Protein 5XQM (pdb70)

Nearest PDB structures (foldseek):
  5xqm-assembly1_A  TM=8.691E-01  e=3.862E-17  Caenorhabditis elegans
  6j62-assembly1_A  TM=8.607E-01  e=9.421E-07  Mus musculus
  3sdl-assembly1_C  TM=8.621E-01  e=2.870E-06  Homo sapiens
  6bi8-assembly2_D  TM=8.084E-01  e=1.937E-06  Homo sapiens
  6oat-assembly2_D  TM=7.975E-01  e=3.272E-06  Ovis aries

GO terms:
  GO:0042802 identical protein binding (F, IPI)
  GO:0005515 protein binding (F, IPI)
  GO:0070194 synaptonemal complex disassembly (P, IGI)
  GO:0002119 nematode larval development (P, IMP)
  GO:0034502 protein localization to chromosome (P, IMP)
  GO:0009792 embryo development ending in birth or egg hatching (P, IMP)
  GO:0016925 protein sumoylation (P, IMP)
  GO:0051306 mitotic sister chromatid separation (P, IMP)
  GO:0070194 synaptonemal complex disassembly (P, IMP)
  GO:0000122 negative regulation of transcription by RNA polymerase II (P, IMP)
  GO:0007080 mitotic metaphase chromosome alignment (P, IMP)
  GO:0005634 nucleus (C, EXP)
  GO:0005694 chromosome (C, EXP)
  GO:0005737 cytoplasm (C, EXP)
  GO:0045892 negative regulation of DNA-templated transcription (P, IGI)
  GO:0031647 regulation of protein stability (P, IGI)
  GO:0046716 muscle cell cellular homeostasis (P, IGI)
  GO:0071965 multicellular organismal locomotion (P, IGI)
  GO:0010468 regulation of gene expression (P, IMP)
  GO:0031647 regulation of protein stability (P, IMP)

Radius of gyration: 12.82 Å; Cα contacts (8 Å, |Δi|>4): 162; chains: 1; bounding box: 30×25×31 Å

Foldseek 3Di:
DDDPPDDPCPLVVWAWEWEQEPVRDTDIDTAHLLGAQCVVLVVVCVVVVHDSVQWFKFAPNHTTGNPDGSRRVGHGHYYYIYTDDGDRGD

Secondary structure (DSSP, 8-state):
-----------SSSEEEEEE-TTS-EEEEEE-TT--HHHHHHHHHHHHT--GGG-EEEETTEE--SS--HHHH---TTEEEEEEPPTTT-

Solvent-accessible surface area: 5882 Å² total; per-residue (Å²): 236,96,138,136,92,83,114,72,48,84,61,96,125,108,0,36,2,41,0,43,6,93,116,97,56,83,16,96,33,107,13,98,94,32,16,32,52,46,136,4,34,126,41,10,0,113,142,55,72,22,34,61,123,6,0,95,5,32,15,126,52,75,179,6,54,82,123,24,66,45,159,61,1,114,7,78,13,41,31,67,2,72,2,103,61,27,122,127,46,89

Organism: Caenorhabditis elegans (NCBI:txid6239)

InterPro domains:
  IPR000626 Ubiquitin-like domain [PS50053] (13-90)
  IPR000626 Ubiquitin-like domain [SM00213] (15-86)
  IPR022617 Rad60/SUMO-like domain [PF11976] (15-84)
  IPR029071 Ubiquitin-like domain superfamily [SSF54236] (10-90)
  IPR046332 Small ubiquitin-related modifier 1, Ubl domain [cd16114] (14-89)

Sequence (90 aa):
MADDAAQAGDNAEYIKIKVVGQDSNEVHFRVKYGTSMAKLKKSYADRTGVAVNSLRFLFDGRRINDDDTPKTLEMEDDDVIEVYQEQLGGMADDAAQAGDNAEYIKIKVVGQDSNEVHFRVKYGTSMAKLKKSYADRTGVAVNSLRFLFDGRRINDDDTPKTLEMEDDDVIEVYQEQLGGMADDAAQAGDNAEYIKIKVVGQDSNEVHFRVKYGTSMAKLKKSYADRTGVAVNSLRFLFDGRRINDDDTPKTLEMEDDDVIEVYQEQLGGMADDAAQAGDNAEYIKIKVVGQDSNEVHFRVKYGTSMAKLKKSYADRTGVAVNSLRFLFDGRRINDDDTPKTLEMEDDDVIEVYQEQLGGMADDAAQAGDNAEYIKIKVVGQDSNEVHFRVKYGTSMAKLKKSYADRTGVAVNSLRFLFDGRRINDDDTPKTLEMEDDDVIEVYQEQLGGMADDAAQAGDNAEYIKIKVVGQDSNEVHFRVKYGTSMAKLKKSYADRTGVAVNSLRFLFDGRRINDDDTPKTLEMEDDDVIEVYQEQLGGMADDAAQAGDNAEYIKIKVVGQDSNEVHFRVKYGTSMAKLKKSYADRTGVAVNSLRFLFDGRRINDDDTPKTLEMEDDDVIEVYQEQLGGMADDAAQAGDNAEYIKIKVVGQDSNEVHFRVKYGTSMAKLKKSYADRTGVAVNSLRFLFDGRRINDDDTPKTLEMEDDDVIEVYQEQLGGMADDAAQAGDNAEYIKIKVVGQDSNEVHFRVKYGTSMAKLKKSYADRTGVAVNSLRFLFDGRRINDDDTPKTLEMEDDDVIEVYQEQLGGMADDAAQAGDNAEYIKIKVVGQDSNEVHFRVKYGTSMAKLKKSYADRTGVAVNSLRFLFDGRRINDDDTPKTLEMEDDDVIEVYQEQLGGMADDAAQAGDNAEYIKIKVVGQDSNEVHFRVKYGTSMAKLKKSYADRTGVAVNSLRFLFDGRRINDDDTPKTLEMEDDDVIEVYQEQLGGMADDAAQAGDNAEYIKIKVVGQDSNEVHFRVKYGTSMAKLKKSYADRTGVAVNSLRFLFDGRRINDDDTPKTLEMEDDDVIEVYQEQLGGMADDAAQAGDNAEYIKIKVVGQDSNEVHFRVKYGTSMAKLKKSYADRTGVAVNSLRFLFDGRRINDDDTPKTLEMEDDDVIEVYQEQLGGMADDAAQAGDNAEYIKIKVVGQDSNEVHFRVKYGTSMAKLKKSYADRTGVAVNSLRFLFDGRRINDDDTPKTLEMEDDDVIEVYQEQLGGMADDAAQAGDNAEYIKIKVVGQDSNEVHFRVKYGTSMAKLKKSYADRTGVAVNSLRFLFDGRRINDDDTPKTLEMEDDDVIEVYQEQLGGMADDAAQAGDNAEYIKIKVVGQDSNEVHFRVKYGTSMAKLKKSYADRTGVAVNSLRFLFDGRRINDDDTPKTLEMEDDDVIEVYQEQLGGMADDAAQAGDNAEYIKIKVVGQDSNEVHFRVKYGTSMAKLKKSYADRTGVAVNSLRFLFDGRRINDDDTPKTLEMEDDDVIEVYQEQLGGMADDAAQAGDNAEYIKIKVVGQDSNEVHFRVKYGTSMAKLKKSYADRTGVAVNSLRFLFDGRRINDDDTPKTLEMEDDDVIEVYQEQLGGMADDAAQAGDNAEYIKIKVVGQDSNEVHFRVKYGTSMAKLKKSYADRTGVAVNSLRFLFDGRRINDDDTPKTLEMEDDDVIEVYQEQLGGMADDAAQAGDNAEYIKIKVVGQDSNEVHFRVKYGTSMAKLKKSYADRTGVAVNSLRFLFDGRRINDDDTPKTLEMEDDDVIEVYQEQLGG

Structure (mmCIF, N/CA/C/O backbone):
data_5XQM
#
_entry.id   5XQM
#
loop_
_atom_site.group_PDB
_atom_site.id
_atom_site.type_symbol
_atom_site.label_atom_id
_atom_site.label_alt_id
_atom_site.label_comp_id
_atom_site.label_asym_id
_atom_site.label_entity_id
_atom_site.label_seq_id
_atom_site.pdbx_PDB_ins_code
_atom_site.Cartn_x
_atom_site.Cartn_y
_atom_site.Cartn_z
_atom_site.occupancy
_atom_site.B_iso_or_equiv
_atom_site.auth_seq_id
_atom_site.auth_comp_id
_atom_site.auth_asym_id
_atom_site.auth_atom_id
_atom_site.pdbx_PDB_model_num
ATOM 1 N N . MET A 1 8 ? 9.106 -15.948 -2.969 1.00 0.00 1 MET A N 1
ATOM 2 C CA . MET A 1 8 ? 8.101 -14.904 -2.698 1.00 0.00 1 MET A CA 1
ATOM 3 C C . MET A 1 8 ? 7.200 -14.716 -3.896 1.00 0.00 1 MET A C 1
ATOM 4 O O . MET A 1 8 ? 7.602 -14.987 -5.028 1.00 0.00 1 MET A O 1
ATOM 18 N N . ALA A 1 9 ? 5.985 -14.268 -3.649 1.00 0.00 2 ALA A N 1
ATOM 19 C CA . ALA A 1 9 ? 5.034 -14.013 -4.714 1.00 0.00 2 ALA A CA 1
ATOM 20 C C . ALA A 1 9 ? 5.451 -12.785 -5.514 1.00 0.00 2 ALA A C 1
ATOM 21 O O . ALA A 1 9 ? 6.088 -11.869 -4.975 1.00 0.00 2 ALA A O 1
ATOM 28 N N . ASP A 1 10 ? 5.110 -12.773 -6.798 1.00 0.00 3 ASP A N 1
ATOM 29 C CA . ASP A 1 10 ? 5.439 -11.645 -7.668 1.00 0.00 3 ASP A CA 1
ATOM 30 C C . ASP A 1 10 ? 4.780 -10.378 -7.155 1.00 0.00 3 ASP A C 1
ATOM 31 O O . ASP A 1 10 ? 3.640 -10.412 -6.686 1.00 0.00 3 ASP A O 1
ATOM 40 N N . ASP A 1 11 ? 5.492 -9.265 -7.251 1.00 0.00 4 ASP A N 1
ATOM 41 C CA . ASP A 1 11 ? 5.008 -7.986 -6.719 1.00 0.00 4 ASP A CA 1
ATOM 42 C C . ASP A 1 11 ? 3.731 -7.553 -7.413 1.00 0.00 4 ASP A C 1
ATOM 43 O O . ASP A 1 11 ? 2.809 -7.048 -6.773 1.00 0.00 4 ASP A O 1
ATOM 52 N N . ALA A 1 12 ? 3.695 -7.750 -8.729 1.00 0.00 5 ALA A N 1
ATOM 53 C CA . ALA A 1 12 ? 2.535 -7.417 -9.563 1.00 0.00 5 ALA A CA 1
ATOM 54 C C . ALA A 1 12 ? 2.218 -5.915 -9.555 1.00 0.00 5 ALA A C 1
ATOM 55 O O . ALA A 1 12 ? 1.160 -5.503 -10.039 1.00 0.00 5 ALA A O 1
ATOM 62 N N . ALA A 1 13 ? 3.152 -5.108 -9.017 1.00 0.00 6 ALA A N 1
ATOM 63 C CA . ALA A 1 13 ? 3.024 -3.646 -8.958 1.00 0.00 6 ALA A CA 1
ATOM 64 C C . ALA A 1 13 ? 1.896 -3.198 -8.026 1.00 0.00 6 ALA A C 1
ATOM 65 O O . ALA A 1 13 ? 0.750 -3.630 -8.159 1.00 0.00 6 ALA A O 1
ATOM 72 N N . GLN A 1 14 ? 2.226 -2.329 -7.080 1.00 0.00 7 GLN A N 1
ATOM 73 C CA . GLN A 1 14 ? 1.237 -1.812 -6.151 1.00 0.00 7 GLN A CA 1
ATOM 74 C C . GLN A 1 14 ? 0.263 -0.893 -6.877 1.00 0.00 7 GLN A C 1
ATOM 75 O O . GLN A 1 14 ? 0.521 -0.473 -8.014 1.00 0.00 7 GLN A O 1
ATOM 89 N N . ALA A 1 15 ? -0.852 -0.597 -6.235 1.00 0.00 8 ALA A N 1
ATOM 90 C CA . ALA A 1 15 ? -1.881 0.238 -6.825 1.00 0.00 8 ALA A CA 1
ATOM 91 C C . ALA A 1 15 ? -1.367 1.642 -7.110 1.00 0.00 8 ALA A C 1
ATOM 92 O O . ALA A 1 15 ? -1.675 2.227 -8.149 1.00 0.00 8 ALA A O 1
ATOM 99 N N . GLY A 1 16 ? -0.585 2.180 -6.184 1.00 0.00 9 GLY A N 1
ATOM 100 C CA . GLY A 1 16 ? -0.068 3.520 -6.339 1.00 0.00 9 GLY A CA 1
ATOM 101 C C . GLY A 1 16 ? -1.016 4.529 -5.754 1.00 0.00 9 GLY A C 1
ATOM 102 O O . GLY A 1 16 ? -0.713 5.723 -5.656 1.00 0.00 9 GLY A O 1
ATOM 106 N N . ASP A 1 17 ? -2.160 4.032 -5.358 1.00 0.00 10 ASP A N 1
ATOM 107 C CA . ASP A 1 17 ? -3.210 4.834 -4.773 1.00 0.00 10 ASP A CA 1
ATOM 108 C C . ASP A 1 17 ? -2.957 5.001 -3.283 1.00 0.00 10 ASP A C 1
ATOM 109 O O . ASP A 1 17 ? -3.492 4.253 -2.456 1.00 0.00 10 ASP A O 1
ATOM 118 N N . ASN A 1 18 ? -2.115 5.964 -2.947 1.00 0.00 11 ASN A N 1
ATOM 119 C CA . ASN A 1 18 ? -1.733 6.211 -1.598 1.00 0.00 11 ASN A CA 1
ATOM 120 C C . ASN A 1 18 ? -1.128 7.585 -1.502 1.00 0.00 11 ASN A C 1
ATOM 121 O O . ASN A 1 18 ? -0.994 8.291 -2.509 1.00 0.00 11 ASN A O 1
ATOM 132 N N . ALA A 1 19 ? -0.764 7.955 -0.320 1.00 0.00 12 ALA A N 1
ATOM 133 C CA . ALA A 1 19 ? -0.128 9.226 -0.071 1.00 0.00 12 ALA A CA 1
ATOM 134 C C . ALA A 1 19 ? 0.488 9.235 1.313 1.00 0.00 12 ALA A C 1
ATOM 135 O O . ALA A 1 19 ? 1.707 9.136 1.464 1.00 0.00 12 ALA A O 1
ATOM 142 N N . GLU A 1 20 ? -0.349 9.344 2.321 1.00 0.00 13 GLU A N 1
ATOM 143 C CA . GLU A 1 20 ? 0.115 9.300 3.702 1.00 0.00 13 GLU A CA 1
ATOM 144 C C . GLU A 1 20 ? -0.355 8.037 4.352 1.00 0.00 13 GLU A C 1
ATOM 145 O O . GLU A 1 20 ? 0.114 7.630 5.421 1.00 0.00 13 GLU A O 1
ATOM 157 N N . TYR A 1 21 ? -1.261 7.428 3.684 1.00 0.00 14 TYR A N 1
ATOM 158 C CA . TYR A 1 21 ? -1.906 6.220 4.132 1.00 0.00 14 TYR A CA 1
ATOM 159 C C . TYR A 1 21 ? -2.053 5.236 2.980 1.00 0.00 14 TYR A C 1
ATOM 160 O O . TYR A 1 21 ? -1.999 5.617 1.810 1.00 0.00 14 TYR A O 1
ATOM 178 N N . ILE A 1 22 ? -2.251 3.989 3.323 1.00 0.00 15 ILE A N 1
ATOM 179 C CA . ILE A 1 22 ? -2.332 2.902 2.370 1.00 0.00 15 ILE A CA 1
ATOM 180 C C . ILE A 1 22 ? -3.717 2.273 2.427 1.00 0.00 15 ILE A C 1
ATOM 181 O O . ILE A 1 22 ? -4.474 2.492 3.375 1.00 0.00 15 ILE A O 1
ATOM 197 N N . LYS A 1 23 ? -4.050 1.523 1.418 1.00 0.00 16 LYS A N 1
ATOM 198 C CA . LYS A 1 23 ? -5.337 0.861 1.355 1.00 0.00 16 LYS A CA 1
ATOM 199 C C . LYS A 1 23 ? -5.242 -0.570 1.846 1.00 0.00 16 LYS A C 1
ATOM 200 O O . LYS A 1 23 ? -4.254 -1.237 1.615 1.00 0.00 16 LYS A O 1
ATOM 219 N N . ILE A 1 24 ? -6.252 -1.014 2.557 1.00 0.00 17 ILE A N 1
ATOM 220 C CA . ILE A 1 24 ? -6.323 -2.398 3.011 1.00 0.00 17 ILE A CA 1
ATOM 221 C C . ILE A 1 24 ? -7.741 -2.947 2.910 1.00 0.00 17 ILE A C 1
ATOM 222 O O . ILE A 1 24 ? -8.709 -2.251 3.231 1.00 0.00 17 ILE A O 1
ATOM 238 N N . LYS A 1 25 ? -7.865 -4.181 2.443 1.00 0.00 18 LYS A N 1
ATOM 239 C CA . LYS A 1 25 ? -9.158 -4.816 2.344 1.00 0.00 18 LYS A CA 1
ATOM 240 C C . LYS A 1 25 ? -9.332 -5.792 3.500 1.00 0.00 18 LYS A C 1
ATOM 241 O O . LYS A 1 25 ? -8.710 -6.857 3.528 1.00 0.00 18 LYS A O 1
ATOM 260 N N . VAL A 1 26 ? -10.151 -5.416 4.451 1.00 0.00 19 VAL A N 1
ATOM 261 C CA . VAL A 1 26 ? -10.442 -6.248 5.592 1.00 0.00 19 VAL A CA 1
ATOM 262 C C . VAL A 1 26 ? -11.513 -7.258 5.226 1.00 0.00 19 VAL A C 1
ATOM 263 O O . VAL A 1 26 ? -12.611 -6.878 4.848 1.00 0.00 19 VAL A O 1
ATOM 276 N N . VAL A 1 27 ? -11.194 -8.533 5.328 1.00 0.00 20 VAL A N 1
ATOM 277 C CA . VAL A 1 27 ? -12.153 -9.571 5.012 1.00 0.00 20 VAL A CA 1
ATOM 278 C C . VAL A 1 27 ? -12.567 -10.300 6.279 1.00 0.00 20 VAL A C 1
ATOM 279 O O . VAL A 1 27 ? -11.736 -10.900 6.965 1.00 0.00 20 VAL A O 1
ATOM 292 N N . GLY A 1 28 ? -13.845 -10.237 6.591 1.00 0.00 21 GLY A N 1
ATOM 293 C CA . GLY A 1 28 ? -14.342 -10.902 7.777 1.00 0.00 21 GLY A CA 1
ATOM 294 C C . GLY A 1 28 ? -14.783 -12.319 7.504 1.00 0.00 21 GLY A C 1
ATOM 295 O O . GLY A 1 28 ? -14.907 -12.723 6.349 1.00 0.00 21 GLY A O 1
ATOM 299 N N . GLN A 1 29 ? -15.048 -13.075 8.567 1.00 0.00 22 GLN A N 1
ATOM 300 C CA . GLN A 1 29 ? -15.478 -14.470 8.434 1.00 0.00 22 GLN A CA 1
ATOM 301 C C . GLN A 1 29 ? -16.863 -14.546 7.852 1.00 0.00 22 GLN A C 1
ATOM 302 O O . GLN A 1 29 ? -17.252 -15.547 7.253 1.00 0.00 22 GLN A O 1
ATOM 316 N N . ASP A 1 30 ? -17.601 -13.480 8.035 1.00 0.00 23 ASP A N 1
ATOM 317 C CA . ASP A 1 30 ? -18.931 -13.332 7.460 1.00 0.00 23 ASP A CA 1
ATOM 318 C C . ASP A 1 30 ? -18.819 -13.163 5.931 1.00 0.00 23 ASP A C 1
ATOM 319 O O . ASP A 1 30 ? -19.820 -13.016 5.234 1.00 0.00 23 ASP A O 1
ATOM 328 N N . SER A 1 31 ? -17.565 -13.217 5.431 1.00 0.00 24 SER A N 1
ATOM 329 C CA . SER A 1 31 ? -17.241 -13.005 4.020 1.00 0.00 24 SER A CA 1
ATOM 330 C C . SER A 1 31 ? -17.468 -11.549 3.672 1.00 0.00 24 SER A C 1
ATOM 331 O O . SER A 1 31 ? -17.726 -11.185 2.524 1.00 0.00 24 SER A O 1
ATOM 339 N N . ASN A 1 32 ? -17.323 -10.717 4.688 1.00 0.00 25 ASN A N 1
ATOM 340 C CA . ASN A 1 32 ? -17.527 -9.285 4.559 1.00 0.00 25 ASN A CA 1
ATOM 341 C C . ASN A 1 32 ? -16.209 -8.561 4.396 1.00 0.00 25 ASN A C 1
ATOM 342 O O . ASN A 1 32 ? -15.433 -8.449 5.338 1.00 0.00 25 ASN A O 1
ATOM 353 N N . GLU A 1 33 ? -15.956 -8.098 3.202 1.00 0.00 26 GLU A N 1
ATOM 354 C CA . GLU A 1 33 ? -14.753 -7.341 2.911 1.00 0.00 26 GLU A CA 1
ATOM 355 C C . GLU A 1 33 ? -15.053 -5.849 2.905 1.00 0.00 26 GLU A C 1
ATOM 356 O O . GLU A 1 33 ? -16.036 -5.400 2.308 1.00 0.00 26 GLU A O 1
ATOM 368 N N . VAL A 1 34 ? -14.213 -5.093 3.570 1.00 0.00 27 VAL A N 1
ATOM 369 C CA . VAL A 1 34 ? -14.363 -3.660 3.647 1.00 0.00 27 VAL A CA 1
ATOM 370 C C . VAL A 1 34 ? -13.029 -2.987 3.386 1.00 0.00 27 VAL A C 1
ATOM 371 O O . VAL A 1 34 ? -11.979 -3.462 3.826 1.00 0.00 27 VAL A O 1
ATOM 384 N N . HIS A 1 35 ? -13.064 -1.905 2.652 1.00 0.00 28 HIS A N 1
ATOM 385 C CA . HIS A 1 35 ? -11.859 -1.218 2.272 1.00 0.00 28 HIS A CA 1
ATOM 386 C C . HIS A 1 35 ? -11.561 -0.067 3.199 1.00 0.00 28 HIS A C 1
ATOM 387 O O . HIS A 1 35 ? -12.292 0.919 3.249 1.00 0.00 28 HIS A O 1
ATOM 401 N N . PHE A 1 36 ? -10.490 -0.204 3.931 1.00 0.00 29 PHE A N 1
ATOM 402 C CA . PHE A 1 36 ? -10.052 0.817 4.857 1.00 0.00 29 PHE A CA 1
ATOM 403 C C . PHE A 1 36 ? -8.759 1.472 4.426 1.00 0.00 29 PHE A C 1
ATOM 404 O O . PHE A 1 36 ? -7.930 0.865 3.743 1.00 0.00 29 PHE A O 1
ATOM 421 N N . ARG A 1 37 ? -8.613 2.724 4.806 1.00 0.00 30 ARG A N 1
ATOM 422 C CA . ARG A 1 37 ? -7.402 3.469 4.567 1.00 0.00 30 ARG A CA 1
ATOM 423 C C . ARG A 1 37 ? -6.669 3.635 5.896 1.00 0.00 30 ARG A C 1
ATOM 424 O O . ARG A 1 37 ? -7.184 4.260 6.821 1.00 0.00 30 ARG A O 1
ATOM 445 N N . VAL A 1 38 ? -5.492 3.075 5.978 1.00 0.00 31 VAL A N 1
ATOM 446 C CA . VAL A 1 38 ? -4.682 3.118 7.199 1.00 0.00 31 VAL A CA 1
ATOM 447 C C . VAL A 1 38 ? -3.233 3.368 6.841 1.00 0.00 31 VAL A C 1
ATOM 448 O O . VAL A 1 38 ? -2.871 3.309 5.694 1.00 0.00 31 VAL A O 1
ATOM 461 N N . LYS A 1 39 ? -2.420 3.651 7.810 1.00 0.00 32 LYS A N 1
ATOM 462 C CA . LYS A 1 39 ? -1.028 3.958 7.566 1.00 0.00 32 LYS A CA 1
ATOM 463 C C . LYS A 1 39 ? -0.198 2.678 7.591 1.00 0.00 32 LYS A C 1
ATOM 464 O O . LYS A 1 39 ? -0.630 1.670 8.143 1.00 0.00 32 LYS A O 1
ATOM 483 N N . TYR A 1 40 ? 0.992 2.726 6.995 1.00 0.00 33 TYR A N 1
ATOM 484 C CA . TYR A 1 40 ? 1.919 1.589 7.032 1.00 0.00 33 TYR A CA 1
ATOM 485 C C . TYR A 1 40 ? 2.194 1.179 8.485 1.00 0.00 33 TYR A C 1
ATOM 486 O O . TYR A 1 40 ? 2.306 -0.001 8.798 1.00 0.00 33 TYR A O 1
ATOM 504 N N . GLY A 1 41 ? 2.302 2.174 9.359 1.00 0.00 34 GLY A N 1
ATOM 505 C CA . GLY A 1 41 ? 2.601 1.920 10.752 1.00 0.00 34 GLY A CA 1
ATOM 506 C C . GLY A 1 41 ? 1.382 2.017 11.648 1.00 0.00 34 GLY A C 1
ATOM 507 O O . GLY A 1 41 ? 1.511 2.262 12.846 1.00 0.00 34 GLY A O 1
ATOM 511 N N . THR A 1 42 ? 0.202 1.849 11.067 1.00 0.00 35 THR A N 1
ATOM 512 C CA . THR A 1 42 ? -1.033 1.916 11.804 1.00 0.00 35 THR A CA 1
ATOM 513 C C . THR A 1 42 ? -1.123 0.818 12.880 1.00 0.00 35 THR A C 1
ATOM 514 O O . THR A 1 42 ? -0.666 -0.311 12.684 1.00 0.00 35 THR A O 1
ATOM 525 N N . SER A 1 43 ? -1.697 1.176 14.021 1.00 0.00 36 SER A N 1
ATOM 526 C CA . SER A 1 43 ? -1.838 0.262 15.129 1.00 0.00 36 SER A CA 1
ATOM 527 C C . SER A 1 43 ? -3.169 -0.475 15.050 1.00 0.00 36 SER A C 1
ATOM 528 O O . SER A 1 43 ? -4.133 0.044 14.489 1.00 0.00 36 SER A O 1
ATOM 536 N N . MET A 1 44 ? -3.215 -1.680 15.631 1.00 0.00 37 MET A N 1
ATOM 537 C CA . MET A 1 44 ? -4.414 -2.544 15.588 1.00 0.00 37 MET A CA 1
ATOM 538 C C . MET A 1 44 ? -5.696 -1.807 15.998 1.00 0.00 37 MET A C 1
ATOM 539 O O . MET A 1 44 ? -6.767 -2.079 15.465 1.00 0.00 37 MET A O 1
ATOM 553 N N . ALA A 1 45 ? -5.575 -0.864 16.914 1.00 0.00 38 ALA A N 1
ATOM 554 C CA . ALA A 1 45 ? -6.726 -0.125 17.412 1.00 0.00 38 ALA A CA 1
ATOM 555 C C . ALA A 1 45 ? -7.423 0.656 16.309 1.00 0.00 38 ALA A C 1
ATOM 556 O O . ALA A 1 45 ? -8.639 0.742 16.290 1.00 0.00 38 ALA A O 1
ATOM 563 N N . LYS A 1 46 ? -6.644 1.200 15.378 1.00 0.00 39 LYS A N 1
ATOM 564 C CA . LYS A 1 46 ? -7.193 2.042 14.313 1.00 0.00 39 LYS A CA 1
ATOM 565 C C . LYS A 1 46 ? -8.199 1.265 13.475 1.00 0.00 39 LYS A C 1
ATOM 566 O O . LYS A 1 46 ? -9.241 1.787 13.099 1.00 0.00 39 LYS A O 1
ATOM 585 N N . LEU A 1 47 ? -7.885 0.014 13.207 1.00 0.00 40 LEU A N 1
ATOM 586 C CA . LEU A 1 47 ? -8.738 -0.821 12.382 1.00 0.00 40 LEU A CA 1
ATOM 587 C C . LEU A 1 47 ? -9.819 -1.503 13.195 1.00 0.00 40 LEU A C 1
ATOM 588 O O . LEU A 1 47 ? -10.979 -1.523 12.800 1.00 0.00 40 LEU A O 1
ATOM 604 N N . LYS A 1 48 ? -9.435 -2.058 14.329 1.00 0.00 41 LYS A N 1
ATOM 605 C CA . LYS A 1 48 ? -10.358 -2.797 15.171 1.00 0.00 41 LYS A CA 1
ATOM 606 C C . LYS A 1 48 ? -11.447 -1.916 15.703 1.00 0.00 41 LYS A C 1
ATOM 607 O O . LYS A 1 48 ? -12.609 -2.277 15.657 1.00 0.00 41 LYS A O 1
ATOM 626 N N . LYS A 1 49 ? -11.070 -0.751 16.182 1.00 0.00 42 LYS A N 1
ATOM 627 C CA . LYS A 1 49 ? -12.044 0.220 16.656 1.00 0.00 42 LYS A CA 1
ATOM 628 C C . LYS A 1 49 ? -12.963 0.600 15.521 1.00 0.00 42 LYS A C 1
ATOM 629 O O . LYS A 1 49 ? -14.175 0.657 15.678 1.00 0.00 42 LYS A O 1
ATOM 648 N N . SER A 1 50 ? -12.365 0.833 14.373 1.00 0.00 43 SER A N 1
ATOM 649 C CA . SER A 1 50 ? -13.093 1.284 13.206 1.00 0.00 43 SER A CA 1
ATOM 650 C C . SER A 1 50 ? -14.092 0.223 12.711 1.00 0.00 43 SER A C 1
ATOM 651 O O . SER A 1 50 ? -15.277 0.514 12.493 1.00 0.00 43 SER A O 1
ATOM 659 N N . TYR A 1 51 ? -13.611 -0.999 12.546 1.00 0.00 44 TYR A N 1
ATOM 660 C CA . TYR A 1 51 ? -14.436 -2.095 12.065 1.00 0.00 44 TYR A CA 1
ATOM 661 C C . TYR A 1 51 ? -15.482 -2.483 13.075 1.00 0.00 44 TYR A C 1
ATOM 662 O O . TYR A 1 51 ? -16.643 -2.671 12.734 1.00 0.00 44 TYR A O 1
ATOM 680 N N . ALA A 1 52 ? -15.071 -2.601 14.316 1.00 0.00 45 ALA A N 1
ATOM 681 C CA . ALA A 1 52 ? -15.981 -2.977 15.374 1.00 0.00 45 ALA A CA 1
ATOM 682 C C . ALA A 1 52 ? -17.102 -1.971 15.463 1.00 0.00 45 ALA A C 1
ATOM 683 O O . ALA A 1 52 ? -18.254 -2.316 15.722 1.00 0.00 45 ALA A O 1
ATOM 690 N N . ASP A 1 53 ? -16.755 -0.727 15.229 1.00 0.00 46 ASP A N 1
ATOM 691 C CA . ASP A 1 53 ? -17.716 0.363 15.312 1.00 0.00 46 ASP A CA 1
ATOM 692 C C . ASP A 1 53 ? -18.770 0.261 14.214 1.00 0.00 46 ASP A C 1
ATOM 693 O O . ASP A 1 53 ? -19.967 0.358 14.479 1.00 0.00 46 ASP A O 1
ATOM 702 N N . ARG A 1 54 ? -18.316 0.028 12.983 1.00 0.00 47 ARG A N 1
ATOM 703 C CA . ARG A 1 54 ? -19.222 -0.060 11.831 1.00 0.00 47 ARG A CA 1
ATOM 704 C C . ARG A 1 54 ? -20.134 -1.275 11.935 1.00 0.00 47 ARG A C 1
ATOM 705 O O . ARG A 1 54 ? -21.213 -1.302 11.351 1.00 0.00 47 ARG A O 1
ATOM 726 N N . THR A 1 55 ? -19.692 -2.279 12.664 1.00 0.00 48 THR A N 1
ATOM 727 C CA . THR A 1 55 ? -20.456 -3.494 12.800 1.00 0.00 48 THR A CA 1
ATOM 728 C C . THR A 1 55 ? -21.243 -3.530 14.121 1.00 0.00 48 THR A C 1
ATOM 729 O O . THR A 1 55 ? -22.022 -4.449 14.355 1.00 0.00 48 THR A O 1
ATOM 740 N N . GLY A 1 56 ? -21.031 -2.527 14.977 1.00 0.00 49 GLY A N 1
ATOM 741 C CA . GLY A 1 56 ? -21.759 -2.463 16.240 1.00 0.00 49 GLY A CA 1
ATOM 742 C C . GLY A 1 56 ? -21.343 -3.552 17.214 1.00 0.00 49 GLY A C 1
ATOM 743 O O . GLY A 1 56 ? -22.147 -4.012 18.028 1.00 0.00 49 GLY A O 1
ATOM 747 N N . VAL A 1 57 ? -20.095 -3.953 17.135 1.00 0.00 50 VAL A N 1
ATOM 748 C CA . VAL A 1 57 ? -19.566 -5.018 17.965 1.00 0.00 50 VAL A CA 1
ATOM 749 C C . VAL A 1 57 ? -18.434 -4.507 18.843 1.00 0.00 50 VAL A C 1
ATOM 750 O O . VAL A 1 57 ? -17.758 -3.541 18.493 1.00 0.00 50 VAL A O 1
ATOM 763 N N . ALA A 1 58 ? -18.282 -5.122 20.011 1.00 0.00 51 ALA A N 1
ATOM 764 C CA . ALA A 1 58 ? -17.198 -4.807 20.922 1.00 0.00 51 ALA A CA 1
ATOM 765 C C . ALA A 1 58 ? -15.862 -4.853 20.190 1.00 0.00 51 ALA A C 1
ATOM 766 O O . ALA A 1 58 ? -15.585 -5.792 19.436 1.00 0.00 51 ALA A O 1
ATOM 773 N N . VAL A 1 59 ? -15.039 -3.849 20.430 1.00 0.00 52 VAL A N 1
ATOM 774 C CA . VAL A 1 59 ? -13.742 -3.731 19.782 1.00 0.00 52 VAL A CA 1
ATOM 775 C C . VAL A 1 59 ? -12.858 -4.913 20.137 1.00 0.00 52 VAL A C 1
ATOM 776 O O . VAL A 1 59 ? -12.200 -5.494 19.271 1.00 0.00 52 VAL A O 1
ATOM 789 N N . ASN A 1 60 ? -12.867 -5.289 21.407 1.00 0.00 53 ASN A N 1
ATOM 790 C CA . ASN A 1 60 ? -12.045 -6.401 21.868 1.00 0.00 53 ASN A CA 1
ATOM 791 C C . ASN A 1 60 ? -12.601 -7.727 21.364 1.00 0.00 53 ASN A C 1
ATOM 792 O O . ASN A 1 60 ? -11.915 -8.744 21.373 1.00 0.00 53 ASN A O 1
ATOM 803 N N . SER A 1 61 ? -13.842 -7.703 20.911 1.00 0.00 54 SER A N 1
ATOM 804 C CA . SER A 1 61 ? -14.475 -8.886 20.371 1.00 0.00 54 SER A CA 1
ATOM 805 C C . SER A 1 61 ? -14.062 -9.102 18.929 1.00 0.00 54 SER A C 1
ATOM 806 O O . SER A 1 61 ? -14.294 -10.162 18.363 1.00 0.00 54 SER A O 1
ATOM 814 N N . LEU A 1 62 ? -13.446 -8.094 18.346 1.00 0.00 55 LEU A N 1
ATOM 815 C CA . LEU A 1 62 ? -12.933 -8.198 16.993 1.00 0.00 55 LEU A CA 1
ATOM 816 C C . LEU A 1 62 ? -11.478 -8.597 17.019 1.00 0.00 55 LEU A C 1
ATOM 817 O O . LEU A 1 62 ? -10.690 -8.069 17.800 1.00 0.00 55 LEU A O 1
ATOM 833 N N . ARG A 1 63 ? -11.129 -9.539 16.174 1.00 0.00 56 ARG A N 1
ATOM 834 C CA . ARG A 1 63 ? -9.774 -10.056 16.125 1.00 0.00 56 ARG A CA 1
ATOM 835 C C . ARG A 1 63 ? -9.235 -9.962 14.712 1.00 0.00 56 ARG A C 1
ATOM 836 O O . ARG A 1 63 ? -9.740 -10.624 13.800 1.00 0.00 56 ARG A O 1
ATOM 857 N N . PHE A 1 64 ? -8.222 -9.138 14.529 1.00 0.00 57 PHE A N 1
ATOM 858 C CA . PHE A 1 64 ? -7.633 -8.933 13.218 1.00 0.00 57 PHE A CA 1
ATOM 859 C C . PHE A 1 64 ? -6.286 -9.612 13.093 1.00 0.00 57 PHE A C 1
ATOM 860 O O . PHE A 1 64 ? -5.417 -9.482 13.970 1.00 0.00 57 PHE A O 1
ATOM 877 N N . LEU A 1 65 ? -6.113 -10.330 12.004 1.00 0.00 58 LEU A N 1
ATOM 878 C CA . LEU A 1 65 ? -4.878 -11.015 11.720 1.00 0.00 58 LEU A CA 1
ATOM 879 C C . LEU A 1 65 ? -4.395 -10.691 10.319 1.00 0.00 58 LEU A C 1
ATOM 880 O O . LEU A 1 65 ? -5.178 -10.600 9.381 1.00 0.00 58 LEU A O 1
ATOM 896 N N . PHE A 1 66 ? -3.113 -10.511 10.187 1.00 0.00 59 PHE A N 1
ATOM 897 C CA . PHE A 1 66 ? -2.511 -10.244 8.912 1.00 0.00 59 PHE A CA 1
ATOM 898 C C . PHE A 1 66 ? -1.682 -11.431 8.505 1.00 0.00 59 PHE A C 1
ATOM 899 O O . PHE A 1 66 ? -0.799 -11.841 9.235 1.00 0.00 59 PHE A O 1
ATOM 916 N N . ASP A 1 67 ? -1.999 -12.000 7.357 1.00 0.00 60 ASP A N 1
ATOM 917 C CA . ASP A 1 67 ? -1.279 -13.173 6.820 1.00 0.00 60 ASP A CA 1
ATOM 918 C C . ASP A 1 67 ? -1.260 -14.341 7.834 1.00 0.00 60 ASP A C 1
ATOM 919 O O . ASP A 1 67 ? -0.410 -15.223 7.779 1.00 0.00 60 ASP A O 1
ATOM 928 N N . GLY A 1 68 ? -2.221 -14.344 8.740 1.00 0.00 61 GLY A N 1
ATOM 929 C CA . GLY A 1 68 ? -2.326 -15.419 9.707 1.00 0.00 61 GLY A CA 1
ATOM 930 C C . GLY A 1 68 ? -1.644 -15.105 11.024 1.00 0.00 61 GLY A C 1
ATOM 931 O O . GLY A 1 68 ? -1.506 -15.981 11.880 1.00 0.00 61 GLY A O 1
ATOM 935 N N . ARG A 1 69 ? -1.207 -13.871 11.191 1.00 0.00 62 ARG A N 1
ATOM 936 C CA . ARG A 1 69 ? -0.609 -13.444 12.440 1.00 0.00 62 ARG A CA 1
ATOM 937 C C . ARG A 1 69 ? -1.337 -12.236 12.966 1.00 0.00 62 ARG A C 1
ATOM 938 O O . ARG A 1 69 ? -1.740 -11.363 12.212 1.00 0.00 62 ARG A O 1
ATOM 959 N N . ARG A 1 70 ? -1.504 -12.198 14.249 1.00 0.00 63 ARG A N 1
ATOM 960 C CA . ARG A 1 70 ? -2.278 -11.162 14.892 1.00 0.00 63 ARG A CA 1
ATOM 961 C C . ARG A 1 70 ? -1.627 -9.804 14.813 1.00 0.00 63 ARG A C 1
ATOM 962 O O . ARG A 1 70 ? -0.418 -9.664 14.943 1.00 0.00 63 ARG A O 1
ATOM 983 N N . ILE A 1 71 ? -2.456 -8.815 14.574 1.00 0.00 64 ILE A N 1
ATOM 984 C CA . ILE A 1 71 ? -2.023 -7.441 14.436 1.00 0.00 64 ILE A CA 1
ATOM 985 C C . ILE A 1 71 ? -2.016 -6.762 15.796 1.00 0.00 64 ILE A C 1
ATOM 986 O O . ILE A 1 71 ? -3.029 -6.741 16.496 1.00 0.00 64 ILE A O 1
ATOM 1002 N N . ASN A 1 72 ? -0.865 -6.251 16.180 1.00 0.00 65 ASN A N 1
ATOM 1003 C CA . ASN A 1 72 ? -0.708 -5.561 17.445 1.00 0.00 65 ASN A CA 1
ATOM 1004 C C . ASN A 1 72 ? -0.524 -4.086 17.199 1.00 0.00 65 ASN A C 1
ATOM 1005 O O . ASN A 1 72 ? -0.242 -3.666 16.081 1.00 0.00 65 ASN A O 1
ATOM 1016 N N . ASP A 1 73 ? -0.693 -3.296 18.233 1.00 0.00 66 ASP A N 1
ATOM 1017 C CA . ASP A 1 73 ? -0.485 -1.863 18.132 1.00 0.00 66 ASP A CA 1
ATOM 1018 C C . ASP A 1 73 ? 0.997 -1.550 18.243 1.00 0.00 66 ASP A C 1
ATOM 1019 O O . ASP A 1 73 ? 1.422 -0.419 18.044 1.00 0.00 66 ASP A O 1
ATOM 1028 N N . ASP A 1 74 ? 1.772 -2.569 18.561 1.00 0.00 67 ASP A N 1
ATOM 1029 C CA . ASP A 1 74 ? 3.211 -2.427 18.701 1.00 0.00 67 ASP A CA 1
ATOM 1030 C C . ASP A 1 74 ? 3.928 -2.786 17.405 1.00 0.00 67 ASP A C 1
ATOM 1031 O O . ASP A 1 74 ? 5.076 -2.391 17.195 1.00 0.00 67 ASP A O 1
ATOM 1040 N N . ASP A 1 75 ? 3.245 -3.522 16.526 1.00 0.00 68 ASP A N 1
ATOM 1041 C CA . ASP A 1 75 ? 3.860 -3.957 15.278 1.00 0.00 68 ASP A CA 1
ATOM 1042 C C . ASP A 1 75 ? 4.242 -2.782 14.401 1.00 0.00 68 ASP A C 1
ATOM 1043 O O . ASP A 1 75 ? 3.489 -1.816 14.265 1.00 0.00 68 ASP A O 1
ATOM 1052 N N . THR A 1 76 ? 5.408 -2.878 13.807 1.00 0.00 69 THR A N 1
ATOM 1053 C CA . THR A 1 76 ? 5.930 -1.841 12.957 1.00 0.00 69 THR A CA 1
ATOM 1054 C C . THR A 1 76 ? 5.521 -2.090 11.513 1.00 0.00 69 THR A C 1
ATOM 1055 O O . THR A 1 76 ? 5.133 -3.205 11.158 1.00 0.00 69 THR A O 1
ATOM 1066 N N . PRO A 1 77 ? 5.608 -1.069 10.651 1.00 0.00 70 PRO A N 1
ATOM 1067 C CA . PRO A 1 77 ? 5.306 -1.225 9.227 1.00 0.00 70 PRO A CA 1
ATOM 1068 C C . PRO A 1 77 ? 6.221 -2.265 8.566 1.00 0.00 70 PRO A C 1
ATOM 1069 O O . PRO A 1 77 ? 5.855 -2.878 7.575 1.00 0.00 70 PRO A O 1
ATOM 1080 N N . LYS A 1 78 ? 7.416 -2.454 9.141 1.00 0.00 71 LYS A N 1
ATOM 1081 C CA . LYS A 1 78 ? 8.387 -3.442 8.631 1.00 0.00 71 LYS A CA 1
ATOM 1082 C C . LYS A 1 78 ? 7.833 -4.812 8.751 1.00 0.00 71 LYS A C 1
ATOM 1083 O O . LYS A 1 78 ? 7.868 -5.609 7.822 1.00 0.00 71 LYS A O 1
ATOM 1102 N N . THR A 1 79 ? 7.304 -5.067 9.907 1.00 0.00 72 THR A N 1
ATOM 1103 C CA . THR A 1 79 ? 6.827 -6.376 10.231 1.00 0.00 72 THR A CA 1
ATOM 1104 C C . THR A 1 79 ? 5.402 -6.610 9.727 1.00 0.00 72 THR A C 1
ATOM 1105 O O . THR A 1 79 ? 5.015 -7.745 9.452 1.00 0.00 72 THR A O 1
ATOM 1116 N N . LEU A 1 80 ? 4.623 -5.543 9.596 1.00 0.00 73 LEU A N 1
ATOM 1117 C CA . LEU A 1 80 ? 3.276 -5.679 9.065 1.00 0.00 73 LEU A CA 1
ATOM 1118 C C . LEU A 1 80 ? 3.295 -5.705 7.546 1.00 0.00 73 LEU A C 1
ATOM 1119 O O . LEU A 1 80 ? 2.373 -6.207 6.933 1.00 0.00 73 LEU A O 1
ATOM 1135 N N . GLU A 1 81 ? 4.370 -5.145 6.960 1.00 0.00 74 GLU A N 1
ATOM 1136 C CA . GLU A 1 81 ? 4.603 -5.085 5.490 1.00 0.00 74 GLU A CA 1
ATOM 1137 C C . GLU A 1 81 ? 3.321 -4.828 4.671 1.00 0.00 74 GLU A C 1
ATOM 1138 O O . GLU A 1 81 ? 3.177 -5.316 3.544 1.00 0.00 74 GLU A O 1
ATOM 1150 N N . MET A 1 82 ? 2.415 -4.048 5.224 1.00 0.00 75 MET A N 1
ATOM 1151 C CA . MET A 1 82 ? 1.174 -3.731 4.548 1.00 0.00 75 MET A CA 1
ATOM 1152 C C . MET A 1 82 ? 1.425 -2.717 3.446 1.00 0.00 75 MET A C 1
ATOM 1153 O O . MET A 1 82 ? 2.353 -1.907 3.536 1.00 0.00 75 MET A O 1
ATOM 1167 N N . GLU A 1 83 ? 0.617 -2.768 2.407 1.00 0.00 76 GLU A N 1
ATOM 1168 C CA . GLU A 1 83 ? 0.772 -1.884 1.283 1.00 0.00 76 GLU A CA 1
ATOM 1169 C C . GLU A 1 83 ? -0.562 -1.670 0.609 1.00 0.00 76 GLU A C 1
ATOM 1170 O O . GLU A 1 83 ? -1.589 -2.123 1.111 1.00 0.00 76 GLU A O 1
ATOM 1182 N N . ASP A 1 84 ? -0.536 -0.974 -0.512 1.00 0.00 77 ASP A N 1
ATOM 1183 C CA . ASP A 1 84 ? -1.738 -0.605 -1.251 1.00 0.00 77 ASP A CA 1
ATOM 1184 C C . ASP A 1 84 ? -2.675 -1.781 -1.475 1.00 0.00 77 ASP A C 1
ATOM 1185 O O . ASP A 1 84 ? -2.317 -2.776 -2.112 1.00 0.00 77 ASP A O 1
ATOM 1194 N N . ASP A 1 85 ? -3.863 -1.641 -0.917 1.00 0.00 78 ASP A N 1
ATOM 1195 C CA . ASP A 1 85 ? -4.982 -2.569 -1.098 1.00 0.00 78 ASP A CA 1
ATOM 1196 C C . ASP A 1 85 ? -4.613 -3.983 -0.655 1.00 0.00 78 ASP A C 1
ATOM 1197 O O . ASP A 1 85 ? -5.081 -4.969 -1.222 1.00 0.00 78 ASP A O 1
ATOM 1206 N N . ASP A 1 86 ? -3.785 -4.082 0.387 1.00 0.00 79 ASP A N 1
ATOM 1207 C CA . ASP A 1 86 ? -3.399 -5.386 0.912 1.00 0.00 79 ASP A CA 1
ATOM 1208 C C . ASP A 1 86 ? -4.590 -6.032 1.589 1.00 0.00 79 ASP A C 1
ATOM 1209 O O . ASP A 1 86 ? -5.664 -5.438 1.667 1.00 0.00 79 ASP A O 1
ATOM 1218 N N . VAL A 1 87 ? -4.418 -7.220 2.078 1.00 0.00 80 VAL A N 1
ATOM 1219 C CA . VAL A 1 87 ? -5.523 -7.950 2.636 1.00 0.00 80 VAL A CA 1
ATOM 1220 C C . VAL A 1 87 ? -5.358 -8.184 4.132 1.00 0.00 80 VAL A C 1
ATOM 1221 O O . VAL A 1 87 ? -4.249 -8.312 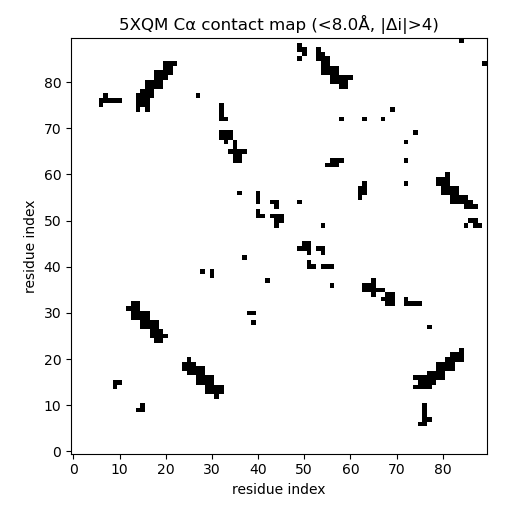4.645 1.00 0.00 80 VAL A O 1
ATOM 1234 N N . ILE A 1 88 ? -6.475 -8.232 4.807 1.00 0.00 81 ILE A N 1
ATOM 1235 C CA . ILE A 1 88 ? -6.532 -8.448 6.230 1.00 0.00 81 ILE A CA 1
ATOM 1236 C C . ILE A 1 88 ? -7.551 -9.519 6.553 1.00 0.00 81 ILE A C 1
ATOM 1237 O O . ILE A 1 88 ? -8.641 -9.548 5.976 1.00 0.00 81 ILE A O 1
ATOM 1253 N N . GLU A 1 89 ? -7.194 -10.393 7.466 1.00 0.00 82 GLU A N 1
ATOM 1254 C CA . GLU A 1 89 ? -8.047 -11.486 7.847 1.00 0.00 82 GLU A CA 1
ATOM 1255 C C . GLU A 1 89 ? -8.657 -11.195 9.196 1.00 0.00 82 GLU A C 1
ATOM 1256 O O . GLU A 1 89 ? -7.971 -10.767 10.121 1.00 0.00 82 GLU A O 1
ATOM 1268 N N . VAL A 1 90 ? -9.924 -11.411 9.308 1.00 0.00 83 VAL A N 1
ATOM 1269 C CA . VAL A 1 90 ? -10.623 -11.178 10.545 1.00 0.00 83 VAL A CA 1
ATOM 1270 C C . VAL A 1 90 ? -11.329 -12.429 10.975 1.00 0.00 83 VAL A C 1
ATOM 1271 O O . VAL A 1 90 ? -11.932 -13.118 10.162 1.00 0.00 83 VAL A O 1
ATOM 1284 N N . TYR A 1 91 ? -11.239 -12.734 12.236 1.00 0.00 84 TYR A N 1
ATOM 1285 C CA . TYR A 1 91 ? -11.890 -13.888 12.771 1.00 0.00 84 TYR A CA 1
ATOM 1286 C C . TYR A 1 91 ? -13.206 -13.482 13.379 1.00 0.00 84 TYR A C 1
ATOM 1287 O O . TYR A 1 91 ? -13.429 -12.298 13.638 1.00 0.00 84 TYR A O 1
ATOM 1305 N N . GLN A 1 92 ? -14.069 -14.447 13.624 1.00 0.00 85 GLN A N 1
ATOM 1306 C CA . GLN A 1 92 ? -15.422 -14.143 14.027 1.00 0.00 85 GLN A CA 1
ATOM 1307 C C . GLN A 1 92 ? -15.438 -13.509 15.399 1.00 0.00 85 GLN A C 1
ATOM 1308 O O . GLN A 1 92 ? -14.835 -14.016 16.345 1.00 0.00 85 GLN A O 1
ATOM 1322 N N . GLU A 1 93 ? -16.114 -12.383 15.482 1.00 0.00 86 GLU A N 1
ATOM 1323 C CA . GLU A 1 93 ? -16.192 -11.602 16.684 1.00 0.00 86 GLU A CA 1
ATOM 1324 C C . GLU A 1 93 ? -16.917 -12.336 17.802 1.00 0.00 86 GLU A C 1
ATOM 1325 O O . GLU A 1 93 ? -17.806 -13.165 17.558 1.00 0.00 86 GLU A O 1
ATOM 1337 N N . GLN A 1 94 ? -16.539 -12.007 19.028 1.00 0.00 87 GLN A N 1
ATOM 1338 C CA . GLN A 1 94 ? -17.048 -12.685 20.215 1.00 0.00 87 GLN A CA 1
ATOM 1339 C C . GLN A 1 94 ? -18.554 -12.482 20.369 1.00 0.00 87 GLN A C 1
ATOM 1340 O O . GLN A 1 94 ? -19.315 -13.439 20.533 1.00 0.00 87 GLN A O 1
ATOM 1354 N N . LEU A 1 95 ? -18.973 -11.230 20.301 1.00 0.00 88 LEU A N 1
ATOM 1355 C CA . LEU A 1 95 ? -20.375 -10.878 20.432 1.00 0.00 88 LEU A CA 1
ATOM 1356 C C . LEU A 1 95 ? -21.194 -11.259 19.211 1.00 0.00 88 LEU A C 1
ATOM 1357 O O . LEU A 1 95 ? -22.363 -11.609 19.332 1.00 0.00 88 LEU A O 1
ATOM 1373 N N . GLY A 1 96 ? -20.586 -11.166 18.036 1.00 0.00 89 GLY A N 1
ATOM 1374 C CA . GLY A 1 96 ? -21.298 -11.508 16.814 1.00 0.00 89 GLY A CA 1
ATOM 1375 C C . GLY A 1 96 ? -21.729 -12.961 16.791 1.00 0.00 89 GLY A C 1
ATOM 1376 O O . GLY A 1 96 ? -22.852 -13.278 16.393 1.00 0.00 89 GLY A O 1
ATOM 1380 N N . GLY A 1 97 ? -20.836 -13.836 17.228 1.00 0.00 90 GLY A N 1
ATOM 1381 C CA . GLY A 1 97 ? -21.140 -15.250 17.288 1.00 0.00 90 GLY A CA 1
ATOM 1382 C C . GLY A 1 97 ? -20.793 -15.968 16.005 1.00 0.00 90 GLY A C 1
ATOM 1383 O O . GLY A 1 97 ? -20.907 -15.356 14.932 1.00 0.00 90 GLY A O 1
ATOM 1388 N N . MET A 1 8 ? 7.460 -9.893 -10.437 1.00 0.00 1 MET A N 2
ATOM 1389 C CA . MET A 1 8 ? 6.308 -9.010 -10.199 1.00 0.00 1 MET A CA 2
ATOM 1390 C C . MET A 1 8 ? 6.448 -8.303 -8.865 1.00 0.00 1 MET A C 2
ATOM 1391 O O . MET A 1 8 ? 6.421 -8.940 -7.812 1.00 0.00 1 MET A O 2
ATOM 1405 N N . ALA A 1 9 ? 6.612 -6.993 -8.907 1.00 0.00 2 ALA A N 2
ATOM 1406 C CA . ALA A 1 9 ? 6.744 -6.205 -7.694 1.00 0.00 2 ALA A CA 2
ATOM 1407 C C . ALA A 1 9 ? 6.191 -4.807 -7.901 1.00 0.00 2 ALA A C 2
ATOM 1408 O O . ALA A 1 9 ? 6.200 -4.285 -9.020 1.00 0.00 2 ALA A O 2
ATOM 1415 N N . ASP A 1 10 ? 5.688 -4.216 -6.834 1.00 0.00 3 ASP A N 2
ATOM 1416 C CA . ASP A 1 10 ? 5.168 -2.857 -6.881 1.00 0.00 3 ASP A CA 2
ATOM 1417 C C . ASP A 1 10 ? 6.312 -1.863 -6.750 1.00 0.00 3 ASP A C 2
ATOM 1418 O O . ASP A 1 10 ? 7.183 -2.023 -5.898 1.00 0.00 3 ASP A O 2
ATOM 1427 N N . ASP A 1 11 ? 6.320 -0.855 -7.605 1.00 0.00 4 ASP A N 2
ATOM 1428 C CA . ASP A 1 11 ? 7.387 0.157 -7.615 1.00 0.00 4 ASP A CA 2
ATOM 1429 C C . ASP A 1 11 ? 7.388 0.997 -6.333 1.00 0.00 4 ASP A C 2
ATOM 1430 O O . ASP A 1 11 ? 8.391 1.625 -6.003 1.00 0.00 4 ASP A O 2
ATOM 1439 N N . ALA A 1 12 ? 6.248 0.989 -5.622 1.00 0.00 5 ALA A N 2
ATOM 1440 C CA . ALA A 1 12 ? 6.032 1.797 -4.404 1.00 0.00 5 ALA A CA 2
ATOM 1441 C C . ALA A 1 12 ? 5.772 3.237 -4.781 1.00 0.00 5 ALA A C 2
ATOM 1442 O O . ALA A 1 12 ? 5.873 4.145 -3.959 1.00 0.00 5 ALA A O 2
ATOM 1449 N N . ALA A 1 13 ? 5.428 3.424 -6.034 1.00 0.00 6 ALA A N 2
ATOM 1450 C CA . ALA A 1 13 ? 5.086 4.707 -6.570 1.00 0.00 6 ALA A CA 2
ATOM 1451 C C . ALA A 1 13 ? 3.985 4.506 -7.574 1.00 0.00 6 ALA A C 2
ATOM 1452 O O . ALA A 1 13 ? 4.052 3.593 -8.401 1.00 0.00 6 ALA A O 2
ATOM 1459 N N . GLN A 1 14 ? 2.977 5.323 -7.506 1.00 0.00 7 GLN A N 2
ATOM 1460 C CA . GLN A 1 14 ? 1.837 5.175 -8.378 1.00 0.00 7 GLN A CA 2
ATOM 1461 C C . GLN A 1 14 ? 1.711 6.381 -9.275 1.00 0.00 7 GLN A C 2
ATOM 1462 O O . GLN A 1 14 ? 2.501 7.318 -9.170 1.00 0.00 7 GLN A O 2
ATOM 1476 N N . ALA A 1 15 ? 0.726 6.357 -10.155 1.00 0.00 8 ALA A N 2
ATOM 1477 C CA . ALA A 1 15 ? 0.509 7.447 -11.087 1.00 0.00 8 ALA A CA 2
ATOM 1478 C C . ALA A 1 15 ? 0.229 8.734 -10.334 1.00 0.00 8 ALA A C 2
ATOM 1479 O O . ALA A 1 15 ? 0.712 9.803 -10.706 1.00 0.00 8 ALA A O 2
ATOM 1486 N N . GLY A 1 16 ? -0.555 8.623 -9.278 1.00 0.00 9 GLY A N 2
ATOM 1487 C CA . GLY A 1 16 ? -0.815 9.763 -8.441 1.00 0.00 9 GLY A CA 2
ATOM 1488 C C . GLY A 1 16 ? 0.243 9.898 -7.369 1.00 0.00 9 GLY A C 2
ATOM 1489 O O . GLY A 1 16 ? 0.796 10.976 -7.162 1.00 0.00 9 GLY A O 2
ATOM 1493 N N . ASP A 1 17 ? 0.526 8.776 -6.697 1.00 0.00 10 ASP A N 2
ATOM 1494 C CA . ASP A 1 17 ? 1.547 8.696 -5.637 1.00 0.00 10 ASP A CA 2
ATOM 1495 C C . ASP A 1 17 ? 1.264 9.708 -4.518 1.00 0.00 10 ASP A C 2
ATOM 1496 O O . ASP A 1 17 ? 2.172 10.219 -3.869 1.00 0.00 10 ASP A O 2
ATOM 1505 N N . ASN A 1 18 ? -0.006 9.951 -4.273 1.00 0.00 11 ASN A N 2
ATOM 1506 C CA . ASN A 1 18 ? -0.422 10.886 -3.235 1.00 0.00 11 ASN A CA 2
ATOM 1507 C C . ASN A 1 18 ? -1.096 10.149 -2.106 1.00 0.00 11 ASN A C 2
ATOM 1508 O O . ASN A 1 18 ? -1.899 10.711 -1.356 1.00 0.00 11 ASN A O 2
ATOM 1519 N N . ALA A 1 19 ? -0.735 8.901 -1.967 1.00 0.00 12 ALA A N 2
ATOM 1520 C CA . ALA A 1 19 ? -1.304 8.053 -0.983 1.00 0.00 12 ALA A CA 2
ATOM 1521 C C . ALA A 1 19 ? -0.247 7.136 -0.453 1.00 0.00 12 ALA A C 2
ATOM 1522 O O . ALA A 1 19 ? 0.680 6.759 -1.174 1.00 0.00 12 ALA A O 2
ATOM 1529 N N . GLU A 1 20 ? -0.381 6.777 0.789 1.00 0.00 13 GLU A N 2
ATOM 1530 C CA . GLU A 1 20 ? 0.603 5.958 1.455 1.00 0.00 13 GLU A CA 2
ATOM 1531 C C . GLU A 1 20 ? -0.063 4.745 2.044 1.00 0.00 13 GLU A C 2
ATOM 1532 O O . GLU A 1 20 ? 0.295 4.283 3.125 1.00 0.00 13 GLU A O 2
ATOM 1544 N N . TYR A 1 21 ? -1.007 4.216 1.327 1.00 0.00 14 TYR A N 2
ATOM 1545 C CA . TYR A 1 21 ? -1.812 3.140 1.849 1.00 0.00 14 TYR A CA 2
ATOM 1546 C C . TYR A 1 21 ? -1.888 1.959 0.899 1.00 0.00 14 TYR A C 2
ATOM 1547 O O . TYR A 1 21 ? -1.626 2.080 -0.294 1.00 0.00 14 TYR A O 2
ATOM 1565 N N . ILE A 1 22 ? -2.246 0.827 1.463 1.00 0.00 15 ILE A N 2
ATOM 1566 C CA . ILE A 1 22 ? -2.360 -0.437 0.772 1.00 0.00 15 ILE A CA 2
ATOM 1567 C C . ILE A 1 22 ? -3.768 -0.970 0.994 1.00 0.00 15 ILE A C 2
ATOM 1568 O O . ILE A 1 22 ? -4.489 -0.488 1.873 1.00 0.00 15 ILE A O 2
ATOM 1584 N N . LYS A 1 23 ? -4.174 -1.923 0.211 1.00 0.00 16 LYS A N 2
ATOM 1585 C CA . LYS A 1 23 ? -5.505 -2.469 0.366 1.00 0.00 16 LYS A CA 2
ATOM 1586 C C . LYS A 1 23 ? -5.450 -3.772 1.144 1.00 0.00 16 LYS A C 2
ATOM 1587 O O . LYS A 1 23 ? -4.490 -4.501 1.051 1.00 0.00 16 LYS A O 2
ATOM 1606 N N . ILE A 1 24 ? -6.427 -4.008 1.967 1.00 0.00 17 ILE A N 2
ATOM 1607 C CA . ILE A 1 24 ? -6.528 -5.266 2.687 1.00 0.00 17 ILE A CA 2
ATOM 1608 C C . ILE A 1 24 ? -7.944 -5.795 2.663 1.00 0.00 17 ILE A C 2
ATOM 1609 O O . ILE A 1 24 ? -8.903 -5.047 2.872 1.00 0.00 17 ILE A O 2
ATOM 1625 N N . LYS A 1 25 ? -8.083 -7.073 2.387 1.00 0.00 18 LYS A N 2
ATOM 1626 C CA . LYS A 1 25 ? -9.377 -7.685 2.353 1.00 0.00 18 LYS A CA 2
ATOM 1627 C C . LYS A 1 25 ? -9.648 -8.343 3.702 1.00 0.00 18 LYS A C 2
ATOM 1628 O O . LYS A 1 25 ? -9.049 -9.369 4.032 1.00 0.00 18 LYS A O 2
ATOM 1647 N N . VAL A 1 26 ? -10.524 -7.747 4.479 1.00 0.00 19 VAL A N 2
ATOM 1648 C CA . VAL A 1 26 ? -10.899 -8.298 5.754 1.00 0.00 19 VAL A CA 2
ATOM 1649 C C . VAL A 1 26 ? -11.935 -9.377 5.537 1.00 0.00 19 VAL A C 2
ATOM 1650 O O . VAL A 1 26 ? -13.015 -9.106 5.032 1.00 0.00 19 VAL A O 2
ATOM 1663 N N . VAL A 1 27 ? -11.598 -10.592 5.902 1.00 0.00 20 VAL A N 2
ATOM 1664 C CA . VAL A 1 27 ? -12.492 -11.709 5.740 1.00 0.00 20 VAL A CA 2
ATOM 1665 C C . VAL A 1 27 ? -12.964 -12.187 7.097 1.00 0.00 20 VAL A C 2
ATOM 1666 O O . VAL A 1 27 ? -12.161 -12.619 7.936 1.00 0.00 20 VAL A O 2
ATOM 1679 N N . GLY A 1 28 ? -14.253 -12.110 7.316 1.00 0.00 21 GLY A N 2
ATOM 1680 C CA . GLY A 1 28 ? -14.810 -12.553 8.570 1.00 0.00 21 GLY A CA 2
ATOM 1681 C C . GLY A 1 28 ? -15.025 -14.050 8.590 1.00 0.00 21 GLY A C 2
ATOM 1682 O O . GLY A 1 28 ? -14.755 -14.734 7.596 1.00 0.00 21 GLY A O 2
ATOM 1686 N N . GLN A 1 29 ? -15.505 -14.565 9.707 1.00 0.00 22 GLN A N 2
ATOM 1687 C CA . GLN A 1 29 ? -15.729 -15.998 9.856 1.00 0.00 22 GLN A CA 2
ATOM 1688 C C . GLN A 1 29 ? -16.819 -16.498 8.940 1.00 0.00 22 GLN A C 2
ATOM 1689 O O . GLN A 1 29 ? -16.729 -17.598 8.395 1.00 0.00 22 GLN A O 2
ATOM 1703 N N . ASP A 1 30 ? -17.842 -15.691 8.756 1.00 0.00 23 ASP A N 2
ATOM 1704 C CA . ASP A 1 30 ? -18.934 -16.031 7.848 1.00 0.00 23 ASP A CA 2
ATOM 1705 C C . ASP A 1 30 ? -18.499 -15.748 6.403 1.00 0.00 23 ASP A C 2
ATOM 1706 O O . ASP A 1 30 ? -19.320 -15.566 5.507 1.00 0.00 23 ASP A O 2
ATOM 1715 N N . SER A 1 31 ? -17.171 -15.722 6.209 1.00 0.00 24 SER A N 2
ATOM 1716 C CA . SER A 1 31 ? -16.517 -15.453 4.922 1.00 0.00 24 SER A CA 2
ATOM 1717 C C . SER A 1 31 ? -16.910 -14.097 4.382 1.00 0.00 24 SER A C 2
ATOM 1718 O O . SER A 1 31 ? -16.930 -13.864 3.173 1.00 0.00 24 SER A O 2
ATOM 1726 N N . ASN A 1 32 ? -17.181 -13.197 5.297 1.00 0.00 25 ASN A N 2
ATOM 1727 C CA . ASN A 1 32 ? -17.571 -11.839 4.939 1.00 0.00 25 ASN A CA 2
ATOM 1728 C C . ASN A 1 32 ? -16.344 -11.007 4.675 1.00 0.00 25 ASN A C 2
ATOM 1729 O O . ASN A 1 32 ? -15.630 -10.629 5.591 1.00 0.00 25 ASN A O 2
ATOM 1740 N N . GLU A 1 33 ? -16.102 -10.742 3.426 1.00 0.00 26 GLU A N 2
ATOM 1741 C CA . GLU A 1 33 ? -14.929 -10.006 3.019 1.00 0.00 26 GLU A CA 2
ATOM 1742 C C . GLU A 1 33 ? -15.265 -8.570 2.656 1.00 0.00 26 GLU A C 2
ATOM 1743 O O . GLU A 1 33 ? -16.192 -8.306 1.889 1.00 0.00 26 GLU A O 2
ATOM 1755 N N . VAL A 1 34 ? -14.502 -7.660 3.211 1.00 0.00 27 VAL A N 2
ATOM 1756 C CA . VAL A 1 34 ? -14.644 -6.249 2.947 1.00 0.00 27 VAL A CA 2
ATOM 1757 C C . VAL A 1 34 ? -13.270 -5.643 2.737 1.00 0.00 27 VAL A C 2
ATOM 1758 O O . VAL A 1 34 ? -12.308 -6.015 3.406 1.00 0.00 27 VAL A O 2
ATOM 1771 N N . HIS A 1 35 ? -13.166 -4.738 1.800 1.00 0.00 28 HIS A N 2
ATOM 1772 C CA . HIS A 1 35 ? -11.888 -4.173 1.459 1.00 0.00 28 HIS A CA 2
ATOM 1773 C C . HIS A 1 35 ? -11.645 -2.867 2.164 1.00 0.00 28 HIS A C 2
ATOM 1774 O O . HIS A 1 35 ? -12.363 -1.890 1.971 1.00 0.00 28 HIS A O 2
ATOM 1788 N N . PHE A 1 36 ? -10.633 -2.873 2.982 1.00 0.00 29 PHE A N 2
ATOM 1789 C CA . PHE A 1 36 ? -10.199 -1.701 3.705 1.00 0.00 29 PHE A CA 2
ATOM 1790 C C . PHE A 1 36 ? -8.885 -1.198 3.178 1.00 0.00 29 PHE A C 2
ATOM 1791 O O . PHE A 1 36 ? -8.065 -1.967 2.676 1.00 0.00 29 PHE A O 2
ATOM 1808 N N . ARG A 1 37 ? -8.697 0.089 3.265 1.00 0.00 30 ARG A N 2
ATOM 1809 C CA . ARG A 1 37 ? -7.473 0.704 2.841 1.00 0.00 30 ARG A CA 2
ATOM 1810 C C . ARG A 1 37 ? -6.712 1.173 4.072 1.00 0.00 30 ARG A C 2
ATOM 1811 O O . ARG A 1 37 ? -7.186 2.028 4.818 1.00 0.00 30 ARG A O 2
ATOM 1832 N N . VAL A 1 38 ? -5.551 0.608 4.275 1.00 0.00 31 VAL A N 2
ATOM 1833 C CA . VAL A 1 38 ? -4.726 0.910 5.444 1.00 0.00 31 VAL A CA 2
ATOM 1834 C C . VAL A 1 38 ? -3.279 1.046 5.034 1.00 0.00 31 VAL A C 2
ATOM 1835 O O . VAL A 1 38 ? -2.927 0.750 3.922 1.00 0.00 31 VAL A O 2
ATOM 1848 N N . LYS A 1 39 ? -2.462 1.497 5.926 1.00 0.00 32 LYS A N 2
ATOM 1849 C CA . LYS A 1 39 ? -1.063 1.721 5.644 1.00 0.00 32 LYS A CA 2
ATOM 1850 C C . LYS A 1 39 ? -0.250 0.462 5.942 1.00 0.00 32 LYS A C 2
ATOM 1851 O O . LYS A 1 39 ? -0.670 -0.369 6.738 1.00 0.00 32 LYS A O 2
ATOM 1870 N N . TYR A 1 40 ? 0.917 0.329 5.303 1.00 0.00 33 TYR A N 2
ATOM 1871 C CA . TYR A 1 40 ? 1.827 -0.792 5.603 1.00 0.00 33 TYR A CA 2
ATOM 1872 C C . TYR A 1 40 ? 2.167 -0.795 7.095 1.00 0.00 33 TYR A C 2
ATOM 1873 O O . TYR A 1 40 ? 2.256 -1.846 7.724 1.00 0.00 33 TYR A O 2
ATOM 1891 N N . GLY A 1 41 ? 2.350 0.399 7.646 1.00 0.00 34 GLY A N 2
ATOM 1892 C CA . GLY A 1 41 ? 2.707 0.540 9.037 1.00 0.00 34 GLY A CA 2
ATOM 1893 C C . GLY A 1 41 ? 1.512 0.840 9.912 1.00 0.00 34 GLY A C 2
ATOM 1894 O O . GLY A 1 41 ? 1.651 1.454 10.967 1.00 0.00 34 GLY A O 2
ATOM 1898 N N . THR A 1 42 ? 0.337 0.446 9.457 1.00 0.00 35 THR A N 2
ATOM 1899 C CA . THR A 1 42 ? -0.875 0.654 10.196 1.00 0.00 35 THR A CA 2
ATOM 1900 C C . THR A 1 42 ? -0.903 -0.154 11.507 1.00 0.00 35 THR A C 2
ATOM 1901 O O . THR A 1 42 ? -0.436 -1.294 11.570 1.00 0.00 35 THR A O 2
ATOM 1912 N N . SER A 1 43 ? -1.425 0.472 12.550 1.00 0.00 36 SER A N 2
ATOM 1913 C CA . SER A 1 43 ? -1.543 -0.153 13.846 1.00 0.00 36 SER A CA 2
ATOM 1914 C C . SER A 1 43 ? -2.906 -0.829 13.977 1.00 0.00 36 SER A C 2
ATOM 1915 O O . SER A 1 43 ? -3.855 -0.448 13.293 1.00 0.00 36 SER A O 2
ATOM 1923 N N . MET A 1 44 ? -3.003 -1.817 14.874 1.00 0.00 37 MET A N 2
ATOM 1924 C CA . MET A 1 44 ? -4.239 -2.603 15.060 1.00 0.00 37 MET A CA 2
ATOM 1925 C C . MET A 1 44 ? -5.467 -1.714 15.264 1.00 0.00 37 MET A C 2
ATOM 1926 O O . MET A 1 44 ? -6.570 -2.065 14.855 1.00 0.00 37 MET A O 2
ATOM 1940 N N . ALA A 1 45 ? -5.259 -0.567 15.876 1.00 0.00 38 ALA A N 2
ATOM 1941 C CA . ALA A 1 45 ? -6.336 0.353 16.177 1.00 0.00 38 ALA A CA 2
ATOM 1942 C C . ALA A 1 45 ? -7.028 0.850 14.924 1.00 0.00 38 ALA A C 2
ATOM 1943 O O . ALA A 1 45 ? -8.234 0.982 14.900 1.00 0.00 38 ALA A O 2
ATOM 1950 N N . LYS A 1 46 ? -6.262 1.090 13.874 1.00 0.00 39 LYS A N 2
ATOM 1951 C CA . LYS A 1 46 ? -6.805 1.668 12.649 1.00 0.00 39 LYS A CA 2
ATOM 1952 C C . LYS A 1 46 ? -7.875 0.773 12.047 1.00 0.00 39 LYS A C 2
ATOM 1953 O O . LYS A 1 46 ? -8.874 1.252 11.544 1.00 0.00 39 LYS A O 2
ATOM 1972 N N . LEU A 1 47 ? -7.658 -0.519 12.118 1.00 0.00 40 LEU A N 2
ATOM 1973 C CA . LEU A 1 47 ? -8.591 -1.473 11.551 1.00 0.00 40 LEU A CA 2
ATOM 1974 C C . LEU A 1 47 ? -9.698 -1.830 12.532 1.00 0.00 40 LEU A C 2
ATOM 1975 O O . LEU A 1 47 ? -10.872 -1.830 12.181 1.00 0.00 40 LEU A O 2
ATOM 1991 N N . LYS A 1 48 ? -9.312 -2.128 13.758 1.00 0.00 41 LYS A N 2
ATOM 1992 C CA . LYS A 1 48 ? -10.249 -2.535 14.798 1.00 0.00 41 LYS A CA 2
ATOM 1993 C C . LYS A 1 48 ? -11.234 -1.450 15.123 1.00 0.00 41 LYS A C 2
ATOM 1994 O O . LYS A 1 48 ? -12.430 -1.686 15.175 1.00 0.00 41 LYS A O 2
ATOM 2013 N N . LYS A 1 49 ? -10.730 -0.265 15.303 1.00 0.00 42 LYS A N 2
ATOM 2014 C CA . LYS A 1 49 ? -11.555 0.881 15.587 1.00 0.00 42 LYS A CA 2
ATOM 2015 C C . LYS A 1 49 ? -12.463 1.173 14.406 1.00 0.00 42 LYS A C 2
ATOM 2016 O O . LYS A 1 49 ? -13.617 1.531 14.576 1.00 0.00 42 LYS A O 2
ATOM 2035 N N . SER A 1 50 ? -11.925 1.010 13.209 1.00 0.00 43 SER A N 2
ATOM 2036 C CA . SER A 1 50 ? -12.676 1.279 11.993 1.00 0.00 43 SER A CA 2
ATOM 2037 C C . SER A 1 50 ? -13.803 0.247 11.779 1.00 0.00 43 SER A C 2
ATOM 2038 O O . SER A 1 50 ? -14.977 0.607 11.624 1.00 0.00 43 SER A O 2
ATOM 2046 N N . TYR A 1 51 ? -13.440 -1.033 11.800 1.00 0.00 44 TYR A N 2
ATOM 2047 C CA . TYR A 1 51 ? -14.388 -2.109 11.575 1.00 0.00 44 TYR A CA 2
ATOM 2048 C C . TYR A 1 51 ? -15.421 -2.197 12.672 1.00 0.00 44 TYR A C 2
ATOM 2049 O O . TYR A 1 51 ? -16.610 -2.305 12.400 1.00 0.00 44 TYR A O 2
ATOM 2067 N N . ALA A 1 52 ? -14.971 -2.152 13.909 1.00 0.00 45 ALA A N 2
ATOM 2068 C CA . ALA A 1 52 ? -15.879 -2.241 15.037 1.00 0.00 45 ALA A CA 2
ATOM 2069 C C . ALA A 1 52 ? -16.876 -1.105 14.986 1.00 0.00 45 ALA A C 2
ATOM 2070 O O . ALA A 1 52 ? -18.046 -1.263 15.334 1.00 0.00 45 ALA A O 2
ATOM 2077 N N . ASP A 1 53 ? -16.402 0.031 14.534 1.00 0.00 46 ASP A N 2
ATOM 2078 C CA . ASP A 1 53 ? -17.227 1.233 14.446 1.00 0.00 46 ASP A CA 2
ATOM 2079 C C . ASP A 1 53 ? -18.346 1.075 13.426 1.00 0.00 46 ASP A C 2
ATOM 2080 O O . ASP A 1 53 ? -19.501 1.377 13.711 1.00 0.00 46 ASP A O 2
ATOM 2089 N N . ARG A 1 54 ? -17.998 0.576 12.242 1.00 0.00 47 ARG A N 2
ATOM 2090 C CA . ARG A 1 54 ? -18.972 0.408 11.158 1.00 0.00 47 ARG A CA 2
ATOM 2091 C C . ARG A 1 54 ? -20.024 -0.640 11.522 1.00 0.00 47 ARG A C 2
ATOM 2092 O O . ARG A 1 54 ? -21.157 -0.583 11.052 1.00 0.00 47 ARG A O 2
ATOM 2113 N N . THR A 1 55 ? -19.641 -1.589 12.365 1.00 0.00 48 THR A N 2
ATOM 2114 C CA . THR A 1 55 ? -20.549 -2.645 12.773 1.00 0.00 48 THR A CA 2
ATOM 2115 C C . THR A 1 55 ? -21.274 -2.277 14.074 1.00 0.00 48 THR A C 2
ATOM 2116 O O . THR A 1 55 ? -22.178 -2.990 14.515 1.00 0.00 48 THR A O 2
ATOM 2127 N N . GLY A 1 56 ? -20.871 -1.160 14.680 1.00 0.00 49 GLY A N 2
ATOM 2128 C CA . GLY A 1 56 ? -21.510 -0.699 15.899 1.00 0.00 49 GLY A CA 2
ATOM 2129 C C . GLY A 1 56 ? -21.215 -1.586 17.091 1.00 0.00 49 GLY A C 2
ATOM 2130 O O . GLY A 1 56 ? -22.062 -1.749 17.978 1.00 0.00 49 GLY A O 2
ATOM 2134 N N . VAL A 1 57 ? -20.029 -2.160 17.123 1.00 0.00 50 VAL A N 2
ATOM 2135 C CA . VAL A 1 57 ? -19.664 -3.058 18.192 1.00 0.00 50 VAL A CA 2
ATOM 2136 C C . VAL A 1 57 ? -18.476 -2.509 18.981 1.00 0.00 50 VAL A C 2
ATOM 2137 O O . VAL A 1 57 ? -17.828 -1.545 18.557 1.00 0.00 50 VAL A O 2
ATOM 2150 N N . ALA A 1 58 ? -18.221 -3.109 20.133 1.00 0.00 51 ALA A N 2
ATOM 2151 C CA . ALA A 1 58 ? -17.115 -2.724 20.978 1.00 0.00 51 ALA A CA 2
ATOM 2152 C C . ALA A 1 58 ? -15.787 -2.925 20.243 1.00 0.00 51 ALA A C 2
ATOM 2153 O O . ALA A 1 58 ? -15.515 -3.999 19.705 1.00 0.00 51 ALA A O 2
ATOM 2160 N N . VAL A 1 59 ? -14.973 -1.882 20.226 1.00 0.00 52 VAL A N 2
ATOM 2161 C CA . VAL A 1 59 ? -13.677 -1.913 19.559 1.00 0.00 52 VAL A CA 2
ATOM 2162 C C . VAL A 1 59 ? -12.750 -2.921 20.226 1.00 0.00 52 VAL A C 2
ATOM 2163 O O . VAL A 1 59 ? -12.076 -3.702 19.562 1.00 0.00 52 VAL A O 2
ATOM 2176 N N . ASN A 1 60 ? -12.745 -2.902 21.544 1.00 0.00 53 ASN A N 2
ATOM 2177 C CA . ASN A 1 60 ? -11.876 -3.765 22.328 1.00 0.00 53 ASN A CA 2
ATOM 2178 C C . ASN A 1 60 ? -12.247 -5.240 22.208 1.00 0.00 53 ASN A C 2
ATOM 2179 O O . ASN A 1 60 ? -11.380 -6.114 22.335 1.00 0.00 53 ASN A O 2
ATOM 2190 N N . SER A 1 61 ? -13.523 -5.539 21.984 1.00 0.00 54 SER A N 2
ATOM 2191 C CA . SER A 1 61 ? -13.933 -6.926 21.882 1.00 0.00 54 SER A CA 2
ATOM 2192 C C . SER A 1 61 ? -13.683 -7.471 20.482 1.00 0.00 54 SER A C 2
ATOM 2193 O O . SER A 1 61 ? -13.557 -8.681 20.296 1.00 0.00 54 SER A O 2
ATOM 2201 N N . LEU A 1 62 ? -13.492 -6.572 19.530 1.00 0.00 55 LEU A N 2
ATOM 2202 C CA . LEU A 1 62 ? -13.303 -6.948 18.143 1.00 0.00 55 LEU A CA 2
ATOM 2203 C C . LEU A 1 62 ? -11.815 -7.087 17.874 1.00 0.00 55 LEU A C 2
ATOM 2204 O O . LEU A 1 62 ? -11.017 -6.253 18.303 1.00 0.00 55 LEU A O 2
ATOM 2220 N N . ARG A 1 63 ? -11.433 -8.149 17.185 1.00 0.00 56 ARG A N 2
ATOM 2221 C CA . ARG A 1 63 ? -10.039 -8.391 16.939 1.00 0.00 56 ARG A CA 2
ATOM 2222 C C . ARG A 1 63 ? -9.803 -8.923 15.550 1.00 0.00 56 ARG A C 2
ATOM 2223 O O . ARG A 1 63 ? -10.647 -9.611 14.972 1.00 0.00 56 ARG A O 2
ATOM 2244 N N . PHE A 1 64 ? -8.649 -8.594 15.031 1.00 0.00 57 PHE A N 2
ATOM 2245 C CA . PHE A 1 64 ? -8.227 -9.020 13.720 1.00 0.00 57 PHE A CA 2
ATOM 2246 C C . PHE A 1 64 ? -6.988 -9.869 13.833 1.00 0.00 57 PHE A C 2
ATOM 2247 O O . PHE A 1 64 ? -6.082 -9.565 14.622 1.00 0.00 57 PHE A O 2
ATOM 2264 N N . LEU A 1 65 ? -6.944 -10.919 13.065 1.00 0.00 58 LEU A N 2
ATOM 2265 C CA . LEU A 1 65 ? -5.813 -11.804 13.064 1.00 0.00 58 LEU A CA 2
ATOM 2266 C C . LEU A 1 65 ? -5.262 -11.969 11.664 1.00 0.00 58 LEU A C 2
ATOM 2267 O O . LEU A 1 65 ? -6.007 -12.089 10.702 1.00 0.00 58 LEU A O 2
ATOM 2283 N N . PHE A 1 66 ? -3.961 -11.957 11.561 1.00 0.00 59 PHE A N 2
ATOM 2284 C CA . PHE A 1 66 ? -3.296 -12.131 10.296 1.00 0.00 59 PHE A CA 2
ATOM 2285 C C . PHE A 1 66 ? -2.710 -13.529 10.266 1.00 0.00 59 PHE A C 2
ATOM 2286 O O . PHE A 1 66 ? -1.834 -13.842 11.050 1.00 0.00 59 PHE A O 2
ATOM 2303 N N . ASP A 1 67 ? -3.213 -14.363 9.382 1.00 0.00 60 ASP A N 2
ATOM 2304 C CA . ASP A 1 67 ? -2.769 -15.768 9.271 1.00 0.00 60 ASP A CA 2
ATOM 2305 C C . ASP A 1 67 ? -2.865 -16.503 10.625 1.00 0.00 60 ASP A C 2
ATOM 2306 O O . ASP A 1 67 ? -2.123 -17.442 10.904 1.00 0.00 60 ASP A O 2
ATOM 2315 N N . GLY A 1 68 ? -3.800 -16.077 11.443 1.00 0.00 61 GLY A N 2
ATOM 2316 C CA . GLY A 1 68 ? -4.025 -16.722 12.720 1.00 0.00 61 GLY A CA 2
ATOM 2317 C C . GLY A 1 68 ? -3.299 -16.053 13.868 1.00 0.00 61 GLY A C 2
ATOM 2318 O O . GLY A 1 68 ? -3.461 -16.449 15.023 1.00 0.00 61 GLY A O 2
ATOM 2322 N N . ARG A 1 69 ? -2.500 -15.045 13.575 1.00 0.00 62 ARG A N 2
ATOM 2323 C CA . ARG A 1 69 ? -1.797 -14.338 14.626 1.00 0.00 62 ARG A CA 2
ATOM 2324 C C . ARG A 1 69 ? -2.418 -12.976 14.852 1.00 0.00 62 ARG A C 2
ATOM 2325 O O . ARG A 1 69 ? -2.791 -12.281 13.913 1.00 0.00 62 ARG A O 2
ATOM 2346 N N . ARG A 1 70 ? -2.529 -12.620 16.098 1.00 0.00 63 ARG A N 2
ATOM 2347 C CA . ARG A 1 70 ? -3.194 -11.401 16.514 1.00 0.00 63 ARG A CA 2
ATOM 2348 C C . ARG A 1 70 ? -2.417 -10.171 16.112 1.00 0.00 63 ARG A C 2
ATOM 2349 O O . ARG A 1 70 ? -1.205 -10.110 16.280 1.00 0.00 63 ARG A O 2
ATOM 2370 N N . ILE A 1 71 ? -3.130 -9.193 15.592 1.00 0.00 64 ILE A N 2
ATOM 2371 C CA . ILE A 1 71 ? -2.525 -7.948 15.144 1.00 0.00 64 ILE A CA 2
ATOM 2372 C C . ILE A 1 71 ? -2.567 -6.917 16.263 1.00 0.00 64 ILE A C 2
ATOM 2373 O O . ILE A 1 71 ? -3.643 -6.582 16.774 1.00 0.00 64 ILE A O 2
ATOM 2389 N N . ASN A 1 72 ? -1.401 -6.432 16.649 1.00 0.00 65 ASN A N 2
ATOM 2390 C CA . ASN A 1 72 ? -1.290 -5.436 17.698 1.00 0.00 65 ASN A CA 2
ATOM 2391 C C . ASN A 1 72 ? -0.699 -4.154 17.151 1.00 0.00 65 ASN A C 2
ATOM 2392 O O . ASN A 1 72 ? -0.099 -4.149 16.082 1.00 0.00 65 ASN A O 2
ATOM 2403 N N . ASP A 1 73 ? -0.880 -3.054 17.877 1.00 0.00 66 ASP A N 2
ATOM 2404 C CA . ASP A 1 73 ? -0.331 -1.764 17.455 1.00 0.00 66 ASP A CA 2
ATOM 2405 C C . ASP A 1 73 ? 1.177 -1.766 17.625 1.00 0.00 66 ASP A C 2
ATOM 2406 O O . ASP A 1 73 ? 1.873 -0.889 17.125 1.00 0.00 66 ASP A O 2
ATOM 2415 N N . ASP A 1 74 ? 1.663 -2.761 18.349 1.00 0.00 67 ASP A N 2
ATOM 2416 C CA . ASP A 1 74 ? 3.090 -2.935 18.570 1.00 0.00 67 ASP A CA 2
ATOM 2417 C C . ASP A 1 74 ? 3.757 -3.522 17.334 1.00 0.00 67 ASP A C 2
ATOM 2418 O O . ASP A 1 74 ? 4.970 -3.384 17.139 1.00 0.00 67 ASP A O 2
ATOM 2427 N N . ASP A 1 75 ? 2.963 -4.167 16.495 1.00 0.00 68 ASP A N 2
ATOM 2428 C CA . ASP A 1 75 ? 3.485 -4.782 15.295 1.00 0.00 68 ASP A CA 2
ATOM 2429 C C . ASP A 1 75 ? 3.884 -3.747 14.274 1.00 0.00 68 ASP A C 2
ATOM 2430 O O . ASP A 1 75 ? 3.200 -2.742 14.076 1.00 0.00 68 ASP A O 2
ATOM 2439 N N . THR A 1 76 ? 4.988 -4.005 13.630 1.00 0.00 69 THR A N 2
ATOM 2440 C CA . THR A 1 76 ? 5.536 -3.124 12.636 1.00 0.00 69 THR A CA 2
ATOM 2441 C C . THR A 1 76 ? 5.224 -3.662 11.230 1.00 0.00 69 THR A C 2
ATOM 2442 O O . THR A 1 76 ? 4.863 -4.837 11.085 1.00 0.00 69 THR A O 2
ATOM 2453 N N . PRO A 1 77 ? 5.360 -2.825 10.170 1.00 0.00 70 PRO A N 2
ATOM 2454 C CA . PRO A 1 77 ? 5.022 -3.232 8.791 1.00 0.00 70 PRO A CA 2
ATOM 2455 C C . PRO A 1 77 ? 5.774 -4.482 8.323 1.00 0.00 70 PRO A C 2
ATOM 2456 O O . PRO A 1 77 ? 5.205 -5.330 7.639 1.00 0.00 70 PRO A O 2
ATOM 2467 N N . LYS A 1 78 ? 7.035 -4.613 8.716 1.00 0.00 71 LYS A N 2
ATOM 2468 C CA . LYS A 1 78 ? 7.830 -5.782 8.332 1.00 0.00 71 LYS A CA 2
ATOM 2469 C C . LYS A 1 78 ? 7.427 -7.031 9.114 1.00 0.00 71 LYS A C 2
ATOM 2470 O O . LYS A 1 78 ? 7.727 -8.146 8.718 1.00 0.00 71 LYS A O 2
ATOM 2489 N N . THR A 1 79 ? 6.772 -6.823 10.228 1.00 0.00 72 THR A N 2
ATOM 2490 C CA . THR A 1 79 ? 6.327 -7.865 11.064 1.00 0.00 72 THR A CA 2
ATOM 2491 C C . THR A 1 79 ? 4.983 -8.380 10.580 1.00 0.00 72 THR A C 2
ATOM 2492 O O . THR A 1 79 ? 4.760 -9.588 10.482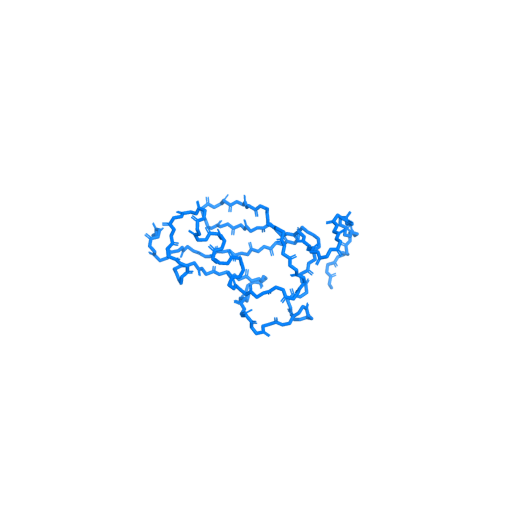 1.00 0.00 72 THR A O 2
ATOM 2503 N N . LEU A 1 80 ? 4.098 -7.451 10.263 1.00 0.00 73 LEU A N 2
ATOM 2504 C CA . LEU A 1 80 ? 2.779 -7.798 9.765 1.00 0.00 73 LEU A CA 2
ATOM 2505 C C . LEU A 1 80 ? 2.871 -8.350 8.358 1.00 0.00 73 LEU A C 2
ATOM 2506 O O . LEU A 1 80 ? 2.021 -9.124 7.935 1.00 0.00 73 LEU A O 2
ATOM 2522 N N . GLU A 1 81 ? 3.939 -7.954 7.651 1.00 0.00 74 GLU A N 2
ATOM 2523 C CA . GLU A 1 81 ? 4.223 -8.422 6.298 1.00 0.00 74 GLU A CA 2
ATOM 2524 C C . GLU A 1 81 ? 3.027 -8.266 5.351 1.00 0.00 74 GLU A C 2
ATOM 2525 O O . GLU A 1 81 ? 2.878 -9.026 4.393 1.00 0.00 74 GLU A O 2
ATOM 2537 N N . MET A 1 82 ? 2.207 -7.260 5.603 1.00 0.00 75 MET A N 2
ATOM 2538 C CA . MET A 1 82 ? 1.035 -7.002 4.775 1.00 0.00 75 MET A CA 2
ATOM 2539 C C . MET A 1 82 ? 1.425 -6.402 3.426 1.00 0.00 75 MET A C 2
ATOM 2540 O O . MET A 1 82 ? 2.542 -5.896 3.252 1.00 0.00 75 MET A O 2
ATOM 2554 N N . GLU A 1 83 ? 0.502 -6.459 2.482 1.00 0.00 76 GLU A N 2
ATOM 2555 C CA . GLU A 1 83 ? 0.732 -5.976 1.138 1.00 0.00 76 GLU A CA 2
ATOM 2556 C C . GLU A 1 83 ? -0.579 -5.522 0.526 1.00 0.00 76 GLU A C 2
ATOM 2557 O O . GLU A 1 83 ? -1.637 -5.673 1.141 1.00 0.00 76 GLU A O 2
ATOM 2569 N N . ASP A 1 84 ? -0.512 -4.965 -0.674 1.00 0.00 77 ASP A N 2
ATOM 2570 C CA . ASP A 1 84 ? -1.697 -4.478 -1.345 1.00 0.00 77 ASP A CA 2
ATOM 2571 C C . ASP A 1 84 ? -2.649 -5.617 -1.704 1.00 0.00 77 ASP A C 2
ATOM 2572 O O . ASP A 1 84 ? -2.305 -6.541 -2.456 1.00 0.00 77 ASP A O 2
ATOM 2581 N N . ASP A 1 85 ? -3.829 -5.518 -1.134 1.00 0.00 78 ASP A N 2
ATOM 2582 C CA . ASP A 1 85 ? -4.946 -6.447 -1.299 1.00 0.00 78 ASP A CA 2
ATOM 2583 C C . ASP A 1 85 ? -4.671 -7.786 -0.611 1.00 0.00 78 ASP A C 2
ATOM 2584 O O . ASP A 1 85 ? -5.106 -8.841 -1.073 1.00 0.00 78 ASP A O 2
ATOM 2593 N N . ASP A 1 86 ? -3.955 -7.739 0.513 1.00 0.00 79 ASP A N 2
ATOM 2594 C CA . ASP A 1 86 ? -3.708 -8.950 1.294 1.00 0.00 79 ASP A CA 2
ATOM 2595 C C . ASP A 1 86 ? -4.952 -9.286 2.094 1.00 0.00 79 ASP A C 2
ATOM 2596 O O . ASP A 1 86 ? -5.941 -8.562 2.037 1.00 0.00 79 ASP A O 2
ATOM 2605 N N . VAL A 1 87 ? -4.913 -10.358 2.831 1.00 0.00 80 VAL A N 2
ATOM 2606 C CA . VAL A 1 87 ? -6.073 -10.819 3.543 1.00 0.00 80 VAL A CA 2
ATOM 2607 C C . VAL A 1 87 ? -5.892 -10.715 5.052 1.00 0.00 80 VAL A C 2
ATOM 2608 O O . VAL A 1 87 ? -4.793 -10.866 5.583 1.00 0.00 80 VAL A O 2
ATOM 2621 N N . ILE A 1 88 ? -6.983 -10.447 5.718 1.00 0.00 81 ILE A N 2
ATOM 2622 C CA . ILE A 1 88 ? -7.023 -10.323 7.155 1.00 0.00 81 ILE A CA 2
ATOM 2623 C C . ILE A 1 88 ? -8.218 -11.098 7.713 1.00 0.00 81 ILE A C 2
ATOM 2624 O O . ILE A 1 88 ? -9.280 -11.120 7.103 1.00 0.00 81 ILE A O 2
ATOM 2640 N N . GLU A 1 89 ? -8.036 -11.741 8.859 1.00 0.00 82 GLU A N 2
ATOM 2641 C CA . GLU A 1 89 ? -9.086 -12.576 9.436 1.00 0.00 82 GLU A CA 2
ATOM 2642 C C . GLU A 1 89 ? -9.711 -11.919 10.663 1.00 0.00 82 GLU A C 2
ATOM 2643 O O . GLU A 1 89 ? -9.038 -11.212 11.411 1.00 0.00 82 GLU A O 2
ATOM 2655 N N . VAL A 1 90 ? -10.998 -12.150 10.858 1.00 0.00 83 VAL A N 2
ATOM 2656 C CA . VAL A 1 90 ? -11.723 -11.599 11.999 1.00 0.00 83 VAL A CA 2
ATOM 2657 C C . VAL A 1 90 ? -12.413 -12.688 12.781 1.00 0.00 83 VAL A C 2
ATOM 2658 O O . VAL A 1 90 ? -13.072 -13.555 12.210 1.00 0.00 83 VAL A O 2
ATOM 2671 N N . TYR A 1 91 ? -12.247 -12.649 14.077 1.00 0.00 84 TYR A N 2
ATOM 2672 C CA . TYR A 1 91 ? -12.920 -13.573 14.949 1.00 0.00 84 TYR A CA 2
ATOM 2673 C C . TYR A 1 91 ? -14.119 -12.902 15.577 1.00 0.00 84 TYR A C 2
ATOM 2674 O O . TYR A 1 91 ? -14.074 -11.705 15.883 1.00 0.00 84 TYR A O 2
ATOM 2692 N N . GLN A 1 92 ? -15.190 -13.659 15.766 1.00 0.00 85 GLN A N 2
ATOM 2693 C CA . GLN A 1 92 ? -16.421 -13.092 16.289 1.00 0.00 85 GLN A CA 2
ATOM 2694 C C . GLN A 1 92 ? -16.228 -12.718 17.744 1.00 0.00 85 GLN A C 2
ATOM 2695 O O . GLN A 1 92 ? -15.675 -13.492 18.528 1.00 0.00 85 GLN A O 2
ATOM 2709 N N . GLU A 1 93 ? -16.683 -11.538 18.102 1.00 0.00 86 GLU A N 2
ATOM 2710 C CA . GLU A 1 93 ? -16.400 -10.989 19.397 1.00 0.00 86 GLU A CA 2
ATOM 2711 C C . GLU A 1 93 ? -17.494 -11.262 20.459 1.00 0.00 86 GLU A C 2
ATOM 2712 O O . GLU A 1 93 ? -18.244 -12.231 20.361 1.00 0.00 86 GLU A O 2
ATOM 2724 N N . GLN A 1 94 ? -17.543 -10.402 21.470 1.00 0.00 87 GLN A N 2
ATOM 2725 C CA . GLN A 1 94 ? -18.381 -10.584 22.649 1.00 0.00 87 GLN A CA 2
ATOM 2726 C C . GLN A 1 94 ? -19.828 -10.124 22.443 1.00 0.00 87 GLN A C 2
ATOM 2727 O O . GLN A 1 94 ? -20.768 -10.902 22.629 1.00 0.00 87 GLN A O 2
ATOM 2741 N N . LEU A 1 95 ? -19.998 -8.874 22.052 1.00 0.00 88 LEU A N 2
ATOM 2742 C CA . LEU A 1 95 ? -21.320 -8.274 21.939 1.00 0.00 88 LEU A CA 2
ATOM 2743 C C . LEU A 1 95 ? -22.179 -8.914 20.856 1.00 0.00 88 LEU A C 2
ATOM 2744 O O . LEU A 1 95 ? -23.379 -9.103 21.042 1.00 0.00 88 LEU A O 2
ATOM 2760 N N . GLY A 1 96 ? -21.576 -9.238 19.743 1.00 0.00 89 GLY A N 2
ATOM 2761 C CA . GLY A 1 96 ? -22.313 -9.862 18.664 1.00 0.00 89 GLY A CA 2
ATOM 2762 C C . GLY A 1 96 ? -22.038 -11.342 18.571 1.00 0.00 89 GLY A C 2
ATOM 2763 O O . GLY A 1 96 ? -22.489 -12.011 17.640 1.00 0.00 89 GLY A O 2
ATOM 2767 N N . GLY A 1 97 ? -21.280 -11.851 19.519 1.00 0.00 90 GLY A N 2
ATOM 2768 C CA . GLY A 1 97 ? -20.934 -13.248 19.518 1.00 0.00 90 GLY A CA 2
ATOM 2769 C C . GLY A 1 97 ? -22.041 -14.118 20.052 1.00 0.00 90 GLY A C 2
ATOM 2770 O O . GLY A 1 97 ? -22.808 -13.650 20.914 1.00 0.00 90 GLY A O 2
ATOM 2775 N N . MET A 1 8 ? 19.919 -2.868 -20.323 1.00 0.00 1 MET A N 3
ATOM 2776 C CA . MET A 1 8 ? 19.783 -1.398 -20.342 1.00 0.00 1 MET A CA 3
ATOM 2777 C C . MET A 1 8 ? 18.498 -0.985 -21.040 1.00 0.00 1 MET A C 3
ATOM 2778 O O . MET A 1 8 ? 18.436 -0.934 -22.268 1.00 0.00 1 MET A O 3
ATOM 2792 N N . ALA A 1 9 ? 17.475 -0.710 -20.263 1.00 0.00 2 ALA A N 3
ATOM 2793 C CA . ALA A 1 9 ? 16.206 -0.270 -20.804 1.00 0.00 2 ALA A CA 3
ATOM 2794 C C . ALA A 1 9 ? 15.591 0.788 -19.912 1.00 0.00 2 ALA A C 3
ATOM 2795 O O . ALA A 1 9 ? 15.419 0.579 -18.707 1.00 0.00 2 ALA A O 3
ATOM 2802 N N . ASP A 1 10 ? 15.259 1.917 -20.498 1.00 0.00 3 ASP A N 3
ATOM 2803 C CA . ASP A 1 10 ? 14.640 3.003 -19.761 1.00 0.00 3 ASP A CA 3
ATOM 2804 C C . ASP A 1 10 ? 13.143 2.773 -19.708 1.00 0.00 3 ASP A C 3
ATOM 2805 O O . ASP A 1 10 ? 12.447 2.908 -20.718 1.00 0.00 3 ASP A O 3
ATOM 2814 N N . ASP A 1 11 ? 12.660 2.387 -18.538 1.00 0.00 4 ASP A N 3
ATOM 2815 C CA . ASP A 1 11 ? 11.252 2.044 -18.347 1.00 0.00 4 ASP A CA 3
ATOM 2816 C C . ASP A 1 11 ? 10.330 3.222 -18.652 1.00 0.00 4 ASP A C 3
ATOM 2817 O O . ASP A 1 11 ? 9.365 3.081 -19.409 1.00 0.00 4 ASP A O 3
ATOM 2826 N N . ALA A 1 12 ? 10.645 4.383 -18.072 1.00 0.00 5 ALA A N 3
ATOM 2827 C CA . ALA A 1 12 ? 9.886 5.626 -18.297 1.00 0.00 5 ALA A CA 3
ATOM 2828 C C . ALA A 1 12 ? 8.382 5.455 -18.034 1.00 0.00 5 ALA A C 3
ATOM 2829 O O . ALA A 1 12 ? 7.562 6.210 -18.566 1.00 0.00 5 ALA A O 3
ATOM 2836 N N . ALA A 1 13 ? 8.025 4.502 -17.189 1.00 0.00 6 ALA A N 3
ATOM 2837 C CA . ALA A 1 13 ? 6.637 4.233 -16.902 1.00 0.00 6 ALA A CA 3
ATOM 2838 C C . ALA A 1 13 ? 6.384 4.293 -15.412 1.00 0.00 6 ALA A C 3
ATOM 2839 O O . ALA A 1 13 ? 7.176 3.788 -14.612 1.00 0.00 6 ALA A O 3
ATOM 2846 N N . GLN A 1 14 ? 5.295 4.914 -15.040 1.00 0.00 7 GLN A N 3
ATOM 2847 C CA . GLN A 1 14 ? 4.939 5.055 -13.648 1.00 0.00 7 GLN A CA 3
ATOM 2848 C C . GLN A 1 14 ? 3.485 4.673 -13.453 1.00 0.00 7 GLN A C 3
ATOM 2849 O O . GLN A 1 14 ? 2.654 4.932 -14.326 1.00 0.00 7 GLN A O 3
ATOM 2863 N N . ALA A 1 15 ? 3.173 4.065 -12.317 1.00 0.00 8 ALA A N 3
ATOM 2864 C CA . ALA A 1 15 ? 1.811 3.658 -12.025 1.00 0.00 8 ALA A CA 3
ATOM 2865 C C . ALA A 1 15 ? 0.941 4.873 -11.762 1.00 0.00 8 ALA A C 3
ATOM 2866 O O . ALA A 1 15 ? -0.277 4.831 -11.930 1.00 0.00 8 ALA A O 3
ATOM 2873 N N . GLY A 1 16 ? 1.582 5.960 -11.341 1.00 0.00 9 GLY A N 3
ATOM 2874 C CA . GLY A 1 16 ? 0.861 7.178 -11.040 1.00 0.00 9 GLY A CA 3
ATOM 2875 C C . GLY A 1 16 ? 0.206 7.097 -9.696 1.00 0.00 9 GLY A C 3
ATOM 2876 O O . GLY A 1 16 ? -0.675 7.890 -9.363 1.00 0.00 9 GLY A O 3
ATOM 2880 N N . ASP A 1 17 ? 0.645 6.136 -8.925 1.00 0.00 10 ASP A N 3
ATOM 2881 C CA . ASP A 1 17 ? 0.109 5.900 -7.608 1.00 0.00 10 ASP A CA 3
ATOM 2882 C C . ASP A 1 17 ? 1.232 5.722 -6.612 1.00 0.00 10 ASP A C 3
ATOM 2883 O O . ASP A 1 17 ? 1.818 4.646 -6.506 1.00 0.00 10 ASP A O 3
ATOM 2892 N N . ASN A 1 18 ? 1.555 6.780 -5.910 1.00 0.00 11 ASN A N 3
ATOM 2893 C CA . ASN A 1 18 ? 2.576 6.718 -4.903 1.00 0.00 11 ASN A CA 3
ATOM 2894 C C . ASN A 1 18 ? 1.900 6.743 -3.561 1.00 0.00 11 ASN A C 3
ATOM 2895 O O . ASN A 1 18 ? 1.471 7.795 -3.088 1.00 0.00 11 ASN A O 3
ATOM 2906 N N . ALA A 1 19 ? 1.777 5.597 -2.969 1.00 0.00 12 ALA A N 3
ATOM 2907 C CA . ALA A 1 19 ? 1.086 5.458 -1.725 1.00 0.00 12 ALA A CA 3
ATOM 2908 C C . ALA A 1 19 ? 1.663 4.323 -0.948 1.00 0.00 12 ALA A C 3
ATOM 2909 O O . ALA A 1 19 ? 2.207 3.380 -1.524 1.00 0.00 12 ALA A O 3
ATOM 2916 N N . GLU A 1 20 ? 1.544 4.396 0.347 1.00 0.00 13 GLU A N 3
ATOM 2917 C CA . GLU A 1 20 ? 2.130 3.398 1.193 1.00 0.00 13 GLU A CA 3
ATOM 2918 C C . GLU A 1 20 ? 1.108 2.750 2.096 1.00 0.00 13 GLU A C 3
ATOM 2919 O O . GLU A 1 20 ? 1.344 2.530 3.286 1.00 0.00 13 GLU A O 3
ATOM 2931 N N . TYR A 1 21 ? -0.014 2.427 1.516 1.00 0.00 14 TYR A N 3
ATOM 2932 C CA . TYR A 1 21 ? -1.075 1.751 2.221 1.00 0.00 14 TYR A CA 3
ATOM 2933 C C . TYR A 1 21 ? -1.378 0.432 1.562 1.00 0.00 14 TYR A C 3
ATOM 2934 O O . TYR A 1 21 ? -1.090 0.236 0.381 1.00 0.00 14 TYR A O 3
ATOM 2952 N N . ILE A 1 22 ? -1.954 -0.458 2.320 1.00 0.00 15 ILE A N 3
ATOM 2953 C CA . ILE A 1 22 ? -2.252 -1.787 1.866 1.00 0.00 15 ILE A CA 3
ATOM 2954 C C . ILE A 1 22 ? -3.723 -2.073 2.076 1.00 0.00 15 ILE A C 3
ATOM 2955 O O . ILE A 1 22 ? -4.407 -1.379 2.832 1.00 0.00 15 ILE A O 3
ATOM 2971 N N . LYS A 1 23 ? -4.207 -3.065 1.409 1.00 0.00 16 LYS A N 3
ATOM 2972 C CA . LYS A 1 23 ? -5.572 -3.479 1.569 1.00 0.00 16 LYS A CA 3
ATOM 2973 C C . LYS A 1 23 ? -5.649 -4.640 2.530 1.00 0.00 16 LYS A C 3
ATOM 2974 O O . LYS A 1 23 ? -4.756 -5.466 2.582 1.00 0.00 16 LYS A O 3
ATOM 2993 N N . ILE A 1 24 ? -6.684 -4.675 3.300 1.00 0.00 17 ILE A N 3
ATOM 2994 C CA . ILE A 1 24 ? -6.902 -5.747 4.248 1.00 0.00 17 ILE A CA 3
ATOM 2995 C C . ILE A 1 24 ? -8.273 -6.339 4.086 1.00 0.00 17 ILE A C 3
ATOM 2996 O O . ILE A 1 24 ? -9.269 -5.607 4.040 1.00 0.00 17 ILE A O 3
ATOM 3012 N N . LYS A 1 25 ? -8.343 -7.651 3.979 1.00 0.00 18 LYS A N 3
ATOM 3013 C CA . LYS A 1 25 ? -9.621 -8.290 3.935 1.00 0.00 18 LYS A CA 3
ATOM 3014 C C . LYS A 1 25 ? -9.959 -8.764 5.320 1.00 0.00 18 LYS A C 3
ATOM 3015 O O . LYS A 1 25 ? -9.398 -9.750 5.806 1.00 0.00 18 LYS A O 3
ATOM 3034 N N . VAL A 1 26 ? -10.844 -8.063 5.963 1.00 0.00 19 VAL A N 3
ATOM 3035 C CA . VAL A 1 26 ? -11.292 -8.442 7.258 1.00 0.00 19 VAL A CA 3
ATOM 3036 C C . VAL A 1 26 ? -12.355 -9.499 7.101 1.00 0.00 19 VAL A C 3
ATOM 3037 O O . VAL A 1 26 ? -13.434 -9.223 6.590 1.00 0.00 19 VAL A O 3
ATOM 3050 N N . VAL A 1 27 ? -12.041 -10.703 7.515 1.00 0.00 20 VAL A N 3
ATOM 3051 C CA . VAL A 1 27 ? -12.962 -11.799 7.402 1.00 0.00 20 VAL A CA 3
ATOM 3052 C C . VAL A 1 27 ? -13.480 -12.172 8.770 1.00 0.00 20 VAL A C 3
ATOM 3053 O O . VAL A 1 27 ? -12.715 -12.565 9.654 1.00 0.00 20 VAL A O 3
ATOM 3066 N N . GLY A 1 28 ? -14.766 -12.035 8.947 1.00 0.00 21 GLY A N 3
ATOM 3067 C CA . GLY A 1 28 ? -15.369 -12.381 10.202 1.00 0.00 21 GLY A CA 3
ATOM 3068 C C . GLY A 1 28 ? -15.885 -13.791 10.193 1.00 0.00 21 GLY A C 3
ATOM 3069 O O . GLY A 1 28 ? -16.038 -14.391 9.125 1.00 0.00 21 GLY A O 3
ATOM 3073 N N . GLN A 1 29 ? -16.174 -14.320 11.364 1.00 0.00 22 GLN A N 3
ATOM 3074 C CA . GLN A 1 29 ? -16.690 -15.673 11.477 1.00 0.00 22 GLN A CA 3
ATOM 3075 C C . GLN A 1 29 ? -18.076 -15.757 10.897 1.00 0.00 22 GLN A C 3
ATOM 3076 O O . GLN A 1 29 ? -18.526 -16.815 10.468 1.00 0.00 22 GLN A O 3
ATOM 3090 N N . ASP A 1 30 ? -18.739 -14.622 10.867 1.00 0.00 23 ASP A N 3
ATOM 3091 C CA . ASP A 1 30 ? -20.053 -14.489 10.247 1.00 0.00 23 ASP A CA 3
ATOM 3092 C C . ASP A 1 30 ? -19.922 -14.586 8.707 1.00 0.00 23 ASP A C 3
ATOM 3093 O O . ASP A 1 30 ? -20.874 -14.342 7.970 1.00 0.00 23 ASP A O 3
ATOM 3102 N N . SER A 1 31 ? -18.709 -14.953 8.247 1.00 0.00 24 SER A N 3
ATOM 3103 C CA . SER A 1 31 ? -18.384 -15.087 6.824 1.00 0.00 24 SER A CA 3
ATOM 3104 C C . SER A 1 31 ? -18.372 -13.721 6.154 1.00 0.00 24 SER A C 3
ATOM 3105 O O . SER A 1 31 ? -18.537 -13.604 4.938 1.00 0.00 24 SER A O 3
ATOM 3113 N N . ASN A 1 32 ? -18.124 -12.699 6.955 1.00 0.00 25 ASN A N 3
ATOM 3114 C CA . ASN A 1 32 ? -18.118 -11.327 6.463 1.00 0.00 25 ASN A CA 3
ATOM 3115 C C . ASN A 1 32 ? -16.713 -10.878 6.131 1.00 0.00 25 ASN A C 3
ATOM 3116 O O . ASN A 1 32 ? -15.904 -10.653 7.017 1.00 0.00 25 ASN A O 3
ATOM 3127 N N . GLU A 1 33 ? -16.438 -10.774 4.865 1.00 0.00 26 GLU A N 3
ATOM 3128 C CA . GLU A 1 33 ? -15.166 -10.275 4.382 1.00 0.00 26 GLU A CA 3
ATOM 3129 C C . GLU A 1 33 ? -15.347 -8.858 3.847 1.00 0.00 26 GLU A C 3
ATOM 3130 O O . GLU A 1 33 ? -16.206 -8.612 2.998 1.00 0.00 26 GLU A O 3
ATOM 3142 N N . VAL A 1 34 ? -14.556 -7.938 4.351 1.00 0.00 27 VAL A N 3
ATOM 3143 C CA . VAL A 1 34 ? -14.645 -6.552 3.937 1.00 0.00 27 VAL A CA 3
ATOM 3144 C C . VAL A 1 34 ? -13.260 -5.947 3.742 1.00 0.00 27 VAL A C 3
ATOM 3145 O O . VAL A 1 34 ? -12.327 -6.234 4.497 1.00 0.00 27 VAL A O 3
ATOM 3158 N N . HIS A 1 35 ? -13.130 -5.129 2.714 1.00 0.00 28 HIS A N 3
ATOM 3159 C CA . HIS A 1 35 ? -11.869 -4.508 2.383 1.00 0.00 28 HIS A CA 3
ATOM 3160 C C . HIS A 1 35 ? -11.690 -3.178 3.081 1.00 0.00 28 HIS A C 3
ATOM 3161 O O . HIS A 1 35 ? -12.478 -2.248 2.902 1.00 0.00 28 HIS A O 3
ATOM 3175 N N . PHE A 1 36 ? -10.674 -3.113 3.889 1.00 0.00 29 PHE A N 3
ATOM 3176 C CA . PHE A 1 36 ? -10.244 -1.879 4.504 1.00 0.00 29 PHE A CA 3
ATOM 3177 C C . PHE A 1 36 ? -8.843 -1.566 4.062 1.00 0.00 29 PHE A C 3
ATOM 3178 O O . PHE A 1 36 ? -8.038 -2.469 3.878 1.00 0.00 29 PHE A O 3
ATOM 3195 N N . ARG A 1 37 ? -8.546 -0.310 3.869 1.00 0.00 30 ARG A N 3
ATOM 3196 C CA . ARG A 1 37 ? -7.209 0.070 3.503 1.00 0.00 30 ARG A CA 3
ATOM 3197 C C . ARG A 1 37 ? -6.505 0.720 4.673 1.00 0.00 30 ARG A C 3
ATOM 3198 O O . ARG A 1 37 ? -6.960 1.733 5.221 1.00 0.00 30 ARG A O 3
ATOM 3219 N N . VAL A 1 38 ? -5.402 0.126 5.049 1.00 0.00 31 VAL A N 3
ATOM 3220 C CA . VAL A 1 38 ? -4.612 0.555 6.184 1.00 0.00 31 VAL A CA 3
ATOM 3221 C C . VAL A 1 38 ? -3.153 0.526 5.803 1.00 0.00 31 VAL A C 3
ATOM 3222 O O . VAL A 1 38 ? -2.808 0.075 4.729 1.00 0.00 31 VAL A O 3
ATOM 3235 N N . LYS A 1 39 ? -2.309 1.019 6.648 1.00 0.00 32 LYS A N 3
ATOM 3236 C CA . LYS A 1 39 ? -0.902 1.045 6.353 1.00 0.00 32 LYS A CA 3
ATOM 3237 C C . LYS A 1 39 ? -0.254 -0.245 6.843 1.00 0.00 32 LYS A C 3
ATOM 3238 O O . LYS A 1 39 ? -0.820 -0.939 7.685 1.00 0.00 32 LYS A O 3
ATOM 3257 N N . TYR A 1 40 ? 0.921 -0.564 6.317 1.00 0.00 33 TYR A N 3
ATOM 3258 C CA . TYR A 1 40 ? 1.672 -1.742 6.767 1.00 0.00 33 TYR A CA 3
ATOM 3259 C C . TYR A 1 40 ? 1.868 -1.697 8.289 1.00 0.00 33 TYR A C 3
ATOM 3260 O O . TYR A 1 40 ? 1.725 -2.706 8.975 1.00 0.00 33 TYR A O 3
ATOM 3278 N N . GLY A 1 41 ? 2.169 -0.511 8.802 1.00 0.00 34 GLY A N 3
ATOM 3279 C CA . GLY A 1 41 ? 2.427 -0.342 10.216 1.00 0.00 34 GLY A CA 3
ATOM 3280 C C . GLY A 1 41 ? 1.222 0.154 10.976 1.00 0.00 34 GLY A C 3
ATOM 3281 O O . GLY A 1 41 ? 1.357 0.752 12.042 1.00 0.00 34 GLY A O 3
ATOM 3285 N N . THR A 1 42 ? 0.046 -0.064 10.419 1.00 0.00 35 THR A N 3
ATOM 3286 C CA . THR A 1 42 ? -1.177 0.341 11.043 1.00 0.00 35 THR A CA 3
ATOM 3287 C C . THR A 1 42 ? -1.392 -0.352 12.400 1.00 0.00 35 THR A C 3
ATOM 3288 O O . THR A 1 42 ? -1.019 -1.516 12.591 1.00 0.00 35 THR A O 3
ATOM 3299 N N . SER A 1 43 ? -1.968 0.389 13.338 1.00 0.00 36 SER A N 3
ATOM 3300 C CA . SER A 1 43 ? -2.249 -0.127 14.653 1.00 0.00 36 SER A CA 3
ATOM 3301 C C . SER A 1 43 ? -3.655 -0.715 14.692 1.00 0.00 36 SER A C 3
ATOM 3302 O O . SER A 1 43 ? -4.541 -0.258 13.964 1.00 0.00 36 SER A O 3
ATOM 3310 N N . MET A 1 44 ? -3.855 -1.716 15.552 1.00 0.00 37 MET A N 3
ATOM 3311 C CA . MET A 1 44 ? -5.141 -2.427 15.667 1.00 0.00 37 MET A CA 3
ATOM 3312 C C . MET A 1 44 ? -6.328 -1.468 15.801 1.00 0.00 37 MET A C 3
ATOM 3313 O O . MET A 1 44 ? -7.409 -1.739 15.293 1.00 0.00 37 MET A O 3
ATOM 3327 N N . ALA A 1 45 ? -6.099 -0.341 16.445 1.00 0.00 38 ALA A N 3
ATOM 3328 C CA . ALA A 1 45 ? -7.142 0.631 16.701 1.00 0.00 38 ALA A CA 3
ATOM 3329 C C . ALA A 1 45 ? -7.745 1.165 15.418 1.00 0.00 38 ALA A C 3
ATOM 3330 O O . ALA A 1 45 ? -8.943 1.383 15.342 1.00 0.00 38 ALA A O 3
ATOM 3337 N N . LYS A 1 46 ? -6.916 1.349 14.405 1.00 0.00 39 LYS A N 3
ATOM 3338 C CA . LYS A 1 46 ? -7.364 1.955 13.159 1.00 0.00 39 LYS A CA 3
ATOM 3339 C C . LYS A 1 46 ? -8.457 1.106 12.509 1.00 0.00 39 LYS A C 3
ATOM 3340 O O . LYS A 1 46 ? -9.439 1.631 11.995 1.00 0.00 39 LYS A O 3
ATOM 3359 N N . LEU A 1 47 ? -8.284 -0.201 12.561 1.00 0.00 40 LEU A N 3
ATOM 3360 C CA . LEU A 1 47 ? -9.242 -1.118 11.967 1.00 0.00 40 LEU A CA 3
ATOM 3361 C C . LEU A 1 47 ? -10.366 -1.472 12.928 1.00 0.00 40 LEU A C 3
ATOM 3362 O O . LEU A 1 47 ? -11.529 -1.471 12.552 1.00 0.00 40 LEU A O 3
ATOM 3378 N N . LYS A 1 48 ? -10.009 -1.773 14.166 1.00 0.00 41 LYS A N 3
ATOM 3379 C CA . LYS A 1 48 ? -10.980 -2.189 15.172 1.00 0.00 41 LYS A CA 3
ATOM 3380 C C . LYS A 1 48 ? -11.973 -1.109 15.464 1.00 0.00 41 LYS A C 3
ATOM 3381 O O . LYS A 1 48 ? -13.167 -1.359 15.501 1.00 0.00 41 LYS A O 3
ATOM 3400 N N . LYS A 1 49 ? -11.484 0.095 15.644 1.00 0.00 42 LYS A N 3
ATOM 3401 C CA . LYS A 1 49 ? -12.350 1.229 15.894 1.00 0.00 42 LYS A CA 3
ATOM 3402 C C . LYS A 1 49 ? -13.257 1.438 14.704 1.00 0.00 42 LYS A C 3
ATOM 3403 O O . LYS A 1 49 ? -14.440 1.732 14.847 1.00 0.00 42 LYS A O 3
ATOM 3422 N N . SER A 1 50 ? -12.682 1.288 13.528 1.00 0.00 43 SER A N 3
ATOM 3423 C CA . SER A 1 50 ? -13.411 1.481 12.294 1.00 0.00 43 SER A CA 3
ATOM 3424 C C . SER A 1 50 ? -14.502 0.408 12.114 1.00 0.00 43 SER A C 3
ATOM 3425 O O . SER A 1 50 ? -15.672 0.723 11.887 1.00 0.00 43 SER A O 3
ATOM 3433 N N . TYR A 1 51 ? -14.107 -0.851 12.249 1.00 0.00 44 TYR A N 3
ATOM 3434 C CA . TYR A 1 51 ? -15.013 -1.974 12.069 1.00 0.00 44 TYR A CA 3
ATOM 3435 C C . TYR A 1 51 ? -16.075 -2.015 13.138 1.00 0.00 44 TYR A C 3
ATOM 3436 O O . TYR A 1 51 ? -17.247 -2.210 12.850 1.00 0.00 44 TYR A O 3
ATOM 3454 N N . ALA A 1 52 ? -15.662 -1.838 14.372 1.00 0.00 45 ALA A N 3
ATOM 3455 C CA . ALA A 1 52 ? -16.586 -1.857 15.484 1.00 0.00 45 ALA A CA 3
ATOM 3456 C C . ALA A 1 52 ? -17.629 -0.779 15.300 1.00 0.00 45 ALA A C 3
ATOM 3457 O O . ALA A 1 52 ? -18.798 -0.953 15.635 1.00 0.00 45 ALA A O 3
ATOM 3464 N N . ASP A 1 53 ? -17.195 0.329 14.751 1.00 0.00 46 ASP A N 3
ATOM 3465 C CA . ASP A 1 53 ? -18.077 1.472 14.536 1.00 0.00 46 ASP A CA 3
ATOM 3466 C C . ASP A 1 53 ? -19.160 1.177 13.509 1.00 0.00 46 ASP A C 3
ATOM 3467 O O . ASP A 1 53 ? -20.334 1.472 13.728 1.00 0.00 46 ASP A O 3
ATOM 3476 N N . ARG A 1 54 ? -18.761 0.585 12.390 1.00 0.00 47 ARG A N 3
ATOM 3477 C CA . ARG A 1 54 ? -19.692 0.293 11.295 1.00 0.00 47 ARG A CA 3
ATOM 3478 C C . ARG A 1 54 ? -20.734 -0.733 11.718 1.00 0.00 47 ARG A C 3
ATOM 3479 O O . ARG A 1 54 ? -21.846 -0.759 11.187 1.00 0.00 47 ARG A O 3
ATOM 3500 N N . THR A 1 55 ? -20.372 -1.571 12.674 1.00 0.00 48 THR A N 3
ATOM 3501 C CA . THR A 1 55 ? -21.267 -2.599 13.151 1.00 0.00 48 THR A CA 3
ATOM 3502 C C . THR A 1 55 ? -22.027 -2.137 14.409 1.00 0.00 48 THR A C 3
ATOM 3503 O O . THR A 1 55 ? -22.956 -2.803 14.869 1.00 0.00 48 THR A O 3
ATOM 3514 N N . GLY A 1 56 ? -21.646 -0.973 14.938 1.00 0.00 49 GLY A N 3
ATOM 3515 C CA . GLY A 1 56 ? -22.309 -0.444 16.121 1.00 0.00 49 GLY A CA 3
ATOM 3516 C C . GLY A 1 56 ? -21.981 -1.235 17.368 1.00 0.00 49 GLY A C 3
ATOM 3517 O O . GLY A 1 56 ? -22.805 -1.359 18.276 1.00 0.00 49 GLY A O 3
ATOM 3521 N N . VAL A 1 57 ? -20.785 -1.769 17.408 1.00 0.00 50 VAL A N 3
ATOM 3522 C CA . VAL A 1 57 ? -20.337 -2.595 18.507 1.00 0.00 50 VAL A CA 3
ATOM 3523 C C . VAL A 1 57 ? -19.147 -1.961 19.211 1.00 0.00 50 VAL A C 3
ATOM 3524 O O . VAL A 1 57 ? -18.390 -1.208 18.599 1.00 0.00 50 VAL A O 3
ATOM 3537 N N . ALA A 1 58 ? -19.024 -2.231 20.511 1.00 0.00 51 ALA A N 3
ATOM 3538 C CA . ALA A 1 58 ? -17.907 -1.753 21.305 1.00 0.00 51 ALA A CA 3
ATOM 3539 C C . ALA A 1 58 ? -16.586 -2.129 20.644 1.00 0.00 51 ALA A C 3
ATOM 3540 O O . ALA A 1 58 ? -16.418 -3.259 20.169 1.00 0.00 51 ALA A O 3
ATOM 3547 N N . VAL A 1 59 ? -15.656 -1.188 20.630 1.00 0.00 52 VAL A N 3
ATOM 3548 C CA . VAL A 1 59 ? -14.349 -1.392 20.019 1.00 0.00 52 VAL A CA 3
ATOM 3549 C C . VAL A 1 59 ? -13.618 -2.525 20.715 1.00 0.00 52 VAL A C 3
ATOM 3550 O O . VAL A 1 59 ? -13.016 -3.384 20.072 1.00 0.00 52 VAL A O 3
ATOM 3563 N N . ASN A 1 60 ? -13.695 -2.530 22.032 1.00 0.00 53 ASN A N 3
ATOM 3564 C CA . ASN A 1 60 ? -13.052 -3.555 22.839 1.00 0.00 53 ASN A CA 3
ATOM 3565 C C . ASN A 1 60 ? -13.705 -4.916 22.621 1.00 0.00 53 ASN A C 3
ATOM 3566 O O . ASN A 1 60 ? -13.069 -5.954 22.810 1.00 0.00 53 ASN A O 3
ATOM 3577 N N . SER A 1 61 ? -14.974 -4.909 22.210 1.00 0.00 54 SER A N 3
ATOM 3578 C CA . SER A 1 61 ? -15.693 -6.148 21.958 1.00 0.00 54 SER A CA 3
ATOM 3579 C C . SER A 1 61 ? -15.235 -6.785 20.656 1.00 0.00 54 SER A C 3
ATOM 3580 O O . SER A 1 61 ? -15.489 -7.964 20.409 1.00 0.00 54 SER A O 3
ATOM 3588 N N . LEU A 1 62 ? -14.557 -6.010 19.833 1.00 0.00 55 LEU A N 3
ATOM 3589 C CA . LEU A 1 62 ? -14.017 -6.515 18.588 1.00 0.00 55 LEU A CA 3
ATOM 3590 C C . LEU A 1 62 ? -12.570 -6.903 18.750 1.00 0.00 55 LEU A C 3
ATOM 3591 O O . LEU A 1 62 ? -11.775 -6.171 19.339 1.00 0.00 55 LEU A O 3
ATOM 3607 N N . ARG A 1 63 ? -12.230 -8.061 18.238 1.00 0.00 56 ARG A N 3
ATOM 3608 C CA . ARG A 1 63 ? -10.869 -8.542 18.298 1.00 0.00 56 ARG A CA 3
ATOM 3609 C C . ARG A 1 63 ? -10.453 -9.053 16.944 1.00 0.00 56 ARG A C 3
ATOM 3610 O O . ARG A 1 63 ? -11.122 -9.907 16.357 1.00 0.00 56 ARG A O 3
ATOM 3631 N N . PHE A 1 64 ? -9.365 -8.527 16.453 1.00 0.00 57 PHE A N 3
ATOM 3632 C CA . PHE A 1 64 ? -8.846 -8.904 15.160 1.00 0.00 57 PHE A CA 3
ATOM 3633 C C . PHE A 1 64 ? -7.589 -9.724 15.328 1.00 0.00 57 PHE A C 3
ATOM 3634 O O . PHE A 1 64 ? -6.715 -9.385 16.143 1.00 0.00 57 PHE A O 3
ATOM 3651 N N . LEU A 1 65 ? -7.499 -10.795 14.584 1.00 0.00 58 LEU A N 3
ATOM 3652 C CA . LEU A 1 65 ? -6.366 -11.686 14.666 1.00 0.00 58 LEU A CA 3
ATOM 3653 C C . LEU A 1 65 ? -5.695 -11.876 13.320 1.00 0.00 58 LEU A C 3
ATOM 3654 O O . LEU A 1 65 ? -6.342 -11.840 12.275 1.00 0.00 58 LEU A O 3
ATOM 3670 N N . PHE A 1 66 ? -4.393 -12.065 13.359 1.00 0.00 59 PHE A N 3
ATOM 3671 C CA . PHE A 1 66 ? -3.614 -12.330 12.174 1.00 0.00 59 PHE A CA 3
ATOM 3672 C C . PHE A 1 66 ? -2.783 -13.561 12.446 1.00 0.00 59 PHE A C 3
ATOM 3673 O O . PHE A 1 66 ? -2.132 -13.632 13.478 1.00 0.00 59 PHE A O 3
ATOM 3690 N N . ASP A 1 67 ? -2.834 -14.539 11.551 1.00 0.00 60 ASP A N 3
ATOM 3691 C CA . ASP A 1 67 ? -2.053 -15.783 11.707 1.00 0.00 60 ASP A CA 3
ATOM 3692 C C . ASP A 1 67 ? -2.440 -16.498 13.009 1.00 0.00 60 ASP A C 3
ATOM 3693 O O . ASP A 1 67 ? -1.656 -17.245 13.593 1.00 0.00 60 ASP A O 3
ATOM 3702 N N . GLY A 1 68 ? -3.670 -16.268 13.439 1.00 0.00 61 GLY A N 3
ATOM 3703 C CA . GLY A 1 68 ? -4.184 -16.898 14.632 1.00 0.00 61 GLY A CA 3
ATOM 3704 C C . GLY A 1 68 ? -3.692 -16.238 15.896 1.00 0.00 61 GLY A C 3
ATOM 3705 O O . GLY A 1 68 ? -3.753 -16.825 16.974 1.00 0.00 61 GLY A O 3
ATOM 3709 N N . ARG A 1 69 ? -3.199 -15.018 15.777 1.00 0.00 62 ARG A N 3
ATOM 3710 C CA . ARG A 1 69 ? -2.735 -14.301 16.932 1.00 0.00 62 ARG A CA 3
ATOM 3711 C C . ARG A 1 69 ? -3.318 -12.894 16.969 1.00 0.00 62 ARG A C 3
ATOM 3712 O O . ARG A 1 69 ? -3.624 -12.315 15.931 1.00 0.00 62 ARG A O 3
ATOM 3733 N N . ARG A 1 70 ? -3.466 -12.357 18.164 1.00 0.00 63 ARG A N 3
ATOM 3734 C CA . ARG A 1 70 ? -4.098 -11.062 18.365 1.00 0.00 63 ARG A CA 3
ATOM 3735 C C . ARG A 1 70 ? -3.257 -9.932 17.805 1.00 0.00 63 ARG A C 3
ATOM 3736 O O . ARG A 1 70 ? -2.050 -9.899 17.990 1.00 0.00 63 ARG A O 3
ATOM 3757 N N . ILE A 1 71 ? -3.910 -9.019 17.114 1.00 0.00 64 ILE A N 3
ATOM 3758 C CA . ILE A 1 71 ? -3.247 -7.841 16.564 1.00 0.00 64 ILE A CA 3
ATOM 3759 C C . ILE A 1 71 ? -3.255 -6.738 17.604 1.00 0.00 64 ILE A C 3
ATOM 3760 O O . ILE A 1 71 ? -4.320 -6.287 18.031 1.00 0.00 64 ILE A O 3
ATOM 3776 N N . ASN A 1 72 ? -2.075 -6.333 18.025 1.00 0.00 65 ASN A N 3
ATOM 3777 C CA . ASN A 1 72 ? -1.927 -5.286 19.016 1.00 0.00 65 ASN A CA 3
ATOM 3778 C C . ASN A 1 72 ? -1.421 -4.019 18.374 1.00 0.00 65 ASN A C 3
ATOM 3779 O O . ASN A 1 72 ? -0.740 -4.063 17.353 1.00 0.00 65 ASN A O 3
ATOM 3790 N N . ASP A 1 73 ? -1.735 -2.888 18.985 1.00 0.00 66 ASP A N 3
ATOM 3791 C CA . ASP A 1 73 ? -1.318 -1.583 18.469 1.00 0.00 66 ASP A CA 3
ATOM 3792 C C . ASP A 1 73 ? 0.188 -1.404 18.600 1.00 0.00 66 ASP A C 3
ATOM 3793 O O . ASP A 1 73 ? 0.761 -0.472 18.053 1.00 0.00 66 ASP A O 3
ATOM 3802 N N . ASP A 1 74 ? 0.812 -2.305 19.331 1.00 0.00 67 ASP A N 3
ATOM 3803 C CA . ASP A 1 74 ? 2.229 -2.273 19.549 1.00 0.00 67 ASP A CA 3
ATOM 3804 C C . ASP A 1 74 ? 2.973 -2.976 18.418 1.00 0.00 67 ASP A C 3
ATOM 3805 O O . ASP A 1 74 ? 4.170 -2.755 18.221 1.00 0.00 67 ASP A O 3
ATOM 3814 N N . ASP A 1 75 ? 2.259 -3.810 17.669 1.00 0.00 68 ASP A N 3
ATOM 3815 C CA . ASP A 1 75 ? 2.875 -4.620 16.621 1.00 0.00 68 ASP A CA 3
ATOM 3816 C C . ASP A 1 75 ? 3.402 -3.810 15.449 1.00 0.00 68 ASP A C 3
ATOM 3817 O O . ASP A 1 75 ? 2.865 -2.756 15.098 1.00 0.00 68 ASP A O 3
ATOM 3826 N N . THR A 1 76 ? 4.461 -4.328 14.853 1.00 0.00 69 THR A N 3
ATOM 3827 C CA . THR A 1 76 ? 5.112 -3.723 13.715 1.00 0.00 69 THR A CA 3
ATOM 3828 C C . THR A 1 76 ? 4.610 -4.367 12.411 1.00 0.00 69 THR A C 3
ATOM 3829 O O . THR A 1 76 ? 4.049 -5.465 12.436 1.00 0.00 69 THR A O 3
ATOM 3840 N N . PRO A 1 77 ? 4.818 -3.707 11.250 1.00 0.00 70 PRO A N 3
ATOM 3841 C CA . PRO A 1 77 ? 4.347 -4.223 9.947 1.00 0.00 70 PRO A CA 3
ATOM 3842 C C . PRO A 1 77 ? 4.927 -5.597 9.601 1.00 0.00 70 PRO A C 3
ATOM 3843 O O . PRO A 1 77 ? 4.269 -6.410 8.958 1.00 0.00 70 PRO A O 3
ATOM 3854 N N . LYS A 1 78 ? 6.142 -5.855 10.057 1.00 0.00 71 LYS A N 3
ATOM 3855 C CA . LYS A 1 78 ? 6.824 -7.109 9.788 1.00 0.00 71 LYS A CA 3
ATOM 3856 C C . LYS A 1 78 ? 6.193 -8.282 10.541 1.00 0.00 71 LYS A C 3
ATOM 3857 O O . LYS A 1 78 ? 6.104 -9.383 10.019 1.00 0.00 71 LYS A O 3
ATOM 3876 N N . THR A 1 79 ? 5.779 -8.040 11.780 1.00 0.00 72 THR A N 3
ATOM 3877 C CA . THR A 1 79 ? 5.205 -9.084 12.608 1.00 0.00 72 THR A CA 3
ATOM 3878 C C . THR A 1 79 ? 3.743 -9.277 12.276 1.00 0.00 72 THR A C 3
ATOM 3879 O O . THR A 1 79 ? 3.200 -10.373 12.419 1.00 0.00 72 THR A O 3
ATOM 3890 N N . LEU A 1 80 ? 3.102 -8.202 11.843 1.00 0.00 73 LEU A N 3
ATOM 3891 C CA . LEU A 1 80 ? 1.739 -8.286 11.390 1.00 0.00 73 LEU A CA 3
ATOM 3892 C C . LEU A 1 80 ? 1.708 -8.968 10.046 1.00 0.00 73 LEU A C 3
ATOM 3893 O O . LEU A 1 80 ? 0.690 -9.492 9.643 1.00 0.00 73 LEU A O 3
ATOM 3909 N N . GLU A 1 81 ? 2.862 -8.928 9.351 1.00 0.00 74 GLU A N 3
ATOM 3910 C CA . GLU A 1 81 ? 3.052 -9.610 8.077 1.00 0.00 74 GLU A CA 3
ATOM 3911 C C . GLU A 1 81 ? 1.964 -9.256 7.053 1.00 0.00 74 GLU A C 3
ATOM 3912 O O . GLU A 1 81 ? 1.664 -10.045 6.158 1.00 0.00 74 GLU A O 3
ATOM 3924 N N . MET A 1 82 ? 1.408 -8.065 7.162 1.00 0.00 75 MET A N 3
ATOM 3925 C CA . MET A 1 82 ? 0.321 -7.654 6.285 1.00 0.00 75 MET A CA 3
ATOM 3926 C C . MET A 1 82 ? 0.837 -7.079 4.977 1.00 0.00 75 MET A C 3
ATOM 3927 O O . MET A 1 82 ? 1.926 -6.501 4.920 1.00 0.00 75 MET A O 3
ATOM 3941 N N . GLU A 1 83 ? 0.047 -7.244 3.934 1.00 0.00 76 GLU A N 3
ATOM 3942 C CA . GLU A 1 83 ? 0.345 -6.706 2.627 1.00 0.00 76 GLU A CA 3
ATOM 3943 C C . GLU A 1 83 ? -0.959 -6.447 1.900 1.00 0.00 76 GLU A C 3
ATOM 3944 O O . GLU A 1 83 ? -2.031 -6.626 2.480 1.00 0.00 76 GLU A O 3
ATOM 3956 N N . ASP A 1 84 ? -0.880 -6.015 0.655 1.00 0.00 77 ASP A N 3
ATOM 3957 C CA . ASP A 1 84 ? -2.075 -5.681 -0.110 1.00 0.00 77 ASP A CA 3
ATOM 3958 C C . ASP A 1 84 ? -3.064 -6.824 -0.229 1.00 0.00 77 ASP A C 3
ATOM 3959 O O . ASP A 1 84 ? -2.758 -7.893 -0.765 1.00 0.00 77 ASP A O 3
ATOM 3968 N N . ASP A 1 85 ? -4.256 -6.562 0.292 1.00 0.00 78 ASP A N 3
ATOM 3969 C CA . ASP A 1 85 ? -5.404 -7.459 0.232 1.00 0.00 78 ASP A CA 3
ATOM 3970 C C . ASP A 1 85 ? -5.124 -8.760 0.980 1.00 0.00 78 ASP A C 3
ATOM 3971 O O . ASP A 1 85 ? -5.568 -9.841 0.578 1.00 0.00 78 ASP A O 3
ATOM 3980 N N . ASP A 1 86 ? -4.373 -8.647 2.077 1.00 0.00 79 ASP A N 3
ATOM 3981 C CA . ASP A 1 86 ? -4.084 -9.799 2.916 1.00 0.00 79 ASP A CA 3
ATOM 3982 C C . ASP A 1 86 ? -5.305 -10.123 3.761 1.00 0.00 79 ASP A C 3
ATOM 3983 O O . ASP A 1 86 ? -6.307 -9.410 3.715 1.00 0.00 79 ASP A O 3
ATOM 3992 N N . VAL A 1 87 ? -5.220 -11.162 4.534 1.00 0.00 80 VAL A N 3
ATOM 3993 C CA . VAL A 1 87 ? -6.350 -11.638 5.284 1.00 0.00 80 VAL A CA 3
ATOM 3994 C C . VAL A 1 87 ? -6.206 -11.382 6.778 1.00 0.00 80 VAL A C 3
ATOM 3995 O O . VAL A 1 87 ? -5.140 -11.566 7.368 1.00 0.00 80 VAL A O 3
ATOM 4008 N N . ILE A 1 88 ? -7.295 -10.972 7.369 1.00 0.00 81 ILE A N 3
ATOM 4009 C CA . ILE A 1 88 ? -7.375 -10.711 8.780 1.00 0.00 81 ILE A CA 3
ATOM 4010 C C . ILE A 1 88 ? -8.615 -11.372 9.361 1.00 0.00 81 ILE A C 3
ATOM 4011 O O . ILE A 1 88 ? -9.700 -11.291 8.787 1.00 0.00 81 ILE A O 3
ATOM 4027 N N . GLU A 1 89 ? -8.442 -12.040 10.482 1.00 0.00 82 GLU A N 3
ATOM 4028 C CA . GLU A 1 89 ? -9.510 -12.810 11.091 1.00 0.00 82 GLU A CA 3
ATOM 4029 C C . GLU A 1 89 ? -10.185 -12.030 12.202 1.00 0.00 82 GLU A C 3
ATOM 4030 O O . GLU A 1 89 ? -9.540 -11.270 12.923 1.00 0.00 82 GLU A O 3
ATOM 4042 N N . VAL A 1 90 ? -11.478 -12.210 12.328 1.00 0.00 83 VAL A N 3
ATOM 4043 C CA . VAL A 1 90 ? -12.249 -11.548 13.362 1.00 0.00 83 VAL A CA 3
ATOM 4044 C C . VAL A 1 90 ? -13.095 -12.543 14.129 1.00 0.00 83 VAL A C 3
ATOM 4045 O O . VAL A 1 90 ? -13.759 -13.400 13.540 1.00 0.00 83 VAL A O 3
ATOM 4058 N N . TYR A 1 91 ? -13.066 -12.425 15.433 1.00 0.00 84 TYR A N 3
ATOM 4059 C CA . TYR A 1 91 ? -13.852 -13.266 16.297 1.00 0.00 84 TYR A CA 3
ATOM 4060 C C . TYR A 1 91 ? -15.117 -12.529 16.699 1.00 0.00 84 TYR A C 3
ATOM 4061 O O . TYR A 1 91 ? -15.150 -11.295 16.678 1.00 0.00 84 TYR A O 3
ATOM 4079 N N . GLN A 1 92 ? -16.148 -13.272 17.075 1.00 0.00 85 GLN A N 3
ATOM 4080 C CA . GLN A 1 92 ? -17.460 -12.678 17.301 1.00 0.00 85 GLN A CA 3
ATOM 4081 C C . GLN A 1 92 ? -17.447 -11.767 18.525 1.00 0.00 85 GLN A C 3
ATOM 4082 O O . GLN A 1 92 ? -16.947 -12.135 19.589 1.00 0.00 85 GLN A O 3
ATOM 4096 N N . GLU A 1 93 ? -18.015 -10.581 18.358 1.00 0.00 86 GLU A N 3
ATOM 4097 C CA . GLU A 1 93 ? -17.998 -9.537 19.373 1.00 0.00 86 GLU A CA 3
ATOM 4098 C C . GLU A 1 93 ? -18.784 -9.911 20.634 1.00 0.00 86 GLU A C 3
ATOM 4099 O O . GLU A 1 93 ? -19.668 -10.764 20.604 1.00 0.00 86 GLU A O 3
ATOM 4111 N N . GLN A 1 94 ? -18.448 -9.245 21.741 1.00 0.00 87 GLN A N 3
ATOM 4112 C CA . GLN A 1 94 ? -19.050 -9.508 23.024 1.00 0.00 87 GLN A CA 3
ATOM 4113 C C . GLN A 1 94 ? -20.472 -8.994 23.071 1.00 0.00 87 GLN A C 3
ATOM 4114 O O . GLN A 1 94 ? -21.387 -9.684 23.490 1.00 0.00 87 GLN A O 3
ATOM 4128 N N . LEU A 1 95 ? -20.625 -7.764 22.641 1.00 0.00 88 LEU A N 3
ATOM 4129 C CA . LEU A 1 95 ? -21.898 -7.079 22.658 1.00 0.00 88 LEU A CA 3
ATOM 4130 C C . LEU A 1 95 ? -22.891 -7.710 21.693 1.00 0.00 88 LEU A C 3
ATOM 4131 O O . LEU A 1 95 ? -24.067 -7.878 22.017 1.00 0.00 88 LEU A O 3
ATOM 4147 N N . GLY A 1 96 ? -22.409 -8.035 20.510 1.00 0.00 89 GLY A N 3
ATOM 4148 C CA . GLY A 1 96 ? -23.257 -8.618 19.485 1.00 0.00 89 GLY A CA 3
ATOM 4149 C C . GLY A 1 96 ? -23.788 -9.989 19.850 1.00 0.00 89 GLY A C 3
ATOM 4150 O O . GLY A 1 96 ? -24.954 -10.296 19.596 1.00 0.00 89 GLY A O 3
ATOM 4154 N N . GLY A 1 97 ? -22.938 -10.817 20.433 1.00 0.00 90 GLY A N 3
ATOM 4155 C CA . GLY A 1 97 ? -23.356 -12.146 20.814 1.00 0.00 90 GLY A CA 3
ATOM 4156 C C . GLY A 1 97 ? -23.157 -12.412 22.284 1.00 0.00 90 GLY A C 3
ATOM 4157 O O . GLY A 1 97 ? -22.072 -12.903 22.663 1.00 0.00 90 GLY A O 3
ATOM 4162 N N . MET A 1 8 ? -7.472 -7.213 -8.312 1.00 0.00 1 MET A N 4
ATOM 4163 C CA . MET A 1 8 ? -6.799 -6.177 -9.119 1.00 0.00 1 MET A CA 4
ATOM 4164 C C . MET A 1 8 ? -7.260 -6.253 -10.564 1.00 0.00 1 MET A C 4
ATOM 4165 O O . MET A 1 8 ? -8.070 -7.119 -10.913 1.00 0.00 1 MET A O 4
ATOM 4179 N N . ALA A 1 9 ? -6.733 -5.349 -11.409 1.00 0.00 2 ALA A N 4
ATOM 4180 C CA . ALA A 1 9 ? -7.128 -5.259 -12.818 1.00 0.00 2 ALA A CA 4
ATOM 4181 C C . ALA A 1 9 ? -8.615 -4.980 -12.932 1.00 0.00 2 ALA A C 4
ATOM 4182 O O . ALA A 1 9 ? -9.291 -5.434 -13.863 1.00 0.00 2 ALA A O 4
ATOM 4189 N N . ASP A 1 10 ? -9.111 -4.207 -11.993 1.00 0.00 3 ASP A N 4
ATOM 4190 C CA . ASP A 1 10 ? -10.509 -3.882 -11.924 1.00 0.00 3 ASP A CA 4
ATOM 4191 C C . ASP A 1 10 ? -10.693 -2.447 -11.447 1.00 0.00 3 ASP A C 4
ATOM 4192 O O . ASP A 1 10 ? -9.721 -1.722 -11.242 1.00 0.00 3 ASP A O 4
ATOM 4201 N N . ASP A 1 11 ? -11.934 -2.045 -11.289 1.00 0.00 4 ASP A N 4
ATOM 4202 C CA . ASP A 1 11 ? -12.277 -0.695 -10.846 1.00 0.00 4 ASP A CA 4
ATOM 4203 C C . ASP A 1 11 ? -11.794 -0.404 -9.436 1.00 0.00 4 ASP A C 4
ATOM 4204 O O . ASP A 1 11 ? -11.368 0.710 -9.140 1.00 0.00 4 ASP A O 4
ATOM 4213 N N . ALA A 1 12 ? -11.865 -1.401 -8.563 1.00 0.00 5 ALA A N 4
ATOM 4214 C CA . ALA A 1 12 ? -11.460 -1.232 -7.173 1.00 0.00 5 ALA A CA 4
ATOM 4215 C C . ALA A 1 12 ? -9.950 -1.172 -7.055 1.00 0.00 5 ALA A C 4
ATOM 4216 O O . ALA A 1 12 ? -9.401 -0.961 -5.965 1.00 0.00 5 ALA A O 4
ATOM 4223 N N . ALA A 1 13 ? -9.283 -1.367 -8.169 1.00 0.00 6 ALA A N 4
ATOM 4224 C CA . ALA A 1 13 ? -7.836 -1.296 -8.203 1.00 0.00 6 ALA A CA 4
ATOM 4225 C C . ALA A 1 13 ? -7.404 0.155 -8.296 1.00 0.00 6 ALA A C 4
ATOM 4226 O O . ALA A 1 13 ? -7.715 0.845 -9.268 1.00 0.00 6 ALA A O 4
ATOM 4233 N N . GLN A 1 14 ? -6.705 0.618 -7.281 1.00 0.00 7 GLN A N 4
ATOM 4234 C CA . GLN A 1 14 ? -6.275 1.991 -7.218 1.00 0.00 7 GLN A CA 4
ATOM 4235 C C . GLN A 1 14 ? -4.974 2.104 -6.445 1.00 0.00 7 GLN A C 4
ATOM 4236 O O . GLN A 1 14 ? -4.630 1.216 -5.660 1.00 0.00 7 GLN A O 4
ATOM 4250 N N . ALA A 1 15 ? -4.250 3.188 -6.669 1.00 0.00 8 ALA A N 4
ATOM 4251 C CA . ALA A 1 15 ? -3.003 3.433 -5.966 1.00 0.00 8 ALA A CA 4
ATOM 4252 C C . ALA A 1 15 ? -3.285 3.810 -4.521 1.00 0.00 8 ALA A C 4
ATOM 4253 O O . ALA A 1 15 ? -2.436 3.664 -3.643 1.00 0.00 8 ALA A O 4
ATOM 4260 N N . GLY A 1 16 ? -4.487 4.307 -4.295 1.00 0.00 9 GLY A N 4
ATOM 4261 C CA . GLY A 1 16 ? -4.909 4.688 -2.975 1.00 0.00 9 GLY A CA 4
ATOM 4262 C C . GLY A 1 16 ? -4.824 6.170 -2.762 1.00 0.00 9 GLY A C 4
ATOM 4263 O O . GLY A 1 16 ? -5.493 6.714 -1.881 1.00 0.00 9 GLY A O 4
ATOM 4267 N N . ASP A 1 17 ? -4.017 6.832 -3.595 1.00 0.00 10 ASP A N 4
ATOM 4268 C CA . ASP A 1 17 ? -3.825 8.287 -3.521 1.00 0.00 10 ASP A CA 4
ATOM 4269 C C . ASP A 1 17 ? -3.374 8.682 -2.110 1.00 0.00 10 ASP A C 4
ATOM 4270 O O . ASP A 1 17 ? -3.793 9.700 -1.552 1.00 0.00 10 ASP A O 4
ATOM 4279 N N . ASN A 1 18 ? -2.492 7.875 -1.558 1.00 0.00 11 ASN A N 4
ATOM 4280 C CA . ASN A 1 18 ? -2.004 8.066 -0.214 1.00 0.00 11 ASN A CA 4
ATOM 4281 C C . ASN A 1 18 ? -0.671 7.351 -0.088 1.00 0.00 11 ASN A C 4
ATOM 4282 O O . ASN A 1 18 ? -0.614 6.147 0.202 1.00 0.00 11 ASN A O 4
ATOM 4293 N N . ALA A 1 19 ? 0.388 8.084 -0.352 1.00 0.00 12 ALA A N 4
ATOM 4294 C CA . ALA A 1 19 ? 1.727 7.534 -0.380 1.00 0.00 12 ALA A CA 4
ATOM 4295 C C . ALA A 1 19 ? 2.325 7.399 1.008 1.00 0.00 12 ALA A C 4
ATOM 4296 O O . ALA A 1 19 ? 1.897 8.074 1.946 1.00 0.00 12 ALA A O 4
ATOM 4303 N N . GLU A 1 20 ? 3.343 6.531 1.109 1.00 0.00 13 GLU A N 4
ATOM 4304 C CA . GLU A 1 20 ? 4.029 6.211 2.361 1.00 0.00 13 GLU A CA 4
ATOM 4305 C C . GLU A 1 20 ? 3.146 5.357 3.235 1.00 0.00 13 GLU A C 4
ATOM 4306 O O . GLU A 1 20 ? 3.234 5.367 4.467 1.00 0.00 13 GLU A O 4
ATOM 4318 N N . TYR A 1 21 ? 2.330 4.597 2.571 1.00 0.00 14 TYR A N 4
ATOM 4319 C CA . TYR A 1 21 ? 1.416 3.672 3.192 1.00 0.00 14 TYR A CA 4
ATOM 4320 C C . TYR A 1 21 ? 1.499 2.341 2.505 1.00 0.00 14 TYR A C 4
ATOM 4321 O O . TYR A 1 21 ? 1.972 2.250 1.379 1.00 0.00 14 TYR A O 4
ATOM 4339 N N . ILE A 1 22 ? 1.053 1.323 3.177 1.00 0.00 15 ILE A N 4
ATOM 4340 C CA . ILE A 1 22 ? 1.131 -0.021 2.676 1.00 0.00 15 ILE A CA 4
ATOM 4341 C C . ILE A 1 22 ? -0.267 -0.592 2.568 1.00 0.00 15 ILE A C 4
ATOM 4342 O O . ILE A 1 22 ? -1.217 -0.060 3.149 1.00 0.00 15 ILE A O 4
ATOM 4358 N N . LYS A 1 23 ? -0.404 -1.632 1.824 1.00 0.00 16 LYS A N 4
ATOM 4359 C CA . LYS A 1 23 ? -1.677 -2.263 1.663 1.00 0.00 16 LYS A CA 4
ATOM 4360 C C . LYS A 1 23 ? -1.776 -3.501 2.532 1.00 0.00 16 LYS A C 4
ATOM 4361 O O . LYS A 1 23 ? -0.797 -4.194 2.752 1.00 0.00 16 LYS A O 4
ATOM 4380 N N . ILE A 1 24 ? -2.937 -3.731 3.056 1.00 0.00 17 ILE A N 4
ATOM 4381 C CA . ILE A 1 24 ? -3.209 -4.894 3.869 1.00 0.00 17 ILE A CA 4
ATOM 4382 C C . ILE A 1 24 ? -4.423 -5.632 3.359 1.00 0.00 17 ILE A C 4
ATOM 4383 O O . ILE A 1 24 ? -5.474 -5.027 3.123 1.00 0.00 17 ILE A O 4
ATOM 4399 N N . LYS A 1 25 ? -4.287 -6.925 3.169 1.00 0.00 18 LYS A N 4
ATOM 4400 C CA . LYS A 1 25 ? -5.405 -7.719 2.763 1.00 0.00 18 LYS A CA 4
ATOM 4401 C C . LYS A 1 25 ? -5.956 -8.422 3.989 1.00 0.00 18 LYS A C 4
ATOM 4402 O O . LYS A 1 25 ? -5.363 -9.380 4.492 1.00 0.00 18 LYS A O 4
ATOM 4421 N N . VAL A 1 26 ? -7.060 -7.929 4.479 1.00 0.00 19 VAL A N 4
ATOM 4422 C CA . VAL A 1 26 ? -7.707 -8.491 5.630 1.00 0.00 19 VAL A CA 4
ATOM 4423 C C . VAL A 1 26 ? -8.553 -9.672 5.208 1.00 0.00 19 VAL A C 4
ATOM 4424 O O . VAL A 1 26 ? -9.478 -9.516 4.429 1.00 0.00 19 VAL A O 4
ATOM 4437 N N . VAL A 1 27 ? -8.233 -10.846 5.721 1.00 0.00 20 VAL A N 4
ATOM 4438 C CA . VAL A 1 27 ? -8.971 -12.042 5.383 1.00 0.00 20 VAL A CA 4
ATOM 4439 C C . VAL A 1 27 ? -9.705 -12.564 6.610 1.00 0.00 20 VAL A C 4
ATOM 4440 O O . VAL A 1 27 ? -9.084 -12.923 7.617 1.00 0.00 20 VAL A O 4
ATOM 4453 N N . GLY A 1 28 ? -11.015 -12.603 6.522 1.00 0.00 21 GLY A N 4
ATOM 4454 C CA . GLY A 1 28 ? -11.812 -13.077 7.633 1.00 0.00 21 GLY A CA 4
ATOM 4455 C C . GLY A 1 28 ? -12.075 -14.562 7.563 1.00 0.00 21 GLY A C 4
ATOM 4456 O O . GLY A 1 28 ? -11.726 -15.210 6.577 1.00 0.00 21 GLY A O 4
ATOM 4460 N N . GLN A 1 29 ? -12.718 -15.096 8.593 1.00 0.00 22 GLN A N 4
ATOM 4461 C CA . GLN A 1 29 ? -13.040 -16.521 8.658 1.00 0.00 22 GLN A CA 4
ATOM 4462 C C . GLN A 1 29 ? -14.007 -16.905 7.564 1.00 0.00 22 GLN A C 4
ATOM 4463 O O . GLN A 1 29 ? -13.968 -18.016 7.040 1.00 0.00 22 GLN A O 4
ATOM 4477 N N . ASP A 1 30 ? -14.893 -15.985 7.239 1.00 0.00 23 ASP A N 4
ATOM 4478 C CA . ASP A 1 30 ? -15.854 -16.166 6.148 1.00 0.00 23 ASP A CA 4
ATOM 4479 C C . ASP A 1 30 ? -15.121 -16.133 4.789 1.00 0.00 23 ASP A C 4
ATOM 4480 O O . ASP A 1 30 ? -15.747 -16.120 3.733 1.00 0.00 23 ASP A O 4
ATOM 4489 N N . SER A 1 31 ? -13.778 -16.135 4.847 1.00 0.00 24 SER A N 4
ATOM 4490 C CA . SER A 1 31 ? -12.920 -16.027 3.671 1.00 0.00 24 SER A CA 4
ATOM 4491 C C . SER A 1 31 ? -13.104 -14.660 3.049 1.00 0.00 24 SER A C 4
ATOM 4492 O O . SER A 1 31 ? -12.885 -14.454 1.851 1.00 0.00 24 SER A O 4
ATOM 4500 N N . ASN A 1 32 ? -13.462 -13.712 3.901 1.00 0.00 25 ASN A N 4
ATOM 4501 C CA . ASN A 1 32 ? -13.734 -12.353 3.472 1.00 0.00 25 ASN A CA 4
ATOM 4502 C C . ASN A 1 32 ? -12.464 -11.545 3.446 1.00 0.00 25 ASN A C 4
ATOM 4503 O O . ASN A 1 32 ? -11.940 -11.170 4.485 1.00 0.00 25 ASN A O 4
ATOM 4514 N N . GLU A 1 33 ? -11.970 -11.307 2.264 1.00 0.00 26 GLU A N 4
ATOM 4515 C CA . GLU A 1 33 ? -10.759 -10.537 2.084 1.00 0.00 26 GLU A CA 4
ATOM 4516 C C . GLU A 1 33 ? -11.083 -9.143 1.584 1.00 0.00 26 GLU A C 4
ATOM 4517 O O . GLU A 1 33 ? -11.872 -8.966 0.656 1.00 0.00 26 GLU A O 4
ATOM 4529 N N . VAL A 1 34 ? -10.494 -8.163 2.219 1.00 0.00 27 VAL A N 4
ATOM 4530 C CA . VAL A 1 34 ? -10.684 -6.784 1.854 1.00 0.00 27 VAL A CA 4
ATOM 4531 C C . VAL A 1 34 ? -9.351 -6.054 1.907 1.00 0.00 27 VAL A C 4
ATOM 4532 O O . VAL A 1 34 ? -8.547 -6.272 2.816 1.00 0.00 27 VAL A O 4
ATOM 4545 N N . HIS A 1 35 ? -9.105 -5.219 0.924 1.00 0.00 28 HIS A N 4
ATOM 4546 C CA . HIS A 1 35 ? -7.842 -4.522 0.834 1.00 0.00 28 HIS A CA 4
ATOM 4547 C C . HIS A 1 35 ? -7.932 -3.128 1.412 1.00 0.00 28 HIS A C 4
ATOM 4548 O O . HIS A 1 35 ? -8.589 -2.248 0.855 1.00 0.00 28 HIS A O 4
ATOM 4562 N N . PHE A 1 36 ? -7.267 -2.937 2.523 1.00 0.00 29 PHE A N 4
ATOM 4563 C CA . PHE A 1 36 ? -7.193 -1.647 3.165 1.00 0.00 29 PHE A CA 4
ATOM 4564 C C . PHE A 1 36 ? -5.800 -1.077 3.064 1.00 0.00 29 PHE A C 4
ATOM 4565 O O . PHE A 1 36 ? -4.818 -1.813 3.000 1.00 0.00 29 PHE A O 4
ATOM 4582 N N . ARG A 1 37 ? -5.719 0.226 3.021 1.00 0.00 30 ARG A N 4
ATOM 4583 C CA . ARG A 1 37 ? -4.449 0.902 2.960 1.00 0.00 30 ARG A CA 4
ATOM 4584 C C . ARG A 1 37 ? -4.132 1.467 4.335 1.00 0.00 30 ARG A C 4
ATOM 4585 O O . ARG A 1 37 ? -4.899 2.264 4.879 1.00 0.00 30 ARG A O 4
ATOM 4606 N N . VAL A 1 38 ? -3.020 1.058 4.885 1.00 0.00 31 VAL A N 4
ATOM 4607 C CA . VAL A 1 38 ? -2.618 1.474 6.221 1.00 0.00 31 VAL A CA 4
ATOM 4608 C C . VAL A 1 38 ? -1.154 1.865 6.233 1.00 0.00 31 VAL A C 4
ATOM 4609 O O . VAL A 1 38 ? -0.463 1.727 5.244 1.00 0.00 31 VAL A O 4
ATOM 4622 N N . LYS A 1 39 ? -0.701 2.364 7.339 1.00 0.00 32 LYS A N 4
ATOM 4623 C CA . LYS A 1 39 ? 0.670 2.785 7.489 1.00 0.00 32 LYS A CA 4
ATOM 4624 C C . LYS A 1 39 ? 1.516 1.602 7.946 1.00 0.00 32 LYS A C 4
ATOM 4625 O O . LYS A 1 39 ? 0.997 0.664 8.546 1.00 0.00 32 LYS A O 4
ATOM 4644 N N . TYR A 1 40 ? 2.813 1.650 7.655 1.00 0.00 33 TYR A N 4
ATOM 4645 C CA . TYR A 1 40 ? 3.751 0.620 8.118 1.00 0.00 33 TYR A CA 4
ATOM 4646 C C . TYR A 1 40 ? 3.616 0.453 9.639 1.00 0.00 33 TYR A C 4
ATOM 4647 O O . TYR A 1 40 ? 3.669 -0.656 10.161 1.00 0.00 33 TYR A O 4
ATOM 4665 N N . GLY A 1 41 ? 3.433 1.578 10.332 1.00 0.00 34 GLY A N 4
ATOM 4666 C CA . GLY A 1 41 ? 3.300 1.566 11.778 1.00 0.00 34 GLY A CA 4
ATOM 4667 C C . GLY A 1 41 ? 1.882 1.824 12.237 1.00 0.00 34 GLY A C 4
ATOM 4668 O O . GLY A 1 41 ? 1.666 2.457 13.269 1.00 0.00 34 GLY A O 4
ATOM 4672 N N . THR A 1 42 ? 0.921 1.369 11.458 1.00 0.00 35 THR A N 4
ATOM 4673 C CA . THR A 1 42 ? -0.468 1.534 11.789 1.00 0.00 35 THR A CA 4
ATOM 4674 C C . THR A 1 42 ? -0.860 0.779 13.071 1.00 0.00 35 THR A C 4
ATOM 4675 O O . THR A 1 42 ? -0.463 -0.364 13.291 1.00 0.00 35 THR A O 4
ATOM 4686 N N . SER A 1 43 ? -1.633 1.453 13.904 1.00 0.00 36 SER A N 4
ATOM 4687 C CA . SER A 1 43 ? -2.108 0.896 15.149 1.00 0.00 36 SER A CA 4
ATOM 4688 C C . SER A 1 43 ? -3.387 0.097 14.906 1.00 0.00 36 SER A C 4
ATOM 4689 O O . SER A 1 43 ? -4.115 0.367 13.949 1.00 0.00 36 SER A O 4
ATOM 4697 N N . MET A 1 44 ? -3.668 -0.871 15.785 1.00 0.00 37 MET A N 4
ATOM 4698 C CA . MET A 1 44 ? -4.834 -1.761 15.632 1.00 0.00 37 MET A CA 4
ATOM 4699 C C . MET A 1 44 ? -6.142 -0.999 15.396 1.00 0.00 37 MET A C 4
ATOM 4700 O O . MET A 1 44 ? -7.032 -1.498 14.716 1.00 0.00 37 MET A O 4
ATOM 4714 N N . ALA A 1 45 ? -6.243 0.201 15.942 1.00 0.00 38 ALA A N 4
ATOM 4715 C CA . ALA A 1 45 ? -7.450 1.006 15.814 1.00 0.00 38 ALA A CA 4
ATOM 4716 C C . ALA A 1 45 ? -7.756 1.340 14.364 1.00 0.00 38 ALA A C 4
ATOM 4717 O O . ALA A 1 45 ? -8.903 1.328 13.958 1.00 0.00 38 ALA A O 4
ATOM 4724 N N . LYS A 1 46 ? -6.715 1.603 13.588 1.00 0.00 39 LYS A N 4
ATOM 4725 C CA . LYS A 1 46 ? -6.873 2.013 12.194 1.00 0.00 39 LYS A CA 4
ATOM 4726 C C . LYS A 1 46 ? -7.587 0.942 11.388 1.00 0.00 39 LYS A C 4
ATOM 4727 O O . LYS A 1 46 ? -8.428 1.247 10.552 1.00 0.00 39 LYS A O 4
ATOM 4746 N N . LEU A 1 47 ? -7.250 -0.304 11.650 1.00 0.00 40 LEU A N 4
ATOM 4747 C CA . LEU A 1 47 ? -7.839 -1.415 10.922 1.00 0.00 40 LEU A CA 4
ATOM 4748 C C . LEU A 1 47 ? -9.141 -1.867 11.545 1.00 0.00 40 LEU A C 4
ATOM 4749 O O . LEU A 1 47 ? -10.131 -2.081 10.849 1.00 0.00 40 LEU A O 4
ATOM 4765 N N . LYS A 1 48 ? -9.137 -2.011 12.857 1.00 0.00 41 LYS A N 4
ATOM 4766 C CA . LYS A 1 48 ? -10.304 -2.470 13.578 1.00 0.00 41 LYS A CA 4
ATOM 4767 C C . LYS A 1 48 ? -11.460 -1.519 13.416 1.00 0.00 41 LYS A C 4
ATOM 4768 O O . LYS A 1 48 ? -12.556 -1.940 13.115 1.00 0.00 41 LYS A O 4
ATOM 4787 N N . LYS A 1 49 ? -11.201 -0.238 13.577 1.00 0.00 42 LYS A N 4
ATOM 4788 C CA . LYS A 1 49 ? -12.231 0.771 13.380 1.00 0.00 42 LYS A CA 4
ATOM 4789 C C . LYS A 1 49 ? -12.712 0.748 11.947 1.00 0.00 42 LYS A C 4
ATOM 4790 O O . LYS A 1 49 ? -13.905 0.825 11.679 1.00 0.00 42 LYS A O 4
ATOM 4809 N N . SER A 1 50 ? -11.770 0.625 11.033 1.00 0.00 43 SER A N 4
ATOM 4810 C CA . SER A 1 50 ? -12.070 0.660 9.614 1.00 0.00 43 SER A CA 4
ATOM 4811 C C . SER A 1 50 ? -12.976 -0.507 9.208 1.00 0.00 43 SER A C 4
ATOM 4812 O O . SER A 1 50 ? -14.013 -0.316 8.552 1.00 0.00 43 SER A O 4
ATOM 4820 N N . TYR A 1 51 ? -12.592 -1.705 9.607 1.00 0.00 44 TYR A N 4
ATOM 4821 C CA . TYR A 1 51 ? -13.348 -2.900 9.291 1.00 0.00 44 TYR A CA 4
ATOM 4822 C C . TYR A 1 51 ? -14.645 -2.967 10.070 1.00 0.00 44 TYR A C 4
ATOM 4823 O O . TYR A 1 51 ? -15.689 -3.298 9.518 1.00 0.00 44 TYR A O 4
ATOM 4841 N N . ALA A 1 52 ? -14.574 -2.651 11.349 1.00 0.00 45 ALA A N 4
ATOM 4842 C CA . ALA A 1 52 ? -15.753 -2.667 12.205 1.00 0.00 45 ALA A CA 4
ATOM 4843 C C . ALA A 1 52 ? -16.805 -1.737 11.643 1.00 0.00 45 ALA A C 4
ATOM 4844 O O . ALA A 1 52 ? -18.004 -1.989 11.748 1.00 0.00 45 ALA A O 4
ATOM 4851 N N . ASP A 1 53 ? -16.335 -0.672 11.033 1.00 0.00 46 ASP A N 4
ATOM 4852 C CA . ASP A 1 53 ? -17.197 0.332 10.429 1.00 0.00 46 ASP A CA 4
ATOM 4853 C C . ASP A 1 53 ? -18.019 -0.261 9.288 1.00 0.00 46 ASP A C 4
ATOM 4854 O O . ASP A 1 53 ? -19.234 -0.081 9.228 1.00 0.00 46 ASP A O 4
ATOM 4863 N N . ARG A 1 54 ? -17.352 -0.999 8.400 1.00 0.00 47 ARG A N 4
ATOM 4864 C CA . ARG A 1 54 ? -18.017 -1.572 7.227 1.00 0.00 47 ARG A CA 4
ATOM 4865 C C . ARG A 1 54 ? -19.002 -2.669 7.625 1.00 0.00 47 ARG A C 4
ATOM 4866 O O . ARG A 1 54 ? -19.993 -2.901 6.942 1.00 0.00 47 ARG A O 4
ATOM 4887 N N . THR A 1 55 ? -18.735 -3.324 8.741 1.00 0.00 48 THR A N 4
ATOM 4888 C CA . THR A 1 55 ? -19.573 -4.423 9.178 1.00 0.00 48 THR A CA 4
ATOM 4889 C C . THR A 1 55 ? -20.624 -3.982 10.211 1.00 0.00 48 THR A C 4
ATOM 4890 O O . THR A 1 55 ? -21.543 -4.741 10.528 1.00 0.00 48 THR A O 4
ATOM 4901 N N . GLY A 1 56 ? -20.490 -2.758 10.721 1.00 0.00 49 GLY A N 4
ATOM 4902 C CA . GLY A 1 56 ? -21.443 -2.256 11.707 1.00 0.00 49 GLY A CA 4
ATOM 4903 C C . GLY A 1 56 ? -21.301 -2.952 13.051 1.00 0.00 49 GLY A C 4
ATOM 4904 O O . GLY A 1 56 ? -22.290 -3.197 13.750 1.00 0.00 49 GLY A O 4
ATOM 4908 N N . VAL A 1 57 ? -20.075 -3.281 13.397 1.00 0.00 50 VAL A N 4
ATOM 4909 C CA . VAL A 1 57 ? -19.770 -3.991 14.628 1.00 0.00 50 VAL A CA 4
ATOM 4910 C C . VAL A 1 57 ? -18.855 -3.162 15.521 1.00 0.00 50 VAL A C 4
ATOM 4911 O O . VAL A 1 57 ? -18.094 -2.336 15.029 1.00 0.00 50 VAL A O 4
ATOM 4924 N N . ALA A 1 58 ? -18.988 -3.345 16.839 1.00 0.00 51 ALA A N 4
ATOM 4925 C CA . ALA A 1 58 ? -18.138 -2.672 17.811 1.00 0.00 51 ALA A CA 4
ATOM 4926 C C . ALA A 1 58 ? -16.670 -2.878 17.463 1.00 0.00 51 ALA A C 4
ATOM 4927 O O . ALA A 1 58 ? -16.250 -3.991 17.129 1.00 0.00 51 ALA A O 4
ATOM 4934 N N . VAL A 1 59 ? -15.902 -1.807 17.555 1.00 0.00 52 VAL A N 4
ATOM 4935 C CA . VAL A 1 59 ? -14.489 -1.822 17.196 1.00 0.00 52 VAL A CA 4
ATOM 4936 C C . VAL A 1 59 ? -13.709 -2.807 18.060 1.00 0.00 52 VAL A C 4
ATOM 4937 O O . VAL A 1 59 ? -12.907 -3.589 17.553 1.00 0.00 52 VAL A O 4
ATOM 4950 N N . ASN A 1 60 ? -13.974 -2.792 19.355 1.00 0.00 53 ASN A N 4
ATOM 4951 C CA . ASN A 1 60 ? -13.276 -3.689 20.279 1.00 0.00 53 ASN A CA 4
ATOM 4952 C C . ASN A 1 60 ? -13.833 -5.101 20.191 1.00 0.00 53 ASN A C 4
ATOM 4953 O O . ASN A 1 60 ? -13.274 -6.042 20.757 1.00 0.00 53 ASN A O 4
ATOM 4964 N N . SER A 1 61 ? -14.945 -5.243 19.488 1.00 0.00 54 SER A N 4
ATOM 4965 C CA . SER A 1 61 ? -15.542 -6.543 19.262 1.00 0.00 54 SER A CA 4
ATOM 4966 C C . SER A 1 61 ? -14.941 -7.187 18.029 1.00 0.00 54 SER A C 4
ATOM 4967 O O . SER A 1 61 ? -15.171 -8.364 17.756 1.00 0.00 54 SER A O 4
ATOM 4975 N N . LEU A 1 62 ? -14.185 -6.406 17.286 1.00 0.00 55 LEU A N 4
ATOM 4976 C CA . LEU A 1 62 ? -13.501 -6.894 16.115 1.00 0.00 55 LEU A CA 4
ATOM 4977 C C . LEU A 1 62 ? -12.081 -7.247 16.498 1.00 0.00 55 LEU A C 4
ATOM 4978 O O . LEU A 1 62 ? -11.381 -6.449 17.119 1.00 0.00 55 LEU A O 4
ATOM 4994 N N . ARG A 1 63 ? -11.651 -8.428 16.133 1.00 0.00 56 ARG A N 4
ATOM 4995 C CA . ARG A 1 63 ? -10.337 -8.872 16.518 1.00 0.00 56 ARG A CA 4
ATOM 4996 C C . ARG A 1 63 ? -9.502 -9.224 15.313 1.00 0.00 56 ARG A C 4
ATOM 4997 O O . ARG A 1 63 ? -9.833 -10.131 14.543 1.00 0.00 56 ARG A O 4
ATOM 5018 N N . PHE A 1 64 ? -8.429 -8.485 15.145 1.00 0.00 57 PHE A N 4
ATOM 5019 C CA . PHE A 1 64 ? -7.502 -8.709 14.061 1.00 0.00 57 PHE A CA 4
ATOM 5020 C C . PHE A 1 64 ? -6.240 -9.340 14.570 1.00 0.00 57 PHE A C 4
ATOM 5021 O O . PHE A 1 64 ? -5.614 -8.836 15.511 1.00 0.00 57 PHE A O 4
ATOM 5038 N N . LEU A 1 65 ? -5.856 -10.415 13.952 1.00 0.00 58 LEU A N 4
ATOM 5039 C CA . LEU A 1 65 ? -4.662 -11.106 14.327 1.00 0.00 58 LEU A CA 4
ATOM 5040 C C . LEU A 1 65 ? -3.718 -11.189 13.164 1.00 0.00 58 LEU A C 4
ATOM 5041 O O . LEU A 1 65 ? -4.118 -11.466 12.041 1.00 0.00 58 LEU A O 4
ATOM 5057 N N . PHE A 1 66 ? -2.477 -10.936 13.427 1.00 0.00 59 PHE A N 4
ATOM 5058 C CA . PHE A 1 66 ? -1.477 -11.004 12.418 1.00 0.00 59 PHE A CA 4
ATOM 5059 C C . PHE A 1 66 ? -0.668 -12.247 12.615 1.00 0.00 59 PHE A C 4
ATOM 5060 O O . PHE A 1 66 ? -0.022 -12.410 13.639 1.00 0.00 59 PHE A O 4
ATOM 5077 N N . ASP A 1 67 ? -0.739 -13.133 11.653 1.00 0.00 60 ASP A N 4
ATOM 5078 C CA . ASP A 1 67 ? -0.017 -14.408 11.694 1.00 0.00 60 ASP A CA 4
ATOM 5079 C C . ASP A 1 67 ? -0.336 -15.220 12.956 1.00 0.00 60 ASP A C 4
ATOM 5080 O O . ASP A 1 67 ? 0.441 -16.077 13.366 1.00 0.00 60 ASP A O 4
ATOM 5089 N N . GLY A 1 68 ? -1.489 -14.952 13.557 1.00 0.00 61 GLY A N 4
ATOM 5090 C CA . GLY A 1 68 ? -1.925 -15.711 14.712 1.00 0.00 61 GLY A CA 4
ATOM 5091 C C . GLY A 1 68 ? -1.718 -14.988 16.021 1.00 0.00 61 GLY A C 4
ATOM 5092 O O . GLY A 1 68 ? -2.008 -15.533 17.082 1.00 0.00 61 GLY A O 4
ATOM 5096 N N . ARG A 1 69 ? -1.224 -13.768 15.963 1.00 0.00 62 ARG A N 4
ATOM 5097 C CA . ARG A 1 69 ? -1.060 -12.977 17.164 1.00 0.00 62 ARG A CA 4
ATOM 5098 C C . ARG A 1 69 ? -1.874 -11.696 17.058 1.00 0.00 62 ARG A C 4
ATOM 5099 O O . ARG A 1 69 ? -1.955 -11.098 15.990 1.00 0.00 62 ARG A O 4
ATOM 5120 N N . ARG A 1 70 ? -2.486 -11.287 18.152 1.00 0.00 63 ARG A N 4
ATOM 5121 C CA . ARG A 1 70 ? -3.371 -10.125 18.121 1.00 0.00 63 ARG A CA 4
ATOM 5122 C C . ARG A 1 70 ? -2.611 -8.838 17.880 1.00 0.00 63 ARG A C 4
ATOM 5123 O O . ARG A 1 70 ? -1.545 -8.613 18.443 1.00 0.00 63 ARG A O 4
ATOM 5144 N N . ILE A 1 71 ? -3.183 -8.007 17.033 1.00 0.00 64 ILE A N 4
ATOM 5145 C CA . ILE A 1 71 ? -2.590 -6.725 16.665 1.00 0.00 64 ILE A CA 4
ATOM 5146 C C . ILE A 1 71 ? -2.911 -5.671 17.706 1.00 0.00 64 ILE A C 4
ATOM 5147 O O . ILE A 1 71 ? -4.081 -5.427 18.026 1.00 0.00 64 ILE A O 4
ATOM 5163 N N . ASN A 1 72 ? -1.866 -5.054 18.214 1.00 0.00 65 ASN A N 4
ATOM 5164 C CA . ASN A 1 72 ? -1.961 -4.055 19.258 1.00 0.00 65 ASN A CA 4
ATOM 5165 C C . ASN A 1 72 ? -1.890 -2.657 18.665 1.00 0.00 65 ASN A C 4
ATOM 5166 O O . ASN A 1 72 ? -1.483 -2.474 17.518 1.00 0.00 65 ASN A O 4
ATOM 5177 N N . ASP A 1 73 ? -2.307 -1.669 19.437 1.00 0.00 66 ASP A N 4
ATOM 5178 C CA . ASP A 1 73 ? -2.183 -0.273 19.024 1.00 0.00 66 ASP A CA 4
ATOM 5179 C C . ASP A 1 73 ? -0.772 0.213 19.314 1.00 0.00 66 ASP A C 4
ATOM 5180 O O . ASP A 1 73 ? -0.387 1.322 18.936 1.00 0.00 66 ASP A O 4
ATOM 5189 N N . ASP A 1 74 ? -0.014 -0.644 19.982 1.00 0.00 67 ASP A N 4
ATOM 5190 C CA . ASP A 1 74 ? 1.355 -0.346 20.384 1.00 0.00 67 ASP A CA 4
ATOM 5191 C C . ASP A 1 74 ? 2.372 -1.021 19.449 1.00 0.00 67 ASP A C 4
ATOM 5192 O O . ASP A 1 74 ? 3.582 -0.783 19.551 1.00 0.00 67 ASP A O 4
ATOM 5201 N N . ASP A 1 75 ? 1.879 -1.852 18.530 1.00 0.00 68 ASP A N 4
ATOM 5202 C CA . ASP A 1 75 ? 2.750 -2.565 17.591 1.00 0.00 68 ASP A CA 4
ATOM 5203 C C . ASP A 1 75 ? 3.523 -1.614 16.691 1.00 0.00 68 ASP A C 4
ATOM 5204 O O . ASP A 1 75 ? 3.053 -0.523 16.359 1.00 0.00 68 ASP A O 4
ATOM 5213 N N . THR A 1 76 ? 4.713 -2.034 16.308 1.00 0.00 69 THR A N 4
ATOM 5214 C CA . THR A 1 76 ? 5.581 -1.244 15.465 1.00 0.00 69 THR A CA 4
ATOM 5215 C C . THR A 1 76 ? 5.767 -1.920 14.101 1.00 0.00 69 THR A C 4
ATOM 5216 O O . THR A 1 76 ? 5.552 -3.133 13.968 1.00 0.00 69 THR A O 4
ATOM 5227 N N . PRO A 1 77 ? 6.179 -1.149 13.071 1.00 0.00 70 PRO A N 4
ATOM 5228 C CA . PRO A 1 77 ? 6.365 -1.671 11.703 1.00 0.00 70 PRO A CA 4
ATOM 5229 C C . PRO A 1 77 ? 7.312 -2.859 11.660 1.00 0.00 70 PRO A C 4
ATOM 5230 O O . PRO A 1 77 ? 7.081 -3.825 10.941 1.00 0.00 70 PRO A O 4
ATOM 5241 N N . LYS A 1 78 ? 8.364 -2.786 12.454 1.00 0.00 71 LYS A N 4
ATOM 5242 C CA . LYS A 1 78 ? 9.378 -3.814 12.492 1.00 0.00 71 LYS A CA 4
ATOM 5243 C C . LYS A 1 78 ? 8.874 -5.127 13.102 1.00 0.00 71 LYS A C 4
ATOM 5244 O O . LYS A 1 78 ? 9.106 -6.199 12.547 1.00 0.00 71 LYS A O 4
ATOM 5263 N N . THR A 1 79 ? 8.183 -5.040 14.247 1.00 0.00 72 THR A N 4
ATOM 5264 C CA . THR A 1 79 ? 7.716 -6.240 14.930 1.00 0.00 72 THR A CA 4
ATOM 5265 C C . THR A 1 79 ? 6.649 -6.949 14.111 1.00 0.00 72 THR A C 4
ATOM 5266 O O . THR A 1 79 ? 6.478 -8.165 14.211 1.00 0.00 72 THR A O 4
ATOM 5277 N N . LEU A 1 80 ? 5.939 -6.194 13.299 1.00 0.00 73 LEU A N 4
ATOM 5278 C CA . LEU A 1 80 ? 4.923 -6.777 12.454 1.00 0.00 73 LEU A CA 4
ATOM 5279 C C . LEU A 1 80 ? 5.506 -7.168 11.105 1.00 0.00 73 LEU A C 4
ATOM 5280 O O . LEU A 1 80 ? 4.983 -8.049 10.433 1.00 0.00 73 LEU A O 4
ATOM 5296 N N . GLU A 1 81 ? 6.622 -6.529 10.745 1.00 0.00 74 GLU A N 4
ATOM 5297 C CA . GLU A 1 81 ? 7.289 -6.751 9.462 1.00 0.00 74 GLU A CA 4
ATOM 5298 C C . GLU A 1 81 ? 6.285 -6.819 8.296 1.00 0.00 74 GLU A C 4
ATOM 5299 O O . GLU A 1 81 ? 6.341 -7.725 7.460 1.00 0.00 74 GLU A O 4
ATOM 5311 N N . MET A 1 82 ? 5.376 -5.860 8.252 1.00 0.00 75 MET A N 4
ATOM 5312 C CA . MET A 1 82 ? 4.362 -5.816 7.208 1.00 0.00 75 MET A CA 4
ATOM 5313 C C . MET A 1 82 ? 4.890 -5.119 5.970 1.00 0.00 75 MET A C 4
ATOM 5314 O O . MET A 1 82 ? 5.882 -4.380 6.030 1.00 0.00 75 MET A O 4
ATOM 5328 N N . GLU A 1 83 ? 4.228 -5.353 4.853 1.00 0.00 76 GLU A N 4
ATOM 5329 C CA . GLU A 1 83 ? 4.589 -4.747 3.598 1.00 0.00 76 GLU A CA 4
ATOM 5330 C C . GLU A 1 83 ? 3.339 -4.524 2.769 1.00 0.00 76 GLU A C 4
ATOM 5331 O O . GLU A 1 83 ? 2.231 -4.814 3.224 1.00 0.00 76 GLU A O 4
ATOM 5343 N N . ASP A 1 84 ? 3.513 -4.004 1.575 1.00 0.00 77 ASP A N 4
ATOM 5344 C CA . ASP A 1 84 ? 2.397 -3.708 0.698 1.00 0.00 77 ASP A CA 4
ATOM 5345 C C . ASP A 1 84 ? 1.674 -4.985 0.266 1.00 0.00 77 ASP A C 4
ATOM 5346 O O . ASP A 1 84 ? 2.271 -5.881 -0.337 1.00 0.00 77 ASP A O 4
ATOM 5355 N N . ASP A 1 85 ? 0.393 -5.042 0.611 1.00 0.00 78 ASP A N 4
ATOM 5356 C CA . ASP A 1 85 ? -0.517 -6.167 0.320 1.00 0.00 78 ASP A CA 4
ATOM 5357 C C . ASP A 1 85 ? -0.247 -7.356 1.220 1.00 0.00 78 ASP A C 4
ATOM 5358 O O . ASP A 1 85 ? -0.418 -8.510 0.808 1.00 0.00 78 ASP A O 4
ATOM 5367 N N . ASP A 1 86 ? 0.164 -7.085 2.453 1.00 0.00 79 ASP A N 4
ATOM 5368 C CA . ASP A 1 86 ? 0.391 -8.157 3.419 1.00 0.00 79 ASP A CA 4
ATOM 5369 C C . ASP A 1 86 ? -0.944 -8.751 3.825 1.00 0.00 79 ASP A C 4
ATOM 5370 O O . ASP A 1 86 ? -1.996 -8.262 3.421 1.00 0.00 79 ASP A O 4
ATOM 5379 N N . VAL A 1 87 ? -0.913 -9.768 4.628 1.00 0.00 80 VAL A N 4
ATOM 5380 C CA . VAL A 1 87 ? -2.113 -10.474 4.970 1.00 0.00 80 VAL A CA 4
ATOM 5381 C C . VAL A 1 87 ? -2.387 -10.399 6.462 1.00 0.00 80 VAL A C 4
ATOM 5382 O O . VAL A 1 87 ? -1.488 -10.558 7.289 1.00 0.00 80 VAL A O 4
ATOM 5395 N N . ILE A 1 88 ? -3.625 -10.165 6.783 1.00 0.00 81 ILE A N 4
ATOM 5396 C CA . ILE A 1 88 ? -4.082 -10.012 8.140 1.00 0.00 81 ILE A CA 4
ATOM 5397 C C . ILE A 1 88 ? -5.319 -10.868 8.381 1.00 0.00 81 ILE A C 4
ATOM 5398 O O . ILE A 1 88 ? -6.201 -10.953 7.528 1.00 0.00 81 ILE A O 4
ATOM 5414 N N . GLU A 1 89 ? -5.371 -11.503 9.538 1.00 0.00 82 GLU A N 4
ATOM 5415 C CA . GLU A 1 89 ? -6.421 -12.453 9.848 1.00 0.00 82 GLU A CA 4
ATOM 5416 C C . GLU A 1 89 ? -7.460 -11.843 10.775 1.00 0.00 82 GLU A C 4
ATOM 5417 O O . GLU A 1 89 ? -7.137 -11.026 11.640 1.00 0.00 82 GLU A O 4
ATOM 5429 N N . VAL A 1 90 ? -8.700 -12.235 10.589 1.00 0.00 83 VAL A N 4
ATOM 5430 C CA . VAL A 1 90 ? -9.790 -11.761 11.422 1.00 0.00 83 VAL A CA 4
ATOM 5431 C C . VAL A 1 90 ? -10.575 -12.913 12.005 1.00 0.00 83 VAL A C 4
ATOM 5432 O O . VAL A 1 90 ? -10.964 -13.842 11.294 1.00 0.00 83 VAL A O 4
ATOM 5445 N N . TYR A 1 91 ? -10.796 -12.848 13.293 1.00 0.00 84 TYR A N 4
ATOM 5446 C CA . TYR A 1 91 ? -11.578 -13.829 13.986 1.00 0.00 84 TYR A CA 4
ATOM 5447 C C . TYR A 1 91 ? -12.981 -13.303 14.202 1.00 0.00 84 TYR A C 4
ATOM 5448 O O . TYR A 1 91 ? -13.233 -12.113 14.003 1.00 0.00 84 TYR A O 4
ATOM 5466 N N . GLN A 1 92 ? -13.884 -14.165 14.615 1.00 0.00 85 GLN A N 4
ATOM 5467 C CA . GLN A 1 92 ? -15.289 -13.810 14.661 1.00 0.00 85 GLN A CA 4
ATOM 5468 C C . GLN A 1 92 ? -15.552 -12.734 15.711 1.00 0.00 85 GLN A C 4
ATOM 5469 O O . GLN A 1 92 ? -15.125 -12.843 16.865 1.00 0.00 85 GLN A O 4
ATOM 5483 N N . GLU A 1 93 ? -16.253 -11.695 15.283 1.00 0.00 86 GLU A N 4
ATOM 5484 C CA . GLU A 1 93 ? -16.560 -10.536 16.103 1.00 0.00 86 GLU A CA 4
ATOM 5485 C C . GLU A 1 93 ? -17.483 -10.872 17.282 1.00 0.00 86 GLU A C 4
ATOM 5486 O O . GLU A 1 93 ? -18.257 -11.832 17.239 1.00 0.00 86 GLU A O 4
ATOM 5498 N N . GLN A 1 94 ? -17.382 -10.064 18.332 1.00 0.00 87 GLN A N 4
ATOM 5499 C CA . GLN A 1 94 ? -18.133 -10.276 19.562 1.00 0.00 87 GLN A CA 4
ATOM 5500 C C . GLN A 1 94 ? -19.622 -9.958 19.387 1.00 0.00 87 GLN A C 4
ATOM 5501 O O . GLN A 1 94 ? -20.484 -10.682 19.871 1.00 0.00 87 GLN A O 4
ATOM 5515 N N . LEU A 1 95 ? -19.904 -8.856 18.698 1.00 0.00 88 LEU A N 4
ATOM 5516 C CA . LEU A 1 95 ? -21.280 -8.408 18.485 1.00 0.00 88 LEU A CA 4
ATOM 5517 C C . LEU A 1 95 ? -22.034 -9.373 17.586 1.00 0.00 88 LEU A C 4
ATOM 5518 O O . LEU A 1 95 ? -23.219 -9.645 17.793 1.00 0.00 88 LEU A O 4
ATOM 5534 N N . GLY A 1 96 ? -21.348 -9.866 16.578 1.00 0.00 89 GLY A N 4
ATOM 5535 C CA . GLY A 1 96 ? -21.970 -10.772 15.636 1.00 0.00 89 GLY A CA 4
ATOM 5536 C C . GLY A 1 96 ? -21.899 -12.214 16.086 1.00 0.00 89 GLY A C 4
ATOM 5537 O O . GLY A 1 96 ? -22.624 -12.628 16.990 1.00 0.00 89 GLY A O 4
ATOM 5541 N N . GLY A 1 97 ? -21.026 -12.971 15.464 1.00 0.00 90 GLY A N 4
ATOM 5542 C CA . GLY A 1 97 ? -20.890 -14.368 15.795 1.00 0.00 90 GLY A CA 4
ATOM 5543 C C . GLY A 1 97 ? -21.241 -15.248 14.622 1.00 0.00 90 GLY A C 4
ATOM 5544 O O . GLY A 1 97 ? -20.696 -16.366 14.522 1.00 0.00 90 GLY A O 4
ATOM 5549 N N . MET A 1 8 ? 14.212 -7.415 -12.531 1.00 0.00 1 MET A N 5
ATOM 5550 C CA . MET A 1 8 ? 13.600 -6.587 -11.480 1.00 0.00 1 MET A CA 5
ATOM 5551 C C . MET A 1 8 ? 13.122 -5.277 -12.070 1.00 0.00 1 MET A C 5
ATOM 5552 O O . MET A 1 8 ? 13.825 -4.658 -12.870 1.00 0.00 1 MET A O 5
ATOM 5566 N N . ALA A 1 9 ? 11.937 -4.856 -11.686 1.00 0.00 2 ALA A N 5
ATOM 5567 C CA . ALA A 1 9 ? 11.364 -3.640 -12.225 1.00 0.00 2 ALA A CA 5
ATOM 5568 C C . ALA A 1 9 ? 11.088 -2.629 -11.131 1.00 0.00 2 ALA A C 5
ATOM 5569 O O . ALA A 1 9 ? 10.567 -2.973 -10.066 1.00 0.00 2 ALA A O 5
ATOM 5576 N N . ASP A 1 10 ? 11.453 -1.388 -11.384 1.00 0.00 3 ASP A N 5
ATOM 5577 C CA . ASP A 1 10 ? 11.209 -0.315 -10.442 1.00 0.00 3 ASP A CA 5
ATOM 5578 C C . ASP A 1 10 ? 9.929 0.419 -10.770 1.00 0.00 3 ASP A C 5
ATOM 5579 O O . ASP A 1 10 ? 9.835 1.108 -11.788 1.00 0.00 3 ASP A O 5
ATOM 5588 N N . ASP A 1 11 ? 8.942 0.238 -9.921 1.00 0.00 4 ASP A N 5
ATOM 5589 C CA . ASP A 1 11 ? 7.651 0.899 -10.059 1.00 0.00 4 ASP A CA 5
ATOM 5590 C C . ASP A 1 11 ? 7.811 2.414 -9.970 1.00 0.00 4 ASP A C 5
ATOM 5591 O O . ASP A 1 11 ? 7.108 3.166 -10.656 1.00 0.00 4 ASP A O 5
ATOM 5600 N N . ALA A 1 12 ? 8.745 2.843 -9.106 1.00 0.00 5 ALA A N 5
ATOM 5601 C CA . ALA A 1 12 ? 9.038 4.261 -8.861 1.00 0.00 5 ALA A CA 5
ATOM 5602 C C . ALA A 1 12 ? 7.930 4.896 -8.051 1.00 0.00 5 ALA A C 5
ATOM 5603 O O . ALA A 1 12 ? 7.725 6.112 -8.093 1.00 0.00 5 ALA A O 5
ATOM 5610 N N . ALA A 1 13 ? 7.235 4.049 -7.290 1.00 0.00 6 ALA A N 5
ATOM 5611 C CA . ALA A 1 13 ? 6.146 4.463 -6.425 1.00 0.00 6 ALA A CA 5
ATOM 5612 C C . ALA A 1 13 ? 5.009 5.088 -7.210 1.00 0.00 6 ALA A C 5
ATOM 5613 O O . ALA A 1 13 ? 4.752 6.303 -7.107 1.00 0.00 6 ALA A O 5
ATOM 5620 N N . GLN A 1 14 ? 4.343 4.257 -8.014 1.00 0.00 7 GLN A N 5
ATOM 5621 C CA . GLN A 1 14 ? 3.202 4.675 -8.796 1.00 0.00 7 GLN A CA 5
ATOM 5622 C C . GLN A 1 14 ? 3.559 5.803 -9.755 1.00 0.00 7 GLN A C 5
ATOM 5623 O O . GLN A 1 14 ? 4.728 6.020 -10.074 1.00 0.00 7 GLN A O 5
ATOM 5637 N N . ALA A 1 15 ? 2.555 6.491 -10.229 1.00 0.00 8 ALA A N 5
ATOM 5638 C CA . ALA A 1 15 ? 2.742 7.603 -11.148 1.00 0.00 8 ALA A CA 5
ATOM 5639 C C . ALA A 1 15 ? 3.101 8.883 -10.394 1.00 0.00 8 ALA A C 5
ATOM 5640 O O . ALA A 1 15 ? 3.327 9.930 -10.993 1.00 0.00 8 ALA A O 5
ATOM 5647 N N . GLY A 1 16 ? 3.161 8.780 -9.084 1.00 0.00 9 GLY A N 5
ATOM 5648 C CA . GLY A 1 16 ? 3.453 9.928 -8.259 1.00 0.00 9 GLY A CA 5
ATOM 5649 C C . GLY A 1 16 ? 2.422 10.089 -7.175 1.00 0.00 9 GLY A C 5
ATOM 5650 O O . GLY A 1 16 ? 1.891 11.175 -6.963 1.00 0.00 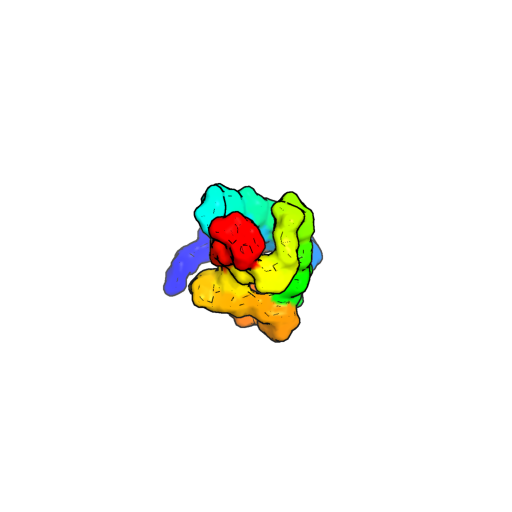9 GLY A O 5
ATOM 5654 N N . ASP A 1 17 ? 2.133 8.998 -6.496 1.00 0.00 10 ASP A N 5
ATOM 5655 C CA . ASP A 1 17 ? 1.118 8.979 -5.460 1.00 0.00 10 ASP A CA 5
ATOM 5656 C C . ASP A 1 17 ? 1.743 8.696 -4.104 1.00 0.00 10 ASP A C 5
ATOM 5657 O O . ASP A 1 17 ? 2.434 7.691 -3.932 1.00 0.00 10 ASP A O 5
ATOM 5666 N N . ASN A 1 18 ? 1.545 9.599 -3.164 1.00 0.00 11 ASN A N 5
ATOM 5667 C CA . ASN A 1 18 ? 2.051 9.413 -1.818 1.00 0.00 11 ASN A CA 5
ATOM 5668 C C . ASN A 1 18 ? 0.912 9.127 -0.875 1.00 0.00 11 ASN A C 5
ATOM 5669 O O . ASN A 1 18 ? 0.183 10.032 -0.467 1.00 0.00 11 ASN A O 5
ATOM 5680 N N . ALA A 1 19 ? 0.751 7.877 -0.557 1.00 0.00 12 ALA A N 5
ATOM 5681 C CA . ALA A 1 19 ? -0.291 7.441 0.340 1.00 0.00 12 ALA A CA 5
ATOM 5682 C C . ALA A 1 19 ? 0.131 6.155 1.032 1.00 0.00 12 ALA A C 5
ATOM 5683 O O . ALA A 1 19 ? 0.053 6.032 2.256 1.00 0.00 12 ALA A O 5
ATOM 5690 N N . GLU A 1 20 ? 0.593 5.211 0.221 1.00 0.00 13 GLU A N 5
ATOM 5691 C CA . GLU A 1 20 ? 1.122 3.941 0.678 1.00 0.00 13 GLU A CA 5
ATOM 5692 C C . GLU A 1 20 ? 0.077 3.101 1.374 1.00 0.00 13 GLU A C 5
ATOM 5693 O O . GLU A 1 20 ? 0.314 2.559 2.457 1.00 0.00 13 GLU A O 5
ATOM 5705 N N . TYR A 1 21 ? -1.054 2.959 0.748 1.00 0.00 14 TYR A N 5
ATOM 5706 C CA . TYR A 1 21 ? -2.115 2.179 1.319 1.00 0.00 14 TYR A CA 5
ATOM 5707 C C . TYR A 1 21 ? -2.338 0.903 0.547 1.00 0.00 14 TYR A C 5
ATOM 5708 O O . TYR A 1 21 ? -2.000 0.796 -0.625 1.00 0.00 14 TYR A O 5
ATOM 5726 N N . ILE A 1 22 ? -2.876 -0.059 1.236 1.00 0.00 15 ILE A N 5
ATOM 5727 C CA . ILE A 1 22 ? -3.141 -1.368 0.713 1.00 0.00 15 ILE A CA 5
ATOM 5728 C C . ILE A 1 22 ? -4.567 -1.759 1.084 1.00 0.00 15 ILE A C 5
ATOM 5729 O O . ILE A 1 22 ? -5.183 -1.140 1.958 1.00 0.00 15 ILE A O 5
ATOM 5745 N N . LYS A 1 23 ? -5.101 -2.738 0.417 1.00 0.00 16 LYS A N 5
ATOM 5746 C CA . LYS A 1 23 ? -6.417 -3.238 0.758 1.00 0.00 16 LYS A CA 5
ATOM 5747 C C . LYS A 1 23 ? -6.314 -4.394 1.722 1.00 0.00 16 LYS A C 5
ATOM 5748 O O . LYS A 1 23 ? -5.362 -5.164 1.686 1.00 0.00 16 LYS A O 5
ATOM 5767 N N . ILE A 1 24 ? -7.281 -4.500 2.573 1.00 0.00 17 ILE A N 5
ATOM 5768 C CA . ILE A 1 24 ? -7.396 -5.621 3.474 1.00 0.00 17 ILE A CA 5
ATOM 5769 C C . ILE A 1 24 ? -8.772 -6.228 3.386 1.00 0.00 17 ILE A C 5
ATOM 5770 O O . ILE A 1 24 ? -9.779 -5.510 3.413 1.00 0.00 17 ILE A O 5
ATOM 5786 N N . LYS A 1 25 ? -8.829 -7.537 3.256 1.00 0.00 18 LYS A N 5
ATOM 5787 C CA . LYS A 1 25 ? -10.095 -8.204 3.234 1.00 0.00 18 LYS A CA 5
ATOM 5788 C C . LYS A 1 25 ? -10.374 -8.768 4.606 1.00 0.00 18 LYS A C 5
ATOM 5789 O O . LYS A 1 25 ? -9.780 -9.770 5.007 1.00 0.00 18 LYS A O 5
ATOM 5808 N N . VAL A 1 26 ? -11.252 -8.128 5.325 1.00 0.00 19 VAL A N 5
ATOM 5809 C CA . VAL A 1 26 ? -11.638 -8.590 6.622 1.00 0.00 19 VAL A CA 5
ATOM 5810 C C . VAL A 1 26 ? -12.686 -9.664 6.469 1.00 0.00 19 VAL A C 5
ATOM 5811 O O . VAL A 1 26 ? -13.772 -9.400 5.979 1.00 0.00 19 VAL A O 5
ATOM 5824 N N . VAL A 1 27 ? -12.358 -10.867 6.876 1.00 0.00 20 VAL A N 5
ATOM 5825 C CA . VAL A 1 27 ? -13.279 -11.968 6.783 1.00 0.00 20 VAL A CA 5
ATOM 5826 C C . VAL A 1 27 ? -13.809 -12.301 8.160 1.00 0.00 20 VAL A C 5
ATOM 5827 O O . VAL A 1 27 ? -13.050 -12.685 9.058 1.00 0.00 20 VAL A O 5
ATOM 5840 N N . GLY A 1 28 ? -15.096 -12.137 8.333 1.00 0.00 21 GLY A N 5
ATOM 5841 C CA . GLY A 1 28 ? -15.702 -12.436 9.612 1.00 0.00 21 GLY A CA 5
ATOM 5842 C C . GLY A 1 28 ? -16.056 -13.897 9.742 1.00 0.00 21 GLY A C 5
ATOM 5843 O O . GLY A 1 28 ? -15.940 -14.653 8.778 1.00 0.00 21 GLY A O 5
ATOM 5847 N N . GLN A 1 29 ? -16.510 -14.299 10.920 1.00 0.00 22 GLN A N 5
ATOM 5848 C CA . GLN A 1 29 ? -16.909 -15.686 11.150 1.00 0.00 22 GLN A CA 5
ATOM 5849 C C . GLN A 1 29 ? -18.180 -15.998 10.400 1.00 0.00 22 GLN A C 5
ATOM 5850 O O . GLN A 1 29 ? -18.487 -17.151 10.112 1.00 0.00 22 GLN A O 5
ATOM 5864 N N . ASP A 1 30 ? -18.908 -14.958 10.087 1.00 0.00 23 ASP A N 5
ATOM 5865 C CA . ASP A 1 30 ? -20.110 -15.056 9.273 1.00 0.00 23 ASP A CA 5
ATOM 5866 C C . ASP A 1 30 ? -19.715 -15.280 7.816 1.00 0.00 23 ASP A C 5
ATOM 5867 O O . ASP A 1 30 ? -20.567 -15.364 6.936 1.00 0.00 23 ASP A O 5
ATOM 5876 N N . SER A 1 31 ? -18.391 -15.356 7.587 1.00 0.00 24 SER A N 5
ATOM 5877 C CA . SER A 1 31 ? -17.804 -15.488 6.260 1.00 0.00 24 SER A CA 5
ATOM 5878 C C . SER A 1 31 ? -18.018 -14.191 5.516 1.00 0.00 24 SER A C 5
ATOM 5879 O O . SER A 1 31 ? -18.050 -14.141 4.289 1.00 0.00 24 SER A O 5
ATOM 5887 N N . ASN A 1 32 ? -18.133 -13.127 6.286 1.00 0.00 25 ASN A N 5
ATOM 5888 C CA . ASN A 1 32 ? -18.363 -11.810 5.730 1.00 0.00 25 ASN A CA 5
ATOM 5889 C C . ASN A 1 32 ? -17.056 -11.120 5.469 1.00 0.00 25 ASN A C 5
ATOM 5890 O O . ASN A 1 32 ? -16.368 -10.706 6.397 1.00 0.00 25 ASN A O 5
ATOM 5901 N N . GLU A 1 33 ? -16.709 -11.024 4.219 1.00 0.00 26 GLU A N 5
ATOM 5902 C CA . GLU A 1 33 ? -15.483 -10.383 3.815 1.00 0.00 26 GLU A CA 5
ATOM 5903 C C . GLU A 1 33 ? -15.753 -8.956 3.364 1.00 0.00 26 GLU A C 5
ATOM 5904 O O . GLU A 1 33 ? -16.580 -8.715 2.482 1.00 0.00 26 GLU A O 5
ATOM 5916 N N . VAL A 1 34 ? -15.047 -8.026 3.956 1.00 0.00 27 VAL A N 5
ATOM 5917 C CA . VAL A 1 34 ? -15.189 -6.628 3.619 1.00 0.00 27 VAL A CA 5
ATOM 5918 C C . VAL A 1 34 ? -13.826 -6.022 3.347 1.00 0.00 27 VAL A C 5
ATOM 5919 O O . VAL A 1 34 ? -12.846 -6.338 4.021 1.00 0.00 27 VAL A O 5
ATOM 5932 N N . HIS A 1 35 ? -13.762 -5.180 2.348 1.00 0.00 28 HIS A N 5
ATOM 5933 C CA . HIS A 1 35 ? -12.510 -4.607 1.930 1.00 0.00 28 HIS A CA 5
ATOM 5934 C C . HIS A 1 35 ? -12.309 -3.226 2.519 1.00 0.00 28 HIS A C 5
ATOM 5935 O O . HIS A 1 35 ? -13.069 -2.300 2.243 1.00 0.00 28 HIS A O 5
ATOM 5949 N N . PHE A 1 36 ? -11.300 -3.111 3.346 1.00 0.00 29 PHE A N 5
ATOM 5950 C CA . PHE A 1 36 ? -10.909 -1.840 3.928 1.00 0.00 29 PHE A CA 5
ATOM 5951 C C . PHE A 1 36 ? -9.574 -1.392 3.384 1.00 0.00 29 PHE A C 5
ATOM 5952 O O . PHE A 1 36 ? -8.724 -2.216 3.042 1.00 0.00 29 PHE A O 5
ATOM 5969 N N . ARG A 1 37 ? -9.394 -0.092 3.283 1.00 0.00 30 ARG A N 5
ATOM 5970 C CA . ARG A 1 37 ? -8.148 0.461 2.805 1.00 0.00 30 ARG A CA 5
ATOM 5971 C C . ARG A 1 37 ? -7.311 0.898 4.000 1.00 0.00 30 ARG A C 5
ATOM 5972 O O . ARG A 1 37 ? -7.728 1.746 4.792 1.00 0.00 30 ARG A O 5
ATOM 5993 N N . VAL A 1 38 ? -6.149 0.322 4.118 1.00 0.00 31 VAL A N 5
ATOM 5994 C CA . VAL A 1 38 ? -5.261 0.567 5.248 1.00 0.00 31 VAL A CA 5
ATOM 5995 C C . VAL A 1 38 ? -3.852 0.754 4.750 1.00 0.00 31 VAL A C 5
ATOM 5996 O O . VAL A 1 38 ? -3.591 0.578 3.589 1.00 0.00 31 VAL A O 5
ATOM 6009 N N . LYS A 1 39 ? -2.959 1.131 5.616 1.00 0.00 32 LYS A N 5
ATOM 6010 C CA . LYS A 1 39 ? -1.580 1.323 5.229 1.00 0.00 32 LYS A CA 5
ATOM 6011 C C . LYS A 1 39 ? -0.819 0.008 5.417 1.00 0.00 32 LYS A C 5
ATOM 6012 O O . LYS A 1 39 ? -1.278 -0.868 6.145 1.00 0.00 32 LYS A O 5
ATOM 6031 N N . TYR A 1 40 ? 0.334 -0.132 4.762 1.00 0.00 33 TYR A N 5
ATOM 6032 C CA . TYR A 1 40 ? 1.189 -1.323 4.953 1.00 0.00 33 TYR A CA 5
ATOM 6033 C C . TYR A 1 40 ? 1.500 -1.520 6.439 1.00 0.00 33 TYR A C 5
ATOM 6034 O O . TYR A 1 40 ? 1.546 -2.644 6.932 1.00 0.00 33 TYR A O 5
ATOM 6052 N N . GLY A 1 41 ? 1.716 -0.413 7.135 1.00 0.00 34 GLY A N 5
ATOM 6053 C CA . GLY A 1 41 ? 2.060 -0.463 8.536 1.00 0.00 34 GLY A CA 5
ATOM 6054 C C . GLY A 1 41 ? 0.890 -0.220 9.429 1.00 0.00 34 GLY A C 5
ATOM 6055 O O . GLY A 1 41 ? 1.049 0.274 10.546 1.00 0.00 34 GLY A O 5
ATOM 6059 N N . THR A 1 42 ? -0.285 -0.514 8.941 1.00 0.00 35 THR A N 5
ATOM 6060 C CA . THR A 1 42 ? -1.455 -0.353 9.711 1.00 0.00 35 THR A CA 5
ATOM 6061 C C . THR A 1 42 ? -1.515 -1.348 10.862 1.00 0.00 35 THR A C 5
ATOM 6062 O O . THR A 1 42 ? -1.412 -2.557 10.675 1.00 0.00 35 THR A O 5
ATOM 6073 N N . SER A 1 43 ? -1.664 -0.804 12.041 1.00 0.00 36 SER A N 5
ATOM 6074 C CA . SER A 1 43 ? -1.764 -1.578 13.245 1.00 0.00 36 SER A CA 5
ATOM 6075 C C . SER A 1 43 ? -3.232 -1.871 13.543 1.00 0.00 36 SER A C 5
ATOM 6076 O O . SER A 1 43 ? -4.121 -1.249 12.950 1.00 0.00 36 SER A O 5
ATOM 6084 N N . MET A 1 44 ? -3.480 -2.789 14.477 1.00 0.00 37 MET A N 5
ATOM 6085 C CA . MET A 1 44 ? -4.848 -3.248 14.799 1.00 0.00 37 MET A CA 5
ATOM 6086 C C . MET A 1 44 ? -5.858 -2.106 14.985 1.00 0.00 37 MET A C 5
ATOM 6087 O O . MET A 1 44 ? -6.987 -2.202 14.523 1.00 0.00 37 MET A O 5
ATOM 6101 N N . ALA A 1 45 ? -5.438 -1.023 15.617 1.00 0.00 38 ALA A N 5
ATOM 6102 C CA . ALA A 1 45 ? -6.342 0.081 15.936 1.00 0.00 38 ALA A CA 5
ATOM 6103 C C . ALA A 1 45 ? -6.951 0.701 14.696 1.00 0.00 38 ALA A C 5
ATOM 6104 O O . ALA A 1 45 ? -8.122 1.068 14.690 1.00 0.00 38 ALA A O 5
ATOM 6111 N N . LYS A 1 46 ? -6.163 0.789 13.646 1.00 0.00 39 LYS A N 5
ATOM 6112 C CA . LYS A 1 46 ? -6.586 1.437 12.419 1.00 0.00 39 LYS A CA 5
ATOM 6113 C C . LYS A 1 46 ? -7.814 0.725 11.838 1.00 0.00 39 LYS A C 5
ATOM 6114 O O . LYS A 1 46 ? -8.748 1.364 11.383 1.00 0.00 39 LYS A O 5
ATOM 6133 N N . LEU A 1 47 ? -7.798 -0.604 11.877 1.00 0.00 40 LEU A N 5
ATOM 6134 C CA . LEU A 1 47 ? -8.889 -1.408 11.340 1.00 0.00 40 LEU A CA 5
ATOM 6135 C C . LEU A 1 47 ? -9.971 -1.677 12.369 1.00 0.00 40 LEU A C 5
ATOM 6136 O O . LEU A 1 47 ? -11.149 -1.577 12.069 1.00 0.00 40 LEU A O 5
ATOM 6152 N N . LYS A 1 48 ? -9.561 -2.024 13.583 1.00 0.00 41 LYS A N 5
ATOM 6153 C CA . LYS A 1 48 ? -10.504 -2.385 14.636 1.00 0.00 41 LYS A CA 5
ATOM 6154 C C . LYS A 1 48 ? -11.413 -1.257 14.974 1.00 0.00 41 LYS A C 5
ATOM 6155 O O . LYS A 1 48 ? -12.612 -1.434 15.051 1.00 0.00 41 LYS A O 5
ATOM 6174 N N . LYS A 1 49 ? -10.849 -0.094 15.144 1.00 0.00 42 LYS A N 5
ATOM 6175 C CA . LYS A 1 49 ? -11.635 1.077 15.435 1.00 0.00 42 LYS A CA 5
ATOM 6176 C C . LYS A 1 49 ? -12.580 1.357 14.281 1.00 0.00 42 LYS A C 5
ATOM 6177 O O . LYS A 1 49 ? -13.746 1.696 14.482 1.00 0.00 42 LYS A O 5
ATOM 6196 N N . SER A 1 50 ? -12.064 1.188 13.078 1.00 0.00 43 SER A N 5
ATOM 6197 C CA . SER A 1 50 ? -12.831 1.413 11.861 1.00 0.00 43 SER A CA 5
ATOM 6198 C C . SER A 1 50 ? -13.999 0.404 11.703 1.00 0.00 43 SER A C 5
ATOM 6199 O O . SER A 1 50 ? -15.148 0.793 11.449 1.00 0.00 43 SER A O 5
ATOM 6207 N N . TYR A 1 51 ? -13.696 -0.875 11.869 1.00 0.00 44 TYR A N 5
ATOM 6208 C CA . TYR A 1 51 ? -14.687 -1.944 11.737 1.00 0.00 44 TYR A CA 5
ATOM 6209 C C . TYR A 1 51 ? -15.669 -1.947 12.882 1.00 0.00 44 TYR A C 5
ATOM 6210 O O . TYR A 1 51 ? -16.874 -2.073 12.678 1.00 0.00 44 TYR A O 5
ATOM 6228 N N . ALA A 1 52 ? -15.152 -1.809 14.086 1.00 0.00 45 ALA A N 5
ATOM 6229 C CA . ALA A 1 52 ? -15.981 -1.818 15.279 1.00 0.00 45 ALA A CA 5
ATOM 6230 C C . ALA A 1 52 ? -17.000 -0.719 15.192 1.00 0.00 45 ALA A C 5
ATOM 6231 O O . ALA A 1 52 ? -18.132 -0.857 15.649 1.00 0.00 45 ALA A O 5
ATOM 6238 N N . ASP A 1 53 ? -16.591 0.364 14.583 1.00 0.00 46 ASP A N 5
ATOM 6239 C CA . ASP A 1 53 ? -17.456 1.518 14.402 1.00 0.00 46 ASP A CA 5
ATOM 6240 C C . ASP A 1 53 ? -18.652 1.172 13.533 1.00 0.00 46 ASP A C 5
ATOM 6241 O O . ASP A 1 53 ? -19.794 1.448 13.891 1.00 0.00 46 ASP A O 5
ATOM 6250 N N . ARG A 1 54 ? -18.384 0.524 12.408 1.00 0.00 47 ARG A N 5
ATOM 6251 C CA . ARG A 1 54 ? -19.424 0.200 11.445 1.00 0.00 47 ARG A CA 5
ATOM 6252 C C . ARG A 1 54 ? -20.388 -0.863 11.972 1.00 0.00 47 ARG A C 5
ATOM 6253 O O . ARG A 1 54 ? -21.515 -0.969 11.508 1.00 0.00 47 ARG A O 5
ATOM 6274 N N . THR A 1 55 ? -19.937 -1.647 12.932 1.00 0.00 48 THR A N 5
ATOM 6275 C CA . THR A 1 55 ? -20.758 -2.717 13.470 1.00 0.00 48 THR A CA 5
ATOM 6276 C C . THR A 1 55 ? -21.355 -2.350 14.846 1.00 0.00 48 THR A C 5
ATOM 6277 O O . THR A 1 55 ? -22.198 -3.071 15.383 1.00 0.00 48 THR A O 5
ATOM 6288 N N . GLY A 1 56 ? -20.926 -1.213 15.396 1.00 0.00 49 GLY A N 5
ATOM 6289 C CA . GLY A 1 56 ? -21.433 -0.774 16.692 1.00 0.00 49 GLY A CA 5
ATOM 6290 C C . GLY A 1 56 ? -20.919 -1.628 17.838 1.00 0.00 49 GLY A C 5
ATOM 6291 O O . GLY A 1 56 ? -21.605 -1.826 18.843 1.00 0.00 49 GLY A O 5
ATOM 6295 N N . VAL A 1 57 ? -19.715 -2.127 17.680 1.00 0.00 50 VAL A N 5
ATOM 6296 C CA . VAL A 1 57 ? -19.086 -2.991 18.660 1.00 0.00 50 VAL A CA 5
ATOM 6297 C C . VAL A 1 57 ? -17.881 -2.297 19.282 1.00 0.00 50 VAL A C 5
ATOM 6298 O O . VAL A 1 57 ? -17.241 -1.466 18.640 1.00 0.00 50 VAL A O 5
ATOM 6311 N N . ALA A 1 58 ? -17.624 -2.589 20.551 1.00 0.00 51 ALA A N 5
ATOM 6312 C CA . ALA A 1 58 ? -16.466 -2.051 21.244 1.00 0.00 51 ALA A CA 5
ATOM 6313 C C . ALA A 1 58 ? -15.192 -2.413 20.489 1.00 0.00 51 ALA A C 5
ATOM 6314 O O . ALA A 1 58 ? -15.026 -3.545 20.037 1.00 0.00 51 ALA A O 5
ATOM 6321 N N . VAL A 1 59 ? -14.304 -1.447 20.363 1.00 0.00 52 VAL A N 5
ATOM 6322 C CA . VAL A 1 59 ? -13.070 -1.617 19.610 1.00 0.00 52 VAL A CA 5
ATOM 6323 C C . VAL A 1 59 ? -12.192 -2.702 20.217 1.00 0.00 52 VAL A C 5
ATOM 6324 O O . VAL A 1 59 ? -11.652 -3.547 19.506 1.00 0.00 52 VAL A O 5
ATOM 6337 N N . ASN A 1 60 ? -12.065 -2.682 21.528 1.00 0.00 53 ASN A N 5
ATOM 6338 C CA . ASN A 1 60 ? -11.207 -3.643 22.214 1.00 0.00 53 ASN A CA 5
ATOM 6339 C C . ASN A 1 60 ? -11.784 -5.057 22.148 1.00 0.00 53 ASN A C 5
ATOM 6340 O O . ASN A 1 60 ? -11.041 -6.037 22.112 1.00 0.00 53 ASN A O 5
ATOM 6351 N N . SER A 1 61 ? -13.108 -5.165 22.120 1.00 0.00 54 SER A N 5
ATOM 6352 C CA . SER A 1 61 ? -13.743 -6.468 22.077 1.00 0.00 54 SER A CA 5
ATOM 6353 C C . SER A 1 61 ? -13.903 -6.965 20.642 1.00 0.00 54 SER A C 5
ATOM 6354 O O . SER A 1 61 ? -14.472 -8.034 20.401 1.00 0.00 54 SER A O 5
ATOM 6362 N N . LEU A 1 62 ? -13.401 -6.184 19.700 1.00 0.00 55 LEU A N 5
ATOM 6363 C CA . LEU A 1 62 ? -13.366 -6.580 18.307 1.00 0.00 55 LEU A CA 5
ATOM 6364 C C . LEU A 1 62 ? -11.988 -7.190 18.067 1.00 0.00 55 LEU A C 5
ATOM 6365 O O . LEU A 1 62 ? -10.975 -6.535 18.294 1.00 0.00 55 LEU A O 5
ATOM 6381 N N . ARG A 1 63 ? -11.936 -8.433 17.629 1.00 0.00 56 ARG A N 5
ATOM 6382 C CA . ARG A 1 63 ? -10.652 -9.107 17.512 1.00 0.00 56 ARG A CA 5
ATOM 6383 C C . ARG A 1 63 ? -10.328 -9.480 16.087 1.00 0.00 56 ARG A C 5
ATOM 6384 O O . ARG A 1 63 ? -11.038 -10.264 15.457 1.00 0.00 56 ARG A O 5
ATOM 6405 N N . PHE A 1 64 ? -9.250 -8.912 15.590 1.00 0.00 57 PHE A N 5
ATOM 6406 C CA . PHE A 1 64 ? -8.758 -9.219 14.269 1.00 0.00 57 PHE A CA 5
ATOM 6407 C C . PHE A 1 64 ? -7.483 -10.017 14.377 1.00 0.00 57 PHE A C 5
ATOM 6408 O O . PHE A 1 64 ? -6.558 -9.641 15.110 1.00 0.00 57 PHE A O 5
ATOM 6425 N N . LEU A 1 65 ? -7.428 -11.106 13.668 1.00 0.00 58 LEU A N 5
ATOM 6426 C CA . LEU A 1 65 ? -6.267 -11.952 13.680 1.00 0.00 58 LEU A CA 5
ATOM 6427 C C . LEU A 1 65 ? -5.710 -12.131 12.296 1.00 0.00 58 LEU A C 5
ATOM 6428 O O . LEU A 1 65 ? -6.444 -12.172 11.308 1.00 0.00 58 LEU A O 5
ATOM 6444 N N . PHE A 1 66 ? -4.413 -12.213 12.228 1.00 0.00 59 PHE A N 5
ATOM 6445 C CA . PHE A 1 66 ? -3.727 -12.416 10.995 1.00 0.00 59 PHE A CA 5
ATOM 6446 C C . PHE A 1 66 ? -2.967 -13.717 11.062 1.00 0.00 59 PHE A C 5
ATOM 6447 O O . PHE A 1 66 ? -2.065 -13.868 11.873 1.00 0.00 59 PHE A O 5
ATOM 6464 N N . ASP A 1 67 ? -3.362 -14.660 10.230 1.00 0.00 60 ASP A N 5
ATOM 6465 C CA . ASP A 1 67 ? -2.750 -15.997 10.200 1.00 0.00 60 ASP A CA 5
ATOM 6466 C C . ASP A 1 67 ? -2.736 -16.663 11.576 1.00 0.00 60 ASP A C 5
ATOM 6467 O O . ASP A 1 67 ? -1.864 -17.484 11.876 1.00 0.00 60 ASP A O 5
ATOM 6476 N N . GLY A 1 68 ? -3.711 -16.316 12.396 1.00 0.00 61 GLY A N 5
ATOM 6477 C CA . GLY A 1 68 ? -3.851 -16.932 13.698 1.00 0.00 61 GLY A CA 5
ATOM 6478 C C . GLY A 1 68 ? -3.219 -16.132 14.812 1.00 0.00 61 GLY A C 5
ATOM 6479 O O . GLY A 1 68 ? -3.293 -16.523 15.978 1.00 0.00 61 GLY A O 5
ATOM 6483 N N . ARG A 1 69 ? -2.604 -15.017 14.480 1.00 0.00 62 ARG A N 5
ATOM 6484 C CA . ARG A 1 69 ? -2.020 -14.167 15.494 1.00 0.00 62 ARG A CA 5
ATOM 6485 C C . ARG A 1 69 ? -2.756 -12.872 15.548 1.00 0.00 62 ARG A C 5
ATOM 6486 O O . ARG A 1 69 ? -3.103 -12.292 14.522 1.00 0.00 62 ARG A O 5
ATOM 6507 N N . ARG A 1 70 ? -3.019 -12.435 16.735 1.00 0.00 63 ARG A N 5
ATOM 6508 C CA . ARG A 1 70 ? -3.771 -11.239 16.938 1.00 0.00 63 ARG A CA 5
ATOM 6509 C C . ARG A 1 70 ? -2.962 -10.022 16.583 1.00 0.00 63 ARG A C 5
ATOM 6510 O O . ARG A 1 70 ? -1.790 -9.899 16.947 1.00 0.00 63 ARG A O 5
ATOM 6531 N N . ILE A 1 71 ? -3.593 -9.150 15.850 1.00 0.00 64 ILE A N 5
ATOM 6532 C CA . ILE A 1 71 ? -2.976 -7.936 15.371 1.00 0.00 64 ILE A CA 5
ATOM 6533 C C . ILE A 1 71 ? -2.878 -6.951 16.518 1.00 0.00 64 ILE A C 5
ATOM 6534 O O . ILE A 1 71 ? -3.838 -6.769 17.268 1.00 0.00 64 ILE A O 5
ATOM 6550 N N . ASN A 1 72 ? -1.715 -6.353 16.674 1.00 0.00 65 ASN A N 5
ATOM 6551 C CA . ASN A 1 72 ? -1.441 -5.460 17.789 1.00 0.00 65 ASN A CA 5
ATOM 6552 C C . ASN A 1 72 ? -1.336 -4.030 17.316 1.00 0.00 65 ASN A C 5
ATOM 6553 O O . ASN A 1 72 ? -1.337 -3.758 16.126 1.00 0.00 65 ASN A O 5
ATOM 6564 N N . ASP A 1 73 ? -1.297 -3.110 18.252 1.00 0.00 66 ASP A N 5
ATOM 6565 C CA . ASP A 1 73 ? -1.098 -1.708 17.927 1.00 0.00 66 ASP A CA 5
ATOM 6566 C C . ASP A 1 73 ? 0.391 -1.428 17.752 1.00 0.00 66 ASP A C 5
ATOM 6567 O O . ASP A 1 73 ? 0.791 -0.333 17.357 1.00 0.00 66 ASP A O 5
ATOM 6576 N N . ASP A 1 74 ? 1.198 -2.436 18.049 1.00 0.00 67 ASP A N 5
ATOM 6577 C CA . ASP A 1 74 ? 2.651 -2.305 18.019 1.00 0.00 67 ASP A CA 5
ATOM 6578 C C . ASP A 1 74 ? 3.286 -2.902 16.752 1.00 0.00 67 ASP A C 5
ATOM 6579 O O . ASP A 1 74 ? 4.437 -2.590 16.432 1.00 0.00 67 ASP A O 5
ATOM 6588 N N . ASP A 1 75 ? 2.547 -3.741 16.021 1.00 0.00 68 ASP A N 5
ATOM 6589 C CA . ASP A 1 75 ? 3.124 -4.415 14.852 1.00 0.00 68 ASP A CA 5
ATOM 6590 C C . ASP A 1 75 ? 3.432 -3.468 13.684 1.00 0.00 68 ASP A C 5
ATOM 6591 O O . ASP A 1 75 ? 2.928 -2.341 13.617 1.00 0.00 68 ASP A O 5
ATOM 6600 N N . THR A 1 76 ? 4.289 -3.945 12.776 1.00 0.00 69 THR A N 5
ATOM 6601 C CA . THR A 1 76 ? 4.804 -3.151 11.663 1.00 0.00 69 THR A CA 5
ATOM 6602 C C . THR A 1 76 ? 4.650 -3.899 10.316 1.00 0.00 69 THR A C 5
ATOM 6603 O O . THR A 1 76 ? 4.398 -5.112 10.301 1.00 0.00 69 THR A O 5
ATOM 6614 N N . PRO A 1 77 ? 4.826 -3.189 9.159 1.00 0.00 70 PRO A N 5
ATOM 6615 C CA . PRO A 1 77 ? 4.632 -3.774 7.815 1.00 0.00 70 PRO A CA 5
ATOM 6616 C C . PRO A 1 77 ? 5.454 -5.036 7.582 1.00 0.00 70 PRO A C 5
ATOM 6617 O O . PRO A 1 77 ? 4.973 -5.992 6.993 1.00 0.00 70 PRO A O 5
ATOM 6628 N N . LYS A 1 78 ? 6.687 -5.040 8.063 1.00 0.00 71 LYS A N 5
ATOM 6629 C CA . LYS A 1 78 ? 7.589 -6.157 7.829 1.00 0.00 71 LYS A CA 5
ATOM 6630 C C . LYS A 1 78 ? 7.203 -7.428 8.583 1.00 0.00 71 LYS A C 5
ATOM 6631 O O . LYS A 1 78 ? 7.573 -8.523 8.183 1.00 0.00 71 LYS A O 5
ATOM 6650 N N . THR A 1 79 ? 6.471 -7.284 9.666 1.00 0.00 72 THR A N 5
ATOM 6651 C CA . THR A 1 79 ? 6.100 -8.439 10.462 1.00 0.00 72 THR A CA 5
ATOM 6652 C C . THR A 1 79 ? 4.730 -8.929 10.059 1.00 0.00 72 THR A C 5
ATOM 6653 O O . THR A 1 79 ? 4.397 -10.101 10.229 1.00 0.00 72 THR A O 5
ATOM 6664 N N . LEU A 1 80 ? 3.937 -8.026 9.523 1.00 0.00 73 LEU A N 5
ATOM 6665 C CA . LEU A 1 80 ? 2.616 -8.375 9.067 1.00 0.00 73 LEU A CA 5
ATOM 6666 C C . LEU A 1 80 ? 2.668 -8.808 7.619 1.00 0.00 73 LEU A C 5
ATOM 6667 O O . LEU A 1 80 ? 1.826 -9.564 7.166 1.00 0.00 73 LEU A O 5
ATOM 6683 N N . GLU A 1 81 ? 3.699 -8.335 6.908 1.00 0.00 74 GLU A N 5
ATOM 6684 C CA . GLU A 1 81 ? 3.918 -8.655 5.499 1.00 0.00 74 GLU A CA 5
ATOM 6685 C C . GLU A 1 81 ? 2.638 -8.521 4.658 1.00 0.00 74 GLU A C 5
ATOM 6686 O O . GLU A 1 81 ? 2.466 -9.210 3.647 1.00 0.00 74 GLU A O 5
ATOM 6698 N N . MET A 1 82 ? 1.773 -7.606 5.062 1.00 0.00 75 MET A N 5
ATOM 6699 C CA . MET A 1 82 ? 0.512 -7.379 4.382 1.00 0.00 75 MET A CA 5
ATOM 6700 C C . MET A 1 82 ? 0.711 -6.550 3.134 1.00 0.00 75 MET A C 5
ATOM 6701 O O . MET A 1 82 ? 1.653 -5.758 3.039 1.00 0.00 75 MET A O 5
ATOM 6715 N N . GLU A 1 83 ? -0.176 -6.734 2.186 1.00 0.00 76 GLU A N 5
ATOM 6716 C CA . GLU A 1 83 ? -0.139 -6.020 0.943 1.00 0.00 76 GLU A CA 5
ATOM 6717 C C . GLU A 1 83 ? -1.547 -5.882 0.431 1.00 0.00 76 GLU A C 5
ATOM 6718 O O . GLU A 1 83 ? -2.491 -6.264 1.126 1.00 0.00 76 GLU A O 5
ATOM 6730 N N . ASP A 1 84 ? -1.704 -5.342 -0.759 1.00 0.00 77 ASP A N 5
ATOM 6731 C CA . ASP A 1 84 ? -3.027 -5.112 -1.306 1.00 0.00 77 ASP A CA 5
ATOM 6732 C C . ASP A 1 84 ? -3.884 -6.361 -1.343 1.00 0.00 77 ASP A C 5
ATOM 6733 O O . ASP A 1 84 ? -3.488 -7.402 -1.875 1.00 0.00 77 ASP A O 5
ATOM 6742 N N . ASP A 1 85 ? -5.056 -6.224 -0.746 1.00 0.00 78 ASP A N 5
ATOM 6743 C CA . ASP A 1 85 ? -6.118 -7.229 -0.760 1.00 0.00 78 ASP A CA 5
ATOM 6744 C C . ASP A 1 85 ? -5.715 -8.480 0.019 1.00 0.00 78 ASP A C 5
ATOM 6745 O O . ASP A 1 85 ? -6.063 -9.604 -0.351 1.00 0.00 78 ASP A O 5
ATOM 6754 N N . ASP A 1 86 ? -4.963 -8.272 1.104 1.00 0.00 79 ASP A N 5
ATOM 6755 C CA . ASP A 1 86 ? -4.541 -9.370 1.972 1.00 0.00 79 ASP A CA 5
ATOM 6756 C C . ASP A 1 86 ? -5.740 -9.909 2.745 1.00 0.00 79 ASP A C 5
ATOM 6757 O O . ASP A 1 86 ? -6.838 -9.362 2.671 1.00 0.00 79 ASP A O 5
ATOM 6766 N N . VAL A 1 87 ? -5.520 -10.944 3.507 1.00 0.00 80 VAL A N 5
ATOM 6767 C CA . VAL A 1 87 ? -6.591 -11.613 4.209 1.00 0.00 80 VAL A CA 5
ATOM 6768 C C . VAL A 1 87 ? -6.512 -11.385 5.717 1.00 0.00 80 VAL A C 5
ATOM 6769 O O . VAL A 1 87 ? -5.443 -11.459 6.326 1.00 0.00 80 VAL A O 5
ATOM 6782 N N . ILE A 1 88 ? -7.653 -11.117 6.301 1.00 0.00 81 ILE A N 5
ATOM 6783 C CA . ILE A 1 88 ? -7.768 -10.834 7.716 1.00 0.00 81 ILE A CA 5
ATOM 6784 C C . ILE A 1 88 ? -8.894 -11.645 8.348 1.00 0.00 81 ILE A C 5
ATOM 6785 O O . ILE A 1 88 ? -9.963 -11.782 7.767 1.00 0.00 81 ILE A O 5
ATOM 6801 N N . GLU A 1 89 ? -8.640 -12.187 9.532 1.00 0.00 82 GLU A N 5
ATOM 6802 C CA . GLU A 1 89 ? -9.612 -13.030 10.214 1.00 0.00 82 GLU A CA 5
ATOM 6803 C C . GLU A 1 89 ? -10.217 -12.288 11.403 1.00 0.00 82 GLU A C 5
ATOM 6804 O O . GLU A 1 89 ? -9.529 -11.533 12.082 1.00 0.00 82 GLU A O 5
ATOM 6816 N N . VAL A 1 90 ? -11.496 -12.494 11.640 1.00 0.00 83 VAL A N 5
ATOM 6817 C CA . VAL A 1 90 ? -12.183 -11.860 12.762 1.00 0.00 83 VAL A CA 5
ATOM 6818 C C . VAL A 1 90 ? -12.851 -12.888 13.649 1.00 0.00 83 VAL A C 5
ATOM 6819 O O . VAL A 1 90 ? -13.510 -13.809 13.167 1.00 0.00 83 VAL A O 5
ATOM 6832 N N . TYR A 1 91 ? -12.657 -12.736 14.936 1.00 0.00 84 TYR A N 5
ATOM 6833 C CA . TYR A 1 91 ? -13.248 -13.608 15.915 1.00 0.00 84 TYR A CA 5
ATOM 6834 C C . TYR A 1 91 ? -14.477 -12.960 16.532 1.00 0.00 84 TYR A C 5
ATOM 6835 O O . TYR A 1 91 ? -14.698 -11.759 16.369 1.00 0.00 84 TYR A O 5
ATOM 6853 N N . GLN A 1 92 ? -15.255 -13.747 17.257 1.00 0.00 85 GLN A N 5
ATOM 6854 C CA . GLN A 1 92 ? -16.533 -13.296 17.781 1.00 0.00 85 GLN A CA 5
ATOM 6855 C C . GLN A 1 92 ? -16.331 -12.230 18.845 1.00 0.00 85 GLN A C 5
ATOM 6856 O O . GLN A 1 92 ? -15.613 -12.429 19.829 1.00 0.00 85 GLN A O 5
ATOM 6870 N N . GLU A 1 93 ? -16.962 -11.102 18.630 1.00 0.00 86 GLU A N 5
ATOM 6871 C CA . GLU A 1 93 ? -16.839 -9.960 19.498 1.00 0.00 86 GLU A CA 5
ATOM 6872 C C . GLU A 1 93 ? -17.746 -10.069 20.684 1.00 0.00 86 GLU A C 5
ATOM 6873 O O . GLU A 1 93 ? -18.706 -10.841 20.685 1.00 0.00 86 GLU A O 5
ATOM 6885 N N . GLN A 1 94 ? -17.444 -9.285 21.689 1.00 0.00 87 GLN A N 5
ATOM 6886 C CA . GLN A 1 94 ? -18.257 -9.248 22.890 1.00 0.00 87 GLN A CA 5
ATOM 6887 C C . GLN A 1 94 ? -19.613 -8.612 22.587 1.00 0.00 87 GLN A C 5
ATOM 6888 O O . GLN A 1 94 ? -20.649 -9.067 23.062 1.00 0.00 87 GLN A O 5
ATOM 6902 N N . LEU A 1 95 ? -19.594 -7.560 21.770 1.00 0.00 88 LEU A N 5
ATOM 6903 C CA . LEU A 1 95 ? -20.819 -6.857 21.404 1.00 0.00 88 LEU A CA 5
ATOM 6904 C C . LEU A 1 95 ? -21.263 -7.244 20.000 1.00 0.00 88 LEU A C 5
ATOM 6905 O O . LEU A 1 95 ? -22.239 -6.709 19.473 1.00 0.00 88 LEU A O 5
ATOM 6921 N N . GLY A 1 96 ? -20.540 -8.179 19.404 1.00 0.00 89 GLY A N 5
ATOM 6922 C CA . GLY A 1 96 ? -20.863 -8.642 18.073 1.00 0.00 89 GLY A CA 5
ATOM 6923 C C . GLY A 1 96 ? -21.774 -9.844 18.110 1.00 0.00 89 GLY A C 5
ATOM 6924 O O . GLY A 1 96 ? -22.395 -10.127 19.142 1.00 0.00 89 GLY A O 5
ATOM 6928 N N . GLY A 1 97 ? -21.870 -10.550 17.005 1.00 0.00 90 GLY A N 5
ATOM 6929 C CA . GLY A 1 97 ? -22.708 -11.715 16.965 1.00 0.00 90 GLY A CA 5
ATOM 6930 C C . GLY A 1 97 ? -21.909 -12.985 17.092 1.00 0.00 90 GLY A C 5
ATOM 6931 O O . GLY A 1 97 ? -20.796 -13.051 16.530 1.00 0.00 90 GLY A O 5
ATOM 6936 N N . MET A 1 8 ? 14.096 -7.157 -19.013 1.00 0.00 1 MET A N 6
ATOM 6937 C CA . MET A 1 8 ? 13.844 -7.345 -17.576 1.00 0.00 1 MET A CA 6
ATOM 6938 C C . MET A 1 8 ? 13.423 -6.038 -16.924 1.00 0.00 1 MET A C 6
ATOM 6939 O O . MET A 1 8 ? 14.181 -5.066 -16.897 1.00 0.00 1 MET A O 6
ATOM 6953 N N . ALA A 1 9 ? 12.210 -6.022 -16.413 1.00 0.00 2 ALA A N 6
ATOM 6954 C CA . ALA A 1 9 ? 11.652 -4.858 -15.760 1.00 0.00 2 ALA A CA 6
ATOM 6955 C C . ALA A 1 9 ? 10.595 -5.299 -14.771 1.00 0.00 2 ALA A C 6
ATOM 6956 O O . ALA A 1 9 ? 10.045 -6.397 -14.898 1.00 0.00 2 ALA A O 6
ATOM 6963 N N . ASP A 1 10 ? 10.303 -4.463 -13.792 1.00 0.00 3 ASP A N 6
ATOM 6964 C CA . ASP A 1 10 ? 9.306 -4.804 -12.793 1.00 0.00 3 ASP A CA 6
ATOM 6965 C C . ASP A 1 10 ? 7.912 -4.568 -13.347 1.00 0.00 3 ASP A C 6
ATOM 6966 O O . ASP A 1 10 ? 7.756 -4.090 -14.476 1.00 0.00 3 ASP A O 6
ATOM 6975 N N . ASP A 1 11 ? 6.900 -4.903 -12.567 1.00 0.00 4 ASP A N 6
ATOM 6976 C CA . ASP A 1 11 ? 5.524 -4.754 -13.017 1.00 0.00 4 ASP A CA 6
ATOM 6977 C C . ASP A 1 11 ? 5.148 -3.284 -13.130 1.00 0.00 4 ASP A C 6
ATOM 6978 O O . ASP A 1 11 ? 4.368 -2.897 -14.004 1.00 0.00 4 ASP A O 6
ATOM 6987 N N . ALA A 1 12 ? 5.709 -2.475 -12.222 1.00 0.00 5 ALA A N 6
ATOM 6988 C CA . ALA A 1 12 ? 5.487 -1.027 -12.187 1.00 0.00 5 ALA A CA 6
ATOM 6989 C C . ALA A 1 12 ? 4.021 -0.692 -11.961 1.00 0.00 5 ALA A C 6
ATOM 6990 O O . ALA A 1 12 ? 3.530 0.350 -12.404 1.00 0.00 5 ALA A O 6
ATOM 6997 N N . ALA A 1 13 ? 3.334 -1.564 -11.246 1.00 0.00 6 ALA A N 6
ATOM 6998 C CA . ALA A 1 13 ? 1.934 -1.367 -10.958 1.00 0.00 6 ALA A CA 6
ATOM 6999 C C . ALA A 1 13 ? 1.753 -0.738 -9.590 1.00 0.00 6 ALA A C 6
ATOM 7000 O O . ALA A 1 13 ? 2.344 -1.188 -8.603 1.00 0.00 6 ALA A O 6
ATOM 7007 N N . GLN A 1 14 ? 0.948 0.297 -9.537 1.00 0.00 7 GLN A N 6
ATOM 7008 C CA . GLN A 1 14 ? 0.672 0.991 -8.308 1.00 0.00 7 GLN A CA 6
ATOM 7009 C C . GLN A 1 14 ? -0.748 1.516 -8.321 1.00 0.00 7 GLN A C 6
ATOM 7010 O O . GLN A 1 14 ? -1.367 1.620 -9.380 1.00 0.00 7 GLN A O 6
ATOM 7024 N N . ALA A 1 15 ? -1.260 1.830 -7.145 1.00 0.00 8 ALA A N 6
ATOM 7025 C CA . ALA A 1 15 ? -2.590 2.390 -7.007 1.00 0.00 8 ALA A CA 6
ATOM 7026 C C . ALA A 1 15 ? -2.672 3.739 -7.713 1.00 0.00 8 ALA A C 6
ATOM 7027 O O . ALA A 1 15 ? -3.688 4.088 -8.315 1.00 0.00 8 ALA A O 6
ATOM 7034 N N . GLY A 1 16 ? -1.587 4.495 -7.627 1.00 0.00 9 GLY A N 6
ATOM 7035 C CA . GLY A 1 16 ? -1.538 5.802 -8.236 1.00 0.00 9 GLY A CA 6
ATOM 7036 C C . GLY A 1 16 ? -1.838 6.881 -7.242 1.00 0.00 9 GLY A C 6
ATOM 7037 O O . GLY A 1 16 ? -1.719 8.066 -7.540 1.00 0.00 9 GLY A O 6
ATOM 7041 N N . ASP A 1 17 ? -2.241 6.460 -6.061 1.00 0.00 10 ASP A N 6
ATOM 7042 C CA . ASP A 1 17 ? -2.547 7.369 -4.957 1.00 0.00 10 ASP A CA 6
ATOM 7043 C C . ASP A 1 17 ? -1.310 8.142 -4.540 1.00 0.00 10 ASP A C 6
ATOM 7044 O O . ASP A 1 17 ? -1.385 9.334 -4.230 1.00 0.00 10 ASP A O 6
ATOM 7053 N N . ASN A 1 18 ? -0.168 7.440 -4.537 1.00 0.00 11 ASN A N 6
ATOM 7054 C CA . ASN A 1 18 ? 1.102 7.991 -4.063 1.00 0.00 11 ASN A CA 6
ATOM 7055 C C . ASN A 1 18 ? 0.917 8.482 -2.645 1.00 0.00 11 ASN A C 6
ATOM 7056 O O . ASN A 1 18 ? 1.335 9.577 -2.269 1.00 0.00 11 ASN A O 6
ATOM 7067 N N . ALA A 1 19 ? 0.306 7.634 -1.857 1.00 0.00 12 ALA A N 6
ATOM 7068 C CA . ALA A 1 19 ? -0.048 7.933 -0.537 1.00 0.00 12 ALA A CA 6
ATOM 7069 C C . ALA A 1 19 ? 0.734 7.056 0.372 1.00 0.00 12 ALA A C 6
ATOM 7070 O O . ALA A 1 19 ? 1.515 6.214 -0.080 1.00 0.00 12 ALA A O 6
ATOM 7077 N N . GLU A 1 20 ? 0.529 7.218 1.626 1.00 0.00 13 GLU A N 6
ATOM 7078 C CA . GLU A 1 20 ? 1.289 6.502 2.588 1.00 0.00 13 GLU A CA 6
ATOM 7079 C C . GLU A 1 20 ? 0.477 5.396 3.222 1.00 0.00 13 GLU A C 6
ATOM 7080 O O . GLU A 1 20 ? 0.733 4.979 4.354 1.00 0.00 13 GLU A O 6
ATOM 7092 N N . TYR A 1 21 ? -0.474 4.904 2.477 1.00 0.00 14 TYR A N 6
ATOM 7093 C CA . TYR A 1 21 ? -1.358 3.863 2.965 1.00 0.00 14 TYR A CA 6
ATOM 7094 C C . TYR A 1 21 ? -1.514 2.743 1.957 1.00 0.00 14 TYR A C 6
ATOM 7095 O O . TYR A 1 21 ? -1.364 2.945 0.749 1.00 0.00 14 TYR A O 6
ATOM 7113 N N . ILE A 1 22 ? -1.854 1.585 2.466 1.00 0.00 15 ILE A N 6
ATOM 7114 C CA . ILE A 1 22 ? -1.977 0.367 1.695 1.00 0.00 15 ILE A CA 6
ATOM 7115 C C . ILE A 1 22 ? -3.385 -0.193 1.854 1.00 0.00 15 ILE A C 6
ATOM 7116 O O . ILE A 1 22 ? -4.120 0.204 2.764 1.00 0.00 15 ILE A O 6
ATOM 7132 N N . LYS A 1 23 ? -3.765 -1.079 0.977 1.00 0.00 16 LYS A N 6
ATOM 7133 C CA . LYS A 1 23 ? -5.077 -1.705 1.068 1.00 0.00 16 LYS A CA 6
ATOM 7134 C C . LYS A 1 23 ? -4.993 -2.983 1.875 1.00 0.00 16 LYS A C 6
ATOM 7135 O O . LYS A 1 23 ? -3.977 -3.657 1.854 1.00 0.00 16 LYS A O 6
ATOM 7154 N N . ILE A 1 24 ? -6.020 -3.281 2.628 1.00 0.00 17 ILE A N 6
ATOM 7155 C CA . ILE A 1 24 ? -6.108 -4.554 3.316 1.00 0.00 17 ILE A CA 6
ATOM 7156 C C . ILE A 1 24 ? -7.511 -5.115 3.257 1.00 0.00 17 ILE A C 6
ATOM 7157 O O . ILE A 1 24 ? -8.493 -4.395 3.481 1.00 0.00 17 ILE A O 6
ATOM 7173 N N . LYS A 1 25 ? -7.609 -6.388 2.940 1.00 0.00 18 LYS A N 6
ATOM 7174 C CA . LYS A 1 25 ? -8.881 -7.040 2.876 1.00 0.00 18 LYS A CA 6
ATOM 7175 C C . LYS A 1 25 ? -9.144 -7.761 4.197 1.00 0.00 18 LYS A C 6
ATOM 7176 O O . LYS A 1 25 ? -8.528 -8.790 4.486 1.00 0.00 18 LYS A O 6
ATOM 7195 N N . VAL A 1 26 ? -10.030 -7.212 4.997 1.00 0.00 19 VAL A N 6
ATOM 7196 C CA . VAL A 1 26 ? -10.422 -7.826 6.239 1.00 0.00 19 VAL A CA 6
ATOM 7197 C C . VAL A 1 26 ? -11.459 -8.899 5.948 1.00 0.00 19 VAL A C 6
ATOM 7198 O O . VAL A 1 26 ? -12.533 -8.597 5.455 1.00 0.00 19 VAL A O 6
ATOM 7211 N N . VAL A 1 27 ? -11.128 -10.142 6.242 1.00 0.00 20 VAL A N 6
ATOM 7212 C CA . VAL A 1 27 ? -12.034 -11.247 5.997 1.00 0.00 20 VAL A CA 6
ATOM 7213 C C . VAL A 1 27 ? -12.497 -11.846 7.317 1.00 0.00 20 VAL A C 6
ATOM 7214 O O . VAL A 1 27 ? -11.688 -12.361 8.101 1.00 0.00 20 VAL A O 6
ATOM 7227 N N . GLY A 1 28 ? -13.787 -11.779 7.558 1.00 0.00 21 GLY A N 6
ATOM 7228 C CA . GLY A 1 28 ? -14.333 -12.313 8.792 1.00 0.00 21 GLY A CA 6
ATOM 7229 C C . GLY A 1 28 ? -14.780 -13.747 8.655 1.00 0.00 21 GLY A C 6
ATOM 7230 O O . GLY A 1 28 ? -14.837 -14.279 7.543 1.00 0.00 21 GLY A O 6
ATOM 7234 N N . GLN A 1 29 ? -15.125 -14.371 9.778 1.00 0.00 22 GLN A N 6
ATOM 7235 C CA . GLN A 1 29 ? -15.590 -15.758 9.785 1.00 0.00 22 GLN A CA 6
ATOM 7236 C C . GLN A 1 29 ? -16.917 -15.878 9.080 1.00 0.00 22 GLN A C 6
ATOM 7237 O O . GLN A 1 29 ? -17.251 -16.921 8.525 1.00 0.00 22 GLN A O 6
ATOM 7251 N N . ASP A 1 30 ? -17.662 -14.797 9.100 1.00 0.00 23 ASP A N 6
ATOM 7252 C CA . ASP A 1 30 ? -18.928 -14.699 8.379 1.00 0.00 23 ASP A CA 6
ATOM 7253 C C . ASP A 1 30 ? -18.665 -14.656 6.857 1.00 0.00 23 ASP A C 6
ATOM 7254 O O . ASP A 1 30 ? -19.587 -14.524 6.050 1.00 0.00 23 ASP A O 6
ATOM 7263 N N . SER A 1 31 ? -17.383 -14.802 6.490 1.00 0.00 24 SER A N 6
ATOM 7264 C CA . SER A 1 31 ? -16.922 -14.720 5.108 1.00 0.00 24 SER A CA 6
ATOM 7265 C C . SER A 1 31 ? -17.090 -13.297 4.612 1.00 0.00 24 SER A C 6
ATOM 7266 O O . SER A 1 31 ? -17.227 -13.037 3.416 1.00 0.00 24 SER A O 6
ATOM 7274 N N . ASN A 1 32 ? -17.031 -12.373 5.559 1.00 0.00 25 ASN A N 6
ATOM 7275 C CA . ASN A 1 32 ? -17.195 -10.962 5.264 1.00 0.00 25 ASN A CA 6
ATOM 7276 C C . ASN A 1 32 ? -15.866 -10.310 4.999 1.00 0.00 25 ASN A C 6
ATOM 7277 O O . ASN A 1 32 ? -15.090 -10.078 5.916 1.00 0.00 25 ASN A O 6
ATOM 7288 N N . GLU A 1 33 ? -15.606 -10.045 3.754 1.00 0.00 26 GLU A N 6
ATOM 7289 C CA . GLU A 1 33 ? -14.399 -9.361 3.361 1.00 0.00 26 GLU A CA 6
ATOM 7290 C C . GLU A 1 33 ? -14.699 -7.904 3.092 1.00 0.00 26 GLU A C 6
ATOM 7291 O O . GLU A 1 33 ? -15.633 -7.577 2.362 1.00 0.00 26 GLU A O 6
ATOM 7303 N N . VAL A 1 34 ? -13.925 -7.043 3.687 1.00 0.00 27 VAL A N 6
ATOM 7304 C CA . VAL A 1 34 ? -14.080 -5.626 3.508 1.00 0.00 27 VAL A CA 6
ATOM 7305 C C . VAL A 1 34 ? -12.733 -4.986 3.241 1.00 0.00 27 VAL A C 6
ATOM 7306 O O . VAL A 1 34 ? -11.721 -5.365 3.832 1.00 0.00 27 VAL A O 6
ATOM 7319 N N . HIS A 1 35 ? -12.717 -4.039 2.339 1.00 0.00 28 HIS A N 6
ATOM 7320 C CA . HIS A 1 35 ? -11.488 -3.400 1.943 1.00 0.00 28 HIS A CA 6
ATOM 7321 C C . HIS A 1 35 ? -11.257 -2.127 2.727 1.00 0.00 28 HIS A C 6
ATOM 7322 O O . HIS A 1 35 ? -12.004 -1.157 2.601 1.00 0.00 28 HIS A O 6
ATOM 7336 N N . PHE A 1 36 ? -10.240 -2.152 3.549 1.00 0.00 29 PHE A N 6
ATOM 7337 C CA . PHE A 1 36 ? -9.842 -1.000 4.333 1.00 0.00 29 PHE A CA 6
ATOM 7338 C C . PHE A 1 36 ? -8.531 -0.440 3.859 1.00 0.00 29 PHE A C 6
ATOM 7339 O O . PHE A 1 36 ? -7.665 -1.174 3.377 1.00 0.00 29 PHE A O 6
ATOM 7356 N N . ARG A 1 37 ? -8.389 0.858 3.975 1.00 0.00 30 ARG A N 6
ATOM 7357 C CA . ARG A 1 37 ? -7.150 1.498 3.644 1.00 0.00 30 ARG A CA 6
ATOM 7358 C C . ARG A 1 37 ? -6.452 1.880 4.935 1.00 0.00 30 ARG A C 6
ATOM 7359 O O . ARG A 1 37 ? -6.955 2.698 5.710 1.00 0.00 30 ARG A O 6
ATOM 7380 N N . VAL A 1 38 ? -5.317 1.286 5.158 1.00 0.00 31 VAL A N 6
ATOM 7381 C CA . VAL A 1 38 ? -4.549 1.487 6.378 1.00 0.00 31 VAL A CA 6
ATOM 7382 C C . VAL A 1 38 ? -3.080 1.619 6.046 1.00 0.00 31 VAL A C 6
ATOM 7383 O O . VAL A 1 38 ? -2.683 1.441 4.914 1.00 0.00 31 VAL A O 6
ATOM 7396 N N . LYS A 1 39 ? -2.292 1.946 7.015 1.00 0.00 32 LYS A N 6
ATOM 7397 C CA . LYS A 1 39 ? -0.880 2.151 6.814 1.00 0.00 32 LYS A CA 6
ATOM 7398 C C . LYS A 1 39 ? -0.131 0.833 6.998 1.00 0.00 32 LYS A C 6
ATOM 7399 O O . LYS A 1 39 ? -0.649 -0.088 7.622 1.00 0.00 32 LYS A O 6
ATOM 7418 N N . TYR A 1 40 ? 1.084 0.753 6.458 1.00 0.00 33 TYR A N 6
ATOM 7419 C CA . TYR A 1 40 ? 1.948 -0.414 6.685 1.00 0.00 33 TYR A CA 6
ATOM 7420 C C . TYR A 1 40 ? 2.124 -0.642 8.185 1.00 0.00 33 TYR A C 6
ATOM 7421 O O . TYR A 1 40 ? 2.150 -1.774 8.654 1.00 0.00 33 TYR A O 6
ATOM 7439 N N . GLY A 1 41 ? 2.239 0.456 8.925 1.00 0.00 34 GLY A N 6
ATOM 7440 C CA . GLY A 1 41 ? 2.458 0.383 10.351 1.00 0.00 34 GLY A CA 6
ATOM 7441 C C . GLY A 1 41 ? 1.197 0.597 11.146 1.00 0.00 34 GLY A C 6
ATOM 7442 O O . GLY A 1 41 ? 1.252 1.067 12.282 1.00 0.00 34 GLY A O 6
ATOM 7446 N N . THR A 1 42 ? 0.061 0.297 10.550 1.00 0.00 35 THR A N 6
ATOM 7447 C CA . THR A 1 42 ? -1.189 0.444 11.219 1.00 0.00 35 THR A CA 6
ATOM 7448 C C . THR A 1 42 ? -1.391 -0.602 12.311 1.00 0.00 35 THR A C 6
ATOM 7449 O O . THR A 1 42 ? -1.250 -1.800 12.086 1.00 0.00 35 THR A O 6
ATOM 7460 N N . SER A 1 43 ? -1.727 -0.115 13.484 1.00 0.00 36 SER A N 6
ATOM 7461 C CA . SER A 1 43 ? -1.942 -0.945 14.637 1.00 0.00 36 SER A CA 6
ATOM 7462 C C . SER A 1 43 ? -3.411 -1.319 14.775 1.00 0.00 36 SER A C 6
ATOM 7463 O O . SER A 1 43 ? -4.279 -0.678 14.171 1.00 0.00 36 SER A O 6
ATOM 7471 N N . MET A 1 44 ? -3.682 -2.335 15.597 1.00 0.00 37 MET A N 6
ATOM 7472 C CA . MET A 1 44 ? -5.038 -2.899 15.762 1.00 0.00 37 MET A CA 6
ATOM 7473 C C . MET A 1 44 ? -6.135 -1.843 15.962 1.00 0.00 37 MET A C 6
ATOM 7474 O O . MET A 1 44 ? -7.221 -1.977 15.410 1.00 0.00 37 MET A O 6
ATOM 7488 N N . ALA A 1 45 ? -5.846 -0.796 16.717 1.00 0.00 38 ALA A N 6
ATOM 7489 C CA . ALA A 1 45 ? -6.859 0.202 17.046 1.00 0.00 38 ALA A CA 6
ATOM 7490 C C . ALA A 1 45 ? -7.418 0.882 15.813 1.00 0.00 38 ALA A C 6
ATOM 7491 O O . ALA A 1 45 ? -8.608 1.162 15.746 1.00 0.00 38 ALA A O 6
ATOM 7498 N N . LYS A 1 46 ? -6.562 1.123 14.837 1.00 0.00 39 LYS A N 6
ATOM 7499 C CA . LYS A 1 46 ? -6.954 1.845 13.635 1.00 0.00 39 LYS A CA 6
ATOM 7500 C C . LYS A 1 46 ? -8.061 1.091 12.893 1.00 0.00 39 LYS A C 6
ATOM 7501 O O . LYS A 1 46 ? -9.009 1.693 12.397 1.00 0.00 39 LYS A O 6
ATOM 7520 N N . LEU A 1 47 ? -7.931 -0.226 12.840 1.00 0.00 40 LEU A N 6
ATOM 7521 C CA . LEU A 1 47 ? -8.894 -1.068 12.141 1.00 0.00 40 LEU A CA 6
ATOM 7522 C C . LEU A 1 47 ? -10.054 -1.486 13.034 1.00 0.00 40 LEU A C 6
ATOM 7523 O O . LEU A 1 47 ? -11.202 -1.449 12.620 1.00 0.00 40 LEU A O 6
ATOM 7539 N N . LYS A 1 48 ? -9.742 -1.892 14.256 1.00 0.00 41 LYS A N 6
ATOM 7540 C CA . LYS A 1 48 ? -10.750 -2.385 15.191 1.00 0.00 41 LYS A CA 6
ATOM 7541 C C . LYS A 1 48 ? -11.746 -1.332 15.533 1.00 0.00 41 LYS A C 6
ATOM 7542 O O . LYS A 1 48 ? -12.939 -1.586 15.530 1.00 0.00 41 LYS A O 6
ATOM 7561 N N . LYS A 1 49 ? -11.261 -0.149 15.813 1.00 0.00 42 LYS A N 6
ATOM 7562 C CA . LYS A 1 49 ? -12.144 0.962 16.080 1.00 0.00 42 LYS A CA 6
ATOM 7563 C C . LYS A 1 49 ? -12.997 1.230 14.865 1.00 0.00 42 LYS A C 6
ATOM 7564 O O . LYS A 1 49 ? -14.191 1.441 14.973 1.00 0.00 42 LYS A O 6
ATOM 7583 N N . SER A 1 50 ? -12.364 1.195 13.711 1.00 0.00 43 SER A N 6
ATOM 7584 C CA . SER A 1 50 ? -13.032 1.498 12.454 1.00 0.00 43 SER A CA 6
ATOM 7585 C C . SER A 1 50 ? -14.118 0.454 12.106 1.00 0.00 43 SER A C 6
ATOM 7586 O O . SER A 1 50 ? -15.269 0.805 11.822 1.00 0.00 43 SER A O 6
ATOM 7594 N N . TYR A 1 51 ? -13.747 -0.819 12.138 1.00 0.00 44 TYR A N 6
ATOM 7595 C CA . TYR A 1 51 ? -14.662 -1.901 11.816 1.00 0.00 44 TYR A CA 6
ATOM 7596 C C . TYR A 1 51 ? -15.766 -2.017 12.843 1.00 0.00 44 TYR A C 6
ATOM 7597 O O . TYR A 1 51 ? -16.934 -2.142 12.496 1.00 0.00 44 TYR A O 6
ATOM 7615 N N . ALA A 1 52 ? -15.396 -1.980 14.107 1.00 0.00 45 ALA A N 6
ATOM 7616 C CA . ALA A 1 52 ? -16.374 -2.069 15.177 1.00 0.00 45 ALA A CA 6
ATOM 7617 C C . ALA A 1 52 ? -17.347 -0.917 15.081 1.00 0.00 45 ALA A C 6
ATOM 7618 O O . ALA A 1 52 ? -18.534 -1.055 15.370 1.00 0.00 45 ALA A O 6
ATOM 7625 N N . ASP A 1 53 ? -16.829 0.217 14.662 1.00 0.00 46 ASP A N 6
ATOM 7626 C CA . ASP A 1 53 ? -17.626 1.442 14.550 1.00 0.00 46 ASP A CA 6
ATOM 7627 C C . ASP A 1 53 ? -18.718 1.297 13.506 1.00 0.00 46 ASP A C 6
ATOM 7628 O O . ASP A 1 53 ? -19.878 1.614 13.758 1.00 0.00 46 ASP A O 6
ATOM 7637 N N . ARG A 1 54 ? -18.346 0.787 12.338 1.00 0.00 47 ARG A N 6
ATOM 7638 C CA . ARG A 1 54 ? -19.288 0.636 11.234 1.00 0.00 47 ARG A CA 6
ATOM 7639 C C . ARG A 1 54 ? -20.377 -0.381 11.562 1.00 0.00 47 ARG A C 6
ATOM 7640 O O . ARG A 1 54 ? -21.498 -0.293 11.056 1.00 0.00 47 ARG A O 6
ATOM 7661 N N . THR A 1 55 ? -20.048 -1.340 12.404 1.00 0.00 48 THR A N 6
ATOM 7662 C CA . THR A 1 55 ? -20.999 -2.365 12.776 1.00 0.00 48 THR A CA 6
ATOM 7663 C C . THR A 1 55 ? -21.745 -1.990 14.062 1.00 0.00 48 THR A C 6
ATOM 7664 O O . THR A 1 55 ? -22.699 -2.661 14.454 1.00 0.00 48 THR A O 6
ATOM 7675 N N . GLY A 1 56 ? -21.303 -0.914 14.710 1.00 0.00 49 GLY A N 6
ATOM 7676 C CA . GLY A 1 56 ? -21.962 -0.446 15.918 1.00 0.00 49 GLY A CA 6
ATOM 7677 C C . GLY A 1 56 ? -21.757 -1.369 17.104 1.00 0.00 49 GLY A C 6
ATOM 7678 O O . GLY A 1 56 ? -22.619 -1.467 17.979 1.00 0.00 49 GLY A O 6
ATOM 7682 N N . VAL A 1 57 ? -20.621 -2.035 17.141 1.00 0.00 50 VAL A N 6
ATOM 7683 C CA . VAL A 1 57 ? -20.317 -2.969 18.208 1.00 0.00 50 VAL A CA 6
ATOM 7684 C C . VAL A 1 57 ? -19.125 -2.452 19.016 1.00 0.00 50 VAL A C 6
ATOM 7685 O O . VAL A 1 57 ? -18.478 -1.476 18.617 1.00 0.00 50 VAL A O 6
ATOM 7698 N N . ALA A 1 58 ? -18.862 -3.078 20.155 1.00 0.00 51 ALA A N 6
ATOM 7699 C CA . ALA A 1 58 ? -17.734 -2.711 20.992 1.00 0.00 51 ALA A CA 6
ATOM 7700 C C . ALA A 1 58 ? -16.420 -2.881 20.231 1.00 0.00 51 ALA A C 6
ATOM 7701 O O . ALA A 1 58 ? -16.216 -3.881 19.541 1.00 0.00 51 ALA A O 6
ATOM 7708 N N . VAL A 1 59 ? -15.534 -1.915 20.369 1.00 0.00 52 VAL A N 6
ATOM 7709 C CA . VAL A 1 59 ? -14.238 -1.963 19.707 1.00 0.00 52 VAL A CA 6
ATOM 7710 C C . VAL A 1 59 ? -13.452 -3.162 20.200 1.00 0.00 52 VAL A C 6
ATOM 7711 O O . VAL A 1 59 ? -12.856 -3.903 19.419 1.00 0.00 52 VAL A O 6
ATOM 7724 N N . ASN A 1 60 ? -13.480 -3.358 21.502 1.00 0.00 53 ASN A N 6
ATOM 7725 C CA . ASN A 1 60 ? -12.770 -4.459 22.133 1.00 0.00 53 ASN A CA 6
ATOM 7726 C C . ASN A 1 60 ? -13.426 -5.803 21.833 1.00 0.00 53 ASN A C 6
ATOM 7727 O O . ASN A 1 60 ? -12.785 -6.845 21.935 1.00 0.00 53 ASN A O 6
ATOM 7738 N N . SER A 1 61 ? -14.713 -5.785 21.468 1.00 0.00 54 SER A N 6
ATOM 7739 C CA . SER A 1 61 ? -15.408 -7.026 21.149 1.00 0.00 54 SER A CA 6
ATOM 7740 C C . SER A 1 61 ? -14.993 -7.532 19.777 1.00 0.00 54 SER A C 6
ATOM 7741 O O . SER A 1 61 ? -15.275 -8.674 19.411 1.00 0.00 54 SER A O 6
ATOM 7749 N N . LEU A 1 62 ? -14.319 -6.679 19.027 1.00 0.00 55 LEU A N 6
ATOM 7750 C CA . LEU A 1 62 ? -13.816 -7.044 17.724 1.00 0.00 55 LEU A CA 6
ATOM 7751 C C . LEU A 1 62 ? -12.382 -7.507 17.868 1.00 0.00 55 LEU A C 6
ATOM 7752 O O . LEU A 1 62 ? -11.577 -6.855 18.530 1.00 0.00 55 LEU A O 6
ATOM 7768 N N . ARG A 1 63 ? -12.060 -8.625 17.261 1.00 0.00 56 ARG A N 6
ATOM 7769 C CA . ARG A 1 63 ? -10.720 -9.155 17.353 1.00 0.00 56 ARG A CA 6
ATOM 7770 C C . ARG A 1 63 ? -10.175 -9.463 15.974 1.00 0.00 56 ARG A C 6
ATOM 7771 O O . ARG A 1 63 ? -10.748 -10.262 15.224 1.00 0.00 56 ARG A O 6
ATOM 7792 N N . PHE A 1 64 ? -9.082 -8.815 15.641 1.00 0.00 57 PHE A N 6
ATOM 7793 C CA . PHE A 1 64 ? -8.441 -8.987 14.356 1.00 0.00 57 PHE A CA 6
ATOM 7794 C C . PHE A 1 64 ? -7.126 -9.711 14.515 1.00 0.00 57 PHE A C 6
ATOM 7795 O O . PHE A 1 64 ? -6.326 -9.388 15.407 1.00 0.00 57 PHE A O 6
ATOM 7812 N N . LEU A 1 65 ? -6.899 -10.680 13.667 1.00 0.00 58 LEU A N 6
ATOM 7813 C CA . LEU A 1 65 ? -5.678 -11.435 13.685 1.00 0.00 58 LEU A CA 6
ATOM 7814 C C . LEU A 1 65 ? -5.029 -11.441 12.324 1.00 0.00 58 LEU A C 6
ATOM 7815 O O . LEU A 1 65 ? -5.704 -11.431 11.297 1.00 0.00 58 LEU A O 6
ATOM 7831 N N . PHE A 1 66 ? -3.727 -11.437 12.318 1.00 0.00 59 PHE A N 6
ATOM 7832 C CA . PHE A 1 66 ? -2.981 -11.506 11.098 1.00 0.00 59 PHE A CA 6
ATOM 7833 C C . PHE A 1 66 ? -2.160 -12.768 11.090 1.00 0.00 59 PHE A C 6
ATOM 7834 O O . PHE A 1 66 ? -1.324 -12.961 11.952 1.00 0.00 59 PHE A O 6
ATOM 7851 N N . ASP A 1 67 ? -2.422 -13.632 10.133 1.00 0.00 60 ASP A N 6
ATOM 7852 C CA . ASP A 1 67 ? -1.693 -14.905 9.995 1.00 0.00 60 ASP A CA 6
ATOM 7853 C C . ASP A 1 67 ? -1.729 -15.724 11.303 1.00 0.00 60 ASP A C 6
ATOM 7854 O O . ASP A 1 67 ? -0.817 -16.495 11.611 1.00 0.00 60 ASP A O 6
ATOM 7863 N N . GLY A 1 68 ? -2.792 -15.549 12.053 1.00 0.00 61 GLY A N 6
ATOM 7864 C CA . GLY A 1 68 ? -2.980 -16.306 13.274 1.00 0.00 61 GLY A CA 6
ATOM 7865 C C . GLY A 1 68 ? -2.398 -15.633 14.498 1.00 0.00 61 GLY A C 6
ATOM 7866 O O . GLY A 1 68 ? -2.385 -16.212 15.580 1.00 0.00 61 GLY A O 6
ATOM 7870 N N . ARG A 1 69 ? -1.914 -14.414 14.339 1.00 0.00 62 ARG A N 6
ATOM 7871 C CA . ARG A 1 69 ? -1.394 -13.671 15.473 1.00 0.00 62 ARG A CA 6
ATOM 7872 C C . ARG A 1 69 ? -2.222 -12.436 15.694 1.00 0.00 62 ARG A C 6
ATOM 7873 O O . ARG A 1 69 ? -2.695 -11.811 14.748 1.00 0.00 62 ARG A O 6
ATOM 7894 N N . ARG A 1 70 ? -2.396 -12.099 16.932 1.00 0.00 63 ARG A N 6
ATOM 7895 C CA . ARG A 1 70 ? -3.242 -11.001 17.318 1.00 0.00 63 ARG A CA 6
ATOM 7896 C C . ARG A 1 70 ? -2.595 -9.679 16.990 1.00 0.00 63 ARG A C 6
ATOM 7897 O O . ARG A 1 70 ? -1.446 -9.435 17.342 1.00 0.00 63 ARG A O 6
ATOM 7918 N N . ILE A 1 71 ? -3.336 -8.837 16.301 1.00 0.00 64 ILE A N 6
ATOM 7919 C CA . ILE A 1 71 ? -2.861 -7.520 15.957 1.00 0.00 64 ILE A CA 6
ATOM 7920 C C . ILE A 1 71 ? -3.030 -6.645 17.180 1.00 0.00 64 ILE A C 6
ATOM 7921 O O . ILE A 1 71 ? -4.102 -6.625 17.783 1.00 0.00 64 ILE A O 6
ATOM 7937 N N . ASN A 1 72 ? -1.986 -5.952 17.559 1.00 0.00 65 ASN A N 6
ATOM 7938 C CA . ASN A 1 72 ? -1.992 -5.180 18.789 1.00 0.00 65 ASN A CA 6
ATOM 7939 C C . ASN A 1 72 ? -1.630 -3.735 18.536 1.00 0.00 65 ASN A C 6
ATOM 7940 O O . ASN A 1 72 ? -1.367 -3.338 17.415 1.00 0.00 65 ASN A O 6
ATOM 7951 N N . ASP A 1 73 ? -1.676 -2.939 19.582 1.00 0.00 66 ASP A N 6
ATOM 7952 C CA . ASP A 1 73 ? -1.308 -1.533 19.490 1.00 0.00 66 ASP A CA 6
ATOM 7953 C C . ASP A 1 73 ? 0.202 -1.367 19.597 1.00 0.00 66 ASP A C 6
ATOM 7954 O O . ASP A 1 73 ? 0.732 -0.276 19.423 1.00 0.00 66 ASP A O 6
ATOM 7963 N N . ASP A 1 74 ? 0.882 -2.460 19.883 1.00 0.00 67 ASP A N 6
ATOM 7964 C CA . ASP A 1 74 ? 2.327 -2.435 20.095 1.00 0.00 67 ASP A CA 6
ATOM 7965 C C . ASP A 1 74 ? 3.102 -2.947 18.878 1.00 0.00 67 ASP A C 6
ATOM 7966 O O . ASP A 1 74 ? 4.320 -2.746 18.778 1.00 0.00 67 ASP A O 6
ATOM 7975 N N . ASP A 1 75 ? 2.408 -3.576 17.947 1.00 0.00 68 ASP A N 6
ATOM 7976 C CA . ASP A 1 75 ? 3.073 -4.170 16.797 1.00 0.00 68 ASP A CA 6
ATOM 7977 C C . ASP A 1 75 ? 3.615 -3.134 15.815 1.00 0.00 68 ASP A C 6
ATOM 7978 O O . ASP A 1 75 ? 3.278 -1.945 15.876 1.00 0.00 68 ASP A O 6
ATOM 7987 N N . THR A 1 76 ? 4.477 -3.599 14.929 1.00 0.00 69 THR A N 6
ATOM 7988 C CA . THR A 1 76 ? 5.161 -2.749 13.984 1.00 0.00 69 THR A CA 6
ATOM 7989 C C . THR A 1 76 ? 4.908 -3.210 12.546 1.00 0.00 69 THR A C 6
ATOM 7990 O O . THR A 1 76 ? 4.554 -4.370 12.310 1.00 0.00 69 THR A O 6
ATOM 8001 N N . PRO A 1 77 ? 5.111 -2.314 11.560 1.00 0.00 70 PRO A N 6
ATOM 8002 C CA . PRO A 1 77 ? 4.835 -2.606 10.145 1.00 0.00 70 PRO A CA 6
ATOM 8003 C C . PRO A 1 77 ? 5.614 -3.801 9.590 1.00 0.00 70 PRO A C 6
ATOM 8004 O O . PRO A 1 77 ? 5.116 -4.512 8.719 1.00 0.00 70 PRO A O 6
ATOM 8015 N N . LYS A 1 78 ? 6.817 -4.046 10.097 1.00 0.00 71 LYS A N 6
ATOM 8016 C CA . LYS A 1 78 ? 7.613 -5.141 9.562 1.00 0.00 71 LYS A CA 6
ATOM 8017 C C . LYS A 1 78 ? 7.183 -6.497 10.141 1.00 0.00 71 LYS A C 6
ATOM 8018 O O . LYS A 1 78 ? 7.328 -7.524 9.483 1.00 0.00 71 LYS A O 6
ATOM 8037 N N . THR A 1 79 ? 6.650 -6.504 11.369 1.00 0.00 72 THR A N 6
ATOM 8038 C CA . THR A 1 79 ? 6.188 -7.754 11.957 1.00 0.00 72 THR A CA 6
ATOM 8039 C C . THR A 1 79 ? 4.827 -8.104 11.386 1.00 0.00 72 THR A C 6
ATOM 8040 O O . THR A 1 79 ? 4.470 -9.275 11.260 1.00 0.00 72 THR A O 6
ATOM 8051 N N . LEU A 1 80 ? 4.065 -7.073 11.047 1.00 0.00 73 LEU A N 6
ATOM 8052 C CA . LEU A 1 80 ? 2.789 -7.258 10.406 1.00 0.00 73 LEU A CA 6
ATOM 8053 C C . LEU A 1 80 ? 3.008 -7.602 8.946 1.00 0.00 73 LEU A C 6
ATOM 8054 O O . LEU A 1 80 ? 2.154 -8.191 8.311 1.00 0.00 73 LEU A O 6
ATOM 8070 N N . GLU A 1 81 ? 4.183 -7.206 8.429 1.00 0.00 74 GLU A N 6
ATOM 8071 C CA . GLU A 1 81 ? 4.603 -7.492 7.046 1.00 0.00 74 GLU A CA 6
ATOM 8072 C C . GLU A 1 81 ? 3.477 -7.200 6.022 1.00 0.00 74 GLU A C 6
ATOM 8073 O O . GLU A 1 81 ? 3.363 -7.866 4.988 1.00 0.00 74 GLU A O 6
ATOM 8085 N N . MET A 1 82 ? 2.681 -6.181 6.305 1.00 0.00 75 MET A N 6
ATOM 8086 C CA . MET A 1 82 ? 1.551 -5.820 5.458 1.00 0.00 75 MET A CA 6
ATOM 8087 C C . MET A 1 82 ? 2.005 -5.183 4.152 1.00 0.00 75 MET A C 6
ATOM 8088 O O . MET A 1 82 ? 3.091 -4.603 4.070 1.00 0.00 75 MET A O 6
ATOM 8102 N N . GLU A 1 83 ? 1.168 -5.309 3.139 1.00 0.00 76 GLU A N 6
ATOM 8103 C CA . GLU A 1 83 ? 1.415 -4.738 1.839 1.00 0.00 76 GLU A CA 6
ATOM 8104 C C . GLU A 1 83 ? 0.084 -4.433 1.186 1.00 0.00 76 GLU A C 6
ATOM 8105 O O . GLU A 1 83 ? -0.966 -4.749 1.752 1.00 0.00 76 GLU A O 6
ATOM 8117 N N . ASP A 1 84 ? 0.115 -3.814 0.025 1.00 0.00 77 ASP A N 6
ATOM 8118 C CA . ASP A 1 84 ? -1.102 -3.424 -0.655 1.00 0.00 77 ASP A CA 6
ATOM 8119 C C . ASP A 1 84 ? -2.022 -4.614 -0.954 1.00 0.00 77 ASP A C 6
ATOM 8120 O O . ASP A 1 84 ? -1.636 -5.586 -1.610 1.00 0.00 77 ASP A O 6
ATOM 8129 N N . ASP A 1 85 ? -3.229 -4.500 -0.428 1.00 0.00 78 ASP A N 6
ATOM 8130 C CA . ASP A 1 85 ? -4.325 -5.464 -0.591 1.00 0.00 78 ASP A CA 6
ATOM 8131 C C . ASP A 1 85 ? -4.009 -6.801 0.087 1.00 0.00 78 ASP A C 6
ATOM 8132 O O . ASP A 1 85 ? -4.392 -7.871 -0.393 1.00 0.00 78 ASP A O 6
ATOM 8141 N N . ASP A 1 86 ? -3.299 -6.735 1.219 1.00 0.00 79 ASP A N 6
ATOM 8142 C CA . ASP A 1 86 ? -3.024 -7.935 2.008 1.00 0.00 79 ASP A CA 6
ATOM 8143 C C . ASP A 1 86 ? -4.290 -8.338 2.742 1.00 0.00 79 ASP A C 6
ATOM 8144 O O . ASP A 1 86 ? -5.308 -7.663 2.640 1.00 0.00 79 ASP A O 6
ATOM 8153 N N . VAL A 1 87 ? -4.241 -9.412 3.476 1.00 0.00 80 VAL A N 6
ATOM 8154 C CA . VAL A 1 87 ? -5.428 -9.920 4.118 1.00 0.00 80 VAL A CA 6
ATOM 8155 C C . VAL A 1 87 ? -5.328 -9.913 5.639 1.00 0.00 80 VAL A C 6
ATOM 8156 O O . VAL A 1 87 ? -4.255 -10.084 6.219 1.00 0.00 80 VAL A O 6
ATOM 8169 N N . ILE A 1 88 ? -6.466 -9.711 6.253 1.00 0.00 81 ILE A N 6
ATOM 8170 C CA . ILE A 1 88 ? -6.624 -9.697 7.692 1.00 0.00 81 ILE A CA 6
ATOM 8171 C C . ILE A 1 88 ? -7.757 -10.628 8.105 1.00 0.00 81 ILE A C 6
ATOM 8172 O O . ILE A 1 88 ? -8.795 -10.670 7.454 1.00 0.00 81 ILE A O 6
ATOM 8188 N N . GLU A 1 89 ? -7.549 -11.380 9.175 1.00 0.00 82 GLU A N 6
ATOM 8189 C CA . GLU A 1 89 ? -8.520 -12.363 9.612 1.00 0.00 82 GLU A CA 6
ATOM 8190 C C . GLU A 1 89 ? -9.277 -11.862 10.836 1.00 0.00 82 GLU A C 6
ATOM 8191 O O . GLU A 1 89 ? -8.698 -11.235 11.722 1.00 0.00 82 GLU A O 6
ATOM 8203 N N . VAL A 1 90 ? -10.565 -12.130 10.876 1.00 0.00 83 VAL A N 6
ATOM 8204 C CA . VAL A 1 90 ? -11.407 -11.678 11.976 1.00 0.00 83 VAL A CA 6
ATOM 8205 C C . VAL A 1 90 ? -12.179 -12.820 12.604 1.00 0.00 83 VAL A C 6
ATOM 8206 O O . VAL A 1 90 ? -12.754 -13.660 11.910 1.00 0.00 83 VAL A O 6
ATOM 8219 N N . TYR A 1 91 ? -12.172 -12.844 13.915 1.00 0.00 84 TYR A N 6
ATOM 8220 C CA . TYR A 1 91 ? -12.886 -13.830 14.679 1.00 0.00 84 TYR A CA 6
ATOM 8221 C C . TYR A 1 91 ? -14.206 -13.243 15.173 1.00 0.00 84 TYR A C 6
ATOM 8222 O O . TYR A 1 91 ? -14.412 -12.031 15.096 1.00 0.00 84 TYR A O 6
ATOM 8240 N N . GLN A 1 92 ? -15.081 -14.087 15.693 1.00 0.00 85 GLN A N 6
ATOM 8241 C CA . GLN A 1 92 ? -16.433 -13.666 16.055 1.00 0.00 85 GLN A CA 6
ATOM 8242 C C . GLN A 1 92 ? -16.418 -12.670 17.214 1.00 0.00 85 GLN A C 6
ATOM 8243 O O . GLN A 1 92 ? -15.734 -12.869 18.225 1.00 0.00 85 GLN A O 6
ATOM 8257 N N . GLU A 1 93 ? -17.180 -11.590 17.042 1.00 0.00 86 GLU A N 6
ATOM 8258 C CA . GLU A 1 93 ? -17.255 -10.501 18.014 1.00 0.00 86 GLU A CA 6
ATOM 8259 C C . GLU A 1 93 ? -17.783 -10.964 19.336 1.00 0.00 86 GLU A C 6
ATOM 8260 O O . GLU A 1 93 ? -18.558 -11.910 19.412 1.00 0.00 86 GLU A O 6
ATOM 8272 N N . GLN A 1 94 ? -17.369 -10.280 20.376 1.00 0.00 87 GLN A N 6
ATOM 8273 C CA . GLN A 1 94 ? -17.807 -10.604 21.717 1.00 0.00 87 GLN A CA 6
ATOM 8274 C C . GLN A 1 94 ? -19.290 -10.269 21.893 1.00 0.00 87 GLN A C 6
ATOM 8275 O O . GLN A 1 94 ? -20.038 -11.022 22.512 1.00 0.00 87 GLN A O 6
ATOM 8289 N N . LEU A 1 95 ? -19.709 -9.135 21.326 1.00 0.00 88 LEU A N 6
ATOM 8290 C CA . LEU A 1 95 ? -21.097 -8.694 21.438 1.00 0.00 88 LEU A CA 6
ATOM 8291 C C . LEU A 1 95 ? -21.807 -8.765 20.095 1.00 0.00 88 LEU A C 6
ATOM 8292 O O . LEU A 1 95 ? -22.991 -8.466 19.992 1.00 0.00 88 LEU A O 6
ATOM 8308 N N . GLY A 1 96 ? -21.081 -9.166 19.077 1.00 0.00 89 GLY A N 6
ATOM 8309 C CA . GLY A 1 96 ? -21.654 -9.261 17.754 1.00 0.00 89 GLY A CA 6
ATOM 8310 C C . GLY A 1 96 ? -21.951 -10.689 17.392 1.00 0.00 89 GLY A C 6
ATOM 8311 O O . GLY A 1 96 ? -22.686 -11.375 18.108 1.00 0.00 89 GLY A O 6
ATOM 8315 N N . GLY A 1 97 ? -21.394 -11.144 16.293 1.00 0.00 90 GLY A N 6
ATOM 8316 C CA . GLY A 1 97 ? -21.594 -12.507 15.892 1.00 0.00 90 GLY A CA 6
ATOM 8317 C C . GLY A 1 97 ? -22.493 -12.624 14.698 1.00 0.00 90 GLY A C 6
ATOM 8318 O O . GLY A 1 97 ? -23.720 -12.683 14.883 1.00 0.00 90 GLY A O 6
ATOM 8323 N N . MET A 1 8 ? 5.934 8.194 -21.157 1.00 0.00 1 MET A N 7
ATOM 8324 C CA . MET A 1 8 ? 5.122 7.070 -20.655 1.00 0.00 1 MET A CA 7
ATOM 8325 C C . MET A 1 8 ? 5.982 5.832 -20.475 1.00 0.00 1 MET A C 7
ATOM 8326 O O . MET A 1 8 ? 6.873 5.563 -21.278 1.00 0.00 1 MET A O 7
ATOM 8340 N N . ALA A 1 9 ? 5.726 5.090 -19.424 1.00 0.00 2 ALA A N 7
ATOM 8341 C CA . ALA A 1 9 ? 6.439 3.861 -19.179 1.00 0.00 2 ALA A CA 7
ATOM 8342 C C . ALA A 1 9 ? 5.504 2.684 -19.370 1.00 0.00 2 ALA A C 7
ATOM 8343 O O . ALA A 1 9 ? 4.453 2.611 -18.728 1.00 0.00 2 ALA A O 7
ATOM 8350 N N . ASP A 1 10 ? 5.873 1.766 -20.254 1.00 0.00 3 ASP A N 7
ATOM 8351 C CA . ASP A 1 10 ? 5.047 0.588 -20.510 1.00 0.00 3 ASP A CA 7
ATOM 8352 C C . ASP A 1 10 ? 5.045 -0.323 -19.297 1.00 0.00 3 ASP A C 7
ATOM 8353 O O . ASP A 1 10 ? 4.109 -1.093 -19.091 1.00 0.00 3 ASP A O 7
ATOM 8362 N N . ASP A 1 11 ? 6.111 -0.242 -18.502 1.00 0.00 4 ASP A N 7
ATOM 8363 C CA . ASP A 1 11 ? 6.190 -0.971 -17.238 1.00 0.00 4 ASP A CA 7
ATOM 8364 C C . ASP A 1 11 ? 5.092 -0.496 -16.303 1.00 0.00 4 ASP A C 7
ATOM 8365 O O . ASP A 1 11 ? 4.434 -1.298 -15.640 1.00 0.00 4 ASP A O 7
ATOM 8374 N N . ALA A 1 12 ? 4.901 0.824 -16.279 1.00 0.00 5 ALA A N 7
ATOM 8375 C CA . ALA A 1 12 ? 3.880 1.468 -15.465 1.00 0.00 5 ALA A CA 7
ATOM 8376 C C . ALA A 1 12 ? 4.111 1.246 -13.978 1.00 0.00 5 ALA A C 7
ATOM 8377 O O . ALA A 1 12 ? 3.423 0.442 -13.338 1.00 0.00 5 ALA A O 7
ATOM 8384 N N . ALA A 1 13 ? 5.096 1.937 -13.435 1.00 0.00 6 ALA A N 7
ATOM 8385 C CA . ALA A 1 13 ? 5.386 1.844 -12.022 1.00 0.00 6 ALA A CA 7
ATOM 8386 C C . ALA A 1 13 ? 4.431 2.740 -11.258 1.00 0.00 6 ALA A C 7
ATOM 8387 O O . ALA A 1 13 ? 4.494 3.969 -11.377 1.00 0.00 6 ALA A O 7
ATOM 8394 N N . GLN A 1 14 ? 3.542 2.117 -10.474 1.00 0.00 7 GLN A N 7
ATOM 8395 C CA . GLN A 1 14 ? 2.516 2.822 -9.730 1.00 0.00 7 GLN A CA 7
ATOM 8396 C C . GLN A 1 14 ? 1.608 3.637 -10.656 1.00 0.00 7 GLN A C 7
ATOM 8397 O O . GLN A 1 14 ? 1.714 3.561 -11.883 1.00 0.00 7 GLN A O 7
ATOM 8411 N N . ALA A 1 15 ? 0.693 4.369 -10.068 1.00 0.00 8 ALA A N 7
ATOM 8412 C CA . ALA A 1 15 ? -0.192 5.238 -10.820 1.00 0.00 8 ALA A CA 7
ATOM 8413 C C . ALA A 1 15 ? 0.227 6.687 -10.638 1.00 0.00 8 ALA A C 7
ATOM 8414 O O . ALA A 1 15 ? -0.342 7.593 -11.242 1.00 0.00 8 ALA A O 7
ATOM 8421 N N . GLY A 1 16 ? 1.235 6.890 -9.809 1.00 0.00 9 GLY A N 7
ATOM 8422 C CA . GLY A 1 16 ? 1.702 8.224 -9.519 1.00 0.00 9 GLY A CA 7
ATOM 8423 C C . GLY A 1 16 ? 1.304 8.647 -8.127 1.00 0.00 9 GLY A C 7
ATOM 8424 O O . GLY A 1 16 ? 0.413 9.484 -7.948 1.00 0.00 9 GLY A O 7
ATOM 8428 N N . ASP A 1 17 ? 1.975 8.088 -7.137 1.00 0.00 10 ASP A N 7
ATOM 8429 C CA . ASP A 1 17 ? 1.644 8.350 -5.752 1.00 0.00 10 ASP A CA 7
ATOM 8430 C C . ASP A 1 17 ? 2.918 8.642 -4.967 1.00 0.00 10 ASP A C 7
ATOM 8431 O O . ASP A 1 17 ? 4.023 8.346 -5.431 1.00 0.00 10 ASP A O 7
ATOM 8440 N N . ASN A 1 18 ? 2.768 9.229 -3.799 1.00 0.00 11 ASN A N 7
ATOM 8441 C CA . ASN A 1 18 ? 3.910 9.599 -2.965 1.00 0.00 11 ASN A CA 7
ATOM 8442 C C . ASN A 1 18 ? 3.872 8.889 -1.629 1.00 0.00 11 ASN A C 7
ATOM 8443 O O . ASN A 1 18 ? 4.634 9.219 -0.716 1.00 0.00 11 ASN A O 7
ATOM 8454 N N . ALA A 1 19 ? 3.017 7.913 -1.521 1.00 0.00 12 ALA A N 7
ATOM 8455 C CA . ALA A 1 19 ? 2.873 7.175 -0.298 1.00 0.00 12 ALA A CA 7
ATOM 8456 C C . ALA A 1 19 ? 2.567 5.728 -0.592 1.00 0.00 12 ALA A C 7
ATOM 8457 O O . ALA A 1 19 ? 2.153 5.386 -1.705 1.00 0.00 12 ALA A O 7
ATOM 8464 N N . GLU A 1 20 ? 2.759 4.878 0.385 1.00 0.00 13 GLU A N 7
ATOM 8465 C CA . GLU A 1 20 ? 2.553 3.473 0.186 1.00 0.00 13 GLU A CA 7
ATOM 8466 C C . GLU A 1 20 ? 1.683 2.867 1.271 1.00 0.00 13 GLU A C 7
ATOM 8467 O O . GLU A 1 20 ? 1.963 2.984 2.465 1.00 0.00 13 GLU A O 7
ATOM 8479 N N . TYR A 1 21 ? 0.621 2.233 0.840 1.00 0.00 14 TYR A N 7
ATOM 8480 C CA . TYR A 1 21 ? -0.297 1.562 1.722 1.00 0.00 14 TYR A CA 7
ATOM 8481 C C . TYR A 1 21 ? -0.534 0.158 1.239 1.00 0.00 14 TYR A C 7
ATOM 8482 O O . TYR A 1 21 ? -0.342 -0.143 0.062 1.00 0.00 14 TYR A O 7
ATOM 8500 N N . ILE A 1 22 ? -0.946 -0.692 2.131 1.00 0.00 15 ILE A N 7
ATOM 8501 C CA . ILE A 1 22 ? -1.145 -2.081 1.821 1.00 0.00 15 ILE A CA 7
ATOM 8502 C C . ILE A 1 22 ? -2.613 -2.410 1.954 1.00 0.00 15 ILE A C 7
ATOM 8503 O O . ILE A 1 22 ? -3.374 -1.670 2.574 1.00 0.00 15 ILE A O 7
ATOM 8519 N N . LYS A 1 23 ? -3.013 -3.480 1.371 1.00 0.00 16 LYS A N 7
ATOM 8520 C CA . LYS A 1 23 ? -4.380 -3.882 1.450 1.00 0.00 16 LYS A CA 7
ATOM 8521 C C . LYS A 1 23 ? -4.527 -5.024 2.434 1.00 0.00 16 LYS A C 7
ATOM 8522 O O . LYS A 1 23 ? -3.653 -5.863 2.553 1.00 0.00 16 LYS A O 7
ATOM 8541 N N . ILE A 1 24 ? -5.592 -5.017 3.155 1.00 0.00 17 ILE A N 7
ATOM 8542 C CA . ILE A 1 24 ? -5.883 -6.066 4.101 1.00 0.00 17 ILE A CA 7
ATOM 8543 C C . ILE A 1 24 ? -7.218 -6.688 3.813 1.00 0.00 17 ILE A C 7
ATOM 8544 O O . ILE A 1 24 ? -8.226 -5.986 3.668 1.00 0.00 17 ILE A O 7
ATOM 8560 N N . LYS A 1 25 ? -7.231 -7.995 3.705 1.00 0.00 18 LYS A N 7
ATOM 8561 C CA . LYS A 1 25 ? -8.452 -8.694 3.492 1.00 0.00 18 LYS A CA 7
ATOM 8562 C C . LYS A 1 25 ? -8.895 -9.294 4.819 1.00 0.00 18 LYS A C 7
ATOM 8563 O O . LYS A 1 25 ? -8.335 -10.290 5.284 1.00 0.00 18 LYS A O 7
ATOM 8582 N N . VAL A 1 26 ? -9.876 -8.671 5.429 1.00 0.00 19 VAL A N 7
ATOM 8583 C CA . VAL A 1 26 ? -10.403 -9.108 6.698 1.00 0.00 19 VAL A CA 7
ATOM 8584 C C . VAL A 1 26 ? -11.392 -10.237 6.484 1.00 0.00 19 VAL A C 7
ATOM 8585 O O . VAL A 1 26 ? -12.369 -10.065 5.780 1.00 0.00 19 VAL A O 7
ATOM 8598 N N . VAL A 1 27 ? -11.132 -11.378 7.096 1.00 0.00 20 VAL A N 7
ATOM 8599 C CA . VAL A 1 27 ? -12.006 -12.529 6.970 1.00 0.00 20 VAL A CA 7
ATOM 8600 C C . VAL A 1 27 ? -12.730 -12.791 8.289 1.00 0.00 20 VAL A C 7
ATOM 8601 O O . VAL A 1 27 ? -12.102 -12.993 9.334 1.00 0.00 20 VAL A O 7
ATOM 8614 N N . GLY A 1 28 ? -14.049 -12.768 8.233 1.00 0.00 21 GLY A N 7
ATOM 8615 C CA . GLY A 1 28 ? -14.854 -12.990 9.420 1.00 0.00 21 GLY A CA 7
ATOM 8616 C C . GLY A 1 28 ? -15.215 -14.452 9.626 1.00 0.00 21 GLY A C 7
ATOM 8617 O O . GLY A 1 28 ? -14.768 -15.319 8.877 1.00 0.00 21 GLY A O 7
ATOM 8621 N N . GLN A 1 29 ? -16.051 -14.711 10.625 1.00 0.00 22 GLN A N 7
ATOM 8622 C CA . GLN A 1 29 ? -16.446 -16.076 10.991 1.00 0.00 22 GLN A CA 7
ATOM 8623 C C . GLN A 1 29 ? -17.218 -16.780 9.890 1.00 0.00 22 GLN A C 7
ATOM 8624 O O . GLN A 1 29 ? -17.031 -17.970 9.654 1.00 0.00 22 GLN A O 7
ATOM 8638 N N . ASP A 1 30 ? -18.072 -16.051 9.213 1.00 0.00 23 ASP A N 7
ATOM 8639 C CA . ASP A 1 30 ? -18.851 -16.611 8.121 1.00 0.00 23 ASP A CA 7
ATOM 8640 C C . ASP A 1 30 ? -18.054 -16.505 6.837 1.00 0.00 23 ASP A C 7
ATOM 8641 O O . ASP A 1 30 ? -18.609 -16.522 5.739 1.00 0.00 23 ASP A O 7
ATOM 8650 N N . SER A 1 31 ? -16.727 -16.389 7.001 1.00 0.00 24 SER A N 7
ATOM 8651 C CA . SER A 1 31 ? -15.797 -16.237 5.893 1.00 0.00 24 SER A CA 7
ATOM 8652 C C . SER A 1 31 ? -16.043 -14.917 5.192 1.00 0.00 24 SER A C 7
ATOM 8653 O O . SER A 1 31 ? -15.808 -14.778 3.994 1.00 0.00 24 SER A O 7
ATOM 8661 N N . ASN A 1 32 ? -16.475 -13.932 5.968 1.00 0.00 25 ASN A N 7
ATOM 8662 C CA . ASN A 1 32 ? -16.785 -12.615 5.418 1.00 0.00 25 ASN A CA 7
ATOM 8663 C C . ASN A 1 32 ? -15.515 -11.847 5.194 1.00 0.00 25 ASN A C 7
ATOM 8664 O O . ASN A 1 32 ? -14.889 -11.396 6.139 1.00 0.00 25 ASN A O 7
ATOM 8675 N N . GLU A 1 33 ? -15.133 -11.705 3.965 1.00 0.00 26 GLU A N 7
ATOM 8676 C CA . GLU A 1 33 ? -13.931 -10.991 3.639 1.00 0.00 26 GLU A CA 7
ATOM 8677 C C . GLU A 1 33 ? -14.242 -9.597 3.113 1.00 0.00 26 GLU A C 7
ATOM 8678 O O . GLU A 1 33 ? -15.145 -9.410 2.295 1.00 0.00 26 GLU A O 7
ATOM 8690 N N . VAL A 1 34 ? -13.510 -8.627 3.613 1.00 0.00 27 VAL A N 7
ATOM 8691 C CA . VAL A 1 34 ? -13.648 -7.245 3.197 1.00 0.00 27 VAL A CA 7
ATOM 8692 C C . VAL A 1 34 ? -12.270 -6.643 3.002 1.00 0.00 27 VAL A C 7
ATOM 8693 O O . VAL A 1 34 ? -11.338 -6.955 3.748 1.00 0.00 27 VAL A O 7
ATOM 8706 N N . HIS A 1 35 ? -12.130 -5.813 1.992 1.00 0.00 28 HIS A N 7
ATOM 8707 C CA . HIS A 1 35 ? -10.837 -5.252 1.669 1.00 0.00 28 HIS A CA 7
ATOM 8708 C C . HIS A 1 35 ? -10.702 -3.830 2.164 1.00 0.00 28 HIS A C 7
ATOM 8709 O O . HIS A 1 35 ? -11.414 -2.931 1.723 1.00 0.00 28 HIS A O 7
ATOM 8723 N N . PHE A 1 36 ? -9.797 -3.643 3.091 1.00 0.00 29 PHE A N 7
ATOM 8724 C CA . PHE A 1 36 ? -9.471 -2.329 3.605 1.00 0.00 29 PHE A CA 7
ATOM 8725 C C . PHE A 1 36 ? -8.042 -1.970 3.264 1.00 0.00 29 PHE A C 7
ATOM 8726 O O . PHE A 1 36 ? -7.182 -2.843 3.168 1.00 0.00 29 PHE A O 7
ATOM 8743 N N . ARG A 1 37 ? -7.790 -0.697 3.060 1.00 0.00 30 ARG A N 7
ATOM 8744 C CA . ARG A 1 37 ? -6.453 -0.240 2.772 1.00 0.00 30 ARG A CA 7
ATOM 8745 C C . ARG A 1 37 ? -5.857 0.400 4.021 1.00 0.00 30 ARG A C 7
ATOM 8746 O O . ARG A 1 37 ? -6.395 1.374 4.552 1.00 0.00 30 ARG A O 7
ATOM 8767 N N . VAL A 1 38 ? -4.759 -0.150 4.472 1.00 0.00 31 VAL A N 7
ATOM 8768 C CA . VAL A 1 38 ? -4.082 0.313 5.677 1.00 0.00 31 VAL A CA 7
ATOM 8769 C C . VAL A 1 38 ? -2.590 0.413 5.412 1.00 0.00 31 VAL A C 7
ATOM 8770 O O . VAL A 1 38 ? -2.120 0.021 4.360 1.00 0.00 31 VAL A O 7
ATOM 8783 N N . LYS A 1 39 ? -1.864 0.958 6.335 1.00 0.00 32 LYS A N 7
ATOM 8784 C CA . LYS A 1 39 ? -0.437 1.101 6.178 1.00 0.00 32 LYS A CA 7
ATOM 8785 C C . LYS A 1 39 ? 0.265 -0.135 6.728 1.00 0.00 32 LYS A C 7
ATOM 8786 O O . LYS A 1 39 ? -0.332 -0.898 7.482 1.00 0.00 32 LYS A O 7
ATOM 8805 N N . TYR A 1 40 ? 1.523 -0.331 6.350 1.00 0.00 33 TYR A N 7
ATOM 8806 C CA . TYR A 1 40 ? 2.322 -1.426 6.904 1.00 0.00 33 TYR A CA 7
ATOM 8807 C C . TYR A 1 40 ? 2.361 -1.316 8.430 1.00 0.00 33 TYR A C 7
ATOM 8808 O O . TYR A 1 40 ? 2.267 -2.313 9.137 1.00 0.00 33 TYR A O 7
ATOM 8826 N N . GLY A 1 41 ? 2.481 -0.088 8.920 1.00 0.00 34 GLY A N 7
ATOM 8827 C CA . GLY A 1 41 ? 2.550 0.155 10.344 1.00 0.00 34 GLY A CA 7
ATOM 8828 C C . GLY A 1 41 ? 1.235 0.633 10.910 1.00 0.00 34 GLY A C 7
ATOM 8829 O O . GLY A 1 41 ? 1.206 1.467 11.822 1.00 0.00 34 GLY A O 7
ATOM 8833 N N . THR A 1 42 ? 0.148 0.155 10.338 1.00 0.00 35 THR A N 7
ATOM 8834 C CA . THR A 1 42 ? -1.159 0.492 10.805 1.00 0.00 35 THR A CA 7
ATOM 8835 C C . THR A 1 42 ? -1.451 -0.118 12.183 1.00 0.00 35 THR A C 7
ATOM 8836 O O . THR A 1 42 ? -1.183 -1.295 12.436 1.00 0.00 35 THR A O 7
ATOM 8847 N N . SER A 1 43 ? -1.985 0.709 13.061 1.00 0.00 36 SER A N 7
ATOM 8848 C CA . SER A 1 43 ? -2.312 0.311 14.407 1.00 0.00 36 SER A CA 7
ATOM 8849 C C . SER A 1 43 ? -3.613 -0.475 14.423 1.00 0.00 36 SER A C 7
ATOM 8850 O O . SER A 1 43 ? -4.405 -0.384 13.488 1.00 0.00 36 SER A O 7
ATOM 8858 N N . MET A 1 44 ? -3.847 -1.217 15.498 1.00 0.00 37 MET A N 7
ATOM 8859 C CA . MET A 1 44 ? -5.075 -2.010 15.622 1.00 0.00 37 MET A CA 7
ATOM 8860 C C . MET A 1 44 ? -6.312 -1.117 15.558 1.00 0.00 37 MET A C 7
ATOM 8861 O O . MET A 1 44 ? -7.353 -1.517 15.042 1.00 0.00 37 MET A O 7
ATOM 8875 N N . ALA A 1 45 ? -6.174 0.101 16.058 1.00 0.00 38 ALA A N 7
ATOM 8876 C CA . ALA A 1 45 ? -7.274 1.043 16.121 1.00 0.00 38 ALA A CA 7
ATOM 8877 C C . ALA A 1 45 ? -7.791 1.389 14.743 1.00 0.00 38 ALA A C 7
ATOM 8878 O O . ALA A 1 45 ? -8.985 1.538 14.549 1.00 0.00 38 ALA A O 7
ATOM 8885 N N . LYS A 1 46 ? -6.886 1.486 13.789 1.00 0.00 39 LYS A N 7
ATOM 8886 C CA . LYS A 1 46 ? -7.235 1.905 12.439 1.00 0.00 39 LYS A CA 7
ATOM 8887 C C . LYS A 1 46 ? -8.253 0.945 11.824 1.00 0.00 39 LYS A C 7
ATOM 8888 O O . LYS A 1 46 ? -9.198 1.368 11.170 1.00 0.00 39 LYS A O 7
ATOM 8907 N N . LEU A 1 47 ? -8.060 -0.343 12.057 1.00 0.00 40 LEU A N 7
ATOM 8908 C CA . LEU A 1 47 ? -8.957 -1.355 11.516 1.00 0.00 40 LEU A CA 7
ATOM 8909 C C . LEU A 1 47 ? -10.148 -1.633 12.436 1.00 0.00 40 LEU A C 7
ATOM 8910 O O . LEU A 1 47 ? -11.281 -1.703 11.980 1.00 0.00 40 LEU A O 7
ATOM 8926 N N . LYS A 1 48 ? -9.881 -1.790 13.728 1.00 0.00 41 LYS A N 7
ATOM 8927 C CA . LYS A 1 48 ? -10.921 -2.125 14.707 1.00 0.00 41 LYS A CA 7
ATOM 8928 C C . LYS A 1 48 ? -11.964 -1.050 14.802 1.00 0.00 41 LYS A C 7
ATOM 8929 O O . LYS A 1 48 ? -13.154 -1.335 14.797 1.00 0.00 41 LYS A O 7
ATOM 8948 N N . LYS A 1 49 ? -11.519 0.175 14.865 1.00 0.00 42 LYS A N 7
ATOM 8949 C CA . LYS A 1 49 ? -12.422 1.307 14.890 1.00 0.00 42 LYS A CA 7
ATOM 8950 C C . LYS A 1 49 ? -13.231 1.340 13.611 1.00 0.00 42 LYS A C 7
ATOM 8951 O O . LYS A 1 49 ? -14.429 1.580 13.629 1.00 0.00 42 LYS A O 7
ATOM 8970 N N . SER A 1 50 ? -12.553 1.080 12.508 1.00 0.00 43 SER A N 7
ATOM 8971 C CA . SER A 1 50 ? -13.159 1.150 11.191 1.00 0.00 43 SER A CA 7
ATOM 8972 C C . SER A 1 50 ? -14.199 0.032 10.965 1.00 0.00 43 SER A C 7
ATOM 8973 O O . SER A 1 50 ? -15.342 0.299 10.561 1.00 0.00 43 SER A O 7
ATOM 8981 N N . TYR A 1 51 ? -13.801 -1.209 11.230 1.00 0.00 44 TYR A N 7
ATOM 8982 C CA . TYR A 1 51 ? -14.667 -2.354 11.023 1.00 0.00 44 TYR A CA 7
ATOM 8983 C C . TYR A 1 51 ? -15.827 -2.367 11.994 1.00 0.00 44 TYR A C 7
ATOM 8984 O O . TYR A 1 51 ? -16.979 -2.543 11.591 1.00 0.00 44 TYR A O 7
ATOM 9002 N N . ALA A 1 52 ? -15.528 -2.167 13.273 1.00 0.00 45 ALA A N 7
ATOM 9003 C CA . ALA A 1 52 ? -16.560 -2.160 14.305 1.00 0.00 45 ALA A CA 7
ATOM 9004 C C . ALA A 1 52 ? -17.561 -1.063 14.017 1.00 0.00 45 ALA A C 7
ATOM 9005 O O . ALA A 1 52 ? -18.740 -1.159 14.358 1.00 0.00 45 ALA A O 7
ATOM 9012 N N . ASP A 1 53 ? -17.073 -0.031 13.380 1.00 0.00 46 ASP A N 7
ATOM 9013 C CA . ASP A 1 53 ? -17.878 1.122 13.014 1.00 0.00 46 ASP A CA 7
ATOM 9014 C C . ASP A 1 53 ? -18.982 0.751 12.039 1.00 0.00 46 ASP A C 7
ATOM 9015 O O . ASP A 1 53 ? -20.133 1.130 12.230 1.00 0.00 46 ASP A O 7
ATOM 9024 N N . ARG A 1 54 ? -18.634 -0.013 10.999 1.00 0.00 47 ARG A N 7
ATOM 9025 C CA . ARG A 1 54 ? -19.601 -0.345 9.954 1.00 0.00 47 ARG A CA 7
ATOM 9026 C C . ARG A 1 54 ? -20.672 -1.282 10.484 1.00 0.00 47 ARG A C 7
ATOM 9027 O O . ARG A 1 54 ? -21.815 -1.255 10.035 1.00 0.00 47 ARG A O 7
ATOM 9048 N N . THR A 1 55 ? -20.294 -2.098 11.439 1.00 0.00 48 THR A N 7
ATOM 9049 C CA . THR A 1 55 ? -21.184 -3.101 11.967 1.00 0.00 48 THR A CA 7
ATOM 9050 C C . THR A 1 55 ? -21.957 -2.591 13.189 1.00 0.00 48 THR A C 7
ATOM 9051 O O . THR A 1 55 ? -23.029 -3.095 13.509 1.00 0.00 48 THR A O 7
ATOM 9062 N N . GLY A 1 56 ? -21.430 -1.565 13.840 1.00 0.00 49 GLY A N 7
ATOM 9063 C CA . GLY A 1 56 ? -22.102 -1.007 14.995 1.00 0.00 49 GLY A CA 7
ATOM 9064 C C . GLY A 1 56 ? -21.827 -1.779 16.270 1.00 0.00 49 GLY A C 7
ATOM 9065 O O . GLY A 1 56 ? -22.608 -1.726 17.218 1.00 0.00 49 GLY A O 7
ATOM 9069 N N . VAL A 1 57 ? -20.722 -2.492 16.294 1.00 0.00 50 VAL A N 7
ATOM 9070 C CA . VAL A 1 57 ? -20.332 -3.260 17.463 1.00 0.00 50 VAL A CA 7
ATOM 9071 C C . VAL A 1 57 ? -19.302 -2.464 18.260 1.00 0.00 50 VAL A C 7
ATOM 9072 O O . VAL A 1 57 ? -18.677 -1.542 17.720 1.00 0.00 50 VAL A O 7
ATOM 9085 N N . ALA A 1 58 ? -19.151 -2.784 19.539 1.00 0.00 51 ALA A N 7
ATOM 9086 C CA . ALA A 1 58 ? -18.165 -2.122 20.369 1.00 0.00 51 ALA A CA 7
ATOM 9087 C C . ALA A 1 58 ? -16.772 -2.347 19.784 1.00 0.00 51 ALA A C 7
ATOM 9088 O O . ALA A 1 58 ? -16.414 -3.476 19.434 1.00 0.00 51 ALA A O 7
ATOM 9095 N N . VAL A 1 59 ? -15.999 -1.280 19.679 1.00 0.00 52 VAL A N 7
ATOM 9096 C CA . VAL A 1 59 ? -14.663 -1.350 19.099 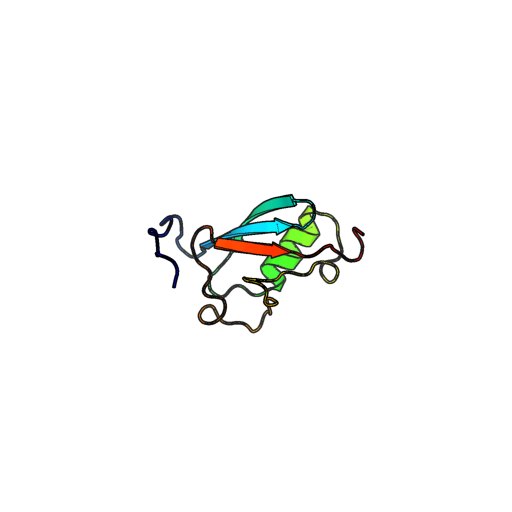1.00 0.00 52 VAL A CA 7
ATOM 9097 C C . VAL A 1 59 ? -13.777 -2.280 19.909 1.00 0.00 52 VAL A C 7
ATOM 9098 O O . VAL A 1 59 ? -13.060 -3.116 19.359 1.00 0.00 52 VAL A O 7
ATOM 9111 N N . ASN A 1 60 ? -13.855 -2.142 21.215 1.00 0.00 53 ASN A N 7
ATOM 9112 C CA . ASN A 1 60 ? -13.060 -2.954 22.123 1.00 0.00 53 ASN A CA 7
ATOM 9113 C C . ASN A 1 60 ? -13.482 -4.413 22.061 1.00 0.00 53 ASN A C 7
ATOM 9114 O O . ASN A 1 60 ? -12.662 -5.313 22.225 1.00 0.00 53 ASN A O 7
ATOM 9125 N N . SER A 1 61 ? -14.768 -4.644 21.824 1.00 0.00 54 SER A N 7
ATOM 9126 C CA . SER A 1 61 ? -15.300 -5.994 21.776 1.00 0.00 54 SER A CA 7
ATOM 9127 C C . SER A 1 61 ? -14.946 -6.703 20.474 1.00 0.00 54 SER A C 7
ATOM 9128 O O . SER A 1 61 ? -15.097 -7.913 20.368 1.00 0.00 54 SER A O 7
ATOM 9136 N N . LEU A 1 62 ? -14.472 -5.953 19.495 1.00 0.00 55 LEU A N 7
ATOM 9137 C CA . LEU A 1 62 ? -14.140 -6.521 18.201 1.00 0.00 55 LEU A CA 7
ATOM 9138 C C . LEU A 1 62 ? -12.652 -6.839 18.173 1.00 0.00 55 LEU A C 7
ATOM 9139 O O . LEU A 1 62 ? -11.823 -5.986 18.489 1.00 0.00 55 LEU A O 7
ATOM 9155 N N . ARG A 1 63 ? -12.311 -8.063 17.801 1.00 0.00 56 ARG A N 7
ATOM 9156 C CA . ARG A 1 63 ? -10.926 -8.485 17.842 1.00 0.00 56 ARG A CA 7
ATOM 9157 C C . ARG A 1 63 ? -10.432 -8.935 16.483 1.00 0.00 56 ARG A C 7
ATOM 9158 O O . ARG A 1 63 ? -11.041 -9.795 15.839 1.00 0.00 56 ARG A O 7
ATOM 9179 N N . PHE A 1 64 ? -9.330 -8.354 16.059 1.00 0.00 57 PHE A N 7
ATOM 9180 C CA . PHE A 1 64 ? -8.657 -8.774 14.848 1.00 0.00 57 PHE A CA 7
ATOM 9181 C C . PHE A 1 64 ? -7.408 -9.526 15.215 1.00 0.00 57 PHE A C 7
ATOM 9182 O O . PHE A 1 64 ? -6.601 -9.055 16.026 1.00 0.00 57 PHE A O 7
ATOM 9199 N N . LEU A 1 65 ? -7.244 -10.677 14.639 1.00 0.00 58 LEU A N 7
ATOM 9200 C CA . LEU A 1 65 ? -6.100 -11.497 14.921 1.00 0.00 58 LEU A CA 7
ATOM 9201 C C . LEU A 1 65 ? -5.385 -11.882 13.656 1.00 0.00 58 LEU A C 7
ATOM 9202 O O . LEU A 1 65 ? -5.995 -12.037 12.603 1.00 0.00 58 LEU A O 7
ATOM 9218 N N . PHE A 1 66 ? -4.095 -12.012 13.759 1.00 0.00 59 PHE A N 7
ATOM 9219 C CA . PHE A 1 66 ? -3.289 -12.421 12.652 1.00 0.00 59 PHE A CA 7
ATOM 9220 C C . PHE A 1 66 ? -2.614 -13.730 13.004 1.00 0.00 59 PHE A C 7
ATOM 9221 O O . PHE A 1 66 ? -1.816 -13.783 13.924 1.00 0.00 59 PHE A O 7
ATOM 9238 N N . ASP A 1 67 ? -2.972 -14.789 12.292 1.00 0.00 60 ASP A N 7
ATOM 9239 C CA . ASP A 1 67 ? -2.434 -16.137 12.550 1.00 0.00 60 ASP A CA 7
ATOM 9240 C C . ASP A 1 67 ? -2.660 -16.583 13.990 1.00 0.00 60 ASP A C 7
ATOM 9241 O O . ASP A 1 67 ? -1.885 -17.364 14.543 1.00 0.00 60 ASP A O 7
ATOM 9250 N N . GLY A 1 68 ? -3.725 -16.096 14.584 1.00 0.00 61 GLY A N 7
ATOM 9251 C CA . GLY A 1 68 ? -4.088 -16.516 15.920 1.00 0.00 61 GLY A CA 7
ATOM 9252 C C . GLY A 1 68 ? -3.524 -15.637 17.008 1.00 0.00 61 GLY A C 7
ATOM 9253 O O . GLY A 1 68 ? -3.646 -15.957 18.191 1.00 0.00 61 GLY A O 7
ATOM 9257 N N . ARG A 1 69 ? -2.902 -14.540 16.633 1.00 0.00 62 ARG A N 7
ATOM 9258 C CA . ARG A 1 69 ? -2.392 -13.603 17.613 1.00 0.00 62 ARG A CA 7
ATOM 9259 C C . ARG A 1 69 ? -3.029 -12.251 17.403 1.00 0.00 62 ARG A C 7
ATOM 9260 O O . ARG A 1 69 ? -3.188 -11.792 16.274 1.00 0.00 62 ARG A O 7
ATOM 9281 N N . ARG A 1 70 ? -3.413 -11.642 18.488 1.00 0.00 63 ARG A N 7
ATOM 9282 C CA . ARG A 1 70 ? -4.125 -10.379 18.466 1.00 0.00 63 ARG A CA 7
ATOM 9283 C C . ARG A 1 70 ? -3.276 -9.247 17.954 1.00 0.00 63 ARG A C 7
ATOM 9284 O O . ARG A 1 70 ? -2.085 -9.170 18.229 1.00 0.00 63 ARG A O 7
ATOM 9305 N N . ILE A 1 71 ? -3.903 -8.381 17.199 1.00 0.00 64 ILE A N 7
ATOM 9306 C CA . ILE A 1 71 ? -3.240 -7.233 16.621 1.00 0.00 64 ILE A CA 7
ATOM 9307 C C . ILE A 1 71 ? -3.451 -6.029 17.520 1.00 0.00 64 ILE A C 7
ATOM 9308 O O . ILE A 1 71 ? -4.587 -5.638 17.789 1.00 0.00 64 ILE A O 7
ATOM 9324 N N . ASN A 1 72 ? -2.362 -5.459 18.000 1.00 0.00 65 ASN A N 7
ATOM 9325 C CA . ASN A 1 72 ? -2.429 -4.317 18.891 1.00 0.00 65 ASN A CA 7
ATOM 9326 C C . ASN A 1 72 ? -1.730 -3.113 18.298 1.00 0.00 65 ASN A C 7
ATOM 9327 O O . ASN A 1 72 ? -0.967 -3.230 17.347 1.00 0.00 65 ASN A O 7
ATOM 9338 N N . ASP A 1 73 ? -2.000 -1.949 18.876 1.00 0.00 66 ASP A N 7
ATOM 9339 C CA . ASP A 1 73 ? -1.392 -0.689 18.437 1.00 0.00 66 ASP A CA 7
ATOM 9340 C C . ASP A 1 73 ? 0.082 -0.671 18.810 1.00 0.00 66 ASP A C 7
ATOM 9341 O O . ASP A 1 73 ? 0.845 0.179 18.361 1.00 0.00 66 ASP A O 7
ATOM 9350 N N . ASP A 1 74 ? 0.461 -1.619 19.643 1.00 0.00 67 ASP A N 7
ATOM 9351 C CA . ASP A 1 74 ? 1.827 -1.747 20.114 1.00 0.00 67 ASP A CA 7
ATOM 9352 C C . ASP A 1 74 ? 2.695 -2.466 19.089 1.00 0.00 67 ASP A C 7
ATOM 9353 O O . ASP A 1 74 ? 3.922 -2.332 19.093 1.00 0.00 67 ASP A O 7
ATOM 9362 N N . ASP A 1 75 ? 2.059 -3.213 18.201 1.00 0.00 68 ASP A N 7
ATOM 9363 C CA . ASP A 1 75 ? 2.782 -4.018 17.227 1.00 0.00 68 ASP A CA 7
ATOM 9364 C C . ASP A 1 75 ? 3.382 -3.188 16.108 1.00 0.00 68 ASP A C 7
ATOM 9365 O O . ASP A 1 75 ? 2.798 -2.203 15.660 1.00 0.00 68 ASP A O 7
ATOM 9374 N N . THR A 1 76 ? 4.556 -3.597 15.671 1.00 0.00 69 THR A N 7
ATOM 9375 C CA . THR A 1 76 ? 5.247 -2.952 14.580 1.00 0.00 69 THR A CA 7
ATOM 9376 C C . THR A 1 76 ? 4.872 -3.623 13.258 1.00 0.00 69 THR A C 7
ATOM 9377 O O . THR A 1 76 ? 4.392 -4.765 13.252 1.00 0.00 69 THR A O 7
ATOM 9388 N N . PRO A 1 77 ? 5.100 -2.947 12.119 1.00 0.00 70 PRO A N 7
ATOM 9389 C CA . PRO A 1 77 ? 4.819 -3.516 10.794 1.00 0.00 70 PRO A CA 7
ATOM 9390 C C . PRO A 1 77 ? 5.620 -4.790 10.544 1.00 0.00 70 PRO A C 7
ATOM 9391 O O . PRO A 1 77 ? 5.194 -5.670 9.796 1.00 0.00 70 PRO A O 7
ATOM 9402 N N . LYS A 1 78 ? 6.767 -4.897 11.204 1.00 0.00 71 LYS A N 7
ATOM 9403 C CA . LYS A 1 78 ? 7.636 -6.011 11.035 1.00 0.00 71 LYS A CA 7
ATOM 9404 C C . LYS A 1 78 ? 7.129 -7.231 11.808 1.00 0.00 71 LYS A C 7
ATOM 9405 O O . LYS A 1 78 ? 7.182 -8.352 11.308 1.00 0.00 71 LYS A O 7
ATOM 9424 N N . THR A 1 79 ? 6.625 -7.017 13.021 1.00 0.00 72 THR A N 7
ATOM 9425 C CA . THR A 1 79 ? 6.130 -8.127 13.817 1.00 0.00 72 THR A CA 7
ATOM 9426 C C . THR A 1 79 ? 4.771 -8.595 13.303 1.00 0.00 72 THR A C 7
ATOM 9427 O O . THR A 1 79 ? 4.442 -9.774 13.397 1.00 0.00 72 THR A O 7
ATOM 9438 N N . LEU A 1 80 ? 3.979 -7.662 12.754 1.00 0.00 73 LEU A N 7
ATOM 9439 C CA . LEU A 1 80 ? 2.689 -8.017 12.183 1.00 0.00 73 LEU A CA 7
ATOM 9440 C C . LEU A 1 80 ? 2.878 -8.774 10.882 1.00 0.00 73 LEU A C 7
ATOM 9441 O O . LEU A 1 80 ? 2.020 -9.531 10.479 1.00 0.00 73 LEU A O 7
ATOM 9457 N N . GLU A 1 81 ? 4.021 -8.534 10.232 1.00 0.00 74 GLU A N 7
ATOM 9458 C CA . GLU A 1 81 ? 4.432 -9.253 9.015 1.00 0.00 74 GLU A CA 7
ATOM 9459 C C . GLU A 1 81 ? 3.340 -9.247 7.911 1.00 0.00 74 GLU A C 7
ATOM 9460 O O . GLU A 1 81 ? 3.329 -10.106 7.024 1.00 0.00 74 GLU A O 7
ATOM 9472 N N . MET A 1 82 ? 2.458 -8.264 7.948 1.00 0.00 75 MET A N 7
ATOM 9473 C CA . MET A 1 82 ? 1.396 -8.163 6.954 1.00 0.00 75 MET A CA 7
ATOM 9474 C C . MET A 1 82 ? 1.919 -7.559 5.656 1.00 0.00 75 MET A C 7
ATOM 9475 O O . MET A 1 82 ? 2.970 -6.912 5.642 1.00 0.00 75 MET A O 7
ATOM 9489 N N . GLU A 1 83 ? 1.189 -7.762 4.573 1.00 0.00 76 GLU A N 7
ATOM 9490 C CA . GLU A 1 83 ? 1.596 -7.266 3.276 1.00 0.00 76 GLU A CA 7
ATOM 9491 C C . GLU A 1 83 ? 0.381 -6.822 2.490 1.00 0.00 76 GLU A C 7
ATOM 9492 O O . GLU A 1 83 ? -0.744 -6.896 2.984 1.00 0.00 76 GLU A O 7
ATOM 9504 N N . ASP A 1 84 ? 0.609 -6.367 1.275 1.00 0.00 77 ASP A N 7
ATOM 9505 C CA . ASP A 1 84 ? -0.464 -5.904 0.423 1.00 0.00 77 ASP A CA 7
ATOM 9506 C C . ASP A 1 84 ? -1.389 -7.046 0.029 1.00 0.00 77 ASP A C 7
ATOM 9507 O O . ASP A 1 84 ? -0.963 -8.025 -0.595 1.00 0.00 77 ASP A O 7
ATOM 9516 N N . ASP A 1 85 ? -2.643 -6.905 0.435 1.00 0.00 78 ASP A N 7
ATOM 9517 C CA . ASP A 1 85 ? -3.727 -7.854 0.148 1.00 0.00 78 ASP A CA 7
ATOM 9518 C C . ASP A 1 85 ? -3.536 -9.138 0.945 1.00 0.00 78 ASP A C 7
ATOM 9519 O O . ASP A 1 85 ? -3.883 -10.229 0.501 1.00 0.00 78 ASP A O 7
ATOM 9528 N N . ASP A 1 86 ? -2.987 -9.000 2.145 1.00 0.00 79 ASP A N 7
ATOM 9529 C CA . ASP A 1 86 ? -2.832 -10.147 3.022 1.00 0.00 79 ASP A CA 7
ATOM 9530 C C . ASP A 1 86 ? -4.129 -10.363 3.770 1.00 0.00 79 ASP A C 7
ATOM 9531 O O . ASP A 1 86 ? -5.065 -9.581 3.630 1.00 0.00 79 ASP A O 7
ATOM 9540 N N . VAL A 1 87 ? -4.186 -11.387 4.566 1.00 0.00 80 VAL A N 7
ATOM 9541 C CA . VAL A 1 87 ? -5.407 -11.743 5.236 1.00 0.00 80 VAL A CA 7
ATOM 9542 C C . VAL A 1 87 ? -5.325 -11.491 6.731 1.00 0.00 80 VAL A C 7
ATOM 9543 O O . VAL A 1 87 ? -4.260 -11.575 7.340 1.00 0.00 80 VAL A O 7
ATOM 9556 N N . ILE A 1 88 ? -6.458 -11.178 7.295 1.00 0.00 81 ILE A N 7
ATOM 9557 C CA . ILE A 1 88 ? -6.592 -10.901 8.701 1.00 0.00 81 ILE A CA 7
ATOM 9558 C C . ILE A 1 88 ? -7.851 -11.566 9.243 1.00 0.00 81 ILE A C 7
ATOM 9559 O O . ILE A 1 88 ? -8.888 -11.570 8.581 1.00 0.00 81 ILE A O 7
ATOM 9575 N N . GLU A 1 89 ? -7.752 -12.140 10.429 1.00 0.00 82 GLU A N 7
ATOM 9576 C CA . GLU A 1 89 ? -8.850 -12.901 10.999 1.00 0.00 82 GLU A CA 7
ATOM 9577 C C . GLU A 1 89 ? -9.621 -12.085 12.021 1.00 0.00 82 GLU A C 7
ATOM 9578 O O . GLU A 1 89 ? -9.052 -11.256 12.729 1.00 0.00 82 GLU A O 7
ATOM 9590 N N . VAL A 1 90 ? -10.912 -12.317 12.087 1.00 0.00 83 VAL A N 7
ATOM 9591 C CA . VAL A 1 90 ? -11.757 -11.680 13.079 1.00 0.00 83 VAL A CA 7
ATOM 9592 C C . VAL A 1 90 ? -12.389 -12.716 13.967 1.00 0.00 83 VAL A C 7
ATOM 9593 O O . VAL A 1 90 ? -12.956 -13.697 13.490 1.00 0.00 83 VAL A O 7
ATOM 9606 N N . TYR A 1 91 ? -12.264 -12.514 15.245 1.00 0.00 84 TYR A N 7
ATOM 9607 C CA . TYR A 1 91 ? -12.857 -13.384 16.217 1.00 0.00 84 TYR A CA 7
ATOM 9608 C C . TYR A 1 91 ? -14.132 -12.777 16.752 1.00 0.00 84 TYR A C 7
ATOM 9609 O O . TYR A 1 91 ? -14.417 -11.602 16.501 1.00 0.00 84 TYR A O 7
ATOM 9627 N N . GLN A 1 92 ? -14.891 -13.558 17.489 1.00 0.00 85 GLN A N 7
ATOM 9628 C CA . GLN A 1 92 ? -16.193 -13.126 17.946 1.00 0.00 85 GLN A CA 7
ATOM 9629 C C . GLN A 1 92 ? -16.084 -11.997 18.944 1.00 0.00 85 GLN A C 7
ATOM 9630 O O . GLN A 1 92 ? -15.107 -11.890 19.691 1.00 0.00 85 GLN A O 7
ATOM 9644 N N . GLU A 1 93 ? -17.083 -11.151 18.928 1.00 0.00 86 GLU A N 7
ATOM 9645 C CA . GLU A 1 93 ? -17.114 -9.956 19.728 1.00 0.00 86 GLU A CA 7
ATOM 9646 C C . GLU A 1 93 ? -17.848 -10.162 21.050 1.00 0.00 86 GLU A C 7
ATOM 9647 O O . GLU A 1 93 ? -18.668 -11.066 21.190 1.00 0.00 86 GLU A O 7
ATOM 9659 N N . GLN A 1 94 ? -17.525 -9.309 22.013 1.00 0.00 87 GLN A N 7
ATOM 9660 C CA . GLN A 1 94 ? -18.146 -9.328 23.339 1.00 0.00 87 GLN A CA 7
ATOM 9661 C C . GLN A 1 94 ? -19.620 -8.961 23.259 1.00 0.00 87 GLN A C 7
ATOM 9662 O O . GLN A 1 94 ? -20.457 -9.564 23.925 1.00 0.00 87 GLN A O 7
ATOM 9676 N N . LEU A 1 95 ? -19.927 -7.958 22.444 1.00 0.00 88 LEU A N 7
ATOM 9677 C CA . LEU A 1 95 ? -21.304 -7.531 22.252 1.00 0.00 88 LEU A CA 7
ATOM 9678 C C . LEU A 1 95 ? -22.101 -8.667 21.630 1.00 0.00 88 LEU A C 7
ATOM 9679 O O . LEU A 1 95 ? -23.250 -8.919 21.995 1.00 0.00 88 LEU A O 7
ATOM 9695 N N . GLY A 1 96 ? -21.471 -9.344 20.689 1.00 0.00 89 GLY A N 7
ATOM 9696 C CA . GLY A 1 96 ? -22.084 -10.487 20.054 1.00 0.00 89 GLY A CA 7
ATOM 9697 C C . GLY A 1 96 ? -22.609 -10.180 18.675 1.00 0.00 89 GLY A C 7
ATOM 9698 O O . GLY A 1 96 ? -22.906 -9.027 18.357 1.00 0.00 89 GLY A O 7
ATOM 9702 N N . GLY A 1 97 ? -22.704 -11.203 17.852 1.00 0.00 90 GLY A N 7
ATOM 9703 C CA . GLY A 1 97 ? -23.217 -11.048 16.516 1.00 0.00 90 GLY A CA 7
ATOM 9704 C C . GLY A 1 97 ? -23.938 -12.293 16.064 1.00 0.00 90 GLY A C 7
ATOM 9705 O O . GLY A 1 97 ? -24.863 -12.189 15.245 1.00 0.00 90 GLY A O 7
ATOM 9710 N N . MET A 1 8 ? -13.362 -7.693 -8.302 1.00 0.00 1 MET A N 8
ATOM 9711 C CA . MET A 1 8 ? -13.596 -6.241 -8.302 1.00 0.00 1 MET A CA 8
ATOM 9712 C C . MET A 1 8 ? -15.052 -5.922 -8.610 1.00 0.00 1 MET A C 8
ATOM 9713 O O . MET A 1 8 ? -15.674 -6.559 -9.470 1.00 0.00 1 MET A O 8
ATOM 9727 N N . ALA A 1 9 ? -15.592 -4.957 -7.891 1.00 0.00 2 ALA A N 8
ATOM 9728 C CA . ALA A 1 9 ? -16.930 -4.464 -8.140 1.00 0.00 2 ALA A CA 8
ATOM 9729 C C . ALA A 1 9 ? -16.815 -3.074 -8.728 1.00 0.00 2 ALA A C 8
ATOM 9730 O O . ALA A 1 9 ? -16.123 -2.221 -8.155 1.00 0.00 2 ALA A O 8
ATOM 9737 N N . ASP A 1 10 ? -17.480 -2.846 -9.871 1.00 0.00 3 ASP A N 8
ATOM 9738 C CA . ASP A 1 10 ? -17.364 -1.576 -10.610 1.00 0.00 3 ASP A CA 8
ATOM 9739 C C . ASP A 1 10 ? -15.930 -1.460 -11.162 1.00 0.00 3 ASP A C 8
ATOM 9740 O O . ASP A 1 10 ? -15.125 -2.384 -10.985 1.00 0.00 3 ASP A O 8
ATOM 9749 N N . ASP A 1 11 ? -15.612 -0.380 -11.859 1.00 0.00 4 ASP A N 8
ATOM 9750 C CA . ASP A 1 11 ? -14.252 -0.194 -12.348 1.00 0.00 4 ASP A CA 8
ATOM 9751 C C . ASP A 1 11 ? -13.309 -0.005 -11.177 1.00 0.00 4 ASP A C 8
ATOM 9752 O O . ASP A 1 11 ? -12.171 -0.489 -11.190 1.00 0.00 4 ASP A O 8
ATOM 9761 N N . ALA A 1 12 ? -13.805 0.703 -10.163 1.00 0.00 5 ALA A N 8
ATOM 9762 C CA . ALA A 1 12 ? -13.070 0.955 -8.928 1.00 0.00 5 ALA A CA 8
ATOM 9763 C C . ALA A 1 12 ? -11.719 1.607 -9.207 1.00 0.00 5 ALA A C 8
ATOM 9764 O O . ALA A 1 12 ? -10.743 1.386 -8.480 1.00 0.00 5 ALA A O 8
ATOM 9771 N N . ALA A 1 13 ? -11.676 2.435 -10.242 1.00 0.00 6 ALA A N 8
ATOM 9772 C CA . ALA A 1 13 ? -10.463 3.112 -10.625 1.00 0.00 6 ALA A CA 8
ATOM 9773 C C . ALA A 1 13 ? -10.253 4.319 -9.742 1.00 0.00 6 ALA A C 8
ATOM 9774 O O . ALA A 1 13 ? -10.703 5.430 -10.047 1.00 0.00 6 ALA A O 8
ATOM 9781 N N . GLN A 1 14 ? -9.604 4.084 -8.637 1.00 0.00 7 GLN A N 8
ATOM 9782 C CA . GLN A 1 14 ? -9.348 5.103 -7.653 1.00 0.00 7 GLN A CA 8
ATOM 9783 C C . GLN A 1 14 ? -8.022 5.769 -7.918 1.00 0.00 7 GLN A C 8
ATOM 9784 O O . GLN A 1 14 ? -7.183 5.235 -8.652 1.00 0.00 7 GLN A O 8
ATOM 9798 N N . ALA A 1 15 ? -7.824 6.922 -7.332 1.00 0.00 8 ALA A N 8
ATOM 9799 C CA . ALA A 1 15 ? -6.565 7.583 -7.417 1.00 0.00 8 ALA A CA 8
ATOM 9800 C C . ALA A 1 15 ? -5.786 7.188 -6.199 1.00 0.00 8 ALA A C 8
ATOM 9801 O O . ALA A 1 15 ? -6.279 7.321 -5.075 1.00 0.00 8 ALA A O 8
ATOM 9808 N N . GLY A 1 16 ? -4.603 6.670 -6.406 1.00 0.00 9 GLY A N 8
ATOM 9809 C CA . GLY A 1 16 ? -3.810 6.186 -5.303 1.00 0.00 9 GLY A CA 8
ATOM 9810 C C . GLY A 1 16 ? -3.235 7.287 -4.425 1.00 0.00 9 GLY A C 8
ATOM 9811 O O . GLY A 1 16 ? -2.013 7.414 -4.292 1.00 0.00 9 GLY A O 8
ATOM 9815 N N . ASP A 1 17 ? -4.109 8.074 -3.818 1.00 0.00 10 ASP A N 8
ATOM 9816 C CA . ASP A 1 17 ? -3.693 9.126 -2.910 1.00 0.00 10 ASP A CA 8
ATOM 9817 C C . ASP A 1 17 ? -3.511 8.558 -1.513 1.00 0.00 10 ASP A C 8
ATOM 9818 O O . ASP A 1 17 ? -4.278 8.851 -0.591 1.00 0.00 10 ASP A O 8
ATOM 9827 N N . ASN A 1 18 ? -2.520 7.707 -1.384 1.00 0.00 11 ASN A N 8
ATOM 9828 C CA . ASN A 1 18 ? -2.188 7.075 -0.121 1.00 0.00 11 ASN A CA 8
ATOM 9829 C C . ASN A 1 18 ? -0.881 6.335 -0.289 1.00 0.00 11 ASN A C 8
ATOM 9830 O O . ASN A 1 18 ? -0.710 5.208 0.174 1.00 0.00 11 ASN A O 8
ATOM 9841 N N . ALA A 1 19 ? 0.036 6.988 -0.970 1.00 0.00 12 ALA A N 8
ATOM 9842 C CA . ALA A 1 19 ? 1.335 6.430 -1.257 1.00 0.00 12 ALA A CA 8
ATOM 9843 C C . ALA A 1 19 ? 2.248 6.516 -0.047 1.00 0.00 12 ALA A C 8
ATOM 9844 O O . ALA A 1 19 ? 2.003 7.305 0.865 1.00 0.00 12 ALA A O 8
ATOM 9851 N N . GLU A 1 20 ? 3.313 5.718 -0.073 1.00 0.00 13 GLU A N 8
ATOM 9852 C CA . GLU A 1 20 ? 4.276 5.609 1.016 1.00 0.00 13 GLU A CA 8
ATOM 9853 C C . GLU A 1 20 ? 3.650 4.906 2.199 1.00 0.00 13 GLU A C 8
ATOM 9854 O O . GLU A 1 20 ? 3.940 5.189 3.361 1.00 0.00 13 GLU A O 8
ATOM 9866 N N . TYR A 1 21 ? 2.818 3.962 1.865 1.00 0.00 14 TYR A N 8
ATOM 9867 C CA . TYR A 1 21 ? 2.127 3.125 2.816 1.00 0.00 14 TYR A CA 8
ATOM 9868 C C . TYR A 1 21 ? 2.254 1.680 2.398 1.00 0.00 14 TYR A C 8
ATOM 9869 O O . TYR A 1 21 ? 2.646 1.385 1.268 1.00 0.00 14 TYR A O 8
ATOM 9887 N N . ILE A 1 22 ? 1.902 0.785 3.281 1.00 0.00 15 ILE A N 8
ATOM 9888 C CA . ILE A 1 22 ? 2.049 -0.620 3.023 1.00 0.00 15 ILE A CA 8
ATOM 9889 C C . ILE A 1 22 ? 0.681 -1.225 2.828 1.00 0.00 15 ILE A C 8
ATOM 9890 O O . ILE A 1 22 ? -0.332 -0.644 3.218 1.00 0.00 15 ILE A O 8
ATOM 9906 N N . LYS A 1 23 ? 0.643 -2.361 2.229 1.00 0.00 16 LYS A N 8
ATOM 9907 C CA . LYS A 1 23 ? -0.600 -3.000 1.947 1.00 0.00 16 LYS A CA 8
ATOM 9908 C C . LYS A 1 23 ? -0.754 -4.218 2.822 1.00 0.00 16 LYS A C 8
ATOM 9909 O O . LYS A 1 23 ? 0.217 -4.865 3.161 1.00 0.00 16 LYS A O 8
ATOM 9928 N N . ILE A 1 24 ? -1.945 -4.484 3.227 1.00 0.00 17 ILE A N 8
ATOM 9929 C CA . ILE A 1 24 ? -2.225 -5.632 4.046 1.00 0.00 17 ILE A CA 8
ATOM 9930 C C . ILE A 1 24 ? -3.380 -6.432 3.496 1.00 0.00 17 ILE A C 8
ATOM 9931 O O . ILE A 1 24 ? -4.416 -5.871 3.121 1.00 0.00 17 ILE A O 8
ATOM 9947 N N . LYS A 1 25 ? -3.201 -7.733 3.422 1.00 0.00 18 LYS A N 8
ATOM 9948 C CA . LYS A 1 25 ? -4.261 -8.594 3.006 1.00 0.00 18 LYS A CA 8
ATOM 9949 C C . LYS A 1 25 ? -4.937 -9.138 4.241 1.00 0.00 18 LYS A C 8
ATOM 9950 O O . LYS A 1 25 ? -4.386 -9.998 4.933 1.00 0.00 18 LYS A O 8
ATOM 9969 N N . VAL A 1 26 ? -6.100 -8.635 4.529 1.00 0.00 19 VAL A N 8
ATOM 9970 C CA . VAL A 1 26 ? -6.856 -9.098 5.650 1.00 0.00 19 VAL A CA 8
ATOM 9971 C C . VAL A 1 26 ? -7.578 -10.365 5.257 1.00 0.00 19 VAL A C 8
ATOM 9972 O O . VAL A 1 26 ? -8.389 -10.350 4.352 1.00 0.00 19 VAL A O 8
ATOM 9985 N N . VAL A 1 27 ? -7.254 -11.453 5.925 1.00 0.00 20 VAL A N 8
ATOM 9986 C CA . VAL A 1 27 ? -7.860 -12.734 5.657 1.00 0.00 20 VAL A CA 8
ATOM 9987 C C . VAL A 1 27 ? -8.708 -13.161 6.846 1.00 0.00 20 VAL A C 8
ATOM 9988 O O . VAL A 1 27 ? -8.209 -13.301 7.965 1.00 0.00 20 VAL A O 8
ATOM 10001 N N . GLY A 1 28 ? -9.982 -13.350 6.600 1.00 0.00 21 GLY A N 8
ATOM 10002 C CA . GLY A 1 28 ? -10.892 -13.748 7.653 1.00 0.00 21 GLY A CA 8
ATOM 10003 C C . GLY A 1 28 ? -10.940 -15.248 7.849 1.00 0.00 21 GLY A C 8
ATOM 10004 O O . GLY A 1 28 ? -10.210 -15.992 7.191 1.00 0.00 21 GLY A O 8
ATOM 10008 N N . GLN A 1 29 ? -11.821 -15.689 8.732 1.00 0.00 22 GLN A N 8
ATOM 10009 C CA . GLN A 1 29 ? -11.964 -17.104 9.068 1.00 0.00 22 GLN A CA 8
ATOM 10010 C C . GLN A 1 29 ? -12.394 -17.934 7.880 1.00 0.00 22 GLN A C 8
ATOM 10011 O O . GLN A 1 29 ? -11.951 -19.067 7.711 1.00 0.00 22 GLN A O 8
ATOM 10025 N N . ASP A 1 30 ? -13.255 -17.382 7.063 1.00 0.00 23 ASP A N 8
ATOM 10026 C CA . ASP A 1 30 ? -13.717 -18.069 5.873 1.00 0.00 23 ASP A CA 8
ATOM 10027 C C . ASP A 1 30 ? -12.789 -17.759 4.721 1.00 0.00 23 ASP A C 8
ATOM 10028 O O . ASP A 1 30 ? -13.164 -17.877 3.553 1.00 0.00 23 ASP A O 8
ATOM 10037 N N . SER A 1 31 ? -11.560 -17.368 5.074 1.00 0.00 24 SER A N 8
ATOM 10038 C CA . SER A 1 31 ? -10.537 -16.991 4.110 1.00 0.00 24 SER A CA 8
ATOM 10039 C C . SER A 1 31 ? -10.971 -15.754 3.354 1.00 0.00 24 SER A C 8
ATOM 10040 O O . SER A 1 31 ? -10.722 -15.605 2.157 1.00 0.00 24 SER A O 8
ATOM 10048 N N . ASN A 1 32 ? -11.601 -14.850 4.079 1.00 0.00 25 ASN A N 8
ATOM 10049 C CA . ASN A 1 32 ? -12.083 -13.605 3.494 1.00 0.00 25 ASN A CA 8
ATOM 10050 C C . ASN A 1 32 ? -10.927 -12.639 3.373 1.00 0.00 25 ASN A C 8
ATOM 10051 O O . ASN A 1 32 ? -10.528 -12.037 4.350 1.00 0.00 25 ASN A O 8
ATOM 10062 N N . GLU A 1 33 ? -10.401 -12.494 2.180 1.00 0.00 26 GLU A N 8
ATOM 10063 C CA . GLU A 1 33 ? -9.237 -11.649 1.952 1.00 0.00 26 GLU A CA 8
ATOM 10064 C C . GLU A 1 33 ? -9.608 -10.329 1.290 1.00 0.00 26 GLU A C 8
ATOM 10065 O O . GLU A 1 33 ? -10.299 -10.303 0.267 1.00 0.00 26 GLU A O 8
ATOM 10077 N N . VAL A 1 34 ? -9.152 -9.242 1.889 1.00 0.00 27 VAL A N 8
ATOM 10078 C CA . VAL A 1 34 ? -9.367 -7.902 1.364 1.00 0.00 27 VAL A CA 8
ATOM 10079 C C . VAL A 1 34 ? -8.117 -7.041 1.577 1.00 0.00 27 VAL A C 8
ATOM 10080 O O . VAL A 1 34 ? -7.418 -7.187 2.580 1.00 0.00 27 VAL A O 8
ATOM 10093 N N . HIS A 1 35 ? -7.826 -6.166 0.623 1.00 0.00 28 HIS A N 8
ATOM 10094 C CA . HIS A 1 35 ? -6.644 -5.318 0.704 1.00 0.00 28 HIS A CA 8
ATOM 10095 C C . HIS A 1 35 ? -6.916 -3.986 1.372 1.00 0.00 28 HIS A C 8
ATOM 10096 O O . HIS A 1 35 ? -7.710 -3.178 0.892 1.00 0.00 28 HIS A O 8
ATOM 10110 N N . PHE A 1 36 ? -6.253 -3.776 2.478 1.00 0.00 29 PHE A N 8
ATOM 10111 C CA . PHE A 1 36 ? -6.257 -2.497 3.160 1.00 0.00 29 PHE A CA 8
ATOM 10112 C C . PHE A 1 36 ? -4.886 -1.862 3.070 1.00 0.00 29 PHE A C 8
ATOM 10113 O O . PHE A 1 36 ? -3.869 -2.557 3.080 1.00 0.00 29 PHE A O 8
ATOM 10130 N N . ARG A 1 37 ? -4.855 -0.555 2.963 1.00 0.00 30 ARG A N 8
ATOM 10131 C CA . ARG A 1 37 ? -3.600 0.160 2.886 1.00 0.00 30 ARG A CA 8
ATOM 10132 C C . ARG A 1 37 ? -3.363 0.923 4.179 1.00 0.00 30 ARG A C 8
ATOM 10133 O O . ARG A 1 37 ? -4.156 1.791 4.555 1.00 0.00 30 ARG A O 8
ATOM 10154 N N . VAL A 1 38 ? -2.280 0.605 4.846 1.00 0.00 31 VAL A N 8
ATOM 10155 C CA . VAL A 1 38 ? -1.936 1.230 6.119 1.00 0.00 31 VAL A CA 8
ATOM 10156 C C . VAL A 1 38 ? -0.449 1.543 6.177 1.00 0.00 31 VAL A C 8
ATOM 10157 O O . VAL A 1 38 ? 0.295 1.204 5.280 1.00 0.00 31 VAL A O 8
ATOM 10170 N N . LYS A 1 39 ? -0.037 2.199 7.222 1.00 0.00 32 LYS A N 8
ATOM 10171 C CA . LYS A 1 39 ? 1.350 2.573 7.410 1.00 0.00 32 LYS A CA 8
ATOM 10172 C C . LYS A 1 39 ? 2.108 1.454 8.123 1.00 0.00 32 LYS A C 8
ATOM 10173 O O . LYS A 1 39 ? 1.497 0.595 8.752 1.00 0.00 32 LYS A O 8
ATOM 10192 N N . TYR A 1 40 ? 3.439 1.459 8.015 1.00 0.00 33 TYR A N 8
ATOM 10193 C CA . TYR A 1 40 ? 4.260 0.478 8.724 1.00 0.00 33 TYR A CA 8
ATOM 10194 C C . TYR A 1 40 ? 3.977 0.563 10.221 1.00 0.00 33 TYR A C 8
ATOM 10195 O O . TYR A 1 40 ? 3.772 -0.447 10.882 1.00 0.00 33 TYR A O 8
ATOM 10213 N N . GLY A 1 41 ? 3.907 1.791 10.727 1.00 0.00 34 GLY A N 8
ATOM 10214 C CA . GLY A 1 41 ? 3.695 2.014 12.140 1.00 0.00 34 GLY A CA 8
ATOM 10215 C C . GLY A 1 41 ? 2.240 2.186 12.483 1.00 0.00 34 GLY A C 8
ATOM 10216 O O . GLY A 1 41 ? 1.902 2.774 13.513 1.00 0.00 34 GLY A O 8
ATOM 10220 N N . THR A 1 42 ? 1.377 1.701 11.612 1.00 0.00 35 THR A N 8
ATOM 10221 C CA . THR A 1 42 ? -0.036 1.780 11.812 1.00 0.00 35 THR A CA 8
ATOM 10222 C C . THR A 1 42 ? -0.481 1.056 13.090 1.00 0.00 35 THR A C 8
ATOM 10223 O O . THR A 1 42 ? 0.025 -0.013 13.437 1.00 0.00 35 THR A O 8
ATOM 10234 N N . SER A 1 43 ? -1.412 1.675 13.787 1.00 0.00 36 SER A N 8
ATOM 10235 C CA . SER A 1 43 ? -1.969 1.125 14.996 1.00 0.00 36 SER A CA 8
ATOM 10236 C C . SER A 1 43 ? -3.202 0.296 14.655 1.00 0.00 36 SER A C 8
ATOM 10237 O O . SER A 1 43 ? -3.812 0.500 13.604 1.00 0.00 36 SER A O 8
ATOM 10245 N N . MET A 1 44 ? -3.578 -0.624 15.546 1.00 0.00 37 MET A N 8
ATOM 10246 C CA . MET A 1 44 ? -4.708 -1.533 15.294 1.00 0.00 37 MET A CA 8
ATOM 10247 C C . MET A 1 44 ? -5.986 -0.784 14.885 1.00 0.00 37 MET A C 8
ATOM 10248 O O . MET A 1 44 ? -6.757 -1.272 14.069 1.00 0.00 37 MET A O 8
ATOM 10262 N N . ALA A 1 45 ? -6.176 0.410 15.425 1.00 0.00 38 ALA A N 8
ATOM 10263 C CA . ALA A 1 45 ? -7.376 1.194 15.164 1.00 0.00 38 ALA A CA 8
ATOM 10264 C C . ALA A 1 45 ? -7.523 1.538 13.694 1.00 0.00 38 ALA A C 8
ATOM 10265 O O . ALA A 1 45 ? -8.627 1.551 13.171 1.00 0.00 38 ALA A O 8
ATOM 10272 N N . LYS A 1 46 ? -6.402 1.790 13.031 1.00 0.00 39 LYS A N 8
ATOM 10273 C CA . LYS A 1 46 ? -6.414 2.218 11.634 1.00 0.00 39 LYS A CA 8
ATOM 10274 C C . LYS A 1 46 ? -7.100 1.173 10.755 1.00 0.00 39 LYS A C 8
ATOM 10275 O O . LYS A 1 46 ? -7.861 1.507 9.869 1.00 0.00 39 LYS A O 8
ATOM 10294 N N . LEU A 1 47 ? -6.822 -0.087 11.016 1.00 0.00 40 LEU A N 8
ATOM 10295 C CA . LEU A 1 47 ? -7.408 -1.170 10.240 1.00 0.00 40 LEU A CA 8
ATOM 10296 C C . LEU A 1 47 ? -8.736 -1.622 10.811 1.00 0.00 40 LEU A C 8
ATOM 10297 O O . LEU A 1 47 ? -9.695 -1.837 10.076 1.00 0.00 40 LEU A O 8
ATOM 10313 N N . LYS A 1 48 ? -8.783 -1.767 12.124 1.00 0.00 41 LYS A N 8
ATOM 10314 C CA . LYS A 1 48 ? -9.966 -2.266 12.801 1.00 0.00 41 LYS A CA 8
ATOM 10315 C C . LYS A 1 48 ? -11.137 -1.362 12.609 1.00 0.00 41 LYS A C 8
ATOM 10316 O O . LYS A 1 48 ? -12.216 -1.820 12.299 1.00 0.00 41 LYS A O 8
ATOM 10335 N N . LYS A 1 49 ? -10.919 -0.076 12.763 1.00 0.00 42 LYS A N 8
ATOM 10336 C CA . LYS A 1 49 ? -11.980 0.888 12.519 1.00 0.00 42 LYS A CA 8
ATOM 10337 C C . LYS A 1 49 ? -12.422 0.792 11.080 1.00 0.00 42 LYS A C 8
ATOM 10338 O O . LYS A 1 49 ? -13.607 0.784 10.779 1.00 0.00 42 LYS A O 8
ATOM 10357 N N . SER A 1 50 ? -11.447 0.694 10.203 1.00 0.00 43 SER A N 8
ATOM 10358 C CA . SER A 1 50 ? -11.695 0.660 8.779 1.00 0.00 43 SER A CA 8
ATOM 10359 C C . SER A 1 50 ? -12.520 -0.569 8.359 1.00 0.00 43 SER A C 8
ATOM 10360 O O . SER A 1 50 ? -13.526 -0.443 7.644 1.00 0.00 43 SER A O 8
ATOM 10368 N N . TYR A 1 51 ? -12.106 -1.736 8.815 1.00 0.00 44 TYR A N 8
ATOM 10369 C CA . TYR A 1 51 ? -12.802 -2.976 8.502 1.00 0.00 44 TYR A CA 8
ATOM 10370 C C . TYR A 1 51 ? -14.127 -3.072 9.224 1.00 0.00 44 TYR A C 8
ATOM 10371 O O . TYR A 1 51 ? -15.144 -3.413 8.627 1.00 0.00 44 TYR A O 8
ATOM 10389 N N . ALA A 1 52 ? -14.112 -2.755 10.507 1.00 0.00 45 ALA A N 8
ATOM 10390 C CA . ALA A 1 52 ? -15.315 -2.833 11.323 1.00 0.00 45 ALA A CA 8
ATOM 10391 C C . ALA A 1 52 ? -16.382 -1.938 10.748 1.00 0.00 45 ALA A C 8
ATOM 10392 O O . ALA A 1 52 ? -17.573 -2.240 10.813 1.00 0.00 45 ALA A O 8
ATOM 10399 N N . ASP A 1 53 ? -15.943 -0.844 10.175 1.00 0.00 46 ASP A N 8
ATOM 10400 C CA . ASP A 1 53 ? -16.842 0.130 9.582 1.00 0.00 46 ASP A CA 8
ATOM 10401 C C . ASP A 1 53 ? -17.618 -0.467 8.418 1.00 0.00 46 ASP A C 8
ATOM 10402 O O . ASP A 1 53 ? -18.832 -0.312 8.334 1.00 0.00 46 ASP A O 8
ATOM 10411 N N . ARG A 1 54 ? -16.913 -1.172 7.534 1.00 0.00 47 ARG A N 8
ATOM 10412 C CA . ARG A 1 54 ? -17.541 -1.740 6.345 1.00 0.00 47 ARG A CA 8
ATOM 10413 C C . ARG A 1 54 ? -18.464 -2.904 6.698 1.00 0.00 47 ARG A C 8
ATOM 10414 O O . ARG A 1 54 ? -19.398 -3.212 5.965 1.00 0.00 47 ARG A O 8
ATOM 10435 N N . THR A 1 55 ? -18.202 -3.542 7.821 1.00 0.00 48 THR A N 8
ATOM 10436 C CA . THR A 1 55 ? -18.995 -4.684 8.234 1.00 0.00 48 THR A CA 8
ATOM 10437 C C . THR A 1 55 ? -20.088 -4.286 9.243 1.00 0.00 48 THR A C 8
ATOM 10438 O O . THR A 1 55 ? -20.923 -5.113 9.627 1.00 0.00 48 THR A O 8
ATOM 10449 N N . GLY A 1 56 ? -20.080 -3.023 9.664 1.00 0.00 49 GLY A N 8
ATOM 10450 C CA . GLY A 1 56 ? -21.089 -2.542 10.599 1.00 0.00 49 GLY A CA 8
ATOM 10451 C C . GLY A 1 56 ? -20.937 -3.156 11.975 1.00 0.00 49 GLY A C 8
ATOM 10452 O O . GLY A 1 56 ? -21.917 -3.347 12.696 1.00 0.00 49 GLY A O 8
ATOM 10456 N N . VAL A 1 57 ? -19.711 -3.470 12.329 1.00 0.00 50 VAL A N 8
ATOM 10457 C CA . VAL A 1 57 ? -19.400 -4.096 13.600 1.00 0.00 50 VAL A CA 8
ATOM 10458 C C . VAL A 1 57 ? -18.607 -3.146 14.477 1.00 0.00 50 VAL A C 8
ATOM 10459 O O . VAL A 1 57 ? -17.858 -2.308 13.972 1.00 0.00 50 VAL A O 8
ATOM 10472 N N . ALA A 1 58 ? -18.823 -3.243 15.781 1.00 0.00 51 ALA A N 8
ATOM 10473 C CA . ALA A 1 58 ? -18.097 -2.447 16.747 1.00 0.00 51 ALA A CA 8
ATOM 10474 C C . ALA A 1 58 ? -16.596 -2.630 16.550 1.00 0.00 51 ALA A C 8
ATOM 10475 O O . ALA A 1 58 ? -16.103 -3.761 16.435 1.00 0.00 51 ALA A O 8
ATOM 10482 N N . VAL A 1 59 ? -15.881 -1.522 16.535 1.00 0.00 52 VAL A N 8
ATOM 10483 C CA . VAL A 1 59 ? -14.448 -1.518 16.286 1.00 0.00 52 VAL A CA 8
ATOM 10484 C C . VAL A 1 59 ? -13.708 -2.309 17.352 1.00 0.00 52 VAL A C 8
ATOM 10485 O O . VAL A 1 59 ? -12.809 -3.095 17.048 1.00 0.00 52 VAL A O 8
ATOM 10498 N N . ASN A 1 60 ? -14.105 -2.118 18.595 1.00 0.00 53 ASN A N 8
ATOM 10499 C CA . ASN A 1 60 ? -13.443 -2.781 19.708 1.00 0.00 53 ASN A CA 8
ATOM 10500 C C . ASN A 1 60 ? -13.797 -4.263 19.772 1.00 0.00 53 ASN A C 8
ATOM 10501 O O . ASN A 1 60 ? -13.116 -5.037 20.431 1.00 0.00 53 ASN A O 8
ATOM 10512 N N . SER A 1 61 ? -14.860 -4.656 19.086 1.00 0.00 54 SER A N 8
ATOM 10513 C CA . SER A 1 61 ? -15.268 -6.049 19.079 1.00 0.00 54 SER A CA 8
ATOM 10514 C C . SER A 1 61 ? -14.680 -6.796 17.887 1.00 0.00 54 SER A C 8
ATOM 10515 O O . SER A 1 61 ? -14.829 -8.009 17.772 1.00 0.00 54 SER A O 8
ATOM 10523 N N . LEU A 1 62 ? -14.018 -6.065 17.012 1.00 0.00 55 LEU A N 8
ATOM 10524 C CA . LEU A 1 62 ? -13.384 -6.651 15.847 1.00 0.00 55 LEU A CA 8
ATOM 10525 C C . LEU A 1 62 ? -11.936 -6.922 16.216 1.00 0.00 55 LEU A C 8
ATOM 10526 O O . LEU A 1 62 ? -11.290 -6.078 16.826 1.00 0.00 55 LEU A O 8
ATOM 10542 N N . ARG A 1 63 ? -11.425 -8.085 15.872 1.00 0.00 56 ARG A N 8
ATOM 10543 C CA . ARG A 1 63 ? -10.081 -8.432 16.276 1.00 0.00 56 ARG A CA 8
ATOM 10544 C C . ARG A 1 63 ? -9.258 -8.933 15.116 1.00 0.00 56 ARG A C 8
ATOM 10545 O O . ARG A 1 63 ? -9.658 -9.851 14.393 1.00 0.00 56 ARG A O 8
ATOM 10566 N N . PHE A 1 64 ? -8.115 -8.312 14.941 1.00 0.00 57 PHE A N 8
ATOM 10567 C CA . PHE A 1 64 ? -7.170 -8.692 13.917 1.00 0.00 57 PHE A CA 8
ATOM 10568 C C . PHE A 1 64 ? -5.952 -9.304 14.562 1.00 0.00 57 PHE A C 8
ATOM 10569 O O . PHE A 1 64 ? -5.412 -8.764 15.536 1.00 0.00 57 PHE A O 8
ATOM 10586 N N . LEU A 1 65 ? -5.523 -10.415 14.040 1.00 0.00 58 LEU A N 8
ATOM 10587 C CA . LEU A 1 65 ? -4.382 -11.107 14.574 1.00 0.00 58 LEU A CA 8
ATOM 10588 C C . LEU A 1 65 ? -3.319 -11.288 13.526 1.00 0.00 58 LEU A C 8
ATOM 10589 O O . LEU A 1 65 ? -3.612 -11.439 12.347 1.00 0.00 58 LEU A O 8
ATOM 10605 N N . PHE A 1 66 ? -2.093 -11.240 13.953 1.00 0.00 59 PHE A N 8
ATOM 10606 C CA . PHE A 1 66 ? -0.987 -11.481 13.086 1.00 0.00 59 PHE A CA 8
ATOM 10607 C C . PHE A 1 66 ? -0.224 -12.680 13.587 1.00 0.00 59 PHE A C 8
ATOM 10608 O O . PHE A 1 66 ? 0.285 -12.668 14.700 1.00 0.00 59 PHE A O 8
ATOM 10625 N N . ASP A 1 67 ? -0.175 -13.718 12.777 1.00 0.00 60 ASP A N 8
ATOM 10626 C CA . ASP A 1 67 ? 0.537 -14.958 13.118 1.00 0.00 60 ASP A CA 8
ATOM 10627 C C . ASP A 1 67 ? -0.008 -15.574 14.422 1.00 0.00 60 ASP A C 8
ATOM 10628 O O . ASP A 1 67 ? 0.690 -16.289 15.142 1.00 0.00 60 ASP A O 8
ATOM 10637 N N . GLY A 1 68 ? -1.270 -15.312 14.685 1.00 0.00 61 GLY A N 8
ATOM 10638 C CA . GLY A 1 68 ? -1.939 -15.871 15.846 1.00 0.00 61 GLY A CA 8
ATOM 10639 C C . GLY A 1 68 ? -1.884 -14.980 17.068 1.00 0.00 61 GLY A C 8
ATOM 10640 O O . GLY A 1 68 ? -2.336 -15.370 18.144 1.00 0.00 61 GLY A O 8
ATOM 10644 N N . ARG A 1 69 ? -1.346 -13.786 16.919 1.00 0.00 62 ARG A N 8
ATOM 10645 C CA . ARG A 1 69 ? -1.299 -12.854 18.025 1.00 0.00 62 ARG A CA 8
ATOM 10646 C C . ARG A 1 69 ? -2.002 -11.575 17.648 1.00 0.00 62 ARG A C 8
ATOM 10647 O O . ARG A 1 69 ? -1.818 -11.044 16.558 1.00 0.00 62 ARG A O 8
ATOM 10668 N N . ARG A 1 70 ? -2.813 -11.106 18.544 1.00 0.00 63 ARG A N 8
ATOM 10669 C CA . ARG A 1 70 ? -3.640 -9.944 18.315 1.00 0.00 63 ARG A CA 8
ATOM 10670 C C . ARG A 1 70 ? -2.834 -8.682 18.152 1.00 0.00 63 ARG A C 8
ATOM 10671 O O . ARG A 1 70 ? -1.843 -8.464 18.840 1.00 0.00 63 ARG A O 8
ATOM 10692 N N . ILE A 1 71 ? -3.269 -7.871 17.222 1.00 0.00 64 ILE A N 8
ATOM 10693 C CA . ILE A 1 71 ? -2.601 -6.624 16.899 1.00 0.00 64 ILE A CA 8
ATOM 10694 C C . ILE A 1 71 ? -3.153 -5.503 17.758 1.00 0.00 64 ILE A C 8
ATOM 10695 O O . ILE A 1 71 ? -4.340 -5.185 17.696 1.00 0.00 64 ILE A O 8
ATOM 10711 N N . ASN A 1 72 ? -2.289 -4.922 18.561 1.00 0.00 65 ASN A N 8
ATOM 10712 C CA . ASN A 1 72 ? -2.661 -3.854 19.464 1.00 0.00 65 ASN A CA 8
ATOM 10713 C C . ASN A 1 72 ? -2.141 -2.536 18.930 1.00 0.00 65 ASN A C 8
ATOM 10714 O O . ASN A 1 72 ? -1.225 -2.513 18.111 1.00 0.00 65 ASN A O 8
ATOM 10725 N N . ASP A 1 73 ? -2.717 -1.433 19.383 1.00 0.00 66 ASP A N 8
ATOM 10726 C CA . ASP A 1 73 ? -2.241 -0.111 18.967 1.00 0.00 66 ASP A CA 8
ATOM 10727 C C . ASP A 1 73 ? -0.926 0.201 19.658 1.00 0.00 66 ASP A C 8
ATOM 10728 O O . ASP A 1 73 ? -0.209 1.123 19.277 1.00 0.00 66 ASP A O 8
ATOM 10737 N N . ASP A 1 74 ? -0.624 -0.578 20.677 1.00 0.00 67 ASP A N 8
ATOM 10738 C CA . ASP A 1 74 ? 0.600 -0.413 21.442 1.00 0.00 67 ASP A CA 8
ATOM 10739 C C . ASP A 1 74 ? 1.772 -1.077 20.735 1.00 0.00 67 ASP A C 8
ATOM 10740 O O . ASP A 1 74 ? 2.931 -0.775 21.010 1.00 0.00 67 ASP A O 8
ATOM 10749 N N . ASP A 1 75 ? 1.465 -1.987 19.823 1.00 0.00 68 ASP A N 8
ATOM 10750 C CA . ASP A 1 75 ? 2.496 -2.705 19.097 1.00 0.00 68 ASP A CA 8
ATOM 10751 C C . ASP A 1 75 ? 3.184 -1.823 18.073 1.00 0.00 68 ASP A C 8
ATOM 10752 O O . ASP A 1 75 ? 2.570 -0.924 17.486 1.00 0.00 68 ASP A O 8
ATOM 10761 N N . THR A 1 76 ? 4.453 -2.091 17.865 1.00 0.00 69 THR A N 8
ATOM 10762 C CA . THR A 1 76 ? 5.259 -1.352 16.930 1.00 0.00 69 THR A CA 8
ATOM 10763 C C . THR A 1 76 ? 5.339 -2.090 15.587 1.00 0.00 69 THR A C 8
ATOM 10764 O O . THR A 1 76 ? 5.088 -3.297 15.526 1.00 0.00 69 THR A O 8
ATOM 10775 N N . PRO A 1 77 ? 5.703 -1.386 14.494 1.00 0.00 70 PRO A N 8
ATOM 10776 C CA . PRO A 1 77 ? 5.777 -1.989 13.149 1.00 0.00 70 PRO A CA 8
ATOM 10777 C C . PRO A 1 77 ? 6.736 -3.170 13.091 1.00 0.00 70 PRO A C 8
ATOM 10778 O O . PRO A 1 77 ? 6.508 -4.133 12.362 1.00 0.00 70 PRO A O 8
ATOM 10789 N N . LYS A 1 78 ? 7.785 -3.099 13.881 1.00 0.00 71 LYS A N 8
ATOM 10790 C CA . LYS A 1 78 ? 8.791 -4.138 13.927 1.00 0.00 71 LYS A CA 8
ATOM 10791 C C . LYS A 1 78 ? 8.262 -5.433 14.550 1.00 0.00 71 LYS A C 8
ATOM 10792 O O . LYS A 1 78 ? 8.527 -6.508 14.055 1.00 0.00 71 LYS A O 8
ATOM 10811 N N . THR A 1 79 ? 7.518 -5.313 15.648 1.00 0.00 72 THR A N 8
ATOM 10812 C CA . THR A 1 79 ? 7.000 -6.478 16.338 1.00 0.00 72 THR A CA 8
ATOM 10813 C C . THR A 1 79 ? 5.829 -7.043 15.572 1.00 0.00 72 THR A C 8
ATOM 10814 O O . THR A 1 79 ? 5.555 -8.240 15.618 1.00 0.00 72 THR A O 8
ATOM 10825 N N . LEU A 1 80 ? 5.139 -6.165 14.864 1.00 0.00 73 LEU A N 8
ATOM 10826 C CA . LEU A 1 80 ? 4.055 -6.583 14.012 1.00 0.00 73 LEU A CA 8
ATOM 10827 C C . LEU A 1 80 ? 4.609 -7.219 12.759 1.00 0.00 73 LEU A C 8
ATOM 10828 O O . LEU A 1 80 ? 3.917 -7.962 12.085 1.00 0.00 73 LEU A O 8
ATOM 10844 N N . GLU A 1 81 ? 5.878 -6.889 12.446 1.00 0.00 74 GLU A N 8
ATOM 10845 C CA . GLU A 1 81 ? 6.593 -7.499 11.328 1.00 0.00 74 GLU A CA 8
ATOM 10846 C C . GLU A 1 81 ? 5.816 -7.423 10.008 1.00 0.00 74 GLU A C 8
ATOM 10847 O O . GLU A 1 81 ? 5.923 -8.307 9.166 1.00 0.00 74 GLU A O 8
ATOM 10859 N N . MET A 1 82 ? 5.075 -6.354 9.822 1.00 0.00 75 MET A N 8
ATOM 10860 C CA . MET A 1 82 ? 4.258 -6.191 8.619 1.00 0.00 75 MET A CA 8
ATOM 10861 C C . MET A 1 82 ? 5.044 -5.526 7.495 1.00 0.00 75 MET A C 8
ATOM 10862 O O . MET A 1 82 ? 6.017 -4.808 7.739 1.00 0.00 75 MET A O 8
ATOM 10876 N N . GLU A 1 83 ? 4.618 -5.775 6.267 1.00 0.00 76 GLU A N 8
ATOM 10877 C CA . GLU A 1 83 ? 5.222 -5.183 5.096 1.00 0.00 76 GLU A CA 8
ATOM 10878 C C . GLU A 1 83 ? 4.183 -5.106 3.995 1.00 0.00 76 GLU A C 8
ATOM 10879 O O . GLU A 1 83 ? 3.016 -5.427 4.229 1.00 0.00 76 GLU A O 8
ATOM 10891 N N . ASP A 1 84 ? 4.584 -4.679 2.813 1.00 0.00 77 ASP A N 8
ATOM 10892 C CA . ASP A 1 84 ? 3.640 -4.512 1.723 1.00 0.00 77 ASP A CA 8
ATOM 10893 C C . ASP A 1 84 ? 3.004 -5.840 1.293 1.00 0.00 77 ASP A C 8
ATOM 10894 O O . ASP A 1 84 ? 3.688 -6.824 1.007 1.00 0.00 77 ASP A O 8
ATOM 10903 N N . ASP A 1 85 ? 1.682 -5.833 1.308 1.00 0.00 78 ASP A N 8
ATOM 10904 C CA . ASP A 1 85 ? 0.823 -6.953 0.902 1.00 0.00 78 ASP A CA 8
ATOM 10905 C C . ASP A 1 85 ? 1.017 -8.153 1.825 1.00 0.00 78 ASP A C 8
ATOM 10906 O O . ASP A 1 85 ? 0.903 -9.300 1.405 1.00 0.00 78 ASP A O 8
ATOM 10915 N N . ASP A 1 86 ? 1.288 -7.886 3.102 1.00 0.00 79 ASP A N 8
ATOM 10916 C CA . ASP A 1 86 ? 1.448 -8.969 4.061 1.00 0.00 79 ASP A CA 8
ATOM 10917 C C . ASP A 1 86 ? 0.084 -9.493 4.458 1.00 0.00 79 ASP A C 8
ATOM 10918 O O . ASP A 1 86 ? -0.939 -8.962 4.031 1.00 0.00 79 ASP A O 8
ATOM 10927 N N . VAL A 1 87 ? 0.060 -10.502 5.271 1.00 0.00 80 VAL A N 8
ATOM 10928 C CA . VAL A 1 87 ? -1.173 -11.148 5.628 1.00 0.00 80 VAL A CA 8
ATOM 10929 C C . VAL A 1 87 ? -1.570 -10.859 7.066 1.00 0.00 80 VAL A C 8
ATOM 10930 O O . VAL A 1 87 ? -0.728 -10.734 7.953 1.00 0.00 80 VAL A O 8
ATOM 10943 N N . ILE A 1 88 ? -2.856 -10.746 7.270 1.00 0.00 81 ILE A N 8
ATOM 10944 C CA . ILE A 1 88 ? -3.432 -10.487 8.566 1.00 0.00 81 ILE A CA 8
ATOM 10945 C C . ILE A 1 88 ? -4.673 -11.350 8.775 1.00 0.00 81 ILE A C 8
ATOM 10946 O O . ILE A 1 88 ? -5.444 -11.560 7.849 1.00 0.00 81 ILE A O 8
ATOM 10962 N N . GLU A 1 89 ? -4.842 -11.855 9.981 1.00 0.00 82 GLU A N 8
ATOM 10963 C CA . GLU A 1 89 ? -5.930 -12.774 10.292 1.00 0.00 82 GLU A CA 8
ATOM 10964 C C . GLU A 1 89 ? -7.056 -12.067 11.043 1.00 0.00 82 GLU A C 8
ATOM 10965 O O . GLU A 1 89 ? -6.811 -11.151 11.825 1.00 0.00 82 GLU A O 8
ATOM 10977 N N . VAL A 1 90 ? -8.280 -12.487 10.793 1.00 0.00 83 VAL A N 8
ATOM 10978 C CA . VAL A 1 90 ? -9.444 -11.937 11.480 1.00 0.00 83 VAL A CA 8
ATOM 10979 C C . VAL A 1 90 ? -10.271 -13.036 12.110 1.00 0.00 83 VAL A C 8
ATOM 10980 O O . VAL A 1 90 ? -10.562 -14.051 11.481 1.00 0.00 83 VAL A O 8
ATOM 10993 N N . TYR A 1 91 ? -10.626 -12.832 13.354 1.00 0.00 84 TYR A N 8
ATOM 10994 C CA . TYR A 1 91 ? -11.436 -13.768 14.085 1.00 0.00 84 TYR A CA 8
ATOM 10995 C C . TYR A 1 91 ? -12.829 -13.212 14.294 1.00 0.00 84 TYR A C 8
ATOM 10996 O O . TYR A 1 91 ? -13.066 -12.026 14.048 1.00 0.00 84 TYR A O 8
ATOM 11014 N N . GLN A 1 92 ? -13.746 -14.051 14.747 1.00 0.00 85 GLN A N 8
ATOM 11015 C CA . GLN A 1 92 ? -15.141 -13.652 14.851 1.00 0.00 85 GLN A CA 8
ATOM 11016 C C . GLN A 1 92 ? -15.344 -12.596 15.921 1.00 0.00 85 GLN A C 8
ATOM 11017 O O . GLN A 1 92 ? -14.723 -12.627 16.992 1.00 0.00 85 GLN A O 8
ATOM 11031 N N . GLU A 1 93 ? -16.219 -11.670 15.609 1.00 0.00 86 GLU A N 8
ATOM 11032 C CA . GLU A 1 93 ? -16.455 -10.490 16.408 1.00 0.00 86 GLU A CA 8
ATOM 11033 C C . GLU A 1 93 ? -17.757 -10.578 17.213 1.00 0.00 86 GLU A C 8
ATOM 11034 O O . GLU A 1 93 ? -18.592 -11.456 16.978 1.00 0.00 86 GLU A O 8
ATOM 11046 N N . GLN A 1 94 ? -17.912 -9.655 18.171 1.00 0.00 87 GLN A N 8
ATOM 11047 C CA . GLN A 1 94 ? -19.078 -9.630 19.062 1.00 0.00 87 GLN A CA 8
ATOM 11048 C C . GLN A 1 94 ? -20.368 -9.367 18.304 1.00 0.00 87 GLN A C 8
ATOM 11049 O O . GLN A 1 94 ? -21.358 -10.072 18.477 1.00 0.00 87 GLN A O 8
ATOM 11063 N N . LEU A 1 95 ? -20.345 -8.366 17.448 1.00 0.00 88 LEU A N 8
ATOM 11064 C CA . LEU A 1 95 ? -21.529 -7.980 16.711 1.00 0.00 88 LEU A CA 8
ATOM 11065 C C . LEU A 1 95 ? -21.635 -8.698 15.376 1.00 0.00 88 LEU A C 8
ATOM 11066 O O . LEU A 1 95 ? -22.600 -8.523 14.639 1.00 0.00 88 LEU A O 8
ATOM 11082 N N . GLY A 1 96 ? -20.642 -9.500 15.075 1.00 0.00 89 GLY A N 8
ATOM 11083 C CA . GLY A 1 96 ? -20.672 -10.291 13.870 1.00 0.00 89 GLY A CA 8
ATOM 11084 C C . GLY A 1 96 ? -20.930 -11.746 14.180 1.00 0.00 89 GLY A C 8
ATOM 11085 O O . GLY A 1 96 ? -22.027 -12.109 14.615 1.00 0.00 89 GLY A O 8
ATOM 11089 N N . GLY A 1 97 ? -19.925 -12.573 13.993 1.00 0.00 90 GLY A N 8
ATOM 11090 C CA . GLY A 1 97 ? -20.072 -13.983 14.259 1.00 0.00 90 GLY A CA 8
ATOM 11091 C C . GLY A 1 97 ? -20.511 -14.737 13.031 1.00 0.00 90 GLY A C 8
ATOM 11092 O O . GLY A 1 97 ? -20.141 -14.319 11.911 1.00 0.00 90 GLY A O 8
ATOM 11097 N N . MET A 1 8 ? -0.871 -3.990 -10.491 1.00 0.00 1 MET A N 9
ATOM 11098 C CA . MET A 1 8 ? -0.594 -2.629 -10.984 1.00 0.00 1 MET A CA 9
ATOM 11099 C C . MET A 1 8 ? -1.883 -1.846 -11.043 1.00 0.00 1 MET A C 9
ATOM 11100 O O . MET A 1 8 ? -2.715 -2.073 -11.927 1.00 0.00 1 MET A O 9
ATOM 11114 N N . ALA A 1 9 ? -2.066 -0.937 -10.112 1.00 0.00 2 ALA A N 9
ATOM 11115 C CA . ALA A 1 9 ? -3.280 -0.166 -10.058 1.00 0.00 2 ALA A CA 9
ATOM 11116 C C . ALA A 1 9 ? -3.234 0.995 -11.033 1.00 0.00 2 ALA A C 9
ATOM 11117 O O . ALA A 1 9 ? -2.662 2.044 -10.739 1.00 0.00 2 ALA A O 9
ATOM 11124 N N . ASP A 1 10 ? -3.828 0.795 -12.199 1.00 0.00 3 ASP A N 9
ATOM 11125 C CA . ASP A 1 10 ? -3.907 1.835 -13.223 1.00 0.00 3 ASP A CA 9
ATOM 11126 C C . ASP A 1 10 ? -5.176 2.638 -13.021 1.00 0.00 3 ASP A C 9
ATOM 11127 O O . ASP A 1 10 ? -5.523 3.508 -13.820 1.00 0.00 3 ASP A O 9
ATOM 11136 N N . ASP A 1 11 ? -5.857 2.323 -11.932 1.00 0.00 4 ASP A N 9
ATOM 11137 C CA . ASP A 1 11 ? -7.097 2.975 -11.541 1.00 0.00 4 ASP A CA 9
ATOM 11138 C C . ASP A 1 11 ? -6.865 4.452 -11.301 1.00 0.00 4 ASP A C 9
ATOM 11139 O O . ASP A 1 11 ? -7.728 5.280 -11.589 1.00 0.00 4 ASP A O 9
ATOM 11148 N N . ALA A 1 12 ? -5.693 4.764 -10.740 1.00 0.00 5 ALA A N 9
ATOM 11149 C CA . ALA A 1 12 ? -5.275 6.136 -10.454 1.00 0.00 5 ALA A CA 9
ATOM 11150 C C . ALA A 1 12 ? -6.051 6.734 -9.292 1.00 0.00 5 ALA A C 9
ATOM 11151 O O . ALA A 1 12 ? -6.102 7.956 -9.129 1.00 0.00 5 ALA A O 9
ATOM 11158 N N . ALA A 1 13 ? -6.640 5.869 -8.473 1.00 0.00 6 ALA A N 9
ATOM 11159 C CA . ALA A 1 13 ? -7.348 6.316 -7.286 1.00 0.00 6 ALA A CA 9
ATOM 11160 C C . ALA A 1 13 ? -6.355 6.940 -6.321 1.00 0.00 6 ALA A C 9
ATOM 11161 O O . ALA A 1 13 ? -5.257 6.400 -6.131 1.00 0.00 6 ALA A O 9
ATOM 11168 N N . GLN A 1 14 ? -6.750 8.060 -5.707 1.00 0.00 7 GLN A N 9
ATOM 11169 C CA . GLN A 1 14 ? -5.897 8.834 -4.825 1.00 0.00 7 GLN A CA 9
ATOM 11170 C C . GLN A 1 14 ? -4.761 9.494 -5.611 1.00 0.00 7 GLN A C 9
ATOM 11171 O O . GLN A 1 14 ? -4.014 8.823 -6.322 1.00 0.00 7 GLN A O 9
ATOM 11185 N N . ALA A 1 15 ? -4.638 10.807 -5.488 1.00 0.00 8 ALA A N 9
ATOM 11186 C CA . ALA A 1 15 ? -3.611 11.550 -6.216 1.00 0.00 8 ALA A CA 9
ATOM 11187 C C . ALA A 1 15 ? -2.222 11.078 -5.814 1.00 0.00 8 ALA A C 9
ATOM 11188 O O . ALA A 1 15 ? -1.326 10.945 -6.653 1.00 0.00 8 ALA A O 9
ATOM 11195 N N . GLY A 1 16 ? -2.057 10.836 -4.532 1.00 0.00 9 GLY A N 9
ATOM 11196 C CA . GLY A 1 16 ? -0.808 10.334 -4.011 1.00 0.00 9 GLY A CA 9
ATOM 11197 C C . GLY A 1 16 ? -0.897 10.115 -2.526 1.00 0.00 9 GLY A C 9
ATOM 11198 O O . GLY A 1 16 ? 0.097 10.226 -1.800 1.00 0.00 9 GLY A O 9
ATOM 11202 N N . ASP A 1 17 ? -2.103 9.809 -2.080 1.00 0.00 10 ASP A N 9
ATOM 11203 C CA . ASP A 1 17 ? -2.410 9.628 -0.664 1.00 0.00 10 ASP A CA 9
ATOM 11204 C C . ASP A 1 17 ? -1.676 8.462 -0.049 1.00 0.00 10 ASP A C 9
ATOM 11205 O O . ASP A 1 17 ? -1.176 8.560 1.069 1.00 0.00 10 ASP A O 9
ATOM 11214 N N . ASN A 1 18 ? -1.584 7.374 -0.776 1.00 0.00 11 ASN A N 9
ATOM 11215 C CA . ASN A 1 18 ? -1.025 6.171 -0.236 1.00 0.00 11 ASN A CA 9
ATOM 11216 C C . ASN A 1 18 ? 0.089 5.660 -1.092 1.00 0.00 11 ASN A C 9
ATOM 11217 O O . ASN A 1 18 ? -0.106 5.290 -2.254 1.00 0.00 11 ASN A O 9
ATOM 11228 N N . ALA A 1 19 ? 1.247 5.649 -0.519 1.00 0.00 12 ALA A N 9
ATOM 11229 C CA . ALA A 1 19 ? 2.427 5.160 -1.162 1.00 0.00 12 ALA A CA 9
ATOM 11230 C C . ALA A 1 19 ? 3.221 4.351 -0.161 1.00 0.00 12 ALA A C 9
ATOM 11231 O O . ALA A 1 19 ? 3.181 4.645 1.038 1.00 0.00 12 ALA A O 9
ATOM 11238 N N . GLU A 1 20 ? 3.933 3.337 -0.646 1.00 0.00 13 GLU A N 9
ATOM 11239 C CA . GLU A 1 20 ? 4.665 2.414 0.216 1.00 0.00 13 GLU A CA 9
ATOM 11240 C C . GLU A 1 20 ? 3.689 1.681 1.128 1.00 0.00 13 GLU A C 9
ATOM 11241 O O . GLU A 1 20 ? 3.937 1.485 2.322 1.00 0.00 13 GLU A O 9
ATOM 11253 N N . TYR A 1 21 ? 2.584 1.278 0.540 1.00 0.00 14 TYR A N 9
ATOM 11254 C CA . TYR A 1 21 ? 1.531 0.572 1.247 1.00 0.00 14 TYR A CA 9
ATOM 11255 C C . TYR A 1 21 ? 1.445 -0.871 0.797 1.00 0.00 14 TYR A C 9
ATOM 11256 O O . TYR A 1 21 ? 2.001 -1.255 -0.236 1.00 0.00 14 TYR A O 9
ATOM 11274 N N . ILE A 1 22 ? 0.757 -1.655 1.576 1.00 0.00 15 ILE A N 9
ATOM 11275 C CA . ILE A 1 22 ? 0.615 -3.068 1.332 1.00 0.00 15 ILE A CA 9
ATOM 11276 C C . ILE A 1 22 ? -0.853 -3.435 1.382 1.00 0.00 15 ILE A C 9
ATOM 11277 O O . ILE A 1 22 ? -1.675 -2.676 1.896 1.00 0.00 15 ILE A O 9
ATOM 11293 N N . LYS A 1 23 ? -1.183 -4.561 0.846 1.00 0.00 16 LYS A N 9
ATOM 11294 C CA . LYS A 1 23 ? -2.536 -5.038 0.907 1.00 0.00 16 LYS A CA 9
ATOM 11295 C C . LYS A 1 23 ? -2.687 -6.042 2.021 1.00 0.00 16 LYS A C 9
ATOM 11296 O O . LYS A 1 23 ? -1.751 -6.757 2.357 1.00 0.00 16 LYS A O 9
ATOM 11315 N N . ILE A 1 24 ? -3.833 -6.060 2.608 1.00 0.00 17 ILE A N 9
ATOM 11316 C CA . ILE A 1 24 ? -4.166 -7.043 3.604 1.00 0.00 17 ILE A CA 9
ATOM 11317 C C . ILE A 1 24 ? -5.499 -7.668 3.305 1.00 0.00 17 ILE A C 9
ATOM 11318 O O . ILE A 1 24 ? -6.491 -6.962 3.076 1.00 0.00 17 ILE A O 9
ATOM 11334 N N . LYS A 1 25 ? -5.538 -8.980 3.290 1.00 0.00 18 LYS A N 9
ATOM 11335 C CA . LYS A 1 25 ? -6.779 -9.655 3.094 1.00 0.00 18 LYS A CA 9
ATOM 11336 C C . LYS A 1 25 ? -7.329 -10.005 4.458 1.00 0.00 18 LYS A C 9
ATOM 11337 O O . LYS A 1 25 ? -6.834 -10.919 5.125 1.00 0.00 18 LYS A O 9
ATOM 11356 N N . VAL A 1 26 ? -8.317 -9.265 4.881 1.00 0.00 19 VAL A N 9
ATOM 11357 C CA . VAL A 1 26 ? -8.941 -9.494 6.153 1.00 0.00 19 VAL A CA 9
ATOM 11358 C C . VAL A 1 26 ? -9.953 -10.592 6.011 1.00 0.00 19 VAL A C 9
ATOM 11359 O O . VAL A 1 26 ? -10.967 -10.408 5.364 1.00 0.00 19 VAL A O 9
ATOM 11372 N N . VAL A 1 27 ? -9.687 -11.727 6.600 1.00 0.00 20 VAL A N 9
ATOM 11373 C CA . VAL A 1 27 ? -10.610 -12.818 6.517 1.00 0.00 20 VAL A CA 9
ATOM 11374 C C . VAL A 1 27 ? -11.059 -13.265 7.888 1.00 0.00 20 VAL A C 9
ATOM 11375 O O . VAL A 1 27 ? -10.250 -13.638 8.751 1.00 0.00 20 VAL A O 9
ATOM 11388 N N . GLY A 1 28 ? -12.350 -13.211 8.085 1.00 0.00 21 GLY A N 9
ATOM 11389 C CA . GLY A 1 28 ? -12.916 -13.589 9.345 1.00 0.00 21 GLY A CA 9
ATOM 11390 C C . GLY A 1 28 ? -13.291 -15.043 9.384 1.00 0.00 21 GLY A C 9
ATOM 11391 O O . GLY A 1 28 ? -13.308 -15.714 8.350 1.00 0.00 21 GLY A O 9
ATOM 11395 N N . GLN A 1 29 ? -13.609 -15.532 10.568 1.00 0.00 22 GLN A N 9
ATOM 11396 C CA . GLN A 1 29 ? -13.993 -16.925 10.752 1.00 0.00 22 GLN A CA 9
ATOM 11397 C C . GLN A 1 29 ? -15.312 -17.203 10.107 1.00 0.00 22 GLN A C 9
ATOM 11398 O O . GLN A 1 29 ? -15.640 -18.336 9.764 1.00 0.00 22 GLN A O 9
ATOM 11412 N N . ASP A 1 30 ? -16.054 -16.157 9.948 1.00 0.00 23 ASP A N 9
ATOM 11413 C CA . ASP A 1 30 ? -17.331 -16.182 9.247 1.00 0.00 23 ASP A CA 9
ATOM 11414 C C . ASP A 1 30 ? -17.097 -16.397 7.735 1.00 0.00 23 ASP A C 9
ATOM 11415 O O . ASP A 1 30 ? -18.026 -16.322 6.929 1.00 0.00 23 ASP A O 9
ATOM 11424 N N . SER A 1 31 ? -15.829 -16.674 7.376 1.00 0.00 24 SER A N 9
ATOM 11425 C CA . SER A 1 31 ? -15.407 -16.884 5.987 1.00 0.00 24 SER A CA 9
ATOM 11426 C C . SER A 1 31 ? -15.547 -15.596 5.191 1.00 0.00 24 SER A C 9
ATOM 11427 O O . SER A 1 31 ? -15.759 -15.609 3.977 1.00 0.00 24 SER A O 9
ATOM 11435 N N . ASN A 1 32 ? -15.395 -14.485 5.883 1.00 0.00 25 ASN A N 9
ATOM 11436 C CA . ASN A 1 32 ? -15.530 -13.177 5.259 1.00 0.00 25 ASN A CA 9
ATOM 11437 C C . ASN A 1 32 ? -14.181 -12.522 5.041 1.00 0.00 25 ASN A C 9
ATOM 11438 O O . ASN A 1 32 ? -13.551 -12.056 5.981 1.00 0.00 25 ASN A O 9
ATOM 11449 N N . GLU A 1 33 ? -13.747 -12.506 3.803 1.00 0.00 26 GLU A N 9
ATOM 11450 C CA . GLU A 1 33 ? -12.487 -11.891 3.432 1.00 0.00 26 GLU A CA 9
ATOM 11451 C C . GLU A 1 33 ? -12.715 -10.589 2.662 1.00 0.00 26 GLU A C 9
ATOM 11452 O O . GLU A 1 33 ? -13.535 -10.521 1.737 1.00 0.00 26 GLU A O 9
ATOM 11464 N N . VAL A 1 34 ? -11.999 -9.562 3.063 1.00 0.00 27 VAL A N 9
ATOM 11465 C CA . VAL A 1 34 ? -12.074 -8.262 2.436 1.00 0.00 27 VAL A CA 9
ATOM 11466 C C . VAL A 1 34 ? -10.676 -7.703 2.252 1.00 0.00 27 VAL A C 9
ATOM 11467 O O . VAL A 1 34 ? -9.800 -7.905 3.088 1.00 0.00 27 VAL A O 9
ATOM 11480 N N . HIS A 1 35 ? -10.464 -7.027 1.153 1.00 0.00 28 HIS A N 9
ATOM 11481 C CA . HIS A 1 35 ? -9.151 -6.536 0.818 1.00 0.00 28 HIS A CA 9
ATOM 11482 C C . HIS A 1 35 ? -8.998 -5.063 1.152 1.00 0.00 28 HIS A C 9
ATOM 11483 O O . HIS A 1 35 ? -9.684 -4.206 0.594 1.00 0.00 28 HIS A O 9
ATOM 11497 N N . PHE A 1 36 ? -8.110 -4.792 2.083 1.00 0.00 29 PHE A N 9
ATOM 11498 C CA . PHE A 1 36 ? -7.769 -3.435 2.487 1.00 0.00 29 PHE A CA 9
ATOM 11499 C C . PHE A 1 36 ? -6.328 -3.124 2.154 1.00 0.00 29 PHE A C 9
ATOM 11500 O O . PHE A 1 36 ? -5.491 -4.021 2.096 1.00 0.00 29 PHE A O 9
ATOM 11517 N N . ARG A 1 37 ? -6.041 -1.866 1.909 1.00 0.00 30 ARG A N 9
ATOM 11518 C CA . ARG A 1 37 ? -4.677 -1.444 1.715 1.00 0.00 30 ARG A CA 9
ATOM 11519 C C . ARG A 1 37 ? -4.239 -0.581 2.880 1.00 0.00 30 ARG A C 9
ATOM 11520 O O . ARG A 1 37 ? -4.859 0.436 3.184 1.00 0.00 30 ARG A O 9
ATOM 11541 N N . VAL A 1 38 ? -3.172 -0.996 3.515 1.00 0.00 31 VAL A N 9
ATOM 11542 C CA . VAL A 1 38 ? -2.648 -0.336 4.696 1.00 0.00 31 VAL A CA 9
ATOM 11543 C C . VAL A 1 38 ? -1.148 -0.219 4.572 1.00 0.00 31 VAL A C 9
ATOM 11544 O O . VAL A 1 38 ? -0.563 -0.730 3.636 1.00 0.00 31 VAL A O 9
ATOM 11557 N N . LYS A 1 39 ? -0.537 0.453 5.489 1.00 0.00 32 LYS A N 9
ATOM 11558 C CA . LYS A 1 39 ? 0.886 0.630 5.462 1.00 0.00 32 LYS A CA 9
ATOM 11559 C C . LYS A 1 39 ? 1.551 -0.525 6.189 1.00 0.00 32 LYS A C 9
ATOM 11560 O O . LYS A 1 39 ? 0.922 -1.172 7.024 1.00 0.00 32 LYS A O 9
ATOM 11579 N N . TYR A 1 40 ? 2.812 -0.787 5.868 1.00 0.00 33 TYR A N 9
ATOM 11580 C CA . TYR A 1 40 ? 3.581 -1.825 6.557 1.00 0.00 33 TYR A CA 9
ATOM 11581 C C . TYR A 1 40 ? 3.491 -1.623 8.071 1.00 0.00 33 TYR A C 9
ATOM 11582 O O . TYR A 1 40 ? 3.317 -2.575 8.823 1.00 0.00 33 TYR A O 9
ATOM 11600 N N . GLY A 1 41 ? 3.578 -0.369 8.493 1.00 0.00 34 GLY A N 9
ATOM 11601 C CA . GLY A 1 41 ? 3.555 -0.046 9.903 1.00 0.00 34 GLY A CA 9
ATOM 11602 C C . GLY A 1 41 ? 2.206 0.438 10.382 1.00 0.00 34 GLY A C 9
ATOM 11603 O O . GLY A 1 41 ? 2.123 1.194 11.342 1.00 0.00 34 GLY A O 9
ATOM 11607 N N . THR A 1 42 ? 1.155 0.040 9.696 1.00 0.00 35 THR A N 9
ATOM 11608 C CA . THR A 1 42 ? -0.171 0.412 10.079 1.00 0.00 35 THR A CA 9
ATOM 11609 C C . THR A 1 42 ? -0.566 -0.193 11.440 1.00 0.00 35 THR A C 9
ATOM 11610 O O . THR A 1 42 ? -0.303 -1.361 11.720 1.00 0.00 35 THR A O 9
ATOM 11621 N N . SER A 1 43 ? -1.193 0.630 12.270 1.00 0.00 36 SER A N 9
ATOM 11622 C CA . SER A 1 43 ? -1.605 0.229 13.602 1.00 0.00 36 SER A CA 9
ATOM 11623 C C . SER A 1 43 ? -2.960 -0.466 13.543 1.00 0.00 36 SER A C 9
ATOM 11624 O O . SER A 1 43 ? -3.747 -0.194 12.630 1.00 0.00 36 SER A O 9
ATOM 11632 N N . MET A 1 44 ? -3.246 -1.350 14.522 1.00 0.00 37 MET A N 9
ATOM 11633 C CA . MET A 1 44 ? -4.538 -2.088 14.556 1.00 0.00 37 MET A CA 9
ATOM 11634 C C . MET A 1 44 ? -5.747 -1.165 14.353 1.00 0.00 37 MET A C 9
ATOM 11635 O O . MET A 1 44 ? -6.742 -1.562 13.756 1.00 0.00 37 MET A O 9
ATOM 11649 N N . ALA A 1 45 ? -5.634 0.065 14.820 1.00 0.00 38 ALA A N 9
ATOM 11650 C CA . ALA A 1 45 ? -6.727 1.022 14.756 1.00 0.00 38 ALA A CA 9
ATOM 11651 C C . ALA A 1 45 ? -7.153 1.319 13.329 1.00 0.00 38 ALA A C 9
ATOM 11652 O O . ALA A 1 45 ? -8.334 1.459 13.055 1.00 0.00 38 ALA A O 9
ATOM 11659 N N . LYS A 1 46 ? -6.194 1.390 12.422 1.00 0.00 39 LYS A N 9
ATOM 11660 C CA . LYS A 1 46 ? -6.485 1.758 11.040 1.00 0.00 39 LYS A CA 9
ATOM 11661 C C . LYS A 1 46 ? -7.415 0.746 10.392 1.00 0.00 39 LYS A C 9
ATOM 11662 O O . LYS A 1 46 ? -8.313 1.109 9.651 1.00 0.00 39 LYS A O 9
ATOM 11681 N N . LEU A 1 47 ? -7.199 -0.516 10.693 1.00 0.00 40 LEU A N 9
ATOM 11682 C CA . LEU A 1 47 ? -8.001 -1.576 10.113 1.00 0.00 40 LEU A CA 9
ATOM 11683 C C . LEU A 1 47 ? -9.266 -1.842 10.917 1.00 0.00 40 LEU A C 9
ATOM 11684 O O . LEU A 1 47 ? -10.345 -1.963 10.353 1.00 0.00 40 LEU A O 9
ATOM 11700 N N . LYS A 1 48 ? -9.126 -1.930 12.231 1.00 0.00 41 LYS A N 9
ATOM 11701 C CA . LYS A 1 48 ? -10.252 -2.238 13.106 1.00 0.00 41 LYS A CA 9
ATOM 11702 C C . LYS A 1 48 ? -11.314 -1.186 13.040 1.00 0.00 41 LYS A C 9
ATOM 11703 O O . LYS A 1 48 ? -12.478 -1.491 12.861 1.00 0.00 41 LYS A O 9
ATOM 11722 N N . LYS A 1 49 ? -10.903 0.048 13.155 1.00 0.00 42 LYS A N 9
ATOM 11723 C CA . LYS A 1 49 ? -11.817 1.162 13.088 1.00 0.00 42 LYS A CA 9
ATOM 11724 C C . LYS A 1 49 ? -12.472 1.215 11.719 1.00 0.00 42 LYS A C 9
ATOM 11725 O O . LYS A 1 49 ? -13.664 1.482 11.598 1.00 0.00 42 LYS A O 9
ATOM 11744 N N . SER A 1 50 ? -11.679 0.954 10.692 1.00 0.00 43 SER A N 9
ATOM 11745 C CA . SER A 1 50 ? -12.172 0.981 9.324 1.00 0.00 43 SER A CA 9
ATOM 11746 C C . SER A 1 50 ? -13.198 -0.138 9.084 1.00 0.00 43 SER A C 9
ATOM 11747 O O . SER A 1 50 ? -14.315 0.107 8.611 1.00 0.00 43 SER A O 9
ATOM 11755 N N . TYR A 1 51 ? -12.816 -1.357 9.441 1.00 0.00 44 TYR A N 9
ATOM 11756 C CA . TYR A 1 51 ? -13.668 -2.522 9.268 1.00 0.00 44 TYR A CA 9
ATOM 11757 C C . TYR A 1 51 ? -14.901 -2.447 10.129 1.00 0.00 44 TYR A C 9
ATOM 11758 O O . TYR A 1 51 ? -16.007 -2.684 9.654 1.00 0.00 44 TYR A O 9
ATOM 11776 N N . ALA A 1 52 ? -14.712 -2.107 11.389 1.00 0.00 45 ALA A N 9
ATOM 11777 C CA . ALA A 1 52 ? -15.812 -2.047 12.333 1.00 0.00 45 ALA A CA 9
ATOM 11778 C C . ALA A 1 52 ? -16.849 -1.072 11.846 1.00 0.00 45 ALA A C 9
ATOM 11779 O O . ALA A 1 52 ? -18.052 -1.288 11.995 1.00 0.00 45 ALA A O 9
ATOM 11786 N N . ASP A 1 53 ? -16.374 -0.011 11.247 1.00 0.00 46 ASP A N 9
ATOM 11787 C CA . ASP A 1 53 ? -17.244 1.039 10.740 1.00 0.00 46 ASP A CA 9
ATOM 11788 C C . ASP A 1 53 ? -18.100 0.536 9.584 1.00 0.00 46 ASP A C 9
ATOM 11789 O O . ASP A 1 53 ? -19.314 0.725 9.565 1.00 0.00 46 ASP A O 9
ATOM 11798 N N . ARG A 1 54 ? -17.460 -0.131 8.635 1.00 0.00 47 ARG A N 9
ATOM 11799 C CA . ARG A 1 54 ? -18.148 -0.624 7.445 1.00 0.00 47 ARG A CA 9
ATOM 11800 C C . ARG A 1 54 ? -19.073 -1.796 7.771 1.00 0.00 47 ARG A C 9
ATOM 11801 O O . ARG A 1 54 ? -20.032 -2.059 7.049 1.00 0.00 47 ARG A O 9
ATOM 11822 N N . THR A 1 55 ? -18.777 -2.498 8.852 1.00 0.00 48 THR A N 9
ATOM 11823 C CA . THR A 1 55 ? -19.568 -3.650 9.235 1.00 0.00 48 THR A CA 9
ATOM 11824 C C . THR A 1 55 ? -20.640 -3.280 10.274 1.00 0.00 48 THR A C 9
ATOM 11825 O O . THR A 1 55 ? -21.505 -4.096 10.600 1.00 0.00 48 THR A O 9
ATOM 11836 N N . GLY A 1 56 ? -20.574 -2.047 10.784 1.00 0.00 49 GLY A N 9
ATOM 11837 C CA . GLY A 1 56 ? -21.560 -1.572 11.747 1.00 0.00 49 GLY A CA 9
ATOM 11838 C C . GLY A 1 56 ? -21.424 -2.210 13.120 1.00 0.00 49 GLY A C 9
ATOM 11839 O O . GLY A 1 56 ? -22.413 -2.378 13.839 1.00 0.00 49 GLY A O 9
ATOM 11843 N N . VAL A 1 57 ? -20.208 -2.555 13.482 1.00 0.00 50 VAL A N 9
ATOM 11844 C CA . VAL A 1 57 ? -19.932 -3.193 14.755 1.00 0.00 50 VAL A CA 9
ATOM 11845 C C . VAL A 1 57 ? -18.988 -2.332 15.583 1.00 0.00 50 VAL A C 9
ATOM 11846 O O . VAL A 1 57 ? -18.204 -1.560 15.031 1.00 0.00 50 VAL A O 9
ATOM 11859 N N . ALA A 1 58 ? -19.111 -2.424 16.908 1.00 0.00 51 ALA A N 9
ATOM 11860 C CA . ALA A 1 58 ? -18.232 -1.709 17.821 1.00 0.00 51 ALA A CA 9
ATOM 11861 C C . ALA A 1 58 ? -16.773 -1.987 17.475 1.00 0.00 51 ALA A C 9
ATOM 11862 O O . ALA A 1 58 ? -16.392 -3.135 17.226 1.00 0.00 51 ALA A O 9
ATOM 11869 N N . VAL A 1 59 ? -15.968 -0.937 17.473 1.00 0.00 52 VAL A N 9
ATOM 11870 C CA . VAL A 1 59 ? -14.554 -1.036 17.122 1.00 0.00 52 VAL A CA 9
ATOM 11871 C C . VAL A 1 59 ? -13.832 -1.955 18.098 1.00 0.00 52 VAL A C 9
ATOM 11872 O O . VAL A 1 59 ? -13.032 -2.800 17.699 1.00 0.00 52 VAL A O 9
ATOM 11885 N N . ASN A 1 60 ? -14.136 -1.792 19.377 1.00 0.00 53 ASN A N 9
ATOM 11886 C CA . ASN A 1 60 ? -13.543 -2.620 20.424 1.00 0.00 53 ASN A CA 9
ATOM 11887 C C . ASN A 1 60 ? -14.012 -4.070 20.291 1.00 0.00 53 ASN A C 9
ATOM 11888 O O . ASN A 1 60 ? -13.315 -5.008 20.691 1.00 0.00 53 ASN A O 9
ATOM 11899 N N . SER A 1 61 ? -15.202 -4.244 19.717 1.00 0.00 54 SER A N 9
ATOM 11900 C CA . SER A 1 61 ? -15.768 -5.565 19.506 1.00 0.00 54 SER A CA 9
ATOM 11901 C C . SER A 1 61 ? -15.085 -6.279 18.348 1.00 0.00 54 SER A C 9
ATOM 11902 O O . SER A 1 61 ? -15.281 -7.472 18.155 1.00 0.00 54 SER A O 9
ATOM 11910 N N . LEU A 1 62 ? -14.304 -5.546 17.581 1.00 0.00 55 LEU A N 9
ATOM 11911 C CA . LEU A 1 62 ? -13.554 -6.132 16.489 1.00 0.00 55 LEU A CA 9
ATOM 11912 C C . LEU A 1 62 ? -12.158 -6.477 16.940 1.00 0.00 55 LEU A C 9
ATOM 11913 O O . LEU A 1 62 ? -11.495 -5.689 17.610 1.00 0.00 55 LEU A O 9
ATOM 11929 N N . ARG A 1 63 ? -11.711 -7.651 16.570 1.00 0.00 56 ARG A N 9
ATOM 11930 C CA . ARG A 1 63 ? -10.395 -8.107 16.942 1.00 0.00 56 ARG A CA 9
ATOM 11931 C C . ARG A 1 63 ? -9.710 -8.732 15.758 1.00 0.00 56 ARG A C 9
ATOM 11932 O O . ARG A 1 63 ? -10.190 -9.713 15.184 1.00 0.00 56 ARG A O 9
ATOM 11953 N N . PHE A 1 64 ? -8.600 -8.151 15.387 1.00 0.00 57 PHE A N 9
ATOM 11954 C CA . PHE A 1 64 ? -7.832 -8.616 14.266 1.00 0.00 57 PHE A CA 9
ATOM 11955 C C . PHE A 1 64 ? -6.559 -9.242 14.759 1.00 0.00 57 PHE A C 9
ATOM 11956 O O . PHE A 1 64 ? -5.860 -8.673 15.604 1.00 0.00 57 PHE A O 9
ATOM 11973 N N . LEU A 1 65 ? -6.261 -10.399 14.254 1.00 0.00 58 LEU A N 9
ATOM 11974 C CA . LEU A 1 65 ? -5.101 -11.126 14.680 1.00 0.00 58 LEU A CA 9
ATOM 11975 C C . LEU A 1 65 ? -4.208 -11.479 13.518 1.00 0.00 58 LEU A C 9
ATOM 11976 O O . LEU A 1 65 ? -4.668 -11.687 12.399 1.00 0.00 58 LEU A O 9
ATOM 11992 N N . PHE A 1 66 ? -2.937 -11.519 13.789 1.00 0.00 59 PHE A N 9
ATOM 11993 C CA . PHE A 1 66 ? -1.961 -11.925 12.826 1.00 0.00 59 PHE A CA 9
ATOM 11994 C C . PHE A 1 66 ? -1.142 -13.016 13.459 1.00 0.00 59 PHE A C 9
ATOM 11995 O O . PHE A 1 66 ? -0.640 -12.838 14.551 1.00 0.00 59 PHE A O 9
ATOM 12012 N N . ASP A 1 67 ? -1.036 -14.146 12.798 1.00 0.00 60 ASP A N 9
ATOM 12013 C CA . ASP A 1 67 ? -0.277 -15.297 13.326 1.00 0.00 60 ASP A CA 9
ATOM 12014 C C . ASP A 1 67 ? -0.842 -15.752 14.686 1.00 0.00 60 ASP A C 9
ATOM 12015 O O . ASP A 1 67 ? -0.160 -16.375 15.491 1.00 0.00 60 ASP A O 9
ATOM 12024 N N . GLY A 1 68 ? -2.099 -15.453 14.912 1.00 0.00 61 GLY A N 9
ATOM 12025 C CA . GLY A 1 68 ? -2.745 -15.844 16.143 1.00 0.00 61 GLY A CA 9
ATOM 12026 C C . GLY A 1 68 ? -2.496 -14.868 17.274 1.00 0.00 61 GLY A C 9
ATOM 12027 O O . GLY A 1 68 ? -2.894 -15.114 18.412 1.00 0.00 61 GLY A O 9
ATOM 12031 N N . ARG A 1 69 ? -1.846 -13.761 16.971 1.00 0.00 62 ARG A N 9
ATOM 12032 C CA . ARG A 1 69 ? -1.597 -12.749 17.973 1.00 0.00 62 ARG A CA 9
ATOM 12033 C C . ARG A 1 69 ? -2.366 -11.501 17.616 1.00 0.00 62 ARG A C 9
ATOM 12034 O O . ARG A 1 69 ? -2.520 -11.180 16.438 1.00 0.00 62 ARG A O 9
ATOM 12055 N N . ARG A 1 70 ? -2.857 -10.805 18.612 1.00 0.00 63 ARG A N 9
ATOM 12056 C CA . ARG A 1 70 ? -3.673 -9.635 18.364 1.00 0.00 63 ARG A CA 9
ATOM 12057 C C . ARG A 1 70 ? -2.833 -8.502 17.842 1.00 0.00 63 ARG A C 9
ATOM 12058 O O . ARG A 1 70 ? -1.772 -8.201 18.387 1.00 0.00 63 ARG A O 9
ATOM 12079 N N . ILE A 1 71 ? -3.304 -7.891 16.784 1.00 0.00 64 ILE A N 9
ATOM 12080 C CA . ILE A 1 71 ? -2.644 -6.740 16.208 1.00 0.00 64 ILE A CA 9
ATOM 12081 C C . ILE A 1 71 ? -2.917 -5.560 17.115 1.00 0.00 64 ILE A C 9
ATOM 12082 O O . ILE A 1 71 ? -4.054 -5.338 17.520 1.00 0.00 64 ILE A O 9
ATOM 12098 N N . ASN A 1 72 ? -1.878 -4.844 17.465 1.00 0.00 65 ASN A N 9
ATOM 12099 C CA . ASN A 1 72 ? -1.980 -3.770 18.432 1.00 0.00 65 ASN A CA 9
ATOM 12100 C C . ASN A 1 72 ? -1.737 -2.428 17.782 1.00 0.00 65 ASN A C 9
ATOM 12101 O O . ASN A 1 72 ? -1.283 -2.345 16.653 1.00 0.00 65 ASN A O 9
ATOM 12112 N N . ASP A 1 73 ? -2.085 -1.375 18.484 1.00 0.00 66 ASP A N 9
ATOM 12113 C CA . ASP A 1 73 ? -1.827 -0.028 18.002 1.00 0.00 66 ASP A CA 9
ATOM 12114 C C . ASP A 1 73 ? -0.396 0.350 18.332 1.00 0.00 66 ASP A C 9
ATOM 12115 O O . ASP A 1 73 ? 0.100 1.395 17.920 1.00 0.00 66 ASP A O 9
ATOM 12124 N N . ASP A 1 74 ? 0.256 -0.517 19.081 1.00 0.00 67 ASP A N 9
ATOM 12125 C CA . ASP A 1 74 ? 1.593 -0.259 19.565 1.00 0.00 67 ASP A CA 9
ATOM 12126 C C . ASP A 1 74 ? 2.616 -1.199 18.926 1.00 0.00 67 ASP A C 9
ATOM 12127 O O . ASP A 1 74 ? 3.816 -1.085 19.179 1.00 0.00 67 ASP A O 9
ATOM 12136 N N . ASP A 1 75 ? 2.151 -2.120 18.087 1.00 0.00 68 ASP A N 9
ATOM 12137 C CA . ASP A 1 75 ? 3.054 -3.059 17.440 1.00 0.00 68 ASP A CA 9
ATOM 12138 C C . ASP A 1 75 ? 3.808 -2.400 16.292 1.00 0.00 68 ASP A C 9
ATOM 12139 O O . ASP A 1 75 ? 3.492 -1.275 15.895 1.00 0.00 68 ASP A O 9
ATOM 12148 N N . THR A 1 76 ? 4.825 -3.074 15.798 1.00 0.00 69 THR A N 9
ATOM 12149 C CA . THR A 1 76 ? 5.642 -2.535 14.737 1.00 0.00 69 THR A CA 9
ATOM 12150 C C . THR A 1 76 ? 5.540 -3.396 13.491 1.00 0.00 69 THR A C 9
ATOM 12151 O O . THR A 1 76 ? 5.256 -4.598 13.578 1.00 0.00 69 THR A O 9
ATOM 12162 N N . PRO A 1 77 ? 5.794 -2.810 12.316 1.00 0.00 70 PRO A N 9
ATOM 12163 C CA . PRO A 1 77 ? 5.700 -3.527 11.049 1.00 0.00 70 PRO A CA 9
ATOM 12164 C C . PRO A 1 77 ? 6.637 -4.720 10.988 1.00 0.00 70 PRO A C 9
ATOM 12165 O O . PRO A 1 77 ? 6.330 -5.715 10.358 1.00 0.00 70 PRO A O 9
ATOM 12176 N N . LYS A 1 78 ? 7.775 -4.624 11.663 1.00 0.00 71 LYS A N 9
ATOM 12177 C CA . LYS A 1 78 ? 8.740 -5.705 11.652 1.00 0.00 71 LYS A CA 9
ATOM 12178 C C . LYS A 1 78 ? 8.325 -6.886 12.530 1.00 0.00 71 LYS A C 9
ATOM 12179 O O . LYS A 1 78 ? 8.681 -8.023 12.247 1.00 0.00 71 LYS A O 9
ATOM 12198 N N . THR A 1 79 ? 7.567 -6.628 13.592 1.00 0.00 72 THR A N 9
ATOM 12199 C CA . THR A 1 79 ? 7.164 -7.708 14.480 1.00 0.00 72 THR A CA 9
ATOM 12200 C C . THR A 1 79 ? 6.051 -8.525 13.841 1.00 0.00 72 THR A C 9
ATOM 12201 O O . THR A 1 79 ? 5.925 -9.728 14.080 1.00 0.00 72 THR A O 9
ATOM 12212 N N . LEU A 1 80 ? 5.258 -7.869 13.018 1.00 0.00 73 LEU A N 9
ATOM 12213 C CA . LEU A 1 80 ? 4.192 -8.545 12.303 1.00 0.00 73 LEU A CA 9
ATOM 12214 C C . LEU A 1 80 ? 4.676 -8.997 10.938 1.00 0.00 73 LEU A C 9
ATOM 12215 O O . LEU A 1 80 ? 4.163 -9.957 10.378 1.00 0.00 73 LEU A O 9
ATOM 12231 N N . GLU A 1 81 ? 5.708 -8.318 10.452 1.00 0.00 74 GLU A N 9
ATOM 12232 C CA . GLU A 1 81 ? 6.274 -8.535 9.119 1.00 0.00 74 GLU A CA 9
ATOM 12233 C C . GLU A 1 81 ? 5.179 -8.770 8.076 1.00 0.00 74 GLU A C 9
ATOM 12234 O O . GLU A 1 81 ? 5.106 -9.831 7.449 1.00 0.00 74 GLU A O 9
ATOM 12246 N N . MET A 1 82 ? 4.302 -7.792 7.939 1.00 0.00 75 MET A N 9
ATOM 12247 C CA . MET A 1 82 ? 3.231 -7.865 6.971 1.00 0.00 75 MET A CA 9
ATOM 12248 C C . MET A 1 82 ? 3.733 -7.408 5.618 1.00 0.00 75 MET A C 9
ATOM 12249 O O . MET A 1 82 ? 4.617 -6.550 5.533 1.00 0.00 75 MET A O 9
ATOM 12263 N N . GLU A 1 83 ? 3.174 -7.962 4.569 1.00 0.00 76 GLU A N 9
ATOM 12264 C CA . GLU A 1 83 ? 3.592 -7.642 3.231 1.00 0.00 76 GLU A CA 9
ATOM 12265 C C . GLU A 1 83 ? 2.381 -7.494 2.340 1.00 0.00 76 GLU A C 9
ATOM 12266 O O . GLU A 1 83 ? 1.247 -7.627 2.806 1.00 0.00 76 GLU A O 9
ATOM 12278 N N . ASP A 1 84 ? 2.609 -7.214 1.076 1.00 0.00 77 ASP A N 9
ATOM 12279 C CA . ASP A 1 84 ? 1.524 -6.962 0.153 1.00 0.00 77 ASP A CA 9
ATOM 12280 C C . ASP A 1 84 ? 0.632 -8.185 -0.050 1.00 0.00 77 ASP A C 9
ATOM 12281 O O . ASP A 1 84 ? 1.081 -9.246 -0.507 1.00 0.00 77 ASP A O 9
ATOM 12290 N N . ASP A 1 85 ? -0.627 -8.002 0.327 1.00 0.00 78 ASP A N 9
ATOM 12291 C CA . ASP A 1 85 ? -1.710 -8.984 0.169 1.00 0.00 78 ASP A CA 9
ATOM 12292 C C . ASP A 1 85 ? -1.562 -10.128 1.158 1.00 0.00 78 ASP A C 9
ATOM 12293 O O . ASP A 1 85 ? -1.898 -11.279 0.861 1.00 0.00 78 ASP A O 9
ATOM 12302 N N . ASP A 1 86 ? -1.060 -9.808 2.350 1.00 0.00 79 ASP A N 9
ATOM 12303 C CA . ASP A 1 86 ? -0.922 -10.807 3.394 1.00 0.00 79 ASP A CA 9
ATOM 12304 C C . ASP A 1 86 ? -2.285 -11.118 3.986 1.00 0.00 79 ASP A C 9
ATOM 12305 O O . ASP A 1 86 ? -3.290 -10.503 3.623 1.00 0.00 79 ASP A O 9
ATOM 12314 N N . VAL A 1 87 ? -2.315 -12.038 4.894 1.00 0.00 80 VAL A N 9
ATOM 12315 C CA . VAL A 1 87 ? -3.548 -12.532 5.431 1.00 0.00 80 VAL A CA 9
ATOM 12316 C C . VAL A 1 87 ? -3.708 -12.126 6.880 1.00 0.00 80 VAL A C 9
ATOM 12317 O O . VAL A 1 87 ? -2.807 -12.313 7.698 1.00 0.00 80 VAL A O 9
ATOM 12330 N N . ILE A 1 88 ? -4.846 -11.593 7.183 1.00 0.00 81 ILE A N 9
ATOM 12331 C CA . ILE A 1 88 ? -5.168 -11.160 8.519 1.00 0.00 81 ILE A CA 9
ATOM 12332 C C . ILE A 1 88 ? -6.364 -11.941 9.028 1.00 0.00 81 ILE A C 9
ATOM 12333 O O . ILE A 1 88 ? -7.352 -12.133 8.307 1.00 0.00 81 ILE A O 9
ATOM 12349 N N . GLU A 1 89 ? -6.268 -12.395 10.251 1.00 0.00 82 GLU A N 9
ATOM 12350 C CA . GLU A 1 89 ? -7.276 -13.241 10.832 1.00 0.00 82 GLU A CA 9
ATOM 12351 C C . GLU A 1 89 ? -8.231 -12.426 11.682 1.00 0.00 82 GLU A C 9
ATOM 12352 O O . GLU A 1 89 ? -7.815 -11.560 12.445 1.00 0.00 82 GLU A O 9
ATOM 12364 N N . VAL A 1 90 ? -9.499 -12.694 11.539 1.00 0.00 83 VAL A N 9
ATOM 12365 C CA . VAL A 1 90 ? -10.513 -12.003 12.307 1.00 0.00 83 VAL A CA 9
ATOM 12366 C C . VAL A 1 90 ? -11.412 -12.993 13.012 1.00 0.00 83 VAL A C 9
ATOM 12367 O O . VAL A 1 90 ? -11.849 -13.991 12.426 1.00 0.00 83 VAL A O 9
ATOM 12380 N N . TYR A 1 91 ? -11.652 -12.738 14.269 1.00 0.00 84 TYR A N 9
ATOM 12381 C CA . TYR A 1 91 ? -12.493 -13.576 15.071 1.00 0.00 84 TYR A CA 9
ATOM 12382 C C . TYR A 1 91 ? -13.820 -12.893 15.339 1.00 0.00 84 TYR A C 9
ATOM 12383 O O . TYR A 1 91 ? -13.969 -11.700 15.075 1.00 0.00 84 TYR A O 9
ATOM 12401 N N . GLN A 1 92 ? -14.771 -13.642 15.874 1.00 0.00 85 GLN A N 9
ATOM 12402 C CA . GLN A 1 92 ? -16.125 -13.146 16.046 1.00 0.00 85 GLN A CA 9
ATOM 12403 C C . GLN A 1 92 ? -16.177 -11.989 17.028 1.00 0.00 85 GLN A C 9
ATOM 12404 O O . GLN A 1 92 ? -15.528 -11.997 18.087 1.00 0.00 85 GLN A O 9
ATOM 12418 N N . GLU A 1 93 ? -16.948 -10.995 16.648 1.00 0.00 86 GLU A N 9
ATOM 12419 C CA . GLU A 1 93 ? -17.054 -9.750 17.363 1.00 0.00 86 GLU A CA 9
ATOM 12420 C C . GLU A 1 93 ? -17.780 -9.903 18.668 1.00 0.00 86 GLU A C 9
ATOM 12421 O O . GLU A 1 93 ? -18.564 -10.826 18.858 1.00 0.00 86 GLU A O 9
ATOM 12433 N N . GLN A 1 94 ? -17.510 -8.986 19.565 1.00 0.00 87 GLN A N 9
ATOM 12434 C CA . GLN A 1 94 ? -18.191 -8.943 20.841 1.00 0.00 87 GLN A CA 9
ATOM 12435 C C . GLN A 1 94 ? -19.674 -8.649 20.632 1.00 0.00 87 GLN A C 9
ATOM 12436 O O . GLN A 1 94 ? -20.547 -9.283 21.228 1.00 0.00 87 GLN A O 9
ATOM 12450 N N . LEU A 1 95 ? -19.945 -7.694 19.760 1.00 0.00 88 LEU A N 9
ATOM 12451 C CA . LEU A 1 95 ? -21.299 -7.286 19.465 1.00 0.00 88 LEU A CA 9
ATOM 12452 C C . LEU A 1 95 ? -21.851 -8.043 18.258 1.00 0.00 88 LEU A C 9
ATOM 12453 O O . LEU A 1 95 ? -23.049 -8.292 18.165 1.00 0.00 88 LEU A O 9
ATOM 12469 N N . GLY A 1 96 ? -20.963 -8.407 17.343 1.00 0.00 89 GLY A N 9
ATOM 12470 C CA . GLY A 1 96 ? -21.377 -9.081 16.118 1.00 0.00 89 GLY A CA 9
ATOM 12471 C C . GLY A 1 96 ? -21.407 -10.593 16.240 1.00 0.00 89 GLY A C 9
ATOM 12472 O O . GLY A 1 96 ? -21.732 -11.295 15.276 1.00 0.00 89 GLY A O 9
ATOM 12476 N N . GLY A 1 97 ? -21.066 -11.099 17.408 1.00 0.00 90 GLY A N 9
ATOM 12477 C CA . GLY A 1 97 ? -21.086 -12.525 17.622 1.00 0.00 90 GLY A CA 9
ATOM 12478 C C . GLY A 1 97 ? -22.466 -13.006 17.995 1.00 0.00 90 GLY A C 9
ATOM 12479 O O . GLY A 1 97 ? -23.250 -13.337 17.082 1.00 0.00 90 GLY A O 9
ATOM 12484 N N . MET A 1 8 ? -7.134 15.954 -22.777 1.00 0.00 1 MET A N 10
ATOM 12485 C CA . MET A 1 8 ? -6.827 14.817 -21.897 1.00 0.00 1 MET A CA 10
ATOM 12486 C C . MET A 1 8 ? -6.715 15.294 -20.461 1.00 0.00 1 MET A C 10
ATOM 12487 O O . MET A 1 8 ? -6.090 16.315 -20.189 1.00 0.00 1 MET A O 10
ATOM 12501 N N . ALA A 1 9 ? -7.330 14.571 -19.549 1.00 0.00 2 ALA A N 10
ATOM 12502 C CA . ALA A 1 9 ? -7.291 14.927 -18.147 1.00 0.00 2 ALA A CA 10
ATOM 12503 C C . ALA A 1 9 ? -6.626 13.827 -17.343 1.00 0.00 2 ALA A C 10
ATOM 12504 O O . ALA A 1 9 ? -6.936 12.648 -17.516 1.00 0.00 2 ALA A O 10
ATOM 12511 N N . ASP A 1 10 ? -5.722 14.206 -16.466 1.00 0.00 3 ASP A N 10
ATOM 12512 C CA . ASP A 1 10 ? -5.001 13.239 -15.661 1.00 0.00 3 ASP A CA 10
ATOM 12513 C C . ASP A 1 10 ? -5.819 12.798 -14.470 1.00 0.00 3 ASP A C 10
ATOM 12514 O O . ASP A 1 10 ? -6.074 13.579 -13.550 1.00 0.00 3 ASP A O 10
ATOM 12523 N N . ASP A 1 11 ? -6.254 11.552 -14.508 1.00 0.00 4 ASP A N 10
ATOM 12524 C CA . ASP A 1 11 ? -7.061 10.978 -13.441 1.00 0.00 4 ASP A CA 10
ATOM 12525 C C . ASP A 1 11 ? -6.286 10.874 -12.143 1.00 0.00 4 ASP A C 10
ATOM 12526 O O . ASP A 1 11 ? -6.821 11.169 -11.075 1.00 0.00 4 ASP A O 10
ATOM 12535 N N . ALA A 1 12 ? -5.013 10.474 -12.236 1.00 0.00 5 ALA A N 10
ATOM 12536 C CA . ALA A 1 12 ? -4.180 10.295 -11.047 1.00 0.00 5 ALA A CA 10
ATOM 12537 C C . ALA A 1 12 ? -2.725 10.058 -11.401 1.00 0.00 5 ALA A C 10
ATOM 12538 O O . ALA A 1 12 ? -1.830 10.431 -10.645 1.00 0.00 5 ALA A O 10
ATOM 12545 N N . ALA A 1 13 ? -2.503 9.433 -12.548 1.00 0.00 6 ALA A N 10
ATOM 12546 C CA . ALA A 1 13 ? -1.149 9.097 -13.029 1.00 0.00 6 ALA A CA 10
ATOM 12547 C C . ALA A 1 13 ? -0.416 8.218 -12.028 1.00 0.00 6 ALA A C 10
ATOM 12548 O O . ALA A 1 13 ? 0.789 8.361 -11.812 1.00 0.00 6 ALA A O 10
ATOM 12555 N N . GLN A 1 14 ? -1.145 7.300 -11.441 1.00 0.00 7 GLN A N 10
ATOM 12556 C CA . GLN A 1 14 ? -0.591 6.403 -10.449 1.00 0.00 7 GLN A CA 10
ATOM 12557 C C . GLN A 1 14 ? -0.152 5.093 -11.070 1.00 0.00 7 GLN A C 10
ATOM 12558 O O . GLN A 1 14 ? -0.761 4.610 -12.026 1.00 0.00 7 GLN A O 10
ATOM 12572 N N . ALA A 1 15 ? 0.901 4.523 -10.518 1.00 0.00 8 ALA A N 10
ATOM 12573 C CA . ALA A 1 15 ? 1.449 3.269 -11.005 1.00 0.00 8 ALA A CA 10
ATOM 12574 C C . ALA A 1 15 ? 0.718 2.073 -10.398 1.00 0.00 8 ALA A C 10
ATOM 12575 O O . ALA A 1 15 ? 0.960 0.927 -10.776 1.00 0.00 8 ALA A O 10
ATOM 12582 N N . GLY A 1 16 ? -0.175 2.344 -9.458 1.00 0.00 9 GLY A N 10
ATOM 12583 C CA . GLY A 1 16 ? -0.926 1.280 -8.822 1.00 0.00 9 GLY A CA 10
ATOM 12584 C C . GLY A 1 16 ? -1.162 1.542 -7.356 1.00 0.00 9 GLY A C 10
ATOM 12585 O O . GLY A 1 16 ? -2.091 0.997 -6.764 1.00 0.00 9 GLY A O 10
ATOM 12589 N N . ASP A 1 17 ? -0.316 2.386 -6.782 1.00 0.00 10 ASP A N 10
ATOM 12590 C CA . ASP A 1 17 ? -0.408 2.786 -5.365 1.00 0.00 10 ASP A CA 10
ATOM 12591 C C . ASP A 1 17 ? -0.174 1.582 -4.432 1.00 0.00 10 ASP A C 10
ATOM 12592 O O . ASP A 1 17 ? -0.631 1.555 -3.293 1.00 0.00 10 ASP A O 10
ATOM 12601 N N . ASN A 1 18 ? 0.583 0.606 -4.920 1.00 0.00 11 ASN A N 10
ATOM 12602 C CA . ASN A 1 18 ? 0.899 -0.599 -4.138 1.00 0.00 11 ASN A CA 10
ATOM 12603 C C . ASN A 1 18 ? 2.292 -0.495 -3.564 1.00 0.00 11 ASN A C 10
ATOM 12604 O O . ASN A 1 18 ? 2.753 -1.375 -2.841 1.00 0.00 11 ASN A O 10
ATOM 12615 N N . ALA A 1 19 ? 2.936 0.590 -3.878 1.00 0.00 12 ALA A N 10
ATOM 12616 C CA . ALA A 1 19 ? 4.324 0.808 -3.540 1.00 0.00 12 ALA A CA 10
ATOM 12617 C C . ALA A 1 19 ? 4.633 0.846 -2.037 1.00 0.00 12 ALA A C 10
ATOM 12618 O O . ALA A 1 19 ? 5.599 0.235 -1.594 1.00 0.00 12 ALA A O 10
ATOM 12625 N N . GLU A 1 20 ? 3.817 1.535 -1.253 1.00 0.00 13 GLU A N 10
ATOM 12626 C CA . GLU A 1 20 ? 4.175 1.757 0.157 1.00 0.00 13 GLU A CA 10
ATOM 12627 C C . GLU A 1 20 ? 3.227 1.145 1.160 1.00 0.00 13 GLU A C 10
ATOM 12628 O O . GLU A 1 20 ? 3.265 1.478 2.345 1.00 0.00 13 GLU A O 10
ATOM 12640 N N . TYR A 1 21 ? 2.421 0.250 0.718 1.00 0.00 14 TYR A N 10
ATOM 12641 C CA . TYR A 1 21 ? 1.468 -0.397 1.610 1.00 0.00 14 TYR A CA 10
ATOM 12642 C C . TYR A 1 21 ? 1.362 -1.869 1.369 1.00 0.00 14 TYR A C 10
ATOM 12643 O O . TYR A 1 21 ? 1.723 -2.367 0.300 1.00 0.00 14 TYR A O 10
ATOM 12661 N N . ILE A 1 22 ? 0.864 -2.565 2.366 1.00 0.00 15 ILE A N 10
ATOM 12662 C CA . ILE A 1 22 ? 0.737 -3.993 2.308 1.00 0.00 15 ILE A CA 10
ATOM 12663 C C . ILE A 1 22 ? -0.729 -4.367 2.376 1.00 0.00 15 ILE A C 10
ATOM 12664 O O . ILE A 1 22 ? -1.569 -3.571 2.799 1.00 0.00 15 ILE A O 10
ATOM 12680 N N . LYS A 1 23 ? -1.029 -5.544 1.958 1.00 0.00 16 LYS A N 10
ATOM 12681 C CA . LYS A 1 23 ? -2.375 -6.041 1.988 1.00 0.00 16 LYS A CA 10
ATOM 12682 C C . LYS A 1 23 ? -2.574 -6.970 3.163 1.00 0.00 16 LYS A C 10
ATOM 12683 O O . LYS A 1 23 ? -1.650 -7.642 3.596 1.00 0.00 16 LYS A O 10
ATOM 12702 N N . ILE A 1 24 ? -3.749 -6.964 3.691 1.00 0.00 17 ILE A N 10
ATOM 12703 C CA . ILE A 1 24 ? -4.112 -7.843 4.770 1.00 0.00 17 ILE A CA 10
ATOM 12704 C C . ILE A 1 24 ? -5.368 -8.603 4.426 1.00 0.00 17 ILE A C 10
ATOM 12705 O O . ILE A 1 24 ? -6.384 -8.000 4.059 1.00 0.00 17 ILE A O 10
ATOM 12721 N N . LYS A 1 25 ? -5.316 -9.917 4.523 1.00 0.00 18 LYS A N 10
ATOM 12722 C CA . LYS A 1 25 ? -6.498 -10.693 4.283 1.00 0.00 18 LYS A CA 10
ATOM 12723 C C . LYS A 1 25 ? -7.138 -11.002 5.614 1.00 0.00 18 LYS A C 10
ATOM 12724 O O . LYS A 1 25 ? -6.660 -11.855 6.366 1.00 0.00 18 LYS A O 10
ATOM 12743 N N . VAL A 1 26 ? -8.190 -10.300 5.907 1.00 0.00 19 VAL A N 10
ATOM 12744 C CA . VAL A 1 26 ? -8.926 -10.499 7.113 1.00 0.00 19 VAL A CA 10
ATOM 12745 C C . VAL A 1 26 ? -9.886 -11.652 6.927 1.00 0.00 19 VAL A C 10
ATOM 12746 O O . VAL A 1 26 ? -10.785 -11.577 6.105 1.00 0.00 19 VAL A O 10
ATOM 12759 N N . VAL A 1 27 ? -9.690 -12.713 7.679 1.00 0.00 20 VAL A N 10
ATOM 12760 C CA . VAL A 1 27 ? -10.556 -13.866 7.586 1.00 0.00 20 VAL A CA 10
ATOM 12761 C C . VAL A 1 27 ? -11.413 -13.962 8.830 1.00 0.00 20 VAL A C 10
ATOM 12762 O O . VAL A 1 27 ? -10.902 -14.096 9.946 1.00 0.00 20 VAL A O 10
ATOM 12775 N N . GLY A 1 28 ? -12.708 -13.881 8.639 1.00 0.00 21 GLY A N 10
ATOM 12776 C CA . GLY A 1 28 ? -13.614 -13.937 9.764 1.00 0.00 21 GLY A CA 10
ATOM 12777 C C . GLY A 1 28 ? -14.111 -15.341 10.058 1.00 0.00 21 GLY A C 10
ATOM 12778 O O . GLY A 1 28 ? -13.772 -16.290 9.351 1.00 0.00 21 GLY A O 10
ATOM 12782 N N . GLN A 1 29 ? -14.941 -15.458 11.085 1.00 0.00 22 GLN A N 10
ATOM 12783 C CA . GLN A 1 29 ? -15.484 -16.745 11.523 1.00 0.00 22 GLN A CA 10
ATOM 12784 C C . GLN A 1 29 ? -16.517 -17.274 10.556 1.00 0.00 22 GLN A C 10
ATOM 12785 O O . GLN A 1 29 ? -16.816 -18.466 10.525 1.00 0.00 22 GLN A O 10
ATOM 12799 N N . ASP A 1 30 ? -17.050 -16.384 9.768 1.00 0.00 23 ASP A N 10
ATOM 12800 C CA . ASP A 1 30 ? -18.004 -16.739 8.733 1.00 0.00 23 ASP A CA 10
ATOM 12801 C C . ASP A 1 30 ? -17.247 -17.197 7.501 1.00 0.00 23 ASP A C 10
ATOM 12802 O O . ASP A 1 30 ? -17.826 -17.358 6.426 1.00 0.00 23 ASP A O 10
ATOM 12811 N N . SER A 1 31 ? -15.927 -17.399 7.681 1.00 0.00 24 SER A N 10
ATOM 12812 C CA . SER A 1 31 ? -15.017 -17.763 6.599 1.00 0.00 24 SER A CA 10
ATOM 12813 C C . SER A 1 31 ? -14.982 -16.627 5.600 1.00 0.00 24 SER A C 10
ATOM 12814 O O . SER A 1 31 ? -14.723 -16.814 4.411 1.00 0.00 24 SER A O 10
ATOM 12822 N N . ASN A 1 32 ? -15.220 -15.435 6.117 1.00 0.00 25 ASN A N 10
ATOM 12823 C CA . ASN A 1 32 ? -15.287 -14.239 5.299 1.00 0.00 25 ASN A CA 10
ATOM 12824 C C . ASN A 1 32 ? -13.939 -13.560 5.247 1.00 0.00 25 ASN A C 10
ATOM 12825 O O . ASN A 1 32 ? -13.494 -12.970 6.229 1.00 0.00 25 ASN A O 10
ATOM 12836 N N . GLU A 1 33 ? -13.295 -13.667 4.120 1.00 0.00 26 GLU A N 10
ATOM 12837 C CA . GLU A 1 33 ? -12.016 -13.030 3.909 1.00 0.00 26 GLU A CA 10
ATOM 12838 C C . GLU A 1 33 ? -12.198 -11.736 3.138 1.00 0.00 26 GLU A C 10
ATOM 12839 O O . GLU A 1 33 ? -12.890 -11.695 2.117 1.00 0.00 26 GLU A O 10
ATOM 12851 N N . VAL A 1 34 ? -11.582 -10.693 3.625 1.00 0.00 27 VAL A N 10
ATOM 12852 C CA . VAL A 1 34 ? -11.647 -9.396 3.000 1.00 0.00 27 VAL A CA 10
ATOM 12853 C C . VAL A 1 34 ? -10.269 -8.770 2.993 1.00 0.00 27 VAL A C 10
ATOM 12854 O O . VAL A 1 34 ? -9.515 -8.898 3.955 1.00 0.00 27 VAL A O 10
ATOM 12867 N N . HIS A 1 35 ? -9.930 -8.120 1.909 1.00 0.00 28 HIS A N 10
ATOM 12868 C CA . HIS A 1 35 ? -8.613 -7.559 1.767 1.00 0.00 28 HIS A CA 10
ATOM 12869 C C . HIS A 1 35 ? -8.596 -6.084 2.092 1.00 0.00 28 HIS A C 10
ATOM 12870 O O . HIS A 1 35 ? -9.223 -5.270 1.412 1.00 0.00 28 HIS A O 10
ATOM 12884 N N . PHE A 1 36 ? -7.901 -5.758 3.144 1.00 0.00 29 PHE A N 10
ATOM 12885 C CA . PHE A 1 36 ? -7.674 -4.386 3.528 1.00 0.00 29 PHE A CA 10
ATOM 12886 C C . PHE A 1 36 ? -6.231 -4.046 3.318 1.00 0.00 29 PHE A C 10
ATOM 12887 O O . PHE A 1 36 ? -5.365 -4.890 3.490 1.00 0.00 29 PHE A O 10
ATOM 12904 N N . ARG A 1 37 ? -5.967 -2.834 2.936 1.00 0.00 30 ARG A N 10
ATOM 12905 C CA . ARG A 1 37 ? -4.614 -2.417 2.723 1.00 0.00 30 ARG A CA 10
ATOM 12906 C C . ARG A 1 37 ? -4.161 -1.533 3.854 1.00 0.00 30 ARG A C 10
ATOM 12907 O O . ARG A 1 37 ? -4.802 -0.531 4.169 1.00 0.00 30 ARG A O 10
ATOM 12928 N N . VAL A 1 38 ? -3.064 -1.903 4.457 1.00 0.00 31 VAL A N 10
ATOM 12929 C CA . VAL A 1 38 ? -2.531 -1.183 5.589 1.00 0.00 31 VAL A CA 10
ATOM 12930 C C . VAL A 1 38 ? -1.030 -1.020 5.456 1.00 0.00 31 VAL A C 10
ATOM 12931 O O . VAL A 1 38 ? -0.419 -1.515 4.512 1.00 0.00 31 VAL A O 10
ATOM 12944 N N . LYS A 1 39 ? -0.456 -0.312 6.375 1.00 0.00 32 LYS A N 10
ATOM 12945 C CA . LYS A 1 39 ? 0.963 -0.084 6.396 1.00 0.00 32 LYS A CA 10
ATOM 12946 C C . LYS A 1 39 ? 1.632 -1.211 7.169 1.00 0.00 32 LYS A C 10
ATOM 12947 O O . LYS A 1 39 ? 0.987 -1.874 7.978 1.00 0.00 32 LYS A O 10
ATOM 12966 N N . TYR A 1 40 ? 2.912 -1.436 6.920 1.00 0.00 33 TYR A N 10
ATOM 12967 C CA . TYR A 1 40 ? 3.671 -2.407 7.714 1.00 0.00 33 TYR A CA 10
ATOM 12968 C C . TYR A 1 40 ? 3.575 -2.040 9.195 1.00 0.00 33 TYR A C 10
ATOM 12969 O O . TYR A 1 40 ? 3.392 -2.901 10.050 1.00 0.00 33 TYR A O 10
ATOM 12987 N N . GLY A 1 41 ? 3.667 -0.744 9.475 1.00 0.00 34 GLY A N 10
ATOM 12988 C CA . GLY A 1 41 ? 3.614 -0.257 10.836 1.00 0.00 34 GLY A CA 10
ATOM 12989 C C . GLY A 1 41 ? 2.237 0.235 11.211 1.00 0.00 34 GLY A C 10
ATOM 12990 O O . GLY A 1 41 ? 2.097 1.179 11.989 1.00 0.00 34 GLY A O 10
ATOM 12994 N N . THR A 1 42 ? 1.227 -0.376 10.631 1.00 0.00 35 THR A N 10
ATOM 12995 C CA . THR A 1 42 ? -0.138 -0.030 10.906 1.00 0.00 35 THR A CA 10
ATOM 12996 C C . THR A 1 42 ? -0.563 -0.413 12.334 1.00 0.00 35 THR A C 10
ATOM 12997 O O . THR A 1 42 ? -0.185 -1.466 12.860 1.00 0.00 35 THR A O 10
ATOM 13008 N N . SER A 1 43 ? -1.312 0.483 12.959 1.00 0.00 36 SER A N 10
ATOM 13009 C CA . SER A 1 43 ? -1.844 0.262 14.285 1.00 0.00 36 SER A CA 10
ATOM 13010 C C . SER A 1 43 ? -3.130 -0.556 14.194 1.00 0.00 36 SER A C 10
ATOM 13011 O O . SER A 1 43 ? -3.739 -0.635 13.129 1.00 0.00 36 SER A O 10
ATOM 13019 N N . MET A 1 44 ? -3.564 -1.130 15.311 1.00 0.00 37 MET A N 10
ATOM 13020 C CA . MET A 1 44 ? -4.787 -1.943 15.318 1.00 0.00 37 MET A CA 10
ATOM 13021 C C . MET A 1 44 ? -5.999 -1.119 14.897 1.00 0.00 37 MET A C 10
ATOM 13022 O O . MET A 1 44 ? -6.916 -1.631 14.265 1.00 0.00 37 MET A O 10
ATOM 13036 N N . ALA A 1 45 ? -5.973 0.163 15.222 1.00 0.00 38 ALA A N 10
ATOM 13037 C CA . ALA A 1 45 ? -7.074 1.061 14.923 1.00 0.00 38 ALA A CA 10
ATOM 13038 C C . ALA A 1 45 ? -7.310 1.161 13.434 1.00 0.00 38 ALA A C 10
ATOM 13039 O O . ALA A 1 45 ? -8.442 1.220 12.987 1.00 0.00 38 ALA A O 10
ATOM 13046 N N . LYS A 1 46 ? -6.233 1.146 12.677 1.00 0.00 39 LYS A N 10
ATOM 13047 C CA . LYS A 1 46 ? -6.296 1.324 11.237 1.00 0.00 39 LYS A CA 10
ATOM 13048 C C . LYS A 1 46 ? -7.149 0.238 10.583 1.00 0.00 39 LYS A C 10
ATOM 13049 O O . LYS A 1 46 ? -7.914 0.515 9.680 1.00 0.00 39 LYS A O 10
ATOM 13068 N N . LEU A 1 47 ? -7.016 -0.989 11.050 1.00 0.00 40 LEU A N 10
ATOM 13069 C CA . LEU A 1 47 ? -7.787 -2.095 10.500 1.00 0.00 40 LEU A CA 10
ATOM 13070 C C . LEU A 1 47 ? -9.129 -2.249 11.189 1.00 0.00 40 LEU A C 10
ATOM 13071 O O . LEU A 1 47 ? -10.144 -2.452 10.537 1.00 0.00 40 LEU A O 10
ATOM 13087 N N . LYS A 1 48 ? -9.124 -2.158 12.510 1.00 0.00 41 LYS A N 10
ATOM 13088 C CA . LYS A 1 48 ? -10.336 -2.340 13.299 1.00 0.00 41 LYS A CA 10
ATOM 13089 C C . LYS A 1 48 ? -11.354 -1.297 12.973 1.00 0.00 41 LYS A C 10
ATOM 13090 O O . LYS A 1 48 ? -12.510 -1.611 12.775 1.00 0.00 41 LYS A O 10
ATOM 13109 N N . LYS A 1 49 ? -10.919 -0.061 12.892 1.00 0.00 42 LYS A N 10
ATOM 13110 C CA . LYS A 1 49 ? -11.812 1.017 12.517 1.00 0.00 42 LYS A CA 10
ATOM 13111 C C . LYS A 1 49 ? -12.316 0.789 11.119 1.00 0.00 42 LYS A C 10
ATOM 13112 O O . LYS A 1 49 ? -13.482 0.975 10.841 1.00 0.00 42 LYS A O 10
ATOM 13131 N N . SER A 1 50 ? -11.421 0.360 10.250 1.00 0.00 43 SER A N 10
ATOM 13132 C CA . SER A 1 50 ? -11.763 0.115 8.860 1.00 0.00 43 SER A CA 10
ATOM 13133 C C . SER A 1 50 ? -12.787 -1.015 8.706 1.00 0.00 43 SER A C 10
ATOM 13134 O O . SER A 1 50 ? -13.770 -0.884 7.974 1.00 0.00 43 SER A O 10
ATOM 13142 N N . TYR A 1 51 ? -12.565 -2.113 9.400 1.00 0.00 44 TYR A N 10
ATOM 13143 C CA . TYR A 1 51 ? -13.484 -3.231 9.353 1.00 0.00 44 TYR A CA 10
ATOM 13144 C C . TYR A 1 51 ? -14.772 -2.901 10.076 1.00 0.00 44 TYR A C 10
ATOM 13145 O O . TYR A 1 51 ? -15.853 -3.175 9.587 1.00 0.00 44 TYR A O 10
ATOM 13163 N N . ALA A 1 52 ? -14.649 -2.315 11.248 1.00 0.00 45 ALA A N 10
ATOM 13164 C CA . ALA A 1 52 ? -15.815 -1.922 12.019 1.00 0.00 45 ALA A CA 10
ATOM 13165 C C . ALA A 1 52 ? -16.632 -0.903 11.243 1.00 0.00 45 ALA A C 10
ATOM 13166 O O . ALA A 1 52 ? -17.837 -0.804 11.406 1.00 0.00 45 ALA A O 10
ATOM 13173 N N . ASP A 1 53 ? -15.947 -0.156 10.402 1.00 0.00 46 ASP A N 10
ATOM 13174 C CA . ASP A 1 53 ? -16.566 0.882 9.566 1.00 0.00 46 ASP A CA 10
ATOM 13175 C C . ASP A 1 53 ? -17.553 0.280 8.573 1.00 0.00 46 ASP A C 10
ATOM 13176 O O . ASP A 1 53 ? -18.668 0.772 8.418 1.00 0.00 46 ASP A O 10
ATOM 13185 N N . ARG A 1 54 ? -17.139 -0.799 7.908 1.00 0.00 47 ARG A N 10
ATOM 13186 C CA . ARG A 1 54 ? -17.980 -1.452 6.898 1.00 0.00 47 ARG A CA 10
ATOM 13187 C C . ARG A 1 54 ? -19.227 -2.065 7.535 1.00 0.00 47 ARG A C 10
ATOM 13188 O O . ARG A 1 54 ? -20.267 -2.196 6.893 1.00 0.00 47 ARG A O 10
ATOM 13209 N N . THR A 1 55 ? -19.109 -2.436 8.794 1.00 0.00 48 THR A N 10
ATOM 13210 C CA . THR A 1 55 ? -20.202 -3.059 9.508 1.00 0.00 48 THR A CA 10
ATOM 13211 C C . THR A 1 55 ? -20.980 -2.033 10.355 1.00 0.00 48 THR A C 10
ATOM 13212 O O . THR A 1 55 ? -22.127 -2.268 10.735 1.00 0.00 48 THR A O 10
ATOM 13223 N N . GLY A 1 56 ? -20.366 -0.881 10.606 1.00 0.00 49 GLY A N 10
ATOM 13224 C CA . GLY A 1 56 ? -21.010 0.149 11.404 1.00 0.00 49 GLY A CA 10
ATOM 13225 C C . GLY A 1 56 ? -21.099 -0.237 12.865 1.00 0.00 49 GLY A C 10
ATOM 13226 O O . GLY A 1 56 ? -22.028 0.168 13.572 1.00 0.00 49 GLY A O 10
ATOM 13230 N N . VAL A 1 57 ? -20.137 -1.016 13.318 1.00 0.00 50 VAL A N 10
ATOM 13231 C CA . VAL A 1 57 ? -20.131 -1.510 14.679 1.00 0.00 50 VAL A CA 10
ATOM 13232 C C . VAL A 1 57 ? -19.033 -0.822 15.496 1.00 0.00 50 VAL A C 10
ATOM 13233 O O . VAL A 1 57 ? -18.277 0.000 14.969 1.00 0.00 50 VAL A O 10
ATOM 13246 N N . ALA A 1 58 ? -18.980 -1.144 16.784 1.00 0.00 51 ALA A N 10
ATOM 13247 C CA . ALA A 1 58 ? -17.961 -0.647 17.674 1.00 0.00 51 ALA A CA 10
ATOM 13248 C C . ALA A 1 58 ? -16.573 -1.048 17.172 1.00 0.00 51 ALA A C 10
ATOM 13249 O O . ALA A 1 58 ? -16.300 -2.229 16.949 1.00 0.00 51 ALA A O 10
ATOM 13256 N N . VAL A 1 59 ? -15.705 -0.063 17.014 1.00 0.00 52 VAL A N 10
ATOM 13257 C CA . VAL A 1 59 ? -14.351 -0.296 16.536 1.00 0.00 52 VAL A CA 10
ATOM 13258 C C . VAL A 1 59 ? -13.551 -1.109 17.542 1.00 0.00 52 VAL A C 10
ATOM 13259 O O . VAL A 1 59 ? -12.864 -2.073 17.189 1.00 0.00 52 VAL A O 10
ATOM 13272 N N . ASN A 1 60 ? -13.664 -0.720 18.795 1.00 0.00 53 ASN A N 10
ATOM 13273 C CA . ASN A 1 60 ? -12.921 -1.350 19.867 1.00 0.00 53 ASN A CA 10
ATOM 13274 C C . ASN A 1 60 ? -13.401 -2.764 20.117 1.00 0.00 53 ASN A C 10
ATOM 13275 O O . ASN A 1 60 ? -12.618 -3.634 20.480 1.00 0.00 53 ASN A O 10
ATOM 13286 N N . SER A 1 61 ? -14.685 -2.998 19.891 1.00 0.00 54 SER A N 10
ATOM 13287 C CA . SER A 1 61 ? -15.282 -4.283 20.181 1.00 0.00 54 SER A CA 10
ATOM 13288 C C . SER A 1 61 ? -15.030 -5.297 19.063 1.00 0.00 54 SER A C 10
ATOM 13289 O O . SER A 1 61 ? -15.368 -6.465 19.200 1.00 0.00 54 SER A O 10
ATOM 13297 N N . LEU A 1 62 ? -14.406 -4.856 17.981 1.00 0.00 55 LEU A N 10
ATOM 13298 C CA . LEU A 1 62 ? -14.065 -5.757 16.890 1.00 0.00 55 LEU A CA 10
ATOM 13299 C C . LEU A 1 62 ? -12.664 -6.316 17.175 1.00 0.00 55 LEU A C 10
ATOM 13300 O O . LEU A 1 62 ? -11.728 -5.562 17.455 1.00 0.00 55 LEU A O 10
ATOM 13316 N N . ARG A 1 63 ? -12.530 -7.638 17.124 1.00 0.00 56 ARG A N 10
ATOM 13317 C CA . ARG A 1 63 ? -11.285 -8.290 17.514 1.00 0.00 56 ARG A CA 10
ATOM 13318 C C . ARG A 1 63 ? -10.501 -8.801 16.332 1.00 0.00 56 ARG A C 10
ATOM 13319 O O . ARG A 1 63 ? -10.976 -9.652 15.581 1.00 0.00 56 ARG A O 10
ATOM 13340 N N . PHE A 1 64 ? -9.307 -8.285 16.175 1.00 0.00 57 PHE A N 10
ATOM 13341 C CA . PHE A 1 64 ? -8.385 -8.810 15.196 1.00 0.00 57 PHE A CA 10
ATOM 13342 C C . PHE A 1 64 ? -7.234 -9.485 15.881 1.00 0.00 57 PHE A C 10
ATOM 13343 O O . PHE A 1 64 ? -6.669 -8.957 16.846 1.00 0.00 57 PHE A O 10
ATOM 13360 N N . LEU A 1 65 ? -6.889 -10.641 15.396 1.00 0.00 58 LEU A N 10
ATOM 13361 C CA . LEU A 1 65 ? -5.831 -11.414 15.966 1.00 0.00 58 LEU A CA 10
ATOM 13362 C C . LEU A 1 65 ? -4.834 -11.821 14.943 1.00 0.00 58 LEU A C 10
ATOM 13363 O O . LEU A 1 65 ? -5.127 -11.920 13.751 1.00 0.00 58 LEU A O 10
ATOM 13379 N N . PHE A 1 66 ? -3.663 -12.056 15.420 1.00 0.00 59 PHE A N 10
ATOM 13380 C CA . PHE A 1 66 ? -2.579 -12.526 14.597 1.00 0.00 59 PHE A CA 10
ATOM 13381 C C . PHE A 1 66 ? -2.085 -13.824 15.166 1.00 0.00 59 PHE A C 10
ATOM 13382 O O . PHE A 1 66 ? -1.497 -13.845 16.219 1.00 0.00 59 PHE A O 10
ATOM 13399 N N . ASP A 1 67 ? -2.360 -14.910 14.481 1.00 0.00 60 ASP A N 10
ATOM 13400 C CA . ASP A 1 67 ? -2.026 -16.254 14.986 1.00 0.00 60 ASP A CA 10
ATOM 13401 C C . ASP A 1 67 ? -2.640 -16.481 16.378 1.00 0.00 60 ASP A C 10
ATOM 13402 O O . ASP A 1 67 ? -2.176 -17.325 17.152 1.00 0.00 60 ASP A O 10
ATOM 13411 N N . GLY A 1 68 ? -3.683 -15.722 16.684 1.00 0.00 61 GLY A N 10
ATOM 13412 C CA . GLY A 1 68 ? -4.344 -15.827 17.967 1.00 0.00 61 GLY A CA 10
ATOM 13413 C C . GLY A 1 68 ? -3.809 -14.828 18.983 1.00 0.00 61 GLY A C 10
ATOM 13414 O O . GLY A 1 68 ? -4.372 -14.680 20.063 1.00 0.00 61 GLY A O 10
ATOM 13418 N N . ARG A 1 69 ? -2.734 -14.130 18.633 1.00 0.00 62 ARG A N 10
ATOM 13419 C CA . ARG A 1 69 ? -2.151 -13.140 19.526 1.00 0.00 62 ARG A CA 10
ATOM 13420 C C . ARG A 1 69 ? -2.769 -11.785 19.230 1.00 0.00 62 ARG A C 10
ATOM 13421 O O . ARG A 1 69 ? -3.039 -11.461 18.067 1.00 0.00 62 ARG A O 10
ATOM 13442 N N . ARG A 1 70 ? -3.004 -11.008 20.266 1.00 0.00 63 ARG A N 10
ATOM 13443 C CA . ARG A 1 70 ? -3.692 -9.736 20.134 1.00 0.00 63 ARG A CA 10
ATOM 13444 C C . ARG A 1 70 ? -2.911 -8.725 19.308 1.00 0.00 63 ARG A C 10
ATOM 13445 O O . ARG A 1 70 ? -1.685 -8.629 19.413 1.00 0.00 63 ARG A O 10
ATOM 13466 N N . ILE A 1 71 ? -3.622 -7.994 18.467 1.00 0.00 64 ILE A N 10
ATOM 13467 C CA . ILE A 1 71 ? -3.028 -6.918 17.708 1.00 0.00 64 ILE A CA 10
ATOM 13468 C C . ILE A 1 71 ? -3.436 -5.598 18.337 1.00 0.00 64 ILE A C 10
ATOM 13469 O O . ILE A 1 71 ? -4.621 -5.273 18.399 1.00 0.00 64 ILE A O 10
ATOM 13485 N N . ASN A 1 72 ? -2.467 -4.854 18.810 1.00 0.00 65 ASN A N 10
ATOM 13486 C CA . ASN A 1 72 ? -2.720 -3.573 19.425 1.00 0.00 65 ASN A CA 10
ATOM 13487 C C . ASN A 1 72 ? -1.975 -2.476 18.696 1.00 0.00 65 ASN A C 10
ATOM 13488 O O . ASN A 1 72 ? -1.099 -2.744 17.878 1.00 0.00 65 ASN A O 10
ATOM 13499 N N . ASP A 1 73 ? -2.330 -1.241 18.987 1.00 0.00 66 ASP A N 10
ATOM 13500 C CA . ASP A 1 73 ? -1.732 -0.084 18.332 1.00 0.00 66 ASP A CA 10
ATOM 13501 C C . ASP A 1 73 ? -0.289 0.122 18.770 1.00 0.00 66 ASP A C 10
ATOM 13502 O O . ASP A 1 73 ? 0.462 0.851 18.124 1.00 0.00 66 ASP A O 10
ATOM 13511 N N . ASP A 1 74 ? 0.101 -0.526 19.854 1.00 0.00 67 ASP A N 10
ATOM 13512 C CA . ASP A 1 74 ? 1.436 -0.390 20.365 1.00 0.00 67 ASP A CA 10
ATOM 13513 C C . ASP A 1 74 ? 2.362 -1.460 19.801 1.00 0.00 67 ASP A C 10
ATOM 13514 O O . ASP A 1 74 ? 3.550 -1.490 20.120 1.00 0.00 67 ASP A O 10
ATOM 13523 N N . ASP A 1 75 ? 1.821 -2.332 18.961 1.00 0.00 68 ASP A N 10
ATOM 13524 C CA . ASP A 1 75 ? 2.623 -3.373 18.337 1.00 0.00 68 ASP A CA 10
ATOM 13525 C C . ASP A 1 75 ? 3.394 -2.831 17.153 1.00 0.00 68 ASP A C 10
ATOM 13526 O O . ASP A 1 75 ? 2.884 -2.016 16.387 1.00 0.00 68 ASP A O 10
ATOM 13535 N N . THR A 1 76 ? 4.620 -3.282 17.014 1.00 0.00 69 THR A N 10
ATOM 13536 C CA . THR A 1 76 ? 5.488 -2.837 15.949 1.00 0.00 69 THR A CA 10
ATOM 13537 C C . THR A 1 76 ? 5.297 -3.689 14.695 1.00 0.00 69 THR A C 10
ATOM 13538 O O . THR A 1 76 ? 4.797 -4.818 14.773 1.00 0.00 69 THR A O 10
ATOM 13549 N N . PRO A 1 77 ? 5.706 -3.171 13.521 1.00 0.00 70 PRO A N 10
ATOM 13550 C CA . PRO A 1 77 ? 5.627 -3.914 12.258 1.00 0.00 70 PRO A CA 10
ATOM 13551 C C . PRO A 1 77 ? 6.484 -5.172 12.290 1.00 0.00 70 PRO A C 10
ATOM 13552 O O . PRO A 1 77 ? 6.205 -6.147 11.595 1.00 0.00 70 PRO A O 10
ATOM 13563 N N . LYS A 1 78 ? 7.513 -5.150 13.124 1.00 0.00 71 LYS A N 10
ATOM 13564 C CA . LYS A 1 78 ? 8.430 -6.233 13.224 1.00 0.00 71 LYS A CA 10
ATOM 13565 C C . LYS A 1 78 ? 7.883 -7.337 14.132 1.00 0.00 71 LYS A C 10
ATOM 13566 O O . LYS A 1 78 ? 8.070 -8.523 13.856 1.00 0.00 71 LYS A O 10
ATOM 13585 N N . THR A 1 79 ? 7.197 -6.951 15.212 1.00 0.00 72 THR A N 10
ATOM 13586 C CA . THR A 1 79 ? 6.642 -7.937 16.123 1.00 0.00 72 THR A CA 10
ATOM 13587 C C . THR A 1 79 ? 5.414 -8.611 15.499 1.00 0.00 72 THR A C 10
ATOM 13588 O O . THR A 1 79 ? 5.164 -9.795 15.726 1.00 0.00 72 THR A O 10
ATOM 13599 N N . LEU A 1 80 ? 4.657 -7.849 14.702 1.00 0.00 73 LEU A N 10
ATOM 13600 C CA . LEU A 1 80 ? 3.503 -8.399 14.012 1.00 0.00 73 LEU A CA 10
ATOM 13601 C C . LEU A 1 80 ? 3.940 -9.178 12.778 1.00 0.00 73 LEU A C 10
ATOM 13602 O O . LEU A 1 80 ? 3.213 -10.026 12.294 1.00 0.00 73 LEU A O 10
ATOM 13618 N N . GLU A 1 81 ? 5.137 -8.852 12.273 1.00 0.00 74 GLU A N 10
ATOM 13619 C CA . GLU A 1 81 ? 5.760 -9.574 11.151 1.00 0.00 74 GLU A CA 10
ATOM 13620 C C . GLU A 1 81 ? 4.804 -9.700 9.938 1.00 0.00 74 GLU A C 10
ATOM 13621 O O . GLU A 1 81 ? 4.839 -10.685 9.203 1.00 0.00 74 GLU A O 10
ATOM 13633 N N . MET A 1 82 ? 3.981 -8.681 9.722 1.00 0.00 75 MET A N 10
ATOM 13634 C CA . MET A 1 82 ? 3.015 -8.698 8.624 1.00 0.00 75 MET A CA 10
ATOM 13635 C C . MET A 1 82 ? 3.692 -8.432 7.286 1.00 0.00 75 MET A C 10
ATOM 13636 O O . MET A 1 82 ? 4.764 -7.816 7.225 1.00 0.00 75 MET A O 10
ATOM 13650 N N . GLU A 1 83 ? 3.064 -8.894 6.223 1.00 0.00 76 GLU A N 10
ATOM 13651 C CA . GLU A 1 83 ? 3.572 -8.716 4.883 1.00 0.00 76 GLU A CA 10
ATOM 13652 C C . GLU A 1 83 ? 2.416 -8.435 3.946 1.00 0.00 76 GLU A C 10
ATOM 13653 O O . GLU A 1 83 ? 1.260 -8.449 4.365 1.00 0.00 76 GLU A O 10
ATOM 13665 N N . ASP A 1 84 ? 2.721 -8.174 2.692 1.00 0.00 77 ASP A N 10
ATOM 13666 C CA . ASP A 1 84 ? 1.690 -7.895 1.716 1.00 0.00 77 ASP A CA 10
ATOM 13667 C C . ASP A 1 84 ? 0.829 -9.122 1.464 1.00 0.00 77 ASP A C 10
ATOM 13668 O O . ASP A 1 84 ? 1.334 -10.188 1.088 1.00 0.00 77 ASP A O 10
ATOM 13677 N N . ASP A 1 85 ? -0.461 -8.953 1.718 1.00 0.00 78 ASP A N 10
ATOM 13678 C CA . ASP A 1 85 ? -1.490 -9.977 1.504 1.00 0.00 78 ASP A CA 10
ATOM 13679 C C . ASP A 1 85 ? -1.350 -11.093 2.538 1.00 0.00 78 ASP A C 10
ATOM 13680 O O . ASP A 1 85 ? -1.604 -12.269 2.262 1.00 0.00 78 ASP A O 10
ATOM 13689 N N . ASP A 1 86 ? -0.945 -10.698 3.750 1.00 0.00 79 ASP A N 10
ATOM 13690 C CA . ASP A 1 86 ? -0.785 -11.632 4.857 1.00 0.00 79 ASP A CA 10
ATOM 13691 C C . ASP A 1 86 ? -2.150 -12.034 5.399 1.00 0.00 79 ASP A C 10
ATOM 13692 O O . ASP A 1 86 ? -3.175 -11.512 4.971 1.00 0.00 79 ASP A O 10
ATOM 13701 N N . VAL A 1 87 ? -2.152 -12.927 6.346 1.00 0.00 80 VAL A N 10
ATOM 13702 C CA . VAL A 1 87 ? -3.375 -13.453 6.900 1.00 0.00 80 VAL A CA 10
ATOM 13703 C C . VAL A 1 87 ? -3.634 -12.912 8.300 1.00 0.00 80 VAL A C 10
ATOM 13704 O O . VAL A 1 87 ? -2.726 -12.807 9.131 1.00 0.00 80 VAL A O 10
ATOM 13717 N N . ILE A 1 88 ? -4.875 -12.584 8.542 1.00 0.00 81 ILE A N 10
ATOM 13718 C CA . ILE A 1 88 ? -5.319 -12.006 9.782 1.00 0.00 81 ILE A CA 10
ATOM 13719 C C . ILE A 1 88 ? -6.594 -12.683 10.256 1.00 0.00 81 ILE A C 10
ATOM 13720 O O . ILE A 1 88 ? -7.504 -12.941 9.463 1.00 0.00 81 ILE A O 10
ATOM 13736 N N . GLU A 1 89 ? -6.651 -12.973 11.539 1.00 0.00 82 GLU A N 10
ATOM 13737 C CA . GLU A 1 89 ? -7.759 -13.714 12.109 1.00 0.00 82 GLU A CA 10
ATOM 13738 C C . GLU A 1 89 ? -8.727 -12.777 12.829 1.00 0.00 82 GLU A C 10
ATOM 13739 O O . GLU A 1 89 ? -8.310 -11.814 13.468 1.00 0.00 82 GLU A O 10
ATOM 13751 N N . VAL A 1 90 ? -10.005 -13.057 12.710 1.00 0.00 83 VAL A N 10
ATOM 13752 C CA . VAL A 1 90 ? -11.037 -12.274 13.380 1.00 0.00 83 VAL A CA 10
ATOM 13753 C C . VAL A 1 90 ? -11.986 -13.172 14.147 1.00 0.00 83 VAL A C 10
ATOM 13754 O O . VAL A 1 90 ? -12.433 -14.203 13.640 1.00 0.00 83 VAL A O 10
ATOM 13767 N N . TYR A 1 91 ? -12.281 -12.791 15.360 1.00 0.00 84 TYR A N 10
ATOM 13768 C CA . TYR A 1 91 ? -13.244 -13.513 16.163 1.00 0.00 84 TYR A CA 10
ATOM 13769 C C . TYR A 1 91 ? -14.569 -12.796 16.123 1.00 0.00 84 TYR A C 10
ATOM 13770 O O . TYR A 1 91 ? -14.610 -11.579 15.932 1.00 0.00 84 TYR A O 10
ATOM 13788 N N . GLN A 1 92 ? -15.654 -13.540 16.282 1.00 0.00 85 GLN A N 10
ATOM 13789 C CA . GLN A 1 92 ? -16.976 -12.952 16.181 1.00 0.00 85 GLN A CA 10
ATOM 13790 C C . GLN A 1 92 ? -17.255 -12.070 17.394 1.00 0.00 85 GLN A C 10
ATOM 13791 O O . GLN A 1 92 ? -17.700 -12.544 18.438 1.00 0.00 85 GLN A O 10
ATOM 13805 N N . GLU A 1 93 ? -17.013 -10.777 17.199 1.00 0.00 86 GLU A N 10
ATOM 13806 C CA . GLU A 1 93 ? -17.143 -9.736 18.196 1.00 0.00 86 GLU A CA 10
ATOM 13807 C C . GLU A 1 93 ? -17.070 -8.393 17.530 1.00 0.00 86 GLU A C 10
ATOM 13808 O O . GLU A 1 93 ? -16.303 -8.203 16.589 1.00 0.00 86 GLU A O 10
ATOM 13820 N N . GLN A 1 94 ? -17.872 -7.477 18.031 1.00 0.00 87 GLN A N 10
ATOM 13821 C CA . GLN A 1 94 ? -18.024 -6.187 17.538 1.00 0.00 87 GLN A CA 10
ATOM 13822 C C . GLN A 1 94 ? -19.087 -5.485 18.360 1.00 0.00 87 GLN A C 10
ATOM 13823 O O . GLN A 1 94 ? -19.077 -4.277 18.544 1.00 0.00 87 GLN A O 10
ATOM 13837 N N . LEU A 1 95 ? -19.983 -6.298 18.844 1.00 0.00 88 LEU A N 10
ATOM 13838 C CA . LEU A 1 95 ? -21.109 -5.927 19.640 1.00 0.00 88 LEU A CA 10
ATOM 13839 C C . LEU A 1 95 ? -21.811 -7.220 19.883 1.00 0.00 88 LEU A C 10
ATOM 13840 O O . LEU A 1 95 ? -22.335 -7.492 20.961 1.00 0.00 88 LEU A O 10
ATOM 13856 N N . GLY A 1 96 ? -21.786 -8.035 18.832 1.00 0.00 89 GLY A N 10
ATOM 13857 C CA . GLY A 1 96 ? -22.263 -9.391 18.915 1.00 0.00 89 GLY A CA 10
ATOM 13858 C C . GLY A 1 96 ? -23.004 -9.803 17.680 1.00 0.00 89 GLY A C 10
ATOM 13859 O O . GLY A 1 96 ? -24.198 -9.542 17.546 1.00 0.00 89 GLY A O 10
ATOM 13863 N N . GLY A 1 97 ? -22.293 -10.440 16.777 1.00 0.00 90 GLY A N 10
ATOM 13864 C CA . GLY A 1 97 ? -22.872 -10.874 15.539 1.00 0.00 90 GLY A CA 10
ATOM 13865 C C . GLY A 1 97 ? -21.795 -11.280 14.584 1.00 0.00 90 GLY A C 10
ATOM 13866 O O . GLY A 1 97 ? -22.058 -12.092 13.680 1.00 0.00 90 GLY A O 10
ATOM 13871 N N . MET A 1 8 ? 25.533 4.723 -20.119 1.00 0.00 1 MET A N 11
ATOM 13872 C CA . MET A 1 8 ? 24.494 4.808 -19.077 1.00 0.00 1 MET A CA 11
ATOM 13873 C C . MET A 1 8 ? 23.225 4.123 -19.544 1.00 0.00 1 MET A C 11
ATOM 13874 O O . MET A 1 8 ? 22.985 3.997 -20.746 1.00 0.00 1 MET A O 11
ATOM 13888 N N . ALA A 1 9 ? 22.415 3.692 -18.604 1.00 0.00 2 ALA A N 11
ATOM 13889 C CA . ALA A 1 9 ? 21.185 3.003 -18.919 1.00 0.00 2 ALA A CA 11
ATOM 13890 C C . ALA A 1 9 ? 20.048 3.563 -18.104 1.00 0.00 2 ALA A C 11
ATOM 13891 O O . ALA A 1 9 ? 20.265 4.122 -17.032 1.00 0.00 2 ALA A O 11
ATOM 13898 N N . ASP A 1 10 ? 18.842 3.424 -18.615 1.00 0.00 3 ASP A N 11
ATOM 13899 C CA . ASP A 1 10 ? 17.656 3.923 -17.935 1.00 0.00 3 ASP A CA 11
ATOM 13900 C C . ASP A 1 10 ? 17.366 3.085 -16.710 1.00 0.00 3 ASP A C 11
ATOM 13901 O O . ASP A 1 10 ? 17.856 1.958 -16.589 1.00 0.00 3 ASP A O 11
ATOM 13910 N N . ASP A 1 11 ? 16.594 3.637 -15.795 1.00 0.00 4 ASP A N 11
ATOM 13911 C CA . ASP A 1 11 ? 16.166 2.904 -14.608 1.00 0.00 4 ASP A CA 11
ATOM 13912 C C . ASP A 1 11 ? 15.314 1.726 -15.032 1.00 0.00 4 ASP A C 11
ATOM 13913 O O . ASP A 1 11 ? 15.315 0.676 -14.389 1.00 0.00 4 ASP A O 11
ATOM 13922 N N . ALA A 1 12 ? 14.554 1.944 -16.110 1.00 0.00 5 ALA A N 11
ATOM 13923 C CA . ALA A 1 12 ? 13.717 0.923 -16.744 1.00 0.00 5 ALA A CA 11
ATOM 13924 C C . ALA A 1 12 ? 12.435 0.669 -15.991 1.00 0.00 5 ALA A C 11
ATOM 13925 O O . ALA A 1 12 ? 11.352 1.056 -16.441 1.00 0.00 5 ALA A O 11
ATOM 13932 N N . ALA A 1 13 ? 12.546 0.036 -14.865 1.00 0.00 6 ALA A N 11
ATOM 13933 C CA . ALA A 1 13 ? 11.381 -0.304 -14.083 1.00 0.00 6 ALA A CA 11
ATOM 13934 C C . ALA A 1 13 ? 11.432 0.293 -12.688 1.00 0.00 6 ALA A C 11
ATOM 13935 O O . ALA A 1 13 ? 12.320 -0.024 -11.892 1.00 0.00 6 ALA A O 11
ATOM 13942 N N . GLN A 1 14 ? 10.486 1.164 -12.406 1.00 0.00 7 GLN A N 11
ATOM 13943 C CA . GLN A 1 14 ? 10.333 1.757 -11.089 1.00 0.00 7 GLN A CA 11
ATOM 13944 C C . GLN A 1 14 ? 8.887 1.795 -10.708 1.00 0.00 7 GLN A C 11
ATOM 13945 O O . GLN A 1 14 ? 8.003 1.738 -11.570 1.00 0.00 7 GLN A O 11
ATOM 13959 N N . ALA A 1 15 ? 8.639 1.888 -9.435 1.00 0.00 8 ALA A N 11
ATOM 13960 C CA . ALA A 1 15 ? 7.322 2.034 -8.944 1.00 0.00 8 ALA A CA 11
ATOM 13961 C C . ALA A 1 15 ? 7.178 3.448 -8.478 1.00 0.00 8 ALA A C 11
ATOM 13962 O O . ALA A 1 15 ? 7.928 3.898 -7.606 1.00 0.00 8 ALA A O 11
ATOM 13969 N N . GLY A 1 16 ? 6.237 4.160 -9.053 1.00 0.00 9 GLY A N 11
ATOM 13970 C CA . GLY A 1 16 ? 6.036 5.539 -8.687 1.00 0.00 9 GLY A CA 11
ATOM 13971 C C . GLY A 1 16 ? 5.541 5.663 -7.281 1.00 0.00 9 GLY A C 11
ATOM 13972 O O . GLY A 1 16 ? 5.544 6.747 -6.703 1.00 0.00 9 GLY A O 11
ATOM 13976 N N . ASP A 1 17 ? 5.133 4.529 -6.738 1.00 0.00 10 ASP A N 11
ATOM 13977 C CA . ASP A 1 17 ? 4.600 4.436 -5.385 1.00 0.00 10 ASP A CA 11
ATOM 13978 C C . ASP A 1 17 ? 3.464 5.435 -5.209 1.00 0.00 10 ASP A C 11
ATOM 13979 O O . ASP A 1 17 ? 3.574 6.415 -4.480 1.00 0.00 10 ASP A O 11
ATOM 13988 N N . ASN A 1 18 ? 2.382 5.185 -5.920 1.00 0.00 11 ASN A N 11
ATOM 13989 C CA . ASN A 1 18 ? 1.246 6.100 -5.967 1.00 0.00 11 ASN A CA 11
ATOM 13990 C C . ASN A 1 18 ? 0.196 5.738 -4.944 1.00 0.00 11 ASN A C 11
ATOM 13991 O O . ASN A 1 18 ? -0.926 6.248 -4.985 1.00 0.00 11 ASN A O 11
ATOM 14002 N N . ALA A 1 19 ? 0.553 4.877 -4.026 1.00 0.00 12 ALA A N 11
ATOM 14003 C CA . ALA A 1 19 ? -0.362 4.438 -3.018 1.00 0.00 12 ALA A CA 11
ATOM 14004 C C . ALA A 1 19 ? 0.372 4.171 -1.735 1.00 0.00 12 ALA A C 11
ATOM 14005 O O . ALA A 1 19 ? 1.512 3.715 -1.748 1.00 0.00 12 ALA A O 11
ATOM 14012 N N . GLU A 1 20 ? -0.268 4.456 -0.631 1.00 0.00 13 GLU A N 11
ATOM 14013 C CA . GLU A 1 20 ? 0.351 4.272 0.664 1.00 0.00 13 GLU A CA 11
ATOM 14014 C C . GLU A 1 20 ? -0.553 3.499 1.570 1.00 0.00 13 GLU A C 11
ATOM 14015 O O . GLU A 1 20 ? -0.363 3.442 2.788 1.00 0.00 13 GLU A O 11
ATOM 14027 N N . TYR A 1 21 ? -1.512 2.890 0.967 1.00 0.00 14 TYR A N 11
ATOM 14028 C CA . TYR A 1 21 ? -2.506 2.139 1.676 1.00 0.00 14 TYR A CA 11
ATOM 14029 C C . TYR A 1 21 ? -2.787 0.833 0.978 1.00 0.00 14 TYR A C 11
ATOM 14030 O O . TYR A 1 21 ? -2.492 0.667 -0.203 1.00 0.00 14 TYR A O 11
ATOM 14048 N N . ILE A 1 22 ? -3.340 -0.082 1.718 1.00 0.00 15 ILE A N 11
ATOM 14049 C CA . ILE A 1 22 ? -3.664 -1.391 1.235 1.00 0.00 15 ILE A CA 11
ATOM 14050 C C . ILE A 1 22 ? -5.128 -1.656 1.521 1.00 0.00 15 ILE A C 11
ATOM 14051 O O . ILE A 1 22 ? -5.751 -0.963 2.323 1.00 0.00 15 ILE A O 11
ATOM 14067 N N . LYS A 1 23 ? -5.672 -2.619 0.873 1.00 0.00 16 LYS A N 11
ATOM 14068 C CA . LYS A 1 23 ? -7.047 -2.964 1.075 1.00 0.00 16 LYS A CA 11
ATOM 14069 C C . LYS A 1 23 ? -7.135 -4.250 1.858 1.00 0.00 16 LYS A C 11
ATOM 14070 O O . LYS A 1 23 ? -6.331 -5.141 1.673 1.00 0.00 16 LYS A O 11
ATOM 14089 N N . ILE A 1 24 ? -8.053 -4.316 2.758 1.00 0.00 17 ILE A N 11
ATOM 14090 C CA . ILE A 1 24 ? -8.264 -5.516 3.534 1.00 0.00 17 ILE A CA 11
ATOM 14091 C C . ILE A 1 24 ? -9.733 -5.874 3.604 1.00 0.00 17 ILE A C 11
ATOM 14092 O O . ILE A 1 24 ? -10.583 -5.013 3.854 1.00 0.00 17 ILE A O 11
ATOM 14108 N N . LYS A 1 25 ? -10.038 -7.132 3.365 1.00 0.00 18 LYS A N 11
ATOM 14109 C CA . LYS A 1 25 ? -11.394 -7.586 3.444 1.00 0.00 18 LYS A CA 11
ATOM 14110 C C . LYS A 1 25 ? -11.619 -8.226 4.809 1.00 0.00 18 LYS A C 11
ATOM 14111 O O . LYS A 1 25 ? -11.132 -9.327 5.077 1.00 0.00 18 LYS A O 11
ATOM 14130 N N . VAL A 1 26 ? -12.322 -7.524 5.668 1.00 0.00 19 VAL A N 11
ATOM 14131 C CA . VAL A 1 26 ? -12.631 -8.015 6.990 1.00 0.00 19 VAL A CA 11
ATOM 14132 C C . VAL A 1 26 ? -13.839 -8.934 6.919 1.00 0.00 19 VAL A C 11
ATOM 14133 O O . VAL A 1 26 ? -14.905 -8.514 6.487 1.00 0.00 19 VAL A O 11
ATOM 14146 N N . VAL A 1 27 ? -13.672 -10.177 7.326 1.00 0.00 20 VAL A N 11
ATOM 14147 C CA . VAL A 1 27 ? -14.764 -11.124 7.313 1.00 0.00 20 VAL A CA 11
ATOM 14148 C C . VAL A 1 27 ? -15.178 -11.467 8.741 1.00 0.00 20 VAL A C 11
ATOM 14149 O O . VAL A 1 27 ? -14.381 -11.990 9.526 1.00 0.00 20 VAL A O 11
ATOM 14162 N N . GLY A 1 28 ? -16.415 -11.151 9.071 1.00 0.00 21 GLY A N 11
ATOM 14163 C CA . GLY A 1 28 ? -16.927 -11.433 10.392 1.00 0.00 21 GLY A CA 11
ATOM 141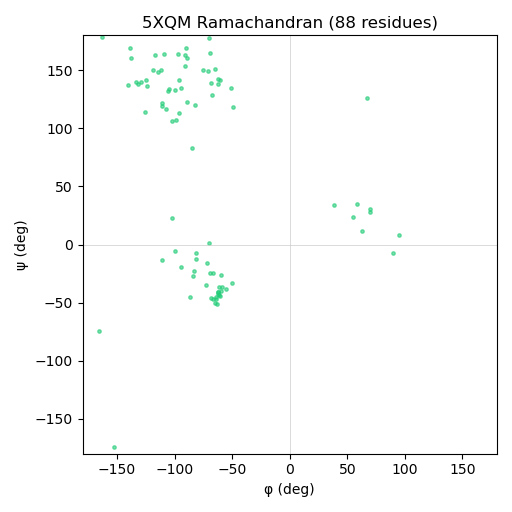64 C C . GLY A 1 28 ? -17.510 -12.821 10.507 1.00 0.00 21 GLY A C 11
ATOM 14165 O O . GLY A 1 28 ? -17.729 -13.496 9.496 1.00 0.00 21 GLY A O 11
ATOM 14169 N N . GLN A 1 29 ? -17.802 -13.232 11.733 1.00 0.00 22 GLN A N 11
ATOM 14170 C CA . GLN A 1 29 ? -18.331 -14.569 12.007 1.00 0.00 22 GLN A CA 11
ATOM 14171 C C . GLN A 1 29 ? -19.735 -14.739 11.478 1.00 0.00 22 GLN A C 11
ATOM 14172 O O . GLN A 1 29 ? -20.157 -15.841 11.156 1.00 0.00 22 GLN A O 11
ATOM 14186 N N . ASP A 1 30 ? -20.444 -13.646 11.381 1.00 0.00 23 ASP A N 11
ATOM 14187 C CA . ASP A 1 30 ? -21.798 -13.648 10.860 1.00 0.00 23 ASP A CA 11
ATOM 14188 C C . ASP A 1 30 ? -21.772 -13.602 9.339 1.00 0.00 23 ASP A C 11
ATOM 14189 O O . ASP A 1 30 ? -22.784 -13.323 8.692 1.00 0.00 23 ASP A O 11
ATOM 14198 N N . SER A 1 31 ? -20.578 -13.862 8.793 1.00 0.00 24 SER A N 11
ATOM 14199 C CA . SER A 1 31 ? -20.330 -13.908 7.349 1.00 0.00 24 SER A CA 11
ATOM 14200 C C . SER A 1 31 ? -20.319 -12.507 6.769 1.00 0.00 24 SER A C 11
ATOM 14201 O O . SER A 1 31 ? -20.527 -12.305 5.568 1.00 0.00 24 SER A O 11
ATOM 14209 N N . ASN A 1 32 ? -20.024 -11.544 7.614 1.00 0.00 25 ASN A N 11
ATOM 14210 C CA . ASN A 1 32 ? -20.018 -10.151 7.193 1.00 0.00 25 ASN A CA 11
ATOM 14211 C C . ASN A 1 32 ? -18.653 -9.714 6.720 1.00 0.00 25 ASN A C 11
ATOM 14212 O O . ASN A 1 32 ? -17.753 -9.502 7.515 1.00 0.00 25 ASN A O 11
ATOM 14223 N N . GLU A 1 33 ? -18.507 -9.598 5.428 1.00 0.00 26 GLU A N 11
ATOM 14224 C CA . GLU A 1 33 ? -17.271 -9.118 4.846 1.00 0.00 26 GLU A CA 11
ATOM 14225 C C . GLU A 1 33 ? -17.404 -7.648 4.506 1.00 0.00 26 GLU A C 11
ATOM 14226 O O . GLU A 1 33 ? -18.391 -7.226 3.896 1.00 0.00 26 GLU A O 11
ATOM 14238 N N . VAL A 1 34 ? -16.435 -6.877 4.922 1.00 0.00 27 VAL A N 11
ATOM 14239 C CA . VAL A 1 34 ? -16.412 -5.464 4.660 1.00 0.00 27 VAL A CA 11
ATOM 14240 C C . VAL A 1 34 ? -15.054 -5.078 4.113 1.00 0.00 27 VAL A C 11
ATOM 14241 O O . VAL A 1 34 ? -14.027 -5.609 4.540 1.00 0.00 27 VAL A O 11
ATOM 14254 N N . HIS A 1 35 ? -15.045 -4.181 3.162 1.00 0.00 28 HIS A N 11
ATOM 14255 C CA . HIS A 1 35 ? -13.817 -3.805 2.507 1.00 0.00 28 HIS A CA 11
ATOM 14256 C C . HIS A 1 35 ? -13.274 -2.518 3.087 1.00 0.00 28 HIS A C 11
ATOM 14257 O O . HIS A 1 35 ? -13.832 -1.443 2.878 1.00 0.00 28 HIS A O 11
ATOM 14271 N N . PHE A 1 36 ? -12.193 -2.637 3.821 1.00 0.00 29 PHE A N 11
ATOM 14272 C CA . PHE A 1 36 ? -11.549 -1.492 4.429 1.00 0.00 29 PHE A CA 11
ATOM 14273 C C . PHE A 1 36 ? -10.224 -1.186 3.784 1.00 0.00 29 PHE A C 11
ATOM 14274 O O . PHE A 1 36 ? -9.514 -2.081 3.319 1.00 0.00 29 PHE A O 11
ATOM 14291 N N . ARG A 1 37 ? -9.903 0.079 3.747 1.00 0.00 30 ARG A N 11
ATOM 14292 C CA . ARG A 1 37 ? -8.642 0.525 3.236 1.00 0.00 30 ARG A CA 11
ATOM 14293 C C . ARG A 1 37 ? -7.801 1.002 4.409 1.00 0.00 30 ARG A C 11
ATOM 14294 O O . ARG A 1 37 ? -8.179 1.937 5.117 1.00 0.00 30 ARG A O 11
ATOM 14315 N N . VAL A 1 38 ? -6.686 0.362 4.609 1.00 0.00 31 VAL A N 11
ATOM 14316 C CA . VAL A 1 38 ? -5.802 0.674 5.723 1.00 0.00 31 VAL A CA 11
ATOM 14317 C C . VAL A 1 38 ? -4.378 0.775 5.232 1.00 0.00 31 VAL A C 11
ATOM 14318 O O . VAL A 1 38 ? -4.099 0.474 4.096 1.00 0.00 31 VAL A O 11
ATOM 14331 N N . LYS A 1 39 ? -3.499 1.210 6.071 1.00 0.00 32 LYS A N 11
ATOM 14332 C CA . LYS A 1 39 ? -2.115 1.367 5.700 1.00 0.00 32 LYS A CA 11
ATOM 14333 C C . LYS A 1 39 ? -1.352 0.068 5.958 1.00 0.00 32 LYS A C 11
ATOM 14334 O O . LYS A 1 39 ? -1.776 -0.747 6.769 1.00 0.00 32 LYS A O 11
ATOM 14353 N N . TYR A 1 40 ? -0.230 -0.121 5.259 1.00 0.00 33 TYR A N 11
ATOM 14354 C CA . TYR A 1 40 ? 0.640 -1.278 5.509 1.00 0.00 33 TYR A CA 11
ATOM 14355 C C . TYR A 1 40 ? 1.040 -1.300 6.986 1.00 0.00 33 TYR A C 11
ATOM 14356 O O . TYR A 1 40 ? 1.086 -2.350 7.616 1.00 0.00 33 TYR A O 11
ATOM 14374 N N . GLY A 1 41 ? 1.308 -0.116 7.526 1.00 0.00 34 GLY A N 11
ATOM 14375 C CA . GLY A 1 41 ? 1.732 0.007 8.900 1.00 0.00 34 GLY A CA 11
ATOM 14376 C C . GLY A 1 41 ? 0.593 0.353 9.829 1.00 0.00 34 GLY A C 11
ATOM 14377 O O . GLY A 1 41 ? 0.806 0.957 10.879 1.00 0.00 34 GLY A O 11
ATOM 14381 N N . THR A 1 42 ? -0.619 0.012 9.428 1.00 0.00 35 THR A N 11
ATOM 14382 C CA . THR A 1 42 ? -1.780 0.266 10.227 1.00 0.00 35 THR A CA 11
ATOM 14383 C C . THR A 1 42 ? -1.789 -0.570 11.512 1.00 0.00 35 THR A C 11
ATOM 14384 O O . THR A 1 42 ? -1.424 -1.748 11.514 1.00 0.00 35 THR A O 11
ATOM 14395 N N . SER A 1 43 ? -2.178 0.072 12.599 1.00 0.00 36 SER A N 11
ATOM 14396 C CA . SER A 1 43 ? -2.264 -0.571 13.886 1.00 0.00 36 SER A CA 11
ATOM 14397 C C . SER A 1 43 ? -3.674 -1.119 14.094 1.00 0.00 36 SER A C 11
ATOM 14398 O O . SER A 1 43 ? -4.621 -0.648 13.460 1.00 0.00 36 SER A O 11
ATOM 14406 N N . MET A 1 44 ? -3.814 -2.090 14.997 1.00 0.00 37 MET A N 11
ATOM 14407 C CA . MET A 1 44 ? -5.107 -2.758 15.235 1.00 0.00 37 MET A CA 11
ATOM 14408 C C . MET A 1 44 ? -6.247 -1.764 15.520 1.00 0.00 37 MET A C 11
ATOM 14409 O O . MET A 1 44 ? -7.379 -1.986 15.107 1.00 0.00 37 MET A O 11
ATOM 14423 N N . ALA A 1 45 ? -5.932 -0.665 16.188 1.00 0.00 38 ALA A N 11
ATOM 14424 C CA . ALA A 1 45 ? -6.939 0.313 16.582 1.00 0.00 38 ALA A CA 11
ATOM 14425 C C . ALA A 1 45 ? -7.645 0.924 15.390 1.00 0.00 38 ALA A C 11
ATOM 14426 O O . ALA A 1 45 ? -8.837 1.177 15.444 1.00 0.00 38 ALA A O 11
ATOM 14433 N N . LYS A 1 46 ? -6.910 1.137 14.309 1.00 0.00 39 LYS A N 11
ATOM 14434 C CA . LYS A 1 46 ? -7.457 1.820 13.142 1.00 0.00 39 LYS A CA 11
ATOM 14435 C C . LYS A 1 46 ? -8.654 1.056 12.581 1.00 0.00 39 LYS A C 11
ATOM 14436 O O . LYS A 1 46 ? -9.661 1.654 12.210 1.00 0.00 39 LYS A O 11
ATOM 14455 N N . LEU A 1 47 ? -8.543 -0.259 12.548 1.00 0.00 40 LEU A N 11
ATOM 14456 C CA . LEU A 1 47 ? -9.607 -1.100 12.018 1.00 0.00 40 LEU A CA 11
ATOM 14457 C C . LEU A 1 47 ? -10.624 -1.464 13.079 1.00 0.00 40 LEU A C 11
ATOM 14458 O O . LEU A 1 47 ? -11.825 -1.387 12.849 1.00 0.00 40 LEU A O 11
ATOM 14474 N N . LYS A 1 48 ? -10.135 -1.863 14.240 1.00 0.00 41 LYS A N 11
ATOM 14475 C CA . LYS A 1 48 ? -10.993 -2.324 15.316 1.00 0.00 41 LYS A CA 11
ATOM 14476 C C . LYS A 1 48 ? -11.907 -1.242 15.789 1.00 0.00 41 LYS A C 11
ATOM 14477 O O . LYS A 1 48 ? -13.088 -1.464 15.946 1.00 0.00 41 LYS A O 11
ATOM 14496 N N . LYS A 1 49 ? -11.362 -0.068 15.988 1.00 0.00 42 LYS A N 11
ATOM 14497 C CA . LYS A 1 49 ? -12.165 1.069 16.390 1.00 0.00 42 LYS A CA 11
ATOM 14498 C C . LYS A 1 49 ? -13.185 1.372 15.316 1.00 0.00 42 LYS A C 11
ATOM 14499 O O . LYS A 1 49 ? -14.336 1.656 15.602 1.00 0.00 42 LYS A O 11
ATOM 14518 N N . SER A 1 50 ? -12.745 1.297 14.077 1.00 0.00 43 SER A N 11
ATOM 14519 C CA . SER A 1 50 ? -13.597 1.601 12.947 1.00 0.00 43 SER A CA 11
ATOM 14520 C C . SER A 1 50 ? -14.766 0.609 12.849 1.00 0.00 43 SER A C 11
ATOM 14521 O O . SER A 1 50 ? -15.937 1.007 12.762 1.00 0.00 43 SER A O 11
ATOM 14529 N N . TYR A 1 51 ? -14.442 -0.669 12.885 1.00 0.00 44 TYR A N 11
ATOM 14530 C CA . TYR A 1 51 ? -15.429 -1.729 12.784 1.00 0.00 44 TYR A CA 11
ATOM 14531 C C . TYR A 1 51 ? -16.301 -1.823 14.018 1.00 0.00 44 TYR A C 11
ATOM 14532 O O . TYR A 1 51 ? -17.517 -1.918 13.914 1.00 0.00 44 TYR A O 11
ATOM 14550 N N . ALA A 1 52 ? -15.682 -1.791 15.178 1.00 0.00 45 ALA A N 11
ATOM 14551 C CA . ALA A 1 52 ? -16.415 -1.899 16.427 1.00 0.00 45 ALA A CA 11
ATOM 14552 C C . ALA A 1 52 ? -17.405 -0.770 16.543 1.00 0.00 45 ALA A C 11
ATOM 14553 O O . ALA A 1 52 ? -18.518 -0.942 17.038 1.00 0.00 45 ALA A O 11
ATOM 14560 N N . ASP A 1 53 ? -16.999 0.382 16.066 1.00 0.00 46 ASP A N 11
ATOM 14561 C CA . ASP A 1 53 ? -17.840 1.574 16.143 1.00 0.00 46 ASP A CA 11
ATOM 14562 C C . ASP A 1 53 ? -19.087 1.422 15.285 1.00 0.00 46 ASP A C 11
ATOM 14563 O O . ASP A 1 53 ? -20.198 1.699 15.732 1.00 0.00 46 ASP A O 11
ATOM 14572 N N . ARG A 1 54 ? -18.898 0.948 14.058 1.00 0.00 47 ARG A N 11
ATOM 14573 C CA . ARG A 1 54 ? -20.005 0.801 13.115 1.00 0.00 47 ARG A CA 11
ATOM 14574 C C . ARG A 1 54 ? -20.977 -0.291 13.560 1.00 0.00 47 ARG A C 11
ATOM 14575 O O . ARG A 1 54 ? -22.148 -0.275 13.193 1.00 0.00 47 ARG A O 11
ATOM 14596 N N . THR A 1 55 ? -20.487 -1.236 14.347 1.00 0.00 48 THR A N 11
ATOM 14597 C CA . THR A 1 55 ? -21.316 -2.330 14.813 1.00 0.00 48 THR A CA 11
ATOM 14598 C C . THR A 1 55 ? -21.890 -2.050 16.219 1.00 0.00 48 THR A C 11
ATOM 14599 O O . THR A 1 55 ? -22.766 -2.776 16.700 1.00 0.00 48 THR A O 11
ATOM 14610 N N . GLY A 1 56 ? -21.414 -0.972 16.855 1.00 0.00 49 GLY A N 11
ATOM 14611 C CA . GLY A 1 56 ? -21.908 -0.600 18.180 1.00 0.00 49 GLY A CA 11
ATOM 14612 C C . GLY A 1 56 ? -21.400 -1.511 19.287 1.00 0.00 49 GLY A C 11
ATOM 14613 O O . GLY A 1 56 ? -22.086 -1.728 20.289 1.00 0.00 49 GLY A O 11
ATOM 14617 N N . VAL A 1 57 ? -20.204 -2.033 19.106 1.00 0.00 50 VAL A N 11
ATOM 14618 C CA . VAL A 1 57 ? -19.598 -2.949 20.059 1.00 0.00 50 VAL A CA 11
ATOM 14619 C C . VAL A 1 57 ? -18.292 -2.377 20.606 1.00 0.00 50 VAL A C 11
ATOM 14620 O O . VAL A 1 57 ? -17.616 -1.603 19.926 1.00 0.00 50 VAL A O 11
ATOM 14633 N N . ALA A 1 58 ? -17.977 -2.719 21.858 1.00 0.00 51 ALA A N 11
ATOM 14634 C CA . ALA A 1 58 ? -16.728 -2.313 22.482 1.00 0.00 51 ALA A CA 11
ATOM 14635 C C . ALA A 1 58 ? -15.541 -2.676 21.588 1.00 0.00 51 ALA A C 11
ATOM 14636 O O . ALA A 1 58 ? -15.458 -3.794 21.066 1.00 0.00 51 ALA A O 11
ATOM 14643 N N . VAL A 1 59 ? -14.628 -1.728 21.431 1.00 0.00 52 VAL A N 11
ATOM 14644 C CA . VAL A 1 59 ? -13.460 -1.890 20.567 1.00 0.00 52 VAL A CA 11
ATOM 14645 C C . VAL A 1 59 ? -12.589 -3.047 21.038 1.00 0.00 52 VAL A C 11
ATOM 14646 O O . VAL A 1 59 ? -12.145 -3.873 20.241 1.00 0.00 52 VAL A O 11
ATOM 14659 N N . ASN A 1 60 ? -12.365 -3.109 22.337 1.00 0.00 53 ASN A N 11
ATOM 14660 C CA . ASN A 1 60 ? -11.549 -4.170 22.928 1.00 0.00 53 ASN A CA 11
ATOM 14661 C C . ASN A 1 60 ? -12.266 -5.509 22.874 1.00 0.00 53 ASN A C 11
ATOM 14662 O O . ASN A 1 60 ? -11.637 -6.569 22.932 1.00 0.00 53 ASN A O 11
ATOM 14673 N N . SER A 1 61 ? -13.583 -5.456 22.768 1.00 0.00 54 SER A N 11
ATOM 14674 C CA . SER A 1 61 ? -14.398 -6.652 22.687 1.00 0.00 54 SER A CA 11
ATOM 14675 C C . SER A 1 61 ? -14.396 -7.223 21.279 1.00 0.00 54 SER A C 11
ATOM 14676 O O . SER A 1 61 ? -14.860 -8.341 21.051 1.00 0.00 54 SER A O 11
ATOM 14684 N N . LEU A 1 62 ? -13.874 -6.456 20.346 1.00 0.00 55 LEU A N 11
ATOM 14685 C CA . LEU A 1 62 ? -13.762 -6.897 18.978 1.00 0.00 55 LEU A CA 11
ATOM 14686 C C . LEU A 1 62 ? -12.391 -7.496 18.769 1.00 0.00 55 LEU A C 11
ATOM 14687 O O . LEU A 1 62 ? -11.379 -6.890 19.117 1.00 0.00 55 LEU A O 11
ATOM 14703 N N . ARG A 1 63 ? -12.351 -8.685 18.214 1.00 0.00 56 ARG A N 11
ATOM 14704 C CA . ARG A 1 63 ? -11.092 -9.367 18.021 1.00 0.00 56 ARG A CA 11
ATOM 14705 C C . ARG A 1 63 ? -10.830 -9.602 16.563 1.00 0.00 56 ARG A C 11
ATOM 14706 O O . ARG A 1 63 ? -11.561 -10.339 15.897 1.00 0.00 56 ARG A O 11
ATOM 14727 N N . PHE A 1 64 ? -9.796 -8.970 16.070 1.00 0.00 57 PHE A N 11
ATOM 14728 C CA . PHE A 1 64 ? -9.390 -9.126 14.699 1.00 0.00 57 PHE A CA 11
ATOM 14729 C C . PHE A 1 64 ? -8.145 -9.970 14.625 1.00 0.00 57 PHE A C 11
ATOM 14730 O O . PHE A 1 64 ? -7.150 -9.699 15.315 1.00 0.00 57 PHE A O 11
ATOM 14747 N N . LEU A 1 65 ? -8.202 -10.987 13.813 1.00 0.00 58 LEU A N 11
ATOM 14748 C CA . LEU A 1 65 ? -7.100 -11.892 13.644 1.00 0.00 58 LEU A CA 11
ATOM 14749 C C . LEU A 1 65 ? -6.701 -11.990 12.192 1.00 0.00 58 LEU A C 11
ATOM 14750 O O . LEU A 1 65 ? -7.543 -12.013 11.302 1.00 0.00 58 LEU A O 11
ATOM 14766 N N . PHE A 1 66 ? -5.425 -12.044 11.960 1.00 0.00 59 PHE A N 11
ATOM 14767 C CA . PHE A 1 66 ? -4.903 -12.182 10.632 1.00 0.00 59 PHE A CA 11
ATOM 14768 C C . PHE A 1 66 ? -4.394 -13.585 10.445 1.00 0.00 59 PHE A C 11
ATOM 14769 O O . PHE A 1 66 ? -3.493 -14.010 11.142 1.00 0.00 59 PHE A O 11
ATOM 14786 N N . ASP A 1 67 ? -5.001 -14.308 9.527 1.00 0.00 60 ASP A N 11
ATOM 14787 C CA . ASP A 1 67 ? -4.617 -15.699 9.227 1.00 0.00 60 ASP A CA 11
ATOM 14788 C C . ASP A 1 67 ? -4.680 -16.593 10.489 1.00 0.00 60 ASP A C 11
ATOM 14789 O O . ASP A 1 67 ? -4.093 -17.672 10.537 1.00 0.00 60 ASP A O 11
ATOM 14798 N N . GLY A 1 68 ? -5.418 -16.143 11.489 1.00 0.00 61 GLY A N 11
ATOM 14799 C CA . GLY A 1 68 ? -5.577 -16.913 12.708 1.00 0.00 61 GLY A CA 11
ATOM 14800 C C . GLY A 1 68 ? -4.714 -16.407 13.854 1.00 0.00 61 GLY A C 11
ATOM 14801 O O . GLY A 1 68 ? -4.732 -16.976 14.942 1.00 0.00 61 GLY A O 11
ATOM 14805 N N . ARG A 1 69 ? -3.963 -15.339 13.619 1.00 0.00 62 ARG A N 11
ATOM 14806 C CA . ARG A 1 69 ? -3.143 -14.754 14.672 1.00 0.00 62 ARG A CA 11
ATOM 14807 C C . ARG A 1 69 ? -3.665 -13.365 15.024 1.00 0.00 62 ARG A C 11
ATOM 14808 O O . ARG A 1 69 ? -4.094 -12.619 14.150 1.00 0.00 62 ARG A O 11
ATOM 14829 N N . ARG A 1 70 ? -3.625 -13.027 16.294 1.00 0.00 63 ARG A N 11
ATOM 14830 C CA . ARG A 1 70 ? -4.176 -11.769 16.778 1.00 0.00 63 ARG A CA 11
ATOM 14831 C C . ARG A 1 70 ? -3.425 -10.571 16.240 1.00 0.00 63 ARG A C 11
ATOM 14832 O O . ARG A 1 70 ? -2.210 -10.583 16.144 1.00 0.00 63 ARG A O 11
ATOM 14853 N N . ILE A 1 71 ? -4.169 -9.545 15.877 1.00 0.00 64 ILE A N 11
ATOM 14854 C CA . ILE A 1 71 ? -3.585 -8.308 15.375 1.00 0.00 64 ILE A CA 11
ATOM 14855 C C . ILE A 1 71 ? -3.429 -7.327 16.520 1.00 0.00 64 ILE A C 11
ATOM 14856 O O . ILE A 1 71 ? -4.414 -6.945 17.163 1.00 0.00 64 ILE A O 11
ATOM 14872 N N . ASN A 1 72 ? -2.201 -6.940 16.781 1.00 0.00 65 ASN A N 11
ATOM 14873 C CA . ASN A 1 72 ? -1.898 -6.028 17.863 1.00 0.00 65 ASN A CA 11
ATOM 14874 C C . ASN A 1 72 ? -1.452 -4.696 17.312 1.00 0.00 65 ASN A C 11
ATOM 14875 O O . ASN A 1 72 ? -1.062 -4.592 16.152 1.00 0.00 65 ASN A O 11
ATOM 14886 N N . ASP A 1 73 ? -1.518 -3.675 18.140 1.00 0.00 66 ASP A N 11
ATOM 14887 C CA . ASP A 1 73 ? -1.057 -2.347 17.756 1.00 0.00 66 ASP A CA 11
ATOM 14888 C C . ASP A 1 73 ? 0.458 -2.330 17.692 1.00 0.00 66 ASP A C 11
ATOM 14889 O O . ASP A 1 73 ? 1.059 -1.456 17.081 1.00 0.00 66 ASP A O 11
ATOM 14898 N N . ASP A 1 74 ? 1.060 -3.318 18.330 1.00 0.00 67 ASP A N 11
ATOM 14899 C CA . ASP A 1 74 ? 2.508 -3.449 18.382 1.00 0.00 67 ASP A CA 11
ATOM 14900 C C . ASP A 1 74 ? 3.045 -4.097 17.110 1.00 0.00 67 ASP A C 11
ATOM 14901 O O . ASP A 1 74 ? 4.235 -3.986 16.794 1.00 0.00 67 ASP A O 11
ATOM 14910 N N . ASP A 1 75 ? 2.172 -4.780 16.381 1.00 0.00 68 ASP A N 11
ATOM 14911 C CA . ASP A 1 75 ? 2.579 -5.447 15.162 1.00 0.00 68 ASP A CA 11
ATOM 14912 C C . ASP A 1 75 ? 2.952 -4.458 14.075 1.00 0.00 68 ASP A C 11
ATOM 14913 O O . ASP A 1 75 ? 2.305 -3.425 13.898 1.00 0.00 68 ASP A O 11
ATOM 14922 N N . THR A 1 76 ? 3.995 -4.791 13.353 1.00 0.00 69 THR A N 11
ATOM 14923 C CA . THR A 1 76 ? 4.521 -3.961 12.299 1.00 0.00 69 THR A CA 11
ATOM 14924 C C . THR A 1 76 ? 4.064 -4.466 10.925 1.00 0.00 69 THR A C 11
ATOM 14925 O O . THR A 1 76 ? 3.622 -5.613 10.796 1.00 0.00 69 THR A O 11
ATOM 14936 N N . PRO A 1 77 ? 4.179 -3.622 9.872 1.00 0.00 70 PRO A N 11
ATOM 14937 C CA . PRO A 1 77 ? 3.753 -3.987 8.508 1.00 0.00 70 PRO A CA 11
ATOM 14938 C C . PRO A 1 77 ? 4.465 -5.228 7.982 1.00 0.00 70 PRO A C 11
ATOM 14939 O O . PRO A 1 77 ? 3.915 -5.971 7.179 1.00 0.00 70 PRO A O 11
ATOM 14950 N N . LYS A 1 78 ? 5.681 -5.455 8.450 1.00 0.00 71 LYS A N 11
ATOM 14951 C CA . LYS A 1 78 ? 6.455 -6.599 8.029 1.00 0.00 71 LYS A CA 11
ATOM 14952 C C . LYS A 1 78 ? 5.922 -7.909 8.614 1.00 0.00 71 LYS A C 11
ATOM 14953 O O . LYS A 1 78 ? 5.710 -8.868 7.887 1.00 0.00 71 LYS A O 11
ATOM 14972 N N . THR A 1 79 ? 5.698 -7.939 9.936 1.00 0.00 72 THR A N 11
ATOM 14973 C CA . THR A 1 79 ? 5.244 -9.157 10.596 1.00 0.00 72 THR A CA 11
ATOM 14974 C C . THR A 1 79 ? 3.827 -9.511 10.160 1.00 0.00 72 THR A C 11
ATOM 14975 O O . THR A 1 79 ? 3.478 -10.687 10.029 1.00 0.00 72 THR A O 11
ATOM 14986 N N . LEU A 1 80 ? 3.019 -8.490 9.915 1.00 0.00 73 LEU A N 11
ATOM 14987 C CA . LEU A 1 80 ? 1.666 -8.702 9.451 1.00 0.00 73 LEU A CA 11
ATOM 14988 C C . LEU A 1 80 ? 1.654 -9.002 7.960 1.00 0.00 73 LEU A C 11
ATOM 14989 O O . LEU A 1 80 ? 0.723 -9.618 7.460 1.00 0.00 73 LEU A O 11
ATOM 15005 N N . GLU A 1 81 ? 2.726 -8.563 7.268 1.00 0.00 74 GLU A N 11
ATOM 15006 C CA . GLU A 1 81 ? 2.911 -8.728 5.802 1.00 0.00 74 GLU A CA 11
ATOM 15007 C C . GLU A 1 81 ? 1.602 -8.602 4.989 1.00 0.00 74 GLU A C 11
ATOM 15008 O O . GLU A 1 81 ? 1.418 -9.280 3.969 1.00 0.00 74 GLU A O 11
ATOM 15020 N N . MET A 1 82 ? 0.722 -7.706 5.423 1.00 0.00 75 MET A N 11
ATOM 15021 C CA . MET A 1 82 ? -0.547 -7.483 4.747 1.00 0.00 75 MET A CA 11
ATOM 15022 C C . MET A 1 82 ? -0.336 -6.691 3.470 1.00 0.00 75 MET A C 11
ATOM 15023 O O . MET A 1 82 ? 0.606 -5.902 3.366 1.00 0.00 75 MET A O 11
ATOM 15037 N N . GLU A 1 83 ? -1.209 -6.895 2.509 1.00 0.00 76 GLU A N 11
ATOM 15038 C CA . GLU A 1 83 ? -1.109 -6.227 1.242 1.00 0.00 76 GLU A CA 11
ATOM 15039 C C . GLU A 1 83 ? -2.492 -5.991 0.676 1.00 0.00 76 GLU A C 11
ATOM 15040 O O . GLU A 1 83 ? -3.491 -6.285 1.336 1.00 0.00 76 GLU A O 11
ATOM 15052 N N . ASP A 1 84 ? -2.552 -5.451 -0.519 1.00 0.00 77 ASP A N 11
ATOM 15053 C CA . ASP A 1 84 ? -3.816 -5.077 -1.121 1.00 0.00 77 ASP A CA 11
ATOM 15054 C C . ASP A 1 84 ? -4.787 -6.253 -1.287 1.00 0.00 77 ASP A C 11
ATOM 15055 O O . ASP A 1 84 ? -4.475 -7.273 -1.898 1.00 0.00 77 ASP A O 11
ATOM 15064 N N . ASP A 1 85 ? -5.946 -6.076 -0.670 1.00 0.00 78 ASP A N 11
ATOM 15065 C CA . ASP A 1 85 ? -7.095 -6.992 -0.740 1.00 0.00 78 ASP A CA 11
ATOM 15066 C C . ASP A 1 85 ? -6.827 -8.286 0.021 1.00 0.00 78 ASP A C 11
ATOM 15067 O O . ASP A 1 85 ? -7.331 -9.355 -0.335 1.00 0.00 78 ASP A O 11
ATOM 15076 N N . ASP A 1 86 ? -6.050 -8.190 1.097 1.00 0.00 79 ASP A N 11
ATOM 15077 C CA . ASP A 1 86 ? -5.817 -9.355 1.927 1.00 0.00 79 ASP A CA 11
ATOM 15078 C C . ASP A 1 86 ? -7.018 -9.562 2.827 1.00 0.00 79 ASP A C 11
ATOM 15079 O O . ASP A 1 86 ? -7.961 -8.771 2.805 1.00 0.00 79 ASP A O 11
ATOM 15088 N N . VAL A 1 87 ? -6.993 -10.592 3.614 1.00 0.00 80 VAL A N 11
ATOM 15089 C CA . VAL A 1 87 ? -8.138 -10.939 4.409 1.00 0.00 80 VAL A CA 11
ATOM 15090 C C . VAL A 1 87 ? -7.867 -10.812 5.897 1.00 0.00 80 VAL A C 11
ATOM 15091 O O . VAL A 1 87 ? -6.741 -10.975 6.368 1.00 0.00 80 VAL A O 11
ATOM 15104 N N . ILE A 1 88 ? -8.914 -10.516 6.615 1.00 0.00 81 ILE A N 11
ATOM 15105 C CA . ILE A 1 88 ? -8.876 -10.372 8.040 1.00 0.00 81 ILE A CA 11
ATOM 15106 C C . ILE A 1 88 ? -10.042 -11.108 8.662 1.00 0.00 81 ILE A C 11
ATOM 15107 O O . ILE A 1 88 ? -11.173 -11.021 8.183 1.00 0.00 81 ILE A O 11
ATOM 15123 N N . GLU A 1 89 ? -9.757 -11.837 9.707 1.00 0.00 82 GLU A N 11
ATOM 15124 C CA . GLU A 1 89 ? -10.755 -12.621 10.385 1.00 0.00 82 GLU A CA 11
ATOM 15125 C C . GLU A 1 89 ? -11.208 -11.939 11.643 1.00 0.00 82 GLU A C 11
ATOM 15126 O O . GLU A 1 89 ? -10.409 -11.355 12.371 1.00 0.00 82 GLU A O 11
ATOM 15138 N N . VAL A 1 90 ? -12.475 -12.003 11.886 1.00 0.00 83 VAL A N 11
ATOM 15139 C CA . VAL A 1 90 ? -13.047 -11.451 13.082 1.00 0.00 83 VAL A CA 11
ATOM 15140 C C . VAL A 1 90 ? -13.770 -12.530 13.838 1.00 0.00 83 VAL A C 11
ATOM 15141 O O . VAL A 1 90 ? -14.545 -13.284 13.262 1.00 0.00 83 VAL A O 11
ATOM 15154 N N . TYR A 1 91 ? -13.493 -12.616 15.106 1.00 0.00 84 TYR A N 11
ATOM 15155 C CA . TYR A 1 91 ? -14.129 -13.573 15.960 1.00 0.00 84 TYR A CA 11
ATOM 15156 C C . TYR A 1 91 ? -15.247 -12.903 16.722 1.00 0.00 84 TYR A C 11
ATOM 15157 O O . TYR A 1 91 ? -15.330 -11.670 16.746 1.00 0.00 84 TYR A O 11
ATOM 15175 N N . GLN A 1 92 ? -16.094 -13.688 17.354 1.00 0.00 85 GLN A N 11
ATOM 15176 C CA . GLN A 1 92 ? -17.279 -13.149 17.985 1.00 0.00 85 GLN A CA 11
ATOM 15177 C C . GLN A 1 92 ? -16.904 -12.266 19.168 1.00 0.00 85 GLN A C 11
ATOM 15178 O O . GLN A 1 92 ? -16.020 -12.592 19.960 1.00 0.00 85 GLN A O 11
ATOM 15192 N N . GLU A 1 93 ? -17.580 -11.145 19.259 1.00 0.00 86 GLU A N 11
ATOM 15193 C CA . GLU A 1 93 ? -17.253 -10.104 20.198 1.00 0.00 86 GLU A CA 11
ATOM 15194 C C . GLU A 1 93 ? -17.849 -10.342 21.581 1.00 0.00 86 GLU A C 11
ATOM 15195 O O . GLU A 1 93 ? -18.846 -11.048 21.736 1.00 0.00 86 GLU A O 11
ATOM 15207 N N . GLN A 1 94 ? -17.218 -9.729 22.574 1.00 0.00 87 GLN A N 11
ATOM 15208 C CA . GLN A 1 94 ? -17.604 -9.869 23.977 1.00 0.00 87 GLN A CA 11
ATOM 15209 C C . GLN A 1 94 ? -18.976 -9.263 24.277 1.00 0.00 87 GLN A C 11
ATOM 15210 O O . GLN A 1 94 ? -19.778 -9.850 24.997 1.00 0.00 87 GLN A O 11
ATOM 15224 N N . LEU A 1 95 ? -19.239 -8.089 23.729 1.00 0.00 88 LEU A N 11
ATOM 15225 C CA . LEU A 1 95 ? -20.502 -7.405 23.985 1.00 0.00 88 LEU A CA 11
ATOM 15226 C C . LEU A 1 95 ? -21.567 -7.751 22.955 1.00 0.00 88 LEU A C 11
ATOM 15227 O O . LEU A 1 95 ? -22.748 -7.482 23.172 1.00 0.00 88 LEU A O 11
ATOM 15243 N N . GLY A 1 96 ? -21.153 -8.329 21.833 1.00 0.00 89 GLY A N 11
ATOM 15244 C CA . GLY A 1 96 ? -22.115 -8.718 20.809 1.00 0.00 89 GLY A CA 11
ATOM 15245 C C . GLY A 1 96 ? -23.078 -9.762 21.318 1.00 0.00 89 GLY A C 11
ATOM 15246 O O . GLY A 1 96 ? -24.278 -9.700 21.044 1.00 0.00 89 GLY A O 11
ATOM 15250 N N . GLY A 1 97 ? -22.550 -10.720 22.055 1.00 0.00 90 GLY A N 11
ATOM 15251 C CA . GLY A 1 97 ? -23.371 -11.736 22.659 1.00 0.00 90 GLY A CA 11
ATOM 15252 C C . GLY A 1 97 ? -22.529 -12.783 23.324 1.00 0.00 90 GLY A C 11
ATOM 15253 O O . GLY A 1 97 ? -23.009 -13.914 23.525 1.00 0.00 90 GLY A O 11
ATOM 15258 N N . MET A 1 8 ? 22.570 4.305 -8.698 1.00 0.00 1 MET A N 12
ATOM 15259 C CA . MET A 1 8 ? 21.646 3.957 -7.603 1.00 0.00 1 MET A CA 12
ATOM 15260 C C . MET A 1 8 ? 20.992 2.615 -7.860 1.00 0.00 1 MET A C 12
ATOM 15261 O O . MET A 1 8 ? 21.247 1.971 -8.877 1.00 0.00 1 MET A O 12
ATOM 15275 N N . ALA A 1 9 ? 20.144 2.210 -6.940 1.00 0.00 2 ALA A N 12
ATOM 15276 C CA . ALA A 1 9 ? 19.434 0.953 -7.024 1.00 0.00 2 ALA A CA 12
ATOM 15277 C C . ALA A 1 9 ? 17.985 1.183 -6.653 1.00 0.00 2 ALA A C 12
ATOM 15278 O O . ALA A 1 9 ? 17.661 2.206 -6.047 1.00 0.00 2 ALA A O 12
ATOM 15285 N N . ASP A 1 10 ? 17.110 0.258 -7.010 1.00 0.00 3 ASP A N 12
ATOM 15286 C CA . ASP A 1 10 ? 15.695 0.430 -6.709 1.00 0.00 3 ASP A CA 12
ATOM 15287 C C . ASP A 1 10 ? 15.426 0.102 -5.245 1.00 0.00 3 ASP A C 12
ATOM 15288 O O . ASP A 1 10 ? 16.349 -0.243 -4.498 1.00 0.00 3 ASP A O 12
ATOM 15297 N N . ASP A 1 11 ? 14.180 0.223 -4.830 1.00 0.00 4 ASP A N 12
ATOM 15298 C CA . ASP A 1 11 ? 13.823 0.006 -3.433 1.00 0.00 4 ASP A CA 12
ATOM 15299 C C . ASP A 1 11 ? 14.055 -1.446 -3.010 1.00 0.00 4 ASP A C 12
ATOM 15300 O O . ASP A 1 11 ? 14.532 -1.710 -1.903 1.00 0.00 4 ASP A O 12
ATOM 15309 N N . ALA A 1 12 ? 13.717 -2.378 -3.909 1.00 0.00 5 ALA A N 12
ATOM 15310 C CA . ALA A 1 12 ? 13.900 -3.824 -3.691 1.00 0.00 5 ALA A CA 12
ATOM 15311 C C . ALA A 1 12 ? 13.064 -4.356 -2.521 1.00 0.00 5 ALA A C 12
ATOM 15312 O O . ALA A 1 12 ? 13.378 -5.404 -1.943 1.00 0.00 5 ALA A O 12
ATOM 15319 N N . ALA A 1 13 ? 11.993 -3.654 -2.194 1.00 0.00 6 ALA A N 12
ATOM 15320 C CA . ALA A 1 13 ? 11.098 -4.074 -1.129 1.00 0.00 6 ALA A CA 12
ATOM 15321 C C . ALA A 1 13 ? 9.668 -3.705 -1.469 1.00 0.00 6 ALA A C 12
ATOM 15322 O O . ALA A 1 13 ? 9.430 -2.702 -2.153 1.00 0.00 6 ALA A O 12
ATOM 15329 N N . GLN A 1 14 ? 8.716 -4.528 -1.003 1.00 0.00 7 GLN A N 12
ATOM 15330 C CA . GLN A 1 14 ? 7.299 -4.304 -1.233 1.00 0.00 7 GLN A CA 12
ATOM 15331 C C . GLN A 1 14 ? 6.994 -4.151 -2.717 1.00 0.00 7 GLN A C 12
ATOM 15332 O O . GLN A 1 14 ? 7.753 -4.608 -3.580 1.00 0.00 7 GLN A O 12
ATOM 15346 N N . ALA A 1 15 ? 5.875 -3.543 -3.004 1.00 0.00 8 ALA A N 12
ATOM 15347 C CA . ALA A 1 15 ? 5.469 -3.285 -4.358 1.00 0.00 8 ALA A CA 12
ATOM 15348 C C . ALA A 1 15 ? 6.333 -2.194 -4.980 1.00 0.00 8 ALA A C 12
ATOM 15349 O O . ALA A 1 15 ? 6.388 -2.051 -6.193 1.00 0.00 8 ALA A O 12
ATOM 15356 N N . GLY A 1 16 ? 7.004 -1.423 -4.129 1.00 0.00 9 GLY A N 12
ATOM 15357 C CA . GLY A 1 16 ? 7.832 -0.332 -4.602 1.00 0.00 9 GLY A CA 12
ATOM 15358 C C . GLY A 1 16 ? 7.048 0.945 -4.687 1.00 0.00 9 GLY A C 12
ATOM 15359 O O . GLY A 1 16 ? 7.594 2.024 -4.926 1.00 0.00 9 GLY A O 12
ATOM 15363 N N . ASP A 1 17 ? 5.765 0.815 -4.484 1.00 0.00 10 ASP A N 12
ATOM 15364 C CA . ASP A 1 17 ? 4.850 1.925 -4.539 1.00 0.00 10 ASP A CA 12
ATOM 15365 C C . ASP A 1 17 ? 4.225 2.182 -3.191 1.00 0.00 10 ASP A C 12
ATOM 15366 O O . ASP A 1 17 ? 3.975 1.252 -2.418 1.00 0.00 10 ASP A O 12
ATOM 15375 N N . ASN A 1 18 ? 3.983 3.439 -2.918 1.00 0.00 11 ASN A N 12
ATOM 15376 C CA . ASN A 1 18 ? 3.396 3.876 -1.677 1.00 0.00 11 ASN A CA 12
ATOM 15377 C C . ASN A 1 18 ? 2.725 5.196 -1.917 1.00 0.00 11 ASN A C 12
ATOM 15378 O O . ASN A 1 18 ? 3.376 6.242 -1.917 1.00 0.00 11 ASN A O 12
ATOM 15389 N N . ALA A 1 19 ? 1.445 5.157 -2.162 1.00 0.00 12 ALA A N 12
ATOM 15390 C CA . ALA A 1 19 ? 0.707 6.360 -2.378 1.00 0.00 12 ALA A CA 12
ATOM 15391 C C . ALA A 1 19 ? 0.404 6.989 -1.041 1.00 0.00 12 ALA A C 12
ATOM 15392 O O . ALA A 1 19 ? 0.982 8.022 -0.690 1.00 0.00 12 ALA A O 12
ATOM 15399 N N . GLU A 1 20 ? -0.483 6.352 -0.286 1.00 0.00 13 GLU A N 12
ATOM 15400 C CA . GLU A 1 20 ? -0.774 6.744 1.062 1.00 0.00 13 GLU A CA 12
ATOM 15401 C C . GLU A 1 20 ? -1.703 5.773 1.720 1.00 0.00 13 GLU A C 12
ATOM 15402 O O . GLU A 1 20 ? -1.397 5.198 2.761 1.00 0.00 13 GLU A O 12
ATOM 15414 N N . TYR A 1 21 ? -2.797 5.568 1.102 1.00 0.00 14 TYR A N 12
ATOM 15415 C CA . TYR A 1 21 ? -3.827 4.695 1.639 1.00 0.00 14 TYR A CA 12
ATOM 15416 C C . TYR A 1 21 ? -4.182 3.569 0.705 1.00 0.00 14 TYR A C 12
ATOM 15417 O O . TYR A 1 21 ? -3.990 3.646 -0.508 1.00 0.00 14 TYR A O 12
ATOM 15435 N N . ILE A 1 22 ? -4.694 2.528 1.296 1.00 0.00 15 ILE A N 12
ATOM 15436 C CA . ILE A 1 22 ? -5.090 1.326 0.610 1.00 0.00 15 ILE A CA 12
ATOM 15437 C C . ILE A 1 22 ? -6.467 0.923 1.126 1.00 0.00 15 ILE A C 12
ATOM 15438 O O . ILE A 1 22 ? -6.905 1.402 2.176 1.00 0.00 15 ILE A O 12
ATOM 15454 N N . LYS A 1 23 ? -7.147 0.081 0.408 1.00 0.00 16 LYS A N 12
ATOM 15455 C CA . LYS A 1 23 ? -8.463 -0.367 0.841 1.00 0.00 16 LYS A CA 12
ATOM 15456 C C . LYS A 1 23 ? -8.401 -1.737 1.493 1.00 0.00 16 LYS A C 12
ATOM 15457 O O . LYS A 1 23 ? -7.543 -2.550 1.177 1.00 0.00 16 LYS A O 12
ATOM 15476 N N . ILE A 1 24 ? -9.278 -1.954 2.426 1.00 0.00 17 ILE A N 12
ATOM 15477 C CA . ILE A 1 24 ? -9.413 -3.225 3.092 1.00 0.00 17 ILE A CA 12
ATOM 15478 C C . ILE A 1 24 ? -10.836 -3.737 2.991 1.00 0.00 17 ILE A C 12
ATOM 15479 O O . ILE A 1 24 ? -11.788 -2.987 3.239 1.00 0.00 17 ILE A O 12
ATOM 15495 N N . LYS A 1 25 ? -11.001 -4.996 2.611 1.00 0.00 18 LYS A N 12
ATOM 15496 C CA . LYS A 1 25 ? -12.317 -5.582 2.646 1.00 0.00 18 LYS A CA 12
ATOM 15497 C C . LYS A 1 25 ? -12.406 -6.450 3.886 1.00 0.00 18 LYS A C 12
ATOM 15498 O O . LYS A 1 25 ? -11.857 -7.553 3.921 1.00 0.00 18 LYS A O 12
ATOM 15517 N N . VAL A 1 26 ? -13.066 -5.950 4.899 1.00 0.00 19 VAL A N 12
ATOM 15518 C CA . VAL A 1 26 ? -13.249 -6.683 6.123 1.00 0.00 19 VAL A CA 12
ATOM 15519 C C . VAL A 1 26 ? -14.419 -7.628 5.982 1.00 0.00 19 VAL A C 12
ATOM 15520 O O . VAL A 1 26 ? -15.540 -7.194 5.771 1.00 0.00 19 VAL A O 12
ATOM 15533 N N . VAL A 1 27 ? -14.155 -8.910 6.091 1.00 0.00 20 VAL A N 12
ATOM 15534 C CA . VAL A 1 27 ? -15.193 -9.906 5.999 1.00 0.00 20 VAL A CA 12
ATOM 15535 C C . VAL A 1 27 ? -15.466 -10.477 7.377 1.00 0.00 20 VAL A C 12
ATOM 15536 O O . VAL A 1 27 ? -14.602 -11.118 7.985 1.00 0.00 20 VAL A O 12
ATOM 15549 N N . GLY A 1 28 ? -16.657 -10.231 7.872 1.00 0.00 21 GLY A N 12
ATOM 15550 C CA . GLY A 1 28 ? -17.021 -10.713 9.186 1.00 0.00 21 GLY A CA 12
ATOM 15551 C C . GLY A 1 28 ? -17.623 -12.097 9.150 1.00 0.00 21 GLY A C 12
ATOM 15552 O O . GLY A 1 28 ? -17.935 -12.615 8.081 1.00 0.00 21 GLY A O 12
ATOM 15556 N N . GLN A 1 29 ? -17.823 -12.683 10.325 1.00 0.00 22 GLN A N 12
ATOM 15557 C CA . GLN A 1 29 ? -18.412 -14.019 10.435 1.00 0.00 22 GLN A CA 12
ATOM 15558 C C . GLN A 1 29 ? -19.892 -13.973 10.149 1.00 0.00 22 GLN A C 12
ATOM 15559 O O . GLN A 1 29 ? -20.548 -14.997 9.972 1.00 0.00 22 GLN A O 12
ATOM 15573 N N . ASP A 1 30 ? -20.396 -12.779 10.106 1.00 0.00 23 ASP A N 12
ATOM 15574 C CA . ASP A 1 30 ? -21.768 -12.512 9.726 1.00 0.00 23 ASP A CA 12
ATOM 15575 C C . ASP A 1 30 ? -21.856 -12.458 8.213 1.00 0.00 23 ASP A C 12
ATOM 15576 O O . ASP A 1 30 ? -22.886 -12.094 7.654 1.00 0.00 23 ASP A O 12
ATOM 15585 N N . SER A 1 31 ? -20.733 -12.807 7.557 1.00 0.00 24 SER A N 12
ATOM 15586 C CA . SER A 1 31 ? -20.605 -12.739 6.103 1.00 0.00 24 SER A CA 12
ATOM 15587 C C . SER A 1 31 ? -20.685 -11.290 5.668 1.00 0.00 24 SER A C 12
ATOM 15588 O O . SER A 1 31 ? -21.065 -10.973 4.544 1.00 0.00 24 SER A O 12
ATOM 15596 N N . ASN A 1 32 ? -20.283 -10.421 6.568 1.00 0.00 25 ASN A N 12
ATOM 15597 C CA . ASN A 1 32 ? -20.352 -8.996 6.338 1.00 0.00 25 ASN A CA 12
ATOM 15598 C C . ASN A 1 32 ? -19.031 -8.443 5.860 1.00 0.00 25 ASN A C 12
ATOM 15599 O O . ASN A 1 32 ? -18.087 -8.329 6.629 1.00 0.00 25 ASN A O 12
ATOM 15610 N N . GLU A 1 33 ? -18.968 -8.129 4.589 1.00 0.00 26 GLU A N 12
ATOM 15611 C CA . GLU A 1 33 ? -17.788 -7.512 4.013 1.00 0.00 26 GLU A CA 12
ATOM 15612 C C . GLU A 1 33 ? -17.989 -6.011 3.920 1.00 0.00 26 GLU A C 12
ATOM 15613 O O . GLU A 1 33 ? -19.013 -5.539 3.417 1.00 0.00 26 GLU A O 12
ATOM 15625 N N . VAL A 1 34 ? -17.024 -5.273 4.414 1.00 0.00 27 VAL A N 12
ATOM 15626 C CA . VAL A 1 34 ? -17.091 -3.830 4.424 1.00 0.00 27 VAL A CA 12
ATOM 15627 C C . VAL A 1 34 ? -15.743 -3.220 4.076 1.00 0.00 27 VAL A C 12
ATOM 15628 O O . VAL A 1 34 ? -14.691 -3.730 4.469 1.00 0.00 27 VAL A O 12
ATOM 15641 N N . HIS A 1 35 ? -15.784 -2.141 3.324 1.00 0.00 28 HIS A N 12
ATOM 15642 C CA . HIS A 1 35 ? -14.587 -1.462 2.897 1.00 0.00 28 HIS A CA 12
ATOM 15643 C C . HIS A 1 35 ? -14.128 -0.417 3.880 1.00 0.00 28 HIS A C 12
ATOM 15644 O O . HIS A 1 35 ? -14.829 0.555 4.160 1.00 0.00 28 HIS A O 12
ATOM 15658 N N . PHE A 1 36 ? -12.964 -0.639 4.414 1.00 0.00 29 PHE A N 12
ATOM 15659 C CA . PHE A 1 36 ? -12.286 0.341 5.217 1.00 0.00 29 PHE A CA 12
ATOM 15660 C C . PHE A 1 36 ? -11.046 0.779 4.496 1.00 0.00 29 PHE A C 12
ATOM 15661 O O . PHE A 1 36 ? -10.340 -0.039 3.923 1.00 0.00 29 PHE A O 12
ATOM 15678 N N . ARG A 1 37 ? -10.789 2.047 4.495 1.00 0.00 30 ARG A N 12
ATOM 15679 C CA . ARG A 1 37 ? -9.607 2.549 3.855 1.00 0.00 30 ARG A CA 12
ATOM 15680 C C . ARG A 1 37 ? -8.595 2.923 4.902 1.00 0.00 30 ARG A C 12
ATOM 15681 O O . ARG A 1 37 ? -8.884 3.698 5.822 1.00 0.00 30 ARG A O 12
ATOM 15702 N N . VAL A 1 38 ? -7.426 2.370 4.766 1.00 0.00 31 VAL A N 12
ATOM 15703 C CA . VAL A 1 38 ? -6.370 2.536 5.745 1.00 0.00 31 VAL A CA 12
ATOM 15704 C C . VAL A 1 38 ? -5.056 2.827 5.053 1.00 0.00 31 VAL A C 12
ATOM 15705 O O . VAL A 1 38 ? -4.996 2.901 3.844 1.00 0.00 31 VAL A O 12
ATOM 15718 N N . LYS A 1 39 ? -4.026 2.992 5.824 1.00 0.00 32 LYS A N 12
ATOM 15719 C CA . LYS A 1 39 ? -2.705 3.243 5.308 1.00 0.00 32 LYS A CA 12
ATOM 15720 C C . LYS A 1 39 ? -1.995 1.909 5.087 1.00 0.00 32 LYS A C 12
ATOM 15721 O O . LYS A 1 39 ? -2.361 0.909 5.701 1.00 0.00 32 LYS A O 12
ATOM 15740 N N . TYR A 1 40 ? -0.997 1.889 4.212 1.00 0.00 33 TYR A N 12
ATOM 15741 C CA . TYR A 1 40 ? -0.166 0.688 4.032 1.00 0.00 33 TYR A CA 12
ATOM 15742 C C . TYR A 1 40 ? 0.395 0.253 5.392 1.00 0.00 33 TYR A C 12
ATOM 15743 O O . TYR A 1 40 ? 0.451 -0.929 5.705 1.00 0.00 33 TYR A O 12
ATOM 15761 N N . GLY A 1 41 ? 0.788 1.238 6.194 1.00 0.00 34 GLY A N 12
ATOM 15762 C CA . GLY A 1 41 ? 1.356 0.971 7.498 1.00 0.00 34 GLY A CA 12
ATOM 15763 C C . GLY A 1 41 ? 0.362 1.200 8.617 1.00 0.00 34 GLY A C 12
ATOM 15764 O O . GLY A 1 41 ? 0.733 1.658 9.700 1.00 0.00 34 GLY A O 12
ATOM 15768 N N . THR A 1 42 ? -0.900 0.927 8.346 1.00 0.00 35 THR A N 12
ATOM 15769 C CA . THR A 1 42 ? -1.940 1.086 9.325 1.00 0.00 35 THR A CA 12
ATOM 15770 C C . THR A 1 42 ? -1.798 0.096 10.487 1.00 0.00 35 THR A C 12
ATOM 15771 O O . THR A 1 42 ? -1.473 -1.075 10.300 1.00 0.00 35 THR A O 12
ATOM 15782 N N . SER A 1 43 ? -2.031 0.598 11.680 1.00 0.00 36 SER A N 12
ATOM 15783 C CA . SER A 1 43 ? -1.964 -0.193 12.878 1.00 0.00 36 SER A CA 12
ATOM 15784 C C . SER A 1 43 ? -3.275 -0.942 13.080 1.00 0.00 36 SER A C 12
ATOM 15785 O O . SER A 1 43 ? -4.328 -0.467 12.656 1.00 0.00 36 SER A O 12
ATOM 15793 N N . MET A 1 44 ? -3.216 -2.099 13.747 1.00 0.00 37 MET A N 12
ATOM 15794 C CA . MET A 1 44 ? -4.417 -2.914 13.991 1.00 0.00 37 MET A CA 12
ATOM 15795 C C . MET A 1 44 ? -5.511 -2.090 14.670 1.00 0.00 37 MET A C 12
ATOM 15796 O O . MET A 1 44 ? -6.695 -2.311 14.448 1.00 0.00 37 MET A O 12
ATOM 15810 N N . ALA A 1 45 ? -5.092 -1.119 15.460 1.00 0.00 38 ALA A N 12
ATOM 15811 C CA . ALA A 1 45 ? -6.001 -0.267 16.196 1.00 0.00 38 ALA A CA 12
ATOM 15812 C C . ALA A 1 45 ? -6.916 0.515 15.269 1.00 0.00 38 ALA A C 12
ATOM 15813 O O . ALA A 1 45 ? -8.080 0.705 15.567 1.00 0.00 38 ALA A O 12
ATOM 15820 N N . LYS A 1 46 ? -6.385 0.941 14.130 1.00 0.00 39 LYS A N 12
ATOM 15821 C CA . LYS A 1 46 ? -7.138 1.772 13.192 1.00 0.00 39 LYS A CA 12
ATOM 15822 C C . LYS A 1 46 ? -8.386 1.055 12.704 1.00 0.00 39 LYS A C 12
ATOM 15823 O O . LYS A 1 46 ? -9.446 1.656 12.579 1.00 0.00 39 LYS A O 12
ATOM 15842 N N . LEU A 1 47 ? -8.249 -0.223 12.435 1.00 0.00 40 LEU A N 12
ATOM 15843 C CA . LEU A 1 47 ? -9.364 -1.024 11.956 1.00 0.00 40 LEU A CA 12
ATOM 15844 C C . LEU A 1 47 ? -10.191 -1.593 13.101 1.00 0.00 40 LEU A C 12
ATOM 15845 O O . LEU A 1 47 ? -11.417 -1.531 13.074 1.00 0.00 40 LEU A O 12
ATOM 15861 N N . LYS A 1 48 ? -9.516 -2.138 14.110 1.00 0.00 41 LYS A N 12
ATOM 15862 C CA . LYS A 1 48 ? -10.195 -2.759 15.244 1.00 0.00 41 LYS A CA 12
ATOM 15863 C C . LYS A 1 48 ? -11.040 -1.766 15.985 1.00 0.00 41 LYS A C 12
ATOM 15864 O O . LYS A 1 48 ? -12.195 -2.025 16.262 1.00 0.00 41 LYS A O 12
ATOM 15883 N N . LYS A 1 49 ? -10.471 -0.618 16.269 1.00 0.00 42 LYS A N 12
ATOM 15884 C CA . LYS A 1 49 ? -11.196 0.432 16.954 1.00 0.00 42 LYS A CA 12
ATOM 15885 C C . LYS A 1 49 ? -12.361 0.891 16.109 1.00 0.00 42 LYS A C 12
ATOM 15886 O O . LYS A 1 49 ? -13.457 1.102 16.607 1.00 0.00 42 LYS A O 12
ATOM 15905 N N . SER A 1 50 ? -12.109 1.026 14.825 1.00 0.00 43 SER A N 12
ATOM 15906 C CA . SER A 1 50 ? -13.110 1.526 13.906 1.00 0.00 43 SER A CA 12
ATOM 15907 C C . SER A 1 50 ? -14.294 0.555 13.765 1.00 0.00 43 SER A C 12
ATOM 15908 O O . SER A 1 50 ? -15.462 0.944 13.904 1.00 0.00 43 SER A O 12
ATOM 15916 N N . TYR A 1 51 ? -13.988 -0.700 13.500 1.00 0.00 44 TYR A N 12
ATOM 15917 C CA . TYR A 1 51 ? -15.004 -1.718 13.299 1.00 0.00 44 TYR A CA 12
ATOM 15918 C C . TYR A 1 51 ? -15.717 -2.070 14.580 1.00 0.00 44 TYR A C 12
ATOM 15919 O O . TYR A 1 51 ? -16.940 -2.162 14.608 1.00 0.00 44 TYR A O 12
ATOM 15937 N N . ALA A 1 52 ? -14.956 -2.259 15.638 1.00 0.00 45 ALA A N 12
ATOM 15938 C CA . ALA A 1 52 ? -15.528 -2.622 16.925 1.00 0.00 45 ALA A CA 12
ATOM 15939 C C . ALA A 1 52 ? -16.501 -1.557 17.370 1.00 0.00 45 ALA A C 12
ATOM 15940 O O . ALA A 1 52 ? -17.535 -1.844 17.967 1.00 0.00 45 ALA A O 12
ATOM 15947 N N . ASP A 1 53 ? -16.167 -0.331 17.051 1.00 0.00 46 ASP A N 12
ATOM 15948 C CA . ASP A 1 53 ? -16.989 0.820 17.417 1.00 0.00 46 ASP A CA 12
ATOM 15949 C C . ASP A 1 53 ? -18.348 0.776 16.733 1.00 0.00 46 ASP A C 12
ATOM 15950 O O . ASP A 1 53 ? -19.383 0.956 17.373 1.00 0.00 46 ASP A O 12
ATOM 15959 N N . ARG A 1 54 ? -18.337 0.512 15.437 1.00 0.00 47 ARG A N 12
ATOM 15960 C CA . ARG A 1 54 ? -19.562 0.488 14.644 1.00 0.00 47 ARG A CA 12
ATOM 15961 C C . ARG A 1 54 ? -20.429 -0.732 14.978 1.00 0.00 47 ARG A C 12
ATOM 15962 O O . ARG A 1 54 ? -21.635 -0.733 14.732 1.00 0.00 47 ARG A O 12
ATOM 15983 N N . THR A 1 55 ? -19.810 -1.765 15.532 1.00 0.00 48 THR A N 12
ATOM 15984 C CA . THR A 1 55 ? -20.531 -2.984 15.865 1.00 0.00 48 THR A CA 12
ATOM 15985 C C . THR A 1 55 ? -20.863 -3.058 17.374 1.00 0.00 48 THR A C 12
ATOM 15986 O O . THR A 1 55 ? -21.524 -3.991 17.830 1.00 0.00 48 THR A O 12
ATOM 15997 N N . GLY A 1 56 ? -20.407 -2.060 18.134 1.00 0.00 49 GLY A N 12
ATOM 15998 C CA . GLY A 1 56 ? -20.696 -2.017 19.566 1.00 0.00 49 GLY A CA 12
ATOM 15999 C C . GLY A 1 56 ? -19.968 -3.096 20.352 1.00 0.00 49 GLY A C 12
ATOM 16000 O O . GLY A 1 56 ? -20.512 -3.670 21.301 1.00 0.00 49 GLY A O 12
ATOM 16004 N N . VAL A 1 57 ? -18.750 -3.374 19.949 1.00 0.00 50 VAL A N 12
ATOM 16005 C CA . VAL A 1 57 ? -17.934 -4.407 20.563 1.00 0.00 50 VAL A CA 12
ATOM 16006 C C . VAL A 1 57 ? -16.616 -3.825 21.076 1.00 0.00 50 VAL A C 12
ATOM 16007 O O . VAL A 1 57 ? -16.118 -2.843 20.532 1.00 0.00 50 VAL A O 12
ATOM 16020 N N . ALA A 1 58 ? -16.099 -4.393 22.170 1.00 0.00 51 ALA A N 12
ATOM 16021 C CA . ALA A 1 58 ? -14.798 -3.997 22.700 1.00 0.00 51 ALA A CA 12
ATOM 16022 C C . ALA A 1 58 ? -13.740 -4.117 21.608 1.00 0.00 51 ALA A C 12
ATOM 16023 O O . ALA A 1 58 ? -13.683 -5.119 20.891 1.00 0.00 51 ALA A O 12
ATOM 16030 N N . VAL A 1 59 ? -12.900 -3.099 21.506 1.00 0.00 52 VAL A N 12
ATOM 16031 C CA . VAL A 1 59 ? -11.893 -3.011 20.452 1.00 0.00 52 VAL A CA 12
ATOM 16032 C C . VAL A 1 59 ? -10.913 -4.175 20.524 1.00 0.00 52 VAL A C 12
ATOM 16033 O O . VAL A 1 59 ? -10.603 -4.813 19.509 1.00 0.00 52 VAL A O 12
ATOM 16046 N N . ASN A 1 60 ? -10.447 -4.460 21.717 1.00 0.00 53 ASN A N 12
ATOM 16047 C CA . ASN A 1 60 ? -9.479 -5.529 21.918 1.00 0.00 53 ASN A CA 12
ATOM 16048 C C . ASN A 1 60 ? -10.116 -6.892 21.735 1.00 0.00 53 ASN A C 12
ATOM 16049 O O . ASN A 1 60 ? -9.455 -7.850 21.332 1.00 0.00 53 ASN A O 12
ATOM 16060 N N . SER A 1 61 ? -11.409 -6.970 21.998 1.00 0.00 54 SER A N 12
ATOM 16061 C CA . SER A 1 61 ? -12.142 -8.217 21.893 1.00 0.00 54 SER A CA 12
ATOM 16062 C C . SER A 1 61 ? -12.564 -8.497 20.454 1.00 0.00 54 SER A C 12
ATOM 16063 O O . SER A 1 61 ? -13.115 -9.554 20.161 1.00 0.00 54 SER A O 12
ATOM 16071 N N . LEU A 1 62 ? -12.313 -7.550 19.569 1.00 0.00 55 LEU A N 12
ATOM 16072 C CA . LEU A 1 62 ? -12.619 -7.728 18.165 1.00 0.00 55 LEU A CA 12
ATOM 16073 C C . LEU A 1 62 ? -11.350 -8.211 17.488 1.00 0.00 55 LEU A C 12
ATOM 16074 O O . LEU A 1 62 ? -10.317 -7.542 17.548 1.00 0.00 55 LEU A O 12
ATOM 16090 N N . ARG A 1 63 ? -11.415 -9.357 16.847 1.00 0.00 56 ARG A N 12
ATOM 16091 C CA . ARG A 1 63 ? -10.219 -9.949 16.284 1.00 0.00 56 ARG A CA 12
ATOM 16092 C C . ARG A 1 63 ? -10.196 -9.866 14.775 1.00 0.00 56 ARG A C 12
ATOM 16093 O O . ARG A 1 63 ? -11.052 -10.439 14.095 1.00 0.00 56 ARG A O 12
ATOM 16114 N N . PHE A 1 64 ? -9.213 -9.155 14.257 1.00 0.00 57 PHE A N 12
ATOM 16115 C CA . PHE A 1 64 ? -8.992 -9.093 12.837 1.00 0.00 57 PHE A CA 12
ATOM 16116 C C . PHE A 1 64 ? -7.872 -10.014 12.463 1.00 0.00 57 PHE A C 12
ATOM 16117 O O . PHE A 1 64 ? -6.782 -9.971 13.051 1.00 0.00 57 PHE A O 12
ATOM 16134 N N . LEU A 1 65 ? -8.133 -10.837 11.503 1.00 0.00 58 LEU A N 12
ATOM 16135 C CA . LEU A 1 65 ? -7.196 -11.818 11.069 1.00 0.00 58 LEU A CA 12
ATOM 16136 C C . LEU A 1 65 ? -6.824 -11.619 9.644 1.00 0.00 58 LEU A C 12
ATOM 16137 O O . LEU A 1 65 ? -7.565 -11.029 8.857 1.00 0.00 58 LEU A O 12
ATOM 16153 N N . PHE A 1 66 ? -5.686 -12.108 9.324 1.00 0.00 59 PHE A N 12
ATOM 16154 C CA . PHE A 1 66 ? -5.221 -12.116 7.970 1.00 0.00 59 PHE A CA 12
ATOM 16155 C C . PHE A 1 66 ? -4.663 -13.476 7.641 1.00 0.00 59 PHE A C 12
ATOM 16156 O O . PHE A 1 66 ? -3.638 -13.868 8.167 1.00 0.00 59 PHE A O 12
ATOM 16173 N N . ASP A 1 67 ? -5.368 -14.201 6.798 1.00 0.00 60 ASP A N 12
ATOM 16174 C CA . ASP A 1 67 ? -4.956 -15.545 6.363 1.00 0.00 60 ASP A CA 12
ATOM 16175 C C . ASP A 1 67 ? -4.662 -16.465 7.566 1.00 0.00 60 ASP A C 12
ATOM 16176 O O . ASP A 1 67 ? -3.843 -17.372 7.494 1.00 0.00 60 ASP A O 12
ATOM 16185 N N . GLY A 1 68 ? -5.343 -16.220 8.658 1.00 0.00 61 GLY A N 12
ATOM 16186 C CA . GLY A 1 68 ? -5.202 -17.068 9.831 1.00 0.00 61 GLY A CA 12
ATOM 16187 C C . GLY A 1 68 ? -4.187 -16.552 10.838 1.00 0.00 61 GLY A C 12
ATOM 16188 O O . GLY A 1 68 ? -3.905 -17.212 11.835 1.00 0.00 61 GLY A O 12
ATOM 16192 N N . ARG A 1 69 ? -3.646 -15.382 10.590 1.00 0.00 62 ARG A N 12
ATOM 16193 C CA . ARG A 1 69 ? -2.710 -14.767 11.517 1.00 0.00 62 ARG A CA 12
ATOM 16194 C C . ARG A 1 69 ? -3.241 -13.419 11.912 1.00 0.00 62 ARG A C 12
ATOM 16195 O O . ARG A 1 69 ? -3.716 -12.653 11.073 1.00 0.00 62 ARG A O 12
ATOM 16216 N N . ARG A 1 70 ? -3.210 -13.151 13.184 1.00 0.00 63 ARG A N 12
ATOM 16217 C CA . ARG A 1 70 ? -3.827 -11.964 13.715 1.00 0.00 63 ARG A CA 12
ATOM 16218 C C . ARG A 1 70 ? -3.043 -10.724 13.370 1.00 0.00 63 ARG A C 12
ATOM 16219 O O . ARG A 1 70 ? -1.822 -10.752 13.274 1.00 0.00 63 ARG A O 12
ATOM 16240 N N . ILE A 1 71 ? -3.757 -9.655 13.164 1.00 0.00 64 ILE A N 12
ATOM 16241 C CA . ILE A 1 71 ? -3.172 -8.402 12.754 1.00 0.00 64 ILE A CA 12
ATOM 16242 C C . ILE A 1 71 ? -2.823 -7.559 13.967 1.00 0.00 64 ILE A C 12
ATOM 16243 O O . ILE A 1 71 ? -3.686 -7.253 14.792 1.00 0.00 64 ILE A O 12
ATOM 16259 N N . ASN A 1 72 ? -1.553 -7.212 14.073 1.00 0.00 65 ASN A N 12
ATOM 16260 C CA . ASN A 1 72 ? -1.041 -6.434 15.185 1.00 0.00 65 ASN A CA 12
ATOM 16261 C C . ASN A 1 72 ? -0.640 -5.052 14.703 1.00 0.00 65 ASN A C 12
ATOM 16262 O O . ASN A 1 72 ? -0.382 -4.861 13.519 1.00 0.00 65 ASN A O 12
ATOM 16273 N N . ASP A 1 73 ? -0.589 -4.078 15.610 1.00 0.00 66 ASP A N 12
ATOM 16274 C CA . ASP A 1 73 ? -0.170 -2.728 15.227 1.00 0.00 66 ASP A CA 12
ATOM 16275 C C . ASP A 1 73 ? 1.324 -2.696 15.018 1.00 0.00 66 ASP A C 12
ATOM 16276 O O . ASP A 1 73 ? 1.870 -1.738 14.477 1.00 0.00 66 ASP A O 12
ATOM 16285 N N . ASP A 1 74 ? 1.974 -3.759 15.444 1.00 0.00 67 ASP A N 12
ATOM 16286 C CA . ASP A 1 74 ? 3.406 -3.892 15.303 1.00 0.00 67 ASP A CA 12
ATOM 16287 C C . ASP A 1 74 ? 3.773 -4.370 13.902 1.00 0.00 67 ASP A C 12
ATOM 16288 O O . ASP A 1 74 ? 4.902 -4.179 13.447 1.00 0.00 67 ASP A O 12
ATOM 16297 N N . ASP A 1 75 ? 2.806 -4.974 13.211 1.00 0.00 68 ASP A N 12
ATOM 16298 C CA . ASP A 1 75 ? 3.035 -5.499 11.869 1.00 0.00 68 ASP A CA 12
ATOM 16299 C C . ASP A 1 75 ? 3.293 -4.393 10.859 1.00 0.00 68 ASP A C 12
ATOM 16300 O O . ASP A 1 75 ? 2.790 -3.275 10.991 1.00 0.00 68 ASP A O 12
ATOM 16309 N N . THR A 1 76 ? 4.084 -4.716 9.860 1.00 0.00 69 THR A N 12
ATOM 16310 C CA . THR A 1 76 ? 4.416 -3.790 8.801 1.00 0.00 69 THR A CA 12
ATOM 16311 C C . THR A 1 76 ? 3.716 -4.215 7.508 1.00 0.00 69 THR A C 12
ATOM 16312 O O . THR A 1 76 ? 3.329 -5.380 7.372 1.00 0.00 69 THR A O 12
ATOM 16323 N N . PRO A 1 77 ? 3.551 -3.293 6.533 1.00 0.00 70 PRO A N 12
ATOM 16324 C CA . PRO A 1 77 ? 2.896 -3.607 5.250 1.00 0.00 70 PRO A CA 12
ATOM 16325 C C . PRO A 1 77 ? 3.640 -4.698 4.489 1.00 0.00 70 PRO A C 12
ATOM 16326 O O . PRO A 1 77 ? 3.048 -5.457 3.737 1.00 0.00 70 PRO A O 12
ATOM 16337 N N . LYS A 1 78 ? 4.944 -4.770 4.714 1.00 0.00 71 LYS A N 12
ATOM 16338 C CA . LYS A 1 78 ? 5.788 -5.735 4.114 1.00 0.00 71 LYS A CA 12
ATOM 16339 C C . LYS A 1 78 ? 5.408 -7.122 4.612 1.00 0.00 71 LYS A C 12
ATOM 16340 O O . LYS A 1 78 ? 5.316 -8.071 3.852 1.00 0.00 71 LYS A O 12
ATOM 16359 N N . THR A 1 79 ? 5.189 -7.203 5.899 1.00 0.00 72 THR A N 12
ATOM 16360 C CA . THR A 1 79 ? 4.936 -8.418 6.576 1.00 0.00 72 THR A CA 12
ATOM 16361 C C . THR A 1 79 ? 3.489 -8.848 6.408 1.00 0.00 72 THR A C 12
ATOM 16362 O O . THR A 1 79 ? 3.203 -10.027 6.217 1.00 0.00 72 THR A O 12
ATOM 16373 N N . LEU A 1 80 ? 2.581 -7.894 6.466 1.00 0.00 73 LEU A N 12
ATOM 16374 C CA . LEU A 1 80 ? 1.192 -8.186 6.226 1.00 0.00 73 LEU A CA 12
ATOM 16375 C C . LEU A 1 80 ? 0.984 -8.481 4.756 1.00 0.00 73 LEU A C 12
ATOM 16376 O O . LEU A 1 80 ? 0.033 -9.151 4.386 1.00 0.00 73 LEU A O 12
ATOM 16392 N N . GLU A 1 81 ? 1.907 -7.968 3.917 1.00 0.00 74 GLU A N 12
ATOM 16393 C CA . GLU A 1 81 ? 1.843 -8.142 2.466 1.00 0.00 74 GLU A CA 12
ATOM 16394 C C . GLU A 1 81 ? 0.467 -7.758 1.916 1.00 0.00 74 GLU A C 12
ATOM 16395 O O . GLU A 1 81 ? 0.030 -8.259 0.873 1.00 0.00 74 GLU A O 12
ATOM 16407 N N . MET A 1 82 ? -0.186 -6.840 2.605 1.00 0.00 75 MET A N 12
ATOM 16408 C CA . MET A 1 82 ? -1.512 -6.393 2.237 1.00 0.00 75 MET A CA 12
ATOM 16409 C C . MET A 1 82 ? -1.429 -5.360 1.130 1.00 0.00 75 MET A C 12
ATOM 16410 O O . MET A 1 82 ? -0.358 -4.803 0.869 1.00 0.00 75 MET A O 12
ATOM 16424 N N . GLU A 1 83 ? -2.542 -5.098 0.487 1.00 0.00 76 GLU A N 12
ATOM 16425 C CA . GLU A 1 83 ? -2.564 -4.193 -0.628 1.00 0.00 76 GLU A CA 12
ATOM 16426 C C . GLU A 1 83 ? -3.917 -3.532 -0.738 1.00 0.00 76 GLU A C 12
ATOM 16427 O O . GLU A 1 83 ? -4.783 -3.723 0.118 1.00 0.00 76 GLU A O 12
ATOM 16439 N N . ASP A 1 84 ? -4.086 -2.756 -1.781 1.00 0.00 77 ASP A N 12
ATOM 16440 C CA . ASP A 1 84 ? -5.316 -2.048 -2.027 1.00 0.00 77 ASP A CA 12
ATOM 16441 C C . ASP A 1 84 ? -6.475 -3.019 -2.271 1.00 0.00 77 ASP A C 12
ATOM 16442 O O . ASP A 1 84 ? -6.432 -3.844 -3.189 1.00 0.00 77 ASP A O 12
ATOM 16451 N N . ASP A 1 85 ? -7.480 -2.915 -1.409 1.00 0.00 78 ASP A N 12
ATOM 16452 C CA . ASP A 1 85 ? -8.721 -3.709 -1.479 1.00 0.00 78 ASP A CA 12
ATOM 16453 C C . ASP A 1 85 ? -8.447 -5.187 -1.208 1.00 0.00 78 ASP A C 12
ATOM 16454 O O . ASP A 1 85 ? -9.079 -6.076 -1.787 1.00 0.00 78 ASP A O 12
ATOM 16463 N N . ASP A 1 86 ? -7.500 -5.452 -0.306 1.00 0.00 79 ASP A N 12
ATOM 16464 C CA . ASP A 1 86 ? -7.170 -6.821 0.045 1.00 0.00 79 ASP A CA 12
ATOM 16465 C C . ASP A 1 86 ? -8.219 -7.361 1.003 1.00 0.00 79 ASP A C 12
ATOM 16466 O O . ASP A 1 86 ? -9.108 -6.631 1.447 1.00 0.00 79 ASP A O 12
ATOM 16475 N N . VAL A 1 87 ? -8.101 -8.607 1.335 1.00 0.00 80 VAL A N 12
ATOM 16476 C CA . VAL A 1 87 ? -9.068 -9.271 2.166 1.00 0.00 80 VAL A CA 12
ATOM 16477 C C . VAL A 1 87 ? -8.614 -9.333 3.610 1.00 0.00 80 VAL A C 12
ATOM 16478 O O . VAL A 1 87 ? -7.467 -9.658 3.916 1.00 0.00 80 VAL A O 12
ATOM 16491 N N . ILE A 1 88 ? -9.520 -8.997 4.477 1.00 0.00 81 ILE A N 12
ATOM 16492 C CA . ILE A 1 88 ? -9.295 -9.007 5.894 1.00 0.00 81 ILE A CA 12
ATOM 16493 C C . ILE A 1 88 ? -10.410 -9.764 6.587 1.00 0.00 81 ILE A C 12
ATOM 16494 O O . ILE A 1 88 ? -11.582 -9.525 6.330 1.00 0.00 81 ILE A O 12
ATOM 16510 N N . GLU A 1 89 ? -10.040 -10.680 7.449 1.00 0.00 82 GLU A N 12
ATOM 16511 C CA . GLU A 1 89 ? -11.002 -11.543 8.098 1.00 0.00 82 GLU A CA 12
ATOM 16512 C C . GLU A 1 89 ? -11.274 -11.105 9.522 1.00 0.00 82 GLU A C 12
ATOM 16513 O O . GLU A 1 89 ? -10.408 -10.556 10.191 1.00 0.00 82 GLU A O 12
ATOM 16525 N N . VAL A 1 90 ? -12.482 -11.334 9.970 1.00 0.00 83 VAL A N 12
ATOM 16526 C CA . VAL A 1 90 ? -12.854 -11.076 11.343 1.00 0.00 83 VAL A CA 12
ATOM 16527 C C . VAL A 1 90 ? -13.392 -12.337 11.974 1.00 0.00 83 VAL A C 12
ATOM 16528 O O . VAL A 1 90 ? -14.246 -13.013 11.408 1.00 0.00 83 VAL A O 12
ATOM 16541 N N . TYR A 1 91 ? -12.871 -12.660 13.122 1.00 0.00 84 TYR A N 12
ATOM 16542 C CA . TYR A 1 91 ? -13.301 -13.815 13.863 1.00 0.00 84 TYR A CA 12
ATOM 16543 C C . TYR A 1 91 ? -14.219 -13.410 14.991 1.00 0.00 84 TYR A C 12
ATOM 16544 O O . TYR A 1 91 ? -14.361 -12.220 15.276 1.00 0.00 84 TYR A O 12
ATOM 16562 N N . GLN A 1 92 ? -14.835 -14.384 15.636 1.00 0.00 85 GLN A N 12
ATOM 16563 C CA . GLN A 1 92 ? -15.864 -14.105 16.620 1.00 0.00 85 GLN A CA 12
ATOM 16564 C C . GLN A 1 92 ? -15.289 -13.356 17.812 1.00 0.00 85 GLN A C 12
ATOM 16565 O O . GLN A 1 92 ? -14.200 -13.662 18.309 1.00 0.00 85 GLN A O 12
ATOM 16579 N N . GLU A 1 93 ? -16.033 -12.363 18.242 1.00 0.00 86 GLU A N 12
ATOM 16580 C CA . GLU A 1 93 ? -15.611 -11.442 19.262 1.00 0.00 86 GLU A CA 12
ATOM 16581 C C . GLU A 1 93 ? -16.376 -11.661 20.572 1.00 0.00 86 GLU A C 12
ATOM 16582 O O . GLU A 1 93 ? -17.453 -12.259 20.584 1.00 0.00 86 GLU A O 12
ATOM 16594 N N . GLN A 1 94 ? -15.809 -11.170 21.670 1.00 0.00 87 GLN A N 12
ATOM 16595 C CA . GLN A 1 94 ? -16.377 -11.381 23.003 1.00 0.00 87 GLN A CA 12
ATOM 16596 C C . GLN A 1 94 ? -17.741 -10.709 23.178 1.00 0.00 87 GLN A C 12
ATOM 16597 O O . GLN A 1 94 ? -18.690 -11.325 23.663 1.00 0.00 87 GLN A O 12
ATOM 16611 N N . LEU A 1 95 ? -17.842 -9.463 22.752 1.00 0.00 88 LEU A N 12
ATOM 16612 C CA . LEU A 1 95 ? -19.057 -8.684 22.953 1.00 0.00 88 LEU A CA 12
ATOM 16613 C C . LEU A 1 95 ? -19.948 -8.676 21.718 1.00 0.00 88 LEU A C 12
ATOM 16614 O O . LEU A 1 95 ? -20.989 -8.020 21.699 1.00 0.00 88 LEU A O 12
ATOM 16630 N N . GLY A 1 96 ? -19.552 -9.405 20.700 1.00 0.00 89 GLY A N 12
ATOM 16631 C CA . GLY A 1 96 ? -20.321 -9.420 19.471 1.00 0.00 89 GLY A CA 12
ATOM 16632 C C . GLY A 1 96 ? -21.185 -10.644 19.335 1.00 0.00 89 GLY A C 12
ATOM 16633 O O . GLY A 1 96 ? -21.532 -11.287 20.334 1.00 0.00 89 GLY A O 12
ATOM 16637 N N . GLY A 1 97 ? -21.511 -10.985 18.103 1.00 0.00 90 GLY A N 12
ATOM 16638 C CA . GLY A 1 97 ? -22.364 -12.112 17.843 1.00 0.00 90 GLY A CA 12
ATOM 16639 C C . GLY A 1 97 ? -23.815 -11.767 18.051 1.00 0.00 90 GLY A C 12
ATOM 16640 O O . GLY A 1 97 ? -24.188 -10.590 17.833 1.00 0.00 90 GLY A O 12
ATOM 16645 N N . MET A 1 8 ? -20.143 -1.518 -20.169 1.00 0.00 1 MET A N 13
ATOM 16646 C CA . MET A 1 8 ? -18.959 -0.679 -19.938 1.00 0.00 1 MET A CA 13
ATOM 16647 C C . MET A 1 8 ? -18.888 -0.246 -18.491 1.00 0.00 1 MET A C 13
ATOM 16648 O O . MET A 1 8 ? -19.914 -0.076 -17.829 1.00 0.00 1 MET A O 13
ATOM 16662 N N . ALA A 1 9 ? -17.683 -0.077 -18.006 1.00 0.00 2 ALA A N 13
ATOM 16663 C CA . ALA A 1 9 ? -17.450 0.351 -16.649 1.00 0.00 2 ALA A CA 13
ATOM 16664 C C . ALA A 1 9 ? -16.164 1.143 -16.584 1.00 0.00 2 ALA A C 13
ATOM 16665 O O . ALA A 1 9 ? -15.280 0.972 -17.424 1.00 0.00 2 ALA A O 13
ATOM 16672 N N . ASP A 1 10 ? -16.064 2.024 -15.623 1.00 0.00 3 ASP A N 13
ATOM 16673 C CA . ASP A 1 10 ? -14.854 2.799 -15.445 1.00 0.00 3 ASP A CA 13
ATOM 16674 C C . ASP A 1 10 ? -13.834 1.987 -14.689 1.00 0.00 3 ASP A C 13
ATOM 16675 O O . ASP A 1 10 ? -14.185 1.035 -13.991 1.00 0.00 3 ASP A O 13
ATOM 16684 N N . ASP A 1 11 ? -12.576 2.342 -14.844 1.00 0.00 4 ASP A N 13
ATOM 16685 C CA . ASP A 1 11 ? -11.495 1.630 -14.176 1.00 0.00 4 ASP A CA 13
ATOM 16686 C C . ASP A 1 11 ? -11.651 1.709 -12.671 1.00 0.00 4 ASP A C 13
ATOM 16687 O O . ASP A 1 11 ? -11.429 0.725 -11.967 1.00 0.00 4 ASP A O 13
ATOM 16696 N N . ALA A 1 12 ? -12.043 2.895 -12.189 1.00 0.00 5 ALA A N 13
ATOM 16697 C CA . ALA A 1 12 ? -12.243 3.145 -10.759 1.00 0.00 5 ALA A CA 13
ATOM 16698 C C . ALA A 1 12 ? -10.985 2.792 -9.974 1.00 0.00 5 ALA A C 13
ATOM 16699 O O . ALA A 1 12 ? -11.047 2.417 -8.804 1.00 0.00 5 ALA A O 13
ATOM 16706 N N . ALA A 1 13 ? -9.846 2.949 -10.618 1.00 0.00 6 ALA A N 13
ATOM 16707 C CA . ALA A 1 13 ? -8.594 2.606 -10.027 1.00 0.00 6 ALA A CA 13
ATOM 16708 C C . ALA A 1 13 ? -7.858 3.850 -9.636 1.00 0.00 6 ALA A C 13
ATOM 16709 O O . ALA A 1 13 ? -7.811 4.828 -10.392 1.00 0.00 6 ALA A O 13
ATOM 16716 N N . GLN A 1 14 ? -7.311 3.826 -8.464 1.00 0.00 7 GLN A N 13
ATOM 16717 C CA . GLN A 1 14 ? -6.566 4.930 -7.938 1.00 0.00 7 GLN A CA 13
ATOM 16718 C C . GLN A 1 14 ? -5.202 4.430 -7.538 1.00 0.00 7 GLN A C 13
ATOM 16719 O O . GLN A 1 14 ? -5.017 3.220 -7.365 1.00 0.00 7 GLN A O 13
ATOM 16733 N N . ALA A 1 15 ? -4.242 5.330 -7.397 1.00 0.00 8 ALA A N 13
ATOM 16734 C CA . ALA A 1 15 ? -2.900 4.930 -7.058 1.00 0.00 8 ALA A CA 13
ATOM 16735 C C . ALA A 1 15 ? -2.899 4.264 -5.707 1.00 0.00 8 ALA A C 13
ATOM 16736 O O . ALA A 1 15 ? -2.203 3.275 -5.480 1.00 0.00 8 ALA A O 13
ATOM 16743 N N . GLY A 1 16 ? -3.695 4.817 -4.811 1.00 0.00 9 GLY A N 13
ATOM 16744 C CA . GLY A 1 16 ? -3.772 4.311 -3.472 1.00 0.00 9 GLY A CA 13
ATOM 16745 C C . GLY A 1 16 ? -2.730 4.949 -2.628 1.00 0.00 9 GLY A C 13
ATOM 16746 O O . GLY A 1 16 ? -2.741 4.825 -1.401 1.00 0.00 9 GLY A O 13
ATOM 16750 N N . ASP A 1 17 ? -1.827 5.656 -3.316 1.00 0.00 10 ASP A N 13
ATOM 16751 C CA . ASP A 1 17 ? -0.711 6.350 -2.704 1.00 0.00 10 ASP A CA 13
ATOM 16752 C C . ASP A 1 17 ? 0.017 5.390 -1.775 1.00 0.00 10 ASP A C 13
ATOM 16753 O O . ASP A 1 17 ? 0.415 5.727 -0.676 1.00 0.00 10 ASP A O 13
ATOM 16762 N N . ASN A 1 18 ? 0.231 4.195 -2.288 1.00 0.00 11 ASN A N 13
ATOM 16763 C CA . ASN A 1 18 ? 0.772 3.078 -1.523 1.00 0.00 11 ASN A CA 13
ATOM 16764 C C . ASN A 1 18 ? 2.278 3.043 -1.544 1.00 0.00 11 ASN A C 13
ATOM 16765 O O . ASN A 1 18 ? 2.892 2.063 -1.128 1.00 0.00 11 ASN A O 13
ATOM 16776 N N . ALA A 1 19 ? 2.859 4.104 -2.017 1.00 0.00 12 ALA A N 13
ATOM 16777 C CA . ALA A 1 19 ? 4.291 4.232 -2.091 1.00 0.00 12 ALA A CA 13
ATOM 16778 C C . ALA A 1 19 ? 4.926 4.167 -0.702 1.00 0.00 12 ALA A C 13
ATOM 16779 O O . ALA A 1 19 ? 5.968 3.544 -0.513 1.00 0.00 12 ALA A O 13
ATOM 16786 N N . GLU A 1 20 ? 4.290 4.807 0.262 1.00 0.00 13 GLU A N 13
ATOM 16787 C CA . GLU A 1 20 ? 4.815 4.848 1.622 1.00 0.00 13 GLU A CA 13
ATOM 16788 C C . GLU A 1 20 ? 3.958 4.036 2.567 1.00 0.00 13 GLU A C 13
ATOM 16789 O O . GLU A 1 20 ? 3.930 4.278 3.775 1.00 0.00 13 GLU A O 13
ATOM 16801 N N . TYR A 1 21 ? 3.287 3.069 2.020 1.00 0.00 14 TYR A N 13
ATOM 16802 C CA . TYR A 1 21 ? 2.395 2.226 2.795 1.00 0.00 14 TYR A CA 13
ATOM 16803 C C . TYR A 1 21 ? 2.605 0.759 2.480 1.00 0.00 14 TYR A C 13
ATOM 16804 O O . TYR A 1 21 ? 3.092 0.398 1.410 1.00 0.00 14 TYR A O 13
ATOM 16822 N N . ILE A 1 22 ? 2.213 -0.071 3.413 1.00 0.00 15 ILE A N 13
ATOM 16823 C CA . ILE A 1 22 ? 2.352 -1.503 3.303 1.00 0.00 15 ILE A CA 13
ATOM 16824 C C . ILE A 1 22 ? 0.962 -2.091 3.164 1.00 0.00 15 ILE A C 13
ATOM 16825 O O . ILE A 1 22 ? -0.030 -1.416 3.440 1.00 0.00 15 ILE A O 13
ATOM 16841 N N . LYS A 1 23 ? 0.859 -3.300 2.723 1.00 0.00 16 LYS A N 13
ATOM 16842 C CA . LYS A 1 23 ? -0.448 -3.872 2.567 1.00 0.00 16 LYS A CA 13
ATOM 16843 C C . LYS A 1 23 ? -0.673 -5.018 3.523 1.00 0.00 16 LYS A C 13
ATOM 16844 O O . LYS A 1 23 ? 0.246 -5.733 3.876 1.00 0.00 16 LYS A O 13
ATOM 16863 N N . ILE A 1 24 ? -1.882 -5.139 3.974 1.00 0.00 17 ILE A N 13
ATOM 16864 C CA . ILE A 1 24 ? -2.273 -6.216 4.843 1.00 0.00 17 ILE A CA 13
ATOM 16865 C C . ILE A 1 24 ? -3.410 -7.004 4.231 1.00 0.00 17 ILE A C 13
ATOM 16866 O O . ILE A 1 24 ? -4.423 -6.434 3.814 1.00 0.00 17 ILE A O 13
ATOM 16882 N N . LYS A 1 25 ? -3.238 -8.303 4.154 1.00 0.00 18 LYS A N 13
ATOM 16883 C CA . LYS A 1 25 ? -4.278 -9.154 3.655 1.00 0.00 18 LYS A CA 13
ATOM 16884 C C . LYS A 1 25 ? -4.990 -9.757 4.847 1.00 0.00 18 LYS A C 13
ATOM 16885 O O . LYS A 1 25 ? -4.461 -10.643 5.522 1.00 0.00 18 LYS A O 13
ATOM 16904 N N . VAL A 1 26 ? -6.162 -9.254 5.122 1.00 0.00 19 VAL A N 13
ATOM 16905 C CA . VAL A 1 26 ? -6.941 -9.698 6.246 1.00 0.00 19 VAL A CA 13
ATOM 16906 C C . VAL A 1 26 ? -7.697 -10.954 5.886 1.00 0.00 19 VAL A C 13
ATOM 16907 O O . VAL A 1 26 ? -8.512 -10.940 4.980 1.00 0.00 19 VAL A O 13
ATOM 16920 N N . VAL A 1 27 ? -7.433 -12.031 6.591 1.00 0.00 20 VAL A N 13
ATOM 16921 C CA . VAL A 1 27 ? -8.132 -13.266 6.342 1.00 0.00 20 VAL A CA 13
ATOM 16922 C C . VAL A 1 27 ? -9.145 -13.502 7.444 1.00 0.00 20 VAL A C 13
ATOM 16923 O O . VAL A 1 27 ? -8.783 -13.723 8.605 1.00 0.00 20 VAL A O 13
ATOM 16936 N N . GLY A 1 28 ? -10.411 -13.443 7.089 1.00 0.00 21 GLY A N 13
ATOM 16937 C CA . GLY A 1 28 ? -11.451 -13.630 8.078 1.00 0.00 21 GLY A CA 13
ATOM 16938 C C . GLY A 1 28 ? -11.880 -15.073 8.204 1.00 0.00 21 GLY A C 13
ATOM 16939 O O . GLY A 1 28 ? -11.417 -15.931 7.451 1.00 0.00 21 GLY A O 13
ATOM 16943 N N . GLN A 1 29 ? -12.789 -15.337 9.128 1.00 0.00 22 GLN A N 13
ATOM 16944 C CA . GLN A 1 29 ? -13.268 -16.693 9.382 1.00 0.00 22 GLN A CA 13
ATOM 16945 C C . GLN A 1 29 ? -14.347 -17.092 8.409 1.00 0.00 22 GLN A C 13
ATOM 16946 O O . GLN A 1 29 ? -14.742 -18.255 8.330 1.00 0.00 22 GLN A O 13
ATOM 16960 N N . ASP A 1 30 ? -14.805 -16.127 7.668 1.00 0.00 23 ASP A N 13
ATOM 16961 C CA . ASP A 1 30 ? -15.761 -16.355 6.598 1.00 0.00 23 ASP A CA 13
ATOM 16962 C C . ASP A 1 30 ? -15.009 -16.747 5.349 1.00 0.00 23 ASP A C 13
ATOM 16963 O O . ASP A 1 30 ? -15.568 -16.768 4.255 1.00 0.00 23 ASP A O 13
ATOM 16972 N N . SER A 1 31 ? -13.708 -17.029 5.529 1.00 0.00 24 SER A N 13
ATOM 16973 C CA . SER A 1 31 ? -12.820 -17.385 4.436 1.00 0.00 24 SER A CA 13
ATOM 16974 C C . SER A 1 31 ? -12.717 -16.222 3.471 1.00 0.00 24 SER A C 13
ATOM 16975 O O . SER A 1 31 ? -12.561 -16.396 2.267 1.00 0.00 24 SER A O 13
ATOM 16983 N N . ASN A 1 32 ? -12.793 -15.029 4.026 1.00 0.00 25 ASN A N 13
ATOM 16984 C CA . ASN A 1 32 ? -12.725 -13.817 3.238 1.00 0.00 25 ASN A CA 13
ATOM 16985 C C . ASN A 1 32 ? -11.448 -13.054 3.507 1.00 0.00 25 ASN A C 13
ATOM 16986 O O . ASN A 1 32 ? -11.254 -12.507 4.592 1.00 0.00 25 ASN A O 13
ATOM 16997 N N . GLU A 1 33 ? -10.574 -13.065 2.534 1.00 0.00 26 GLU A N 13
ATOM 16998 C CA . GLU A 1 33 ? -9.354 -12.295 2.584 1.00 0.00 26 GLU A CA 13
ATOM 16999 C C . GLU A 1 33 ? -9.583 -10.963 1.890 1.00 0.00 26 GLU A C 13
ATOM 17000 O O . GLU A 1 33 ? -10.072 -10.915 0.760 1.00 0.00 26 GLU A O 13
ATOM 17012 N N . VAL A 1 34 ? -9.242 -9.901 2.565 1.00 0.00 27 VAL A N 13
ATOM 17013 C CA . VAL A 1 34 ? -9.425 -8.566 2.043 1.00 0.00 27 VAL A CA 13
ATOM 17014 C C . VAL A 1 34 ? -8.159 -7.770 2.242 1.00 0.00 27 VAL A C 13
ATOM 17015 O O . VAL A 1 34 ? -7.500 -7.880 3.270 1.00 0.00 27 VAL A O 13
ATOM 17028 N N . HIS A 1 35 ? -7.803 -6.993 1.260 1.00 0.00 28 HIS A N 13
ATOM 17029 C CA . HIS A 1 35 ? -6.559 -6.281 1.309 1.00 0.00 28 HIS A CA 13
ATOM 17030 C C . HIS A 1 35 ? -6.751 -4.834 1.700 1.00 0.00 28 HIS A C 13
ATOM 17031 O O . HIS A 1 35 ? -7.401 -4.064 0.998 1.00 0.00 28 HIS A O 13
ATOM 17045 N N . PHE A 1 36 ? -6.179 -4.483 2.822 1.00 0.00 29 PHE A N 13
ATOM 17046 C CA . PHE A 1 36 ? -6.180 -3.117 3.307 1.00 0.00 29 PHE A CA 13
ATOM 17047 C C . PHE A 1 36 ? -4.795 -2.531 3.210 1.00 0.00 29 PHE A C 13
ATOM 17048 O O . PHE A 1 36 ? -3.797 -3.233 3.399 1.00 0.00 29 PHE A O 13
ATOM 17065 N N . ARG A 1 37 ? -4.725 -1.262 2.905 1.00 0.00 30 ARG A N 13
ATOM 17066 C CA . ARG A 1 37 ? -3.456 -0.591 2.801 1.00 0.00 30 ARG A CA 13
ATOM 17067 C C . ARG A 1 37 ? -3.218 0.259 4.046 1.00 0.00 30 ARG A C 13
ATOM 17068 O O . ARG A 1 37 ? -3.989 1.175 4.345 1.00 0.00 30 ARG A O 13
ATOM 17089 N N . VAL A 1 38 ? -2.160 -0.048 4.759 1.00 0.00 31 VAL A N 13
ATOM 17090 C CA . VAL A 1 38 ? -1.829 0.652 5.999 1.00 0.00 31 VAL A CA 13
ATOM 17091 C C . VAL A 1 38 ? -0.349 1.005 6.042 1.00 0.00 31 VAL A C 13
ATOM 17092 O O . VAL A 1 38 ? 0.423 0.551 5.223 1.00 0.00 31 VAL A O 13
ATOM 17105 N N . LYS A 1 39 ? 0.024 1.833 6.970 1.00 0.00 32 LYS A N 13
ATOM 17106 C CA . LYS A 1 39 ? 1.407 2.220 7.131 1.00 0.00 32 LYS A CA 13
ATOM 17107 C C . LYS A 1 39 ? 2.087 1.267 8.116 1.00 0.00 32 LYS A C 13
ATOM 17108 O O . LYS A 1 39 ? 1.411 0.551 8.850 1.00 0.00 32 LYS A O 13
ATOM 17127 N N . TYR A 1 40 ? 3.413 1.254 8.128 1.00 0.00 33 TYR A N 13
ATOM 17128 C CA . TYR A 1 40 ? 4.149 0.460 9.121 1.00 0.00 33 TYR A CA 13
ATOM 17129 C C . TYR A 1 40 ? 3.754 0.870 10.546 1.00 0.00 33 TYR A C 13
ATOM 17130 O O . TYR A 1 40 ? 3.613 0.027 11.426 1.00 0.00 33 TYR A O 13
ATOM 17148 N N . GLY A 1 41 ? 3.557 2.164 10.752 1.00 0.00 34 GLY A N 13
ATOM 17149 C CA . GLY A 1 41 ? 3.221 2.672 12.068 1.00 0.00 34 GLY A CA 13
ATOM 17150 C C . GLY A 1 41 ? 1.731 2.802 12.272 1.00 0.00 34 GLY A C 13
ATOM 17151 O O . GLY A 1 41 ? 1.280 3.546 13.145 1.00 0.00 34 GLY A O 13
ATOM 17155 N N . THR A 1 42 ? 0.965 2.108 11.451 1.00 0.00 35 THR A N 13
ATOM 17156 C CA . THR A 1 42 ? -0.458 2.127 11.550 1.00 0.00 35 THR A CA 13
ATOM 17157 C C . THR A 1 42 ? -0.945 1.533 12.879 1.00 0.00 35 THR A C 13
ATOM 17158 O O . THR A 1 42 ? -0.431 0.517 13.356 1.00 0.00 35 THR A O 13
ATOM 17169 N N . SER A 1 43 ? -1.913 2.199 13.476 1.00 0.00 36 SER A N 13
ATOM 17170 C CA . SER A 1 43 ? -2.484 1.772 14.729 1.00 0.00 36 SER A CA 13
ATOM 17171 C C . SER A 1 43 ? -3.707 0.897 14.482 1.00 0.00 36 SER A C 13
ATOM 17172 O O . SER A 1 43 ? -4.341 1.000 13.430 1.00 0.00 36 SER A O 13
ATOM 17180 N N . MET A 1 44 ? -4.049 0.058 15.464 1.00 0.00 37 MET A N 13
ATOM 17181 C CA . MET A 1 44 ? -5.169 -0.895 15.340 1.00 0.00 37 MET A CA 13
ATOM 17182 C C . MET A 1 44 ? -6.473 -0.229 14.881 1.00 0.00 37 MET A C 13
ATOM 17183 O O . MET A 1 44 ? -7.261 -0.838 14.167 1.00 0.00 37 MET A O 13
ATOM 17197 N N . ALA A 1 45 ? -6.678 1.021 15.268 1.00 0.00 38 ALA A N 13
ATOM 17198 C CA . ALA A 1 45 ? -7.905 1.734 14.938 1.00 0.00 38 ALA A CA 13
ATOM 17199 C C . ALA A 1 45 ? -8.092 1.870 13.440 1.00 0.00 38 ALA A C 13
ATOM 17200 O O . ALA A 1 45 ? -9.203 1.759 12.940 1.00 0.00 38 ALA A O 13
ATOM 17207 N N . LYS A 1 46 ? -6.997 2.084 12.727 1.00 0.00 39 LYS A N 13
ATOM 17208 C CA . LYS A 1 46 ? -7.047 2.305 11.289 1.00 0.00 39 LYS A CA 13
ATOM 17209 C C . LYS A 1 46 ? -7.655 1.108 10.572 1.00 0.00 39 LYS A C 13
ATOM 17210 O O . LYS A 1 46 ? -8.427 1.265 9.646 1.00 0.00 39 LYS A O 13
ATOM 17229 N N . LEU A 1 47 ? -7.308 -0.078 11.015 1.00 0.00 40 LEU A N 13
ATOM 17230 C CA . LEU A 1 47 ? -7.801 -1.295 10.399 1.00 0.00 40 LEU A CA 13
ATOM 17231 C C . LEU A 1 47 ? -9.137 -1.736 10.987 1.00 0.00 40 LEU A C 13
ATOM 17232 O O . LEU A 1 47 ? -10.043 -2.113 10.257 1.00 0.00 40 LEU A O 13
ATOM 17248 N N . LYS A 1 48 ? -9.251 -1.684 12.308 1.00 0.00 41 LYS A N 13
ATOM 17249 C CA . LYS A 1 48 ? -10.468 -2.115 13.005 1.00 0.00 41 LYS A CA 13
ATOM 17250 C C . LYS A 1 48 ? -11.651 -1.277 12.627 1.00 0.00 41 LYS A C 13
ATOM 17251 O O . LYS A 1 48 ? -12.712 -1.803 12.336 1.00 0.00 41 LYS A O 13
ATOM 17270 N N . LYS A 1 49 ? -11.464 0.020 12.606 1.00 0.00 42 LYS A N 13
ATOM 17271 C CA . LYS A 1 49 ? -12.525 0.923 12.200 1.00 0.00 42 LYS A CA 13
ATOM 17272 C C . LYS A 1 49 ? -12.903 0.642 10.758 1.00 0.00 42 LYS A C 13
ATOM 17273 O O . LYS A 1 49 ? -14.081 0.617 10.401 1.00 0.00 42 LYS A O 13
ATOM 17292 N N . SER A 1 50 ? -11.887 0.424 9.945 1.00 0.00 43 SER A N 13
ATOM 17293 C CA . SER A 1 50 ? -12.067 0.171 8.523 1.00 0.00 43 SER A CA 13
ATOM 17294 C C . SER A 1 50 ? -12.791 -1.160 8.242 1.00 0.00 43 SER A C 13
ATOM 17295 O O . SER A 1 50 ? -13.739 -1.209 7.451 1.00 0.00 43 SER A O 13
ATOM 17303 N N . TYR A 1 51 ? -12.344 -2.225 8.884 1.00 0.00 44 TYR A N 13
ATOM 17304 C CA . TYR A 1 51 ? -12.937 -3.537 8.697 1.00 0.00 44 TYR A CA 13
ATOM 17305 C C . TYR A 1 51 ? -14.309 -3.633 9.335 1.00 0.00 44 TYR A C 13
ATOM 17306 O O . TYR A 1 51 ? -15.242 -4.151 8.731 1.00 0.00 44 TYR A O 13
ATOM 17324 N N . ALA A 1 52 ? -14.433 -3.121 10.554 1.00 0.00 45 ALA A N 13
ATOM 17325 C CA . ALA A 1 52 ? -15.715 -3.146 11.266 1.00 0.00 45 ALA A CA 13
ATOM 17326 C C . ALA A 1 52 ? -16.768 -2.425 10.452 1.00 0.00 45 ALA A C 13
ATOM 17327 O O . ALA A 1 52 ? -17.952 -2.748 10.511 1.00 0.00 45 ALA A O 13
ATOM 17334 N N . ASP A 1 53 ? -16.314 -1.457 9.687 1.00 0.00 46 ASP A N 13
ATOM 17335 C CA . ASP A 1 53 ? -17.172 -0.674 8.810 1.00 0.00 46 ASP A CA 13
ATOM 17336 C C . ASP A 1 53 ? -17.826 -1.541 7.734 1.00 0.00 46 ASP A C 13
ATOM 17337 O O . ASP A 1 53 ? -19.037 -1.494 7.539 1.00 0.00 46 ASP A O 13
ATOM 17346 N N . ARG A 1 54 ? -17.015 -2.360 7.067 1.00 0.00 47 ARG A N 13
ATOM 17347 C CA . ARG A 1 54 ? -17.494 -3.190 5.956 1.00 0.00 47 ARG A CA 13
ATOM 17348 C C . ARG A 1 54 ? -18.413 -4.301 6.454 1.00 0.00 47 ARG A C 13
ATOM 17349 O O . ARG A 1 54 ? -19.247 -4.810 5.709 1.00 0.00 47 ARG A O 13
ATOM 17370 N N . THR A 1 55 ? -18.256 -4.668 7.712 1.00 0.00 48 THR A N 13
ATOM 17371 C CA . THR A 1 55 ? -19.045 -5.736 8.288 1.00 0.00 48 THR A CA 13
ATOM 17372 C C . THR A 1 55 ? -20.208 -5.202 9.141 1.00 0.00 48 THR A C 13
ATOM 17373 O O . THR A 1 55 ? -21.074 -5.970 9.567 1.00 0.00 48 THR A O 13
ATOM 17384 N N . GLY A 1 56 ? -20.223 -3.889 9.385 1.00 0.00 49 GLY A N 13
ATOM 17385 C CA . GLY A 1 56 ? -21.305 -3.288 10.155 1.00 0.00 49 GLY A CA 13
ATOM 17386 C C . GLY A 1 56 ? -21.309 -3.720 11.612 1.00 0.00 49 GLY A C 13
ATOM 17387 O O . GLY A 1 56 ? -22.369 -3.986 12.187 1.00 0.00 49 GLY A O 13
ATOM 17391 N N . VAL A 1 57 ? -20.135 -3.805 12.206 1.00 0.00 50 VAL A N 13
ATOM 17392 C CA . VAL A 1 57 ? -20.016 -4.250 13.578 1.00 0.00 50 VAL A CA 13
ATOM 17393 C C . VAL A 1 57 ? -19.255 -3.218 14.419 1.00 0.00 50 VAL A C 13
ATOM 17394 O O . VAL A 1 57 ? -18.659 -2.284 13.873 1.00 0.00 50 VAL A O 13
ATOM 17407 N N . ALA A 1 58 ? -19.314 -3.374 15.743 1.00 0.00 51 ALA A N 13
ATOM 17408 C CA . ALA A 1 58 ? -18.585 -2.514 16.654 1.00 0.00 51 ALA A CA 13
ATOM 17409 C C . ALA A 1 58 ? -17.095 -2.595 16.365 1.00 0.00 51 ALA A C 13
ATOM 17410 O O . ALA A 1 58 ? -16.549 -3.684 16.156 1.00 0.00 51 ALA A O 13
ATOM 17417 N N . VAL A 1 59 ? -16.448 -1.451 16.380 1.00 0.00 52 VAL A N 13
ATOM 17418 C CA . VAL A 1 59 ? -15.038 -1.348 16.041 1.00 0.00 52 VAL A CA 13
ATOM 17419 C C . VAL A 1 59 ? -14.175 -2.179 16.979 1.00 0.00 52 VAL A C 13
ATOM 17420 O O . VAL A 1 59 ? -13.277 -2.891 16.537 1.00 0.00 52 VAL A O 13
ATOM 17433 N N . ASN A 1 60 ? -14.455 -2.110 18.266 1.00 0.00 53 ASN A N 13
ATOM 17434 C CA . ASN A 1 60 ? -13.660 -2.863 19.234 1.00 0.00 53 ASN A CA 13
ATOM 17435 C C . ASN A 1 60 ? -14.125 -4.297 19.384 1.00 0.00 53 ASN A C 13
ATOM 17436 O O . ASN A 1 60 ? -13.425 -5.120 19.978 1.00 0.00 53 ASN A O 13
ATOM 17447 N N . SER A 1 61 ? -15.298 -4.618 18.844 1.00 0.00 54 SER A N 13
ATOM 17448 C CA . SER A 1 61 ? -15.765 -5.991 18.891 1.00 0.00 54 SER A CA 13
ATOM 17449 C C . SER A 1 61 ? -15.076 -6.786 17.802 1.00 0.00 54 SER A C 13
ATOM 17450 O O . SER A 1 61 ? -15.099 -8.013 17.793 1.00 0.00 54 SER A O 13
ATOM 17458 N N . LEU A 1 62 ? -14.463 -6.058 16.887 1.00 0.00 55 LEU A N 13
ATOM 17459 C CA . LEU A 1 62 ? -13.706 -6.635 15.815 1.00 0.00 55 LEU A CA 13
ATOM 17460 C C . LEU A 1 62 ? -12.246 -6.563 16.207 1.00 0.00 55 LEU A C 13
ATOM 17461 O O . LEU A 1 62 ? -11.759 -5.505 16.611 1.00 0.00 55 LEU A O 13
ATOM 17477 N N . ARG A 1 63 ? -11.546 -7.663 16.110 1.00 0.00 56 ARG A N 13
ATOM 17478 C CA . ARG A 1 63 ? -10.174 -7.675 16.537 1.00 0.00 56 ARG A CA 13
ATOM 17479 C C . ARG A 1 63 ? -9.285 -8.383 15.544 1.00 0.00 56 ARG A C 13
ATOM 17480 O O . ARG A 1 63 ? -9.641 -9.436 15.000 1.00 0.00 56 ARG A O 13
ATOM 17501 N N . PHE A 1 64 ? -8.135 -7.795 15.306 1.00 0.00 57 PHE A N 13
ATOM 17502 C CA . PHE A 1 64 ? -7.143 -8.380 14.429 1.00 0.00 57 PHE A CA 13
ATOM 17503 C C . PHE A 1 64 ? -5.988 -8.917 15.229 1.00 0.00 57 PHE A C 13
ATOM 17504 O O . PHE A 1 64 ? -5.550 -8.297 16.208 1.00 0.00 57 PHE A O 13
ATOM 17521 N N . LEU A 1 65 ? -5.499 -10.053 14.828 1.00 0.00 58 LEU A N 13
ATOM 17522 C CA . LEU A 1 65 ? -4.352 -10.638 15.456 1.00 0.00 58 LEU A CA 13
ATOM 17523 C C . LEU A 1 65 ? -3.310 -11.007 14.427 1.00 0.00 58 LEU A C 13
ATOM 17524 O O . LEU A 1 65 ? -3.630 -11.489 13.344 1.00 0.00 58 LEU A O 13
ATOM 17540 N N . PHE A 1 66 ? -2.073 -10.764 14.764 1.00 0.00 59 PHE A N 13
ATOM 17541 C CA . PHE A 1 66 ? -0.969 -11.097 13.906 1.00 0.00 59 PHE A CA 13
ATOM 17542 C C . PHE A 1 66 ? -0.243 -12.278 14.504 1.00 0.00 59 PHE A C 13
ATOM 17543 O O . PHE A 1 66 ? 0.239 -12.195 15.615 1.00 0.00 59 PHE A O 13
ATOM 17560 N N . ASP A 1 67 ? -0.190 -13.374 13.779 1.00 0.00 60 ASP A N 13
ATOM 17561 C CA . ASP A 1 67 ? 0.497 -14.593 14.243 1.00 0.00 60 ASP A CA 13
ATOM 17562 C C . ASP A 1 67 ? 0.017 -15.009 15.650 1.00 0.00 60 ASP A C 13
ATOM 17563 O O . ASP A 1 67 ? 0.775 -15.552 16.454 1.00 0.00 60 ASP A O 13
ATOM 17572 N N . GLY A 1 68 ? -1.251 -14.757 15.919 1.00 0.00 61 GLY A N 13
ATOM 17573 C CA . GLY A 1 68 ? -1.840 -15.143 17.188 1.00 0.00 61 GLY A CA 13
ATOM 17574 C C . GLY A 1 68 ? -1.607 -14.134 18.304 1.00 0.00 61 GLY A C 13
ATOM 17575 O O . GLY A 1 68 ? -1.829 -14.440 19.479 1.00 0.00 61 GLY A O 13
ATOM 17579 N N . ARG A 1 69 ? -1.168 -12.935 17.953 1.00 0.00 62 ARG A N 13
ATOM 17580 C CA . ARG A 1 69 ? -0.940 -11.895 18.948 1.00 0.00 62 ARG A CA 13
ATOM 17581 C C . ARG A 1 69 ? -1.747 -10.645 18.606 1.00 0.00 62 ARG A C 13
ATOM 17582 O O . ARG A 1 69 ? -2.001 -10.361 17.438 1.00 0.00 62 ARG A O 13
ATOM 17603 N N . ARG A 1 70 ? -2.138 -9.909 19.628 1.00 0.00 63 ARG A N 13
ATOM 17604 C CA . ARG A 1 70 ? -2.986 -8.731 19.462 1.00 0.00 63 ARG A CA 13
ATOM 17605 C C . ARG A 1 70 ? -2.274 -7.600 18.744 1.00 0.00 63 ARG A C 13
ATOM 17606 O O . ARG A 1 70 ? -1.092 -7.347 18.972 1.00 0.00 63 ARG A O 13
ATOM 17627 N N . ILE A 1 71 ? -2.999 -6.935 17.864 1.00 0.00 64 ILE A N 13
ATOM 17628 C CA . ILE A 1 71 ? -2.493 -5.747 17.217 1.00 0.00 64 ILE A CA 13
ATOM 17629 C C . ILE A 1 71 ? -3.148 -4.551 17.872 1.00 0.00 64 ILE A C 13
ATOM 17630 O O . ILE A 1 71 ? -4.360 -4.350 17.738 1.00 0.00 64 ILE A O 13
ATOM 17646 N N . ASN A 1 72 ? -2.375 -3.779 18.592 1.00 0.00 65 ASN A N 13
ATOM 17647 C CA . ASN A 1 72 ? -2.901 -2.632 19.294 1.00 0.00 65 ASN A CA 13
ATOM 17648 C C . ASN A 1 72 ? -2.345 -1.340 18.737 1.00 0.00 65 ASN A C 13
ATOM 17649 O O . ASN A 1 72 ? -1.425 -1.344 17.923 1.00 0.00 65 ASN A O 13
ATOM 17660 N N . ASP A 1 73 ? -2.915 -0.232 19.176 1.00 0.00 66 ASP A N 13
ATOM 17661 C CA . ASP A 1 73 ? -2.518 1.095 18.708 1.00 0.00 66 ASP A CA 13
ATOM 17662 C C . ASP A 1 73 ? -1.159 1.500 19.261 1.00 0.00 66 ASP A C 13
ATOM 17663 O O . ASP A 1 73 ? -0.549 2.455 18.790 1.00 0.00 66 ASP A O 13
ATOM 17672 N N . ASP A 1 74 ? -0.691 0.779 20.261 1.00 0.00 67 ASP A N 13
ATOM 17673 C CA . ASP A 1 74 ? 0.579 1.077 20.875 1.00 0.00 67 ASP A CA 13
ATOM 17674 C C . ASP A 1 74 ? 1.692 0.263 20.261 1.00 0.00 67 ASP A C 13
ATOM 17675 O O . ASP A 1 74 ? 2.872 0.543 20.482 1.00 0.00 67 ASP A O 13
ATOM 17684 N N . ASP A 1 75 ? 1.322 -0.741 19.498 1.00 0.00 68 ASP A N 13
ATOM 17685 C CA . ASP A 1 75 ? 2.292 -1.617 18.871 1.00 0.00 68 ASP A CA 13
ATOM 17686 C C . ASP A 1 75 ? 3.018 -0.941 17.729 1.00 0.00 68 ASP A C 13
ATOM 17687 O O . ASP A 1 75 ? 2.470 -0.068 17.048 1.00 0.00 68 ASP A O 13
ATOM 17696 N N . THR A 1 76 ? 4.250 -1.353 17.524 1.00 0.00 69 THR A N 13
ATOM 17697 C CA . THR A 1 76 ? 5.090 -0.810 16.485 1.00 0.00 69 THR A CA 13
ATOM 17698 C C . THR A 1 76 ? 5.274 -1.846 15.378 1.00 0.00 69 THR A C 13
ATOM 17699 O O . THR A 1 76 ? 5.055 -3.042 15.601 1.00 0.00 69 THR A O 13
ATOM 17710 N N . PRO A 1 77 ? 5.693 -1.417 14.172 1.00 0.00 70 PRO A N 13
ATOM 17711 C CA . PRO A 1 77 ? 5.928 -2.333 13.047 1.00 0.00 70 PRO A CA 13
ATOM 17712 C C . PRO A 1 77 ? 7.019 -3.350 13.368 1.00 0.00 70 PRO A C 13
ATOM 17713 O O . PRO A 1 77 ? 7.077 -4.418 12.775 1.00 0.00 70 PRO A O 13
ATOM 17724 N N . LYS A 1 78 ? 7.875 -2.996 14.317 1.00 0.00 71 LYS A N 13
ATOM 17725 C CA . LYS A 1 78 ? 8.949 -3.805 14.742 1.00 0.00 71 LYS A CA 13
ATOM 17726 C C . LYS A 1 78 ? 8.403 -5.056 15.460 1.00 0.00 71 LYS A C 13
ATOM 17727 O O . LYS A 1 78 ? 8.848 -6.167 15.213 1.00 0.00 71 LYS A O 13
ATOM 17746 N N . THR A 1 79 ? 7.427 -4.851 16.325 1.00 0.00 72 THR A N 13
ATOM 17747 C CA . THR A 1 79 ? 6.890 -5.924 17.143 1.00 0.00 72 THR A CA 13
ATOM 17748 C C . THR A 1 79 ? 5.731 -6.618 16.438 1.00 0.00 72 THR A C 13
ATOM 17749 O O . THR A 1 79 ? 5.523 -7.820 16.600 1.00 0.00 72 THR A O 13
ATOM 17760 N N . LEU A 1 80 ? 4.976 -5.854 15.651 1.00 0.00 73 LEU A N 13
ATOM 17761 C CA . LEU A 1 80 ? 3.917 -6.425 14.848 1.00 0.00 73 LEU A CA 13
ATOM 17762 C C . LEU A 1 80 ? 4.530 -7.191 13.703 1.00 0.00 73 LEU A C 13
ATOM 17763 O O . LEU A 1 80 ? 3.909 -8.078 13.136 1.00 0.00 73 LEU A O 13
ATOM 17779 N N . GLU A 1 81 ? 5.773 -6.813 13.374 1.00 0.00 74 GLU A N 13
ATOM 17780 C CA . GLU A 1 81 ? 6.565 -7.464 12.348 1.00 0.00 74 GLU A CA 13
ATOM 17781 C C . GLU A 1 81 ? 5.816 -7.561 11.008 1.00 0.00 74 GLU A C 13
ATOM 17782 O O . GLU A 1 81 ? 6.019 -8.500 10.229 1.00 0.00 74 GLU A O 13
ATOM 17794 N N . MET A 1 82 ? 4.984 -6.562 10.733 1.00 0.00 75 MET A N 13
ATOM 17795 C CA . MET A 1 82 ? 4.207 -6.525 9.502 1.00 0.00 75 MET A CA 13
ATOM 17796 C C . MET A 1 82 ? 5.037 -5.955 8.372 1.00 0.00 75 MET A C 13
ATOM 17797 O O . MET A 1 82 ? 6.006 -5.225 8.607 1.00 0.00 75 MET A O 13
ATOM 17811 N N . GLU A 1 83 ? 4.662 -6.284 7.154 1.00 0.00 76 GLU A N 13
ATOM 17812 C CA . GLU A 1 83 ? 5.347 -5.806 5.983 1.00 0.00 76 GLU A CA 13
ATOM 17813 C C . GLU A 1 83 ? 4.387 -5.802 4.810 1.00 0.00 76 GLU A C 13
ATOM 17814 O O . GLU A 1 83 ? 3.200 -6.085 4.984 1.00 0.00 76 GLU A O 13
ATOM 17826 N N . ASP A 1 84 ? 4.882 -5.465 3.637 1.00 0.00 77 ASP A N 13
ATOM 17827 C CA . ASP A 1 84 ? 4.043 -5.369 2.458 1.00 0.00 77 ASP A CA 13
ATOM 17828 C C . ASP A 1 84 ? 3.324 -6.684 2.138 1.00 0.00 77 ASP A C 13
ATOM 17829 O O . ASP A 1 84 ? 3.939 -7.745 1.984 1.00 0.00 77 ASP A O 13
ATOM 17838 N N . ASP A 1 85 ? 2.002 -6.576 2.091 1.00 0.00 78 ASP A N 13
ATOM 17839 C CA . ASP A 1 85 ? 1.078 -7.658 1.735 1.00 0.00 78 ASP A CA 13
ATOM 17840 C C . ASP A 1 85 ? 1.149 -8.804 2.729 1.00 0.00 78 ASP A C 13
ATOM 17841 O O . ASP A 1 85 ? 0.969 -9.968 2.357 1.00 0.00 78 ASP A O 13
ATOM 17850 N N . ASP A 1 86 ? 1.394 -8.491 3.996 1.00 0.00 79 ASP A N 13
ATOM 17851 C CA . ASP A 1 86 ? 1.446 -9.530 5.015 1.00 0.00 79 ASP A CA 13
ATOM 17852 C C . ASP A 1 86 ? 0.038 -9.995 5.333 1.00 0.00 79 ASP A C 13
ATOM 17853 O O . ASP A 1 86 ? -0.933 -9.448 4.816 1.00 0.00 79 ASP A O 13
ATOM 17862 N N . VAL A 1 87 ? -0.079 -10.970 6.181 1.00 0.00 80 VAL A N 13
ATOM 17863 C CA . VAL A 1 87 ? -1.363 -11.546 6.486 1.00 0.00 80 VAL A CA 13
ATOM 17864 C C . VAL A 1 87 ? -1.773 -11.254 7.917 1.00 0.00 80 VAL A C 13
ATOM 17865 O O . VAL A 1 87 ? -0.945 -11.223 8.830 1.00 0.00 80 VAL A O 13
ATOM 17878 N N . ILE A 1 88 ? -3.051 -11.050 8.098 1.00 0.00 81 ILE A N 13
ATOM 17879 C CA . ILE A 1 88 ? -3.614 -10.743 9.389 1.00 0.00 81 ILE A CA 13
ATOM 17880 C C . ILE A 1 88 ? -4.784 -11.675 9.672 1.00 0.00 81 ILE A C 13
ATOM 17881 O O . ILE A 1 88 ? -5.534 -12.040 8.758 1.00 0.00 81 ILE A O 13
ATOM 17897 N N . GLU A 1 89 ? -4.936 -12.064 10.922 1.00 0.00 82 GLU A N 13
ATOM 17898 C CA . GLU A 1 89 ? -5.987 -12.985 11.297 1.00 0.00 82 GLU A CA 13
ATOM 17899 C C . GLU A 1 89 ? -7.077 -12.267 12.069 1.00 0.00 82 GLU A C 13
ATOM 17900 O O . GLU A 1 89 ? -6.799 -11.380 12.874 1.00 0.00 82 GLU A O 13
ATOM 17912 N N . VAL A 1 90 ? -8.311 -12.638 11.815 1.00 0.00 83 VAL A N 13
ATOM 17913 C CA . VAL A 1 90 ? -9.442 -12.026 12.482 1.00 0.00 83 VAL A CA 13
ATOM 17914 C C . VAL A 1 90 ? -10.201 -13.037 13.318 1.00 0.00 83 VAL A C 13
ATOM 17915 O O . VAL A 1 90 ? -10.475 -14.158 12.872 1.00 0.00 83 VAL A O 13
ATOM 17928 N N . TYR A 1 91 ? -10.507 -12.646 14.531 1.00 0.00 84 TYR A N 13
ATOM 17929 C CA . TYR A 1 91 ? -11.281 -13.457 15.429 1.00 0.00 84 TYR A CA 13
ATOM 17930 C C . TYR A 1 91 ? -12.724 -12.999 15.414 1.00 0.00 84 TYR A C 13
ATOM 17931 O O . TYR A 1 91 ? -13.028 -11.928 14.887 1.00 0.00 84 TYR A O 13
ATOM 17949 N N . GLN A 1 92 ? -13.598 -13.785 16.001 1.00 0.00 85 GLN A N 13
ATOM 17950 C CA . GLN A 1 92 ? -15.025 -13.545 15.904 1.00 0.00 85 GLN A CA 13
ATOM 17951 C C . GLN A 1 92 ? -15.431 -12.263 16.615 1.00 0.00 85 GLN A C 13
ATOM 17952 O O . GLN A 1 92 ? -15.014 -11.997 17.748 1.00 0.00 85 GLN A O 13
ATOM 17966 N N . GLU A 1 93 ? -16.229 -11.463 15.922 1.00 0.00 86 GLU A N 13
ATOM 17967 C CA . GLU A 1 93 ? -16.694 -10.207 16.431 1.00 0.00 86 GLU A CA 13
ATOM 17968 C C . GLU A 1 93 ? -17.904 -10.416 17.346 1.00 0.00 86 GLU A C 13
ATOM 17969 O O . GLU A 1 93 ? -18.732 -11.298 17.108 1.00 0.00 86 GLU A O 13
ATOM 17981 N N . GLN A 1 94 ? -17.991 -9.599 18.385 1.00 0.00 87 GLN A N 13
ATOM 17982 C CA . GLN A 1 94 ? -19.022 -9.750 19.413 1.00 0.00 87 GLN A CA 13
ATOM 17983 C C . GLN A 1 94 ? -20.433 -9.530 18.876 1.00 0.00 87 GLN A C 13
ATOM 17984 O O . GLN A 1 94 ? -21.340 -10.311 19.151 1.00 0.00 87 GLN A O 13
ATOM 17998 N N . LEU A 1 95 ? -20.610 -8.484 18.099 1.00 0.00 88 LEU A N 13
ATOM 17999 C CA . LEU A 1 95 ? -21.929 -8.133 17.613 1.00 0.00 88 LEU A CA 13
ATOM 18000 C C . LEU A 1 95 ? -22.238 -8.747 16.259 1.00 0.00 88 LEU A C 13
ATOM 18001 O O . LEU A 1 95 ? -23.383 -8.722 15.811 1.00 0.00 88 LEU A O 13
ATOM 18017 N N . GLY A 1 96 ? -21.222 -9.270 15.596 1.00 0.00 89 GLY A N 13
ATOM 18018 C CA . GLY A 1 96 ? -21.442 -9.899 14.306 1.00 0.00 89 GLY A CA 13
ATOM 18019 C C . GLY A 1 96 ? -22.284 -11.138 14.425 1.00 0.00 89 GLY A C 13
ATOM 18020 O O . GLY A 1 96 ? -23.201 -11.357 13.633 1.00 0.00 89 GLY A O 13
ATOM 18024 N N . GLY A 1 97 ? -21.983 -11.941 15.427 1.00 0.00 90 GLY A N 13
ATOM 18025 C CA . GLY A 1 97 ? -22.749 -13.131 15.666 1.00 0.00 90 GLY A CA 13
ATOM 18026 C C . GLY A 1 97 ? -21.883 -14.256 16.152 1.00 0.00 90 GLY A C 13
ATOM 18027 O O . GLY A 1 97 ? -22.218 -15.427 15.888 1.00 0.00 90 GLY A O 13
ATOM 18032 N N . MET A 1 8 ? -4.342 -3.265 -24.984 1.00 0.00 1 MET A N 14
ATOM 18033 C CA . MET A 1 8 ? -2.984 -2.715 -25.153 1.00 0.00 1 MET A CA 14
ATOM 18034 C C . MET A 1 8 ? -1.988 -3.481 -24.301 1.00 0.00 1 MET A C 14
ATOM 18035 O O . MET A 1 8 ? -2.356 -4.069 -23.274 1.00 0.00 1 MET A O 14
ATOM 18049 N N . ALA A 1 9 ? -0.736 -3.486 -24.729 1.00 0.00 2 ALA A N 14
ATOM 18050 C CA . ALA A 1 9 ? 0.325 -4.134 -23.983 1.00 0.00 2 ALA A CA 14
ATOM 18051 C C . ALA A 1 9 ? 0.653 -3.325 -22.740 1.00 0.00 2 ALA A C 14
ATOM 18052 O O . ALA A 1 9 ? 0.490 -2.099 -22.727 1.00 0.00 2 ALA A O 14
ATOM 18059 N N . ASP A 1 10 ? 1.100 -3.998 -21.705 1.00 0.00 3 ASP A N 14
ATOM 18060 C CA . ASP A 1 10 ? 1.427 -3.334 -20.457 1.00 0.00 3 ASP A CA 14
ATOM 18061 C C . ASP A 1 10 ? 2.806 -2.702 -20.521 1.00 0.00 3 ASP A C 14
ATOM 18062 O O . ASP A 1 10 ? 3.820 -3.399 -20.589 1.00 0.00 3 ASP A O 14
ATOM 18071 N N . ASP A 1 11 ? 2.831 -1.381 -20.528 1.00 0.00 4 ASP A N 14
ATOM 18072 C CA . ASP A 1 11 ? 4.079 -0.625 -20.581 1.00 0.00 4 ASP A CA 14
ATOM 18073 C C . ASP A 1 11 ? 4.782 -0.653 -19.238 1.00 0.00 4 ASP A C 14
ATOM 18074 O O . ASP A 1 11 ? 6.007 -0.511 -19.167 1.00 0.00 4 ASP A O 14
ATOM 18083 N N . ALA A 1 12 ? 3.994 -0.824 -18.171 1.00 0.00 5 ALA A N 14
ATOM 18084 C CA . ALA A 1 12 ? 4.512 -0.845 -16.806 1.00 0.00 5 ALA A CA 14
ATOM 18085 C C . ALA A 1 12 ? 5.217 0.461 -16.487 1.00 0.00 5 ALA A C 14
ATOM 18086 O O . ALA A 1 12 ? 6.426 0.496 -16.261 1.00 0.00 5 ALA A O 14
ATOM 18093 N N . ALA A 1 13 ? 4.457 1.539 -16.501 1.00 0.00 6 ALA A N 14
ATOM 18094 C CA . ALA A 1 13 ? 5.004 2.855 -16.252 1.00 0.00 6 ALA A CA 14
ATOM 18095 C C . ALA A 1 13 ? 4.985 3.179 -14.769 1.00 0.00 6 ALA A C 14
ATOM 18096 O O . ALA A 1 13 ? 3.918 3.423 -14.193 1.00 0.00 6 ALA A O 14
ATOM 18103 N N . GLN A 1 14 ? 6.174 3.181 -14.161 1.00 0.00 7 GLN A N 14
ATOM 18104 C CA . GLN A 1 14 ? 6.351 3.474 -12.749 1.00 0.00 7 GLN A CA 14
ATOM 18105 C C . GLN A 1 14 ? 5.532 2.543 -11.859 1.00 0.00 7 GLN A C 14
ATOM 18106 O O . GLN A 1 14 ? 4.962 1.557 -12.326 1.00 0.00 7 GLN A O 14
ATOM 18120 N N . ALA A 1 15 ? 5.508 2.841 -10.581 1.00 0.00 8 ALA A N 14
ATOM 18121 C CA . ALA A 1 15 ? 4.791 2.037 -9.621 1.00 0.00 8 ALA A CA 14
ATOM 18122 C C . ALA A 1 15 ? 3.292 2.054 -9.888 1.00 0.00 8 ALA A C 14
ATOM 18123 O O . ALA A 1 15 ? 2.615 1.030 -9.773 1.00 0.00 8 ALA A O 14
ATOM 18130 N N . GLY A 1 16 ? 2.781 3.217 -10.254 1.00 0.00 9 GLY A N 14
ATOM 18131 C CA . GLY A 1 16 ? 1.358 3.361 -10.462 1.00 0.00 9 GLY A CA 14
ATOM 18132 C C . GLY A 1 16 ? 0.648 3.520 -9.145 1.00 0.00 9 GLY A C 14
ATOM 18133 O O . GLY A 1 16 ? -0.574 3.384 -9.048 1.00 0.00 9 GLY A O 14
ATOM 18137 N N . ASP A 1 17 ? 1.433 3.797 -8.132 1.00 0.00 10 ASP A N 14
ATOM 18138 C CA . ASP A 1 17 ? 0.950 3.974 -6.787 1.00 0.00 10 ASP A CA 14
ATOM 18139 C C . ASP A 1 17 ? 1.074 5.421 -6.389 1.00 0.00 10 ASP A C 14
ATOM 18140 O O . ASP A 1 17 ? 2.112 6.041 -6.597 1.00 0.00 10 ASP A O 14
ATOM 18149 N N . ASN A 1 18 ? 0.029 5.959 -5.817 1.00 0.00 11 ASN A N 14
ATOM 18150 C CA . ASN A 1 18 ? 0.007 7.367 -5.453 1.00 0.00 11 ASN A CA 14
ATOM 18151 C C . ASN A 1 18 ? -0.190 7.566 -3.965 1.00 0.00 11 ASN A C 14
ATOM 18152 O O . ASN A 1 18 ? -0.549 8.659 -3.516 1.00 0.00 11 ASN A O 14
ATOM 18163 N N . ALA A 1 19 ? 0.077 6.530 -3.203 1.00 0.00 12 ALA A N 14
ATOM 18164 C CA . ALA A 1 19 ? -0.092 6.582 -1.779 1.00 0.00 12 ALA A CA 14
ATOM 18165 C C . ALA A 1 19 ? 0.878 5.650 -1.098 1.00 0.00 12 ALA A C 14
ATOM 18166 O O . ALA A 1 19 ? 1.294 4.645 -1.675 1.00 0.00 12 ALA A O 14
ATOM 18173 N N . GLU A 1 20 ? 1.243 5.983 0.126 1.00 0.00 13 GLU A N 14
ATOM 18174 C CA . GLU A 1 20 ? 2.184 5.178 0.887 1.00 0.00 13 GLU A CA 14
ATOM 18175 C C . GLU A 1 20 ? 1.465 4.279 1.871 1.00 0.00 13 GLU A C 14
ATOM 18176 O O . GLU A 1 20 ? 2.036 3.829 2.868 1.00 0.00 13 GLU A O 14
ATOM 18188 N N . TYR A 1 21 ? 0.245 4.006 1.578 1.00 0.00 14 TYR A N 14
ATOM 18189 C CA . TYR A 1 21 ? -0.575 3.187 2.435 1.00 0.00 14 TYR A CA 14
ATOM 18190 C C . TYR A 1 21 ? -0.662 1.785 1.902 1.00 0.00 14 TYR A C 14
ATOM 18191 O O . TYR A 1 21 ? -0.510 1.550 0.705 1.00 0.00 14 TYR A O 14
ATOM 18209 N N . ILE A 1 22 ? -0.923 0.865 2.783 1.00 0.00 15 ILE A N 14
ATOM 18210 C CA . ILE A 1 22 ? -0.953 -0.529 2.443 1.00 0.00 15 ILE A CA 14
ATOM 18211 C C . ILE A 1 22 ? -2.365 -1.046 2.600 1.00 0.00 15 ILE A C 14
ATOM 18212 O O . ILE A 1 22 ? -3.198 -0.434 3.267 1.00 0.00 15 ILE A O 14
ATOM 18228 N N . LYS A 1 23 ? -2.638 -2.139 1.987 1.00 0.00 16 LYS A N 14
ATOM 18229 C CA . LYS A 1 23 ? -3.944 -2.715 2.047 1.00 0.00 16 LYS A CA 14
ATOM 18230 C C . LYS A 1 23 ? -3.979 -3.858 3.046 1.00 0.00 16 LYS A C 14
ATOM 18231 O O . LYS A 1 23 ? -3.000 -4.563 3.223 1.00 0.00 16 LYS A O 14
ATOM 18250 N N . ILE A 1 24 ? -5.079 -4.007 3.706 1.00 0.00 17 ILE A N 14
ATOM 18251 C CA . ILE A 1 24 ? -5.290 -5.112 4.612 1.00 0.00 17 ILE A CA 14
ATOM 18252 C C . ILE A 1 24 ? -6.558 -5.843 4.260 1.00 0.00 17 ILE A C 14
ATOM 18253 O O . ILE A 1 24 ? -7.623 -5.225 4.123 1.00 0.00 17 ILE A O 14
ATOM 18269 N N . LYS A 1 25 ? -6.464 -7.147 4.093 1.00 0.00 18 LYS A N 14
ATOM 18270 C CA . LYS A 1 25 ? -7.645 -7.914 3.833 1.00 0.00 18 LYS A CA 14
ATOM 18271 C C . LYS A 1 25 ? -8.126 -8.489 5.141 1.00 0.00 18 LYS A C 14
ATOM 18272 O O . LYS A 1 25 ? -7.525 -9.423 5.677 1.00 0.00 18 LYS A O 14
ATOM 18291 N N . VAL A 1 26 ? -9.172 -7.921 5.663 1.00 0.00 19 VAL A N 14
ATOM 18292 C CA . VAL A 1 26 ? -9.756 -8.387 6.879 1.00 0.00 19 VAL A CA 14
ATOM 18293 C C . VAL A 1 26 ? -10.653 -9.566 6.567 1.00 0.00 19 VAL A C 14
ATOM 18294 O O . VAL A 1 26 ? -11.694 -9.404 5.950 1.00 0.00 19 VAL A O 14
ATOM 18307 N N . VAL A 1 27 ? -10.233 -10.746 6.974 1.00 0.00 20 VAL A N 14
ATOM 18308 C CA . VAL A 1 27 ? -10.988 -11.950 6.710 1.00 0.00 20 VAL A CA 14
ATOM 18309 C C . VAL A 1 27 ? -11.531 -12.506 8.009 1.00 0.00 20 VAL A C 14
ATOM 18310 O O . VAL A 1 27 ? -10.772 -12.870 8.908 1.00 0.00 20 VAL A O 14
ATOM 18323 N N . GLY A 1 28 ? -12.830 -12.574 8.107 1.00 0.00 21 GLY A N 14
ATOM 18324 C CA . GLY A 1 28 ? -13.437 -13.085 9.308 1.00 0.00 21 GLY A CA 14
ATOM 18325 C C . GLY A 1 28 ? -13.788 -14.540 9.194 1.00 0.00 21 GLY A C 14
ATOM 18326 O O . GLY A 1 28 ? -13.891 -15.072 8.088 1.00 0.00 21 GLY A O 14
ATOM 18330 N N . GLN A 1 29 ? -13.971 -15.197 10.337 1.00 0.00 22 GLN A N 14
ATOM 18331 C CA . GLN A 1 29 ? -14.374 -16.604 10.366 1.00 0.00 22 GLN A CA 14
ATOM 18332 C C . GLN A 1 29 ? -15.759 -16.742 9.821 1.00 0.00 22 GLN A C 14
ATOM 18333 O O . GLN A 1 29 ? -16.200 -17.810 9.407 1.00 0.00 22 GLN A O 14
ATOM 18347 N N . ASP A 1 30 ? -16.426 -15.638 9.847 1.00 0.00 23 ASP A N 14
ATOM 18348 C CA . ASP A 1 30 ? -17.741 -15.461 9.254 1.00 0.00 23 ASP A CA 14
ATOM 18349 C C . ASP A 1 30 ? -17.623 -15.510 7.709 1.00 0.00 23 ASP A C 14
ATOM 18350 O O . ASP A 1 30 ? -18.595 -15.292 6.982 1.00 0.00 23 ASP A O 14
ATOM 18359 N N . SER A 1 31 ? -16.395 -15.813 7.236 1.00 0.00 24 SER A N 14
ATOM 18360 C CA . SER A 1 31 ? -16.068 -15.900 5.814 1.00 0.00 24 SER A CA 14
ATOM 18361 C C . SER A 1 31 ? -16.257 -14.552 5.152 1.00 0.00 24 SER A C 14
ATOM 18362 O O . SER A 1 31 ? -16.569 -14.451 3.962 1.00 0.00 24 SER A O 14
ATOM 18370 N N . ASN A 1 32 ? -16.021 -13.519 5.927 1.00 0.00 25 ASN A N 14
ATOM 18371 C CA . ASN A 1 32 ? -16.211 -12.160 5.466 1.00 0.00 25 ASN A CA 14
ATOM 18372 C C . ASN A 1 32 ? -14.882 -11.448 5.308 1.00 0.00 25 ASN A C 14
ATOM 18373 O O . ASN A 1 32 ? -14.221 -11.129 6.290 1.00 0.00 25 ASN A O 14
ATOM 18384 N N . GLU A 1 33 ? -14.491 -11.228 4.074 1.00 0.00 26 GLU A N 14
ATOM 18385 C CA . GLU A 1 33 ? -13.283 -10.480 3.776 1.00 0.00 26 GLU A CA 14
ATOM 18386 C C . GLU A 1 33 ? -13.627 -9.077 3.312 1.00 0.00 26 GLU A C 14
ATOM 18387 O O . GLU A 1 33 ? -14.519 -8.882 2.477 1.00 0.00 26 GLU A O 14
ATOM 18399 N N . VAL A 1 34 ? -12.931 -8.113 3.858 1.00 0.00 27 VAL A N 14
ATOM 18400 C CA . VAL A 1 34 ? -13.099 -6.731 3.487 1.00 0.00 27 VAL A CA 14
ATOM 18401 C C . VAL A 1 34 ? -11.745 -6.060 3.410 1.00 0.00 27 VAL A C 14
ATOM 18402 O O . VAL A 1 34 ? -10.864 -6.317 4.228 1.00 0.00 27 VAL A O 14
ATOM 18415 N N . HIS A 1 35 ? -11.566 -5.228 2.416 1.00 0.00 28 HIS A N 14
ATOM 18416 C CA . HIS A 1 35 ? -10.293 -4.590 2.205 1.00 0.00 28 HIS A CA 14
ATOM 18417 C C . HIS A 1 35 ? -10.273 -3.195 2.781 1.00 0.00 28 HIS A C 14
ATOM 18418 O O . HIS A 1 35 ? -11.042 -2.322 2.369 1.00 0.00 28 HIS A O 14
ATOM 18432 N N . PHE A 1 36 ? -9.414 -3.002 3.742 1.00 0.00 29 PHE A N 14
ATOM 18433 C CA . PHE A 1 36 ? -9.196 -1.701 4.329 1.00 0.00 29 PHE A CA 14
ATOM 18434 C C . PHE A 1 36 ? -7.816 -1.204 3.998 1.00 0.00 29 PHE A C 14
ATOM 18435 O O . PHE A 1 36 ? -6.878 -1.988 3.869 1.00 0.00 29 PHE A O 14
ATOM 18452 N N . ARG A 1 37 ? -7.692 0.086 3.839 1.00 0.00 30 ARG A N 14
ATOM 18453 C CA . ARG A 1 37 ? -6.417 0.676 3.543 1.00 0.00 30 ARG A CA 14
ATOM 18454 C C . ARG A 1 37 ? -5.862 1.326 4.803 1.00 0.00 30 ARG A C 14
ATOM 18455 O O . ARG A 1 37 ? -6.480 2.219 5.377 1.00 0.00 30 ARG A O 14
ATOM 18476 N N . VAL A 1 38 ? -4.710 0.872 5.218 1.00 0.00 31 VAL A N 14
ATOM 18477 C CA . VAL A 1 38 ? -4.065 1.345 6.435 1.00 0.00 31 VAL A CA 14
ATOM 18478 C C . VAL A 1 38 ? -2.609 1.664 6.138 1.00 0.00 31 VAL A C 14
ATOM 18479 O O . VAL A 1 38 ? -2.106 1.340 5.079 1.00 0.00 31 VAL A O 14
ATOM 18492 N N . LYS A 1 39 ? -1.955 2.320 7.039 1.00 0.00 32 LYS A N 14
ATOM 18493 C CA . LYS A 1 39 ? -0.557 2.651 6.862 1.00 0.00 32 LYS A CA 14
ATOM 18494 C C . LYS A 1 39 ? 0.272 1.525 7.463 1.00 0.00 32 LYS A C 14
ATOM 18495 O O . LYS A 1 39 ? -0.254 0.745 8.247 1.00 0.00 32 LYS A O 14
ATOM 18514 N N . TYR A 1 40 ? 1.548 1.410 7.101 1.00 0.00 33 TYR A N 14
ATOM 18515 C CA . TYR A 1 40 ? 2.403 0.445 7.805 1.00 0.00 33 TYR A CA 14
ATOM 18516 C C . TYR A 1 40 ? 2.405 0.819 9.268 1.00 0.00 33 TYR A C 14
ATOM 18517 O O . TYR A 1 40 ? 2.353 -0.031 10.146 1.00 0.00 33 TYR A O 14
ATOM 18535 N N . GLY A 1 41 ? 2.419 2.131 9.506 1.00 0.00 34 GLY A N 14
ATOM 18536 C CA . GLY A 1 41 ? 2.463 2.672 10.832 1.00 0.00 34 GLY A CA 14
ATOM 18537 C C . GLY A 1 41 ? 1.094 2.795 11.440 1.00 0.00 34 GLY A C 14
ATOM 18538 O O . GLY A 1 41 ? 0.885 3.595 12.355 1.00 0.00 34 GLY A O 14
ATOM 18542 N N . THR A 1 42 ? 0.158 2.024 10.921 1.00 0.00 35 THR A N 14
ATOM 18543 C CA . THR A 1 42 ? -1.183 2.034 11.403 1.00 0.00 35 THR A CA 14
ATOM 18544 C C . THR A 1 42 ? -1.281 1.450 12.802 1.00 0.00 35 THR A C 14
ATOM 18545 O O . THR A 1 42 ? -0.589 0.482 13.147 1.00 0.00 35 THR A O 14
ATOM 18556 N N . SER A 1 43 ? -2.114 2.057 13.606 1.00 0.00 36 SER A N 14
ATOM 18557 C CA . SER A 1 43 ? -2.349 1.590 14.922 1.00 0.00 36 SER A CA 14
ATOM 18558 C C . SER A 1 43 ? -3.476 0.572 14.890 1.00 0.00 36 SER A C 14
ATOM 18559 O O . SER A 1 43 ? -4.425 0.712 14.124 1.00 0.00 36 SER A O 14
ATOM 18567 N N . MET A 1 44 ? -3.358 -0.437 15.713 1.00 0.00 37 MET A N 14
ATOM 18568 C CA . MET A 1 44 ? -4.345 -1.506 15.826 1.00 0.00 37 MET A CA 14
ATOM 18569 C C . MET A 1 44 ? -5.751 -0.949 16.035 1.00 0.00 37 MET A C 14
ATOM 18570 O O . MET A 1 44 ? -6.725 -1.451 15.472 1.00 0.00 37 MET A O 14
ATOM 18584 N N . ALA A 1 45 ? -5.843 0.088 16.844 1.00 0.00 38 ALA A N 14
ATOM 18585 C CA . ALA A 1 45 ? -7.101 0.716 17.143 1.00 0.00 38 ALA A CA 14
ATOM 18586 C C . ALA A 1 45 ? -7.757 1.311 15.900 1.00 0.00 38 ALA A C 14
ATOM 18587 O O . ALA A 1 45 ? -8.973 1.395 15.834 1.00 0.00 38 ALA A O 14
ATOM 18594 N N . LYS A 1 46 ? -6.950 1.688 14.897 1.00 0.00 39 LYS A N 14
ATOM 18595 C CA . LYS A 1 46 ? -7.492 2.291 13.673 1.00 0.00 39 LYS A CA 14
ATOM 18596 C C . LYS A 1 46 ? -8.435 1.344 12.982 1.00 0.00 39 LYS A C 14
ATOM 18597 O O . LYS A 1 46 ? -9.476 1.746 12.514 1.00 0.00 39 LYS A O 14
ATOM 18616 N N . LEU A 1 47 ? -8.082 0.084 12.955 1.00 0.00 40 LEU A N 14
ATOM 18617 C CA . LEU A 1 47 ? -8.886 -0.896 12.254 1.00 0.00 40 LEU A CA 14
ATOM 18618 C C . LEU A 1 47 ? -10.010 -1.431 13.122 1.00 0.00 40 LEU A C 14
ATOM 18619 O O . LEU A 1 47 ? -11.113 -1.641 12.646 1.00 0.00 40 LEU A O 14
ATOM 18635 N N . LYS A 1 48 ? -9.726 -1.643 14.388 1.00 0.00 41 LYS A N 14
ATOM 18636 C CA . LYS A 1 48 ? -10.718 -2.158 15.330 1.00 0.00 41 LYS A CA 14
ATOM 18637 C C . LYS A 1 48 ? -11.824 -1.174 15.525 1.00 0.00 41 LYS A C 14
ATOM 18638 O O . LYS A 1 48 ? -12.992 -1.534 15.500 1.00 0.00 41 LYS A O 14
ATOM 18657 N N . LYS A 1 49 ? -11.455 0.067 15.694 1.00 0.00 42 LYS A N 14
ATOM 18658 C CA . LYS A 1 49 ? -12.419 1.128 15.826 1.00 0.00 42 LYS A CA 14
ATOM 18659 C C . LYS A 1 49 ? -13.223 1.231 14.544 1.00 0.00 42 LYS A C 14
ATOM 18660 O O . LYS A 1 49 ? -14.431 1.352 14.570 1.00 0.00 42 LYS A O 14
ATOM 18679 N N . SER A 1 50 ? -12.519 1.143 13.423 1.00 0.00 43 SER A N 14
ATOM 18680 C CA . SER A 1 50 ? -13.136 1.298 12.103 1.00 0.00 43 SER A CA 14
ATOM 18681 C C . SER A 1 50 ? -14.062 0.133 11.728 1.00 0.00 43 SER A C 14
ATOM 18682 O O . SER A 1 50 ? -15.206 0.343 11.323 1.00 0.00 43 SER A O 14
ATOM 18690 N N . TYR A 1 51 ? -13.569 -1.087 11.865 1.00 0.00 44 TYR A N 14
ATOM 18691 C CA . TYR A 1 51 ? -14.346 -2.261 11.524 1.00 0.00 44 TYR A CA 14
ATOM 18692 C C . TYR A 1 51 ? -15.539 -2.399 12.416 1.00 0.00 44 TYR A C 14
ATOM 18693 O O . TYR A 1 51 ? -16.651 -2.633 11.945 1.00 0.00 44 TYR A O 14
ATOM 18711 N N . ALA A 1 52 ? -15.314 -2.255 13.708 1.00 0.00 45 ALA A N 14
ATOM 18712 C CA . ALA A 1 52 ? -16.390 -2.359 14.664 1.00 0.00 45 ALA A CA 14
ATOM 18713 C C . ALA A 1 52 ? -17.426 -1.302 14.372 1.00 0.00 45 ALA A C 14
ATOM 18714 O O . ALA A 1 52 ? -18.621 -1.528 14.504 1.00 0.00 45 ALA A O 14
ATOM 18721 N N . ASP A 1 53 ? -16.944 -0.155 13.957 1.00 0.00 46 ASP A N 14
ATOM 18722 C CA . ASP A 1 53 ? -17.798 0.986 13.631 1.00 0.00 46 ASP A CA 14
ATOM 18723 C C . ASP A 1 53 ? -18.666 0.698 12.410 1.00 0.00 46 ASP A C 14
ATOM 18724 O O . ASP A 1 53 ? -19.873 0.965 12.410 1.00 0.00 46 ASP A O 14
ATOM 18733 N N . ARG A 1 54 ? -18.047 0.137 11.373 1.00 0.00 47 ARG A N 14
ATOM 18734 C CA . ARG A 1 54 ? -18.748 -0.155 10.126 1.00 0.00 47 ARG A CA 14
ATOM 18735 C C . ARG A 1 54 ? -19.796 -1.254 10.320 1.00 0.00 47 ARG A C 14
ATOM 18736 O O . ARG A 1 54 ? -20.763 -1.337 9.570 1.00 0.00 47 ARG A O 14
ATOM 18757 N N . THR A 1 55 ? -19.592 -2.097 11.321 1.00 0.00 48 THR A N 14
ATOM 18758 C CA . THR A 1 55 ? -20.521 -3.183 11.590 1.00 0.00 48 THR A CA 14
ATOM 18759 C C . THR A 1 55 ? -21.494 -2.828 12.731 1.00 0.00 48 THR A C 14
ATOM 18760 O O . THR A 1 55 ? -22.553 -3.440 12.870 1.00 0.00 48 THR A O 14
ATOM 18771 N N . GLY A 1 56 ? -21.142 -1.817 13.521 1.00 0.00 49 GLY A N 14
ATOM 18772 C CA . GLY A 1 56 ? -21.997 -1.411 14.623 1.00 0.00 49 GLY A CA 14
ATOM 18773 C C . GLY A 1 56 ? -21.848 -2.295 15.846 1.00 0.00 49 GLY A C 14
ATOM 18774 O O . GLY A 1 56 ? -22.805 -2.512 16.583 1.00 0.00 49 GLY A O 14
ATOM 18778 N N . VAL A 1 57 ? -20.654 -2.809 16.064 1.00 0.00 50 VAL A N 14
ATOM 18779 C CA . VAL A 1 57 ? -20.406 -3.676 17.198 1.00 0.00 50 VAL A CA 14
ATOM 18780 C C . VAL A 1 57 ? -19.423 -3.019 18.161 1.00 0.00 50 VAL A C 14
ATOM 18781 O O . VAL A 1 57 ? -18.719 -2.078 17.789 1.00 0.00 50 VAL A O 14
ATOM 18794 N N . ALA A 1 58 ? -19.402 -3.499 19.402 1.00 0.00 51 ALA A N 14
ATOM 18795 C CA . ALA A 1 58 ? -18.485 -2.990 20.406 1.00 0.00 51 ALA A CA 14
ATOM 18796 C C . ALA A 1 58 ? -17.049 -3.145 19.923 1.00 0.00 51 ALA A C 14
ATOM 18797 O O . ALA A 1 58 ? -16.639 -4.234 19.509 1.00 0.00 51 ALA A O 14
ATOM 18804 N N . VAL A 1 59 ? -16.293 -2.062 19.993 1.00 0.00 52 VAL A N 14
ATOM 18805 C CA . VAL A 1 59 ? -14.910 -2.048 19.533 1.00 0.00 52 VAL A CA 14
ATOM 18806 C C . VAL A 1 59 ? -14.072 -3.035 20.326 1.00 0.00 52 VAL A C 14
ATOM 18807 O O . VAL A 1 59 ? -13.273 -3.778 19.766 1.00 0.00 52 VAL A O 14
ATOM 18820 N N . ASN A 1 60 ? -14.272 -3.041 21.628 1.00 0.00 53 ASN A N 14
ATOM 18821 C CA . ASN A 1 60 ? -13.533 -3.927 22.512 1.00 0.00 53 ASN A CA 14
ATOM 18822 C C . ASN A 1 60 ? -13.851 -5.393 22.230 1.00 0.00 53 ASN A C 14
ATOM 18823 O O . ASN A 1 60 ? -12.984 -6.255 22.360 1.00 0.00 53 ASN A O 14
ATOM 18834 N N . SER A 1 61 ? -15.094 -5.675 21.842 1.00 0.00 54 SER A N 14
ATOM 18835 C CA . SER A 1 61 ? -15.498 -7.047 21.553 1.00 0.00 54 SER A CA 14
ATOM 18836 C C . SER A 1 61 ? -15.017 -7.478 20.173 1.00 0.00 54 SER A C 14
ATOM 18837 O O . SER A 1 61 ? -15.038 -8.659 19.837 1.00 0.00 54 SER A O 14
ATOM 18845 N N . LEU A 1 62 ? -14.572 -6.515 19.392 1.00 0.00 55 LEU A N 14
ATOM 18846 C CA . LEU A 1 62 ? -14.109 -6.764 18.051 1.00 0.00 55 LEU A CA 14
ATOM 18847 C C . LEU A 1 62 ? -12.606 -6.913 18.085 1.00 0.00 55 LEU A C 14
ATOM 18848 O O . LEU A 1 62 ? -11.902 -6.112 18.705 1.00 0.00 55 LEU A O 14
ATOM 18864 N N . ARG A 1 63 ? -12.112 -7.936 17.437 1.00 0.00 56 ARG A N 14
ATOM 18865 C CA . ARG A 1 63 ? -10.716 -8.250 17.522 1.00 0.00 56 ARG A CA 14
ATOM 18866 C C . ARG A 1 63 ? -10.166 -8.783 16.218 1.00 0.00 56 ARG A C 14
ATOM 18867 O O . ARG A 1 63 ? -10.856 -9.477 15.469 1.00 0.00 56 ARG A O 14
ATOM 18888 N N . PHE A 1 64 ? -8.920 -8.446 15.959 1.00 0.00 57 PHE A N 14
ATOM 18889 C CA . PHE A 1 64 ? -8.215 -8.925 14.785 1.00 0.00 57 PHE A CA 14
ATOM 18890 C C . PHE A 1 64 ? -7.010 -9.723 15.206 1.00 0.00 57 PHE A C 14
ATOM 18891 O O . PHE A 1 64 ? -6.393 -9.438 16.242 1.00 0.00 57 PHE A O 14
ATOM 18908 N N . LEU A 1 65 ? -6.679 -10.710 14.427 1.00 0.00 58 LEU A N 14
ATOM 18909 C CA . LEU A 1 65 ? -5.493 -11.487 14.665 1.00 0.00 58 LEU A CA 14
ATOM 18910 C C . LEU A 1 65 ? -4.600 -11.489 13.447 1.00 0.00 58 LEU A C 14
ATOM 18911 O O . LEU A 1 65 ? -5.068 -11.603 12.317 1.00 0.00 58 LEU A O 14
ATOM 18927 N N . PHE A 1 66 ? -3.321 -11.357 13.681 1.00 0.00 59 PHE A N 14
ATOM 18928 C CA . PHE A 1 66 ? -2.347 -11.359 12.623 1.00 0.00 59 PHE A CA 14
ATOM 18929 C C . PHE A 1 66 ? -1.441 -12.535 12.842 1.00 0.00 59 PHE A C 14
ATOM 18930 O O . PHE A 1 66 ? -0.905 -12.690 13.929 1.00 0.00 59 PHE A O 14
ATOM 18947 N N . ASP A 1 67 ? -1.296 -13.378 11.836 1.00 0.00 60 ASP A N 14
ATOM 18948 C CA . ASP A 1 67 ? -0.444 -14.572 11.939 1.00 0.00 60 ASP A CA 14
ATOM 18949 C C . ASP A 1 67 ? -0.929 -15.473 13.092 1.00 0.00 60 ASP A C 14
ATOM 18950 O O . ASP A 1 67 ? -0.168 -16.233 13.686 1.00 0.00 60 ASP A O 14
ATOM 18959 N N . GLY A 1 68 ? -2.223 -15.369 13.386 1.00 0.00 61 GLY A N 14
ATOM 18960 C CA . GLY A 1 68 ? -2.837 -16.183 14.410 1.00 0.00 61 GLY A CA 14
ATOM 18961 C C . GLY A 1 68 ? -2.610 -15.643 15.796 1.00 0.00 61 GLY A C 14
ATOM 18962 O O . GLY A 1 68 ? -2.801 -16.353 16.784 1.00 0.00 61 GLY A O 14
ATOM 18966 N N . ARG A 1 69 ? -2.194 -14.391 15.880 1.00 0.00 62 ARG A N 14
ATOM 18967 C CA . ARG A 1 69 ? -1.960 -13.766 17.156 1.00 0.00 62 ARG A CA 14
ATOM 18968 C C . ARG A 1 69 ? -2.602 -12.400 17.245 1.00 0.00 62 ARG A C 14
ATOM 18969 O O . ARG A 1 69 ? -2.839 -11.744 16.242 1.00 0.00 62 ARG A O 14
ATOM 18990 N N . ARG A 1 70 ? -2.874 -12.001 18.454 1.00 0.00 63 ARG A N 14
ATOM 18991 C CA . ARG A 1 70 ? -3.581 -10.770 18.756 1.00 0.00 63 ARG A CA 14
ATOM 18992 C C . ARG A 1 70 ? -2.902 -9.518 18.218 1.00 0.00 63 ARG A C 14
ATOM 18993 O O . ARG A 1 70 ? -1.680 -9.377 18.284 1.00 0.00 63 ARG A O 14
ATOM 19014 N N . ILE A 1 71 ? -3.714 -8.626 17.670 1.00 0.00 64 ILE A N 14
ATOM 19015 C CA . ILE A 1 71 ? -3.262 -7.285 17.325 1.00 0.00 64 ILE A CA 14
ATOM 19016 C C . ILE A 1 71 ? -3.782 -6.365 18.421 1.00 0.00 64 ILE A C 14
ATOM 19017 O O . ILE A 1 71 ? -4.992 -6.116 18.512 1.00 0.00 64 ILE A O 14
ATOM 19033 N N . ASN A 1 72 ? -2.892 -5.875 19.250 1.00 0.00 65 ASN A N 14
ATOM 19034 C CA . ASN A 1 72 ? -3.289 -5.086 20.404 1.00 0.00 65 ASN A CA 14
ATOM 19035 C C . ASN A 1 72 ? -2.684 -3.705 20.350 1.00 0.00 65 ASN A C 14
ATOM 19036 O O . ASN A 1 72 ? -1.731 -3.472 19.626 1.00 0.00 65 ASN A O 14
ATOM 19047 N N . ASP A 1 73 ? -3.258 -2.785 21.120 1.00 0.00 66 ASP A N 14
ATOM 19048 C CA . ASP A 1 73 ? -2.792 -1.392 21.203 1.00 0.00 66 ASP A CA 14
ATOM 19049 C C . ASP A 1 73 ? -1.332 -1.274 21.655 1.00 0.00 66 ASP A C 14
ATOM 19050 O O . ASP A 1 73 ? -0.721 -0.208 21.568 1.00 0.00 66 ASP A O 14
ATOM 19059 N N . ASP A 1 74 ? -0.774 -2.374 22.088 1.00 0.00 67 ASP A N 14
ATOM 19060 C CA . ASP A 1 74 ? 0.625 -2.424 22.490 1.00 0.00 67 ASP A CA 14
ATOM 19061 C C . ASP A 1 74 ? 1.523 -2.638 21.263 1.00 0.00 67 ASP A C 14
ATOM 19062 O O . ASP A 1 74 ? 2.739 -2.413 21.313 1.00 0.00 67 ASP A O 14
ATOM 19071 N N . ASP A 1 75 ? 0.909 -3.053 20.156 1.00 0.00 68 ASP A N 14
ATOM 19072 C CA . ASP A 1 75 ? 1.637 -3.392 18.942 1.00 0.00 68 ASP A CA 14
ATOM 19073 C C . ASP A 1 75 ? 2.208 -2.191 18.224 1.00 0.00 68 ASP A C 14
ATOM 19074 O O . ASP A 1 75 ? 1.656 -1.082 18.264 1.00 0.00 68 ASP A O 14
ATOM 19083 N N . THR A 1 76 ? 3.314 -2.431 17.559 1.00 0.00 69 THR A N 14
ATOM 19084 C CA . THR A 1 76 ? 3.985 -1.436 16.769 1.00 0.00 69 THR A CA 14
ATOM 19085 C C . THR A 1 76 ? 4.004 -1.879 15.305 1.00 0.00 69 THR A C 14
ATOM 19086 O O . THR A 1 76 ? 3.925 -3.074 15.014 1.00 0.00 69 THR A O 14
ATOM 19097 N N . PRO A 1 77 ? 4.108 -0.931 14.369 1.00 0.00 70 PRO A N 14
ATOM 19098 C CA . PRO A 1 77 ? 4.061 -1.226 12.923 1.00 0.00 70 PRO A CA 14
ATOM 19099 C C . PRO A 1 77 ? 5.087 -2.268 12.473 1.00 0.00 70 PRO A C 14
ATOM 19100 O O . PRO A 1 77 ? 4.770 -3.146 11.667 1.00 0.00 70 PRO A O 14
ATOM 19111 N N . LYS A 1 78 ? 6.300 -2.194 13.009 1.00 0.00 71 LYS A N 14
ATOM 19112 C CA . LYS A 1 78 ? 7.343 -3.104 12.600 1.00 0.00 71 LYS A CA 14
ATOM 19113 C C . LYS A 1 78 ? 7.093 -4.533 13.103 1.00 0.00 71 LYS A C 14
ATOM 19114 O O . LYS A 1 78 ? 7.483 -5.497 12.453 1.00 0.00 71 LYS A O 14
ATOM 19133 N N . THR A 1 79 ? 6.422 -4.664 14.256 1.00 0.00 72 THR A N 14
ATOM 19134 C CA . THR A 1 79 ? 6.181 -5.981 14.829 1.00 0.00 72 THR A CA 14
ATOM 19135 C C . THR A 1 79 ? 4.986 -6.636 14.168 1.00 0.00 72 THR A C 14
ATOM 19136 O O . THR A 1 79 ? 4.904 -7.858 14.083 1.00 0.00 72 THR A O 14
ATOM 19147 N N . LEU A 1 80 ? 4.054 -5.813 13.693 1.00 0.00 73 LEU A N 14
ATOM 19148 C CA . LEU A 1 80 ? 2.912 -6.324 12.971 1.00 0.00 73 LEU A CA 14
ATOM 19149 C C . LEU A 1 80 ? 3.368 -6.842 11.627 1.00 0.00 73 LEU A C 14
ATOM 19150 O O . LEU A 1 80 ? 2.742 -7.714 11.049 1.00 0.00 73 LEU A O 14
ATOM 19166 N N . GLU A 1 81 ? 4.504 -6.293 11.160 1.00 0.00 74 GLU A N 14
ATOM 19167 C CA . GLU A 1 81 ? 5.147 -6.700 9.900 1.00 0.00 74 GLU A CA 14
ATOM 19168 C C . GLU A 1 81 ? 4.139 -6.801 8.725 1.00 0.00 74 GLU A C 14
ATOM 19169 O O . GLU A 1 81 ? 4.327 -7.581 7.791 1.00 0.00 74 GLU A O 14
ATOM 19181 N N . MET A 1 82 ? 3.095 -5.987 8.767 1.00 0.00 75 MET A N 14
ATOM 19182 C CA . MET A 1 82 ? 2.079 -6.006 7.722 1.00 0.00 75 MET A CA 14
ATOM 19183 C C . MET A 1 82 ? 2.574 -5.328 6.448 1.00 0.00 75 MET A C 14
ATOM 19184 O O . MET A 1 82 ? 3.528 -4.540 6.476 1.00 0.00 75 MET A O 14
ATOM 19198 N N . GLU A 1 83 ? 1.923 -5.634 5.337 1.00 0.00 76 GLU A N 14
ATOM 19199 C CA . GLU A 1 83 ? 2.297 -5.096 4.052 1.00 0.00 76 GLU A CA 14
ATOM 19200 C C . GLU A 1 83 ? 1.061 -4.925 3.194 1.00 0.00 76 GLU A C 14
ATOM 19201 O O . GLU A 1 83 ? -0.052 -5.188 3.651 1.00 0.00 76 GLU A O 14
ATOM 19213 N N . ASP A 1 84 ? 1.249 -4.485 1.967 1.00 0.00 77 ASP A N 14
ATOM 19214 C CA . ASP A 1 84 ? 0.130 -4.217 1.079 1.00 0.00 77 ASP A CA 14
ATOM 19215 C C . ASP A 1 84 ? -0.640 -5.476 0.698 1.00 0.00 77 ASP A C 14
ATOM 19216 O O . ASP A 1 84 ? -0.088 -6.416 0.130 1.00 0.00 77 ASP A O 14
ATOM 19225 N N . ASP A 1 85 ? -1.921 -5.463 1.050 1.00 0.00 78 ASP A N 14
ATOM 19226 C CA . ASP A 1 85 ? -2.883 -6.531 0.742 1.00 0.00 78 ASP A CA 14
ATOM 19227 C C . ASP A 1 85 ? -2.557 -7.788 1.541 1.00 0.00 78 ASP A C 14
ATOM 19228 O O . ASP A 1 85 ? -2.773 -8.913 1.092 1.00 0.00 78 ASP A O 14
ATOM 19237 N N . ASP A 1 86 ? -2.048 -7.579 2.758 1.00 0.00 79 ASP A N 14
ATOM 19238 C CA . ASP A 1 86 ? -1.743 -8.687 3.648 1.00 0.00 79 ASP A CA 14
ATOM 19239 C C . ASP A 1 86 ? -3.025 -9.196 4.287 1.00 0.00 79 ASP A C 14
ATOM 19240 O O . ASP A 1 86 ? -4.102 -8.632 4.082 1.00 0.00 79 ASP A O 14
ATOM 19249 N N . VAL A 1 87 ? -2.904 -10.224 5.068 1.00 0.00 80 VAL A N 14
ATOM 19250 C CA . VAL A 1 87 ? -4.040 -10.919 5.595 1.00 0.00 80 VAL A CA 14
ATOM 19251 C C . VAL A 1 87 ? -4.192 -10.694 7.088 1.00 0.00 80 VAL A C 14
ATOM 19252 O O . VAL A 1 87 ? -3.229 -10.767 7.850 1.00 0.00 80 VAL A O 14
ATOM 19265 N N . ILE A 1 88 ? -5.400 -10.432 7.482 1.00 0.00 81 ILE A N 14
ATOM 19266 C CA . ILE A 1 88 ? -5.758 -10.223 8.859 1.00 0.00 81 ILE A CA 14
ATOM 19267 C C . ILE A 1 88 ? -6.995 -11.038 9.196 1.00 0.00 81 ILE A C 14
ATOM 19268 O O . ILE A 1 88 ? -7.973 -11.035 8.451 1.00 0.00 81 ILE A O 14
ATOM 19284 N N . GLU A 1 89 ? -6.935 -11.740 10.304 1.00 0.00 82 GLU A N 14
ATOM 19285 C CA . GLU A 1 89 ? -7.994 -12.656 10.689 1.00 0.00 82 GLU A CA 14
ATOM 19286 C C . GLU A 1 89 ? -8.931 -12.026 11.703 1.00 0.00 82 GLU A C 14
ATOM 19287 O O . GLU A 1 89 ? -8.504 -11.286 12.581 1.00 0.00 82 GLU A O 14
ATOM 19299 N N . VAL A 1 90 ? -10.203 -12.316 11.566 1.00 0.00 83 VAL A N 14
ATOM 19300 C CA . VAL A 1 90 ? -11.209 -11.829 12.490 1.00 0.00 83 VAL A CA 14
ATOM 19301 C C . VAL A 1 90 ? -12.017 -12.969 13.039 1.00 0.00 83 VAL A C 14
ATOM 19302 O O . VAL A 1 90 ? -12.529 -13.808 12.296 1.00 0.00 83 VAL A O 14
ATOM 19315 N N . TYR A 1 91 ? -12.125 -13.001 14.325 1.00 0.00 84 TYR A N 14
ATOM 19316 C CA . TYR A 1 91 ? -12.877 -14.008 14.995 1.00 0.00 84 TYR A CA 14
ATOM 19317 C C . TYR A 1 91 ? -14.150 -13.417 15.543 1.00 0.00 84 TYR A C 14
ATOM 19318 O O . TYR A 1 91 ? -14.308 -12.196 15.551 1.00 0.00 84 TYR A O 14
ATOM 19336 N N . GLN A 1 92 ? -15.054 -14.258 15.997 1.00 0.00 85 GLN A N 14
ATOM 19337 C CA . GLN A 1 92 ? -16.377 -13.800 16.385 1.00 0.00 85 GLN A CA 14
ATOM 19338 C C . GLN A 1 92 ? -16.309 -12.867 17.580 1.00 0.00 85 GLN A C 14
ATOM 19339 O O . GLN A 1 92 ? -15.539 -13.080 18.518 1.00 0.00 85 GLN A O 14
ATOM 19353 N N . GLU A 1 93 ? -17.098 -11.819 17.509 1.00 0.00 86 GLU A N 14
ATOM 19354 C CA . GLU A 1 93 ? -17.150 -10.806 18.530 1.00 0.00 86 GLU A CA 14
ATOM 19355 C C . GLU A 1 93 ? -18.312 -11.065 19.490 1.00 0.00 86 GLU A C 14
ATOM 19356 O O . GLU A 1 93 ? -19.261 -11.775 19.147 1.00 0.00 86 GLU A O 14
ATOM 19368 N N . GLN A 1 94 ? -18.247 -10.464 20.676 1.00 0.00 87 GLN A N 14
ATOM 19369 C CA . GLN A 1 94 ? -19.227 -10.720 21.736 1.00 0.00 87 GLN A CA 14
ATOM 19370 C C . GLN A 1 94 ? -20.635 -10.336 21.316 1.00 0.00 87 GLN A C 14
ATOM 19371 O O . GLN A 1 94 ? -21.581 -11.096 21.504 1.00 0.00 87 GLN A O 14
ATOM 19385 N N . LEU A 1 95 ? -20.765 -9.172 20.730 1.00 0.00 88 LEU A N 14
ATOM 19386 C CA . LEU A 1 95 ? -22.063 -8.670 20.349 1.00 0.00 88 LEU A CA 14
ATOM 19387 C C . LEU A 1 95 ? -22.426 -9.059 18.920 1.00 0.00 88 LEU A C 14
ATOM 19388 O O . LEU A 1 95 ? -23.541 -8.810 18.464 1.00 0.00 88 LEU A O 14
ATOM 19404 N N . GLY A 1 96 ? -21.469 -9.646 18.214 1.00 0.00 89 GLY A N 14
ATOM 19405 C CA . GLY A 1 96 ? -21.716 -10.098 16.856 1.00 0.00 89 GLY A CA 14
ATOM 19406 C C . GLY A 1 96 ? -22.720 -11.224 16.809 1.00 0.00 89 GLY A C 14
ATOM 19407 O O . GLY A 1 96 ? -23.587 -11.266 15.932 1.00 0.00 89 GLY A O 14
ATOM 19411 N N . GLY A 1 97 ? -22.605 -12.128 17.759 1.00 0.00 90 GLY A N 14
ATOM 19412 C CA . GLY A 1 97 ? -23.498 -13.252 17.833 1.00 0.00 90 GLY A CA 14
ATOM 19413 C C . GLY A 1 97 ? -22.799 -14.465 18.382 1.00 0.00 90 GLY A C 14
ATOM 19414 O O . GLY A 1 97 ? -21.582 -14.608 18.133 1.00 0.00 90 GLY A O 14
ATOM 19419 N N . MET A 1 8 ? -20.319 9.030 -13.693 1.00 0.00 1 MET A N 15
ATOM 19420 C CA . MET A 1 8 ? -19.280 8.139 -13.157 1.00 0.00 1 MET A CA 15
ATOM 19421 C C . MET A 1 8 ? -17.928 8.519 -13.727 1.00 0.00 1 MET A C 15
ATOM 19422 O O . MET A 1 8 ? -17.842 9.034 -14.843 1.00 0.00 1 MET A O 15
ATOM 19436 N N . ALA A 1 9 ? -16.878 8.281 -12.965 1.00 0.00 2 ALA A N 15
ATOM 19437 C CA . ALA A 1 9 ? -15.536 8.577 -13.417 1.00 0.00 2 ALA A CA 15
ATOM 19438 C C . ALA A 1 9 ? -14.696 7.314 -13.435 1.00 0.00 2 ALA A C 15
ATOM 19439 O O . ALA A 1 9 ? -14.386 6.746 -12.387 1.00 0.00 2 ALA A O 15
ATOM 19446 N N . ASP A 1 10 ? -14.329 6.875 -14.627 1.00 0.00 3 ASP A N 15
ATOM 19447 C CA . ASP A 1 10 ? -13.528 5.662 -14.780 1.00 0.00 3 ASP A CA 15
ATOM 19448 C C . ASP A 1 10 ? -12.045 5.982 -14.669 1.00 0.00 3 ASP A C 15
ATOM 19449 O O . ASP A 1 10 ? -11.204 5.082 -14.668 1.00 0.00 3 ASP A O 15
ATOM 19458 N N . ASP A 1 11 ? -11.735 7.265 -14.564 1.00 0.00 4 ASP A N 15
ATOM 19459 C CA . ASP A 1 11 ? -10.352 7.726 -14.476 1.00 0.00 4 ASP A CA 15
ATOM 19460 C C . ASP A 1 11 ? -9.659 7.259 -13.212 1.00 0.00 4 ASP A C 15
ATOM 19461 O O . ASP A 1 11 ? -8.487 6.876 -13.255 1.00 0.00 4 ASP A O 15
ATOM 19470 N N . ALA A 1 12 ? -10.389 7.277 -12.090 1.00 0.00 5 ALA A N 15
ATOM 19471 C CA . ALA A 1 12 ? -9.819 6.920 -10.788 1.00 0.00 5 ALA A CA 15
ATOM 19472 C C . ALA A 1 12 ? -8.610 7.801 -10.501 1.00 0.00 5 ALA A C 15
ATOM 19473 O O . ALA A 1 12 ? -7.475 7.326 -10.431 1.00 0.00 5 ALA A O 15
ATOM 19480 N N . ALA A 1 13 ? -8.867 9.097 -10.369 1.00 0.00 6 ALA A N 15
ATOM 19481 C CA . ALA A 1 13 ? -7.816 10.078 -10.181 1.00 0.00 6 ALA A CA 15
ATOM 19482 C C . ALA A 1 13 ? -7.081 9.862 -8.876 1.00 0.00 6 ALA A C 15
ATOM 19483 O O . ALA A 1 13 ? -7.651 10.044 -7.795 1.00 0.00 6 ALA A O 15
ATOM 19490 N N . GLN A 1 14 ? -5.801 9.505 -8.993 1.00 0.00 7 GLN A N 15
ATOM 19491 C CA . GLN A 1 14 ? -4.934 9.251 -7.865 1.00 0.00 7 GLN A CA 15
ATOM 19492 C C . GLN A 1 14 ? -5.485 8.160 -6.957 1.00 0.00 7 GLN A C 15
ATOM 19493 O O . GLN A 1 14 ? -6.394 8.382 -6.152 1.00 0.00 7 GLN A O 15
ATOM 19507 N N . ALA A 1 15 ? -4.911 6.996 -7.082 1.00 0.00 8 ALA A N 15
ATOM 19508 C CA . ALA A 1 15 ? -5.349 5.821 -6.343 1.00 0.00 8 ALA A CA 15
ATOM 19509 C C . ALA A 1 15 ? -4.885 5.861 -4.889 1.00 0.00 8 ALA A C 15
ATOM 19510 O O . ALA A 1 15 ? -5.219 4.980 -4.097 1.00 0.00 8 ALA A O 15
ATOM 19517 N N . GLY A 1 16 ? -4.116 6.882 -4.544 1.00 0.00 9 GLY A N 15
ATOM 19518 C CA . GLY A 1 16 ? -3.623 7.008 -3.191 1.00 0.00 9 GLY A CA 15
ATOM 19519 C C . GLY A 1 16 ? -2.401 6.164 -2.958 1.00 0.00 9 GLY A C 15
ATOM 19520 O O . GLY A 1 16 ? -2.071 5.821 -1.819 1.00 0.00 9 GLY A O 15
ATOM 19524 N N . ASP A 1 17 ? -1.736 5.822 -4.039 1.00 0.00 10 ASP A N 15
ATOM 19525 C CA . ASP A 1 17 ? -0.541 5.005 -3.974 1.00 0.00 10 ASP A CA 15
ATOM 19526 C C . ASP A 1 17 ? 0.653 5.873 -3.629 1.00 0.00 10 ASP A C 15
ATOM 19527 O O . ASP A 1 17 ? 1.065 6.728 -4.420 1.00 0.00 10 ASP A O 15
ATOM 19536 N N . ASN A 1 18 ? 1.204 5.659 -2.450 1.00 0.00 11 ASN A N 15
ATOM 19537 C CA . ASN A 1 18 ? 2.339 6.436 -1.976 1.00 0.00 11 ASN A CA 15
ATOM 19538 C C . ASN A 1 18 ? 3.499 5.513 -1.757 1.00 0.00 11 ASN A C 15
ATOM 19539 O O . ASN A 1 18 ? 4.596 5.949 -1.386 1.00 0.00 11 ASN A O 15
ATOM 19550 N N . ALA A 1 19 ? 3.243 4.220 -1.993 1.00 0.00 12 ALA A N 15
ATOM 19551 C CA . ALA A 1 19 ? 4.210 3.163 -1.772 1.00 0.00 12 ALA A CA 15
ATOM 19552 C C . ALA A 1 19 ? 4.507 3.003 -0.284 1.00 0.00 12 ALA A C 15
ATOM 19553 O O . ALA A 1 19 ? 3.969 3.740 0.542 1.00 0.00 12 ALA A O 15
ATOM 19560 N N . GLU A 1 20 ? 5.360 2.045 0.043 1.00 0.00 13 GLU A N 15
ATOM 19561 C CA . GLU A 1 20 ? 5.714 1.734 1.426 1.00 0.00 13 GLU A CA 15
ATOM 19562 C C . GLU A 1 20 ? 4.544 1.130 2.178 1.00 0.00 13 GLU A C 15
ATOM 19563 O O . GLU A 1 20 ? 4.316 1.425 3.348 1.00 0.00 13 GLU A O 15
ATOM 19575 N N . TYR A 1 21 ? 3.834 0.266 1.510 1.00 0.00 14 TYR A N 15
ATOM 19576 C CA . TYR A 1 21 ? 2.706 -0.418 2.104 1.00 0.00 14 TYR A CA 15
ATOM 19577 C C . TYR A 1 21 ? 2.772 -1.901 1.845 1.00 0.00 14 TYR A C 15
ATOM 19578 O O . TYR A 1 21 ? 3.427 -2.357 0.903 1.00 0.00 14 TYR A O 15
ATOM 19596 N N . ILE A 1 22 ? 2.082 -2.640 2.670 1.00 0.00 15 ILE A N 15
ATOM 19597 C CA . ILE A 1 22 ? 2.040 -4.073 2.583 1.00 0.00 15 ILE A CA 15
ATOM 19598 C C . ILE A 1 22 ? 0.589 -4.510 2.500 1.00 0.00 15 ILE A C 15
ATOM 19599 O O . ILE A 1 22 ? -0.320 -3.745 2.835 1.00 0.00 15 ILE A O 15
ATOM 19615 N N . LYS A 1 23 ? 0.367 -5.701 2.056 1.00 0.00 16 LYS A N 15
ATOM 19616 C CA . LYS A 1 23 ? -0.971 -6.226 1.998 1.00 0.00 16 LYS A CA 15
ATOM 19617 C C . LYS A 1 23 ? -1.222 -7.156 3.149 1.00 0.00 16 LYS A C 15
ATOM 19618 O O . LYS A 1 23 ? -0.333 -7.883 3.579 1.00 0.00 16 LYS A O 15
ATOM 19637 N N . ILE A 1 24 ? -2.408 -7.111 3.654 1.00 0.00 17 ILE A N 15
ATOM 19638 C CA . ILE A 1 24 ? -2.828 -8.020 4.681 1.00 0.00 17 ILE A CA 15
ATOM 19639 C C . ILE A 1 24 ? -4.071 -8.749 4.251 1.00 0.00 17 ILE A C 15
ATOM 19640 O O . ILE A 1 24 ? -5.063 -8.132 3.846 1.00 0.00 17 ILE A O 15
ATOM 19656 N N . LYS A 1 25 ? -4.019 -10.054 4.313 1.00 0.00 18 LYS A N 15
ATOM 19657 C CA . LYS A 1 25 ? -5.152 -10.850 3.971 1.00 0.00 18 LYS A CA 15
ATOM 19658 C C . LYS A 1 25 ? -5.896 -11.159 5.244 1.00 0.00 18 LYS A C 15
ATOM 19659 O O . LYS A 1 25 ? -5.457 -11.983 6.054 1.00 0.00 18 LYS A O 15
ATOM 19678 N N . VAL A 1 26 ? -6.994 -10.487 5.436 1.00 0.00 19 VAL A N 15
ATOM 19679 C CA . VAL A 1 26 ? -7.787 -10.673 6.611 1.00 0.00 19 VAL A CA 15
ATOM 19680 C C . VAL A 1 26 ? -8.715 -11.825 6.400 1.00 0.00 19 VAL A C 15
ATOM 19681 O O . VAL A 1 26 ? -9.625 -11.741 5.593 1.00 0.00 19 VAL A O 15
ATOM 19694 N N . VAL A 1 27 ? -8.497 -12.891 7.114 1.00 0.00 20 VAL A N 15
ATOM 19695 C CA . VAL A 1 27 ? -9.342 -14.035 6.984 1.00 0.00 20 VAL A CA 15
ATOM 19696 C C . VAL A 1 27 ? -10.081 -14.290 8.274 1.00 0.00 20 VAL A C 15
ATOM 19697 O O . VAL A 1 27 ? -9.483 -14.417 9.343 1.00 0.00 20 VAL A O 15
ATOM 19710 N N . GLY A 1 28 ? -11.384 -14.320 8.173 1.00 0.00 21 GLY A N 15
ATOM 19711 C CA . GLY A 1 28 ? -12.200 -14.529 9.335 1.00 0.00 21 GLY A CA 15
ATOM 19712 C C . GLY A 1 28 ? -12.393 -15.992 9.636 1.00 0.00 21 GLY A C 15
ATOM 19713 O O . GLY A 1 28 ? -11.960 -16.853 8.869 1.00 0.00 21 GLY A O 15
ATOM 19717 N N . GLN A 1 29 ? -13.073 -16.278 10.725 1.00 0.00 22 GLN A N 15
ATOM 19718 C CA . GLN A 1 29 ? -13.295 -17.651 11.158 1.00 0.00 22 GLN A CA 15
ATOM 19719 C C . GLN A 1 29 ? -14.376 -18.314 10.345 1.00 0.00 22 GLN A C 15
ATOM 19720 O O . GLN A 1 29 ? -14.551 -19.533 10.383 1.00 0.00 22 GLN A O 15
ATOM 19734 N N . ASP A 1 30 ? -15.086 -17.505 9.616 1.00 0.00 23 ASP A N 15
ATOM 19735 C CA . ASP A 1 30 ? -16.094 -17.975 8.691 1.00 0.00 23 ASP A CA 15
ATOM 19736 C C . ASP A 1 30 ? -15.446 -18.256 7.348 1.00 0.00 23 ASP A C 15
ATOM 19737 O O . ASP A 1 30 ? -16.124 -18.416 6.337 1.00 0.00 23 ASP A O 15
ATOM 19746 N N . SER A 1 31 ? -14.104 -18.298 7.364 1.00 0.00 24 SER A N 15
ATOM 19747 C CA . SER A 1 31 ? -13.289 -18.574 6.179 1.00 0.00 24 SER A CA 15
ATOM 19748 C C . SER A 1 31 ? -13.415 -17.461 5.147 1.00 0.00 24 SER A C 15
ATOM 19749 O O . SER A 1 31 ? -13.325 -17.696 3.947 1.00 0.00 24 SER A O 15
ATOM 19757 N N . ASN A 1 32 ? -13.595 -16.245 5.623 1.00 0.00 25 ASN A N 15
ATOM 19758 C CA . ASN A 1 32 ? -13.713 -15.095 4.721 1.00 0.00 25 ASN A CA 15
ATOM 19759 C C . ASN A 1 32 ? -12.451 -14.264 4.737 1.00 0.00 25 ASN A C 15
ATOM 19760 O O . ASN A 1 32 ? -12.137 -13.626 5.732 1.00 0.00 25 ASN A O 15
ATOM 19771 N N . GLU A 1 33 ? -11.745 -14.277 3.635 1.00 0.00 26 GLU A N 15
ATOM 19772 C CA . GLU A 1 33 ? -10.501 -13.541 3.496 1.00 0.00 26 GLU A CA 15
ATOM 19773 C C . GLU A 1 33 ? -10.664 -12.341 2.562 1.00 0.00 26 GLU A C 15
ATOM 19774 O O . GLU A 1 33 ? -11.218 -12.454 1.467 1.00 0.00 26 GLU A O 15
ATOM 19786 N N . VAL A 1 34 ? -10.163 -11.208 3.008 1.00 0.00 27 VAL A N 15
ATOM 19787 C CA . VAL A 1 34 ? -10.226 -9.963 2.265 1.00 0.00 27 VAL A CA 15
ATOM 19788 C C . VAL A 1 34 ? -8.867 -9.288 2.306 1.00 0.00 27 VAL A C 15
ATOM 19789 O O . VAL A 1 34 ? -8.161 -9.365 3.308 1.00 0.00 27 VAL A O 15
ATOM 19802 N N . HIS A 1 35 ? -8.483 -8.654 1.224 1.00 0.00 28 HIS A N 15
ATOM 19803 C CA . HIS A 1 35 ? -7.163 -8.069 1.149 1.00 0.00 28 HIS A CA 15
ATOM 19804 C C . HIS A 1 35 ? -7.191 -6.566 1.364 1.00 0.00 28 HIS A C 15
ATOM 19805 O O . HIS A 1 35 ? -7.739 -5.813 0.559 1.00 0.00 28 HIS A O 15
ATOM 19819 N N . PHE A 1 36 ? -6.607 -6.150 2.463 1.00 0.00 29 PHE A N 15
ATOM 19820 C CA . PHE A 1 36 ? -6.454 -4.741 2.791 1.00 0.00 29 PHE A CA 15
ATOM 19821 C C . PHE A 1 36 ? -4.998 -4.347 2.718 1.00 0.00 29 PHE A C 15
ATOM 19822 O O . PHE A 1 36 ? -4.120 -5.166 2.969 1.00 0.00 29 PHE A O 15
ATOM 19839 N N . ARG A 1 37 ? -4.735 -3.110 2.363 1.00 0.00 30 ARG A N 15
ATOM 19840 C CA . ARG A 1 37 ? -3.371 -2.648 2.291 1.00 0.00 30 ARG A CA 15
ATOM 19841 C C . ARG A 1 37 ? -3.089 -1.627 3.372 1.00 0.00 30 ARG A C 15
ATOM 19842 O O . ARG A 1 37 ? -3.765 -0.601 3.475 1.00 0.00 30 ARG A O 15
ATOM 19863 N N . VAL A 1 38 ? -2.089 -1.918 4.162 1.00 0.00 31 VAL A N 15
ATOM 19864 C CA . VAL A 1 38 ? -1.677 -1.066 5.263 1.00 0.00 31 VAL A CA 15
ATOM 19865 C C . VAL A 1 38 ? -0.164 -0.974 5.284 1.00 0.00 31 VAL A C 15
ATOM 19866 O O . VAL A 1 38 ? 0.504 -1.631 4.508 1.00 0.00 31 VAL A O 15
ATOM 19879 N N . LYS A 1 39 ? 0.370 -0.157 6.140 1.00 0.00 32 LYS A N 15
ATOM 19880 C CA . LYS A 1 39 ? 1.802 0.001 6.223 1.00 0.00 32 LYS A CA 15
ATOM 19881 C C . LYS A 1 39 ? 2.388 -1.002 7.219 1.00 0.00 32 LYS A C 15
ATOM 19882 O O . LYS A 1 39 ? 1.669 -1.539 8.056 1.00 0.00 32 LYS A O 15
ATOM 19901 N N . TYR A 1 40 ? 3.694 -1.248 7.119 1.00 0.00 33 TYR A N 15
ATOM 19902 C CA . TYR A 1 40 ? 4.392 -2.144 8.059 1.00 0.00 33 TYR A CA 15
ATOM 19903 C C . TYR A 1 40 ? 4.155 -1.690 9.505 1.00 0.00 33 TYR A C 15
ATOM 19904 O O . TYR A 1 40 ? 3.995 -2.510 10.406 1.00 0.00 33 TYR A O 15
ATOM 19922 N N . GLY A 1 41 ? 4.147 -0.377 9.711 1.00 0.00 34 GLY A N 15
ATOM 19923 C CA . GLY A 1 41 ? 3.965 0.175 11.039 1.00 0.00 34 GLY A CA 15
ATOM 19924 C C . GLY A 1 41 ? 2.553 0.662 11.284 1.00 0.00 34 GLY A C 15
ATOM 19925 O O . GLY A 1 41 ? 2.328 1.512 12.144 1.00 0.00 34 GLY A O 15
ATOM 19929 N N . THR A 1 42 ? 1.609 0.148 10.515 1.00 0.00 35 THR A N 15
ATOM 19930 C CA . THR A 1 42 ? 0.222 0.521 10.645 1.00 0.00 35 THR A CA 15
ATOM 19931 C C . THR A 1 42 ? -0.351 0.195 12.043 1.00 0.00 35 THR A C 15
ATOM 19932 O O . THR A 1 42 ? -0.003 -0.811 12.659 1.00 0.00 35 THR A O 15
ATOM 19943 N N . SER A 1 43 ? -1.217 1.079 12.528 1.00 0.00 36 SER A N 15
ATOM 19944 C CA . SER A 1 43 ? -1.842 0.925 13.824 1.00 0.00 36 SER A CA 15
ATOM 19945 C C . SER A 1 43 ? -3.094 0.062 13.708 1.00 0.00 36 SER A C 15
ATOM 19946 O O . SER A 1 43 ? -3.696 -0.023 12.637 1.00 0.00 36 SER A O 15
ATOM 19954 N N . MET A 1 44 ? -3.495 -0.548 14.821 1.00 0.00 37 MET A N 15
ATOM 19955 C CA . MET A 1 44 ? -4.667 -1.435 14.859 1.00 0.00 37 MET A CA 15
ATOM 19956 C C . MET A 1 44 ? -5.924 -0.758 14.292 1.00 0.00 37 MET A C 15
ATOM 19957 O O . MET A 1 44 ? -6.756 -1.409 13.666 1.00 0.00 37 MET A O 15
ATOM 19971 N N . ALA A 1 45 ? -6.027 0.547 14.481 1.00 0.00 38 ALA A N 15
ATOM 19972 C CA . ALA A 1 45 ? -7.183 1.307 14.026 1.00 0.00 38 ALA A CA 15
ATOM 19973 C C . ALA A 1 45 ? -7.339 1.261 12.516 1.00 0.00 38 ALA A C 15
ATOM 19974 O O . ALA A 1 45 ? -8.452 1.187 12.011 1.00 0.00 38 ALA A O 15
ATOM 19981 N N . LYS A 1 46 ? -6.218 1.282 11.800 1.00 0.00 39 LYS A N 15
ATOM 19982 C CA . LYS A 1 46 ? -6.239 1.333 10.344 1.00 0.00 39 LYS A CA 15
ATOM 19983 C C . LYS A 1 46 ? -6.977 0.140 9.762 1.00 0.00 39 LYS A C 15
ATOM 19984 O O . LYS A 1 46 ? -7.725 0.282 8.827 1.00 0.00 39 LYS A O 15
ATOM 20003 N N . LEU A 1 47 ? -6.769 -1.020 10.327 1.00 0.00 40 LEU A N 15
ATOM 20004 C CA . LEU A 1 47 ? -7.417 -2.225 9.829 1.00 0.00 40 LEU A CA 15
ATOM 20005 C C . LEU A 1 47 ? -8.797 -2.424 10.436 1.00 0.00 40 LEU A C 15
ATOM 20006 O O . LEU A 1 47 ? -9.748 -2.759 9.730 1.00 0.00 40 LEU A O 15
ATOM 20022 N N . LYS A 1 48 ? -8.904 -2.212 11.739 1.00 0.00 41 LYS A N 15
ATOM 20023 C CA . LYS A 1 48 ? -10.159 -2.413 12.448 1.00 0.00 41 LYS A CA 15
ATOM 20024 C C . LYS A 1 48 ? -11.224 -1.487 11.933 1.00 0.00 41 LYS A C 15
ATOM 20025 O O . LYS A 1 48 ? -12.322 -1.916 11.642 1.00 0.00 41 LYS A O 15
ATOM 20044 N N . LYS A 1 49 ? -10.881 -0.226 11.788 1.00 0.00 42 LYS A N 15
ATOM 20045 C CA . LYS A 1 49 ? -11.817 0.754 11.263 1.00 0.00 42 LYS A CA 15
ATOM 20046 C C . LYS A 1 49 ? -12.185 0.406 9.833 1.00 0.00 42 LYS A C 15
ATOM 20047 O O . LYS A 1 49 ? -13.335 0.525 9.428 1.00 0.00 42 LYS A O 15
ATOM 20066 N N . SER A 1 50 ? -11.193 -0.031 9.079 1.00 0.00 43 SER A N 15
ATOM 20067 C CA . SER A 1 50 ? -11.392 -0.379 7.679 1.00 0.00 43 SER A CA 15
ATOM 20068 C C . SER A 1 50 ? -12.351 -1.561 7.503 1.00 0.00 43 SER A C 15
ATOM 20069 O O . SER A 1 50 ? -13.302 -1.489 6.725 1.00 0.00 43 SER A O 15
ATOM 20077 N N . TYR A 1 51 ? -12.108 -2.632 8.236 1.00 0.00 44 TYR A N 15
ATOM 20078 C CA . TYR A 1 51 ? -12.948 -3.818 8.148 1.00 0.00 44 TYR A CA 15
ATOM 20079 C C . TYR A 1 51 ? -14.299 -3.590 8.779 1.00 0.00 44 TYR A C 15
ATOM 20080 O O . TYR A 1 51 ? -15.331 -3.939 8.202 1.00 0.00 44 TYR A O 15
ATOM 20098 N N . ALA A 1 52 ? -14.291 -2.994 9.958 1.00 0.00 45 ALA A N 15
ATOM 20099 C CA . ALA A 1 52 ? -15.512 -2.745 10.702 1.00 0.00 45 ALA A CA 15
ATOM 20100 C C . ALA A 1 52 ? -16.457 -1.901 9.882 1.00 0.00 45 ALA A C 15
ATOM 20101 O O . ALA A 1 52 ? -17.675 -2.039 9.974 1.00 0.00 45 ALA A O 15
ATOM 20108 N N . ASP A 1 53 ? -15.884 -1.036 9.077 1.00 0.00 46 ASP A N 15
ATOM 20109 C CA . ASP A 1 53 ? -16.658 -0.136 8.233 1.00 0.00 46 ASP A CA 15
ATOM 20110 C C . ASP A 1 53 ? -17.505 -0.888 7.213 1.00 0.00 46 ASP A C 15
ATOM 20111 O O . ASP A 1 53 ? -18.684 -0.583 7.040 1.00 0.00 46 ASP A O 15
ATOM 20120 N N . ARG A 1 54 ? -16.917 -1.886 6.554 1.00 0.00 47 ARG A N 15
ATOM 20121 C CA . ARG A 1 54 ? -17.632 -2.617 5.503 1.00 0.00 47 ARG A CA 15
ATOM 20122 C C . ARG A 1 54 ? -18.748 -3.467 6.099 1.00 0.00 47 ARG A C 15
ATOM 20123 O O . ARG A 1 54 ? -19.728 -3.794 5.429 1.00 0.00 47 ARG A O 15
ATOM 20144 N N . THR A 1 55 ? -18.588 -3.828 7.353 1.00 0.00 48 THR A N 15
ATOM 20145 C CA . THR A 1 55 ? -19.516 -4.720 7.995 1.00 0.00 48 THR A CA 15
ATOM 20146 C C . THR A 1 55 ? -20.492 -3.987 8.929 1.00 0.00 48 THR A C 15
ATOM 20147 O O . THR A 1 55 ? -21.432 -4.592 9.446 1.00 0.00 48 THR A O 15
ATOM 20158 N N . GLY A 1 56 ? -20.269 -2.693 9.139 1.00 0.00 49 GLY A N 15
ATOM 20159 C CA . GLY A 1 56 ? -21.164 -1.911 9.987 1.00 0.00 49 GLY A CA 15
ATOM 20160 C C . GLY A 1 56 ? -21.069 -2.312 11.443 1.00 0.00 49 GLY A C 15
ATOM 20161 O O . GLY A 1 56 ? -22.029 -2.185 12.202 1.00 0.00 49 GLY A O 15
ATOM 20165 N N . VAL A 1 57 ? -19.911 -2.798 11.822 1.00 0.00 50 VAL A N 15
ATOM 20166 C CA . VAL A 1 57 ? -19.664 -3.264 13.170 1.00 0.00 50 VAL A CA 15
ATOM 20167 C C . VAL A 1 57 ? -18.788 -2.277 13.911 1.00 0.00 50 VAL A C 15
ATOM 20168 O O . VAL A 1 57 ? -17.965 -1.600 13.298 1.00 0.00 50 VAL A O 15
ATOM 20181 N N . ALA A 1 58 ? -19.013 -2.152 15.217 1.00 0.00 51 ALA A N 15
ATOM 20182 C CA . ALA A 1 58 ? -18.200 -1.293 16.056 1.00 0.00 51 ALA A CA 15
ATOM 20183 C C . ALA A 1 58 ? -16.726 -1.633 15.863 1.00 0.00 51 ALA A C 15
ATOM 20184 O O . ALA A 1 58 ? -16.340 -2.807 15.880 1.00 0.00 51 ALA A O 15
ATOM 20191 N N . VAL A 1 59 ? -15.916 -0.603 15.692 1.00 0.00 52 VAL A N 15
ATOM 20192 C CA . VAL A 1 59 ? -14.490 -0.762 15.433 1.00 0.00 52 VAL A CA 15
ATOM 20193 C C . VAL A 1 59 ? -13.810 -1.492 16.583 1.00 0.00 52 VAL A C 15
ATOM 20194 O O . VAL A 1 59 ? -13.002 -2.407 16.374 1.00 0.00 52 VAL A O 15
ATOM 20207 N N . ASN A 1 60 ? -14.155 -1.101 17.790 1.00 0.00 53 ASN A N 15
ATOM 20208 C CA . ASN A 1 60 ? -13.598 -1.715 18.985 1.00 0.00 53 ASN A CA 15
ATOM 20209 C C . ASN A 1 60 ? -14.053 -3.167 19.091 1.00 0.00 53 ASN A C 15
ATOM 20210 O O . ASN A 1 60 ? -13.314 -4.032 19.567 1.00 0.00 53 ASN A O 15
ATOM 20221 N N . SER A 1 61 ? -15.263 -3.429 18.607 1.00 0.00 54 SER A N 15
ATOM 20222 C CA . SER A 1 61 ? -15.857 -4.756 18.661 1.00 0.00 54 SER A CA 15
ATOM 20223 C C . SER A 1 61 ? -15.266 -5.701 17.621 1.00 0.00 54 SER A C 15
ATOM 20224 O O . SER A 1 61 ? -15.508 -6.899 17.676 1.00 0.00 54 SER A O 15
ATOM 20232 N N . LEU A 1 62 ? -14.491 -5.175 16.691 1.00 0.00 55 LEU A N 15
ATOM 20233 C CA . LEU A 1 62 ? -13.893 -6.012 15.666 1.00 0.00 55 LEU A CA 15
ATOM 20234 C C . LEU A 1 62 ? -12.523 -6.433 16.152 1.00 0.00 55 LEU A C 15
ATOM 20235 O O . LEU A 1 62 ? -11.678 -5.594 16.467 1.00 0.00 55 LEU A O 15
ATOM 20251 N N . ARG A 1 63 ? -12.305 -7.725 16.210 1.00 0.00 56 ARG A N 15
ATOM 20252 C CA . ARG A 1 63 ? -11.121 -8.262 16.846 1.00 0.00 56 ARG A CA 15
ATOM 20253 C C . ARG A 1 63 ? -10.103 -8.738 15.828 1.00 0.00 56 ARG A C 15
ATOM 20254 O O . ARG A 1 63 ? -10.329 -9.731 15.139 1.00 0.00 56 ARG A O 15
ATOM 20275 N N . PHE A 1 64 ? -8.985 -8.037 15.727 1.00 0.00 57 PHE A N 15
ATOM 20276 C CA . PHE A 1 64 ? -7.921 -8.473 14.854 1.00 0.00 57 PHE A CA 15
ATOM 20277 C C . PHE A 1 64 ? -6.734 -8.939 15.656 1.00 0.00 57 PHE A C 15
ATOM 20278 O O . PHE A 1 64 ? -6.229 -8.218 16.527 1.00 0.00 57 PHE A O 15
ATOM 20295 N N . LEU A 1 65 ? -6.292 -10.133 15.367 1.00 0.00 58 LEU A N 15
ATOM 20296 C CA . LEU A 1 65 ? -5.149 -10.707 16.029 1.00 0.00 58 LEU A CA 15
ATOM 20297 C C . LEU A 1 65 ? -4.163 -11.226 15.010 1.00 0.00 58 LEU A C 15
ATOM 20298 O O . LEU A 1 65 ? -4.544 -11.714 13.954 1.00 0.00 58 LEU A O 15
ATOM 20314 N N . PHE A 1 66 ? -2.905 -11.112 15.317 1.00 0.00 59 PHE A N 15
ATOM 20315 C CA . PHE A 1 66 ? -1.877 -11.588 14.436 1.00 0.00 59 PHE A CA 15
ATOM 20316 C C . PHE A 1 66 ? -1.198 -12.778 15.065 1.00 0.00 59 PHE A C 15
ATOM 20317 O O . PHE A 1 66 ? -0.623 -12.662 16.123 1.00 0.00 59 PHE A O 15
ATOM 20334 N N . ASP A 1 67 ? -1.314 -13.927 14.426 1.00 0.00 60 ASP A N 15
ATOM 20335 C CA . ASP A 1 67 ? -0.720 -15.183 14.929 1.00 0.00 60 ASP A CA 15
ATOM 20336 C C . ASP A 1 67 ? -1.245 -15.546 16.324 1.00 0.00 60 ASP A C 15
ATOM 20337 O O . ASP A 1 67 ? -0.647 -16.356 17.033 1.00 0.00 60 ASP A O 15
ATOM 20346 N N . GLY A 1 68 ? -2.371 -14.962 16.702 1.00 0.00 61 GLY A N 15
ATOM 20347 C CA . GLY A 1 68 ? -2.964 -15.260 17.987 1.00 0.00 61 GLY A CA 15
ATOM 20348 C C . GLY A 1 68 ? -2.649 -14.221 19.047 1.00 0.00 61 GLY A C 15
ATOM 20349 O O . GLY A 1 68 ? -2.980 -14.406 20.218 1.00 0.00 61 GLY A O 15
ATOM 20353 N N . ARG A 1 69 ? -2.011 -13.134 18.648 1.00 0.00 62 ARG A N 15
ATOM 20354 C CA . ARG A 1 69 ? -1.725 -12.053 19.570 1.00 0.00 62 ARG A CA 15
ATOM 20355 C C . ARG A 1 69 ? -2.417 -10.784 19.114 1.00 0.00 62 ARG A C 15
ATOM 20356 O O . ARG A 1 69 ? -2.577 -10.544 17.918 1.00 0.00 62 ARG A O 15
ATOM 20377 N N . ARG A 1 70 ? -2.825 -9.994 20.066 1.00 0.00 63 ARG A N 15
ATOM 20378 C CA . ARG A 1 70 ? -3.610 -8.801 19.812 1.00 0.00 63 ARG A CA 15
ATOM 20379 C C . ARG A 1 70 ? -2.822 -7.733 19.100 1.00 0.00 63 ARG A C 15
ATOM 20380 O O . ARG A 1 70 ? -1.691 -7.439 19.459 1.00 0.00 63 ARG A O 15
ATOM 20401 N N . ILE A 1 71 ? -3.442 -7.148 18.097 1.00 0.00 64 ILE A N 15
ATOM 20402 C CA . ILE A 1 71 ? -2.839 -6.075 17.339 1.00 0.00 64 ILE A CA 15
ATOM 20403 C C . ILE A 1 71 ? -3.220 -4.761 17.969 1.00 0.00 64 ILE A C 15
ATOM 20404 O O . ILE A 1 71 ? -4.402 -4.441 18.081 1.00 0.00 64 ILE A O 15
ATOM 20420 N N . ASN A 1 72 ? -2.227 -4.018 18.397 1.00 0.00 65 ASN A N 15
ATOM 20421 C CA . ASN A 1 72 ? -2.453 -2.746 19.040 1.00 0.00 65 ASN A CA 15
ATOM 20422 C C . ASN A 1 72 ? -1.817 -1.628 18.247 1.00 0.00 65 ASN A C 15
ATOM 20423 O O . ASN A 1 72 ? -0.922 -1.857 17.442 1.00 0.00 65 ASN A O 15
ATOM 20434 N N . ASP A 1 73 ? -2.287 -0.413 18.471 1.00 0.00 66 ASP A N 15
ATOM 20435 C CA . ASP A 1 73 ? -1.756 0.762 17.780 1.00 0.00 66 ASP A CA 15
ATOM 20436 C C . ASP A 1 73 ? -0.360 1.088 18.284 1.00 0.00 66 ASP A C 15
ATOM 20437 O O . ASP A 1 73 ? 0.363 1.879 17.686 1.00 0.00 66 ASP A O 15
ATOM 20446 N N . ASP A 1 74 ? 0.001 0.467 19.385 1.00 0.00 67 ASP A N 15
ATOM 20447 C CA . ASP A 1 74 ? 1.294 0.678 20.014 1.00 0.00 67 ASP A CA 15
ATOM 20448 C C . ASP A 1 74 ? 2.368 -0.190 19.366 1.00 0.00 67 ASP A C 15
ATOM 20449 O O . ASP A 1 74 ? 3.565 0.092 19.486 1.00 0.00 67 ASP A O 15
ATOM 20458 N N . ASP A 1 75 ? 1.936 -1.239 18.668 1.00 0.00 68 ASP A N 15
ATOM 20459 C CA . ASP A 1 75 ? 2.860 -2.178 18.037 1.00 0.00 68 ASP A CA 15
ATOM 20460 C C . ASP A 1 75 ? 3.724 -1.513 16.982 1.00 0.00 68 ASP A C 15
ATOM 20461 O O . ASP A 1 75 ? 3.287 -0.593 16.279 1.00 0.00 68 ASP A O 15
ATOM 20470 N N . THR A 1 76 ? 4.950 -1.979 16.885 1.00 0.00 69 THR A N 15
ATOM 20471 C CA . THR A 1 76 ? 5.896 -1.472 15.925 1.00 0.00 69 THR A CA 15
ATOM 20472 C C . THR A 1 76 ? 6.037 -2.450 14.755 1.00 0.00 69 THR A C 15
ATOM 20473 O O . THR A 1 76 ? 5.751 -3.646 14.897 1.00 0.00 69 THR A O 15
ATOM 20484 N N . PRO A 1 77 ? 6.501 -1.969 13.587 1.00 0.00 70 PRO A N 15
ATOM 20485 C CA . PRO A 1 77 ? 6.671 -2.814 12.393 1.00 0.00 70 PRO A CA 15
ATOM 20486 C C . PRO A 1 77 ? 7.677 -3.947 12.615 1.00 0.00 70 PRO A C 15
ATOM 20487 O O . PRO A 1 77 ? 7.648 -4.967 11.923 1.00 0.00 70 PRO A O 15
ATOM 20498 N N . LYS A 1 78 ? 8.547 -3.773 13.597 1.00 0.00 71 LYS A N 15
ATOM 20499 C CA . LYS A 1 78 ? 9.571 -4.737 13.887 1.00 0.00 71 LYS A CA 15
ATOM 20500 C C . LYS A 1 78 ? 9.038 -5.873 14.781 1.00 0.00 71 LYS A C 15
ATOM 20501 O O . LYS A 1 78 ? 9.588 -6.971 14.793 1.00 0.00 71 LYS A O 15
ATOM 20520 N N . THR A 1 79 ? 7.961 -5.605 15.508 1.00 0.00 72 THR A N 15
ATOM 20521 C CA . THR A 1 79 ? 7.390 -6.606 16.387 1.00 0.00 72 THR A CA 15
ATOM 20522 C C . THR A 1 79 ? 6.259 -7.335 15.672 1.00 0.00 72 THR A C 15
ATOM 20523 O O . THR A 1 79 ? 6.031 -8.523 15.895 1.00 0.00 72 THR A O 15
ATOM 20534 N N . LEU A 1 80 ? 5.549 -6.611 14.797 1.00 0.00 73 LEU A N 15
ATOM 20535 C CA . LEU A 1 80 ? 4.479 -7.209 14.022 1.00 0.00 73 LEU A CA 15
ATOM 20536 C C . LEU A 1 80 ? 5.055 -8.124 12.963 1.00 0.00 73 LEU A C 15
ATOM 20537 O O . LEU A 1 80 ? 4.402 -9.059 12.534 1.00 0.00 73 LEU A O 15
ATOM 20553 N N . GLU A 1 81 ? 6.300 -7.837 12.554 1.00 0.00 74 GLU A N 15
ATOM 20554 C CA . GLU A 1 81 ? 7.030 -8.664 11.596 1.00 0.00 74 GLU A CA 15
ATOM 20555 C C . GLU A 1 81 ? 6.194 -9.001 10.345 1.00 0.00 74 GLU A C 15
ATOM 20556 O O . GLU A 1 81 ? 6.345 -10.074 9.752 1.00 0.00 74 GLU A O 15
ATOM 20568 N N . MET A 1 82 ? 5.339 -8.078 9.942 1.00 0.00 75 MET A N 15
ATOM 20569 C CA . MET A 1 82 ? 4.477 -8.278 8.790 1.00 0.00 75 MET A CA 15
ATOM 20570 C C . MET A 1 82 ? 5.170 -7.863 7.504 1.00 0.00 75 MET A C 15
ATOM 20571 O O . MET A 1 82 ? 6.128 -7.083 7.525 1.00 0.00 75 MET A O 15
ATOM 20585 N N . GLU A 1 83 ? 4.686 -8.382 6.394 1.00 0.00 76 GLU A N 15
ATOM 20586 C CA . GLU A 1 83 ? 5.202 -8.047 5.099 1.00 0.00 76 GLU A CA 15
ATOM 20587 C C . GLU A 1 83 ? 4.081 -8.150 4.101 1.00 0.00 76 GLU A C 15
ATOM 20588 O O . GLU A 1 83 ? 2.946 -8.460 4.476 1.00 0.00 76 GLU A O 15
ATOM 20600 N N . ASP A 1 84 ? 4.377 -7.887 2.851 1.00 0.00 77 ASP A N 15
ATOM 20601 C CA . ASP A 1 84 ? 3.366 -7.891 1.815 1.00 0.00 77 ASP A CA 15
ATOM 20602 C C . ASP A 1 84 ? 2.620 -9.225 1.743 1.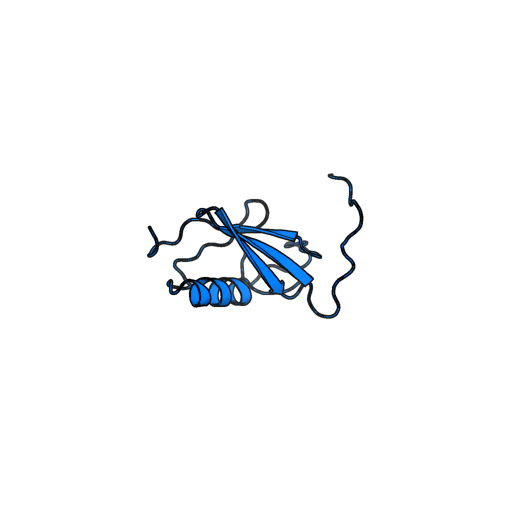00 0.00 77 ASP A C 15
ATOM 20603 O O . ASP A 1 84 ? 3.223 -10.293 1.757 1.00 0.00 77 ASP A O 15
ATOM 20612 N N . ASP A 1 85 ? 1.299 -9.113 1.784 1.00 0.00 78 ASP A N 15
ATOM 20613 C CA . ASP A 1 85 ? 0.335 -10.222 1.611 1.00 0.00 78 ASP A CA 15
ATOM 20614 C C . ASP A 1 85 ? 0.358 -11.250 2.739 1.00 0.00 78 ASP A C 15
ATOM 20615 O O . ASP A 1 85 ? 0.064 -12.428 2.535 1.00 0.00 78 ASP A O 15
ATOM 20624 N N . ASP A 1 86 ? 0.645 -10.784 3.951 1.00 0.00 79 ASP A N 15
ATOM 20625 C CA . ASP A 1 86 ? 0.623 -11.658 5.117 1.00 0.00 79 ASP A CA 15
ATOM 20626 C C . ASP A 1 86 ? -0.816 -11.873 5.567 1.00 0.00 79 ASP A C 15
ATOM 20627 O O . ASP A 1 86 ? -1.747 -11.316 4.985 1.00 0.00 79 ASP A O 15
ATOM 20636 N N . VAL A 1 87 ? -1.000 -12.661 6.592 1.00 0.00 80 VAL A N 15
ATOM 20637 C CA . VAL A 1 87 ? -2.325 -13.034 7.036 1.00 0.00 80 VAL A CA 15
ATOM 20638 C C . VAL A 1 87 ? -2.653 -12.438 8.394 1.00 0.00 80 VAL A C 15
ATOM 20639 O O . VAL A 1 87 ? -1.768 -12.188 9.213 1.00 0.00 80 VAL A O 15
ATOM 20652 N N . ILE A 1 88 ? -3.925 -12.215 8.619 1.00 0.00 81 ILE A N 15
ATOM 20653 C CA . ILE A 1 88 ? -4.405 -11.693 9.871 1.00 0.00 81 ILE A CA 15
ATOM 20654 C C . ILE A 1 88 ? -5.571 -12.546 10.345 1.00 0.00 81 ILE A C 15
ATOM 20655 O O . ILE A 1 88 ? -6.361 -13.044 9.530 1.00 0.00 81 ILE A O 15
ATOM 20671 N N . GLU A 1 89 ? -5.671 -12.721 11.636 1.00 0.00 82 GLU A N 15
ATOM 20672 C CA . GLU A 1 89 ? -6.710 -13.531 12.212 1.00 0.00 82 GLU A CA 15
ATOM 20673 C C . GLU A 1 89 ? -7.769 -12.648 12.832 1.00 0.00 82 GLU A C 15
ATOM 20674 O O . GLU A 1 89 ? -7.459 -11.638 13.461 1.00 0.00 82 GLU A O 15
ATOM 20686 N N . VAL A 1 90 ? -9.006 -13.017 12.652 1.00 0.00 83 VAL A N 15
ATOM 20687 C CA . VAL A 1 90 ? -10.108 -12.251 13.188 1.00 0.00 83 VAL A CA 15
ATOM 20688 C C . VAL A 1 90 ? -10.950 -13.094 14.121 1.00 0.00 83 VAL A C 15
ATOM 20689 O O . VAL A 1 90 ? -11.327 -14.223 13.798 1.00 0.00 83 VAL A O 15
ATOM 20702 N N . TYR A 1 91 ? -11.210 -12.555 15.281 1.00 0.00 84 TYR A N 15
ATOM 20703 C CA . TYR A 1 91 ? -12.029 -13.206 16.262 1.00 0.00 84 TYR A CA 15
ATOM 20704 C C . TYR A 1 91 ? -13.426 -12.618 16.251 1.00 0.00 84 TYR A C 15
ATOM 20705 O O . TYR A 1 91 ? -13.654 -11.576 15.632 1.00 0.00 84 TYR A O 15
ATOM 20723 N N . GLN A 1 92 ? -14.354 -13.268 16.931 1.00 0.00 85 GLN A N 15
ATOM 20724 C CA . GLN A 1 92 ? -15.752 -12.888 16.836 1.00 0.00 85 GLN A CA 15
ATOM 20725 C C . GLN A 1 92 ? -16.011 -11.527 17.460 1.00 0.00 85 GLN A C 15
ATOM 20726 O O . GLN A 1 92 ? -15.553 -11.224 18.572 1.00 0.00 85 GLN A O 15
ATOM 20740 N N . GLU A 1 93 ? -16.749 -10.720 16.724 1.00 0.00 86 GLU A N 15
ATOM 20741 C CA . GLU A 1 93 ? -17.054 -9.358 17.093 1.00 0.00 86 GLU A CA 15
ATOM 20742 C C . GLU A 1 93 ? -18.187 -9.276 18.118 1.00 0.00 86 GLU A C 15
ATOM 20743 O O . GLU A 1 93 ? -19.007 -10.186 18.236 1.00 0.00 86 GLU A O 15
ATOM 20755 N N . GLN A 1 94 ? -18.224 -8.169 18.843 1.00 0.00 87 GLN A N 15
ATOM 20756 C CA . GLN A 1 94 ? -19.203 -7.958 19.902 1.00 0.00 87 GLN A CA 15
ATOM 20757 C C . GLN A 1 94 ? -20.577 -7.535 19.371 1.00 0.00 87 GLN A C 15
ATOM 20758 O O . GLN A 1 94 ? -21.598 -8.133 19.716 1.00 0.00 87 GLN A O 15
ATOM 20772 N N . LEU A 1 95 ? -20.599 -6.498 18.539 1.00 0.00 88 LEU A N 15
ATOM 20773 C CA . LEU A 1 95 ? -21.854 -5.976 18.000 1.00 0.00 88 LEU A CA 15
ATOM 20774 C C . LEU A 1 95 ? -22.541 -6.998 17.095 1.00 0.00 88 LEU A C 15
ATOM 20775 O O . LEU A 1 95 ? -23.760 -7.162 17.139 1.00 0.00 88 LEU A O 15
ATOM 20791 N N . GLY A 1 96 ? -21.754 -7.683 16.288 1.00 0.00 89 GLY A N 15
ATOM 20792 C CA . GLY A 1 96 ? -22.306 -8.688 15.398 1.00 0.00 89 GLY A CA 15
ATOM 20793 C C . GLY A 1 96 ? -22.150 -8.332 13.934 1.00 0.00 89 GLY A C 15
ATOM 20794 O O . GLY A 1 96 ? -22.658 -7.306 13.478 1.00 0.00 89 GLY A O 15
ATOM 20798 N N . GLY A 1 97 ? -21.435 -9.178 13.210 1.00 0.00 90 GLY A N 15
ATOM 20799 C CA . GLY A 1 97 ? -21.225 -8.971 11.795 1.00 0.00 90 GLY A CA 15
ATOM 20800 C C . GLY A 1 97 ? -22.184 -9.783 10.960 1.00 0.00 90 GLY A C 15
ATOM 20801 O O . GLY A 1 97 ? -21.896 -10.964 10.693 1.00 0.00 90 GLY A O 15
ATOM 20806 N N . MET A 1 8 ? 12.556 12.530 7.941 1.00 0.00 1 MET A N 16
ATOM 20807 C CA . MET A 1 8 ? 12.911 11.712 9.120 1.00 0.00 1 MET A CA 16
ATOM 20808 C C . MET A 1 8 ? 11.940 11.952 10.260 1.00 0.00 1 MET A C 16
ATOM 20809 O O . MET A 1 8 ? 12.032 11.321 11.312 1.00 0.00 1 MET A O 16
ATOM 20823 N N . ALA A 1 9 ? 11.005 12.851 10.040 1.00 0.00 2 ALA A N 16
ATOM 20824 C CA . ALA A 1 9 ? 10.010 13.193 11.042 1.00 0.00 2 ALA A CA 16
ATOM 20825 C C . ALA A 1 9 ? 8.928 12.121 11.119 1.00 0.00 2 ALA A C 16
ATOM 20826 O O . ALA A 1 9 ? 8.743 11.345 10.177 1.00 0.00 2 ALA A O 16
ATOM 20833 N N . ASP A 1 10 ? 8.204 12.082 12.236 1.00 0.00 3 ASP A N 16
ATOM 20834 C CA . ASP A 1 10 ? 7.126 11.105 12.410 1.00 0.00 3 ASP A CA 16
ATOM 20835 C C . ASP A 1 10 ? 5.886 11.565 11.650 1.00 0.00 3 ASP A C 16
ATOM 20836 O O . ASP A 1 10 ? 4.863 10.876 11.619 1.00 0.00 3 ASP A O 16
ATOM 20845 N N . ASP A 1 11 ? 5.995 12.744 11.046 1.00 0.00 4 ASP A N 16
ATOM 20846 C CA . ASP A 1 11 ? 4.951 13.301 10.192 1.00 0.00 4 ASP A CA 16
ATOM 20847 C C . ASP A 1 11 ? 4.734 12.413 8.985 1.00 0.00 4 ASP A C 16
ATOM 20848 O O . ASP A 1 11 ? 3.609 12.240 8.520 1.00 0.00 4 ASP A O 16
ATOM 20857 N N . ALA A 1 12 ? 5.852 11.875 8.472 1.00 0.00 5 ALA A N 16
ATOM 20858 C CA . ALA A 1 12 ? 5.890 11.017 7.277 1.00 0.00 5 ALA A CA 16
ATOM 20859 C C . ALA A 1 12 ? 5.778 11.833 5.998 1.00 0.00 5 ALA A C 16
ATOM 20860 O O . ALA A 1 12 ? 6.257 11.410 4.946 1.00 0.00 5 ALA A O 16
ATOM 20867 N N . ALA A 1 13 ? 5.173 13.009 6.115 1.00 0.00 6 ALA A N 16
ATOM 20868 C CA . ALA A 1 13 ? 5.007 13.944 4.998 1.00 0.00 6 ALA A CA 16
ATOM 20869 C C . ALA A 1 13 ? 4.312 13.288 3.811 1.00 0.00 6 ALA A C 16
ATOM 20870 O O . ALA A 1 13 ? 4.973 12.790 2.890 1.00 0.00 6 ALA A O 16
ATOM 20877 N N . GLN A 1 14 ? 2.973 13.270 3.848 1.00 0.00 7 GLN A N 16
ATOM 20878 C CA . GLN A 1 14 ? 2.178 12.641 2.805 1.00 0.00 7 GLN A CA 16
ATOM 20879 C C . GLN A 1 14 ? 2.491 11.154 2.726 1.00 0.00 7 GLN A C 16
ATOM 20880 O O . GLN A 1 14 ? 3.177 10.601 3.588 1.00 0.00 7 GLN A O 16
ATOM 20894 N N . ALA A 1 15 ? 1.980 10.505 1.715 1.00 0.00 8 ALA A N 16
ATOM 20895 C CA . ALA A 1 15 ? 2.259 9.109 1.524 1.00 0.00 8 ALA A CA 16
ATOM 20896 C C . ALA A 1 15 ? 3.460 8.970 0.627 1.00 0.00 8 ALA A C 16
ATOM 20897 O O . ALA A 1 15 ? 3.948 7.870 0.379 1.00 0.00 8 ALA A O 16
ATOM 20904 N N . GLY A 1 16 ? 3.934 10.114 0.136 1.00 0.00 9 GLY A N 16
ATOM 20905 C CA . GLY A 1 16 ? 5.023 10.127 -0.800 1.00 0.00 9 GLY A CA 16
ATOM 20906 C C . GLY A 1 16 ? 4.553 9.618 -2.124 1.00 0.00 9 GLY A C 16
ATOM 20907 O O . GLY A 1 16 ? 5.354 9.221 -2.975 1.00 0.00 9 GLY A O 16
ATOM 20911 N N . ASP A 1 17 ? 3.228 9.647 -2.290 1.00 0.00 10 ASP A N 16
ATOM 20912 C CA . ASP A 1 17 ? 2.562 9.103 -3.459 1.00 0.00 10 ASP A CA 16
ATOM 20913 C C . ASP A 1 17 ? 2.972 7.649 -3.633 1.00 0.00 10 ASP A C 16
ATOM 20914 O O . ASP A 1 17 ? 3.437 7.226 -4.690 1.00 0.00 10 ASP A O 16
ATOM 20923 N N . ASN A 1 18 ? 2.827 6.899 -2.547 1.00 0.00 11 ASN A N 16
ATOM 20924 C CA . ASN A 1 18 ? 3.214 5.502 -2.504 1.00 0.00 11 ASN A CA 16
ATOM 20925 C C . ASN A 1 18 ? 2.396 4.725 -3.495 1.00 0.00 11 ASN A C 16
ATOM 20926 O O . ASN A 1 18 ? 2.931 3.912 -4.261 1.00 0.00 11 ASN A O 16
ATOM 20937 N N . ALA A 1 19 ? 1.088 5.003 -3.490 1.00 0.00 12 ALA A N 16
ATOM 20938 C CA . ALA A 1 19 ? 0.153 4.383 -4.397 1.00 0.00 12 ALA A CA 16
ATOM 20939 C C . ALA A 1 19 ? 0.201 2.866 -4.266 1.00 0.00 12 ALA A C 16
ATOM 20940 O O . ALA A 1 19 ? 0.655 2.347 -3.241 1.00 0.00 12 ALA A O 16
ATOM 20947 N N . GLU A 1 20 ? -0.288 2.168 -5.287 1.00 0.00 13 GLU A N 16
ATOM 20948 C CA . GLU A 1 20 ? -0.251 0.717 -5.327 1.00 0.00 13 GLU A CA 16
ATOM 20949 C C . GLU A 1 20 ? -0.835 0.095 -4.069 1.00 0.00 13 GLU A C 16
ATOM 20950 O O . GLU A 1 20 ? -0.119 -0.488 -3.253 1.00 0.00 13 GLU A O 16
ATOM 20962 N N . TYR A 1 21 ? -2.121 0.242 -3.897 1.00 0.00 14 TYR A N 16
ATOM 20963 C CA . TYR A 1 21 ? -2.769 -0.298 -2.740 1.00 0.00 14 TYR A CA 16
ATOM 20964 C C . TYR A 1 21 ? -3.462 -1.589 -3.079 1.00 0.00 14 TYR A C 16
ATOM 20965 O O . TYR A 1 21 ? -3.902 -1.805 -4.218 1.00 0.00 14 TYR A O 16
ATOM 20983 N N . ILE A 1 22 ? -3.568 -2.436 -2.106 1.00 0.00 15 ILE A N 16
ATOM 20984 C CA . ILE A 1 22 ? -4.093 -3.754 -2.297 1.00 0.00 15 ILE A CA 16
ATOM 20985 C C . ILE A 1 22 ? -5.436 -3.852 -1.618 1.00 0.00 15 ILE A C 16
ATOM 20986 O O . ILE A 1 22 ? -5.777 -3.030 -0.769 1.00 0.00 15 ILE A O 16
ATOM 21002 N N . LYS A 1 23 ? -6.195 -4.816 -1.990 1.00 0.00 16 LYS A N 16
ATOM 21003 C CA . LYS A 1 23 ? -7.491 -4.985 -1.420 1.00 0.00 16 LYS A CA 16
ATOM 21004 C C . LYS A 1 23 ? -7.496 -6.197 -0.530 1.00 0.00 16 LYS A C 16
ATOM 21005 O O . LYS A 1 23 ? -6.794 -7.153 -0.786 1.00 0.00 16 LYS A O 16
ATOM 21024 N N . ILE A 1 24 ? -8.217 -6.128 0.533 1.00 0.00 17 ILE A N 16
ATOM 21025 C CA . ILE A 1 24 ? -8.327 -7.242 1.435 1.00 0.00 17 ILE A CA 16
ATOM 21026 C C . ILE A 1 24 ? -9.770 -7.519 1.806 1.00 0.00 17 ILE A C 16
ATOM 21027 O O . ILE A 1 24 ? -10.532 -6.596 2.115 1.00 0.00 17 ILE A O 16
ATOM 21043 N N . LYS A 1 25 ? -10.153 -8.782 1.753 1.00 0.00 18 LYS A N 16
ATOM 21044 C CA . LYS A 1 25 ? -11.483 -9.170 2.120 1.00 0.00 18 LYS A CA 16
ATOM 21045 C C . LYS A 1 25 ? -11.496 -9.608 3.573 1.00 0.00 18 LYS A C 16
ATOM 21046 O O . LYS A 1 25 ? -11.009 -10.691 3.908 1.00 0.00 18 LYS A O 16
ATOM 21065 N N . VAL A 1 26 ? -12.023 -8.773 4.423 1.00 0.00 19 VAL A N 16
ATOM 21066 C CA . VAL A 1 26 ? -12.186 -9.106 5.809 1.00 0.00 19 VAL A CA 16
ATOM 21067 C C . VAL A 1 26 ? -13.445 -9.917 5.967 1.00 0.00 19 VAL A C 16
ATOM 21068 O O . VAL A 1 26 ? -14.524 -9.428 5.675 1.00 0.00 19 VAL A O 16
ATOM 21081 N N . VAL A 1 27 ? -13.318 -11.146 6.419 1.00 0.00 20 VAL A N 16
ATOM 21082 C CA . VAL A 1 27 ? -14.478 -11.976 6.605 1.00 0.00 20 VAL A CA 16
ATOM 21083 C C . VAL A 1 27 ? -14.595 -12.453 8.042 1.00 0.00 20 VAL A C 16
ATOM 21084 O O . VAL A 1 27 ? -13.682 -13.074 8.597 1.00 0.00 20 VAL A O 16
ATOM 21097 N N . GLY A 1 28 ? -15.716 -12.124 8.644 1.00 0.00 21 GLY A N 16
ATOM 21098 C CA . GLY A 1 28 ? -15.973 -12.516 10.001 1.00 0.00 21 GLY A CA 16
ATOM 21099 C C . GLY A 1 28 ? -16.690 -13.839 10.068 1.00 0.00 21 GLY A C 16
ATOM 21100 O O . GLY A 1 28 ? -17.149 -14.353 9.047 1.00 0.00 21 GLY A O 16
ATOM 21104 N N . GLN A 1 29 ? -16.831 -14.372 11.264 1.00 0.00 22 GLN A N 16
ATOM 21105 C CA . GLN A 1 29 ? -17.431 -15.684 11.454 1.00 0.00 22 GLN A CA 16
ATOM 21106 C C . GLN A 1 29 ? -18.910 -15.669 11.182 1.00 0.00 22 GLN A C 16
ATOM 21107 O O . GLN A 1 29 ? -19.489 -16.676 10.795 1.00 0.00 22 GLN A O 16
ATOM 21121 N N . ASP A 1 30 ? -19.520 -14.525 11.373 1.00 0.00 23 ASP A N 16
ATOM 21122 C CA . ASP A 1 30 ? -20.935 -14.360 11.060 1.00 0.00 23 ASP A CA 16
ATOM 21123 C C . ASP A 1 30 ? -21.126 -14.148 9.561 1.00 0.00 23 ASP A C 16
ATOM 21124 O O . ASP A 1 30 ? -22.136 -13.599 9.125 1.00 0.00 23 ASP A O 16
ATOM 21133 N N . SER A 1 31 ? -20.122 -14.593 8.788 1.00 0.00 24 SER A N 16
ATOM 21134 C CA . SER A 1 31 ? -20.137 -14.551 7.322 1.00 0.00 24 SER A CA 16
ATOM 21135 C C . SER A 1 31 ? -20.060 -13.128 6.801 1.00 0.00 24 SER A C 16
ATOM 21136 O O . SER A 1 31 ? -20.507 -12.844 5.696 1.00 0.00 24 SER A O 16
ATOM 21144 N N . ASN A 1 32 ? -19.465 -12.244 7.569 1.00 0.00 25 ASN A N 16
ATOM 21145 C CA . ASN A 1 32 ? -19.362 -10.858 7.135 1.00 0.00 25 ASN A CA 16
ATOM 21146 C C . ASN A 1 32 ? -18.055 -10.604 6.433 1.00 0.00 25 ASN A C 16
ATOM 21147 O O . ASN A 1 32 ? -17.025 -10.463 7.069 1.00 0.00 25 ASN A O 16
ATOM 21158 N N . GLU A 1 33 ? -18.104 -10.550 5.130 1.00 0.00 26 GLU A N 16
ATOM 21159 C CA . GLU A 1 33 ? -16.927 -10.264 4.340 1.00 0.00 26 GLU A CA 16
ATOM 21160 C C . GLU A 1 33 ? -17.064 -8.917 3.651 1.00 0.00 26 GLU A C 16
ATOM 21161 O O . GLU A 1 33 ? -18.060 -8.645 2.973 1.00 0.00 26 GLU A O 16
ATOM 21173 N N . VAL A 1 34 ? -16.069 -8.085 3.839 1.00 0.00 27 VAL A N 16
ATOM 21174 C CA . VAL A 1 34 ? -16.064 -6.744 3.302 1.00 0.00 27 VAL A CA 16
ATOM 21175 C C . VAL A 1 34 ? -14.706 -6.409 2.704 1.00 0.00 27 VAL A C 16
ATOM 21176 O O . VAL A 1 34 ? -13.668 -6.864 3.193 1.00 0.00 27 VAL A O 16
ATOM 21189 N N . HIS A 1 35 ? -14.717 -5.639 1.633 1.00 0.00 28 HIS A N 16
ATOM 21190 C CA . HIS A 1 35 ? -13.494 -5.278 0.953 1.00 0.00 28 HIS A CA 16
ATOM 21191 C C . HIS A 1 35 ? -12.928 -3.968 1.464 1.00 0.00 28 HIS A C 16
ATOM 21192 O O . HIS A 1 35 ? -13.557 -2.917 1.361 1.00 0.00 28 HIS A O 16
ATOM 21206 N N . PHE A 1 36 ? -11.749 -4.052 2.020 1.00 0.00 29 PHE A N 16
ATOM 21207 C CA . PHE A 1 36 ? -11.001 -2.888 2.453 1.00 0.00 29 PHE A CA 16
ATOM 21208 C C . PHE A 1 36 ? -9.811 -2.679 1.548 1.00 0.00 29 PHE A C 16
ATOM 21209 O O . PHE A 1 36 ? -9.182 -3.641 1.107 1.00 0.00 29 PHE A O 16
ATOM 21226 N N . ARG A 1 37 ? -9.509 -1.437 1.255 1.00 0.00 30 ARG A N 16
ATOM 21227 C CA . ARG A 1 37 ? -8.350 -1.131 0.449 1.00 0.00 30 ARG A CA 16
ATOM 21228 C C . ARG A 1 37 ? -7.238 -0.640 1.354 1.00 0.00 30 ARG A C 16
ATOM 21229 O O . ARG A 1 37 ? -7.358 0.409 1.991 1.00 0.00 30 ARG A O 16
ATOM 21250 N N . VAL A 1 38 ? -6.166 -1.385 1.397 1.00 0.00 31 VAL A N 16
ATOM 21251 C CA . VAL A 1 38 ? -5.047 -1.081 2.273 1.00 0.00 31 VAL A CA 16
ATOM 21252 C C . VAL A 1 38 ? -3.720 -1.204 1.535 1.00 0.00 31 VAL A C 16
ATOM 21253 O O . VAL A 1 38 ? -3.676 -1.595 0.382 1.00 0.00 31 VAL A O 16
ATOM 21266 N N . LYS A 1 39 ? -2.659 -0.852 2.201 1.00 0.00 32 LYS A N 16
ATOM 21267 C CA . LYS A 1 39 ? -1.327 -0.911 1.636 1.00 0.00 32 LYS A CA 16
ATOM 21268 C C . LYS A 1 39 ? -0.725 -2.294 1.887 1.00 0.00 32 LYS A C 16
ATOM 21269 O O . LYS A 1 39 ? -1.172 -3.005 2.785 1.00 0.00 32 LYS A O 16
ATOM 21288 N N . TYR A 1 40 ? 0.277 -2.676 1.093 1.00 0.00 33 TYR A N 16
ATOM 21289 C CA . TYR A 1 40 ? 1.003 -3.929 1.332 1.00 0.00 33 TYR A CA 16
ATOM 21290 C C . TYR A 1 40 ? 1.549 -3.923 2.767 1.00 0.00 33 TYR A C 16
ATOM 21291 O O . TYR A 1 40 ? 1.510 -4.931 3.466 1.00 0.00 33 TYR A O 16
ATOM 21309 N N . GLY A 1 41 ? 2.047 -2.763 3.188 1.00 0.00 34 GLY A N 16
ATOM 21310 C CA . GLY A 1 41 ? 2.595 -2.604 4.520 1.00 0.00 34 GLY A CA 16
ATOM 21311 C C . GLY A 1 41 ? 1.633 -1.900 5.453 1.00 0.00 34 GLY A C 16
ATOM 21312 O O . GLY A 1 41 ? 2.048 -1.111 6.304 1.00 0.00 34 GLY A O 16
ATOM 21316 N N . THR A 1 42 ? 0.347 -2.141 5.257 1.00 0.00 35 THR A N 16
ATOM 21317 C CA . THR A 1 42 ? -0.678 -1.548 6.081 1.00 0.00 35 THR A CA 16
ATOM 21318 C C . THR A 1 42 ? -0.608 -2.046 7.529 1.00 0.00 35 THR A C 16
ATOM 21319 O O . THR A 1 42 ? -0.341 -3.219 7.790 1.00 0.00 35 THR A O 16
ATOM 21330 N N . SER A 1 43 ? -0.830 -1.135 8.455 1.00 0.00 36 SER A N 16
ATOM 21331 C CA . SER A 1 43 ? -0.823 -1.461 9.857 1.00 0.00 36 SER A CA 16
ATOM 21332 C C . SER A 1 43 ? -2.158 -2.069 10.260 1.00 0.00 36 SER A C 16
ATOM 21333 O O . SER A 1 43 ? -3.166 -1.873 9.580 1.00 0.00 36 SER A O 16
ATOM 21341 N N . MET A 1 44 ? -2.172 -2.781 11.379 1.00 0.00 37 MET A N 16
ATOM 21342 C CA . MET A 1 44 ? -3.405 -3.377 11.885 1.00 0.00 37 MET A CA 16
ATOM 21343 C C . MET A 1 44 ? -4.442 -2.297 12.187 1.00 0.00 37 MET A C 16
ATOM 21344 O O . MET A 1 44 ? -5.636 -2.503 12.008 1.00 0.00 37 MET A O 16
ATOM 21358 N N . ALA A 1 45 ? -3.962 -1.135 12.602 1.00 0.00 38 ALA A N 16
ATOM 21359 C CA . ALA A 1 45 ? -4.816 -0.022 12.976 1.00 0.00 38 ALA A CA 16
ATOM 21360 C C . ALA A 1 45 ? -5.661 0.445 11.808 1.00 0.00 38 ALA A C 16
ATOM 21361 O O . ALA A 1 45 ? -6.818 0.809 11.980 1.00 0.00 38 ALA A O 16
ATOM 21368 N N . LYS A 1 46 ? -5.084 0.402 10.620 1.00 0.00 39 LYS A N 16
ATOM 21369 C CA . LYS A 1 46 ? -5.752 0.887 9.425 1.00 0.00 39 LYS A CA 16
ATOM 21370 C C . LYS A 1 46 ? -7.052 0.129 9.180 1.00 0.00 39 LYS A C 16
ATOM 21371 O O . LYS A 1 46 ? -8.066 0.725 8.831 1.00 0.00 39 LYS A O 16
ATOM 21390 N N . LEU A 1 47 ? -7.017 -1.176 9.374 1.00 0.00 40 LEU A N 16
ATOM 21391 C CA . LEU A 1 47 ? -8.194 -2.002 9.166 1.00 0.00 40 LEU A CA 16
ATOM 21392 C C . LEU A 1 47 ? -9.041 -2.130 10.422 1.00 0.00 40 LEU A C 16
ATOM 21393 O O . LEU A 1 47 ? -10.250 -1.957 10.379 1.00 0.00 40 LEU A O 16
ATOM 21409 N N . LYS A 1 48 ? -8.393 -2.431 11.539 1.00 0.00 41 LYS A N 16
ATOM 21410 C CA . LYS A 1 48 ? -9.091 -2.699 12.790 1.00 0.00 41 LYS A CA 16
ATOM 21411 C C . LYS A 1 48 ? -9.864 -1.515 13.266 1.00 0.00 41 LYS A C 16
ATOM 21412 O O . LYS A 1 48 ? -11.030 -1.635 13.599 1.00 0.00 41 LYS A O 16
ATOM 21431 N N . LYS A 1 49 ? -9.229 -0.369 13.272 1.00 0.00 42 LYS A N 16
ATOM 21432 C CA . LYS A 1 49 ? -9.902 0.844 13.676 1.00 0.00 42 LYS A CA 16
ATOM 21433 C C . LYS A 1 49 ? -11.052 1.115 12.739 1.00 0.00 42 LYS A C 16
ATOM 21434 O O . LYS A 1 49 ? -12.143 1.450 13.163 1.00 0.00 42 LYS A O 16
ATOM 21453 N N . SER A 1 50 ? -10.792 0.935 11.458 1.00 0.00 43 SER A N 16
ATOM 21454 C CA . SER A 1 50 ? -11.763 1.231 10.432 1.00 0.00 43 SER A CA 16
ATOM 21455 C C . SER A 1 50 ? -12.985 0.308 10.538 1.00 0.00 43 SER A C 16
ATOM 21456 O O . SER A 1 50 ? -14.129 0.768 10.579 1.00 0.00 43 SER A O 16
ATOM 21464 N N . TYR A 1 51 ? -12.728 -0.982 10.595 1.00 0.00 44 TYR A N 16
ATOM 21465 C CA . TYR A 1 51 ? -13.774 -1.983 10.686 1.00 0.00 44 TYR A CA 16
ATOM 21466 C C . TYR A 1 51 ? -14.526 -1.895 11.990 1.00 0.00 44 TYR A C 16
ATOM 21467 O O . TYR A 1 51 ? -15.753 -1.868 12.007 1.00 0.00 44 TYR A O 16
ATOM 21485 N N . ALA A 1 52 ? -13.786 -1.837 13.081 1.00 0.00 45 ALA A N 16
ATOM 21486 C CA . ALA A 1 52 ? -14.384 -1.786 14.401 1.00 0.00 45 ALA A CA 16
ATOM 21487 C C . ALA A 1 52 ? -15.261 -0.566 14.517 1.00 0.00 45 ALA A C 16
ATOM 21488 O O . ALA A 1 52 ? -16.308 -0.585 15.165 1.00 0.00 45 ALA A O 16
ATOM 21495 N N . ASP A 1 53 ? -14.829 0.489 13.877 1.00 0.00 46 ASP A N 16
ATOM 21496 C CA . ASP A 1 53 ? -15.545 1.760 13.908 1.00 0.00 46 ASP A CA 16
ATOM 21497 C C . ASP A 1 53 ? -16.901 1.645 13.231 1.00 0.00 46 ASP A C 16
ATOM 21498 O O . ASP A 1 53 ? -17.916 2.063 13.785 1.00 0.00 46 ASP A O 16
ATOM 21507 N N . ARG A 1 54 ? -16.922 1.037 12.043 1.00 0.00 47 ARG A N 16
ATOM 21508 C CA . ARG A 1 54 ? -18.162 0.906 11.279 1.00 0.00 47 ARG A CA 16
ATOM 21509 C C . ARG A 1 54 ? -19.142 -0.046 11.959 1.00 0.00 47 ARG A C 16
ATOM 21510 O O . ARG A 1 54 ? -20.349 0.067 11.780 1.00 0.00 47 ARG A O 16
ATOM 21531 N N . THR A 1 55 ? -18.616 -0.980 12.740 1.00 0.00 48 THR A N 16
ATOM 21532 C CA . THR A 1 55 ? -19.457 -1.963 13.405 1.00 0.00 48 THR A CA 16
ATOM 21533 C C . THR A 1 55 ? -19.780 -1.558 14.853 1.00 0.00 48 THR A C 16
ATOM 21534 O O . THR A 1 55 ? -20.538 -2.250 15.549 1.00 0.00 48 THR A O 16
ATOM 21545 N N . GLY A 1 56 ? -19.203 -0.441 15.302 1.00 0.00 49 GLY A N 16
ATOM 21546 C CA . GLY A 1 56 ? -19.468 0.048 16.649 1.00 0.00 49 GLY A CA 16
ATOM 21547 C C . GLY A 1 56 ? -18.887 -0.850 17.722 1.00 0.00 49 GLY A C 16
ATOM 21548 O O . GLY A 1 56 ? -19.480 -1.022 18.784 1.00 0.00 49 GLY A O 16
ATOM 21552 N N . VAL A 1 57 ? -17.737 -1.420 17.437 1.00 0.00 50 VAL A N 16
ATOM 21553 C CA . VAL A 1 57 ? -17.081 -2.345 18.344 1.00 0.00 50 VAL A CA 16
ATOM 21554 C C . VAL A 1 57 ? -15.720 -1.826 18.774 1.00 0.00 50 VAL A C 16
ATOM 21555 O O . VAL A 1 57 ? -15.038 -1.151 18.004 1.00 0.00 50 VAL A O 16
ATOM 21568 N N . ALA A 1 58 ? -15.361 -2.104 20.030 1.00 0.00 51 ALA A N 16
ATOM 21569 C CA . ALA A 1 58 ? -14.054 -1.750 20.564 1.00 0.00 51 ALA A CA 16
ATOM 21570 C C . ALA A 1 58 ? -12.955 -2.252 19.629 1.00 0.00 51 ALA A C 16
ATOM 21571 O O . ALA A 1 58 ? -12.941 -3.429 19.251 1.00 0.00 51 ALA A O 16
ATOM 21578 N N . VAL A 1 59 ? -12.038 -1.362 19.272 1.00 0.00 52 VAL A N 16
ATOM 21579 C CA . VAL A 1 59 ? -10.958 -1.683 18.341 1.00 0.00 52 VAL A CA 16
ATOM 21580 C C . VAL A 1 59 ? -10.074 -2.794 18.892 1.00 0.00 52 VAL A C 16
ATOM 21581 O O . VAL A 1 59 ? -9.716 -3.728 18.179 1.00 0.00 52 VAL A O 16
ATOM 21594 N N . ASN A 1 60 ? -9.745 -2.692 20.164 1.00 0.00 53 ASN A N 16
ATOM 21595 C CA . ASN A 1 60 ? -8.893 -3.677 20.824 1.00 0.00 53 ASN A CA 16
ATOM 21596 C C . ASN A 1 60 ? -9.584 -5.037 20.898 1.00 0.00 53 ASN A C 16
ATOM 21597 O O . ASN A 1 60 ? -8.938 -6.084 20.830 1.00 0.00 53 ASN A O 16
ATOM 21608 N N . SER A 1 61 ? -10.899 -5.010 21.022 1.00 0.00 54 SER A N 16
ATOM 21609 C CA . SER A 1 61 ? -11.685 -6.223 21.141 1.00 0.00 54 SER A CA 16
ATOM 21610 C C . SER A 1 61 ? -11.992 -6.834 19.773 1.00 0.00 54 SER A C 16
ATOM 21611 O O . SER A 1 61 ? -12.570 -7.924 19.683 1.00 0.00 54 SER A O 16
ATOM 21619 N N . LEU A 1 62 ? -11.624 -6.127 18.724 1.00 0.00 55 LEU A N 16
ATOM 21620 C CA . LEU A 1 62 ? -11.791 -6.624 17.377 1.00 0.00 55 LEU A CA 16
ATOM 21621 C C . LEU A 1 62 ? -10.463 -7.242 16.952 1.00 0.00 55 LEU A C 16
ATOM 21622 O O . LEU A 1 62 ? -9.435 -6.567 16.943 1.00 0.00 55 LEU A O 16
ATOM 21638 N N . ARG A 1 63 ? -10.471 -8.514 16.608 1.00 0.00 56 ARG A N 16
ATOM 21639 C CA . ARG A 1 63 ? -9.230 -9.183 16.264 1.00 0.00 56 ARG A CA 16
ATOM 21640 C C . ARG A 1 63 ? -9.262 -9.670 14.847 1.00 0.00 56 ARG A C 16
ATOM 21641 O O . ARG A 1 63 ? -10.180 -10.385 14.442 1.00 0.00 56 ARG A O 16
ATOM 21662 N N . PHE A 1 64 ? -8.263 -9.287 14.096 1.00 0.00 57 PHE A N 16
ATOM 21663 C CA . PHE A 1 64 ? -8.126 -9.732 12.739 1.00 0.00 57 PHE A CA 16
ATOM 21664 C C . PHE A 1 64 ? -7.007 -10.722 12.676 1.00 0.00 57 PHE A C 16
ATOM 21665 O O . PHE A 1 64 ? -5.915 -10.475 13.201 1.00 0.00 57 PHE A O 16
ATOM 21682 N N . LEU A 1 65 ? -7.260 -11.831 12.058 1.00 0.00 58 LEU A N 16
ATOM 21683 C CA . LEU A 1 6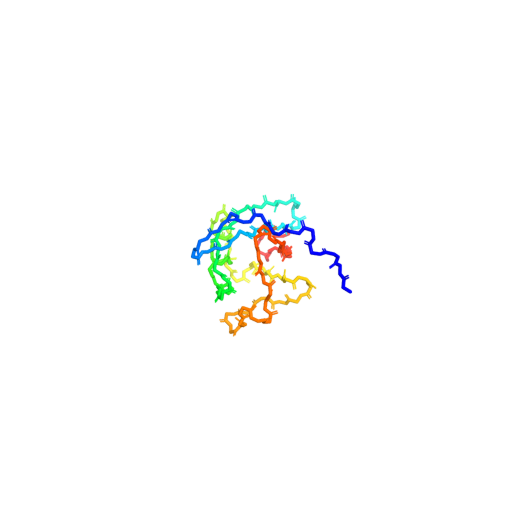5 ? -6.308 -12.881 12.036 1.00 0.00 58 LEU A CA 16
ATOM 21684 C C . LEU A 1 65 ? -5.894 -13.259 10.668 1.00 0.00 58 LEU A C 16
ATOM 21685 O O . LEU A 1 65 ? -6.617 -13.071 9.684 1.00 0.00 58 LEU A O 16
ATOM 21701 N N . PHE A 1 66 ? -4.732 -13.799 10.621 1.00 0.00 59 PHE A N 16
ATOM 21702 C CA . PHE A 1 66 ? -4.188 -14.340 9.423 1.00 0.00 59 PHE A CA 16
ATOM 21703 C C . PHE A 1 66 ? -3.853 -15.778 9.672 1.00 0.00 59 PHE A C 16
ATOM 21704 O O . PHE A 1 66 ? -2.899 -16.085 10.379 1.00 0.00 59 PHE A O 16
ATOM 21721 N N . ASP A 1 67 ? -4.664 -16.654 9.121 1.00 0.00 60 ASP A N 16
ATOM 21722 C CA . ASP A 1 67 ? -4.523 -18.093 9.325 1.00 0.00 60 ASP A CA 16
ATOM 21723 C C . ASP A 1 67 ? -4.502 -18.457 10.811 1.00 0.00 60 ASP A C 16
ATOM 21724 O O . ASP A 1 67 ? -3.926 -19.466 11.215 1.00 0.00 60 ASP A O 16
ATOM 21733 N N . GLY A 1 68 ? -5.166 -17.632 11.612 1.00 0.00 61 GLY A N 16
ATOM 21734 C CA . GLY A 1 68 ? -5.276 -17.880 13.035 1.00 0.00 61 GLY A CA 16
ATOM 21735 C C . GLY A 1 68 ? -4.249 -17.131 13.848 1.00 0.00 61 GLY A C 16
ATOM 21736 O O . GLY A 1 68 ? -4.315 -17.115 15.076 1.00 0.00 61 GLY A O 16
ATOM 21740 N N . ARG A 1 69 ? -3.305 -16.493 13.185 1.00 0.00 62 ARG A N 16
ATOM 21741 C CA . ARG A 1 69 ? -2.301 -15.745 13.893 1.00 0.00 62 ARG A CA 16
ATOM 21742 C C . ARG A 1 69 ? -2.588 -14.256 13.787 1.00 0.00 62 ARG A C 16
ATOM 21743 O O . ARG A 1 69 ? -3.122 -13.792 12.782 1.00 0.00 62 ARG A O 16
ATOM 21764 N N . ARG A 1 70 ? -2.245 -13.520 14.827 1.00 0.00 63 ARG A N 16
ATOM 21765 C CA . ARG A 1 70 ? -2.625 -12.113 14.943 1.00 0.00 63 ARG A CA 16
ATOM 21766 C C . ARG A 1 70 ? -1.935 -11.220 13.922 1.00 0.00 63 ARG A C 16
ATOM 21767 O O . ARG A 1 70 ? -0.780 -11.440 13.563 1.00 0.00 63 ARG A O 16
ATOM 21788 N N . ILE A 1 71 ? -2.671 -10.228 13.451 1.00 0.00 64 ILE A N 16
ATOM 21789 C CA . ILE A 1 71 ? -2.139 -9.219 12.552 1.00 0.00 64 ILE A CA 16
ATOM 21790 C C . ILE A 1 71 ? -1.885 -7.941 13.346 1.00 0.00 64 ILE A C 16
ATOM 21791 O O . ILE A 1 71 ? -2.807 -7.391 13.958 1.00 0.00 64 ILE A O 16
ATOM 21807 N N . ASN A 1 72 ? -0.649 -7.481 13.347 1.00 0.00 65 ASN A N 16
ATOM 21808 C CA . ASN A 1 72 ? -0.277 -6.294 14.099 1.00 0.00 65 ASN A CA 16
ATOM 21809 C C . ASN A 1 72 ? 0.303 -5.231 13.185 1.00 0.00 65 ASN A C 16
ATOM 21810 O O . ASN A 1 72 ? 0.537 -5.473 12.008 1.00 0.00 65 ASN A O 16
ATOM 21821 N N . ASP A 1 73 ? 0.534 -4.045 13.736 1.00 0.00 66 ASP A N 16
ATOM 21822 C CA . ASP A 1 73 ? 1.073 -2.920 12.961 1.00 0.00 66 ASP A CA 16
ATOM 21823 C C . ASP A 1 73 ? 2.527 -3.164 12.587 1.00 0.00 66 ASP A C 16
ATOM 21824 O O . ASP A 1 73 ? 3.087 -2.475 11.743 1.00 0.00 66 ASP A O 16
ATOM 21833 N N . ASP A 1 74 ? 3.122 -4.154 13.220 1.00 0.00 67 ASP A N 16
ATOM 21834 C CA . ASP A 1 74 ? 4.513 -4.509 12.978 1.00 0.00 67 ASP A CA 16
ATOM 21835 C C . ASP A 1 74 ? 4.645 -5.397 11.739 1.00 0.00 67 ASP A C 16
ATOM 21836 O O . ASP A 1 74 ? 5.740 -5.581 11.203 1.00 0.00 67 ASP A O 16
ATOM 21845 N N . ASP A 1 75 ? 3.524 -5.935 11.293 1.00 0.00 68 ASP A N 16
ATOM 21846 C CA . ASP A 1 75 ? 3.497 -6.852 10.163 1.00 0.00 68 ASP A CA 16
ATOM 21847 C C . ASP A 1 75 ? 3.908 -6.221 8.852 1.00 0.00 68 ASP A C 16
ATOM 21848 O O . ASP A 1 75 ? 3.781 -5.007 8.642 1.00 0.00 68 ASP A O 16
ATOM 21857 N N . THR A 1 76 ? 4.409 -7.070 7.979 1.00 0.00 69 THR A N 16
ATOM 21858 C CA . THR A 1 76 ? 4.866 -6.690 6.673 1.00 0.00 69 THR A CA 16
ATOM 21859 C C . THR A 1 76 ? 4.173 -7.555 5.616 1.00 0.00 69 THR A C 16
ATOM 21860 O O . THR A 1 76 ? 3.679 -8.649 5.925 1.00 0.00 69 THR A O 16
ATOM 21871 N N . PRO A 1 77 ? 4.131 -7.099 4.357 1.00 0.00 70 PRO A N 16
ATOM 21872 C CA . PRO A 1 77 ? 3.483 -7.844 3.268 1.00 0.00 70 PRO A CA 16
ATOM 21873 C C . PRO A 1 77 ? 4.162 -9.181 2.984 1.00 0.00 70 PRO A C 16
ATOM 21874 O O . PRO A 1 77 ? 3.564 -10.071 2.393 1.00 0.00 70 PRO A O 16
ATOM 21885 N N . LYS A 1 78 ? 5.404 -9.320 3.421 1.00 0.00 71 LYS A N 16
ATOM 21886 C CA . LYS A 1 78 ? 6.159 -10.516 3.182 1.00 0.00 71 LYS A CA 16
ATOM 21887 C C . LYS A 1 78 ? 5.780 -11.620 4.182 1.00 0.00 71 LYS A C 16
ATOM 21888 O O . LYS A 1 78 ? 5.896 -12.805 3.884 1.00 0.00 71 LYS A O 16
ATOM 21907 N N . THR A 1 79 ? 5.318 -11.222 5.361 1.00 0.00 72 THR A N 16
ATOM 21908 C CA . THR A 1 79 ? 4.940 -12.184 6.379 1.00 0.00 72 THR A CA 16
ATOM 21909 C C . THR A 1 79 ? 3.444 -12.464 6.308 1.00 0.00 72 THR A C 16
ATOM 21910 O O . THR A 1 79 ? 3.003 -13.591 6.520 1.00 0.00 72 THR A O 16
ATOM 21921 N N . LEU A 1 80 ? 2.662 -11.428 6.008 1.00 0.00 73 LEU A N 16
ATOM 21922 C CA . LEU A 1 80 ? 1.232 -11.596 5.828 1.00 0.00 73 LEU A CA 16
ATOM 21923 C C . LEU A 1 80 ? 0.963 -12.250 4.485 1.00 0.00 73 LEU A C 16
ATOM 21924 O O . LEU A 1 80 ? -0.081 -12.859 4.279 1.00 0.00 73 LEU A O 16
ATOM 21940 N N . GLU A 1 81 ? 1.933 -12.102 3.566 1.00 0.00 74 GLU A N 16
ATOM 21941 C CA . GLU A 1 81 ? 1.863 -12.684 2.231 1.00 0.00 74 GLU A CA 16
ATOM 21942 C C . GLU A 1 81 ? 0.555 -12.304 1.511 1.00 0.00 74 GLU A C 16
ATOM 21943 O O . GLU A 1 81 ? 0.068 -13.033 0.646 1.00 0.00 74 GLU A O 16
ATOM 21955 N N . MET A 1 82 ? 0.025 -11.139 1.859 1.00 0.00 75 MET A N 16
ATOM 21956 C CA . MET A 1 82 ? -1.226 -10.653 1.305 1.00 0.00 75 MET A CA 16
ATOM 21957 C C . MET A 1 82 ? -1.024 -9.919 -0.008 1.00 0.00 75 MET A C 16
ATOM 21958 O O . MET A 1 82 ? 0.066 -9.416 -0.298 1.00 0.00 75 MET A O 16
ATOM 21972 N N . GLU A 1 83 ? -2.084 -9.863 -0.792 1.00 0.00 76 GLU A N 16
ATOM 21973 C CA . GLU A 1 83 ? -2.072 -9.244 -2.093 1.00 0.00 76 GLU A CA 16
ATOM 21974 C C . GLU A 1 83 ? -3.472 -8.751 -2.424 1.00 0.00 76 GLU A C 16
ATOM 21975 O O . GLU A 1 83 ? -4.356 -8.796 -1.572 1.00 0.00 76 GLU A O 16
ATOM 21987 N N . ASP A 1 84 ? -3.668 -8.273 -3.638 1.00 0.00 77 ASP A N 16
ATOM 21988 C CA . ASP A 1 84 ? -4.949 -7.700 -4.039 1.00 0.00 77 ASP A CA 16
ATOM 21989 C C . ASP A 1 84 ? -6.113 -8.687 -3.875 1.00 0.00 77 ASP A C 16
ATOM 21990 O O . ASP A 1 84 ? -6.123 -9.781 -4.450 1.00 0.00 77 ASP A O 16
ATOM 21999 N N . ASP A 1 85 ? -7.068 -8.262 -3.058 1.00 0.00 78 ASP A N 16
ATOM 22000 C CA . ASP A 1 85 ? -8.308 -8.988 -2.745 1.00 0.00 78 ASP A CA 16
ATOM 22001 C C . ASP A 1 85 ? -8.012 -10.274 -1.984 1.00 0.00 78 ASP A C 16
ATOM 22002 O O . ASP A 1 85 ? -8.702 -11.283 -2.134 1.00 0.00 78 ASP A O 16
ATOM 22011 N N . ASP A 1 86 ? -6.979 -10.229 -1.148 1.00 0.00 79 ASP A N 16
ATOM 22012 C CA . ASP A 1 86 ? -6.633 -11.378 -0.322 1.00 0.00 79 ASP A CA 16
ATOM 22013 C C . ASP A 1 86 ? -7.622 -11.495 0.816 1.00 0.00 79 ASP A C 16
ATOM 22014 O O . ASP A 1 86 ? -8.487 -10.644 0.976 1.00 0.00 79 ASP A O 16
ATOM 22023 N N . VAL A 1 87 ? -7.497 -12.518 1.608 1.00 0.00 80 VAL A N 16
ATOM 22024 C CA . VAL A 1 87 ? -8.462 -12.767 2.641 1.00 0.00 80 VAL A CA 16
ATOM 22025 C C . VAL A 1 87 ? -7.895 -12.569 4.042 1.00 0.00 80 VAL A C 16
ATOM 22026 O O . VAL A 1 87 ? -6.736 -12.878 4.324 1.00 0.00 80 VAL A O 16
ATOM 22039 N N . ILE A 1 88 ? -8.741 -12.044 4.896 1.00 0.00 81 ILE A N 16
ATOM 22040 C CA . ILE A 1 88 ? -8.455 -11.841 6.298 1.00 0.00 81 ILE A CA 16
ATOM 22041 C C . ILE A 1 88 ? -9.565 -12.443 7.130 1.00 0.00 81 ILE A C 16
ATOM 22042 O O . ILE A 1 88 ? -10.745 -12.251 6.831 1.00 0.00 81 ILE A O 16
ATOM 22058 N N . GLU A 1 89 ? -9.198 -13.176 8.161 1.00 0.00 82 GLU A N 16
ATOM 22059 C CA . GLU A 1 89 ? -10.180 -13.844 8.980 1.00 0.00 82 GLU A CA 16
ATOM 22060 C C . GLU A 1 89 ? -10.408 -13.086 10.262 1.00 0.00 82 GLU A C 16
ATOM 22061 O O . GLU A 1 89 ? -9.476 -12.598 10.880 1.00 0.00 82 GLU A O 16
ATOM 22073 N N . VAL A 1 90 ? -11.642 -12.986 10.649 1.00 0.00 83 VAL A N 16
ATOM 22074 C CA . VAL A 1 90 ? -12.007 -12.289 11.859 1.00 0.00 83 VAL A CA 16
ATOM 22075 C C . VAL A 1 90 ? -12.778 -13.192 12.778 1.00 0.00 83 VAL A C 16
ATOM 22076 O O . VAL A 1 90 ? -13.683 -13.912 12.347 1.00 0.00 83 VAL A O 16
ATOM 22089 N N . TYR A 1 91 ? -12.407 -13.180 14.028 1.00 0.00 84 TYR A N 16
ATOM 22090 C CA . TYR A 1 91 ? -13.129 -13.922 15.021 1.00 0.00 84 TYR A CA 16
ATOM 22091 C C . TYR A 1 91 ? -14.040 -12.967 15.743 1.00 0.00 84 TYR A C 16
ATOM 22092 O O . TYR A 1 91 ? -13.731 -11.777 15.838 1.00 0.00 84 TYR A O 16
ATOM 22110 N N . GLN A 1 92 ? -15.141 -13.460 16.267 1.00 0.00 85 GLN A N 16
ATOM 22111 C CA . GLN A 1 92 ? -16.168 -12.571 16.769 1.00 0.00 85 GLN A CA 16
ATOM 22112 C C . GLN A 1 92 ? -15.729 -11.816 18.011 1.00 0.00 85 GLN A C 16
ATOM 22113 O O . GLN A 1 92 ? -15.265 -12.395 19.000 1.00 0.00 85 GLN A O 16
ATOM 22127 N N . GLU A 1 93 ? -15.922 -10.515 17.930 1.00 0.00 86 GLU A N 16
ATOM 22128 C CA . GLU A 1 93 ? -15.464 -9.542 18.901 1.00 0.00 86 GLU A CA 16
ATOM 22129 C C . GLU A 1 93 ? -16.105 -9.703 20.272 1.00 0.00 86 GLU A C 16
ATOM 22130 O O . GLU A 1 93 ? -17.156 -10.325 20.423 1.00 0.00 86 GLU A O 16
ATOM 22142 N N . GLN A 1 94 ? -15.445 -9.118 21.269 1.00 0.00 87 GLN A N 16
ATOM 22143 C CA . GLN A 1 94 ? -15.884 -9.196 22.655 1.00 0.00 87 GLN A CA 16
ATOM 22144 C C . GLN A 1 94 ? -17.222 -8.494 22.855 1.00 0.00 87 GLN A C 16
ATOM 22145 O O . GLN A 1 94 ? -18.141 -9.045 23.451 1.00 0.00 87 GLN A O 16
ATOM 22159 N N . LEU A 1 95 ? -17.316 -7.277 22.347 1.00 0.00 88 LEU A N 16
ATOM 22160 C CA . LEU A 1 95 ? -18.527 -6.481 22.480 1.00 0.00 88 LEU A CA 16
ATOM 22161 C C . LEU A 1 95 ? -19.660 -7.075 21.654 1.00 0.00 88 LEU A C 16
ATOM 22162 O O . LEU A 1 95 ? -20.814 -7.097 22.079 1.00 0.00 88 LEU A O 16
ATOM 22178 N N . GLY A 1 96 ? -19.317 -7.543 20.470 1.00 0.00 89 GLY A N 16
ATOM 22179 C CA . GLY A 1 96 ? -20.305 -8.100 19.574 1.00 0.00 89 GLY A CA 16
ATOM 22180 C C . GLY A 1 96 ? -20.639 -7.143 18.451 1.00 0.00 89 GLY A C 16
ATOM 22181 O O . GLY A 1 96 ? -20.853 -5.951 18.683 1.00 0.00 89 GLY A O 16
ATOM 22185 N N . GLY A 1 97 ? -20.679 -7.657 17.241 1.00 0.00 90 GLY A N 16
ATOM 22186 C CA . GLY A 1 97 ? -20.963 -6.834 16.092 1.00 0.00 90 GLY A CA 16
ATOM 22187 C C . GLY A 1 97 ? -22.373 -7.019 15.606 1.00 0.00 90 GLY A C 16
ATOM 22188 O O . GLY A 1 97 ? -22.923 -8.126 15.779 1.00 0.00 90 GLY A O 16
ATOM 22193 N N . MET A 1 8 ? 4.000 6.040 11.092 1.00 0.00 1 MET A N 17
ATOM 22194 C CA . MET A 1 8 ? 3.746 5.950 9.646 1.00 0.00 1 MET A CA 17
ATOM 22195 C C . MET A 1 8 ? 3.928 7.320 9.003 1.00 0.00 1 MET A C 17
ATOM 22196 O O . MET A 1 8 ? 3.351 8.306 9.458 1.00 0.00 1 MET A O 17
ATOM 22210 N N . ALA A 1 9 ? 4.731 7.380 7.953 1.00 0.00 2 ALA A N 17
ATOM 22211 C CA . ALA A 1 9 ? 5.031 8.636 7.285 1.00 0.00 2 ALA A CA 17
ATOM 22212 C C . ALA A 1 9 ? 5.119 8.445 5.780 1.00 0.00 2 ALA A C 17
ATOM 22213 O O . ALA A 1 9 ? 5.053 7.316 5.285 1.00 0.00 2 ALA A O 17
ATOM 22220 N N . ASP A 1 10 ? 5.240 9.552 5.058 1.00 0.00 3 ASP A N 17
ATOM 22221 C CA . ASP A 1 10 ? 5.351 9.520 3.603 1.00 0.00 3 ASP A CA 17
ATOM 22222 C C . ASP A 1 10 ? 6.649 8.855 3.191 1.00 0.00 3 ASP A C 17
ATOM 22223 O O . ASP A 1 10 ? 7.735 9.298 3.577 1.00 0.00 3 ASP A O 17
ATOM 22232 N N . ASP A 1 11 ? 6.540 7.806 2.400 1.00 0.00 4 ASP A N 17
ATOM 22233 C CA . ASP A 1 11 ? 7.713 7.068 1.941 1.00 0.00 4 ASP A CA 17
ATOM 22234 C C . ASP A 1 11 ? 8.496 7.887 0.941 1.00 0.00 4 ASP A C 17
ATOM 22235 O O . ASP A 1 11 ? 9.726 7.860 0.935 1.00 0.00 4 ASP A O 17
ATOM 22244 N N . ALA A 1 12 ? 7.753 8.611 0.084 1.00 0.00 5 ALA A N 17
ATOM 22245 C CA . ALA A 1 12 ? 8.310 9.412 -1.020 1.00 0.00 5 ALA A CA 17
ATOM 22246 C C . ALA A 1 12 ? 8.774 8.513 -2.149 1.00 0.00 5 ALA A C 17
ATOM 22247 O O . ALA A 1 12 ? 8.374 8.678 -3.306 1.00 0.00 5 ALA A O 17
ATOM 22254 N N . ALA A 1 13 ? 9.587 7.557 -1.802 1.00 0.00 6 ALA A N 17
ATOM 22255 C CA . ALA A 1 13 ? 10.086 6.582 -2.738 1.00 0.00 6 ALA A CA 17
ATOM 22256 C C . ALA A 1 13 ? 9.371 5.257 -2.520 1.00 0.00 6 ALA A C 17
ATOM 22257 O O . ALA A 1 13 ? 9.535 4.617 -1.482 1.00 0.00 6 ALA A O 17
ATOM 22264 N N . GLN A 1 14 ? 8.562 4.861 -3.484 1.00 0.00 7 GLN A N 17
ATOM 22265 C CA . GLN A 1 14 ? 7.811 3.620 -3.390 1.00 0.00 7 GLN A CA 17
ATOM 22266 C C . GLN A 1 14 ? 7.932 2.830 -4.673 1.00 0.00 7 GLN A C 17
ATOM 22267 O O . GLN A 1 14 ? 8.044 3.409 -5.752 1.00 0.00 7 GLN A O 17
ATOM 22281 N N . ALA A 1 15 ? 7.934 1.512 -4.552 1.00 0.00 8 ALA A N 17
ATOM 22282 C CA . ALA A 1 15 ? 8.001 0.645 -5.715 1.00 0.00 8 ALA A CA 17
ATOM 22283 C C . ALA A 1 15 ? 6.753 0.802 -6.566 1.00 0.00 8 ALA A C 17
ATOM 22284 O O . ALA A 1 15 ? 6.834 0.930 -7.785 1.00 0.00 8 ALA A O 17
ATOM 22291 N N . GLY A 1 16 ? 5.596 0.789 -5.909 1.00 0.00 9 GLY A N 17
ATOM 22292 C CA . GLY A 1 16 ? 4.347 0.985 -6.606 1.00 0.00 9 GLY A CA 17
ATOM 22293 C C . GLY A 1 16 ? 4.191 2.406 -7.083 1.00 0.00 9 GLY A C 17
ATOM 22294 O O . GLY A 1 16 ? 3.771 2.649 -8.216 1.00 0.00 9 GLY A O 17
ATOM 22298 N N . ASP A 1 17 ? 4.544 3.343 -6.197 1.00 0.00 10 ASP A N 17
ATOM 22299 C CA . ASP A 1 17 ? 4.533 4.791 -6.466 1.00 0.00 10 ASP A CA 17
ATOM 22300 C C . ASP A 1 17 ? 3.120 5.372 -6.681 1.00 0.00 10 ASP A C 17
ATOM 22301 O O . ASP A 1 17 ? 2.733 6.331 -6.002 1.00 0.00 10 ASP A O 17
ATOM 22310 N N . ASN A 1 18 ? 2.363 4.805 -7.622 1.00 0.00 11 ASN A N 17
ATOM 22311 C CA . ASN A 1 18 ? 1.008 5.286 -7.938 1.00 0.00 11 ASN A CA 17
ATOM 22312 C C . ASN A 1 18 ? 0.088 5.086 -6.786 1.00 0.00 11 ASN A C 17
ATOM 22313 O O . ASN A 1 18 ? -0.748 5.936 -6.475 1.00 0.00 11 ASN A O 17
ATOM 22324 N N . ALA A 1 19 ? 0.252 3.985 -6.141 1.00 0.00 12 ALA A N 17
ATOM 22325 C CA . ALA A 1 19 ? -0.580 3.626 -5.076 1.00 0.00 12 ALA A CA 17
ATOM 22326 C C . ALA A 1 19 ? 0.194 3.632 -3.821 1.00 0.00 12 ALA A C 17
ATOM 22327 O O . ALA A 1 19 ? 1.220 2.973 -3.711 1.00 0.00 12 ALA A O 17
ATOM 22334 N N . GLU A 1 20 ? -0.283 4.362 -2.881 1.00 0.00 13 GLU A N 17
ATOM 22335 C CA . GLU A 1 20 ? 0.419 4.532 -1.644 1.00 0.00 13 GLU A CA 17
ATOM 22336 C C . GLU A 1 20 ? -0.350 3.922 -0.513 1.00 0.00 13 GLU A C 17
ATOM 22337 O O . GLU A 1 20 ? 0.035 3.986 0.657 1.00 0.00 13 GLU A O 17
ATOM 22349 N N . TYR A 1 21 ? -1.424 3.331 -0.889 1.00 0.00 14 TYR A N 17
ATOM 22350 C CA . TYR A 1 21 ? -2.308 2.623 -0.002 1.00 0.00 14 TYR A CA 17
ATOM 22351 C C . TYR A 1 21 ? -2.778 1.378 -0.694 1.00 0.00 14 TYR A C 17
ATOM 22352 O O . TYR A 1 21 ? -2.718 1.291 -1.918 1.00 0.00 14 TYR A O 17
ATOM 22370 N N . ILE A 1 22 ? -3.233 0.429 0.066 1.00 0.00 15 ILE A N 17
ATOM 22371 C CA . ILE A 1 22 ? -3.666 -0.838 -0.465 1.00 0.00 15 ILE A CA 17
ATOM 22372 C C . ILE A 1 22 ? -5.073 -1.135 0.032 1.00 0.00 15 ILE A C 17
ATOM 22373 O O . ILE A 1 22 ? -5.548 -0.519 0.992 1.00 0.00 15 ILE A O 17
ATOM 22389 N N . LYS A 1 23 ? -5.742 -2.031 -0.619 1.00 0.00 16 LYS A N 17
ATOM 22390 C CA . LYS A 1 23 ? -7.054 -2.437 -0.183 1.00 0.00 16 LYS A CA 17
ATOM 22391 C C . LYS A 1 23 ? -6.975 -3.704 0.624 1.00 0.00 16 LYS A C 17
ATOM 22392 O O . LYS A 1 23 ? -6.116 -4.546 0.395 1.00 0.00 16 LYS A O 17
ATOM 22411 N N . ILE A 1 24 ? -7.837 -3.810 1.576 1.00 0.00 17 ILE A N 17
ATOM 22412 C CA . ILE A 1 24 ? -7.966 -5.003 2.371 1.00 0.00 17 ILE A CA 17
ATOM 22413 C C . ILE A 1 24 ? -9.400 -5.451 2.389 1.00 0.00 17 ILE A C 17
ATOM 22414 O O . ILE A 1 24 ? -10.302 -4.657 2.688 1.00 0.00 17 ILE A O 17
ATOM 22430 N N . LYS A 1 25 ? -9.633 -6.698 2.054 1.00 0.00 18 LYS A N 17
ATOM 22431 C CA . LYS A 1 25 ? -10.966 -7.208 2.101 1.00 0.00 18 LYS A CA 17
ATOM 22432 C C . LYS A 1 25 ? -11.144 -7.925 3.415 1.00 0.00 18 LYS A C 17
ATOM 22433 O O . LYS A 1 25 ? -10.628 -9.027 3.609 1.00 0.00 18 LYS A O 17
ATOM 22452 N N . VAL A 1 26 ? -11.846 -7.295 4.315 1.00 0.00 19 VAL A N 17
ATOM 22453 C CA . VAL A 1 26 ? -12.096 -7.862 5.608 1.00 0.00 19 VAL A CA 17
ATOM 22454 C C . VAL A 1 26 ? -13.253 -8.816 5.508 1.00 0.00 19 VAL A C 17
ATOM 22455 O O . VAL A 1 26 ? -14.357 -8.408 5.187 1.00 0.00 19 VAL A O 17
ATOM 22468 N N . VAL A 1 27 ? -13.007 -10.077 5.771 1.00 0.00 20 VAL A N 17
ATOM 22469 C CA . VAL A 1 27 ? -14.046 -11.066 5.668 1.00 0.00 20 VAL A CA 17
ATOM 22470 C C . VAL A 1 27 ? -14.387 -11.627 7.028 1.00 0.00 20 VAL A C 17
ATOM 22471 O O . VAL A 1 27 ? -13.545 -12.242 7.695 1.00 0.00 20 VAL A O 17
ATOM 22484 N N . GLY A 1 28 ? -15.613 -11.418 7.438 1.00 0.00 21 GLY A N 17
ATOM 22485 C CA . GLY A 1 28 ? -16.059 -11.946 8.697 1.00 0.00 21 GLY A CA 17
ATOM 22486 C C . GLY A 1 28 ? -16.613 -13.345 8.543 1.00 0.00 21 GLY A C 17
ATOM 22487 O O . GLY A 1 28 ? -16.863 -13.796 7.425 1.00 0.00 21 GLY A O 17
ATOM 22491 N N . GLN A 1 29 ? -16.837 -14.019 9.655 1.00 0.00 22 GLN A N 17
ATOM 22492 C CA . GLN A 1 29 ? -17.339 -15.392 9.643 1.00 0.00 22 GLN A CA 17
ATOM 22493 C C . GLN A 1 29 ? -18.758 -15.468 9.136 1.00 0.00 22 GLN A C 17
ATOM 22494 O O . GLN A 1 29 ? -19.196 -16.493 8.627 1.00 0.00 22 GLN A O 17
ATOM 22508 N N . ASP A 1 30 ? -19.455 -14.375 9.254 1.00 0.00 23 ASP A N 17
ATOM 22509 C CA . ASP A 1 30 ? -20.822 -14.267 8.779 1.00 0.00 23 ASP A CA 17
ATOM 22510 C C . ASP A 1 30 ? -20.837 -14.042 7.282 1.00 0.00 23 ASP A C 17
ATOM 22511 O O . ASP A 1 30 ? -21.868 -13.714 6.708 1.00 0.00 23 ASP A O 17
ATOM 22520 N N . SER A 1 31 ? -19.662 -14.220 6.662 1.00 0.00 24 SER A N 17
ATOM 22521 C CA . SER A 1 31 ? -19.477 -14.025 5.225 1.00 0.00 24 SER A CA 17
ATOM 22522 C C . SER A 1 31 ? -19.599 -12.555 4.887 1.00 0.00 24 SER A C 17
ATOM 22523 O O . SER A 1 31 ? -19.951 -12.178 3.769 1.00 0.00 24 SER A O 17
ATOM 22531 N N . ASN A 1 32 ? -19.280 -11.726 5.861 1.00 0.00 25 ASN A N 17
ATOM 22532 C CA . ASN A 1 32 ? -19.356 -10.289 5.680 1.00 0.00 25 ASN A CA 17
ATOM 22533 C C . ASN A 1 32 ? -18.012 -9.728 5.297 1.00 0.00 25 ASN A C 17
ATOM 22534 O O . ASN A 1 32 ? -17.111 -9.629 6.123 1.00 0.00 25 ASN A O 17
ATOM 22545 N N . GLU A 1 33 ? -17.876 -9.397 4.043 1.00 0.00 26 GLU A N 17
ATOM 22546 C CA . GLU A 1 33 ? -16.656 -8.822 3.532 1.00 0.00 26 GLU A CA 17
ATOM 22547 C C . GLU A 1 33 ? -16.827 -7.332 3.286 1.00 0.00 26 GLU A C 17
ATOM 22548 O O . GLU A 1 33 ? -17.847 -6.883 2.747 1.00 0.00 26 GLU A O 17
ATOM 22560 N N . VAL A 1 34 ? -15.844 -6.576 3.703 1.00 0.00 27 VAL A N 17
ATOM 22561 C CA . VAL A 1 34 ? -15.839 -5.147 3.527 1.00 0.00 27 VAL A CA 17
ATOM 22562 C C . VAL A 1 34 ? -14.459 -4.697 3.086 1.00 0.00 27 VAL A C 17
ATOM 22563 O O . VAL A 1 34 ? -13.445 -5.220 3.550 1.00 0.00 27 VAL A O 17
ATOM 22576 N N . HIS A 1 35 ? -14.422 -3.761 2.178 1.00 0.00 28 HIS A N 17
ATOM 22577 C CA . HIS A 1 35 ? -13.177 -3.306 1.617 1.00 0.00 28 HIS A CA 17
ATOM 22578 C C . HIS A 1 35 ? -12.718 -2.025 2.275 1.00 0.00 28 HIS A C 17
ATOM 22579 O O . HIS A 1 35 ? -13.350 -0.975 2.143 1.00 0.00 28 HIS A O 17
ATOM 22593 N N . PHE A 1 36 ? -11.628 -2.118 2.989 1.00 0.00 29 PHE A N 17
ATOM 22594 C CA . PHE A 1 36 ? -11.023 -0.964 3.618 1.00 0.00 29 PHE A CA 17
ATOM 22595 C C . PHE A 1 36 ? -9.717 -0.620 2.955 1.00 0.00 29 PHE A C 17
ATOM 22596 O O . PHE A 1 36 ? -8.991 -1.501 2.498 1.00 0.00 29 PHE A O 17
ATOM 22613 N N . ARG A 1 37 ? -9.424 0.657 2.886 1.00 0.00 30 ARG A N 17
ATOM 22614 C CA . ARG A 1 37 ? -8.186 1.102 2.308 1.00 0.00 30 ARG A CA 17
ATOM 22615 C C . ARG A 1 37 ? -7.211 1.415 3.425 1.00 0.00 30 ARG A C 17
ATOM 22616 O O . ARG A 1 37 ? -7.457 2.298 4.253 1.00 0.00 30 ARG A O 17
ATOM 22637 N N . VAL A 1 38 ? -6.130 0.700 3.446 1.00 0.00 31 VAL A N 17
ATOM 22638 C CA . VAL A 1 38 ? -5.109 0.855 4.461 1.00 0.00 31 VAL A CA 17
ATOM 22639 C C . VAL A 1 38 ? -3.760 0.899 3.789 1.00 0.00 31 VAL A C 17
ATOM 22640 O O . VAL A 1 38 ? -3.651 0.625 2.615 1.00 0.00 31 VAL A O 17
ATOM 22653 N N . LYS A 1 39 ? -2.759 1.272 4.502 1.00 0.00 32 LYS A N 17
ATOM 22654 C CA . LYS A 1 39 ? -1.441 1.326 3.943 1.00 0.00 32 LYS A CA 17
ATOM 22655 C C . LYS A 1 39 ? -0.748 -0.016 4.165 1.00 0.00 32 LYS A C 17
ATOM 22656 O O . LYS A 1 39 ? -1.190 -0.806 4.996 1.00 0.00 32 LYS A O 17
ATOM 22675 N N . TYR A 1 40 ? 0.325 -0.271 3.426 1.00 0.00 33 TYR A N 17
ATOM 22676 C CA . TYR A 1 40 ? 1.109 -1.501 3.613 1.00 0.00 33 TYR A CA 17
ATOM 22677 C C . TYR A 1 40 ? 1.549 -1.612 5.078 1.00 0.00 33 TYR A C 17
ATOM 22678 O O . TYR A 1 40 ? 1.535 -2.691 5.662 1.00 0.00 33 TYR A O 17
ATOM 22696 N N . GLY A 1 41 ? 1.919 -0.471 5.659 1.00 0.00 34 GLY A N 17
ATOM 22697 C CA . GLY A 1 41 ? 2.414 -0.437 7.015 1.00 0.00 34 GLY A CA 17
ATOM 22698 C C . GLY A 1 41 ? 1.352 -0.090 8.031 1.00 0.00 34 GLY A C 17
ATOM 22699 O O . GLY A 1 41 ? 1.667 0.344 9.140 1.00 0.00 34 GLY A O 17
ATOM 22703 N N . THR A 1 42 ? 0.097 -0.249 7.656 1.00 0.00 35 THR A N 17
ATOM 22704 C CA . THR A 1 42 ? -0.988 0.030 8.542 1.00 0.00 35 THR A CA 17
ATOM 22705 C C . THR A 1 42 ? -1.035 -0.964 9.716 1.00 0.00 35 THR A C 17
ATOM 22706 O O . THR A 1 42 ? -0.854 -2.172 9.537 1.00 0.00 35 THR A O 17
ATOM 22717 N N . SER A 1 43 ? -1.268 -0.433 10.908 1.00 0.00 36 SER A N 17
ATOM 22718 C CA . SER A 1 43 ? -1.301 -1.232 12.115 1.00 0.00 36 SER A CA 17
ATOM 22719 C C . SER A 1 43 ? -2.696 -1.816 12.332 1.00 0.00 36 SER A C 17
ATOM 22720 O O . SER A 1 43 ? -3.685 -1.220 11.902 1.00 0.00 36 SER A O 17
ATOM 22728 N N . MET A 1 44 ? -2.775 -2.982 13.009 1.00 0.00 37 MET A N 17
ATOM 22729 C CA . MET A 1 44 ? -4.069 -3.650 13.263 1.00 0.00 37 MET A CA 17
ATOM 22730 C C . MET A 1 44 ? -5.115 -2.696 13.856 1.00 0.00 37 MET A C 17
ATOM 22731 O O . MET A 1 44 ? -6.304 -2.829 13.583 1.00 0.00 37 MET A O 17
ATOM 22745 N N . ALA A 1 45 ? -4.665 -1.732 14.641 1.00 0.00 38 ALA A N 17
ATOM 22746 C CA . ALA A 1 45 ? -5.565 -0.785 15.292 1.00 0.00 38 ALA A CA 17
ATOM 22747 C C . ALA A 1 45 ? -6.373 0.032 14.288 1.00 0.00 38 ALA A C 17
ATOM 22748 O O . ALA A 1 45 ? -7.543 0.322 14.529 1.00 0.00 38 ALA A O 17
ATOM 22755 N N . LYS A 1 46 ? -5.755 0.376 13.155 1.00 0.00 39 LYS A N 17
ATOM 22756 C CA . LYS A 1 46 ? -6.413 1.206 12.136 1.00 0.00 39 LYS A CA 17
ATOM 22757 C C . LYS A 1 46 ? -7.681 0.521 11.640 1.00 0.00 39 LYS A C 17
ATOM 22758 O O . LYS A 1 46 ? -8.711 1.156 11.454 1.00 0.00 39 LYS A O 17
ATOM 22777 N N . LEU A 1 47 ? -7.592 -0.783 11.454 1.00 0.00 40 LEU A N 17
ATOM 22778 C CA . LEU A 1 47 ? -8.705 -1.561 10.937 1.00 0.00 40 LEU A CA 17
ATOM 22779 C C . LEU A 1 47 ? -9.651 -2.026 12.034 1.00 0.00 40 LEU A C 17
ATOM 22780 O O . LEU A 1 47 ? -10.863 -1.949 11.884 1.00 0.00 40 LEU A O 17
ATOM 22796 N N . LYS A 1 48 ? -9.094 -2.508 13.129 1.00 0.00 41 LYS A N 17
ATOM 22797 C CA . LYS A 1 48 ? -9.888 -3.043 14.231 1.00 0.00 41 LYS A CA 17
ATOM 22798 C C . LYS A 1 48 ? -10.762 -2.001 14.843 1.00 0.00 41 LYS A C 17
ATOM 22799 O O . LYS A 1 48 ? -11.943 -2.230 15.051 1.00 0.00 41 LYS A O 17
ATOM 22818 N N . LYS A 1 49 ? -10.196 -0.850 15.114 1.00 0.00 42 LYS A N 17
ATOM 22819 C CA . LYS A 1 49 ? -10.968 0.235 15.668 1.00 0.00 42 LYS A CA 17
ATOM 22820 C C . LYS A 1 49 ? -12.023 0.662 14.675 1.00 0.00 42 LYS A C 17
ATOM 22821 O O . LYS A 1 49 ? -13.162 0.925 15.036 1.00 0.00 42 LYS A O 17
ATOM 22840 N N . SER A 1 50 ? -11.633 0.703 13.414 1.00 0.00 43 SER A N 17
ATOM 22841 C CA . SER A 1 50 ? -12.530 1.112 12.350 1.00 0.00 43 SER A CA 17
ATOM 22842 C C . SER A 1 50 ? -13.709 0.133 12.215 1.00 0.00 43 SER A C 17
ATOM 22843 O O . SER A 1 50 ? -14.874 0.543 12.157 1.00 0.00 43 SER A O 17
ATOM 22851 N N . TYR A 1 51 ? -13.399 -1.152 12.169 1.00 0.00 44 TYR A N 17
ATOM 22852 C CA . TYR A 1 51 ? -14.412 -2.178 12.024 1.00 0.00 44 TYR A CA 17
ATOM 22853 C C . TYR A 1 51 ? -15.256 -2.316 13.270 1.00 0.00 44 TYR A C 17
ATOM 22854 O O . TYR A 1 51 ? -16.473 -2.409 13.190 1.00 0.00 44 TYR A O 17
ATOM 22872 N N . ALA A 1 52 ? -14.615 -2.329 14.415 1.00 0.00 45 ALA A N 17
ATOM 22873 C CA . ALA A 1 52 ? -15.330 -2.443 15.671 1.00 0.00 45 ALA A CA 17
ATOM 22874 C C . ALA A 1 52 ? -16.295 -1.289 15.818 1.00 0.00 45 ALA A C 17
ATOM 22875 O O . ALA A 1 52 ? -17.378 -1.433 16.374 1.00 0.00 45 ALA A O 17
ATOM 22882 N N . ASP A 1 53 ? -15.887 -0.147 15.312 1.00 0.00 46 ASP A N 17
ATOM 22883 C CA . ASP A 1 53 ? -16.707 1.060 15.386 1.00 0.00 46 ASP A CA 17
ATOM 22884 C C . ASP A 1 53 ? -17.977 0.928 14.553 1.00 0.00 46 ASP A C 17
ATOM 22885 O O . ASP A 1 53 ? -19.064 1.253 15.017 1.00 0.00 46 ASP A O 17
ATOM 22894 N N . ARG A 1 54 ? -17.831 0.429 13.323 1.00 0.00 47 ARG A N 17
ATOM 22895 C CA . ARG A 1 54 ? -18.974 0.287 12.413 1.00 0.00 47 ARG A CA 17
ATOM 22896 C C . ARG A 1 54 ? -19.967 -0.733 12.945 1.00 0.00 47 ARG A C 17
ATOM 22897 O O . ARG A 1 54 ? -21.162 -0.646 12.679 1.00 0.00 47 ARG A O 17
ATOM 22918 N N . THR A 1 55 ? -19.466 -1.696 13.698 1.00 0.00 48 THR A N 17
ATOM 22919 C CA . THR A 1 55 ? -20.313 -2.717 14.266 1.00 0.00 48 THR A CA 17
ATOM 22920 C C . THR A 1 55 ? -20.761 -2.326 15.677 1.00 0.00 48 THR A C 17
ATOM 22921 O O . THR A 1 55 ? -21.575 -3.014 16.294 1.00 0.00 48 THR A O 17
ATOM 22932 N N . GLY A 1 56 ? -20.218 -1.214 16.177 1.00 0.00 49 GLY A N 17
ATOM 22933 C CA . GLY A 1 56 ? -20.596 -0.715 17.486 1.00 0.00 49 GLY A CA 17
ATOM 22934 C C . GLY A 1 56 ? -20.166 -1.621 18.618 1.00 0.00 49 GLY A C 17
ATOM 22935 O O . GLY A 1 56 ? -20.872 -1.743 19.619 1.00 0.00 49 GLY A O 17
ATOM 22939 N N . VAL A 1 57 ? -19.019 -2.248 18.476 1.00 0.00 50 VAL A N 17
ATOM 22940 C CA . VAL A 1 57 ? -18.552 -3.176 19.481 1.00 0.00 50 VAL A CA 17
ATOM 22941 C C . VAL A 1 57 ? -17.194 -2.747 20.032 1.00 0.00 50 VAL A C 17
ATOM 22942 O O . VAL A 1 57 ? -16.538 -1.867 19.464 1.00 0.00 50 VAL A O 17
ATOM 22955 N N . ALA A 1 58 ? -16.794 -3.352 21.153 1.00 0.00 51 ALA A N 17
ATOM 22956 C CA . ALA A 1 58 ? -15.514 -3.056 21.778 1.00 0.00 51 ALA A CA 17
ATOM 22957 C C . ALA A 1 58 ? -14.373 -3.305 20.801 1.00 0.00 51 ALA A C 17
ATOM 22958 O O . ALA A 1 58 ? -14.274 -4.384 20.206 1.00 0.00 51 ALA A O 17
ATOM 22965 N N . VAL A 1 59 ? -13.514 -2.310 20.662 1.00 0.00 52 VAL A N 17
ATOM 22966 C CA . VAL A 1 59 ? -12.402 -2.354 19.725 1.00 0.00 52 VAL A CA 17
ATOM 22967 C C . VAL A 1 59 ? -11.446 -3.488 20.046 1.00 0.00 52 VAL A C 17
ATOM 22968 O O . VAL A 1 59 ? -11.054 -4.251 19.163 1.00 0.00 52 VAL A O 17
ATOM 22981 N N . ASN A 1 60 ? -11.099 -3.619 21.307 1.00 0.00 53 ASN A N 17
ATOM 22982 C CA . ASN A 1 60 ? -10.135 -4.629 21.711 1.00 0.00 53 ASN A CA 17
ATOM 22983 C C . ASN A 1 60 ? -10.752 -6.015 21.763 1.00 0.00 53 ASN A C 17
ATOM 22984 O O . ASN A 1 60 ? -10.040 -7.016 21.802 1.00 0.00 53 ASN A O 17
ATOM 22995 N N . SER A 1 61 ? -12.077 -6.081 21.745 1.00 0.00 54 SER A N 17
ATOM 22996 C CA . SER A 1 61 ? -12.754 -7.364 21.759 1.00 0.00 54 SER A CA 17
ATOM 22997 C C . SER A 1 61 ? -12.882 -7.915 20.347 1.00 0.00 54 SER A C 17
ATOM 22998 O O . SER A 1 61 ? -13.114 -9.105 20.155 1.00 0.00 54 SER A O 17
ATOM 23006 N N . LEU A 1 62 ? -12.678 -7.052 19.374 1.00 0.00 55 LEU A N 17
ATOM 23007 C CA . LEU A 1 62 ? -12.763 -7.419 17.980 1.00 0.00 55 LEU A CA 17
ATOM 23008 C C . LEU A 1 62 ? -11.359 -7.743 17.518 1.00 0.00 55 LEU A C 17
ATOM 23009 O O . LEU A 1 62 ? -10.420 -7.018 17.834 1.00 0.00 55 LEU A O 17
ATOM 23025 N N . ARG A 1 63 ? -11.198 -8.824 16.793 1.00 0.00 56 ARG A N 17
ATOM 23026 C CA . ARG A 1 63 ? -9.876 -9.246 16.408 1.00 0.00 56 ARG A CA 17
ATOM 23027 C C . ARG A 1 63 ? -9.799 -9.533 14.933 1.00 0.00 56 ARG A C 17
ATOM 23028 O O . ARG A 1 63 ? -10.733 -10.082 14.338 1.00 0.00 56 ARG A O 17
ATOM 23049 N N . PHE A 1 64 ? -8.690 -9.159 14.350 1.00 0.00 57 PHE A N 17
ATOM 23050 C CA . PHE A 1 64 ? -8.431 -9.409 12.967 1.00 0.00 57 PHE A CA 17
ATOM 23051 C C . PHE A 1 64 ? -7.270 -10.335 12.852 1.00 0.00 57 PHE A C 17
ATOM 23052 O O . PHE A 1 64 ? -6.269 -10.178 13.557 1.00 0.00 57 PHE A O 17
ATOM 23069 N N . LEU A 1 65 ? -7.383 -11.287 11.988 1.00 0.00 58 LEU A N 17
ATOM 23070 C CA . LEU A 1 65 ? -6.325 -12.213 11.777 1.00 0.00 58 LEU A CA 17
ATOM 23071 C C . LEU A 1 65 ? -6.009 -12.349 10.335 1.00 0.00 58 LEU A C 17
ATOM 23072 O O . LEU A 1 65 ? -6.862 -12.167 9.469 1.00 0.00 58 LEU A O 17
ATOM 23088 N N . PHE A 1 66 ? -4.790 -12.657 10.075 1.00 0.00 59 PHE A N 17
ATOM 23089 C CA . PHE A 1 66 ? -4.367 -12.906 8.734 1.00 0.00 59 PHE A CA 17
ATOM 23090 C C . PHE A 1 66 ? -3.979 -14.343 8.613 1.00 0.00 59 PHE A C 17
ATOM 23091 O O . PHE A 1 66 ? -2.932 -14.750 9.091 1.00 0.00 59 PHE A O 17
ATOM 23108 N N . ASP A 1 67 ? -4.856 -15.114 8.008 1.00 0.00 60 ASP A N 17
ATOM 23109 C CA . ASP A 1 67 ? -4.668 -16.554 7.847 1.00 0.00 60 ASP A CA 17
ATOM 23110 C C . ASP A 1 67 ? -4.416 -17.231 9.217 1.00 0.00 60 ASP A C 17
ATOM 23111 O O . ASP A 1 67 ? -3.837 -18.311 9.304 1.00 0.00 60 ASP A O 17
ATOM 23120 N N . GLY A 1 68 ? -4.892 -16.579 10.278 1.00 0.00 61 GLY A N 17
ATOM 23121 C CA . GLY A 1 68 ? -4.771 -17.116 11.621 1.00 0.00 61 GLY A CA 17
ATOM 23122 C C . GLY A 1 68 ? -3.667 -16.469 12.439 1.00 0.00 61 GLY A C 17
ATOM 23123 O O . GLY A 1 68 ? -3.533 -16.744 13.628 1.00 0.00 61 GLY A O 17
ATOM 23127 N N . ARG A 1 69 ? -2.884 -15.600 11.823 1.00 0.00 62 ARG A N 17
ATOM 23128 C CA . ARG A 1 69 ? -1.827 -14.919 12.549 1.00 0.00 62 ARG A CA 17
ATOM 23129 C C . ARG A 1 69 ? -2.194 -13.462 12.746 1.00 0.00 62 ARG A C 17
ATOM 23130 O O . ARG A 1 69 ? -2.904 -12.884 11.926 1.00 0.00 62 ARG A O 17
ATOM 23151 N N . ARG A 1 70 ? -1.718 -12.877 13.824 1.00 0.00 63 ARG A N 17
ATOM 23152 C CA . ARG A 1 70 ? -2.148 -11.546 14.230 1.00 0.00 63 ARG A CA 17
ATOM 23153 C C . ARG A 1 70 ? -1.719 -10.432 13.271 1.00 0.00 63 ARG A C 17
ATOM 23154 O O . ARG A 1 70 ? -0.629 -10.468 12.693 1.00 0.00 63 ARG A O 17
ATOM 23175 N N . ILE A 1 71 ? -2.615 -9.458 13.108 1.00 0.00 64 ILE A N 17
ATOM 23176 C CA . ILE A 1 71 ? -2.366 -8.263 12.301 1.00 0.00 64 ILE A CA 17
ATOM 23177 C C . ILE A 1 71 ? -1.433 -7.333 13.049 1.00 0.00 64 ILE A C 17
ATOM 23178 O O . ILE A 1 71 ? -1.491 -7.236 14.277 1.00 0.00 64 ILE A O 17
ATOM 23194 N N . ASN A 1 72 ? -0.578 -6.656 12.310 1.00 0.00 65 ASN A N 17
ATOM 23195 C CA . ASN A 1 72 ? 0.471 -5.912 12.878 1.00 0.00 65 ASN A CA 17
ATOM 23196 C C . ASN A 1 72 ? 0.052 -4.721 13.639 1.00 0.00 65 ASN A C 17
ATOM 23197 O O . ASN A 1 72 ? -0.319 -3.721 13.077 1.00 0.00 65 ASN A O 17
ATOM 23208 N N . ASP A 1 73 ? 0.135 -4.819 14.889 1.00 0.00 66 ASP A N 17
ATOM 23209 C CA . ASP A 1 73 ? 0.314 -3.664 15.697 1.00 0.00 66 ASP A CA 17
ATOM 23210 C C . ASP A 1 73 ? 1.794 -3.559 15.800 1.00 0.00 66 ASP A C 17
ATOM 23211 O O . ASP A 1 73 ? 2.411 -2.497 15.719 1.00 0.00 66 ASP A O 17
ATOM 23220 N N . ASP A 1 74 ? 2.343 -4.758 15.940 1.00 0.00 67 ASP A N 17
ATOM 23221 C CA . ASP A 1 74 ? 3.745 -5.010 16.141 1.00 0.00 67 ASP A CA 17
ATOM 23222 C C . ASP A 1 74 ? 4.324 -5.828 14.986 1.00 0.00 67 ASP A C 17
ATOM 23223 O O . ASP A 1 74 ? 5.543 -5.861 14.785 1.00 0.00 67 ASP A O 17
ATOM 23232 N N . ASP A 1 75 ? 3.449 -6.483 14.207 1.00 0.00 68 ASP A N 17
ATOM 23233 C CA . ASP A 1 75 ? 3.914 -7.354 13.137 1.00 0.00 68 ASP A CA 17
ATOM 23234 C C . ASP A 1 75 ? 4.468 -6.543 11.978 1.00 0.00 68 ASP A C 17
ATOM 23235 O O . ASP A 1 75 ? 4.325 -5.320 11.943 1.00 0.00 68 ASP A O 17
ATOM 23244 N N . THR A 1 76 ? 5.124 -7.197 11.058 1.00 0.00 69 THR A N 17
ATOM 23245 C CA . THR A 1 76 ? 5.819 -6.499 10.015 1.00 0.00 69 THR A CA 17
ATOM 23246 C C . THR A 1 76 ? 4.967 -6.438 8.744 1.00 0.00 69 THR A C 17
ATOM 23247 O O . THR A 1 76 ? 4.426 -7.447 8.305 1.00 0.00 69 THR A O 17
ATOM 23258 N N . PRO A 1 77 ? 4.821 -5.245 8.151 1.00 0.00 70 PRO A N 17
ATOM 23259 C CA . PRO A 1 77 ? 4.030 -5.057 6.923 1.00 0.00 70 PRO A CA 17
ATOM 23260 C C . PRO A 1 77 ? 4.453 -6.020 5.812 1.00 0.00 70 PRO A C 17
ATOM 23261 O O . PRO A 1 77 ? 3.612 -6.548 5.081 1.00 0.00 70 PRO A O 17
ATOM 23272 N N . LYS A 1 78 ? 5.750 -6.275 5.715 1.00 0.00 71 LYS A N 17
ATOM 23273 C CA . LYS A 1 78 ? 6.263 -7.168 4.716 1.00 0.00 71 LYS A CA 17
ATOM 23274 C C . LYS A 1 78 ? 6.111 -8.642 5.142 1.00 0.00 71 LYS A C 17
ATOM 23275 O O . LYS A 1 78 ? 6.028 -9.527 4.291 1.00 0.00 71 LYS A O 17
ATOM 23294 N N . THR A 1 79 ? 6.047 -8.907 6.461 1.00 0.00 72 THR A N 17
ATOM 23295 C CA . THR A 1 79 ? 5.881 -10.283 6.923 1.00 0.00 72 THR A CA 17
ATOM 23296 C C . THR A 1 79 ? 4.475 -10.766 6.586 1.00 0.00 72 THR A C 17
ATOM 23297 O O . THR A 1 79 ? 4.263 -11.941 6.305 1.00 0.00 72 THR A O 17
ATOM 23308 N N . LEU A 1 80 ? 3.512 -9.840 6.613 1.00 0.00 73 LEU A N 17
ATOM 23309 C CA . LEU A 1 80 ? 2.159 -10.154 6.185 1.00 0.00 73 LEU A CA 17
ATOM 23310 C C . LEU A 1 80 ? 2.110 -10.310 4.677 1.00 0.00 73 LEU A C 17
ATOM 23311 O O . LEU A 1 80 ? 1.238 -10.994 4.145 1.00 0.00 73 LEU A O 17
ATOM 23327 N N . GLU A 1 81 ? 3.062 -9.662 3.999 1.00 0.00 74 GLU A N 17
ATOM 23328 C CA . GLU A 1 81 ? 3.171 -9.715 2.546 1.00 0.00 74 GLU A CA 17
ATOM 23329 C C . GLU A 1 81 ? 1.861 -9.233 1.892 1.00 0.00 74 GLU A C 17
ATOM 23330 O O . GLU A 1 81 ? 1.392 -9.796 0.898 1.00 0.00 74 GLU A O 17
ATOM 23342 N N . MET A 1 82 ? 1.285 -8.182 2.468 1.00 0.00 75 MET A N 17
ATOM 23343 C CA . MET A 1 82 ? 0.040 -7.609 1.978 1.00 0.00 75 MET A CA 17
ATOM 23344 C C . MET A 1 82 ? 0.239 -6.857 0.680 1.00 0.00 75 MET A C 17
ATOM 23345 O O . MET A 1 82 ? 1.343 -6.396 0.370 1.00 0.00 75 MET A O 17
ATOM 23359 N N . GLU A 1 83 ? -0.832 -6.748 -0.070 1.00 0.00 76 GLU A N 17
ATOM 23360 C CA . GLU A 1 83 ? -0.853 -6.005 -1.296 1.00 0.00 76 GLU A CA 17
ATOM 23361 C C . GLU A 1 83 ? -2.259 -5.498 -1.517 1.00 0.00 76 GLU A C 17
ATOM 23362 O O . GLU A 1 83 ? -3.159 -5.806 -0.728 1.00 0.00 76 GLU A O 17
ATOM 23374 N N . ASP A 1 84 ? -2.450 -4.721 -2.552 1.00 0.00 77 ASP A N 17
ATOM 23375 C CA . ASP A 1 84 ? -3.745 -4.141 -2.842 1.00 0.00 77 ASP A CA 17
ATOM 23376 C C . ASP A 1 84 ? -4.830 -5.204 -3.027 1.00 0.00 77 ASP A C 17
ATOM 23377 O O . ASP A 1 84 ? -4.724 -6.090 -3.877 1.00 0.00 77 ASP A O 17
ATOM 23386 N N . ASP A 1 85 ? -5.854 -5.092 -2.184 1.00 0.00 78 ASP A N 17
ATOM 23387 C CA . ASP A 1 85 ? -7.062 -5.942 -2.189 1.00 0.00 78 ASP A CA 17
ATOM 23388 C C . ASP A 1 85 ? -6.781 -7.338 -1.637 1.00 0.00 78 ASP A C 17
ATOM 23389 O O . ASP A 1 85 ? -7.373 -8.323 -2.074 1.00 0.00 78 ASP A O 17
ATOM 23398 N N . ASP A 1 86 ? -5.885 -7.422 -0.659 1.00 0.00 79 ASP A N 17
ATOM 23399 C CA . ASP A 1 86 ? -5.586 -8.702 -0.037 1.00 0.00 79 ASP A CA 17
ATOM 23400 C C . ASP A 1 86 ? -6.715 -9.098 0.910 1.00 0.00 79 ASP A C 17
ATOM 23401 O O . ASP A 1 86 ? -7.668 -8.341 1.107 1.00 0.00 79 ASP A O 17
ATOM 23410 N N . VAL A 1 87 ? -6.602 -10.257 1.503 1.00 0.00 80 VAL A N 17
ATOM 23411 C CA . VAL A 1 87 ? -7.668 -10.801 2.316 1.00 0.00 80 VAL A CA 17
ATOM 23412 C C . VAL A 1 87 ? -7.313 -10.818 3.799 1.00 0.00 80 VAL A C 17
ATOM 23413 O O . VAL A 1 87 ? -6.156 -10.986 4.182 1.00 0.00 80 VAL A O 17
ATOM 23426 N N . ILE A 1 88 ? -8.325 -10.645 4.616 1.00 0.00 81 ILE A N 17
ATOM 23427 C CA . ILE A 1 88 ? -8.182 -10.628 6.050 1.00 0.00 81 ILE A CA 17
ATOM 23428 C C . ILE A 1 88 ? -9.353 -11.355 6.708 1.00 0.00 81 ILE A C 17
ATOM 23429 O O . ILE A 1 88 ? -10.485 -11.293 6.220 1.00 0.00 81 ILE A O 17
ATOM 23445 N N . GLU A 1 89 ? -9.079 -12.037 7.804 1.00 0.00 82 GLU A N 17
ATOM 23446 C CA . GLU A 1 89 ? -10.077 -12.851 8.471 1.00 0.00 82 GLU A CA 17
ATOM 23447 C C . GLU A 1 89 ? -10.468 -12.216 9.810 1.00 0.00 82 GLU A C 17
ATOM 23448 O O . GLU A 1 89 ? -9.625 -11.647 10.503 1.00 0.00 82 GLU A O 17
ATOM 23460 N N . VAL A 1 90 ? -11.736 -12.311 10.167 1.00 0.00 83 VAL A N 17
ATOM 23461 C CA . VAL A 1 90 ? -12.223 -11.757 11.432 1.00 0.00 83 VAL A CA 17
ATOM 23462 C C . VAL A 1 90 ? -12.942 -12.810 12.261 1.00 0.00 83 VAL A C 17
ATOM 23463 O O . VAL A 1 90 ? -13.788 -13.552 11.755 1.00 0.00 83 VAL A O 17
ATOM 23476 N N . TYR A 1 91 ? -12.593 -12.876 13.527 1.00 0.00 84 TYR A N 17
ATOM 23477 C CA . TYR A 1 91 ? -13.228 -13.782 14.452 1.00 0.00 84 TYR A CA 17
ATOM 23478 C C . TYR A 1 91 ? -14.253 -13.031 15.286 1.00 0.00 84 TYR A C 17
ATOM 23479 O O . TYR A 1 91 ? -14.211 -11.802 15.368 1.00 0.00 84 TYR A O 17
ATOM 23497 N N . GLN A 1 92 ? -15.156 -13.764 15.914 1.00 0.00 85 GLN A N 17
ATOM 23498 C CA . GLN A 1 92 ? -16.226 -13.152 16.688 1.00 0.00 85 GLN A CA 17
ATOM 23499 C C . GLN A 1 92 ? -15.647 -12.497 17.946 1.00 0.00 85 GLN A C 17
ATOM 23500 O O . GLN A 1 92 ? -14.691 -13.009 18.542 1.00 0.00 85 GLN A O 17
ATOM 23514 N N . GLU A 1 93 ? -16.212 -11.373 18.338 1.00 0.00 86 GLU A N 17
ATOM 23515 C CA . GLU A 1 93 ? -15.694 -10.599 19.451 1.00 0.00 86 GLU A CA 17
ATOM 23516 C C . GLU A 1 93 ? -16.307 -11.005 20.802 1.00 0.00 86 GLU A C 17
ATOM 23517 O O . GLU A 1 93 ? -17.251 -11.786 20.867 1.00 0.00 86 GLU A O 17
ATOM 23529 N N . GLN A 1 94 ? -15.733 -10.455 21.869 1.00 0.00 87 GLN A N 17
ATOM 23530 C CA . GLN A 1 94 ? -16.144 -10.734 23.251 1.00 0.00 87 GLN A CA 17
ATOM 23531 C C . GLN A 1 94 ? -17.584 -10.314 23.531 1.00 0.00 87 GLN A C 17
ATOM 23532 O O . GLN A 1 94 ? -18.374 -11.088 24.058 1.00 0.00 87 GLN A O 17
ATOM 23546 N N . LEU A 1 95 ? -17.910 -9.087 23.171 1.00 0.00 88 LEU A N 17
ATOM 23547 C CA . LEU A 1 95 ? -19.238 -8.542 23.418 1.00 0.00 88 LEU A CA 17
ATOM 23548 C C . LEU A 1 95 ? -20.298 -9.220 22.570 1.00 0.00 88 LEU A C 17
ATOM 23549 O O . LEU A 1 95 ? -21.431 -9.421 23.022 1.00 0.00 88 LEU A O 17
ATOM 23565 N N . GLY A 1 96 ? -19.933 -9.556 21.345 1.00 0.00 89 GLY A N 17
ATOM 23566 C CA . GLY A 1 96 ? -20.871 -10.180 20.432 1.00 0.00 89 GLY A CA 17
ATOM 23567 C C . GLY A 1 96 ? -21.351 -11.532 20.909 1.00 0.00 89 GLY A C 17
ATOM 23568 O O . GLY A 1 96 ? -22.537 -11.858 20.783 1.00 0.00 89 GLY A O 17
ATOM 23572 N N . GLY A 1 97 ? -20.442 -12.317 21.448 1.00 0.00 90 GLY A N 17
ATOM 23573 C CA . GLY A 1 97 ? -20.798 -13.621 21.945 1.00 0.00 90 GLY A CA 17
ATOM 23574 C C . GLY A 1 97 ? -20.057 -14.713 21.220 1.00 0.00 90 GLY A C 17
ATOM 23575 O O . GLY A 1 97 ? -18.928 -14.463 20.763 1.00 0.00 90 GLY A O 17
ATOM 23580 N N . MET A 1 8 ? -16.403 0.662 24.305 1.00 0.00 1 MET A N 18
ATOM 23581 C CA . MET A 1 8 ? -15.192 1.404 23.908 1.00 0.00 1 MET A CA 18
ATOM 23582 C C . MET A 1 8 ? -15.515 2.386 22.796 1.00 0.00 1 MET A C 18
ATOM 23583 O O . MET A 1 8 ? -15.847 1.985 21.678 1.00 0.00 1 MET A O 18
ATOM 23597 N N . ALA A 1 9 ? -15.432 3.667 23.102 1.00 0.00 2 ALA A N 18
ATOM 23598 C CA . ALA A 1 9 ? -15.720 4.695 22.125 1.00 0.00 2 ALA A CA 18
ATOM 23599 C C . ALA A 1 9 ? -14.472 5.050 21.331 1.00 0.00 2 ALA A C 18
ATOM 23600 O O . ALA A 1 9 ? -13.716 5.949 21.702 1.00 0.00 2 ALA A O 18
ATOM 23607 N N . ASP A 1 10 ? -14.244 4.315 20.263 1.00 0.00 3 ASP A N 18
ATOM 23608 C CA . ASP A 1 10 ? -13.108 4.552 19.384 1.00 0.00 3 ASP A CA 18
ATOM 23609 C C . ASP A 1 10 ? -13.470 5.564 18.306 1.00 0.00 3 ASP A C 18
ATOM 23610 O O . ASP A 1 10 ? -14.550 6.167 18.343 1.00 0.00 3 ASP A O 18
ATOM 23619 N N . ASP A 1 11 ? -12.568 5.751 17.354 1.00 0.00 4 ASP A N 18
ATOM 23620 C CA . ASP A 1 11 ? -12.767 6.710 16.266 1.00 0.00 4 ASP A CA 18
ATOM 23621 C C . ASP A 1 11 ? -13.984 6.365 15.427 1.00 0.00 4 ASP A C 18
ATOM 23622 O O . ASP A 1 11 ? -14.747 7.256 15.040 1.00 0.00 4 ASP A O 18
ATOM 23631 N N . ALA A 1 12 ? -14.176 5.067 15.165 1.00 0.00 5 ALA A N 18
ATOM 23632 C CA . ALA A 1 12 ? -15.265 4.590 14.310 1.00 0.00 5 ALA A CA 18
ATOM 23633 C C . ALA A 1 12 ? -15.222 5.288 12.952 1.00 0.00 5 ALA A C 18
ATOM 23634 O O . ALA A 1 12 ? -16.261 5.616 12.370 1.00 0.00 5 ALA A O 18
ATOM 23641 N N . ALA A 1 13 ? -14.008 5.527 12.469 1.00 0.00 6 ALA A N 18
ATOM 23642 C CA . ALA A 1 13 ? -13.788 6.182 11.193 1.00 0.00 6 ALA A CA 18
ATOM 23643 C C . ALA A 1 13 ? -12.389 5.884 10.688 1.00 0.00 6 ALA A C 18
ATOM 23644 O O . ALA A 1 13 ? -11.509 5.513 11.469 1.00 0.00 6 ALA A O 18
ATOM 23651 N N . GLN A 1 14 ? -12.181 6.046 9.395 1.00 0.00 7 GLN A N 18
ATOM 23652 C CA . GLN A 1 14 ? -10.879 5.824 8.803 1.00 0.00 7 GLN A CA 18
ATOM 23653 C C . GLN A 1 14 ? -10.423 7.065 8.042 1.00 0.00 7 GLN A C 18
ATOM 23654 O O . GLN A 1 14 ? -11.243 7.797 7.472 1.00 0.00 7 GLN A O 18
ATOM 23668 N N . ALA A 1 15 ? -9.116 7.298 8.048 1.00 0.00 8 ALA A N 18
ATOM 23669 C CA . ALA A 1 15 ? -8.523 8.487 7.442 1.00 0.00 8 ALA A CA 18
ATOM 23670 C C . ALA A 1 15 ? -8.756 8.555 5.940 1.00 0.00 8 ALA A C 18
ATOM 23671 O O . ALA A 1 15 ? -9.032 9.623 5.398 1.00 0.00 8 ALA A O 18
ATOM 23678 N N . GLY A 1 16 ? -8.651 7.420 5.278 1.00 0.00 9 GLY A N 18
ATOM 23679 C CA . GLY A 1 16 ? -8.804 7.392 3.837 1.00 0.00 9 GLY A CA 18
ATOM 23680 C C . GLY A 1 16 ? -7.531 7.812 3.139 1.00 0.00 9 GLY A C 18
ATOM 23681 O O . GLY A 1 16 ? -7.529 8.149 1.956 1.00 0.00 9 GLY A O 18
ATOM 23685 N N . ASP A 1 17 ? -6.453 7.786 3.887 1.00 0.00 10 ASP A N 18
ATOM 23686 C CA . ASP A 1 17 ? -5.137 8.158 3.388 1.00 0.00 10 ASP A CA 18
ATOM 23687 C C . ASP A 1 17 ? -4.484 6.957 2.726 1.00 0.00 10 ASP A C 18
ATOM 23688 O O . ASP A 1 17 ? -3.958 6.073 3.406 1.00 0.00 10 ASP A O 18
ATOM 23697 N N . ASN A 1 18 ? -4.540 6.907 1.398 1.00 0.00 11 ASN A N 18
ATOM 23698 C CA . ASN A 1 18 ? -4.023 5.749 0.675 1.00 0.00 11 ASN A CA 18
ATOM 23699 C C . ASN A 1 18 ? -3.342 6.120 -0.645 1.00 0.00 11 ASN A C 18
ATOM 23700 O O . ASN A 1 18 ? -3.165 5.270 -1.518 1.00 0.00 11 ASN A O 18
ATOM 23711 N N . ALA A 1 19 ? -2.926 7.363 -0.765 1.00 0.00 12 ALA A N 18
ATOM 23712 C CA . ALA A 1 19 ? -2.304 7.856 -1.997 1.00 0.00 12 ALA A CA 18
ATOM 23713 C C . ALA A 1 19 ? -1.011 7.100 -2.371 1.00 0.00 12 ALA A C 18
ATOM 23714 O O . ALA A 1 19 ? -0.834 6.699 -3.522 1.00 0.00 12 ALA A O 18
ATOM 23721 N N . GLU A 1 20 ? -0.136 6.887 -1.406 1.00 0.00 13 GLU A N 18
ATOM 23722 C CA . GLU A 1 20 ? 1.132 6.179 -1.653 1.00 0.00 13 GLU A CA 18
ATOM 23723 C C . GLU A 1 20 ? 1.163 4.879 -0.886 1.00 0.00 13 GLU A C 18
ATOM 23724 O O . GLU A 1 20 ? 2.033 4.662 -0.038 1.00 0.00 13 GLU A O 18
ATOM 23736 N N . TYR A 1 21 ? 0.224 4.019 -1.177 1.00 0.00 14 TYR A N 18
ATOM 23737 C CA . TYR A 1 21 ? 0.086 2.783 -0.448 1.00 0.00 14 TYR A CA 18
ATOM 23738 C C . TYR A 1 21 ? -0.125 1.596 -1.382 1.00 0.00 14 TYR A C 18
ATOM 23739 O O . TYR A 1 21 ? -0.394 1.763 -2.572 1.00 0.00 14 TYR A O 18
ATOM 23757 N N . ILE A 1 22 ? -0.012 0.409 -0.826 1.00 0.00 15 ILE A N 18
ATOM 23758 C CA . ILE A 1 22 ? -0.065 -0.841 -1.578 1.00 0.00 15 ILE A CA 18
ATOM 23759 C C . ILE A 1 22 ? -1.361 -1.589 -1.273 1.00 0.00 15 ILE A C 18
ATOM 23760 O O . ILE A 1 22 ? -2.052 -1.276 -0.305 1.00 0.00 15 ILE A O 18
ATOM 23776 N N . LYS A 1 23 ? -1.703 -2.549 -2.110 1.00 0.00 16 LYS A N 18
ATOM 23777 C CA . LYS A 1 23 ? -2.923 -3.319 -1.916 1.00 0.00 16 LYS A CA 18
ATOM 23778 C C . LYS A 1 23 ? -2.693 -4.542 -1.078 1.00 0.00 16 LYS A C 18
ATOM 23779 O O . LYS A 1 23 ? -1.632 -5.141 -1.121 1.00 0.00 16 LYS A O 18
ATOM 23798 N N . ILE A 1 24 ? -3.681 -4.879 -0.306 1.00 0.00 17 ILE A N 18
ATOM 23799 C CA . ILE A 1 24 ? -3.703 -6.094 0.460 1.00 0.00 17 ILE A CA 18
ATOM 23800 C C . ILE A 1 24 ? -5.059 -6.754 0.328 1.00 0.00 17 ILE A C 18
ATOM 23801 O O . ILE A 1 24 ? -6.094 -6.074 0.358 1.00 0.00 17 ILE A O 18
ATOM 23817 N N . LYS A 1 25 ? -5.072 -8.061 0.151 1.00 0.00 18 LYS A N 18
ATOM 23818 C CA . LYS A 1 25 ? -6.324 -8.759 0.045 1.00 0.00 18 LYS A CA 18
ATOM 23819 C C . LYS A 1 25 ? -6.681 -9.347 1.392 1.00 0.00 18 LYS A C 18
ATOM 23820 O O . LYS A 1 25 ? -6.097 -10.343 1.826 1.00 0.00 18 LYS A O 18
ATOM 23839 N N . VAL A 1 26 ? -7.619 -8.720 2.049 1.00 0.00 19 VAL A N 18
ATOM 23840 C CA . VAL A 1 26 ? -8.082 -9.159 3.333 1.00 0.00 19 VAL A CA 18
ATOM 23841 C C . VAL A 1 26 ? -9.105 -10.258 3.150 1.00 0.00 19 VAL A C 18
ATOM 23842 O O . VAL A 1 26 ? -10.162 -10.028 2.584 1.00 0.00 19 VAL A O 18
ATOM 23855 N N . VAL A 1 27 ? -8.793 -11.444 3.622 1.00 0.00 20 VAL A N 18
ATOM 23856 C CA . VAL A 1 27 ? -9.707 -12.558 3.504 1.00 0.00 20 VAL A CA 18
ATOM 23857 C C . VAL A 1 27 ? -10.306 -12.885 4.857 1.00 0.00 20 VAL A C 18
ATOM 23858 O O . VAL A 1 27 ? -9.588 -13.218 5.802 1.00 0.00 20 VAL A O 18
ATOM 23871 N N . GLY A 1 28 ? -11.612 -12.775 4.952 1.00 0.00 21 GLY A N 18
ATOM 23872 C CA . GLY A 1 28 ? -12.283 -13.064 6.200 1.00 0.00 21 GLY A CA 18
ATOM 23873 C C . GLY A 1 28 ? -12.648 -14.528 6.334 1.00 0.00 21 GLY A C 18
ATOM 23874 O O . GLY A 1 28 ? -12.436 -15.311 5.410 1.00 0.00 21 GLY A O 18
ATOM 23878 N N . GLN A 1 29 ? -13.214 -14.891 7.478 1.00 0.00 22 GLN A N 18
ATOM 23879 C CA . GLN A 1 29 ? -13.582 -16.280 7.762 1.00 0.00 22 GLN A CA 18
ATOM 23880 C C . GLN A 1 29 ? -14.675 -16.775 6.850 1.00 0.00 22 GLN A C 18
ATOM 23881 O O . GLN A 1 29 ? -14.667 -17.927 6.432 1.00 0.00 22 GLN A O 18
ATOM 23895 N N . ASP A 1 30 ? -15.609 -15.902 6.526 1.00 0.00 23 ASP A N 18
ATOM 23896 C CA . ASP A 1 30 ? -16.681 -16.242 5.593 1.00 0.00 23 ASP A CA 18
ATOM 23897 C C . ASP A 1 30 ? -16.147 -16.247 4.165 1.00 0.00 23 ASP A C 18
ATOM 23898 O O . ASP A 1 30 ? -16.912 -16.157 3.201 1.00 0.00 23 ASP A O 18
ATOM 23907 N N . SER A 1 31 ? -14.811 -16.346 4.051 1.00 0.00 24 SER A N 18
ATOM 23908 C CA . SER A 1 31 ? -14.110 -16.363 2.781 1.00 0.00 24 SER A CA 18
ATOM 23909 C C . SER A 1 31 ? -14.341 -15.067 2.042 1.00 0.00 24 SER A C 18
ATOM 23910 O O . SER A 1 31 ? -14.312 -15.014 0.815 1.00 0.00 24 SER A O 18
ATOM 23918 N N . ASN A 1 32 ? -14.527 -14.010 2.808 1.00 0.00 25 ASN A N 18
ATOM 23919 C CA . ASN A 1 32 ? -14.789 -12.698 2.243 1.00 0.00 25 ASN A CA 18
ATOM 23920 C C . ASN A 1 32 ? -13.504 -11.926 2.051 1.00 0.00 25 ASN A C 18
ATOM 23921 O O . ASN A 1 32 ? -12.895 -11.471 3.010 1.00 0.00 25 ASN A O 18
ATOM 23932 N N . GLU A 1 33 ? -13.102 -11.797 0.817 1.00 0.00 26 GLU A N 18
ATOM 23933 C CA . GLU A 1 33 ? -11.889 -11.086 0.470 1.00 0.00 26 GLU A CA 18
ATOM 23934 C C . GLU A 1 33 ? -12.199 -9.658 0.049 1.00 0.00 26 GLU A C 18
ATOM 23935 O O . GLU A 1 33 ? -13.099 -9.413 -0.761 1.00 0.00 26 GLU A O 18
ATOM 23947 N N . VAL A 1 34 ? -11.457 -8.729 0.601 1.00 0.00 27 VAL A N 18
ATOM 23948 C CA . VAL A 1 34 ? -11.607 -7.329 0.290 1.00 0.00 27 VAL A CA 18
ATOM 23949 C C . VAL A 1 34 ? -10.240 -6.704 0.096 1.00 0.00 27 VAL A C 18
ATOM 23950 O O . VAL A 1 34 ? -9.295 -7.025 0.808 1.00 0.00 27 VAL A O 18
ATOM 23963 N N . HIS A 1 35 ? -10.129 -5.841 -0.878 1.00 0.00 28 HIS A N 18
ATOM 23964 C CA . HIS A 1 35 ? -8.862 -5.237 -1.195 1.00 0.00 28 HIS A CA 18
ATOM 23965 C C . HIS A 1 35 ? -8.724 -3.886 -0.524 1.00 0.00 28 HIS A C 18
ATOM 23966 O O . HIS A 1 35 ? -9.462 -2.947 -0.824 1.00 0.00 28 HIS A O 18
ATOM 23980 N N . PHE A 1 36 ? -7.794 -3.809 0.393 1.00 0.00 29 PHE A N 18
ATOM 23981 C CA . PHE A 1 36 ? -7.496 -2.577 1.096 1.00 0.00 29 PHE A CA 18
ATOM 23982 C C . PHE A 1 36 ? -6.155 -2.024 0.699 1.00 0.00 29 PHE A C 18
ATOM 23983 O O . PHE A 1 36 ? -5.275 -2.757 0.256 1.00 0.00 29 PHE A O 18
ATOM 24000 N N . ARG A 1 37 ? -6.015 -0.725 0.822 1.00 0.00 30 ARG A N 18
ATOM 24001 C CA . ARG A 1 37 ? -4.782 -0.065 0.493 1.00 0.00 30 ARG A CA 18
ATOM 24002 C C . ARG A 1 37 ? -4.094 0.411 1.776 1.00 0.00 30 ARG A C 18
ATOM 24003 O O . ARG A 1 37 ? -4.611 1.275 2.481 1.00 0.00 30 ARG A O 18
ATOM 24024 N N . VAL A 1 38 ? -2.935 -0.146 2.053 1.00 0.00 31 VAL A N 18
ATOM 24025 C CA . VAL A 1 38 ? -2.162 0.187 3.257 1.00 0.00 31 VAL A CA 18
ATOM 24026 C C . VAL A 1 38 ? -0.672 0.256 2.931 1.00 0.00 31 VAL A C 18
ATOM 24027 O O . VAL A 1 38 ? -0.281 0.102 1.788 1.00 0.00 31 VAL A O 18
ATOM 24040 N N . LYS A 1 39 ? 0.145 0.525 3.923 1.00 0.00 32 LYS A N 18
ATOM 24041 C CA . LYS A 1 39 ? 1.582 0.657 3.715 1.00 0.00 32 LYS A CA 18
ATOM 24042 C C . LYS A 1 39 ? 2.272 -0.696 3.850 1.00 0.00 32 LYS A C 18
ATOM 24043 O O . LYS A 1 39 ? 1.765 -1.579 4.519 1.00 0.00 32 LYS A O 18
ATOM 24062 N N . TYR A 1 40 ? 3.437 -0.837 3.210 1.00 0.00 33 TYR A N 18
ATOM 24063 C CA . TYR A 1 40 ? 4.253 -2.071 3.316 1.00 0.00 33 TYR A CA 18
ATOM 24064 C C . TYR A 1 40 ? 4.476 -2.428 4.781 1.00 0.00 33 TYR A C 18
ATOM 24065 O O . TYR A 1 40 ? 4.350 -3.573 5.182 1.00 0.00 33 TYR A O 18
ATOM 24083 N N . GLY A 1 41 ? 4.820 -1.422 5.556 1.00 0.00 34 GLY A N 18
ATOM 24084 C CA . GLY A 1 41 ? 5.054 -1.596 6.967 1.00 0.00 34 GLY A CA 18
ATOM 24085 C C . GLY A 1 41 ? 3.967 -0.948 7.776 1.00 0.00 34 GLY A C 18
ATOM 24086 O O . GLY A 1 41 ? 4.232 -0.363 8.826 1.00 0.00 34 GLY A O 18
ATOM 24090 N N . THR A 1 42 ? 2.750 -1.002 7.256 1.00 0.00 35 THR A N 18
ATOM 24091 C CA . THR A 1 42 ? 1.614 -0.371 7.889 1.00 0.00 35 THR A CA 18
ATOM 24092 C C . THR A 1 42 ? 1.424 -0.895 9.324 1.00 0.00 35 THR A C 18
ATOM 24093 O O . THR A 1 42 ? 1.653 -2.063 9.614 1.00 0.00 35 THR A O 18
ATOM 24104 N N . SER A 1 43 ? 1.020 -0.018 10.208 1.00 0.00 36 SER A N 18
ATOM 24105 C CA . SER A 1 43 ? 0.821 -0.385 11.591 1.00 0.00 36 SER A CA 18
ATOM 24106 C C . SER A 1 43 ? -0.518 -1.085 11.749 1.00 0.00 36 SER A C 18
ATOM 24107 O O . SER A 1 43 ? -1.450 -0.791 11.006 1.00 0.00 36 SER A O 18
ATOM 24115 N N . MET A 1 44 ? -0.615 -2.000 12.725 1.00 0.00 37 MET A N 18
ATOM 24116 C CA . MET A 1 44 ? -1.850 -2.787 12.944 1.00 0.00 37 MET A CA 18
ATOM 24117 C C . MET A 1 44 ? -3.107 -1.904 13.004 1.00 0.00 37 MET A C 18
ATOM 24118 O O . MET A 1 44 ? -4.185 -2.320 12.587 1.00 0.00 37 MET A O 18
ATOM 24132 N N . ALA A 1 45 ? -2.956 -0.696 13.506 1.00 0.00 38 ALA A N 18
ATOM 24133 C CA . ALA A 1 45 ? -4.078 0.234 13.624 1.00 0.00 38 ALA A CA 18
ATOM 24134 C C . ALA A 1 45 ? -4.655 0.610 12.266 1.00 0.00 38 ALA A C 18
ATOM 24135 O O . ALA A 1 45 ? -5.866 0.759 12.125 1.00 0.00 38 ALA A O 18
ATOM 24142 N N . LYS A 1 46 ? -3.785 0.732 11.270 1.00 0.00 39 LYS A N 18
ATOM 24143 C CA . LYS A 1 46 ? -4.183 1.179 9.933 1.00 0.00 39 LYS A CA 18
ATOM 24144 C C . LYS A 1 46 ? -5.224 0.257 9.336 1.00 0.00 39 LYS A C 18
ATOM 24145 O O . LYS A 1 46 ? -6.184 0.708 8.740 1.00 0.00 39 LYS A O 18
ATOM 24164 N N . LEU A 1 47 ? -5.033 -1.026 9.523 1.00 0.00 40 LEU A N 18
ATOM 24165 C CA . LEU A 1 47 ? -5.921 -2.015 8.945 1.00 0.00 40 LEU A CA 18
ATOM 24166 C C . LEU A 1 47 ? -7.122 -2.290 9.827 1.00 0.00 40 LEU A C 18
ATOM 24167 O O . LEU A 1 47 ? -8.255 -2.332 9.350 1.00 0.00 40 LEU A O 18
ATOM 24183 N N . LYS A 1 48 ? -6.875 -2.462 11.111 1.00 0.00 41 LYS A N 18
ATOM 24184 C CA . LYS A 1 48 ? -7.926 -2.805 12.054 1.00 0.00 41 LYS A CA 18
ATOM 24185 C C . LYS A 1 48 ? -8.965 -1.737 12.137 1.00 0.00 41 LYS A C 18
ATOM 24186 O O . LYS A 1 48 ? -10.149 -2.013 12.052 1.00 0.00 41 LYS A O 18
ATOM 24205 N N . LYS A 1 49 ? -8.522 -0.520 12.276 1.00 0.00 42 LYS A N 18
ATOM 24206 C CA . LYS A 1 49 ? -9.421 0.599 12.345 1.00 0.00 42 LYS A CA 18
ATOM 24207 C C . LYS A 1 49 ? -10.148 0.770 11.020 1.00 0.00 42 LYS A C 18
ATOM 24208 O O . LYS A 1 49 ? -11.340 1.053 10.988 1.00 0.00 42 LYS A O 18
ATOM 24227 N N . SER A 1 50 ? -9.415 0.571 9.934 1.00 0.00 43 SER A N 18
ATOM 24228 C CA . SER A 1 50 ? -9.971 0.735 8.596 1.00 0.00 43 SER A CA 18
ATOM 24229 C C . SER A 1 50 ? -11.079 -0.291 8.322 1.00 0.00 43 SER A C 18
ATOM 24230 O O . SER A 1 50 ? -12.196 0.062 7.920 1.00 0.00 43 SER A O 18
ATOM 24238 N N . TYR A 1 51 ? -10.771 -1.554 8.561 1.00 0.00 44 TYR A N 18
ATOM 24239 C CA . TYR A 1 51 ? -11.718 -2.626 8.358 1.00 0.00 44 TYR A CA 18
ATOM 24240 C C . TYR A 1 51 ? -12.860 -2.539 9.325 1.00 0.00 44 TYR A C 18
ATOM 24241 O O . TYR A 1 51 ? -14.013 -2.715 8.945 1.00 0.00 44 TYR A O 18
ATOM 24259 N N . ALA A 1 52 ? -12.546 -2.276 10.575 1.00 0.00 45 ALA A N 18
ATOM 24260 C CA . ALA A 1 52 ? -13.567 -2.187 11.592 1.00 0.00 45 ALA A CA 18
ATOM 24261 C C . ALA A 1 52 ? -14.564 -1.115 11.225 1.00 0.00 45 ALA A C 18
ATOM 24262 O O . ALA A 1 52 ? -15.755 -1.254 11.464 1.00 0.00 45 ALA A O 18
ATOM 24269 N N . ASP A 1 53 ? -14.065 -0.054 10.629 1.00 0.00 46 ASP A N 18
ATOM 24270 C CA . ASP A 1 53 ? -14.920 1.061 10.209 1.00 0.00 46 ASP A CA 18
ATOM 24271 C C . ASP A 1 53 ? -15.851 0.662 9.082 1.00 0.00 46 ASP A C 18
ATOM 24272 O O 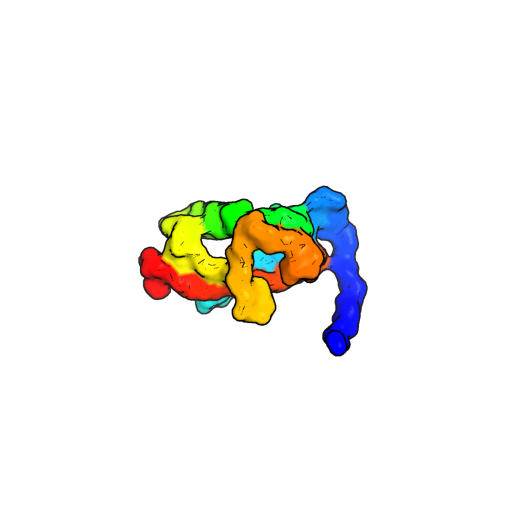. ASP A 1 53 ? -17.046 0.975 9.109 1.00 0.00 46 ASP A O 18
ATOM 24281 N N . ARG A 1 54 ? -15.305 -0.042 8.094 1.00 0.00 47 ARG A N 18
ATOM 24282 C CA . ARG A 1 54 ? -16.080 -0.455 6.926 1.00 0.00 47 ARG A CA 18
ATOM 24283 C C . ARG A 1 54 ? -17.193 -1.426 7.332 1.00 0.00 47 ARG A C 18
ATOM 24284 O O . ARG A 1 54 ? -18.208 -1.535 6.660 1.00 0.00 47 ARG A O 18
ATOM 24305 N N . THR A 1 55 ? -16.983 -2.128 8.433 1.00 0.00 48 THR A N 18
ATOM 24306 C CA . THR A 1 55 ? -17.945 -3.107 8.896 1.00 0.00 48 THR A CA 18
ATOM 24307 C C . THR A 1 55 ? -18.755 -2.589 10.096 1.00 0.00 48 THR A C 18
ATOM 24308 O O . THR A 1 55 ? -19.734 -3.210 10.506 1.00 0.00 48 THR A O 18
ATOM 24319 N N . GLY A 1 56 ? -18.346 -1.447 10.646 1.00 0.00 49 GLY A N 18
ATOM 24320 C CA . GLY A 1 56 ? -19.061 -0.866 11.773 1.00 0.00 49 GLY A CA 18
ATOM 24321 C C . GLY A 1 56 ? -18.922 -1.680 13.049 1.00 0.00 49 GLY A C 18
ATOM 24322 O O . GLY A 1 56 ? -19.887 -1.833 13.803 1.00 0.00 49 GLY A O 18
ATOM 24326 N N . VAL A 1 57 ? -17.733 -2.204 13.289 1.00 0.00 50 VAL A N 18
ATOM 24327 C CA . VAL A 1 57 ? -17.494 -3.035 14.454 1.00 0.00 50 VAL A CA 18
ATOM 24328 C C . VAL A 1 57 ? -16.446 -2.407 15.369 1.00 0.00 50 VAL A C 18
ATOM 24329 O O . VAL A 1 57 ? -15.736 -1.474 14.977 1.00 0.00 50 VAL A O 18
ATOM 24342 N N . ALA A 1 58 ? -16.386 -2.902 16.596 1.00 0.00 51 ALA A N 18
ATOM 24343 C CA . ALA A 1 58 ? -15.393 -2.481 17.554 1.00 0.00 51 ALA A CA 18
ATOM 24344 C C . ALA A 1 58 ? -13.995 -2.772 17.018 1.00 0.00 51 ALA A C 18
ATOM 24345 O O . ALA A 1 58 ? -13.704 -3.898 16.607 1.00 0.00 51 ALA A O 18
ATOM 24352 N N . VAL A 1 59 ? -13.140 -1.765 17.035 1.00 0.00 52 VAL A N 18
ATOM 24353 C CA . VAL A 1 59 ? -11.777 -1.904 16.546 1.00 0.00 52 VAL A CA 18
ATOM 24354 C C . VAL A 1 59 ? -11.002 -2.895 17.407 1.00 0.00 52 VAL A C 18
ATOM 24355 O O . VAL A 1 59 ? -10.247 -3.726 16.899 1.00 0.00 52 VAL A O 18
ATOM 24368 N N . ASN A 1 60 ? -11.212 -2.811 18.709 1.00 0.00 53 ASN A N 18
ATOM 24369 C CA . ASN A 1 60 ? -10.504 -3.662 19.659 1.00 0.00 53 ASN A CA 18
ATOM 24370 C C . ASN A 1 60 ? -10.902 -5.140 19.529 1.00 0.00 53 ASN A C 18
ATOM 24371 O O . ASN A 1 60 ? -10.101 -6.026 19.834 1.00 0.00 53 ASN A O 18
ATOM 24382 N N . SER A 1 61 ? -12.123 -5.409 19.074 1.00 0.00 54 SER A N 18
ATOM 24383 C CA . SER A 1 61 ? -12.568 -6.783 18.909 1.00 0.00 54 SER A CA 18
ATOM 24384 C C . SER A 1 61 ? -12.414 -7.256 17.460 1.00 0.00 54 SER A C 18
ATOM 24385 O O . SER A 1 61 ? -12.770 -8.386 17.118 1.00 0.00 54 SER A O 18
ATOM 24393 N N . LEU A 1 62 ? -11.895 -6.379 16.620 1.00 0.00 55 LEU A N 18
ATOM 24394 C CA . LEU A 1 62 ? -11.587 -6.698 15.237 1.00 0.00 55 LEU A CA 18
ATOM 24395 C C . LEU A 1 62 ? -10.101 -7.050 15.162 1.00 0.00 55 LEU A C 18
ATOM 24396 O O . LEU A 1 62 ? -9.269 -6.344 15.735 1.00 0.00 55 LEU A O 18
ATOM 24412 N N . ARG A 1 63 ? -9.756 -8.139 14.483 1.00 0.00 56 ARG A N 18
ATOM 24413 C CA . ARG A 1 63 ? -8.373 -8.583 14.476 1.00 0.00 56 ARG A CA 18
ATOM 24414 C C . ARG A 1 63 ? -7.928 -9.100 13.124 1.00 0.00 56 ARG A C 18
ATOM 24415 O O . ARG A 1 63 ? -8.695 -9.727 12.392 1.00 0.00 56 ARG A O 18
ATOM 24436 N N . PHE A 1 64 ? -6.679 -8.826 12.812 1.00 0.00 57 PHE A N 18
ATOM 24437 C CA . PHE A 1 64 ? -6.043 -9.297 11.599 1.00 0.00 57 PHE A CA 18
ATOM 24438 C C . PHE A 1 64 ? -4.863 -10.166 11.924 1.00 0.00 57 PHE A C 18
ATOM 24439 O O . PHE A 1 64 ? -4.126 -9.901 12.884 1.00 0.00 57 PHE A O 18
ATOM 24456 N N . LEU A 1 65 ? -4.670 -11.189 11.137 1.00 0.00 58 LEU A N 18
ATOM 24457 C CA . LEU A 1 65 ? -3.558 -12.073 11.318 1.00 0.00 58 LEU A CA 18
ATOM 24458 C C . LEU A 1 65 ? -2.836 -12.290 10.016 1.00 0.00 58 LEU A C 18
ATOM 24459 O O . LEU A 1 65 ? -3.455 -12.534 8.986 1.00 0.00 58 LEU A O 18
ATOM 24475 N N . PHE A 1 66 ? -1.535 -12.205 10.050 1.00 0.00 59 PHE A N 18
ATOM 24476 C CA . PHE A 1 66 ? -0.769 -12.422 8.852 1.00 0.00 59 PHE A CA 18
ATOM 24477 C C . PHE A 1 66 ? -0.039 -13.734 8.990 1.00 0.00 59 PHE A C 18
ATOM 24478 O O . PHE A 1 66 ? 0.797 -13.878 9.854 1.00 0.00 59 PHE A O 18
ATOM 24495 N N . ASP A 1 67 ? -0.396 -14.701 8.148 1.00 0.00 60 ASP A N 18
ATOM 24496 C CA . ASP A 1 67 ? 0.184 -16.056 8.204 1.00 0.00 60 ASP A CA 18
ATOM 24497 C C . ASP A 1 67 ? -0.223 -16.766 9.501 1.00 0.00 60 ASP A C 18
ATOM 24498 O O . ASP A 1 67 ? 0.418 -17.711 9.956 1.00 0.00 60 ASP A O 18
ATOM 24507 N N . GLY A 1 68 ? -1.314 -16.307 10.078 1.00 0.00 61 GLY A N 18
ATOM 24508 C CA . GLY A 1 68 ? -1.850 -16.944 11.260 1.00 0.00 61 GLY A CA 18
ATOM 24509 C C . GLY A 1 68 ? -1.296 -16.375 12.539 1.00 0.00 61 GLY A C 18
ATOM 24510 O O . GLY A 1 68 ? -1.528 -16.921 13.618 1.00 0.00 61 GLY A O 18
ATOM 24514 N N . ARG A 1 69 ? -0.572 -15.277 12.438 1.00 0.00 62 ARG A N 18
ATOM 24515 C CA . ARG A 1 69 ? -0.012 -14.662 13.612 1.00 0.00 62 ARG A CA 18
ATOM 24516 C C . ARG A 1 69 ? -0.573 -13.265 13.807 1.00 0.00 62 ARG A C 18
ATOM 24517 O O . ARG A 1 69 ? -0.900 -12.576 12.835 1.00 0.00 62 ARG A O 18
ATOM 24538 N N . ARG A 1 70 ? -0.682 -12.858 15.057 1.00 0.00 63 ARG A N 18
ATOM 24539 C CA . ARG A 1 70 ? -1.287 -11.578 15.413 1.00 0.00 63 ARG A CA 18
ATOM 24540 C C . ARG A 1 70 ? -0.464 -10.420 14.895 1.00 0.00 63 ARG A C 18
ATOM 24541 O O . ARG A 1 70 ? 0.742 -10.394 15.057 1.00 0.00 63 ARG A O 18
ATOM 24562 N N . ILE A 1 71 ? -1.130 -9.461 14.281 1.00 0.00 64 ILE A N 18
ATOM 24563 C CA . ILE A 1 71 ? -0.454 -8.303 13.701 1.00 0.00 64 ILE A CA 18
ATOM 24564 C C . ILE A 1 71 ? -0.413 -7.140 14.683 1.00 0.00 64 ILE A C 18
ATOM 24565 O O . ILE A 1 71 ? -1.454 -6.657 15.137 1.00 0.00 64 ILE A O 18
ATOM 24581 N N . ASN A 1 72 ? 0.791 -6.703 15.012 1.00 0.00 65 ASN A N 18
ATOM 24582 C CA . ASN A 1 72 ? 0.989 -5.564 15.885 1.00 0.00 65 ASN A CA 18
ATOM 24583 C C . ASN A 1 72 ? 1.670 -4.444 15.121 1.00 0.00 65 ASN A C 18
ATOM 24584 O O . ASN A 1 72 ? 2.255 -4.669 14.067 1.00 0.00 65 ASN A O 18
ATOM 24595 N N . ASP A 1 73 ? 1.597 -3.236 15.658 1.00 0.00 66 ASP A N 18
ATOM 24596 C CA . ASP A 1 73 ? 2.195 -2.061 15.017 1.00 0.00 66 ASP A CA 18
ATOM 24597 C C . ASP A 1 73 ? 3.727 -2.135 15.077 1.00 0.00 66 ASP A C 18
ATOM 24598 O O . ASP A 1 73 ? 4.427 -1.405 14.381 1.00 0.00 66 ASP A O 18
ATOM 24607 N N . ASP A 1 74 ? 4.217 -3.022 15.926 1.00 0.00 67 ASP A N 18
ATOM 24608 C CA . ASP A 1 74 ? 5.654 -3.226 16.154 1.00 0.00 67 ASP A CA 18
ATOM 24609 C C . ASP A 1 74 ? 6.263 -4.171 15.116 1.00 0.00 67 ASP A C 18
ATOM 24610 O O . ASP A 1 74 ? 7.480 -4.194 14.909 1.00 0.00 67 ASP A O 18
ATOM 24619 N N . ASP A 1 75 ? 5.407 -4.924 14.471 1.00 0.00 68 ASP A N 18
ATOM 24620 C CA . ASP A 1 75 ? 5.797 -5.995 13.553 1.00 0.00 68 ASP A CA 18
ATOM 24621 C C . ASP A 1 75 ? 6.402 -5.533 12.222 1.00 0.00 68 ASP A C 18
ATOM 24622 O O . ASP A 1 75 ? 6.444 -4.342 11.926 1.00 0.00 68 ASP A O 18
ATOM 24631 N N . THR A 1 76 ? 6.926 -6.502 11.448 1.00 0.00 69 THR A N 18
ATOM 24632 C CA . THR A 1 76 ? 7.686 -6.221 10.239 1.00 0.00 69 THR A CA 18
ATOM 24633 C C . THR A 1 76 ? 6.774 -6.245 9.024 1.00 0.00 69 THR A C 18
ATOM 24634 O O . THR A 1 76 ? 5.770 -6.942 9.037 1.00 0.00 69 THR A O 18
ATOM 24645 N N . PRO A 1 77 ? 7.154 -5.557 7.920 1.00 0.00 70 PRO A N 18
ATOM 24646 C CA . PRO A 1 77 ? 6.304 -5.417 6.715 1.00 0.00 70 PRO A CA 18
ATOM 24647 C C . PRO A 1 77 ? 5.736 -6.739 6.205 1.00 0.00 70 PRO A C 18
ATOM 24648 O O . PRO A 1 77 ? 4.677 -6.761 5.599 1.00 0.00 70 PRO A O 18
ATOM 24659 N N . LYS A 1 78 ? 6.414 -7.839 6.474 1.00 0.00 71 LYS A N 18
ATOM 24660 C CA . LYS A 1 78 ? 5.933 -9.130 6.009 1.00 0.00 71 LYS A CA 18
ATOM 24661 C C . LYS A 1 78 ? 4.728 -9.677 6.775 1.00 0.00 71 LYS A C 18
ATOM 24662 O O . LYS A 1 78 ? 3.997 -10.501 6.264 1.00 0.00 71 LYS A O 18
ATOM 24681 N N . THR A 1 79 ? 4.558 -9.254 7.983 1.00 0.00 72 THR A N 18
ATOM 24682 C CA . THR A 1 79 ? 3.406 -9.643 8.767 1.00 0.00 72 THR A CA 18
ATOM 24683 C C . THR A 1 79 ? 2.458 -8.496 8.740 1.00 0.00 72 THR A C 18
ATOM 24684 O O . THR A 1 79 ? 1.334 -8.542 9.226 1.00 0.00 72 THR A O 18
ATOM 24695 N N . LEU A 1 80 ? 2.969 -7.471 8.173 1.00 0.00 73 LEU A N 18
ATOM 24696 C CA . LEU A 1 80 ? 2.379 -6.192 8.123 1.00 0.00 73 LEU A CA 18
ATOM 24697 C C . LEU A 1 80 ? 1.737 -5.854 6.874 1.00 0.00 73 LEU A C 18
ATOM 24698 O O . LEU A 1 80 ? 1.687 -4.664 6.538 1.00 0.00 73 LEU A O 18
ATOM 24714 N N . GLU A 1 81 ? 1.326 -6.846 6.135 1.00 0.00 74 GLU A N 18
ATOM 24715 C CA . GLU A 1 81 ? 0.574 -6.578 4.940 1.00 0.00 74 GLU A CA 18
ATOM 24716 C C . GLU A 1 81 ? 1.462 -6.097 3.833 1.00 0.00 74 GLU A C 18
ATOM 24717 O O . GLU A 1 81 ? 1.462 -4.936 3.435 1.00 0.00 74 GLU A O 18
ATOM 24729 N N . MET A 1 82 ? 2.275 -6.994 3.458 1.00 0.00 75 MET A N 18
ATOM 24730 C CA . MET A 1 82 ? 3.150 -6.926 2.320 1.00 0.00 75 MET A CA 18
ATOM 24731 C C . MET A 1 82 ? 2.565 -6.280 1.050 1.00 0.00 75 MET A C 18
ATOM 24732 O O . MET A 1 82 ? 1.398 -5.930 0.981 1.00 0.00 75 MET A O 18
ATOM 24746 N N . GLU A 1 83 ? 3.385 -6.244 0.018 1.00 0.00 76 GLU A N 18
ATOM 24747 C CA . GLU A 1 83 ? 3.289 -5.315 -1.074 1.00 0.00 76 GLU A CA 18
ATOM 24748 C C . GLU A 1 83 ? 2.139 -5.589 -1.974 1.00 0.00 76 GLU A C 18
ATOM 24749 O O . GLU A 1 83 ? 1.382 -6.524 -1.750 1.00 0.00 76 GLU A O 18
ATOM 24761 N N . ASP A 1 84 ? 2.047 -4.766 -3.023 1.00 0.00 77 ASP A N 18
ATOM 24762 C CA . ASP A 1 84 ? 0.879 -4.690 -3.879 1.00 0.00 77 ASP A CA 18
ATOM 24763 C C . ASP A 1 84 ? 0.190 -6.012 -4.091 1.00 0.00 77 ASP A C 18
ATOM 24764 O O . ASP A 1 84 ? 0.633 -6.874 -4.861 1.00 0.00 77 ASP A O 18
ATOM 24773 N N . ASP A 1 85 ? -0.861 -6.149 -3.326 1.00 0.00 78 ASP A N 18
ATOM 24774 C CA . ASP A 1 85 ? -1.840 -7.217 -3.403 1.00 0.00 78 ASP A CA 18
ATOM 24775 C C . ASP A 1 85 ? -1.385 -8.487 -2.671 1.00 0.00 78 ASP A C 18
ATOM 24776 O O . ASP A 1 85 ? -1.704 -9.597 -3.086 1.00 0.00 78 ASP A O 18
ATOM 24785 N N . ASP A 1 86 ? -0.627 -8.329 -1.568 1.00 0.00 79 ASP A N 18
ATOM 24786 C CA . ASP A 1 86 ? -0.308 -9.487 -0.732 1.00 0.00 79 ASP A CA 18
ATOM 24787 C C . ASP A 1 86 ? -1.579 -9.957 0.007 1.00 0.00 79 ASP A C 18
ATOM 24788 O O . ASP A 1 86 ? -2.651 -9.360 -0.143 1.00 0.00 79 ASP A O 18
ATOM 24797 N N . VAL A 1 87 ? -1.466 -11.007 0.786 1.00 0.00 80 VAL A N 18
ATOM 24798 C CA . VAL A 1 87 ? -2.627 -11.640 1.396 1.00 0.00 80 VAL A CA 18
ATOM 24799 C C . VAL A 1 87 ? -2.687 -11.450 2.918 1.00 0.00 80 VAL A C 18
ATOM 24800 O O . VAL A 1 87 ? -1.666 -11.318 3.591 1.00 0.00 80 VAL A O 18
ATOM 24813 N N . ILE A 1 88 ? -3.907 -11.443 3.434 1.00 0.00 81 ILE A N 18
ATOM 24814 C CA . ILE A 1 88 ? -4.180 -11.244 4.851 1.00 0.00 81 ILE A CA 18
ATOM 24815 C C . ILE A 1 88 ? -5.282 -12.180 5.351 1.00 0.00 81 ILE A C 18
ATOM 24816 O O . ILE A 1 88 ? -6.220 -12.499 4.615 1.00 0.00 81 ILE A O 18
ATOM 24832 N N . GLU A 1 89 ? -5.159 -12.614 6.607 1.00 0.00 82 GLU A N 18
ATOM 24833 C CA . GLU A 1 89 ? -6.139 -13.483 7.219 1.00 0.00 82 GLU A CA 18
ATOM 24834 C C . GLU A 1 89 ? -6.868 -12.740 8.322 1.00 0.00 82 GLU A C 18
ATOM 24835 O O . GLU A 1 89 ? -6.264 -11.983 9.081 1.00 0.00 82 GLU A O 18
ATOM 24847 N N . VAL A 1 90 ? -8.153 -12.937 8.399 1.00 0.00 83 VAL A N 18
ATOM 24848 C CA . VAL A 1 90 ? -8.963 -12.295 9.413 1.00 0.00 83 VAL A CA 18
ATOM 24849 C C . VAL A 1 90 ? -9.750 -13.297 10.184 1.00 0.00 83 VAL A C 18
ATOM 24850 O O . VAL A 1 90 ? -10.375 -14.188 9.613 1.00 0.00 83 VAL A O 18
ATOM 24863 N N . TYR A 1 91 ? -9.715 -13.163 11.469 1.00 0.00 84 TYR A N 18
ATOM 24864 C CA . TYR A 1 91 ? -10.513 -13.972 12.317 1.00 0.00 84 TYR A CA 18
ATOM 24865 C C . TYR A 1 91 ? -11.720 -13.178 12.690 1.00 0.00 84 TYR A C 18
ATOM 24866 O O . TYR A 1 91 ? -11.620 -11.976 12.946 1.00 0.00 84 TYR A O 18
ATOM 24884 N N . GLN A 1 92 ? -12.846 -13.835 12.742 1.00 0.00 85 GLN A N 18
ATOM 24885 C CA . GLN A 1 92 ? -14.106 -13.131 12.771 1.00 0.00 85 GLN A CA 18
ATOM 24886 C C . GLN A 1 92 ? -14.306 -12.369 14.068 1.00 0.00 85 GLN A C 18
ATOM 24887 O O . GLN A 1 92 ? -14.171 -12.911 15.168 1.00 0.00 85 GLN A O 18
ATOM 24901 N N . GLU A 1 93 ? -14.602 -11.090 13.897 1.00 0.00 86 GLU A N 18
ATOM 24902 C CA . GLU A 1 93 ? -14.743 -10.133 14.966 1.00 0.00 86 GLU A CA 18
ATOM 24903 C C . GLU A 1 93 ? -15.911 -10.443 15.893 1.00 0.00 86 GLU A C 18
ATOM 24904 O O . GLU A 1 93 ? -16.869 -11.119 15.516 1.00 0.00 86 GLU A O 18
ATOM 24916 N N . GLN A 1 94 ? -15.819 -9.916 17.105 1.00 0.00 87 GLN A N 18
ATOM 24917 C CA . GLN A 1 94 ? -16.773 -10.200 18.167 1.00 0.00 87 GLN A CA 18
ATOM 24918 C C . GLN A 1 94 ? -18.170 -9.659 17.872 1.00 0.00 87 GLN A C 18
ATOM 24919 O O . GLN A 1 94 ? -19.166 -10.350 18.053 1.00 0.00 87 GLN A O 18
ATOM 24933 N N . LEU A 1 95 ? -18.229 -8.430 17.407 1.00 0.00 88 LEU A N 18
ATOM 24934 C CA . LEU A 1 95 ? -19.500 -7.759 17.195 1.00 0.00 88 LEU A CA 18
ATOM 24935 C C . LEU A 1 95 ? -19.861 -7.660 15.722 1.00 0.00 88 LEU A C 18
ATOM 24936 O O . LEU A 1 95 ? -20.867 -7.052 15.361 1.00 0.00 88 LEU A O 18
ATOM 24952 N N . GLY A 1 96 ? -19.048 -8.249 14.880 1.00 0.00 89 GLY A N 18
ATOM 24953 C CA . GLY A 1 96 ? -19.295 -8.183 13.459 1.00 0.00 89 GLY A CA 18
ATOM 24954 C C . GLY A 1 96 ? -19.432 -9.550 12.851 1.00 0.00 89 GLY A C 18
ATOM 24955 O O . GLY A 1 96 ? -19.960 -10.469 13.487 1.00 0.00 89 GLY A O 18
ATOM 24959 N N . GLY A 1 97 ? -18.953 -9.697 11.637 1.00 0.00 90 GLY A N 18
ATOM 24960 C CA . GLY A 1 97 ? -19.039 -10.962 10.968 1.00 0.00 90 GLY A CA 18
ATOM 24961 C C . GLY A 1 97 ? -20.263 -11.051 10.104 1.00 0.00 90 GLY A C 18
ATOM 24962 O O . GLY A 1 97 ? -20.690 -10.010 9.571 1.00 0.00 90 GLY A O 18
ATOM 24967 N N . MET A 1 8 ? 16.271 5.216 -10.207 1.00 0.00 1 MET A N 19
ATOM 24968 C CA . MET A 1 8 ? 17.497 5.693 -9.538 1.00 0.00 1 MET A CA 19
ATOM 24969 C C . MET A 1 8 ? 17.556 5.228 -8.087 1.00 0.00 1 MET A C 19
ATOM 24970 O O . MET A 1 8 ? 16.878 5.785 -7.224 1.00 0.00 1 MET A O 19
ATOM 24984 N N . ALA A 1 9 ? 18.363 4.190 -7.836 1.00 0.00 2 ALA A N 19
ATOM 24985 C CA . ALA A 1 9 ? 18.589 3.648 -6.484 1.00 0.00 2 ALA A CA 19
ATOM 24986 C C . ALA A 1 9 ? 17.280 3.353 -5.744 1.00 0.00 2 ALA A C 19
ATOM 24987 O O . ALA A 1 9 ? 17.141 3.669 -4.558 1.00 0.00 2 ALA A O 19
ATOM 24994 N N . ASP A 1 10 ? 16.340 2.730 -6.452 1.00 0.00 3 ASP A N 19
ATOM 24995 C CA . ASP A 1 10 ? 15.019 2.392 -5.900 1.00 0.00 3 ASP A CA 19
ATOM 24996 C C . ASP A 1 10 ? 14.327 3.616 -5.313 1.00 0.00 3 ASP A C 19
ATOM 24997 O O . ASP A 1 10 ? 13.937 3.636 -4.143 1.00 0.00 3 ASP A O 19
ATOM 25006 N N . ASP A 1 11 ? 14.225 4.656 -6.115 1.00 0.00 4 ASP A N 19
ATOM 25007 C CA . ASP A 1 11 ? 13.529 5.867 -5.715 1.00 0.00 4 ASP A CA 19
ATOM 25008 C C . ASP A 1 11 ? 12.072 5.549 -5.453 1.00 0.00 4 ASP A C 19
ATOM 25009 O O . ASP A 1 11 ? 11.466 6.063 -4.505 1.00 0.00 4 ASP A O 19
ATOM 25018 N N . ALA A 1 12 ? 11.523 4.689 -6.314 1.00 0.00 5 ALA A N 19
ATOM 25019 C CA . ALA A 1 12 ? 10.148 4.221 -6.213 1.00 0.00 5 ALA A CA 19
ATOM 25020 C C . ALA A 1 12 ? 9.147 5.337 -6.476 1.00 0.00 5 ALA A C 19
ATOM 25021 O O . ALA A 1 12 ? 8.087 5.395 -5.846 1.00 0.00 5 ALA A O 19
ATOM 25028 N N . ALA A 1 13 ? 9.483 6.227 -7.407 1.00 0.00 6 ALA A N 19
ATOM 25029 C CA . ALA A 1 13 ? 8.562 7.273 -7.800 1.00 0.00 6 ALA A CA 19
ATOM 25030 C C . ALA A 1 13 ? 7.375 6.623 -8.476 1.00 0.00 6 ALA A C 19
ATOM 25031 O O . ALA A 1 13 ? 7.548 5.883 -9.447 1.00 0.00 6 ALA A O 19
ATOM 25038 N N . GLN A 1 14 ? 6.175 6.917 -7.980 1.00 0.00 7 GLN A N 19
ATOM 25039 C CA . GLN A 1 14 ? 4.967 6.266 -8.436 1.00 0.00 7 GLN A CA 19
ATOM 25040 C C . GLN A 1 14 ? 5.103 4.758 -8.349 1.00 0.00 7 GLN A C 19
ATOM 25041 O O . GLN A 1 14 ? 5.508 4.084 -9.298 1.00 0.00 7 GLN A O 19
ATOM 25055 N N . ALA A 1 15 ? 4.771 4.248 -7.209 1.00 0.00 8 ALA A N 19
ATOM 25056 C CA . ALA A 1 15 ? 4.894 2.825 -6.912 1.00 0.00 8 ALA A CA 19
ATOM 25057 C C . ALA A 1 15 ? 3.745 2.036 -7.515 1.00 0.00 8 ALA A C 19
ATOM 25058 O O . ALA A 1 15 ? 3.674 0.820 -7.376 1.00 0.00 8 ALA A O 19
ATOM 25065 N N . GLY A 1 16 ? 2.857 2.738 -8.184 1.00 0.00 9 GLY A N 19
ATOM 25066 C CA . GLY A 1 16 ? 1.707 2.107 -8.784 1.00 0.00 9 GLY A CA 19
ATOM 25067 C C . GLY A 1 16 ? 0.429 2.720 -8.298 1.00 0.00 9 GLY A C 19
ATOM 25068 O O . GLY A 1 16 ? -0.647 2.449 -8.826 1.00 0.00 9 GLY A O 19
ATOM 25072 N N . ASP A 1 17 ? 0.559 3.571 -7.307 1.00 0.00 10 ASP A N 19
ATOM 25073 C CA . ASP A 1 17 ? -0.569 4.281 -6.725 1.00 0.00 10 ASP A CA 19
ATOM 25074 C C . ASP A 1 17 ? -0.095 5.652 -6.270 1.00 0.00 10 ASP A C 19
ATOM 25075 O O . ASP A 1 17 ? 1.100 5.937 -6.320 1.00 0.00 10 ASP A O 19
ATOM 25084 N N . ASN A 1 18 ? -1.006 6.498 -5.845 1.00 0.00 11 ASN A N 19
ATOM 25085 C CA . ASN A 1 18 ? -0.641 7.843 -5.406 1.00 0.00 11 ASN A CA 19
ATOM 25086 C C . ASN A 1 18 ? -0.598 7.903 -3.893 1.00 0.00 11 ASN A C 19
ATOM 25087 O O . ASN A 1 18 ? -0.484 8.976 -3.292 1.00 0.00 11 ASN A O 19
ATOM 25098 N N . ALA A 1 19 ? -0.663 6.743 -3.281 1.00 0.00 12 ALA A N 19
ATOM 25099 C CA . ALA A 1 19 ? -0.655 6.634 -1.863 1.00 0.00 12 ALA A CA 19
ATOM 25100 C C . ALA A 1 19 ? -0.114 5.290 -1.461 1.00 0.00 12 ALA A C 19
ATOM 25101 O O . ALA A 1 19 ? -0.102 4.349 -2.253 1.00 0.00 12 ALA A O 19
ATOM 25108 N N . GLU A 1 20 ? 0.330 5.204 -0.248 1.00 0.00 13 GLU A N 19
ATOM 25109 C CA . GLU A 1 20 ? 0.938 4.003 0.264 1.00 0.00 13 GLU A CA 19
ATOM 25110 C C . GLU A 1 20 ? -0.069 3.136 1.010 1.00 0.00 13 GLU A C 19
ATOM 25111 O O . GLU A 1 20 ? 0.204 2.643 2.106 1.00 0.00 13 GLU A O 19
ATOM 25123 N N . TYR A 1 21 ? -1.207 2.922 0.403 1.00 0.00 14 TYR A N 19
ATOM 25124 C CA . TYR A 1 21 ? -2.250 2.138 1.033 1.00 0.00 14 TYR A CA 19
ATOM 25125 C C . TYR A 1 21 ? -2.683 0.968 0.181 1.00 0.00 14 TYR A C 19
ATOM 25126 O O . TYR A 1 21 ? -2.577 0.991 -1.046 1.00 0.00 14 TYR A O 19
ATOM 25144 N N . ILE A 1 22 ? -3.172 -0.045 0.854 1.00 0.00 15 ILE A N 19
ATOM 25145 C CA . ILE A 1 22 ? -3.566 -1.292 0.250 1.00 0.00 15 ILE A CA 19
ATOM 25146 C C . ILE A 1 22 ? -4.997 -1.620 0.660 1.00 0.00 15 ILE A C 19
ATOM 25147 O O . ILE A 1 22 ? -5.526 -1.051 1.615 1.00 0.00 15 ILE A O 19
ATOM 25163 N N . LYS A 1 23 ? -5.614 -2.510 -0.055 1.00 0.00 16 LYS A N 19
ATOM 25164 C CA . LYS A 1 23 ? -6.971 -2.925 0.262 1.00 0.00 16 LYS A CA 19
ATOM 25165 C C . LYS A 1 23 ? -6.971 -4.137 1.171 1.00 0.00 16 LYS A C 19
ATOM 25166 O O . LYS A 1 23 ? -6.089 -4.975 1.087 1.00 0.00 16 LYS A O 19
ATOM 25185 N N . ILE A 1 24 ? -7.933 -4.201 2.056 1.00 0.00 17 ILE A N 19
ATOM 25186 C CA . ILE A 1 24 ? -8.118 -5.351 2.926 1.00 0.00 17 ILE A CA 19
ATOM 25187 C C . ILE A 1 24 ? -9.571 -5.759 2.995 1.00 0.00 17 ILE A C 19
ATOM 25188 O O . ILE A 1 24 ? -10.453 -4.925 3.223 1.00 0.00 17 ILE A O 19
ATOM 25204 N N . LYS A 1 25 ? -9.829 -7.030 2.787 1.00 0.00 18 LYS A N 19
ATOM 25205 C CA . LYS A 1 25 ? -11.168 -7.530 2.881 1.00 0.00 18 LYS A CA 19
ATOM 25206 C C . LYS A 1 25 ? -11.348 -8.203 4.230 1.00 0.00 18 LYS A C 19
ATOM 25207 O O . LYS A 1 25 ? -10.796 -9.278 4.476 1.00 0.00 18 LYS A O 19
ATOM 25226 N N . VAL A 1 26 ? -12.094 -7.571 5.101 1.00 0.00 19 VAL A N 19
ATOM 25227 C CA . VAL A 1 26 ? -12.376 -8.129 6.398 1.00 0.00 19 VAL A CA 19
ATOM 25228 C C . VAL A 1 26 ? -13.508 -9.119 6.263 1.00 0.00 19 VAL A C 19
ATOM 25229 O O . VAL A 1 26 ? -14.609 -8.748 5.876 1.00 0.00 19 VAL A O 19
ATOM 25242 N N . VAL A 1 27 ? -13.240 -10.370 6.569 1.00 0.00 20 VAL A N 19
ATOM 25243 C CA . VAL A 1 27 ? -14.242 -11.396 6.441 1.00 0.00 20 VAL A CA 19
ATOM 25244 C C . VAL A 1 27 ? -14.643 -11.922 7.805 1.00 0.00 20 VAL A C 19
ATOM 25245 O O . VAL A 1 27 ? -13.817 -12.452 8.554 1.00 0.00 20 VAL A O 19
ATOM 25258 N N . GLY A 1 28 ? -15.903 -11.759 8.128 1.00 0.00 21 GLY A N 19
ATOM 25259 C CA . GLY A 1 28 ? -16.408 -12.268 9.372 1.00 0.00 21 GLY A CA 19
ATOM 25260 C C . GLY A 1 28 ? -16.851 -13.707 9.241 1.00 0.00 21 GLY A C 19
ATOM 25261 O O . GLY A 1 28 ? -16.991 -14.216 8.130 1.00 0.00 21 GLY A O 19
ATOM 25265 N N . GLN A 1 29 ? -17.107 -14.352 10.365 1.00 0.00 22 GLN A N 19
ATOM 25266 C CA . GLN A 1 29 ? -17.505 -15.760 10.379 1.00 0.00 22 GLN A CA 19
ATOM 25267 C C . GLN A 1 29 ? -18.903 -15.945 9.841 1.00 0.00 22 GLN A C 19
ATOM 25268 O O . GLN A 1 29 ? -19.290 -17.030 9.417 1.00 0.00 22 GLN A O 19
ATOM 25282 N N . ASP A 1 30 ? -19.647 -14.880 9.853 1.00 0.00 23 ASP A N 19
ATOM 25283 C CA . ASP A 1 30 ? -21.000 -14.880 9.337 1.00 0.00 23 ASP A CA 19
ATOM 25284 C C . ASP A 1 30 ? -20.966 -14.656 7.837 1.00 0.00 23 ASP A C 19
ATOM 25285 O O . ASP A 1 30 ? -21.988 -14.358 7.221 1.00 0.00 23 ASP A O 19
ATOM 25294 N N . SER A 1 31 ? -19.761 -14.797 7.264 1.00 0.00 24 SER A N 19
ATOM 25295 C CA . SER A 1 31 ? -19.522 -14.586 5.838 1.00 0.00 24 SER A CA 19
ATOM 25296 C C . SER A 1 31 ? -19.713 -13.123 5.489 1.00 0.00 24 SER A C 19
ATOM 25297 O O . SER A 1 31 ? -20.041 -12.771 4.356 1.00 0.00 24 SER A O 19
ATOM 25305 N N . ASN A 1 32 ? -19.460 -12.270 6.465 1.00 0.00 25 ASN A N 19
ATOM 25306 C CA . ASN A 1 32 ? -19.612 -10.838 6.269 1.00 0.00 25 ASN A CA 19
ATOM 25307 C C . ASN A 1 32 ? -18.283 -10.221 5.907 1.00 0.00 25 ASN A C 19
ATOM 25308 O O . ASN A 1 32 ? -17.423 -10.036 6.761 1.00 0.00 25 ASN A O 19
ATOM 25319 N N . GLU A 1 33 ? -18.117 -9.920 4.649 1.00 0.00 26 GLU A N 19
ATOM 25320 C CA . GLU A 1 33 ? -16.896 -9.313 4.157 1.00 0.00 26 GLU A CA 19
ATOM 25321 C C . GLU A 1 33 ? -17.096 -7.828 3.882 1.00 0.00 26 GLU A C 19
ATOM 25322 O O . GLU A 1 33 ? -18.110 -7.417 3.315 1.00 0.00 26 GLU A O 19
ATOM 25334 N N . VAL A 1 34 ? -16.138 -7.040 4.312 1.00 0.00 27 VAL A N 19
ATOM 25335 C CA . VAL A 1 34 ? -16.155 -5.604 4.115 1.00 0.00 27 VAL A CA 19
ATOM 25336 C C . VAL A 1 34 ? -14.782 -5.141 3.666 1.00 0.00 27 VAL A C 19
ATOM 25337 O O . VAL A 1 34 ? -13.764 -5.671 4.111 1.00 0.00 27 VAL A O 19
ATOM 25350 N N . HIS A 1 35 ? -14.746 -4.181 2.771 1.00 0.00 28 HIS A N 19
ATOM 25351 C CA . HIS A 1 35 ? -13.488 -3.745 2.211 1.00 0.00 28 HIS A CA 19
ATOM 25352 C C . HIS A 1 35 ? -13.008 -2.453 2.821 1.00 0.00 28 HIS A C 19
ATOM 25353 O O . HIS A 1 35 ? -13.661 -1.419 2.718 1.00 0.00 28 HIS A O 19
ATOM 25367 N N . PHE A 1 36 ? -11.875 -2.530 3.460 1.00 0.00 29 PHE A N 19
ATOM 25368 C CA . PHE A 1 36 ? -11.218 -1.376 4.030 1.00 0.00 29 PHE A CA 19
ATOM 25369 C C . PHE A 1 36 ? -9.894 -1.141 3.361 1.00 0.00 29 PHE A C 19
ATOM 25370 O O . PHE A 1 36 ? -9.231 -2.080 2.940 1.00 0.00 29 PHE A O 19
ATOM 25387 N N . ARG A 1 37 ? -9.517 0.097 3.247 1.00 0.00 30 ARG A N 19
ATOM 25388 C CA . ARG A 1 37 ? -8.224 0.425 2.733 1.00 0.00 30 ARG A CA 19
ATOM 25389 C C . ARG A 1 37 ? -7.324 0.847 3.879 1.00 0.00 30 ARG A C 19
ATOM 25390 O O . ARG A 1 37 ? -7.639 1.772 4.631 1.00 0.00 30 ARG A O 19
ATOM 25411 N N . VAL A 1 38 ? -6.222 0.157 4.009 1.00 0.00 31 VAL A N 19
ATOM 25412 C CA . VAL A 1 38 ? -5.286 0.356 5.104 1.00 0.00 31 VAL A CA 19
ATOM 25413 C C . VAL A 1 38 ? -3.882 0.425 4.556 1.00 0.00 31 VAL A C 19
ATOM 25414 O O . VAL A 1 38 ? -3.673 0.228 3.376 1.00 0.00 31 VAL A O 19
ATOM 25427 N N . LYS A 1 39 ? -2.936 0.712 5.389 1.00 0.00 32 LYS A N 19
ATOM 25428 C CA . LYS A 1 39 ? -1.571 0.836 4.953 1.00 0.00 32 LYS A CA 19
ATOM 25429 C C . LYS A 1 39 ? -0.884 -0.514 5.004 1.00 0.00 32 LYS A C 19
ATOM 25430 O O . LYS A 1 39 ? -1.321 -1.407 5.729 1.00 0.00 32 LYS A O 19
ATOM 25449 N N . TYR A 1 40 ? 0.187 -0.663 4.229 1.00 0.00 33 TYR A N 19
ATOM 25450 C CA . TYR A 1 40 ? 0.989 -1.887 4.253 1.00 0.00 33 TYR A CA 19
ATOM 25451 C C . TYR A 1 40 ? 1.390 -2.210 5.693 1.00 0.00 33 TYR A C 19
ATOM 25452 O O . TYR A 1 40 ? 1.342 -3.356 6.120 1.00 0.00 33 TYR A O 19
ATOM 25470 N N . GLY A 1 41 ? 1.758 -1.173 6.436 1.00 0.00 34 GLY A N 19
ATOM 25471 C CA . GLY A 1 41 ? 2.201 -1.349 7.802 1.00 0.00 34 GLY A CA 19
ATOM 25472 C C . GLY A 1 41 ? 1.165 -0.924 8.817 1.00 0.00 34 GLY A C 19
ATOM 25473 O O . GLY A 1 41 ? 1.510 -0.416 9.884 1.00 0.00 34 GLY A O 19
ATOM 25477 N N . THR A 1 42 ? -0.099 -1.091 8.478 1.00 0.00 35 THR A N 19
ATOM 25478 C CA . THR A 1 42 ? -1.168 -0.757 9.368 1.00 0.00 35 THR A CA 19
ATOM 25479 C C . THR A 1 42 ? -1.209 -1.688 10.590 1.00 0.00 35 THR A C 19
ATOM 25480 O O . THR A 1 42 ? -1.074 -2.902 10.471 1.00 0.00 35 THR A O 19
ATOM 25491 N N . SER A 1 43 ? -1.374 -1.088 11.753 1.00 0.00 36 SER A N 19
ATOM 25492 C CA . SER A 1 43 ? -1.429 -1.812 13.007 1.00 0.00 36 SER A CA 19
ATOM 25493 C C . SER A 1 43 ? -2.861 -2.177 13.348 1.00 0.00 36 SER A C 19
ATOM 25494 O O . SER A 1 43 ? -3.792 -1.509 12.891 1.00 0.00 36 SER A O 19
ATOM 25502 N N . MET A 1 44 ? -3.033 -3.228 14.170 1.00 0.00 37 MET A N 19
ATOM 25503 C CA . MET A 1 44 ? -4.382 -3.721 14.552 1.00 0.00 37 MET A CA 19
ATOM 25504 C C . MET A 1 44 ? -5.345 -2.588 14.950 1.00 0.00 37 MET A C 19
ATOM 25505 O O . MET A 1 44 ? -6.531 -2.643 14.640 1.00 0.00 37 MET A O 19
ATOM 25519 N N . ALA A 1 45 ? -4.821 -1.558 15.599 1.00 0.00 38 ALA A N 19
ATOM 25520 C CA . ALA A 1 45 ? -5.643 -0.460 16.100 1.00 0.00 38 ALA A CA 19
ATOM 25521 C C . ALA A 1 45 ? -6.368 0.281 14.989 1.00 0.00 38 ALA A C 19
ATOM 25522 O O . ALA A 1 45 ? -7.522 0.667 15.157 1.00 0.00 38 ALA A O 19
ATOM 25529 N N . LYS A 1 46 ? -5.704 0.452 13.850 1.00 0.00 39 LYS A N 19
ATOM 25530 C CA . LYS A 1 46 ? -6.268 1.227 12.746 1.00 0.00 39 LYS A CA 19
ATOM 25531 C C . LYS A 1 46 ? -7.577 0.603 12.280 1.00 0.00 39 LYS A C 19
ATOM 25532 O O . LYS A 1 46 ? -8.539 1.307 11.986 1.00 0.00 39 LYS A O 19
ATOM 25551 N N . LEU A 1 47 ? -7.605 -0.720 12.236 1.00 0.00 40 LEU A N 19
ATOM 25552 C CA . LEU A 1 47 ? -8.767 -1.449 11.762 1.00 0.00 40 LEU A CA 19
ATOM 25553 C C . LEU A 1 47 ? -9.781 -1.726 12.871 1.00 0.00 40 LEU A C 19
ATOM 25554 O O . LEU A 1 47 ? -10.972 -1.588 12.662 1.00 0.00 40 LEU A O 19
ATOM 25570 N N . LYS A 1 48 ? -9.300 -2.122 14.039 1.00 0.00 41 LYS A N 19
ATOM 25571 C CA . LYS A 1 48 ? -10.176 -2.449 15.176 1.00 0.00 41 LYS A CA 19
ATOM 25572 C C . LYS A 1 48 ? -10.959 -1.259 15.624 1.00 0.00 41 LYS A C 19
ATOM 25573 O O . LYS A 1 48 ? -12.163 -1.345 15.822 1.00 0.00 41 LYS A O 19
ATOM 25592 N N . LYS A 1 49 ? -10.288 -0.149 15.756 1.00 0.00 42 LYS A N 19
ATOM 25593 C CA . LYS A 1 49 ? -10.949 1.079 16.118 1.00 0.00 42 LYS A CA 19
ATOM 25594 C C . LYS A 1 49 ? -11.944 1.460 15.038 1.00 0.00 42 LYS A C 19
ATOM 25595 O O . LYS A 1 49 ? -13.051 1.891 15.328 1.00 0.00 42 LYS A O 19
ATOM 25614 N N . SER A 1 50 ? -11.529 1.282 13.793 1.00 0.00 43 SER A N 19
ATOM 25615 C CA . SER A 1 50 ? -12.346 1.657 12.639 1.00 0.00 43 SER A CA 19
ATOM 25616 C C . SER A 1 50 ? -13.589 0.759 12.475 1.00 0.00 43 SER A C 19
ATOM 25617 O O . SER A 1 50 ? -14.716 1.255 12.364 1.00 0.00 43 SER A O 19
ATOM 25625 N N . TYR A 1 51 ? -13.378 -0.553 12.461 1.00 0.00 44 TYR A N 19
ATOM 25626 C CA . TYR A 1 51 ? -14.463 -1.506 12.287 1.00 0.00 44 TYR A CA 19
ATOM 25627 C C . TYR A 1 51 ? -15.427 -1.440 13.441 1.00 0.00 44 TYR A C 19
ATOM 25628 O O . TYR A 1 51 ? -16.635 -1.365 13.244 1.00 0.00 44 TYR A O 19
ATOM 25646 N N . ALA A 1 52 ? -14.889 -1.453 14.647 1.00 0.00 45 ALA A N 19
ATOM 25647 C CA . ALA A 1 52 ? -15.717 -1.392 15.837 1.00 0.00 45 ALA A CA 19
ATOM 25648 C C . ALA A 1 52 ? -16.526 -0.112 15.839 1.00 0.00 45 ALA A C 19
ATOM 25649 O O . ALA A 1 52 ? -17.659 -0.072 16.311 1.00 0.00 45 ALA A O 19
ATOM 25656 N N . ASP A 1 53 ? -15.926 0.927 15.298 1.00 0.00 46 ASP A N 19
ATOM 25657 C CA . ASP A 1 53 ? -16.550 2.248 15.237 1.00 0.00 46 ASP A CA 19
ATOM 25658 C C . ASP A 1 53 ? -17.803 2.227 14.367 1.00 0.00 46 ASP A C 19
ATOM 25659 O O . ASP A 1 53 ? -18.855 2.725 14.761 1.00 0.00 46 ASP A O 19
ATOM 25668 N N . ARG A 1 54 ? -17.684 1.624 13.189 1.00 0.00 47 ARG A N 19
ATOM 25669 C CA . ARG A 1 54 ? -18.786 1.582 12.227 1.00 0.00 47 ARG A CA 19
ATOM 25670 C C . ARG A 1 54 ? -19.916 0.679 12.714 1.00 0.00 47 ARG A C 19
ATOM 25671 O O . ARG A 1 54 ? -21.082 0.889 12.384 1.00 0.00 47 ARG A O 19
ATOM 25692 N N . THR A 1 55 ? -19.567 -0.326 13.495 1.00 0.00 48 THR A N 19
ATOM 25693 C CA . THR A 1 55 ? -20.556 -1.245 14.021 1.00 0.00 48 THR A CA 19
ATOM 25694 C C . THR A 1 55 ? -21.116 -0.725 15.352 1.00 0.00 48 THR A C 19
ATOM 25695 O O . THR A 1 55 ? -22.139 -1.206 15.840 1.00 0.00 48 THR A O 19
ATOM 25706 N N . GLY A 1 56 ? -20.447 0.284 15.917 1.00 0.00 49 GLY A N 19
ATOM 25707 C CA . GLY A 1 56 ? -20.893 0.869 17.169 1.00 0.00 49 GLY A CA 19
ATOM 25708 C C . GLY A 1 56 ? -20.702 -0.072 18.328 1.00 0.00 49 GLY A C 19
ATOM 25709 O O . GLY A 1 56 ? -21.471 -0.059 19.286 1.00 0.00 49 GLY A O 19
ATOM 25713 N N . VAL A 1 57 ? -19.681 -0.889 18.242 1.00 0.00 50 VAL A N 19
ATOM 25714 C CA . VAL A 1 57 ? -19.434 -1.895 19.241 1.00 0.00 50 VAL A CA 19
ATOM 25715 C C . VAL A 1 57 ? -18.122 -1.616 19.972 1.00 0.00 50 VAL A C 19
ATOM 25716 O O . VAL A 1 57 ? -17.395 -0.680 19.619 1.00 0.00 50 VAL A O 19
ATOM 25729 N N . ALA A 1 58 ? -17.836 -2.421 20.986 1.00 0.00 51 ALA A N 19
ATOM 25730 C CA . ALA A 1 58 ? -16.620 -2.293 21.759 1.00 0.00 51 ALA A CA 19
ATOM 25731 C C . ALA A 1 58 ? -15.391 -2.443 20.869 1.00 0.00 51 ALA A C 19
ATOM 25732 O O . ALA A 1 58 ? -15.241 -3.442 20.164 1.00 0.00 51 ALA A O 19
ATOM 25739 N N . VAL A 1 59 ? -14.512 -1.455 20.922 1.00 0.00 52 VAL A N 19
ATOM 25740 C CA . VAL A 1 59 ? -13.283 -1.475 20.147 1.00 0.00 52 VAL A CA 19
ATOM 25741 C C . VAL A 1 59 ? -12.364 -2.576 20.647 1.00 0.00 52 VAL A C 19
ATOM 25742 O O . VAL A 1 59 ? -11.786 -3.327 19.867 1.00 0.00 52 VAL A O 19
ATOM 25755 N N . ASN A 1 60 ? -12.257 -2.669 21.960 1.00 0.00 53 ASN A N 19
ATOM 25756 C CA . ASN A 1 60 ? -11.399 -3.647 22.606 1.00 0.00 53 ASN A CA 19
ATOM 25757 C C . ASN A 1 60 ? -11.881 -5.067 22.367 1.00 0.00 53 ASN A C 19
ATOM 25758 O O . ASN A 1 60 ? -11.078 -5.996 22.250 1.00 0.00 53 ASN A O 19
ATOM 25769 N N . SER A 1 61 ? -13.184 -5.243 22.293 1.00 0.00 54 SER A N 19
ATOM 25770 C CA . SER A 1 61 ? -13.732 -6.565 22.160 1.00 0.00 54 SER A CA 19
ATOM 25771 C C . SER A 1 61 ? -13.770 -7.019 20.711 1.00 0.00 54 SER A C 19
ATOM 25772 O O . SER A 1 61 ? -13.913 -8.198 20.447 1.00 0.00 54 SER A O 19
ATOM 25780 N N . LEU A 1 62 ? -13.584 -6.091 19.777 1.00 0.00 55 LEU A N 19
ATOM 25781 C CA . LEU A 1 62 ? -13.582 -6.434 18.363 1.00 0.00 55 LEU A CA 19
ATOM 25782 C C . LEU A 1 62 ? -12.153 -6.697 17.957 1.00 0.00 55 LEU A C 19
ATOM 25783 O O . LEU A 1 62 ? -11.277 -5.848 18.120 1.00 0.00 55 LEU A O 19
ATOM 25799 N N . ARG A 1 63 ? -11.917 -7.879 17.429 1.00 0.00 56 ARG A N 19
ATOM 25800 C CA . ARG A 1 63 ? -10.573 -8.336 17.195 1.00 0.00 56 ARG A CA 19
ATOM 25801 C C . ARG A 1 63 ? -10.419 -8.986 15.829 1.00 0.00 56 ARG A C 19
ATOM 25802 O O . ARG A 1 63 ? -11.338 -9.634 15.327 1.00 0.00 56 ARG A O 19
ATOM 25823 N N . PHE A 1 64 ? -9.249 -8.805 15.243 1.00 0.00 57 PHE A N 19
ATOM 25824 C CA . PHE A 1 64 ? -8.940 -9.347 13.927 1.00 0.00 57 PHE A CA 19
ATOM 25825 C C . PHE A 1 64 ? -7.759 -10.292 13.994 1.00 0.00 57 PHE A C 19
ATOM 25826 O O . PHE A 1 64 ? -6.847 -10.112 14.811 1.00 0.00 57 PHE A O 19
ATOM 25843 N N . LEU A 1 65 ? -7.773 -11.285 13.138 1.00 0.00 58 LEU A N 19
ATOM 25844 C CA . LEU A 1 65 ? -6.677 -12.222 13.028 1.00 0.00 58 LEU A CA 19
ATOM 25845 C C . LEU A 1 65 ? -6.236 -12.357 11.583 1.00 0.00 58 LEU A C 19
ATOM 25846 O O . LEU A 1 65 ? -7.038 -12.218 10.665 1.00 0.00 58 LEU A O 19
ATOM 25862 N N . PHE A 1 66 ? -4.963 -12.606 11.385 1.00 0.00 59 PHE A N 19
ATOM 25863 C CA . PHE A 1 66 ? -4.430 -12.800 10.059 1.00 0.00 59 PHE A CA 19
ATOM 25864 C C . PHE A 1 66 ? -3.785 -14.168 10.008 1.00 0.00 59 PHE A C 19
ATOM 25865 O O . PHE A 1 66 ? -2.894 -14.451 10.799 1.00 0.00 59 PHE A O 19
ATOM 25882 N N . ASP A 1 67 ? -4.259 -15.023 9.115 1.00 0.00 60 ASP A N 19
ATOM 25883 C CA . ASP A 1 67 ? -3.706 -16.384 8.953 1.00 0.00 60 ASP A CA 19
ATOM 25884 C C . ASP A 1 67 ? -3.862 -17.192 10.251 1.00 0.00 60 ASP A C 19
ATOM 25885 O O . ASP A 1 67 ? -3.148 -18.165 10.493 1.00 0.00 60 ASP A O 19
ATOM 25894 N N . GLY A 1 68 ? -4.830 -16.795 11.056 1.00 0.00 61 GLY A N 19
ATOM 25895 C CA . GLY A 1 68 ? -5.102 -17.477 12.301 1.00 0.00 61 GLY A CA 19
ATOM 25896 C C . GLY A 1 68 ? -4.284 -16.944 13.452 1.00 0.00 61 GLY A C 19
ATOM 25897 O O . GLY A 1 68 ? -4.290 -17.515 14.546 1.00 0.00 61 GLY A O 19
ATOM 25901 N N . ARG A 1 69 ? -3.579 -15.849 13.230 1.00 0.00 62 ARG A N 19
ATOM 25902 C CA . ARG A 1 69 ? -2.791 -15.263 14.286 1.00 0.00 62 ARG A CA 19
ATOM 25903 C C . ARG A 1 69 ? -3.229 -13.844 14.575 1.00 0.00 62 ARG A C 19
ATOM 25904 O O . ARG A 1 69 ? -3.750 -13.151 13.706 1.00 0.00 62 ARG A O 19
ATOM 25925 N N . ARG A 1 70 ? -3.014 -13.427 15.797 1.00 0.00 63 ARG A N 19
ATOM 25926 C CA . ARG A 1 70 ? -3.445 -12.125 16.276 1.00 0.00 63 ARG A CA 19
ATOM 25927 C C . ARG A 1 70 ? -2.718 -10.999 15.557 1.00 0.00 63 ARG A C 19
ATOM 25928 O O . ARG A 1 70 ? -1.501 -11.047 15.383 1.00 0.00 63 ARG A O 19
ATOM 25949 N N . ILE A 1 71 ? -3.464 -9.999 15.131 1.00 0.00 64 ILE A N 19
ATOM 25950 C CA . ILE A 1 71 ? -2.865 -8.803 14.564 1.00 0.00 64 ILE A CA 19
ATOM 25951 C C . ILE A 1 71 ? -2.520 -7.888 15.710 1.00 0.00 64 ILE A C 19
ATOM 25952 O O . ILE A 1 71 ? -3.349 -7.642 16.592 1.00 0.00 64 ILE A O 19
ATOM 25968 N N . ASN A 1 72 ? -1.303 -7.423 15.724 1.00 0.00 65 ASN A N 19
ATOM 25969 C CA . ASN A 1 72 ? -0.787 -6.675 16.843 1.00 0.00 65 ASN A CA 19
ATOM 25970 C C . ASN A 1 72 ? -0.595 -5.226 16.482 1.00 0.00 65 ASN A C 19
ATOM 25971 O O . ASN A 1 72 ? -0.597 -4.857 15.316 1.00 0.00 65 ASN A O 19
ATOM 25982 N N . ASP A 1 73 ? -0.482 -4.392 17.485 1.00 0.00 66 ASP A N 19
ATOM 25983 C CA . ASP A 1 73 ? -0.168 -3.001 17.263 1.00 0.00 66 ASP A CA 19
ATOM 25984 C C . ASP A 1 73 ? 1.341 -2.832 17.115 1.00 0.00 66 ASP A C 19
ATOM 25985 O O . ASP A 1 73 ? 1.831 -1.755 16.784 1.00 0.00 66 ASP A O 19
ATOM 25994 N N . ASP A 1 74 ? 2.066 -3.922 17.372 1.00 0.00 67 ASP A N 19
ATOM 25995 C CA . ASP A 1 74 ? 3.508 -3.948 17.294 1.00 0.00 67 ASP A CA 19
ATOM 25996 C C . ASP A 1 74 ? 4.007 -4.624 16.022 1.00 0.00 67 ASP A C 19
ATOM 25997 O O . ASP A 1 74 ? 5.190 -4.519 15.690 1.00 0.00 67 ASP A O 19
ATOM 26006 N N . ASP A 1 75 ? 3.124 -5.318 15.308 1.00 0.00 68 ASP A N 19
ATOM 26007 C CA . ASP A 1 75 ? 3.549 -6.085 14.145 1.00 0.00 68 ASP A CA 19
ATOM 26008 C C . ASP A 1 75 ? 3.934 -5.206 12.958 1.00 0.00 68 ASP A C 19
ATOM 26009 O O . ASP A 1 75 ? 3.708 -3.998 12.960 1.00 0.00 68 ASP A O 19
ATOM 26018 N N . THR A 1 76 ? 4.573 -5.818 11.978 1.00 0.00 69 THR A N 19
ATOM 26019 C CA . THR A 1 76 ? 5.067 -5.115 10.812 1.00 0.00 69 THR A CA 19
ATOM 26020 C C . THR A 1 76 ? 4.444 -5.672 9.531 1.00 0.00 69 THR A C 19
ATOM 26021 O O . THR A 1 76 ? 3.966 -6.804 9.516 1.00 0.00 69 THR A O 19
ATOM 26032 N N . PRO A 1 77 ? 4.471 -4.894 8.427 1.00 0.00 70 PRO A N 19
ATOM 26033 C CA . PRO A 1 77 ? 3.850 -5.289 7.145 1.00 0.00 70 PRO A CA 19
ATOM 26034 C C . PRO A 1 77 ? 4.369 -6.620 6.594 1.00 0.00 70 PRO A C 19
ATOM 26035 O O . PRO A 1 77 ? 3.630 -7.351 5.945 1.00 0.00 70 PRO A O 19
ATOM 26046 N N . LYS A 1 78 ? 5.624 -6.936 6.866 1.00 0.00 71 LYS A N 19
ATOM 26047 C CA . LYS A 1 78 ? 6.210 -8.181 6.384 1.00 0.00 71 LYS A CA 19
ATOM 26048 C C . LYS A 1 78 ? 5.615 -9.382 7.107 1.00 0.00 71 LYS A C 19
ATOM 26049 O O . LYS A 1 78 ? 5.190 -10.344 6.476 1.00 0.00 71 LYS A O 19
ATOM 26068 N N . THR A 1 79 ? 5.566 -9.311 8.440 1.00 0.00 72 THR A N 19
ATOM 26069 C CA . THR A 1 79 ? 4.984 -10.382 9.215 1.00 0.00 72 THR A CA 19
ATOM 26070 C C . THR A 1 79 ? 3.466 -10.401 9.021 1.00 0.00 72 THR A C 19
ATOM 26071 O O . THR A 1 79 ? 2.824 -11.447 9.137 1.00 0.00 72 THR A O 19
ATOM 26082 N N . LEU A 1 80 ? 2.885 -9.230 8.727 1.00 0.00 73 LEU A N 19
ATOM 26083 C CA . LEU A 1 80 ? 1.470 -9.164 8.403 1.00 0.00 73 LEU A CA 19
ATOM 26084 C C . LEU A 1 80 ? 1.226 -9.784 7.050 1.00 0.00 73 LEU A C 19
ATOM 26085 O O . LEU A 1 80 ? 0.154 -10.307 6.793 1.00 0.00 73 LEU A O 19
ATOM 26101 N N . GLU A 1 81 ? 2.259 -9.739 6.192 1.00 0.00 74 GLU A N 19
ATOM 26102 C CA . GLU A 1 81 ? 2.216 -10.367 4.868 1.00 0.00 74 GLU A CA 19
ATOM 26103 C C . GLU A 1 81 ? 0.988 -9.889 4.062 1.00 0.00 74 GLU A C 19
ATOM 26104 O O . GLU A 1 81 ? 0.467 -10.601 3.208 1.00 0.00 74 GLU A O 19
ATOM 26116 N N . MET A 1 82 ? 0.559 -8.670 4.338 1.00 0.00 75 MET A N 19
ATOM 26117 C CA . MET A 1 82 ? -0.615 -8.085 3.708 1.00 0.00 75 MET A CA 19
ATOM 26118 C C . MET A 1 82 ? -0.283 -7.513 2.337 1.00 0.00 75 MET A C 19
ATOM 26119 O O . MET A 1 82 ? 0.846 -7.081 2.085 1.00 0.00 75 MET A O 19
ATOM 26133 N N . GLU A 1 83 ? -1.271 -7.514 1.464 1.00 0.00 76 GLU A N 19
ATOM 26134 C CA . GLU A 1 83 ? -1.139 -6.966 0.133 1.00 0.00 76 GLU A CA 19
ATOM 26135 C C . GLU A 1 83 ? -2.471 -6.378 -0.270 1.00 0.00 76 GLU A C 19
ATOM 26136 O O . GLU A 1 83 ? -3.431 -6.441 0.504 1.00 0.00 76 GLU A O 19
ATOM 26148 N N . ASP A 1 84 ? -2.541 -5.802 -1.453 1.00 0.00 77 ASP A N 19
ATOM 26149 C CA . ASP A 1 84 ? -3.775 -5.210 -1.923 1.00 0.00 77 ASP A CA 19
ATOM 26150 C C . ASP A 1 84 ? -4.892 -6.221 -2.022 1.00 0.00 77 ASP A C 19
ATOM 26151 O O . ASP A 1 84 ? -4.781 -7.248 -2.701 1.00 0.00 77 ASP A O 19
ATOM 26160 N N . ASP A 1 85 ? -5.960 -5.903 -1.326 1.00 0.00 78 ASP A N 19
ATOM 26161 C CA . ASP A 1 85 ? -7.194 -6.671 -1.303 1.00 0.00 78 ASP A CA 19
ATOM 26162 C C . ASP A 1 85 ? -6.971 -8.048 -0.682 1.00 0.00 78 ASP A C 19
ATOM 26163 O O . ASP A 1 85 ? -7.597 -9.034 -1.069 1.00 0.00 78 ASP A O 19
ATOM 26172 N N . ASP A 1 86 ? -6.063 -8.108 0.305 1.00 0.00 79 ASP A N 19
ATOM 26173 C CA . ASP A 1 86 ? -5.833 -9.346 1.040 1.00 0.00 79 ASP A CA 19
ATOM 26174 C C . ASP A 1 86 ? -6.967 -9.531 2.028 1.00 0.00 79 ASP A C 19
ATOM 26175 O O . ASP A 1 86 ? -7.840 -8.674 2.138 1.00 0.00 79 ASP A O 19
ATOM 26184 N N . VAL A 1 87 ? -6.959 -10.608 2.749 1.00 0.00 80 VAL A N 19
ATOM 26185 C CA . VAL A 1 87 ? -8.060 -10.909 3.623 1.00 0.00 80 VAL A CA 19
ATOM 26186 C C . VAL A 1 87 ? -7.661 -10.881 5.084 1.00 0.00 80 VAL A C 19
ATOM 26187 O O . VAL A 1 87 ? -6.528 -11.186 5.451 1.00 0.00 80 VAL A O 19
ATOM 26200 N N . ILE A 1 88 ? -8.610 -10.507 5.897 1.00 0.00 81 ILE A N 19
ATOM 26201 C CA . ILE A 1 88 ? -8.452 -10.457 7.323 1.00 0.00 81 ILE A CA 19
ATOM 26202 C C . ILE A 1 88 ? -9.564 -11.280 7.954 1.00 0.00 81 ILE A C 19
ATOM 26203 O O . ILE A 1 88 ? -10.720 -11.207 7.521 1.00 0.00 81 ILE A O 19
ATOM 26219 N N . GLU A 1 89 ? -9.224 -12.067 8.944 1.00 0.00 82 GLU A N 19
ATOM 26220 C CA . GLU A 1 89 ? -10.186 -12.944 9.559 1.00 0.00 82 GLU A CA 19
ATOM 26221 C C . GLU A 1 89 ? -10.704 -12.355 10.849 1.00 0.00 82 GLU A C 19
ATOM 26222 O O . GLU A 1 89 ? -9.954 -11.771 11.627 1.00 0.00 82 GLU A O 19
ATOM 26234 N N . VAL A 1 90 ? -11.980 -12.501 11.065 1.00 0.00 83 VAL A N 19
ATOM 26235 C CA . VAL A 1 90 ? -12.608 -12.022 12.271 1.00 0.00 83 VAL A CA 19
ATOM 26236 C C . VAL A 1 90 ? -13.310 -13.148 12.969 1.00 0.00 83 VAL A C 19
ATOM 26237 O O . VAL A 1 90 ? -14.064 -13.902 12.352 1.00 0.00 83 VAL A O 19
ATOM 26250 N N . TYR A 1 91 ? -13.056 -13.274 14.230 1.00 0.00 84 TYR A N 19
ATOM 26251 C CA . TYR A 1 91 ? -13.746 -14.219 15.037 1.00 0.00 84 TYR A CA 19
ATOM 26252 C C . TYR A 1 91 ? -14.824 -13.482 15.770 1.00 0.00 84 TYR A C 19
ATOM 26253 O O . TYR A 1 91 ? -14.667 -12.300 16.067 1.00 0.00 84 TYR A O 19
ATOM 26271 N N . GLN A 1 92 ? -15.913 -14.148 16.051 1.00 0.00 85 GLN A N 19
ATOM 26272 C CA . GLN A 1 92 ? -17.065 -13.469 16.597 1.00 0.00 85 GLN A CA 19
ATOM 26273 C C . GLN A 1 92 ? -16.797 -12.997 18.024 1.00 0.00 85 GLN A C 19
ATOM 26274 O O . GLN A 1 92 ? -16.776 -13.789 18.975 1.00 0.00 85 GLN A O 19
ATOM 26288 N N . GLU A 1 93 ? -16.633 -11.673 18.133 1.00 0.00 86 GLU A N 19
ATOM 26289 C CA . GLU A 1 93 ? -16.256 -10.967 19.320 1.00 0.00 86 GLU A CA 19
ATOM 26290 C C . GLU A 1 93 ? -16.080 -9.528 19.045 1.00 0.00 86 GLU A C 19
ATOM 26291 O O . GLU A 1 93 ? -15.232 -9.117 18.255 1.00 0.00 86 GLU A O 19
ATOM 26303 N N . GLN A 1 94 ? -16.941 -8.780 19.652 1.00 0.00 87 GLN A N 19
ATOM 26304 C CA . GLN A 1 94 ? -16.949 -7.397 19.611 1.00 0.00 87 GLN A CA 19
ATOM 26305 C C . GLN A 1 94 ? -17.679 -6.896 20.812 1.00 0.00 87 GLN A C 19
ATOM 26306 O O . GLN A 1 94 ? -17.990 -5.729 20.929 1.00 0.00 87 GLN A O 19
ATOM 26320 N N . LEU A 1 95 ? -17.872 -7.825 21.714 1.00 0.00 88 LEU A N 19
ATOM 26321 C CA . LEU A 1 95 ? -18.728 -7.708 22.903 1.00 0.00 88 LEU A CA 19
ATOM 26322 C C . LEU A 1 95 ? -20.118 -8.186 22.518 1.00 0.00 88 LEU A C 19
ATOM 26323 O O . LEU A 1 95 ? -21.017 -8.309 23.349 1.00 0.00 88 LEU A O 19
ATOM 26339 N N . GLY A 1 96 ? -20.274 -8.439 21.215 1.00 0.00 89 GLY A N 19
ATOM 26340 C CA . GLY A 1 96 ? -21.484 -9.017 20.687 1.00 0.00 89 GLY A CA 19
ATOM 26341 C C . GLY A 1 96 ? -21.754 -10.386 21.278 1.00 0.00 89 GLY A C 19
ATOM 26342 O O . GLY A 1 96 ? -22.894 -10.719 21.608 1.00 0.00 89 GLY A O 19
ATOM 26346 N N . GLY A 1 97 ? -20.698 -11.177 21.412 1.00 0.00 90 GLY A N 19
ATOM 26347 C CA . GLY A 1 97 ? -20.824 -12.494 21.991 1.00 0.00 90 GLY A CA 19
ATOM 26348 C C . GLY A 1 97 ? -21.080 -13.534 20.939 1.00 0.00 90 GLY A C 19
ATOM 26349 O O . GLY A 1 97 ? -20.664 -13.319 19.784 1.00 0.00 90 GLY A O 19
ATOM 26354 N N . MET A 1 8 ? -23.523 -6.832 -5.135 1.00 0.00 1 MET A N 20
ATOM 26355 C CA . MET A 1 8 ? -23.783 -5.410 -5.415 1.00 0.00 1 MET A CA 20
ATOM 26356 C C . MET A 1 8 ? -22.667 -4.840 -6.265 1.00 0.00 1 MET A C 20
ATOM 26357 O O . MET A 1 8 ? -21.509 -5.221 -6.106 1.00 0.00 1 MET A O 20
ATOM 26371 N N . ALA A 1 9 ? -23.013 -3.948 -7.175 1.00 0.00 2 ALA A N 20
ATOM 26372 C CA . ALA A 1 9 ? -22.021 -3.300 -8.004 1.00 0.00 2 ALA A CA 20
ATOM 26373 C C . ALA A 1 9 ? -21.383 -2.165 -7.229 1.00 0.00 2 ALA A C 20
ATOM 26374 O O . ALA A 1 9 ? -21.983 -1.100 -7.059 1.00 0.00 2 ALA A O 20
ATOM 26381 N N . ASP A 1 10 ? -20.183 -2.404 -6.743 1.00 0.00 3 ASP A N 20
ATOM 26382 C CA . ASP A 1 10 ? -19.460 -1.424 -5.946 1.00 0.00 3 ASP A CA 20
ATOM 26383 C C . ASP A 1 10 ? -18.726 -0.440 -6.846 1.00 0.00 3 ASP A C 20
ATOM 26384 O O . ASP A 1 10 ? -18.901 -0.453 -8.069 1.00 0.00 3 ASP A O 20
ATOM 26393 N N . ASP A 1 11 ? -17.912 0.415 -6.241 1.00 0.00 4 ASP A N 20
ATOM 26394 C CA . ASP A 1 11 ? -17.148 1.416 -6.987 1.00 0.00 4 ASP A CA 20
ATOM 26395 C C . ASP A 1 11 ? -16.206 0.755 -7.985 1.00 0.00 4 ASP A C 20
ATOM 26396 O O . ASP A 1 11 ? -16.034 1.249 -9.102 1.00 0.00 4 ASP A O 20
ATOM 26405 N N . ALA A 1 12 ? -15.606 -0.372 -7.575 1.00 0.00 5 ALA A N 20
ATOM 26406 C CA . ALA A 1 12 ? -14.643 -1.110 -8.402 1.00 0.00 5 ALA A CA 20
ATOM 26407 C C . ALA A 1 12 ? -13.421 -0.252 -8.692 1.00 0.00 5 ALA A C 20
ATOM 26408 O O . ALA A 1 12 ? -12.755 -0.415 -9.716 1.00 0.00 5 ALA A O 20
ATOM 26415 N N . ALA A 1 13 ? -13.115 0.635 -7.767 1.00 0.00 6 ALA A N 20
ATOM 26416 C CA . ALA A 1 13 ? -12.003 1.534 -7.899 1.00 0.00 6 ALA A CA 20
ATOM 26417 C C . ALA A 1 13 ? -11.499 1.909 -6.536 1.00 0.00 6 ALA A C 20
ATOM 26418 O O . ALA A 1 13 ? -12.225 1.803 -5.545 1.00 0.00 6 ALA A O 20
ATOM 26425 N N . GLN A 1 14 ? -10.272 2.333 -6.479 1.00 0.00 7 GLN A N 20
ATOM 26426 C CA . GLN A 1 14 ? -9.665 2.731 -5.241 1.00 0.00 7 GLN A CA 20
ATOM 26427 C C . GLN A 1 14 ? -9.142 4.145 -5.376 1.00 0.00 7 GLN A C 20
ATOM 26428 O O . GLN A 1 14 ? -8.799 4.576 -6.478 1.00 0.00 7 GLN A O 20
ATOM 26442 N N . ALA A 1 15 ? -9.094 4.869 -4.273 1.00 0.00 8 ALA A N 20
ATOM 26443 C CA . ALA A 1 15 ? -8.639 6.243 -4.282 1.00 0.00 8 ALA A CA 20
ATOM 26444 C C . ALA A 1 15 ? -7.193 6.333 -4.738 1.00 0.00 8 ALA A C 20
ATOM 26445 O O . ALA A 1 15 ? -6.818 7.252 -5.466 1.00 0.00 8 ALA A O 20
ATOM 26452 N N . GLY A 1 16 ? -6.391 5.365 -4.320 1.00 0.00 9 GLY A N 20
ATOM 26453 C CA . GLY A 1 16 ? -4.983 5.381 -4.649 1.00 0.00 9 GLY A CA 20
ATOM 26454 C C . GLY A 1 16 ? -4.231 6.272 -3.706 1.00 0.00 9 GLY A C 20
ATOM 26455 O O . GLY A 1 16 ? -3.119 6.713 -3.983 1.00 0.00 9 GLY A O 20
ATOM 26459 N N . ASP A 1 17 ? -4.858 6.531 -2.587 1.00 0.00 10 ASP A N 20
ATOM 26460 C CA . ASP A 1 17 ? -4.322 7.385 -1.559 1.00 0.00 10 ASP A CA 20
ATOM 26461 C C . ASP A 1 17 ? -3.348 6.603 -0.697 1.00 0.00 10 ASP A C 20
ATOM 26462 O O . ASP A 1 17 ? -3.109 5.413 -0.946 1.00 0.00 10 ASP A O 20
ATOM 26471 N N . ASN A 1 18 ? -2.796 7.261 0.316 1.00 0.00 11 ASN A N 20
ATOM 26472 C CA . ASN A 1 18 ? -1.836 6.623 1.220 1.00 0.00 11 ASN A CA 20
ATOM 26473 C C . ASN A 1 18 ? -0.669 6.061 0.431 1.00 0.00 11 ASN A C 20
ATOM 26474 O O . ASN A 1 18 ? -0.212 4.945 0.658 1.00 0.00 11 ASN A O 20
ATOM 26485 N N . ALA A 1 19 ? -0.200 6.870 -0.493 1.00 0.00 12 ALA A N 20
ATOM 26486 C CA . ALA A 1 19 ? 0.887 6.527 -1.385 1.00 0.00 12 ALA A CA 20
ATOM 26487 C C . ALA A 1 19 ? 2.176 6.227 -0.618 1.00 0.00 12 ALA A C 20
ATOM 26488 O O . ALA A 1 19 ? 2.933 5.332 -0.988 1.00 0.00 12 ALA A O 20
ATOM 26495 N N . GLU A 1 20 ? 2.411 6.970 0.453 1.00 0.00 13 GLU A N 20
ATOM 26496 C CA . GLU A 1 20 ? 3.621 6.798 1.267 1.00 0.00 13 GLU A CA 20
ATOM 26497 C C . GLU A 1 20 ? 3.414 5.723 2.323 1.00 0.00 13 GLU A C 20
ATOM 26498 O O . GLU A 1 20 ? 4.061 5.715 3.375 1.00 0.00 13 GLU A O 20
ATOM 26510 N N . TYR A 1 21 ? 2.537 4.822 2.023 1.00 0.00 14 TYR A N 20
ATOM 26511 C CA . TYR A 1 21 ? 2.174 3.758 2.929 1.00 0.00 14 TYR A CA 20
ATOM 26512 C C . TYR A 1 21 ? 2.344 2.396 2.270 1.00 0.00 14 TYR A C 20
ATOM 26513 O O . TYR A 1 21 ? 2.528 2.298 1.053 1.00 0.00 14 TYR A O 20
ATOM 26531 N N . ILE A 1 22 ? 2.266 1.356 3.065 1.00 0.00 15 ILE A N 20
ATOM 26532 C CA . ILE A 1 22 ? 2.552 0.009 2.609 1.00 0.00 15 ILE A CA 20
ATOM 26533 C C . ILE A 1 22 ? 1.283 -0.829 2.523 1.00 0.00 15 ILE A C 20
ATOM 26534 O O . ILE A 1 22 ? 0.244 -0.473 3.063 1.00 0.00 15 ILE A O 20
ATOM 26550 N N . LYS A 1 23 ? 1.382 -1.913 1.811 1.00 0.00 16 LYS A N 20
ATOM 26551 C CA . LYS A 1 23 ? 0.270 -2.818 1.593 1.00 0.00 16 LYS A CA 20
ATOM 26552 C C . LYS A 1 23 ? 0.233 -3.917 2.627 1.00 0.00 16 LYS A C 20
ATOM 26553 O O . LYS A 1 23 ? 1.267 -4.334 3.132 1.00 0.00 16 LYS A O 20
ATOM 26572 N N . ILE A 1 24 ? -0.957 -4.351 2.951 1.00 0.00 17 ILE A N 20
ATOM 26573 C CA . ILE A 1 24 ? -1.169 -5.458 3.857 1.00 0.00 17 ILE A CA 20
ATOM 26574 C C . ILE A 1 24 ? -2.289 -6.341 3.364 1.00 0.00 17 ILE A C 20
ATOM 26575 O O . ILE A 1 24 ? -3.302 -5.847 2.858 1.00 0.00 17 ILE A O 20
ATOM 26591 N N . LYS A 1 25 ? -2.113 -7.642 3.483 1.00 0.00 18 LYS A N 20
ATOM 26592 C CA . LYS A 1 25 ? -3.148 -8.546 3.083 1.00 0.00 18 LYS A CA 20
ATOM 26593 C C . LYS A 1 25 ? -3.886 -9.052 4.310 1.00 0.00 18 LYS A C 20
ATOM 26594 O O . LYS A 1 25 ? -3.364 -9.885 5.054 1.00 0.00 18 LYS A O 20
ATOM 26613 N N . VAL A 1 26 ? -5.083 -8.549 4.522 1.00 0.00 19 VAL A N 20
ATOM 26614 C CA . VAL A 1 26 ? -5.911 -9.007 5.608 1.00 0.00 19 VAL A CA 20
ATOM 26615 C C . VAL A 1 26 ? -6.582 -10.292 5.184 1.00 0.00 19 VAL A C 20
ATOM 26616 O O . VAL A 1 26 ? -7.395 -10.293 4.265 1.00 0.00 19 VAL A O 20
ATOM 26629 N N . VAL A 1 27 ? -6.236 -11.378 5.838 1.00 0.00 20 VAL A N 20
ATOM 26630 C CA . VAL A 1 27 ? -6.780 -12.665 5.495 1.00 0.00 20 VAL A CA 20
ATOM 26631 C C . VAL A 1 27 ? -7.733 -13.140 6.569 1.00 0.00 20 VAL A C 20
ATOM 26632 O O . VAL A 1 27 ? -7.352 -13.310 7.732 1.00 0.00 20 VAL A O 20
ATOM 26645 N N . GLY A 1 28 ? -8.972 -13.330 6.188 1.00 0.00 21 GLY A N 20
ATOM 26646 C CA . GLY A 1 28 ? -9.944 -13.844 7.112 1.00 0.00 21 GLY A CA 20
ATOM 26647 C C . GLY A 1 28 ? -9.897 -15.354 7.164 1.00 0.00 21 GLY A C 20
ATOM 26648 O O . GLY A 1 28 ? -9.212 -15.983 6.358 1.00 0.00 21 GLY A O 20
ATOM 26652 N N . GLN A 1 29 ? -10.645 -15.943 8.072 1.00 0.00 22 GLN A N 20
ATOM 26653 C CA . GLN A 1 29 ? -10.623 -17.391 8.257 1.00 0.00 22 GLN A CA 20
ATOM 26654 C C . GLN A 1 29 ? -11.333 -18.112 7.134 1.00 0.00 22 GLN A C 20
ATOM 26655 O O . GLN A 1 29 ? -11.125 -19.302 6.905 1.00 0.00 22 GLN A O 20
ATOM 26669 N N . ASP A 1 30 ? -12.153 -17.384 6.435 1.00 0.00 23 ASP A N 20
ATOM 26670 C CA . ASP A 1 30 ? -12.861 -17.906 5.278 1.00 0.00 23 ASP A CA 20
ATOM 26671 C C . ASP A 1 30 ? -11.975 -17.779 4.053 1.00 0.00 23 ASP A C 20
ATOM 26672 O O . ASP A 1 30 ? -12.433 -17.928 2.919 1.00 0.00 23 ASP A O 20
ATOM 26681 N N . SER A 1 31 ? -10.694 -17.486 4.309 1.00 0.00 24 SER A N 20
ATOM 26682 C CA . SER A 1 31 ? -9.694 -17.279 3.271 1.00 0.00 24 SER A CA 20
ATOM 26683 C C . SER A 1 31 ? -10.006 -16.017 2.493 1.00 0.00 24 SER A C 20
ATOM 26684 O O . SER A 1 31 ? -9.616 -15.863 1.334 1.00 0.00 24 SER A O 20
ATOM 26692 N N . ASN A 1 32 ? -10.678 -15.093 3.159 1.00 0.00 25 ASN A N 20
ATOM 26693 C CA . ASN A 1 32 ? -11.030 -13.828 2.538 1.00 0.00 25 ASN A CA 20
ATOM 26694 C C . ASN A 1 32 ? -9.935 -12.833 2.755 1.00 0.00 25 ASN A C 20
ATOM 26695 O O . ASN A 1 32 ? -9.777 -12.290 3.841 1.00 0.00 25 ASN A O 20
ATOM 26706 N N . GLU A 1 33 ? -9.175 -12.617 1.728 1.00 0.00 26 GLU A N 20
ATOM 26707 C CA . GLU A 1 33 ? -8.048 -11.723 1.777 1.00 0.00 26 GLU A CA 20
ATOM 26708 C C . GLU A 1 33 ? -8.358 -10.419 1.067 1.00 0.00 26 GLU A C 20
ATOM 26709 O O . GLU A 1 33 ? -8.907 -10.413 -0.037 1.00 0.00 26 GLU A O 20
ATOM 26721 N N . VAL A 1 34 ? -8.024 -9.329 1.710 1.00 0.00 27 VAL A N 20
ATOM 26722 C CA . VAL A 1 34 ? -8.217 -8.009 1.153 1.00 0.00 27 VAL A CA 20
ATOM 26723 C C . VAL A 1 34 ? -6.988 -7.166 1.416 1.00 0.00 27 VAL A C 20
ATOM 26724 O O . VAL A 1 34 ? -6.362 -7.278 2.470 1.00 0.00 27 VAL A O 20
ATOM 26737 N N . HIS A 1 35 ? -6.623 -6.352 0.459 1.00 0.00 28 HIS A N 20
ATOM 26738 C CA . HIS A 1 35 ? -5.430 -5.559 0.579 1.00 0.00 28 HIS A CA 20
ATOM 26739 C C . HIS A 1 35 ? -5.738 -4.173 1.098 1.00 0.00 28 HIS A C 20
ATOM 26740 O O . HIS A 1 35 ? -6.488 -3.413 0.489 1.00 0.00 28 HIS A O 20
ATOM 26754 N N . PHE A 1 36 ? -5.168 -3.871 2.229 1.00 0.00 29 PHE A N 20
ATOM 26755 C CA . PHE A 1 36 ? -5.270 -2.562 2.831 1.00 0.00 29 PHE A CA 20
ATOM 26756 C C . PHE A 1 36 ? -3.950 -1.844 2.758 1.00 0.00 29 PHE A C 20
ATOM 26757 O O . PHE A 1 36 ? -2.893 -2.466 2.720 1.00 0.00 29 PHE A O 20
ATOM 26774 N N . ARG A 1 37 ? -4.015 -0.541 2.697 1.00 0.00 30 ARG A N 20
ATOM 26775 C CA . ARG A 1 37 ? -2.831 0.272 2.692 1.00 0.00 30 ARG A CA 20
ATOM 26776 C C . ARG A 1 37 ? -2.654 0.890 4.083 1.00 0.00 30 ARG A C 20
ATOM 26777 O O . ARG A 1 37 ? -3.501 1.662 4.543 1.00 0.00 30 ARG A O 20
ATOM 26798 N N . VAL A 1 38 ? -1.563 0.557 4.725 1.00 0.00 31 VAL A N 20
ATOM 26799 C CA . VAL A 1 38 ? -1.287 0.979 6.100 1.00 0.00 31 VAL A CA 20
ATOM 26800 C C . VAL A 1 38 ? 0.159 1.428 6.245 1.00 0.00 31 VAL A C 20
ATOM 26801 O O . VAL A 1 38 ? 0.934 1.333 5.314 1.00 0.00 31 VAL A O 20
ATOM 26814 N N . LYS A 1 39 ? 0.495 1.959 7.390 1.00 0.00 32 LYS A N 20
ATOM 26815 C CA . LYS A 1 39 ? 1.851 2.391 7.670 1.00 0.00 32 LYS A CA 20
ATOM 26816 C C . LYS A 1 39 ? 2.620 1.232 8.283 1.00 0.00 32 LYS A C 20
ATOM 26817 O O . LYS A 1 39 ? 2.016 0.337 8.855 1.00 0.00 32 LYS A O 20
ATOM 26836 N N . TYR A 1 40 ? 3.943 1.255 8.175 1.00 0.00 33 TYR A N 20
ATOM 26837 C CA . TYR A 1 40 ? 4.776 0.231 8.829 1.00 0.00 33 TYR A CA 20
ATOM 26838 C C . TYR A 1 40 ? 4.461 0.195 10.324 1.00 0.00 33 TYR A C 20
ATOM 26839 O O . TYR A 1 40 ? 4.422 -0.860 10.940 1.00 0.00 33 TYR A O 20
ATOM 26857 N N . GLY A 1 41 ? 4.250 1.372 10.890 1.00 0.00 34 GLY A N 20
ATOM 26858 C CA . GLY A 1 41 ? 3.945 1.488 12.293 1.00 0.00 34 GLY A CA 20
ATOM 26859 C C . GLY A 1 41 ? 2.479 1.779 12.543 1.00 0.00 34 GLY A C 20
ATOM 26860 O O . GLY A 1 41 ? 2.140 2.519 13.475 1.00 0.00 34 GLY A O 20
ATOM 26864 N N . THR A 1 42 ? 1.610 1.242 11.698 1.00 0.00 35 THR A N 20
ATOM 26865 C CA . THR A 1 42 ? 0.191 1.443 11.843 1.00 0.00 35 THR A CA 20
ATOM 26866 C C . THR A 1 42 ? -0.341 0.835 13.147 1.00 0.00 35 THR A C 20
ATOM 26867 O O . THR A 1 42 ? -0.037 -0.299 13.500 1.00 0.00 35 THR A O 20
ATOM 26878 N N . SER A 1 43 ? -1.111 1.623 13.857 1.00 0.00 36 SER A N 20
ATOM 26879 C CA . SER A 1 43 ? -1.699 1.203 15.106 1.00 0.00 36 SER A CA 20
ATOM 26880 C C . SER A 1 43 ? -2.946 0.375 14.848 1.00 0.00 36 SER A C 20
ATOM 26881 O O . SER A 1 43 ? -3.618 0.575 13.839 1.00 0.00 36 SER A O 20
ATOM 26889 N N . MET A 1 44 ? -3.265 -0.537 15.776 1.00 0.00 37 MET A N 20
ATOM 26890 C CA . MET A 1 44 ? -4.436 -1.434 15.635 1.00 0.00 37 MET A CA 20
ATOM 26891 C C . MET A 1 44 ? -5.716 -0.679 15.243 1.00 0.00 37 MET A C 20
ATOM 26892 O O . MET A 1 44 ? -6.547 -1.196 14.504 1.00 0.00 37 MET A O 20
ATOM 26906 N N . ALA A 1 45 ? -5.847 0.542 15.719 1.00 0.00 38 ALA A N 20
ATOM 26907 C CA . ALA A 1 45 ? -7.026 1.354 15.452 1.00 0.00 38 ALA A CA 20
ATOM 26908 C C . ALA A 1 45 ? -7.197 1.649 13.970 1.00 0.00 38 ALA A C 20
ATOM 26909 O O . ALA A 1 45 ? -8.312 1.668 13.466 1.00 0.00 38 ALA A O 20
ATOM 26916 N N . LYS A 1 46 ? -6.085 1.851 13.276 1.00 0.00 39 LYS A N 20
ATOM 26917 C CA . LYS A 1 46 ? -6.116 2.260 11.876 1.00 0.00 39 LYS A CA 20
ATOM 26918 C C . LYS A 1 46 ? -6.822 1.219 11.025 1.00 0.00 39 LYS A C 20
ATOM 26919 O O . LYS A 1 46 ? -7.596 1.553 10.147 1.00 0.00 39 LYS A O 20
ATOM 26938 N N . LEU A 1 47 ? -6.550 -0.034 11.303 1.00 0.00 40 LEU A N 20
ATOM 26939 C CA . LEU A 1 47 ? -7.125 -1.131 10.543 1.00 0.00 40 LEU A CA 20
ATOM 26940 C C . LEU A 1 47 ? -8.477 -1.575 11.092 1.00 0.00 40 LEU A C 20
ATOM 26941 O O . LEU A 1 47 ? -9.416 -1.784 10.335 1.00 0.00 40 LEU A O 20
ATOM 26957 N N . LYS A 1 48 ? -8.568 -1.717 12.408 1.00 0.00 41 LYS A N 20
ATOM 26958 C CA . LYS A 1 48 ? -9.789 -2.198 13.057 1.00 0.00 41 LYS A CA 20
ATOM 26959 C C . LYS A 1 48 ? -10.943 -1.275 12.834 1.00 0.00 41 LYS A C 20
ATOM 26960 O O . LYS A 1 48 ? -12.032 -1.714 12.486 1.00 0.00 41 LYS A O 20
ATOM 26979 N N . LYS A 1 49 ? -10.707 -0.004 13.010 1.00 0.00 42 LYS A N 20
ATOM 26980 C CA . LYS A 1 49 ? -11.730 0.981 12.758 1.00 0.00 42 LYS A CA 20
ATOM 26981 C C . LYS A 1 49 ? -12.118 0.948 11.291 1.00 0.00 42 LYS A C 20
ATOM 26982 O O . LYS A 1 49 ? -13.290 1.024 10.942 1.00 0.00 42 LYS A O 20
ATOM 27001 N N . SER A 1 50 ? -11.118 0.819 10.444 1.00 0.00 43 SER A N 20
ATOM 27002 C CA . SER A 1 50 ? -11.324 0.835 9.005 1.00 0.00 43 SER A CA 20
ATOM 27003 C C . SER A 1 50 ? -12.068 -0.410 8.477 1.00 0.00 43 SER A C 20
ATOM 27004 O O . SER A 1 50 ? -13.074 -0.288 7.768 1.00 0.00 43 SER A O 20
ATOM 27012 N N . TYR A 1 51 ? -11.585 -1.592 8.828 1.00 0.00 44 TYR A N 20
ATOM 27013 C CA . TYR A 1 51 ? -12.193 -2.836 8.374 1.00 0.00 44 TYR A CA 20
ATOM 27014 C C . TYR A 1 51 ? -13.571 -3.026 8.948 1.00 0.00 44 TYR A C 20
ATOM 27015 O O . TYR A 1 51 ? -14.510 -3.343 8.223 1.00 0.00 44 TYR A O 20
ATOM 27033 N N . ALA A 1 52 ? -13.696 -2.823 10.245 1.00 0.00 45 ALA A N 20
ATOM 27034 C CA . ALA A 1 52 ? -14.973 -3.011 10.911 1.00 0.00 45 ALA A CA 20
ATOM 27035 C C . ALA A 1 52 ? -16.013 -2.087 10.323 1.00 0.00 45 ALA A C 20
ATOM 27036 O O . ALA A 1 52 ? -17.187 -2.439 10.202 1.00 0.00 45 ALA A O 20
ATOM 27043 N N . ASP A 1 53 ? -15.571 -0.908 9.953 1.00 0.00 46 ASP A N 20
ATOM 27044 C CA . ASP A 1 53 ? -16.465 0.104 9.394 1.00 0.00 46 ASP A CA 20
ATOM 27045 C C . ASP A 1 53 ? -17.022 -0.327 8.047 1.00 0.00 46 ASP A C 20
ATOM 27046 O O . ASP A 1 53 ? -18.227 -0.248 7.802 1.00 0.00 46 ASP A O 20
ATOM 27055 N N . ARG A 1 54 ? -16.140 -0.809 7.182 1.00 0.00 47 ARG A N 20
ATOM 27056 C CA . ARG A 1 54 ? -16.522 -1.200 5.830 1.00 0.00 47 ARG A CA 20
ATOM 27057 C C . ARG A 1 54 ? -17.405 -2.446 5.843 1.00 0.00 47 ARG A C 20
ATOM 27058 O O . ARG A 1 54 ? -18.194 -2.667 4.926 1.00 0.00 47 ARG A O 20
ATOM 27079 N N . THR A 1 55 ? -17.267 -3.256 6.882 1.00 0.00 48 THR A N 20
ATOM 27080 C CA . THR A 1 55 ? -18.050 -4.470 6.993 1.00 0.00 48 THR A CA 20
ATOM 27081 C C . THR A 1 55 ? -19.336 -4.228 7.800 1.00 0.00 48 THR A C 20
ATOM 27082 O O . THR A 1 55 ? -20.233 -5.070 7.829 1.00 0.00 48 THR A O 20
ATOM 27093 N N . GLY A 1 56 ? -19.430 -3.056 8.425 1.00 0.00 49 GLY A N 20
ATOM 27094 C CA . GLY A 1 56 ? -20.611 -2.727 9.199 1.00 0.00 49 GLY A CA 20
ATOM 27095 C C . GLY A 1 56 ? -20.710 -3.515 10.493 1.00 0.00 49 GLY A C 20
ATOM 27096 O O . GLY A 1 56 ? -21.795 -3.966 10.876 1.00 0.00 49 GLY A O 20
ATOM 27100 N N . VAL A 1 57 ? -19.590 -3.697 11.159 1.00 0.00 50 VAL A N 20
ATOM 27101 C CA . VAL A 1 57 ? -19.571 -4.435 12.400 1.00 0.00 50 VAL A CA 20
ATOM 27102 C C . VAL A 1 57 ? -18.914 -3.602 13.496 1.00 0.00 50 VAL A C 20
ATOM 27103 O O . VAL A 1 57 ? -18.244 -2.608 13.202 1.00 0.00 50 VAL A O 20
ATOM 27116 N N . ALA A 1 58 ? -19.139 -3.982 14.751 1.00 0.00 51 ALA A N 20
ATOM 27117 C CA . ALA A 1 58 ? -18.546 -3.279 15.874 1.00 0.00 51 ALA A CA 20
ATOM 27118 C C . ALA A 1 58 ? -17.029 -3.319 15.775 1.00 0.00 51 ALA A C 20
ATOM 27119 O O . ALA A 1 58 ? -16.437 -4.389 15.589 1.00 0.00 51 ALA A O 20
ATOM 27126 N N . VAL A 1 59 ? -16.409 -2.160 15.920 1.00 0.00 52 VAL A N 20
ATOM 27127 C CA . VAL A 1 59 ? -14.963 -2.033 15.805 1.00 0.00 52 VAL A CA 20
ATOM 27128 C C . VAL A 1 59 ? -14.266 -2.863 16.866 1.00 0.00 52 VAL A C 20
ATOM 27129 O O . VAL A 1 59 ? -13.310 -3.578 16.583 1.00 0.00 52 VAL A O 20
ATOM 27142 N N . ASN A 1 60 ? -14.767 -2.778 18.076 1.00 0.00 53 ASN A N 20
ATOM 27143 C CA . ASN A 1 60 ? -14.191 -3.492 19.201 1.00 0.00 53 ASN A CA 20
ATOM 27144 C C . ASN A 1 60 ? -14.342 -5.001 19.047 1.00 0.00 53 ASN A C 20
ATOM 27145 O O . ASN A 1 60 ? -13.484 -5.762 19.488 1.00 0.00 53 ASN A O 20
ATOM 27156 N N . SER A 1 61 ? -15.436 -5.438 18.427 1.00 0.00 54 SER A N 20
ATOM 27157 C CA . SER A 1 61 ? -15.684 -6.865 18.263 1.00 0.00 54 SER A CA 20
ATOM 27158 C C . SER A 1 61 ? -14.827 -7.462 17.150 1.00 0.00 54 SER A C 20
ATOM 27159 O O . SER A 1 61 ? -14.686 -8.677 17.052 1.00 0.00 54 SER A O 20
ATOM 27167 N N . LEU A 1 62 ? -14.248 -6.603 16.337 1.00 0.00 55 LEU A N 20
ATOM 27168 C CA . LEU A 1 62 ? -13.415 -7.024 15.230 1.00 0.00 55 LEU A CA 20
ATOM 27169 C C . LEU A 1 62 ? -11.972 -6.985 15.694 1.00 0.00 55 LEU A C 20
ATOM 27170 O O . LEU A 1 62 ? -11.563 -6.045 16.376 1.00 0.00 55 LEU A O 20
ATOM 27186 N N . ARG A 1 63 ? -11.201 -7.994 15.353 1.00 0.00 56 ARG A N 20
ATOM 27187 C CA . ARG A 1 63 ? -9.844 -8.047 15.821 1.00 0.00 56 ARG A CA 20
ATOM 27188 C C . ARG A 1 63 ? -8.913 -8.564 14.757 1.00 0.00 56 ARG A C 20
ATOM 27189 O O . ARG A 1 63 ? -9.275 -9.426 13.950 1.00 0.00 56 ARG A O 20
ATOM 27210 N N . PHE A 1 64 ? -7.721 -8.033 14.764 1.00 0.00 57 PHE A N 20
ATOM 27211 C CA . PHE A 1 64 ? -6.682 -8.453 13.860 1.00 0.00 57 PHE A CA 20
ATOM 27212 C C . PHE A 1 64 ? -5.526 -8.990 14.650 1.00 0.00 57 PHE A C 20
ATOM 27213 O O . PHE A 1 64 ? -5.182 -8.454 15.714 1.00 0.00 57 PHE A O 20
ATOM 27230 N N . LEU A 1 65 ? -4.933 -10.032 14.156 1.00 0.00 58 LEU A N 20
ATOM 27231 C CA . LEU A 1 65 ? -3.810 -10.636 14.816 1.00 0.00 58 LEU A CA 20
ATOM 27232 C C . LEU A 1 65 ? -2.639 -10.756 13.879 1.00 0.00 58 LEU A C 20
ATOM 27233 O O . LEU A 1 65 ? -2.810 -10.957 12.676 1.00 0.00 58 LEU A O 20
ATOM 27249 N N . PHE A 1 66 ? -1.457 -10.607 14.419 1.00 0.00 59 PHE A N 20
ATOM 27250 C CA . PHE A 1 66 ? -0.262 -10.759 13.641 1.00 0.00 59 PHE A CA 20
ATOM 27251 C C . PHE A 1 66 ? 0.645 -11.720 14.367 1.00 0.00 59 PHE A C 20
ATOM 27252 O O . PHE A 1 66 ? 1.044 -11.458 15.484 1.00 0.00 59 PHE A O 20
ATOM 27269 N N . ASP A 1 67 ? 0.931 -12.854 13.731 1.00 0.00 60 ASP A N 20
ATOM 27270 C CA . ASP A 1 67 ? 1.715 -13.937 14.343 1.00 0.00 60 ASP A CA 20
ATOM 27271 C C . ASP A 1 67 ? 0.947 -14.591 15.473 1.00 0.00 60 ASP A C 20
ATOM 27272 O O . ASP A 1 67 ? 1.526 -15.205 16.372 1.00 0.00 60 ASP A O 20
ATOM 27281 N N . GLY A 1 68 ? -0.360 -14.476 15.407 1.00 0.00 61 GLY A N 20
ATOM 27282 C CA . GLY A 1 68 ? -1.214 -15.104 16.379 1.00 0.00 61 GLY A CA 20
ATOM 27283 C C . GLY A 1 68 ? -1.350 -14.307 17.641 1.00 0.00 61 GLY A C 20
ATOM 27284 O O . GLY A 1 68 ? -1.836 -14.814 18.658 1.00 0.00 61 GLY A O 20
ATOM 27288 N N . ARG A 1 69 ? -0.938 -13.062 17.595 1.00 0.00 62 ARG A N 20
ATOM 27289 C CA . ARG A 1 69 ? -1.036 -12.216 18.744 1.00 0.00 62 ARG A CA 20
ATOM 27290 C C . ARG A 1 69 ? -1.819 -10.963 18.407 1.00 0.00 62 ARG A C 20
ATOM 27291 O O . ARG A 1 69 ? -1.770 -10.476 17.275 1.00 0.00 62 ARG A O 20
ATOM 27312 N N . ARG A 1 70 ? -2.557 -10.463 19.377 1.00 0.00 63 ARG A N 20
ATOM 27313 C CA . ARG A 1 70 ? -3.414 -9.318 19.173 1.00 0.00 63 ARG A CA 20
ATOM 27314 C C . ARG A 1 70 ? -2.621 -8.063 18.918 1.00 0.00 63 ARG A C 20
ATOM 27315 O O . ARG A 1 70 ? -1.707 -7.731 19.662 1.00 0.00 63 ARG A O 20
ATOM 27336 N N . ILE A 1 71 ? -2.995 -7.372 17.866 1.00 0.00 64 ILE A N 20
ATOM 27337 C CA . ILE A 1 71 ? -2.338 -6.141 17.464 1.00 0.00 64 ILE A CA 20
ATOM 27338 C C . ILE A 1 71 ? -2.834 -4.976 18.307 1.00 0.00 64 ILE A C 20
ATOM 27339 O O . ILE A 1 71 ? -4.037 -4.754 18.424 1.00 0.00 64 ILE A O 20
ATOM 27355 N N . ASN A 1 72 ? -1.902 -4.270 18.916 1.00 0.00 65 ASN A N 20
ATOM 27356 C CA . ASN A 1 72 ? -2.187 -3.093 19.712 1.00 0.00 65 ASN A CA 20
ATOM 27357 C C . ASN A 1 72 ? -1.535 -1.879 19.073 1.00 0.00 65 ASN A C 20
ATOM 27358 O O . ASN A 1 72 ? -0.760 -2.015 18.129 1.00 0.00 65 ASN A O 20
ATOM 27369 N N . ASP A 1 73 ? -1.843 -0.696 19.571 1.00 0.00 66 ASP A N 20
ATOM 27370 C CA . ASP A 1 73 ? -1.344 0.532 18.949 1.00 0.00 66 ASP A CA 20
ATOM 27371 C C . ASP A 1 73 ? 0.115 0.833 19.316 1.00 0.00 66 ASP A C 20
ATOM 27372 O O . ASP A 1 73 ? 0.716 1.738 18.750 1.00 0.00 66 ASP A O 20
ATOM 27381 N N . ASP A 1 74 ? 0.677 0.091 20.252 1.00 0.00 67 ASP A N 20
ATOM 27382 C CA . ASP A 1 74 ? 2.064 0.355 20.675 1.00 0.00 67 ASP A CA 20
ATOM 27383 C C . ASP A 1 74 ? 3.007 -0.809 20.330 1.00 0.00 67 ASP A C 20
ATOM 27384 O O . ASP A 1 74 ? 4.116 -0.912 20.859 1.00 0.00 67 ASP A O 20
ATOM 27393 N N . ASP A 1 75 ? 2.568 -1.676 19.449 1.00 0.00 68 ASP A N 20
ATOM 27394 C CA . ASP A 1 75 ? 3.363 -2.830 19.036 1.00 0.00 68 ASP A CA 20
ATOM 27395 C C . ASP A 1 75 ? 4.360 -2.503 17.924 1.00 0.00 68 ASP A C 20
ATOM 27396 O O . ASP A 1 75 ? 4.374 -1.384 17.407 1.00 0.00 68 ASP A O 20
ATOM 27405 N N . THR A 1 76 ? 5.241 -3.463 17.601 1.00 0.00 69 THR A N 20
ATOM 27406 C CA . THR A 1 76 ? 6.322 -3.219 16.664 1.00 0.00 69 THR A CA 20
ATOM 27407 C C . THR A 1 76 ? 5.814 -3.373 15.251 1.00 0.00 69 THR A C 20
ATOM 27408 O O . THR A 1 76 ? 4.880 -4.129 15.032 1.00 0.00 69 THR A O 20
ATOM 27419 N N . PRO A 1 77 ? 6.473 -2.738 14.254 1.00 0.00 70 PRO A N 20
ATOM 27420 C CA . PRO A 1 77 ? 6.020 -2.756 12.845 1.00 0.00 70 PRO A CA 20
ATOM 27421 C C . PRO A 1 77 ? 5.834 -4.166 12.309 1.00 0.00 70 PRO A C 20
ATOM 27422 O O . PRO A 1 77 ? 5.132 -4.373 11.335 1.00 0.00 70 PRO A O 20
ATOM 27433 N N . LYS A 1 78 ? 6.438 -5.133 12.978 1.00 0.00 71 LYS A N 20
ATOM 27434 C CA . LYS A 1 78 ? 6.367 -6.491 12.595 1.00 0.00 71 LYS A CA 20
ATOM 27435 C C . LYS A 1 78 ? 4.978 -7.074 12.830 1.00 0.00 71 LYS A C 20
ATOM 27436 O O . LYS A 1 78 ? 4.480 -7.819 12.018 1.00 0.00 71 LYS A O 20
ATOM 27455 N N . THR A 1 79 ? 4.374 -6.725 13.932 1.00 0.00 72 THR A N 20
ATOM 27456 C CA . THR A 1 79 ? 3.066 -7.233 14.272 1.00 0.00 72 THR A CA 20
ATOM 27457 C C . THR A 1 79 ? 2.083 -6.216 13.846 1.00 0.00 72 THR A C 20
ATOM 27458 O O . THR A 1 79 ? 0.870 -6.389 13.895 1.00 0.00 72 THR A O 20
ATOM 27469 N N . LEU A 1 80 ? 2.655 -5.154 13.445 1.00 0.00 73 LEU A N 20
ATOM 27470 C CA . LEU A 1 80 ? 2.003 -3.986 13.038 1.00 0.00 73 LEU A CA 20
ATOM 27471 C C . LEU A 1 80 ? 1.826 -3.870 11.622 1.00 0.00 73 LEU A C 20
ATOM 27472 O O . LEU A 1 80 ? 1.800 -2.741 11.114 1.00 0.00 73 LEU A O 20
ATOM 27488 N N . GLU A 1 81 ? 1.803 -4.989 10.950 1.00 0.00 74 GLU A N 20
ATOM 27489 C CA . GLU A 1 81 ? 1.481 -4.963 9.554 1.00 0.00 74 GLU A CA 20
ATOM 27490 C C . GLU A 1 81 ? 2.629 -4.472 8.732 1.00 0.00 74 GLU A C 20
ATOM 27491 O O . GLU A 1 81 ? 2.626 -3.375 8.188 1.00 0.00 74 GLU A O 20
ATOM 27503 N N . MET A 1 82 ? 3.619 -5.266 8.760 1.00 0.00 75 MET A N 20
ATOM 27504 C CA . MET A 1 82 ? 4.809 -5.156 7.957 1.00 0.00 75 MET A CA 20
ATOM 27505 C C . MET A 1 82 ? 4.619 -4.723 6.491 1.00 0.00 75 MET A C 20
ATOM 27506 O O . MET A 1 82 ? 3.517 -4.549 6.003 1.00 0.00 75 MET A O 20
ATOM 27520 N N . GLU A 1 83 ? 5.728 -4.648 5.788 1.00 0.00 76 GLU A N 20
ATOM 27521 C CA . GLU A 1 83 ? 5.885 -3.851 4.606 1.00 0.00 76 GLU A CA 20
ATOM 27522 C C . GLU A 1 83 ? 5.156 -4.413 3.450 1.00 0.00 76 GLU A C 20
ATOM 27523 O O . GLU A 1 83 ? 4.563 -5.484 3.545 1.00 0.00 76 GLU A O 20
ATOM 27535 N N . ASP A 1 84 ? 5.258 -3.684 2.341 1.00 0.00 77 ASP A N 20
ATOM 27536 C CA . ASP A 1 84 ? 4.492 -3.919 1.138 1.00 0.00 77 ASP A CA 20
ATOM 27537 C C . ASP A 1 84 ? 4.027 -5.342 0.968 1.00 0.00 77 ASP A C 20
ATOM 27538 O O . ASP A 1 84 ? 4.774 -6.242 0.564 1.00 0.00 77 ASP A O 20
ATOM 27547 N N . ASP A 1 85 ? 2.789 -5.506 1.366 1.00 0.00 78 ASP A N 20
ATOM 27548 C CA . ASP A 1 85 ? 1.985 -6.686 1.126 1.00 0.00 78 ASP A CA 20
ATOM 27549 C C . ASP A 1 85 ? 2.292 -7.836 2.106 1.00 0.00 78 ASP A C 20
ATOM 27550 O O . ASP A 1 85 ? 2.196 -9.010 1.745 1.00 0.00 78 ASP A O 20
ATOM 27559 N N . ASP A 1 86 ? 2.655 -7.507 3.375 1.00 0.00 79 ASP A N 20
ATOM 27560 C CA . ASP A 1 86 ? 2.777 -8.565 4.380 1.00 0.00 79 ASP A CA 20
ATOM 27561 C C . ASP A 1 86 ? 1.367 -9.077 4.765 1.00 0.00 79 ASP A C 20
ATOM 27562 O O . ASP A 1 86 ? 0.358 -8.567 4.271 1.00 0.00 79 ASP A O 20
ATOM 27571 N N . VAL A 1 87 ? 1.300 -10.058 5.636 1.00 0.00 80 VAL A N 20
ATOM 27572 C CA . VAL A 1 87 ? 0.049 -10.752 5.919 1.00 0.00 80 VAL A CA 20
ATOM 27573 C C . VAL A 1 87 ? -0.540 -10.413 7.289 1.00 0.00 80 VAL A C 20
ATOM 27574 O O . VAL A 1 87 ? 0.170 -10.063 8.226 1.00 0.00 80 VAL A O 20
ATOM 27587 N N . ILE A 1 88 ? -1.854 -10.520 7.367 1.00 0.00 81 ILE A N 20
ATOM 27588 C CA . ILE A 1 88 ? -2.619 -10.240 8.569 1.00 0.00 81 ILE A CA 20
ATOM 27589 C C . ILE A 1 88 ? -3.683 -11.308 8.817 1.00 0.00 81 ILE A C 20
ATOM 27590 O O . ILE A 1 88 ? -4.341 -11.768 7.882 1.00 0.00 81 ILE A O 20
ATOM 27606 N N . GLU A 1 89 ? -3.839 -11.698 10.079 1.00 0.00 82 GLU A N 20
ATOM 27607 C CA . GLU A 1 89 ? -4.801 -12.718 10.460 1.00 0.00 82 GLU A CA 20
ATOM 27608 C C . GLU A 1 89 ? -6.026 -12.074 11.097 1.00 0.00 82 GLU A C 20
ATOM 27609 O O . GLU A 1 89 ? -5.908 -11.115 11.862 1.00 0.00 82 GLU A O 20
ATOM 27621 N N . VAL A 1 90 ? -7.193 -12.591 10.783 1.00 0.00 83 VAL A N 20
ATOM 27622 C CA . VAL A 1 90 ? -8.433 -12.085 11.353 1.00 0.00 83 VAL A CA 20
ATOM 27623 C C . VAL A 1 90 ? -9.227 -13.191 12.002 1.00 0.00 83 VAL A C 20
ATOM 27624 O O . VAL A 1 90 ? -9.380 -14.274 11.440 1.00 0.00 83 VAL A O 20
ATOM 27637 N N . TYR A 1 91 ? -9.704 -12.926 13.188 1.00 0.00 84 TYR A N 20
ATOM 27638 C CA . TYR A 1 91 ? -10.544 -13.849 13.893 1.00 0.00 84 TYR A CA 20
ATOM 27639 C C . TYR A 1 91 ? -11.970 -13.333 13.904 1.00 0.00 84 TYR A C 20
ATOM 27640 O O . TYR A 1 91 ? -12.198 -12.135 13.722 1.00 0.00 84 TYR A O 20
ATOM 27658 N N . GLN A 1 92 ? -12.920 -14.221 14.125 1.00 0.00 85 GLN A N 20
ATOM 27659 C CA . GLN A 1 92 ? -14.326 -13.888 13.957 1.00 0.00 85 GLN A CA 20
ATOM 27660 C C . GLN A 1 92 ? -14.802 -12.896 15.020 1.00 0.00 85 GLN A C 20
ATOM 27661 O O . GLN A 1 92 ? -14.363 -12.935 16.173 1.00 0.00 85 GLN A O 20
ATOM 27675 N N . GLU A 1 93 ? -15.689 -12.001 14.616 1.00 0.00 86 GLU A N 20
ATOM 27676 C CA . GLU A 1 93 ? -16.168 -10.936 15.475 1.00 0.00 86 GLU A CA 20
ATOM 27677 C C . GLU A 1 93 ? -17.496 -11.289 16.168 1.00 0.00 86 GLU A C 20
ATOM 27678 O O . GLU A 1 93 ? -18.212 -12.205 15.752 1.00 0.00 86 GLU A O 20
ATOM 27690 N N . GLN A 1 94 ? -17.794 -10.555 17.238 1.00 0.00 87 GLN A N 20
ATOM 27691 C CA . GLN A 1 94 ? -18.991 -10.781 18.059 1.00 0.00 87 GLN A CA 20
ATOM 27692 C C . GLN A 1 94 ? -20.294 -10.478 17.321 1.00 0.00 87 GLN A C 20
ATOM 27693 O O . GLN A 1 94 ? -21.250 -11.245 17.396 1.00 0.00 87 GLN A O 20
ATOM 27707 N N . LEU A 1 95 ? -20.326 -9.366 16.611 1.00 0.00 88 LEU A N 20
ATOM 27708 C CA . LEU A 1 95 ? -21.548 -8.934 15.941 1.00 0.00 88 LEU A CA 20
ATOM 27709 C C . LEU A 1 95 ? -21.697 -9.566 14.570 1.00 0.00 88 LEU A C 20
ATOM 27710 O O . LEU A 1 95 ? -22.733 -9.424 13.917 1.00 0.00 88 LEU A O 20
ATOM 27726 N N . GLY A 1 96 ? -20.676 -10.263 14.143 1.00 0.00 89 GLY A N 20
ATOM 27727 C CA . GLY A 1 96 ? -20.727 -10.923 12.869 1.00 0.00 89 GLY A CA 20
ATOM 27728 C C . GLY A 1 96 ? -20.997 -12.387 13.041 1.00 0.00 89 GLY A C 20
ATOM 27729 O O . GLY A 1 96 ? -22.144 -12.825 12.977 1.00 0.00 89 GLY A O 20
ATOM 27733 N N . GLY A 1 97 ? -19.947 -13.141 13.282 1.00 0.00 90 GLY A N 20
ATOM 27734 C CA . GLY A 1 97 ? -20.088 -14.558 13.498 1.00 0.00 90 GLY A CA 20
ATOM 27735 C C . GLY A 1 97 ? -20.504 -15.293 12.249 1.00 0.00 90 GLY A C 20
ATOM 27736 O O . GLY A 1 97 ? -20.147 -14.843 11.143 1.00 0.00 90 GLY A O 20
#